Protein 7X9S (pdb70)

B-factor: mean 87.53, std 28.73, range [32.15, 178.32]

Solvent-accessible surface area: 71241 Å² total; per-residue (Å²): 126,116,38,19,9,38,10,2,0,21,29,8,0,54,64,15,36,128,63,108,88,48,120,29,0,38,44,0,0,72,34,1,62,120,49,11,55,59,2,0,0,1,2,7,14,36,0,30,2,15,58,71,42,56,20,43,70,8,0,24,72,16,0,87,35,4,30,110,46,113,93,46,111,24,73,16,16,11,42,126,78,0,28,67,10,54,0,14,49,18,0,0,26,0,17,44,73,71,55,42,85,110,136,0,40,68,25,0,45,99,0,20,77,85,47,59,81,29,83,32,0,2,52,38,2,1,67,6,16,42,64,129,81,114,37,106,90,5,23,48,31,0,92,146,74,144,2,36,95,56,35,81,12,0,22,65,0,5,22,16,0,4,65,76,23,52,15,67,3,0,54,39,0,10,124,43,18,99,130,35,41,93,18,14,16,54,1,7,109,12,15,5,24,2,24,105,103,80,127,2,105,8,46,52,43,0,0,81,21,1,44,85,48,140,22,7,38,12,1,6,3,0,1,1,22,71,48,6,102,96,15,60,0,86,62,10,0,62,134,39,88,25,20,60,4,10,57,13,2,44,96,151,23,44,60,8,62,44,77,73,0,27,78,0,0,54,17,0,10,24,17,53,9,49,145,3,9,98,69,0,22,58,35,66,117,74,22,115,122,36,6,16,0,76,0,0,23,14,11,36,118,63,128,84,27,104,74,0,25,97,20,0,67,98,2,40,2,124,72,6,34,73,86,0,4,13,9,0,0,63,63,12,44,125,53,120,50,74,114,32,0,30,59,6,0,85,82,0,34,82,83,51,48,99,4,5,55,0,17,28,32,0,5,111,16,22,87,176,68,94,15,52,27,3,3,85,0,2,84,72,20,34,113,4,150,68,0,12,51,32,1,16,117,27,5,111,119,92,52,76,108,115,121,155,94,9,100,66,11,2,96,52,2,21,85,98,51,100,89,68,13,37,65,44,0,71,95,45,64,10,84,37,70,58,0,44,48,2,40,128,33,2,44,48,2,65,64,18,6,108,87,88,43,27,79,111,45,1,71,109,35,95,58,24,10,4,29,33,0,0,83,0,0,39,23,0,0,118,8,0,61,134,66,104,42,51,28,62,76,0,0,72,5,0,0,52,101,51,22,161,2,0,15,16,18,23,6,56,0,5,3,3,34,12,31,22,67,61,154,90,39,65,76,98,70,30,82,93,136,85,78,7,11,75,51,88,86,25,177,121,103,42,22,6,33,9,1,0,19,23,8,0,52,46,8,36,129,93,152,83,45,115,22,0,41,46,0,0,80,36,1,70,124,46,8,78,57,1,0,1,0,1,7,18,42,0,25,1,18,59,74,44,56,19,43,65,8,0,17,72,17,0,92,44,5,27,109,61,117,104,24,115,27,62,24,17,10,61,130,78,0,32,52,10,62,0,21,45,16,0,0,25,0,20,35,72,73,59,42,61,111,136,0,34,86,34,0,38,102,0,12,75,73,41,52,78,24,73,25,0,1,53,42,0,1,62,4,10,35,135,119,79,132,44,74,83,2,34,36,23,0,90,146,59,143,0,37,81,55,47,126,14,0,38,34,0,0,28,13,0,1,50,67,23,54,12,42,2,0,56,56,0,21,133,47,17,99,142,41,49,94,24,5,27,65,0,0,57,13,10,6,27,4,24,104,107,78,122,2,103,6,48,55,44,0,0,80,19,0,52,75,38,138,1,4,36,12,0,6,2,0,2,3,21,68,37,5,90,169,12,59,0,72,61,11,0,98,128,46,87,22,12,61,4,8,40,4,4,36,99,158,22,28,52,9,62,40,75,76,0,25,76,0,0,52,19,0,9,21,21,53,1,37,91,1,4,97,85,0,24,76,41,80,130,49,25,102,120,32,5,15,0,69,0,0,23,15,12,42,117,56,131,83,24,73,62,0,36,105,24,0,74,70,5,50,10,117,77,8,33,80,83,0,3,16,11,0,0,59,73,14,46,119,53,85,67,77,89,34,0,41,61,6,0,45,109,0,42,77,72,51,51,104,4,5,57,0,19,54,50,1,2,56,17,20,103,98,74,84,36,35,61,0,6,98,0,2,86,83,21,35,108,3,138,65,0,11,40,10,1,54,127,57,109,126,24,32,72,62,33,134,95,92,176,32,53,68,31,31,84,49,8,55,65,28,8,63,92,95,64,22,98,75,53,2,84,125,40,78,29,32,22,7,39,44,0,0,38,3,0,41,38,12,0,61,68,2,76,91,54,98,61,58,41,60,79,0,0,62,6,2,0,42,89,85,32,160,29,0,16,20,20,23,6,65,0,7,4,5,50,36,40,29,84,49,86,106,45,88,84,46,84,31,108,115,94,84,9,18,72,71,73,85,98,114,111,40,18,6,34,8,2,0,18,23,8,0,55,49,8,35,121,97,153,81,52,113,28,0,43,42,0,0,66,29,1,73,104,46,7,71,56,1,0,2,0,2,8,16,36,0,29,1,16,60,73,48,48,22,40,66,6,0,21,67,15,0,84,61,3,31,98,48,105,112,43,82,43,44,22,24,12,53,127,76,0,38,26,17,53,0,37,56,18,0,0,26,0,28,41,74,72,59,60,84,85,28,0,43,90,33,1,47,36,0,17,85,100,48,64,90,29,75,30,0,1,58,46,3,5,62,7,17,37,62,146,93,56,54,71,112,4,37,53,42,1,54,71,99,142,1,42,87,53,51,135,21,0,43,27,0,5,34,10,2,26,78,66,21,49,12,46,4,1,52,67,0,12,124,56,25,100,82,31,48,91,20,9,23,66,4,12,92,21,11,3,26,13,32,123,101,82,85,4,75,8,42,56,65,1,0,53,20,0,54,89,83,81,42,9,39,12,2,18,3,0,8,7,20,82,54,37,90,100,23,48,0,91,112,20,0,70,97,48,87,27,14,58,3,10,67,17,10,36,84,148,20,23,72,12,64,38,76,80,0,29,70,2,0,53,24,1,10,22,20,55,10,50,72,3,8,60,85,1,51,79,27,25,100,42,24,72,96,33,13,21,0,70,1,0,21,16,20,50,116,55,126,96,27,89,40,1,36,67,47,3,93,82,6,54,28,126,78,5,28,86,86,0,6,22,12,10,0,57,100,16,50,122,50,127,69,50,90,35,0,30,63,15,0,46,50,0,38,85,89,48,51,105,6,4,40,0,16,55,59,4,4,50,30,22,85,170,64,102,25,78,57,2,12,94,0,1,85,77,19,40,109,3,140,66,0,11,44,28,2,61,144,53,114,84,4,97,64,9,1,92,47,0,13,64,57,13,100,83,124,126,18,61,97,48,6,22,64,44,0,61,95,37,66,7,80,84,139,51,1,24,98,3,24,102,13,0,39,106,3,51,64,22,14,116,86,89,44,33,90,55,47,4,96,127,51,90,46,47,15,5,26,18,0,1,87,0,0,35,21,0,0,128,9,0,67,139,56,100,54,62,45,58,80,0,0,63,5,0,0,52,76,50,19,163,2,2,18,20,16,20,5,60,0,7,3,4,49,45,39,27,80,65,90,63,56,67,76,96,68,24,126,155,49,28,155

Organism: Listeria monocytogenes serovar 1/2a (strain ATCC BAA-679 / EGD-e) (NCBI:txid169963)

Sequence (1571 aa):
HYIWAKLSAYHIAELLEQEKRYDESLAIIEEARVIWPNVPEFPLKKANILYVNHQLEDAKEIYQSLLENAAIDYQPIVLYEATNFMPHKMLGTIYLEEKDYTRAMTHFSKAYAENSSDYGVMFQMIMLLSKFHQPKEIFAFMERHHFISSTETGLRLLSMTTQQGYAELSELIVQSLTDVYPPVAEATEVKIATIRNVFPVISESAILFGIKEELIDAADLCLWHYENPQLPIENVMKNSDVGDIYDFIFENGPRISKKRYLFVLERAIALGKGEFADYLLALRNVYHDSINSHIADLFFQYDFADIALDFYNIVDADEVTKQGYINLINYLVDADVLDEALAIAERGIDNFSTDFRFYLWAIKIDTENRANRISEAMDEFPNNRYLAKLLDEVTMLQDTVTNNEIRKLLQEIKKQVTTEIKKMASEAGIDEQTAEEIYHLLTEFYQAVEEHGGIEKYMHSNISWLKIELELLSACYQIAILEDMKVLDISEMLSLNDLRIFPKTPSQLQNTYYKLKKELIQVEDIPKNKTNIFGKVVPHYIWAKLSAYHIAELLEQEKRYDESLAIIEEARVIWPNVPEFPLKKANILYVNHQLEDAKEIYQSLLENAAIDYQPIVLYEATNFMPHKMLGTIYLEEKDYTRAMTHFSKAYAENSSDYGVMFQMIMLLSKFHQPKEIFAFMERHHFISSTETGLRLLSMTTQQGYAELSELIVQSLTDVYPPVAEATEVKIATIRNVFPVISESAILFGIKEELIDAADLCLWHYENPQLPIENVMKNSDVGDIYDFIFENGPRISKKRYLFVLERAIALGKGEFADYLLALRNVYHDSINSHIADLFFQYDFADIALDFYNIVDADEVTKQGYINLINYLVDADVLDEALAIAERGIDNFSTDFRFYLWAIKIDTENRANRISEAMDEFPNNRYLAKLLDEVTEIRKLLQEIEIYHLLTEFYQAVEEHGGIEKYMHSNISWLKIELELLSACYQIAILEDMKVLDISEMLSLNDLRIFPKTPSQLQNTYYKLKKELIQVEDIPKKTNIFGKVVHYIWAKLSAYHIAELLEQEKRYDESLAIIEEARVIWPNVPEFPLKKANILYVNHQLEDAKEIYQSLLENAAIDYQPIVLYEATNFMPHKMLGTIYLEEKDYTRAMTHFSKAYAENSSDYGVMFQMIMLLSKFHQPKEIFAFMERHHFISSTETGLRLLSMTTQQGYAELSELIVQSLTDVYPPVAEATEVKIATIRNVFPVISESAILFGIKEELIDAADLCLWHYENPQLPIENVMKNSDVGDIYDFIFENGPRISKKRYLFVLERAIALGKGEFADYLLALRNVYHDSINSHIADLFFQYDFADIALDFYNIVDADEVTKQGYINLINYLVDADVLDEALAIAERGIDNFSTDFRFYLWAIKIDTENRANRISEAMDEFPNNRYLAKLLDEVTEIRKLLQEIKKQVDNPSSTTEIKKMASEAGIDEQTAEEIYHLLTEFYQAVEEHGGIEKYMHSNISWLKIELELLSACYQIAILEDMKVLDISEMLSLNDLRIFPKTPSQLQNTYYKLKKELIQVEDIPTNIF

Structure (mmCIF, N/CA/C/O backbone):
data_7X9S
#
_entry.id   7X9S
#
_cell.length_a   91.870
_cell.length_b   91.992
_cell.length_c   268.990
_cell.angle_alpha   90.000
_cell.angle_beta   90.000
_cell.angle_gamma   90.000
#
_symmetry.space_group_name_H-M   'P 21 21 21'
#
loop_
_entity.id
_entity.type
_entity.pdbx_description
1 polymer GmaR
2 polymer 'Motility gene repressor MogR'
#
loop_
_atom_site.group_PDB
_atom_site.id
_atom_site.type_symbol
_atom_site.label_atom_id
_atom_site.label_alt_id
_atom_site.label_comp_id
_atom_site.label_asym_id
_atom_site.label_entity_id
_atom_site.label_seq_id
_atom_site.pdbx_PDB_ins_code
_atom_site.Cartn_x
_atom_site.Cartn_y
_atom_site.Cartn_z
_atom_site.occupancy
_atom_site.B_iso_or_equiv
_atom_site.auth_seq_id
_atom_site.auth_comp_id
_atom_site.auth_asym_id
_atom_site.auth_atom_id
_atom_site.pdbx_PDB_model_num
ATOM 1 N N . HIS A 1 9 ? 17.87400 5.06300 -36.95600 1.000 105.11790 233 HIS A N 1
ATOM 2 C CA . HIS A 1 9 ? 18.36000 6.23900 -36.23600 1.000 105.74990 233 HIS A CA 1
ATOM 3 C C . HIS A 1 9 ? 17.45400 7.48300 -36.40000 1.000 101.44005 233 HIS A C 1
ATOM 4 O O . HIS A 1 9 ? 17.89900 8.60600 -36.16600 1.000 106.24553 233 HIS A O 1
ATOM 6 N N . TYR A 1 10 ? 16.18900 7.27700 -36.77800 1.000 90.77182 234 TYR A N 1
ATOM 7 C CA . TYR A 1 10 ? 15.18100 8.33200 -36.84700 1.000 77.37670 234 TYR A CA 1
ATOM 8 C C . TYR A 1 10 ? 14.20000 8.16100 -35.69600 1.000 74.12421 234 TYR A C 1
ATOM 9 O O . TYR A 1 10 ? 13.81100 7.03400 -35.37300 1.000 68.91761 234 TYR A O 1
ATOM 18 N N . ILE A 1 11 ? 13.74100 9.27600 -35.12100 1.000 77.84250 235 ILE A N 1
ATOM 19 C CA . ILE A 1 11 ? 12.90100 9.16600 -33.92600 1.000 72.45711 235 ILE A CA 1
ATOM 20 C C . ILE A 1 11 ? 11.46200 8.78200 -34.28000 1.000 63.29155 235 ILE A C 1
ATOM 21 O O . ILE A 1 11 ? 10.75800 8.18300 -33.45600 1.000 62.24573 235 ILE A O 1
ATOM 26 N N . TRP A 1 12 ? 11.00000 9.09700 -35.49700 1.000 59.78474 236 TRP A N 1
ATOM 27 C CA . TRP A 1 12 ? 9.64600 8.71200 -35.88000 1.000 53.97364 236 TRP A CA 1
ATOM 28 C C . TRP A 1 12 ? 9.49800 7.19700 -35.94100 1.000 55.04179 236 TRP A C 1
ATOM 29 O O . TRP A 1 12 ? 8.45900 6.65100 -35.54500 1.000 49.60157 236 TRP A O 1
ATOM 40 N N . ALA A 1 13 ? 10.53500 6.49300 -36.41400 1.000 57.42423 237 ALA A N 1
ATOM 41 C CA . ALA A 1 13 ? 10.45200 5.03800 -36.47800 1.000 50.11504 237 ALA A CA 1
ATOM 42 C C . ALA A 1 13 ? 10.44800 4.43300 -35.08100 1.000 52.06240 237 ALA A C 1
ATOM 43 O O . ALA A 1 13 ? 9.54300 3.66900 -34.73400 1.000 52.65402 237 ALA A O 1
ATOM 45 N N . LYS A 1 14 ? 11.39700 4.84100 -34.23100 1.000 50.50140 238 LYS A N 1
ATOM 46 C CA . LYS A 1 14 ? 11.44300 4.31700 -32.87400 1.000 42.40012 238 LYS A CA 1
ATOM 47 C C . LYS A 1 14 ? 10.10300 4.49200 -32.18800 1.000 47.15704 238 LYS A C 1
ATOM 48 O O . LYS A 1 14 ? 9.61300 3.57700 -31.52400 1.000 53.24592 238 LYS A O 1
ATOM 54 N N . LEU A 1 15 ? 9.49000 5.66100 -32.34100 1.000 43.84292 239 LEU A N 1
ATOM 55 C CA . LEU A 1 15 ? 8.16800 5.87300 -31.76100 1.000 47.18199 239 LEU A CA 1
ATOM 56 C C . LEU A 1 15 ? 7.08500 5.09000 -32.49600 1.000 46.62029 239 LEU A C 1
ATOM 57 O O . LEU A 1 15 ? 6.11200 4.66500 -31.86900 1.000 47.63028 239 LEU A O 1
ATOM 62 N N . SER A 1 16 ? 7.21500 4.90500 -33.81500 1.000 46.86022 240 SER A N 1
ATOM 63 C CA . SER A 1 16 ? 6.23400 4.09900 -34.54000 1.000 46.7842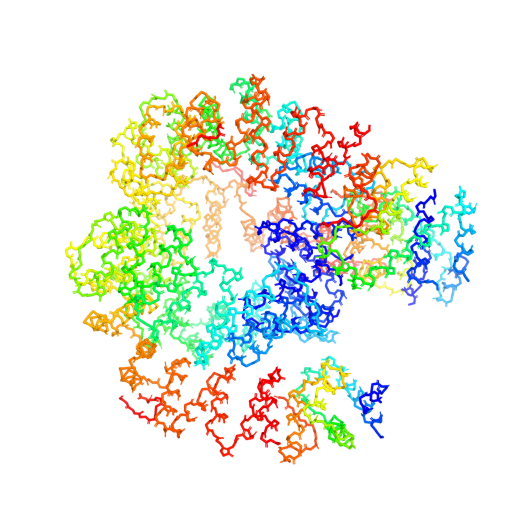1 240 SER A CA 1
ATOM 64 C C . SER A 1 16 ? 6.21200 2.67900 -34.01700 1.000 54.15281 240 SER A C 1
ATOM 65 O O . SER A 1 16 ? 5.14400 2.12400 -33.72600 1.000 56.01792 240 SER A O 1
ATOM 68 N N . ALA A 1 17 ? 7.39900 2.08100 -33.88200 1.000 57.27708 241 ALA A N 1
ATOM 69 C CA . ALA A 1 17 ? 7.50500 0.72700 -33.36000 1.000 52.41970 241 ALA A CA 1
ATOM 70 C C . ALA A 1 17 ? 6.90300 0.64300 -31.96400 1.000 57.24045 241 ALA A C 1
ATOM 71 O O . ALA A 1 17 ? 6.19500 -0.31800 -31.64400 1.000 61.36260 241 ALA A O 1
ATOM 73 N N . TYR A 1 18 ? 7.13000 1.67400 -31.14000 1.000 48.76755 242 TYR A N 1
ATOM 74 C CA . TYR A 1 18 ? 6.54900 1.71000 -29.80500 1.000 40.48934 242 TYR A CA 1
ATOM 75 C C . TYR A 1 18 ? 5.01400 1.77800 -29.86700 1.000 45.73134 242 TYR A C 1
ATOM 76 O O . TYR A 1 18 ? 4.34900 1.03500 -29.13900 1.000 50.99441 242 TYR A O 1
ATOM 85 N N . HIS A 1 19 ? 4.42300 2.64400 -30.74400 1.000 46.27204 243 HIS A N 1
ATOM 86 C CA . HIS A 1 19 ? 2.94900 2.68300 -30.88700 1.000 53.34848 243 HIS A CA 1
ATOM 87 C C . HIS A 1 19 ? 2.46600 1.26800 -31.19300 1.000 67.53034 243 HIS A C 1
ATOM 88 O O . HIS A 1 19 ? 1.47500 0.80400 -30.62100 1.000 65.55678 243 HIS A O 1
ATOM 95 N N . ILE A 1 20 ? 3.20200 0.53500 -32.03100 1.000 37.75672 244 ILE A N 1
ATOM 96 C CA . ILE A 1 20 ? 2.79000 -0.82400 -32.36000 1.000 56.43637 244 ILE A CA 1
ATOM 97 C C . ILE A 1 20 ? 2.95900 -1.75700 -31.16300 1.000 57.80817 244 ILE A C 1
ATOM 98 O O . ILE A 1 20 ? 2.02800 -2.47900 -30.78000 1.000 61.36986 244 ILE A O 1
ATOM 103 N N . ALA A 1 21 ? 4.14100 -1.75300 -30.54800 1.000 56.51948 245 ALA A N 1
ATOM 104 C CA . ALA A 1 21 ? 4.35700 -2.61700 -29.39200 1.000 54.42115 245 ALA A CA 1
ATOM 105 C C . ALA A 1 21 ? 3.30900 -2.36200 -28.32500 1.000 50.44308 245 ALA A C 1
ATOM 106 O O . ALA A 1 21 ? 2.74100 -3.29800 -27.75800 1.000 51.99992 245 ALA A O 1
ATOM 108 N N . GLU A 1 22 ? 3.02100 -1.09700 -28.06500 1.000 49.35444 246 GLU A N 1
ATOM 109 C CA . GLU A 1 22 ? 2.03800 -0.74300 -27.05700 1.000 51.74045 246 GLU A CA 1
ATOM 110 C C . GLU A 1 22 ? 0.64100 -1.14500 -27.47600 1.000 51.20945 246 GLU A C 1
ATOM 111 O O . GLU A 1 22 ? -0.15900 -1.56000 -26.63900 1.000 52.40050 246 GLU A O 1
ATOM 117 N N . LEU A 1 23 ? 0.30900 -0.96600 -28.75200 1.000 47.89179 247 LEU A N 1
ATOM 118 C CA . LEU A 1 23 ? -1.01300 -1.35100 -29.23100 1.000 45.44705 247 LEU A CA 1
ATOM 119 C C . LEU A 1 23 ? -1.23600 -2.84200 -29.04800 1.000 49.33707 247 LEU A C 1
ATOM 120 O O . LEU A 1 23 ? -2.29500 -3.27000 -28.56900 1.000 57.48240 247 LEU A O 1
ATOM 125 N N . LEU A 1 24 ? -0.23800 -3.65100 -29.41500 1.000 47.53453 248 LEU A N 1
ATOM 126 C CA . LEU A 1 24 ? -0.35200 -5.09600 -29.24800 1.000 44.32618 248 LEU A CA 1
ATOM 127 C C . LEU A 1 24 ? -0.48100 -5.48700 -27.78700 1.000 56.83620 248 LEU A C 1
ATOM 128 O O . LEU A 1 24 ? -1.31000 -6.33200 -27.44100 1.000 55.85865 248 LEU A O 1
ATOM 133 N N . GLU A 1 25 ? 0.31100 -4.86300 -26.91000 1.000 57.92853 249 GLU A N 1
ATOM 134 C CA . GLU A 1 25 ? 0.23500 -5.16700 -25.48500 1.000 52.86205 249 GLU A CA 1
ATOM 135 C C . GLU A 1 25 ? -1.14100 -4.82700 -24.93300 1.000 53.49347 249 GLU A C 1
ATOM 136 O O . GLU A 1 25 ? -1.70600 -5.58800 -24.13800 1.000 57.32402 249 GLU A O 1
ATOM 142 N N . GLN A 1 26 ? -1.71300 -3.70300 -25.37500 1.000 42.92722 250 GLN A N 1
ATOM 143 C CA . GLN A 1 26 ? -3.03500 -3.31400 -24.90800 1.000 48.13196 250 GLN A CA 1
ATOM 144 C C . GLN A 1 26 ? -4.09900 -4.30300 -25.35800 1.000 51.78319 250 GLN A C 1
ATOM 145 O O . GLN A 1 26 ? -5.06000 -4.56000 -24.62300 1.000 52.59112 250 GLN A O 1
ATOM 151 N N . GLU A 1 27 ? -3.91700 -4.91000 -26.52400 1.000 55.99490 251 GLU A N 1
ATOM 152 C CA . GLU A 1 27 ? -4.81500 -5.95600 -26.98700 1.000 57.72202 251 GLU A CA 1
ATOM 153 C C . GLU A 1 27 ? -4.45600 -7.32000 -26.38500 1.000 57.40192 251 GLU A C 1
ATOM 154 O O . GLU A 1 27 ? -5.00100 -8.34400 -26.82100 1.000 57.06377 251 GLU A O 1
ATOM 156 N N . LYS A 1 28 ? -3.54300 -7.33200 -25.40300 1.000 50.76904 252 LYS A N 1
ATOM 157 C CA . LYS A 1 28 ? -3.05500 -8.52400 -24.69500 1.000 57.35385 252 LYS A CA 1
ATOM 158 C C . LYS A 1 28 ? -2.36800 -9.51600 -25.63800 1.000 60.71378 252 LYS A C 1
ATOM 159 O O . LYS A 1 28 ? -2.26800 -10.70500 -25.32900 1.000 62.79843 252 LYS A O 1
ATOM 163 N N . ARG A 1 29 ? -1.91100 -9.04600 -26.79900 1.000 60.23013 253 ARG A N 1
ATOM 164 C CA . ARG A 1 29 ? -1.10100 -9.84500 -27.71900 1.000 60.05904 253 ARG A CA 1
ATOM 165 C C . ARG A 1 29 ? 0.38100 -9.78100 -27.33600 1.000 62.62996 253 ARG A C 1
ATOM 166 O O . ARG A 1 29 ? 1.22600 -9.33400 -28.10800 1.000 59.07229 253 ARG A O 1
ATOM 174 N N . TYR A 1 30 ? 0.68900 -10.26800 -26.12900 1.000 61.05439 254 TYR A N 1
ATOM 175 C CA . TYR A 1 30 ? 1.99900 -10.01000 -25.53700 1.000 57.10729 254 TYR A CA 1
ATOM 176 C C . TYR A 1 30 ? 3.11600 -10.63500 -26.35200 1.000 59.92966 254 TYR A C 1
ATOM 177 O O . TYR A 1 30 ? 4.20300 -10.06000 -26.48200 1.000 57.01019 254 TYR A O 1
ATOM 186 N N . ASP A 1 31 ? 2.88600 -11.83700 -26.86900 1.000 64.66797 255 ASP A N 1
ATOM 187 C CA . ASP A 1 31 ? 3.92900 -12.49800 -27.63600 1.000 71.76550 255 ASP A CA 1
ATOM 188 C C . ASP A 1 31 ? 4.26900 -11.69800 -28.88800 1.000 64.02765 255 ASP A C 1
ATOM 189 O O . ASP A 1 31 ? 5.44700 -11.52900 -29.22700 1.000 61.19534 255 ASP A O 1
ATOM 194 N N . GLU A 1 32 ? 3.25500 -11.18000 -29.58000 1.000 61.89726 256 GLU A N 1
ATOM 195 C CA . GLU A 1 32 ? 3.51300 -10.31500 -30.72800 1.000 66.69914 256 GLU A CA 1
ATOM 196 C C . GLU A 1 32 ? 4.20600 -9.02800 -30.29000 1.000 64.55713 256 GLU A C 1
ATOM 197 O O . GLU A 1 32 ? 5.09400 -8.52200 -30.98500 1.000 62.38034 256 GLU A O 1
ATOM 203 N N . SER A 1 33 ? 3.79300 -8.47600 -29.14300 1.000 63.92050 257 SER A N 1
ATOM 204 C CA . SER A 1 33 ? 4.37700 -7.23700 -28.63100 1.000 53.38244 257 SER A CA 1
ATOM 205 C C . SER A 1 33 ? 5.84700 -7.42000 -28.27400 1.000 50.54954 257 SER A C 1
ATOM 206 O O . SER A 1 33 ? 6.69800 -6.60100 -28.64500 1.000 48.43609 257 SER A O 1
ATOM 209 N N . LEU A 1 34 ? 6.16400 -8.49000 -27.53500 1.000 51.72749 258 LEU A N 1
ATOM 210 C CA . LEU A 1 34 ? 7.55300 -8.76900 -27.17700 1.000 53.29166 258 LEU A CA 1
ATOM 211 C C . LEU A 1 34 ? 8.42000 -8.98400 -28.41400 1.000 58.04104 258 LEU A C 1
ATOM 212 O O . LEU A 1 34 ? 9.62800 -8.71900 -28.38800 1.000 59.97104 258 LEU A O 1
ATOM 217 N N . ALA A 1 35 ? 7.83000 -9.49500 -29.49400 1.000 49.93668 259 ALA A N 1
ATOM 218 C CA . ALA A 1 35 ? 8.56000 -9.61300 -30.74300 1.000 51.12371 259 ALA A CA 1
ATOM 219 C C . ALA A 1 35 ? 8.98700 -8.25100 -31.26200 1.000 57.52183 259 ALA A C 1
ATOM 220 O O . ALA A 1 35 ? 10.11500 -8.08500 -31.72600 1.000 66.82330 259 ALA A O 1
ATOM 222 N N . ILE A 1 36 ? 8.10100 -7.25900 -31.19100 1.000 55.52332 260 ILE A N 1
ATOM 223 C CA . ILE A 1 36 ? 8.45600 -5.91700 -31.63500 1.000 55.97447 260 ILE A CA 1
ATOM 224 C C . ILE A 1 36 ? 9.57500 -5.36300 -30.77600 1.000 57.88352 260 ILE A C 1
ATOM 225 O O . ILE A 1 36 ? 10.49700 -4.70400 -31.27100 1.000 54.47523 260 ILE A O 1
ATOM 230 N N . ILE A 1 37 ? 9.49500 -5.61200 -29.46800 1.000 60.54478 261 ILE A N 1
ATOM 231 C CA . ILE A 1 37 ? 10.48800 -5.10600 -28.52300 1.000 52.94124 261 ILE A CA 1
ATOM 232 C C . ILE A 1 37 ? 11.86000 -5.70700 -28.80800 1.000 53.02557 261 ILE A C 1
ATOM 233 O O . ILE A 1 37 ? 12.87500 -5.00200 -28.83500 1.000 46.50558 261 ILE A O 1
ATOM 238 N N . GLU A 1 38 ? 11.91800 -7.02500 -29.00300 1.000 56.73767 262 GLU A N 1
ATOM 239 C CA . GLU A 1 38 ? 13.21400 -7.65800 -29.21300 1.000 58.91152 262 GLU A CA 1
ATOM 240 C C . GLU A 1 38 ? 13.83500 -7.19100 -30.51400 1.000 56.36552 262 GLU A C 1
ATOM 241 O O . GLU A 1 38 ? 15.05300 -7.03500 -30.59700 1.000 59.26495 262 GLU A O 1
ATOM 247 N N . GLU A 1 39 ? 13.00700 -6.91700 -31.51400 1.000 50.58141 263 GLU A N 1
ATOM 248 C CA . GLU A 1 39 ? 13.49300 -6.31900 -32.74600 1.000 57.91408 263 GLU A CA 1
ATOM 249 C C . GLU A 1 39 ? 14.01200 -4.92000 -32.47800 1.000 55.94480 263 GLU A C 1
ATOM 250 O O . GLU A 1 39 ? 15.10100 -4.54800 -32.93600 1.000 53.79058 263 GLU A O 1
ATOM 256 N N . ALA A 1 40 ? 13.26600 -4.15200 -31.68300 1.000 55.53054 264 ALA A N 1
ATOM 257 C CA . ALA A 1 40 ? 13.69900 -2.80700 -31.34500 1.000 56.92053 264 ALA A CA 1
ATOM 258 C C . ALA A 1 40 ? 14.98300 -2.84300 -30.53000 1.000 56.86675 264 ALA A C 1
ATOM 259 O O . ALA A 1 40 ? 15.90200 -2.05300 -30.77900 1.000 61.43854 264 ALA A O 1
ATOM 261 N N . ARG A 1 41 ? 15.09500 -3.79000 -29.59500 1.000 52.15555 265 ARG A N 1
ATOM 262 C CA . ARG A 1 41 ? 16.28600 -3.83600 -28.76300 1.000 50.81005 265 ARG A CA 1
ATOM 263 C C . ARG A 1 41 ? 17.53800 -4.03600 -29.59800 1.000 52.84366 265 ARG A C 1
ATOM 264 O O . ARG A 1 41 ? 18.63000 -3.64700 -29.17900 1.000 54.36947 265 ARG A O 1
ATOM 272 N N . VAL A 1 42 ? 17.39600 -4.61800 -30.77800 1.000 58.47375 266 VAL A N 1
ATOM 273 C CA . VAL A 1 42 ? 18.52300 -4.79800 -31.67700 1.000 62.20717 266 VAL A CA 1
ATOM 274 C C . VAL A 1 42 ? 18.82700 -3.51900 -32.44900 1.000 65.83331 266 VAL A C 1
ATOM 275 O O . VAL A 1 42 ? 19.98200 -3.08700 -32.51700 1.000 72.00871 266 VAL A O 1
ATOM 279 N N . ILE A 1 43 ? 17.79900 -2.90300 -33.04100 1.000 62.84775 267 ILE A N 1
ATOM 280 C CA . ILE A 1 43 ? 17.98800 -1.70900 -33.87100 1.000 67.37059 267 ILE A CA 1
ATOM 281 C C . ILE A 1 43 ? 18.36800 -0.49400 -33.02500 1.000 71.35354 267 ILE A C 1
ATOM 282 O O . ILE A 1 43 ? 19.25300 0.28800 -33.39800 1.000 76.00446 267 ILE A O 1
ATOM 287 N N . TRP A 1 44 ? 17.65200 -0.27600 -31.91500 1.000 64.05618 268 TRP A N 1
ATOM 288 C CA . TRP A 1 44 ? 17.80300 0.90700 -31.06400 1.000 56.98211 268 TRP A CA 1
ATOM 289 C C . TRP A 1 44 ? 18.06000 0.44900 -29.63700 1.000 59.09871 268 TRP A C 1
ATOM 290 O O . TRP A 1 44 ? 17.18900 0.55400 -28.76100 1.000 63.08595 268 TRP A O 1
ATOM 301 N N . PRO A 1 45 ? 19.26100 -0.05300 -29.36100 1.000 57.45381 269 PRO A N 1
ATOM 302 C CA . PRO A 1 45 ? 19.54100 -0.58800 -28.02100 1.000 58.24879 269 PRO A CA 1
ATOM 303 C C . PRO A 1 45 ? 19.53100 0.45300 -26.92500 1.000 61.60239 269 PRO A C 1
ATOM 304 O O . PRO A 1 45 ? 19.41600 0.07400 -25.75300 1.000 63.22727 269 PRO A O 1
ATOM 308 N N . ASN A 1 46 ? 19.72400 1.73600 -27.25600 1.000 64.15625 270 ASN A N 1
ATOM 309 C CA . ASN A 1 46 ? 19.73600 2.80400 -26.26300 1.000 54.21305 270 ASN A CA 1
ATOM 310 C C . ASN A 1 46 ? 18.34600 3.24100 -25.82100 1.000 51.17642 270 ASN A C 1
ATOM 311 O O . ASN A 1 46 ? 18.22800 3.89000 -24.78000 1.000 50.96255 270 ASN A O 1
ATOM 316 N N . VAL A 1 47 ? 17.28900 2.88200 -26.54300 1.000 49.11988 271 VAL A N 1
ATOM 317 C CA . VAL A 1 47 ? 15.97700 3.40100 -26.17300 1.000 53.56513 271 VAL A CA 1
ATOM 318 C C . VAL A 1 47 ? 15.44400 2.58000 -25.00700 1.000 58.92740 271 VAL A C 1
ATOM 319 O O . VAL A 1 47 ? 15.06600 1.41700 -25.19000 1.000 64.67309 271 VAL A O 1
ATOM 323 N N . PRO A 1 48 ? 15.36400 3.15200 -23.80100 1.000 58.30433 272 PRO A N 1
ATOM 324 C CA . PRO A 1 48 ? 14.96900 2.35200 -22.63900 1.000 57.58003 272 PRO A CA 1
ATOM 325 C C . PRO A 1 48 ? 13.49800 2.01600 -22.61500 1.000 57.16717 272 PRO A C 1
ATOM 326 O O . PRO A 1 48 ? 13.10900 1.10200 -21.87500 1.000 62.20116 272 PRO A O 1
ATOM 330 N N . GLU A 1 49 ? 12.66800 2.72800 -23.38100 1.000 52.00341 273 GLU A N 1
ATOM 331 C CA . GLU A 1 49 ? 11.23600 2.48000 -23.30800 1.000 45.56403 273 GLU A CA 1
ATOM 332 C C . GLU A 1 49 ? 10.90900 1.07400 -23.76400 1.000 50.17479 273 GLU A C 1
ATOM 333 O O . GLU A 1 49 ? 9.90800 0.50500 -23.32500 1.000 52.83310 273 GLU A O 1
ATOM 339 N N . PHE A 1 50 ? 11.71900 0.50200 -24.66200 1.000 40.37866 274 PHE A N 1
ATOM 340 C CA . PHE A 1 50 ? 11.45300 -0.87500 -25.08300 1.000 46.66867 274 PHE A CA 1
ATOM 341 C C . PHE A 1 50 ? 11.72400 -1.86400 -23.94900 1.000 48.84952 274 PHE A C 1
ATOM 342 O O . PHE A 1 50 ? 10.79000 -2.58200 -23.54300 1.000 52.18831 274 PHE A O 1
ATOM 350 N N . PRO A 1 51 ? 12.92700 -1.91700 -23.35000 1.000 44.91584 275 PRO A N 1
ATOM 351 C CA . PRO A 1 51 ? 13.12900 -2.85200 -22.23300 1.000 46.39599 275 PRO A CA 1
ATOM 352 C C . PRO A 1 51 ? 12.14200 -2.64400 -21.10600 1.000 50.71968 275 PRO A C 1
ATOM 353 O O . PRO A 1 51 ? 11.65800 -3.61600 -20.51400 1.000 45.15707 275 PRO A O 1
ATOM 357 N N . LEU A 1 52 ? 11.80000 -1.38900 -20.82100 1.000 41.05381 276 LEU A N 1
ATOM 358 C CA . LEU A 1 52 ? 10.82100 -1.11200 -19.78600 1.000 40.21873 276 LEU A CA 1
ATOM 359 C C . LEU A 1 52 ? 9.48400 -1.78100 -20.08100 1.000 48.66234 276 LEU A C 1
ATOM 360 O O . LEU A 1 52 ? 8.73700 -2.08800 -19.14500 1.000 45.07360 276 LEU A O 1
ATOM 365 N N . LYS A 1 53 ? 9.14700 -1.98800 -21.36500 1.000 42.76288 277 LYS A N 1
ATOM 366 C CA . LYS A 1 53 ? 7.88000 -2.63400 -21.70100 1.000 39.16386 277 LYS A CA 1
ATOM 367 C C . LYS A 1 53 ? 7.96000 -4.14100 -21.57400 1.000 46.91667 277 LYS A C 1
ATOM 368 O O . LYS A 1 53 ? 6.99600 -4.78200 -21.13000 1.000 54.15181 277 LYS A O 1
ATOM 374 N N . LYS A 1 54 ? 9.07300 -4.72700 -22.01700 1.000 49.15173 278 LYS A N 1
ATOM 375 C CA . LYS A 1 54 ? 9.31100 -6.14100 -21.76800 1.000 43.15783 278 LYS A CA 1
ATOM 376 C C . LYS A 1 54 ? 9.11400 -6.44600 -20.29100 1.000 54.89661 278 LYS A C 1
ATOM 377 O O . LYS A 1 54 ? 8.37700 -7.36600 -19.92700 1.000 62.96923 278 LYS A O 1
ATOM 383 N N . ALA A 1 55 ? 9.73600 -5.64100 -19.42500 1.000 48.97884 279 ALA A N 1
ATOM 384 C CA . ALA A 1 55 ? 9.61700 -5.82800 -17.98300 1.000 47.95503 279 ALA A CA 1
ATOM 385 C C . ALA A 1 55 ? 8.16800 -5.76900 -17.51800 1.000 48.08175 279 ALA A C 1
ATOM 386 O O . ALA A 1 55 ? 7.74800 -6.55000 -16.65900 1.000 52.64276 279 ALA A O 1
ATOM 388 N N . ASN A 1 56 ? 7.40100 -4.82500 -18.04600 1.000 41.57568 280 ASN A N 1
ATOM 389 C CA . ASN A 1 56 ? 6.00200 -4.69300 -17.65500 1.000 48.42490 280 ASN A CA 1
ATOM 390 C C . ASN A 1 56 ? 5.16300 -5.83700 -18.20300 1.000 44.53903 280 ASN A C 1
ATOM 391 O O . ASN A 1 56 ? 4.27400 -6.35300 -17.51500 1.000 46.65909 280 ASN A O 1
ATOM 396 N N . ILE A 1 57 ? 5.42100 -6.24100 -19.44500 1.000 43.57844 281 ILE A N 1
ATOM 397 C CA . ILE A 1 57 ? 4.70500 -7.38800 -19.98600 1.000 49.37339 281 ILE A CA 1
ATOM 398 C C . ILE A 1 57 ? 5.09100 -8.63600 -19.20800 1.000 53.96254 281 ILE A C 1
ATOM 399 O O . ILE A 1 57 ? 4.23100 -9.44400 -18.84400 1.000 50.80640 281 ILE A O 1
ATOM 404 N N . LEU A 1 58 ? 6.39000 -8.78800 -18.89800 1.000 54.32140 282 LEU A N 1
ATOM 405 C CA . LEU A 1 58 ? 6.83400 -9.92900 -18.10100 1.000 49.39087 282 LEU A CA 1
ATOM 406 C C . LEU A 1 58 ? 6.24400 -9.90100 -16.70800 1.000 48.83191 282 LEU A C 1
ATOM 407 O O . LEU A 1 58 ? 5.92700 -10.95500 -16.14100 1.000 50.94341 282 LEU A O 1
ATOM 412 N N . TYR A 1 59 ? 6.08400 -8.71200 -16.13800 1.000 47.09599 283 TYR A N 1
ATOM 413 C CA . TYR A 1 59 ? 5.53800 -8.63700 -14.79400 1.000 47.60979 283 TYR A CA 1
ATOM 414 C C . TYR A 1 59 ? 4.13500 -9.20600 -14.76000 1.000 49.08454 283 TYR A C 1
ATOM 415 O O . TYR A 1 59 ? 3.87200 -10.15900 -14.02200 1.000 51.18945 283 TYR A O 1
ATOM 424 N N . VAL A 1 60 ? 3.25000 -8.72100 -15.64000 1.000 48.40994 284 VAL A N 1
ATOM 425 C CA . VAL A 1 60 ? 1.86900 -9.17900 -15.54800 1.000 58.57735 284 VAL A CA 1
ATOM 426 C C . VAL A 1 60 ? 1.76700 -10.64400 -15.92700 1.000 67.56357 284 VAL A C 1
ATOM 427 O O . VAL A 1 60 ? 0.81200 -11.32300 -15.53000 1.000 79.53622 284 VAL A O 1
ATOM 431 N N . ASN A 1 61 ? 2.74300 -11.15800 -16.66400 1.000 63.60600 285 ASN A N 1
ATOM 432 C CA . ASN A 1 61 ? 2.76000 -12.55500 -17.04100 1.000 65.42482 285 ASN A CA 1
ATOM 433 C C . ASN A 1 61 ? 3.51500 -13.41400 -16.03500 1.000 57.26345 285 ASN A C 1
ATOM 434 O O . ASN A 1 61 ? 3.80400 -14.57800 -16.32800 1.000 64.39670 285 ASN A O 1
ATOM 439 N N . HIS A 1 62 ? 3.82300 -12.85800 -14.85700 1.000 56.19183 286 HIS A N 1
ATOM 440 C CA . HIS A 1 62 ? 4.25500 -13.58400 -13.66300 1.000 57.95516 286 HIS A CA 1
ATOM 441 C C . HIS A 1 62 ? 5.67700 -14.10100 -13.73900 1.000 58.27568 286 HIS A C 1
ATOM 442 O O . HIS A 1 62 ? 6.05100 -15.00800 -12.98400 1.000 60.46910 286 HIS A O 1
ATOM 449 N N . GLN A 1 63 ? 6.48800 -13.51900 -14.60800 1.000 59.69741 287 GLN A N 1
ATOM 450 C CA . GLN A 1 63 ? 7.90400 -13.84600 -14.67800 1.000 59.86169 287 GLN A CA 1
ATOM 451 C C . GLN A 1 63 ? 8.68100 -12.70700 -14.01200 1.000 54.52787 287 GLN A C 1
ATOM 452 O O . GLN A 1 63 ? 9.38200 -11.91500 -14.64000 1.000 52.87462 287 GLN A O 1
ATOM 458 N N . LEU A 1 64 ? 8.50900 -12.63900 -12.68600 1.000 54.89019 288 LEU A N 1
ATOM 459 C CA . LEU A 1 64 ? 8.98600 -11.50900 -11.89000 1.000 53.16809 288 LEU A CA 1
ATOM 460 C C . LEU A 1 64 ? 10.50700 -11.40700 -11.84700 1.000 53.24307 288 LEU A C 1
ATOM 461 O O . LEU A 1 64 ? 11.05800 -10.30400 -11.80000 1.000 63.85975 288 LEU A O 1
ATOM 466 N N . GLU A 1 65 ? 11.20400 -12.53300 -11.83400 1.000 55.40861 289 GLU A N 1
ATOM 467 C CA . GLU A 1 65 ? 12.66200 -12.49300 -11.78200 1.000 57.25228 289 GLU A CA 1
ATOM 468 C C . GLU A 1 65 ? 13.24700 -11.94500 -13.08500 1.000 57.96406 289 GLU A C 1
ATOM 469 O O . GLU A 1 65 ? 14.24100 -11.21100 -13.06900 1.000 54.45015 289 GLU A O 1
ATOM 475 N N . ASP A 1 66 ? 12.64700 -12.29400 -14.22400 1.000 59.11617 290 ASP A N 1
ATOM 476 C CA . ASP A 1 66 ? 13.06200 -11.71400 -15.49600 1.000 56.74491 290 ASP A CA 1
ATOM 477 C C . ASP A 1 66 ? 12.73200 -10.23600 -15.56400 1.000 58.47723 290 ASP A C 1
ATOM 478 O O . ASP A 1 66 ? 13.48900 -9.45700 -16.15300 1.000 60.95024 290 ASP A O 1
ATOM 483 N N . ALA A 1 67 ? 11.57800 -9.84000 -15.02600 1.000 61.97714 291 ALA A N 1
ATOM 484 C CA . ALA A 1 67 ? 11.25100 -8.42000 -14.94100 1.000 59.56907 291 ALA A CA 1
ATOM 485 C C . ALA A 1 67 ? 12.21200 -7.68400 -14.01000 1.000 58.70751 291 ALA A C 1
ATOM 486 O O . ALA A 1 67 ? 12.69400 -6.59400 -14.34100 1.000 64.21855 291 ALA A O 1
ATOM 488 N N . LYS A 1 68 ? 12.50900 -8.26700 -12.84500 1.000 54.81843 292 LYS A N 1
ATOM 489 C CA . LYS A 1 68 ? 13.45200 -7.65000 -11.92300 1.000 49.63305 292 LYS A CA 1
ATOM 490 C C . LYS A 1 68 ? 14.77400 -7.36900 -12.62300 1.000 60.12331 292 LYS A C 1
ATOM 491 O O . LYS A 1 68 ? 15.30500 -6.25700 -12.55800 1.000 64.14648 292 LYS A O 1
ATOM 497 N N . GLU A 1 69 ? 15.29200 -8.36400 -13.34300 1.000 51.54567 293 GLU A N 1
ATOM 498 C CA . GLU A 1 69 ? 16.54900 -8.20400 -14.05900 1.000 54.27652 293 GLU A CA 1
ATOM 499 C C . GLU A 1 69 ? 16.51800 -6.98800 -14.98300 1.000 62.55700 293 GLU A C 1
ATOM 500 O O . GLU A 1 69 ? 17.49600 -6.23700 -15.06400 1.000 67.61798 293 GLU A O 1
ATOM 506 N N . ILE A 1 70 ? 15.39700 -6.76900 -15.68200 1.000 58.74766 294 ILE A N 1
ATOM 507 C CA . ILE A 1 70 ? 15.31400 -5.65400 -16.62300 1.000 52.65087 294 ILE A CA 1
ATOM 508 C C . ILE A 1 70 ? 15.18800 -4.32400 -15.88600 1.000 52.13404 294 ILE A C 1
ATOM 509 O O . ILE A 1 70 ? 15.87100 -3.35200 -16.22500 1.000 51.68940 294 ILE A O 1
ATOM 514 N N . TYR A 1 71 ? 14.31400 -4.25200 -14.87400 1.000 50.04683 295 TYR A N 1
ATOM 515 C CA . TYR A 1 71 ? 14.15900 -3.00400 -14.12600 1.000 48.38406 295 TYR A CA 1
ATOM 516 C C . TYR A 1 71 ? 15.46500 -2.60400 -13.47400 1.000 58.66842 295 TYR A C 1
ATOM 517 O O . TYR A 1 71 ? 15.87100 -1.43800 -13.53800 1.000 61.29886 295 TYR A O 1
ATOM 526 N N . GLN A 1 72 ? 16.14500 -3.57600 -12.85900 1.000 60.14732 296 GLN A N 1
ATOM 527 C CA . GLN A 1 72 ? 17.44100 -3.32700 -12.24000 1.000 58.50496 296 GLN A CA 1
ATOM 528 C C . GLN A 1 72 ? 18.43200 -2.81600 -13.27200 1.000 60.73233 296 GLN A C 1
ATOM 529 O O . GLN A 1 72 ? 19.26600 -1.96000 -12.97200 1.000 61.34859 296 GLN A O 1
ATOM 535 N N . SER A 1 73 ? 18.37700 -3.36700 -14.48300 1.000 61.71354 297 SER A N 1
ATOM 536 C CA . SER A 1 73 ? 19.23500 -2.91100 -15.56400 1.000 57.04607 297 SER A CA 1
ATOM 537 C C . SER A 1 73 ? 18.87500 -1.50200 -16.01700 1.000 57.03652 297 SER A C 1
ATOM 538 O O . SER A 1 73 ? 19.74500 -0.76300 -16.49100 1.000 55.62979 297 SER A O 1
ATOM 541 N N . LEU A 1 74 ? 17.60500 -1.10900 -15.90300 1.000 58.05033 298 LEU A N 1
ATOM 542 C CA . LEU A 1 74 ? 17.23900 0.24300 -16.31700 1.000 58.52947 298 LEU A CA 1
ATOM 543 C C . LEU A 1 74 ? 17.85300 1.29100 -15.40200 1.000 63.99222 298 LEU A C 1
ATOM 544 O O . LEU A 1 74 ? 18.29600 2.34500 -15.87200 1.000 64.57805 298 LEU A O 1
ATOM 549 N N . LEU A 1 75 ? 17.92200 1.01700 -14.10100 1.000 68.82023 299 LEU A N 1
ATOM 550 C CA . LEU A 1 75 ? 18.64500 1.90400 -13.20200 1.000 64.04101 299 LEU A CA 1
ATOM 551 C C . LEU A 1 75 ? 20.13200 1.58800 -13.30300 1.000 79.09618 299 LEU A C 1
ATOM 552 O O . LEU A 1 75 ? 20.53300 0.43100 -13.14100 1.000 78.21907 299 LEU A O 1
ATOM 557 N N . GLU A 1 76 ? 20.94500 2.60600 -13.58200 1.000 93.55203 300 GLU A N 1
ATOM 558 C CA . GLU A 1 76 ? 22.39600 2.44400 -13.61500 1.000 107.08707 300 GLU A CA 1
ATOM 559 C C . GLU A 1 76 ? 22.80800 1.18600 -14.37200 1.000 110.62763 300 GLU A C 1
ATOM 560 O O . GLU A 1 76 ? 23.12700 0.16600 -13.75200 1.000 98.37898 300 GLU A O 1
ATOM 562 N N . ASN A 1 77 ? 22.74300 1.21500 -15.69600 1.000 130.32122 301 ASN A N 1
ATOM 563 C CA . ASN A 1 77 ? 23.31500 0.15500 -16.51300 1.000 137.62697 301 ASN A CA 1
ATOM 564 C C . ASN A 1 77 ? 24.67700 0.62600 -16.99800 1.000 142.49685 301 ASN A C 1
ATOM 565 O O . ASN A 1 77 ? 24.81600 1.76100 -17.46500 1.000 146.41461 301 ASN A O 1
ATOM 570 N N . ALA A 1 78 ? 25.66600 -0.25000 -16.91100 1.000 129.17733 302 ALA A N 1
ATOM 571 C CA . ALA A 1 78 ? 27.00500 0.10300 -17.34700 1.000 123.55386 302 ALA A CA 1
ATOM 572 C C . ALA A 1 78 ? 27.22400 -0.21300 -18.81800 1.000 124.49020 302 ALA A C 1
ATOM 573 O O . ALA A 1 78 ? 28.10900 0.38100 -19.44100 1.000 130.40603 302 ALA A O 1
ATOM 575 N N . ALA A 1 79 ? 26.43600 -1.13000 -19.38500 1.000 119.58943 303 ALA A N 1
ATOM 576 C CA . ALA A 1 79 ? 26.64300 -1.55300 -20.76500 1.000 113.75061 303 ALA A CA 1
ATOM 577 C C . ALA A 1 79 ? 25.97100 -0.62600 -21.77600 1.000 116.33323 303 ALA A C 1
ATOM 578 O O . ALA A 1 79 ? 26.55700 -0.33300 -22.82300 1.000 117.49448 303 ALA A O 1
ATOM 580 N N . ILE A 1 80 ? 24.76600 -0.12800 -21.48400 1.000 117.29885 304 ILE A N 1
ATOM 581 C CA . ILE A 1 80 ? 24.04100 0.73900 -22.40800 1.000 109.37657 304 ILE A CA 1
ATOM 582 C C . ILE A 1 80 ? 23.80800 2.10200 -21.77300 1.000 108.44047 304 ILE A C 1
ATOM 583 O O . ILE A 1 80 ? 23.46900 2.20400 -20.58800 1.000 116.82947 304 ILE A O 1
ATOM 588 N N . ASP A 1 81 ? 23.96900 3.15000 -22.58000 1.000 99.10738 305 ASP A N 1
ATOM 589 C CA . ASP A 1 81 ? 23.70700 4.52400 -22.15800 1.000 90.45611 305 ASP A CA 1
ATOM 590 C C . ASP A 1 81 ? 22.26400 4.87500 -22.51900 1.000 74.41121 305 ASP A C 1
ATOM 591 O O . ASP A 1 81 ? 21.99200 5.57100 -23.49500 1.000 76.39562 305 ASP A O 1
ATOM 596 N N . TYR A 1 82 ? 21.32100 4.38800 -21.70800 1.000 65.10418 306 TYR A N 1
ATOM 597 C CA . TYR A 1 82 ? 19.90700 4.54300 -22.03900 1.000 60.85848 306 TYR A CA 1
ATOM 598 C C . TYR A 1 82 ? 19.54100 6.02600 -22.11500 1.000 61.63075 306 TYR A C 1
ATOM 599 O O . TYR A 1 82 ? 19.71600 6.77300 -21.15000 1.000 63.14317 306 TYR A O 1
ATOM 608 N N . GLN A 1 83 ? 19.02800 6.45000 -23.26300 1.000 67.45503 307 GLN A N 1
ATOM 609 C CA . GLN A 1 83 ? 18.51100 7.80700 -23.45200 1.000 71.45665 307 GLN A CA 1
ATOM 610 C C . GLN A 1 83 ? 17.05300 7.76000 -23.86500 1.000 66.55080 307 GLN A C 1
ATOM 611 O O . GLN A 1 83 ? 16.75300 7.43800 -25.03200 1.000 66.54657 307 GLN A O 1
ATOM 617 N N . PRO A 1 84 ? 16.12700 8.11100 -22.97400 1.000 59.80354 308 PRO A N 1
ATOM 618 C CA . PRO A 1 84 ? 14.70400 8.01800 -23.31000 1.000 54.69055 308 PRO A CA 1
ATOM 619 C C . PRO A 1 84 ? 14.35400 8.86800 -24.51100 1.000 54.83570 308 PRO A C 1
ATOM 620 O O . PRO A 1 84 ? 15.02400 9.85100 -24.81300 1.000 63.81489 308 PRO A O 1
ATOM 624 N N . ILE A 1 85 ? 13.31200 8.44700 -25.22200 1.000 51.76087 309 ILE A N 1
ATOM 625 C CA . ILE A 1 85 ? 12.82500 9.18600 -26.37800 1.000 55.35377 309 ILE A CA 1
ATOM 626 C C . ILE A 1 85 ? 11.47900 9.85700 -26.08100 1.000 63.03034 309 ILE A C 1
ATOM 627 O O . ILE A 1 85 ? 11.20500 10.92500 -26.64700 1.000 70.44527 309 ILE A O 1
ATOM 632 N N . VAL A 1 86 ? 10.62600 9.26900 -25.24600 1.000 58.90937 310 VAL A N 1
ATOM 633 C CA . VAL A 1 86 ? 9.36300 9.91500 -24.91700 1.000 55.22068 310 VAL A CA 1
ATOM 634 C C . VAL A 1 86 ? 9.00800 9.81500 -23.43600 1.000 60.07473 310 VAL A C 1
ATOM 635 O O . VAL A 1 86 ? 8.44400 10.75300 -22.86200 1.000 67.08646 310 VAL A O 1
ATOM 639 N N . LEU A 1 87 ? 9.33000 8.68600 -22.80300 1.000 57.74632 311 LEU A N 1
ATOM 640 C CA . LEU A 1 87 ? 9.07800 8.48200 -21.37500 1.000 60.21727 311 LEU A CA 1
ATOM 641 C C . LEU A 1 87 ? 10.38500 8.69800 -20.64300 1.000 63.91793 311 LEU A C 1
ATOM 642 O O . LEU A 1 87 ? 11.20300 7.78600 -20.55300 1.000 69.69700 311 LEU A O 1
ATOM 647 N N . TYR A 1 88 ? 10.55500 9.87400 -20.05800 1.000 59.73943 312 TYR A N 1
ATOM 648 C CA . TYR A 1 88 ? 11.85700 10.19000 -19.50300 1.000 63.75895 312 TYR A CA 1
ATOM 649 C C . TYR A 1 88 ? 12.05900 9.60100 -18.12000 1.000 66.23173 312 TYR A C 1
ATOM 650 O O . TYR A 1 88 ? 13.19600 9.55400 -17.64100 1.000 76.44211 312 TYR A O 1
ATOM 659 N N . GLU A 1 89 ? 11.01200 9.05600 -17.52300 1.000 58.11293 313 GLU A N 1
ATOM 660 C CA . GLU A 1 89 ? 11.11000 8.32400 -16.27500 1.000 63.63783 313 GLU A CA 1
ATOM 661 C C . GLU A 1 89 ? 11.37200 6.83100 -16.49600 1.000 64.02656 313 GLU A C 1
ATOM 662 O O . GLU A 1 89 ? 11.27100 6.03500 -15.55400 1.000 66.38804 313 GLU A O 1
ATOM 668 N N . ALA A 1 90 ? 11.67200 6.42800 -17.72800 1.000 61.02742 314 ALA A N 1
ATOM 669 C CA . ALA A 1 90 ? 11.88300 5.01800 -18.01700 1.000 55.13349 314 ALA A CA 1
ATOM 670 C C . ALA A 1 90 ? 13.09100 4.45900 -17.29000 1.000 59.76085 314 ALA A C 1
ATOM 671 O O . ALA A 1 90 ? 13.16400 3.24500 -17.09100 1.000 66.15631 314 ALA A O 1
ATOM 673 N N . THR A 1 91 ? 14.04100 5.30900 -16.90300 1.000 58.64993 315 THR A N 1
ATOM 674 C CA . THR A 1 91 ? 15.25300 4.88400 -16.22000 1.000 57.63079 315 THR A CA 1
ATOM 675 C C . THR A 1 91 ? 15.29800 5.35500 -14.77800 1.000 65.48905 315 THR A C 1
ATOM 676 O O . THR A 1 91 ? 16.33100 5.21400 -14.12600 1.000 71.10060 315 THR A O 1
ATOM 680 N N . ASN A 1 92 ? 14.21300 5.91500 -14.26400 1.000 73.67016 316 ASN A N 1
ATOM 681 C CA . ASN A 1 92 ? 14.22700 6.46500 -12.91700 1.000 76.30898 316 ASN A CA 1
ATOM 682 C C . ASN A 1 92 ? 13.02700 5.99400 -12.12800 1.000 69.41582 316 ASN A C 1
ATOM 683 O O . ASN A 1 92 ? 13.06100 4.95100 -11.47400 1.000 72.23940 316 ASN A O 1
ATOM 688 N N . PHE A 1 93 ? 11.94600 6.75500 -12.23100 1.000 58.59103 317 PHE A N 1
ATOM 689 C CA . PHE A 1 93 ? 10.79100 6.53600 -11.38100 1.000 52.36879 317 PHE A CA 1
ATOM 690 C C . PHE A 1 93 ? 10.15800 5.18700 -11.66300 1.000 54.04963 317 PHE A C 1
ATOM 691 O O . PHE A 1 93 ? 9.85100 4.42700 -10.73800 1.000 56.58634 317 PHE A O 1
ATOM 699 N N . MET A 1 94 ? 9.91800 4.88700 -12.94000 1.000 55.12412 318 MET A N 1
ATOM 700 C CA . MET A 1 94 ? 9.14200 3.70100 -13.27600 1.000 55.84948 318 MET A CA 1
ATOM 701 C C . MET A 1 94 ? 9.87900 2.41400 -12.88000 1.000 52.64757 318 MET A C 1
ATOM 702 O O . MET A 1 94 ? 9.25800 1.53800 -12.25500 1.000 51.09562 318 MET A O 1
ATOM 707 N N . PRO A 1 95 ? 11.18000 2.24700 -13.15700 1.000 51.48273 319 PRO A N 1
ATOM 708 C CA . PRO A 1 95 ? 11.85900 1.06400 -12.59600 1.000 43.62141 319 PRO A CA 1
ATOM 709 C C . PRO A 1 95 ? 11.78300 0.99100 -11.07800 1.000 56.49884 319 PRO A C 1
ATOM 710 O O . PRO A 1 95 ? 11.51800 -0.08200 -10.53600 1.000 62.79746 319 PRO A O 1
ATOM 714 N N . HIS A 1 96 ? 11.95700 2.10000 -10.36600 1.000 50.46234 320 HIS A N 1
ATOM 715 C CA . HIS A 1 96 ? 11.82400 2.05000 -8.91300 1.000 48.72367 320 HIS A CA 1
ATOM 716 C C . HIS A 1 96 ? 10.42000 1.62900 -8.50900 1.000 45.78070 320 HIS A C 1
ATOM 717 O O . HIS A 1 96 ? 10.24700 0.76600 -7.64900 1.000 47.27745 320 HIS A O 1
ATOM 724 N N . LYS A 1 97 ? 9.40200 2.23000 -9.12000 1.000 51.20053 321 LYS A N 1
ATOM 725 C CA . LYS A 1 97 ? 8.03200 1.90600 -8.74600 1.000 52.84411 321 LYS A CA 1
ATOM 726 C C . LYS A 1 97 ? 7.73000 0.43000 -8.95500 1.000 60.54458 321 LYS A C 1
ATOM 727 O O . LYS A 1 97 ? 7.09600 -0.20700 -8.10500 1.000 61.91769 321 LYS A O 1
ATOM 733 N N . MET A 1 98 ? 8.18800 -0.14600 -10.06900 1.000 64.45132 322 MET A N 1
ATOM 734 C CA . MET A 1 98 ? 7.90100 -1.56100 -10.31200 1.000 62.75238 322 MET A CA 1
ATOM 735 C C . MET A 1 98 ? 8.72200 -2.47100 -9.40400 1.000 60.69671 322 MET A C 1
ATOM 736 O O . MET A 1 98 ? 8.20100 -3.46400 -8.88500 1.000 62.36670 322 MET A O 1
ATOM 741 N N . LEU A 1 99 ? 10.00100 -2.15200 -9.19700 1.000 56.29548 323 LEU A N 1
ATOM 742 C CA . LEU A 1 99 ? 10.82700 -2.95200 -8.30400 1.000 53.10238 323 LEU A CA 1
ATOM 743 C C . LEU A 1 99 ? 10.23800 -2.94800 -6.90200 1.000 60.04654 323 LEU A C 1
ATOM 744 O O . LEU A 1 99 ? 10.19300 -3.98500 -6.23000 1.000 64.79050 323 LEU A O 1
ATOM 749 N N . GLY A 1 100 ? 9.75300 -1.79100 -6.45700 1.000 58.35123 324 GLY A N 1
ATOM 750 C CA . GLY A 1 100 ? 9.06400 -1.73700 -5.18300 1.000 60.54460 324 GLY A CA 1
ATOM 751 C C . GLY A 1 100 ? 7.81200 -2.58800 -5.17500 1.000 64.72960 324 GLY A C 1
ATOM 752 O O . GLY A 1 100 ? 7.52500 -3.27300 -4.19600 1.000 71.00378 324 GLY A O 1
ATOM 753 N N . THR A 1 101 ? 7.04200 -2.54800 -6.26200 1.000 65.89659 325 THR A N 1
ATOM 754 C CA . THR A 1 101 ? 5.84200 -3.37500 -6.33700 1.000 66.81713 325 THR A CA 1
ATOM 755 C C . THR A 1 101 ? 6.18900 -4.86300 -6.32100 1.000 64.10822 325 THR A C 1
ATOM 756 O O . THR A 1 101 ? 5.51300 -5.66100 -5.66000 1.000 65.41094 325 THR A O 1
ATOM 760 N N . ILE A 1 102 ? 7.22200 -5.26000 -7.06600 1.000 58.12278 326 ILE A N 1
ATOM 761 C CA . ILE A 1 102 ? 7.61300 -6.66600 -7.08800 1.000 60.71077 326 ILE A CA 1
ATOM 762 C C . ILE A 1 102 ? 8.13300 -7.10000 -5.72300 1.000 63.38443 326 ILE A C 1
ATOM 763 O O . ILE A 1 102 ? 7.73500 -8.14300 -5.19700 1.000 68.52645 326 ILE A O 1
ATOM 768 N N . TYR A 1 103 ? 9.02300 -6.30300 -5.12500 1.000 59.85330 327 TYR A N 1
ATOM 769 C CA . TYR A 1 103 ? 9.59400 -6.68100 -3.83800 1.000 56.29543 327 TYR A CA 1
ATOM 770 C C . TYR A 1 103 ? 8.52300 -6.76600 -2.77300 1.000 63.83763 327 TYR A C 1
ATOM 771 O O . TYR A 1 103 ? 8.65000 -7.55100 -1.82600 1.000 69.11725 327 TYR A O 1
ATOM 780 N N . LEU A 1 104 ? 7.48800 -5.93700 -2.88400 1.000 65.03642 328 LEU A N 1
ATOM 781 C CA . LEU A 1 104 ? 6.35500 -6.06800 -1.98600 1.000 64.48627 328 LEU A CA 1
ATOM 782 C C . LEU A 1 104 ? 5.66300 -7.40200 -2.21200 1.000 70.56312 328 LEU A C 1
ATOM 783 O O . LEU A 1 104 ? 5.45400 -8.17000 -1.27000 1.000 76.86799 328 LEU A O 1
ATOM 788 N N . GLU A 1 105 ? 5.37400 -7.73400 -3.47500 1.000 69.45850 329 GLU A N 1
ATOM 789 C CA . GLU A 1 105 ? 4.74200 -9.02000 -3.75200 1.000 69.74093 329 GLU A CA 1
ATOM 790 C C . GLU A 1 105 ? 5.59800 -10.15800 -3.23700 1.000 66.89001 329 GLU A C 1
ATOM 791 O O . GLU A 1 105 ? 5.06900 -11.14800 -2.73600 1.000 79.85636 329 GLU A O 1
ATOM 793 N N . GLU A 1 106 ? 6.91500 -10.00800 -3.30400 1.000 61.58541 330 GLU A N 1
ATOM 794 C CA . GLU A 1 106 ? 7.87500 -10.98000 -2.80300 1.000 59.40527 330 GLU A CA 1
ATOM 795 C C . GLU A 1 106 ? 8.05800 -10.89300 -1.29700 1.000 61.23083 330 GLU A C 1
ATOM 796 O O . GLU A 1 106 ? 8.90600 -11.60900 -0.75400 1.000 62.42031 330 GLU A O 1
ATOM 802 N N . LYS A 1 107 ? 7.33400 -9.98700 -0.63200 1.000 62.85604 331 LYS A N 1
ATOM 803 C CA . LYS A 1 107 ? 7.35000 -9.80300 0.81800 1.000 64.37323 331 LYS A CA 1
ATOM 804 C C . LYS A 1 107 ? 8.72000 -9.37300 1.34900 1.000 67.87294 331 LYS A C 1
ATOM 805 O O . LYS A 1 107 ? 8.99400 -9.51500 2.53900 1.000 73.52624 331 LYS A O 1
ATOM 807 N N . ASP A 1 108 ? 9.58000 -8.80800 0.49800 1.000 65.32319 332 ASP A N 1
ATOM 808 C CA . ASP A 1 108 ? 10.84800 -8.21000 0.93300 1.000 64.31026 332 ASP A CA 1
ATOM 809 C C . ASP A 1 108 ? 10.60500 -6.75000 1.31300 1.000 70.23223 332 ASP A C 1
ATOM 810 O O . ASP A 1 108 ? 11.00000 -5.81200 0.61800 1.000 74.41058 332 ASP A O 1
ATOM 815 N N . TYR A 1 109 ? 9.97700 -6.57500 2.47700 1.000 68.85323 333 TYR A N 1
ATOM 816 C CA . TYR A 1 109 ? 9.43400 -5.27100 2.84900 1.000 65.32073 333 TYR A CA 1
ATOM 817 C C . TYR A 1 109 ? 10.49800 -4.18600 2.86300 1.000 65.28149 333 TYR A C 1
ATOM 818 O O . TYR A 1 109 ? 10.22900 -3.04500 2.46900 1.000 59.14577 333 TYR A O 1
ATOM 827 N N . THR A 1 110 ? 11.71300 -4.52000 3.29700 1.000 71.54955 334 THR A N 1
ATOM 828 C CA . THR A 1 110 ? 12.77500 -3.52200 3.36300 1.000 73.26633 334 THR A CA 1
ATOM 829 C C . THR A 1 110 ? 13.14300 -3.02800 1.97200 1.000 70.25076 334 THR A C 1
ATOM 830 O O . THR A 1 110 ? 13.27700 -1.82200 1.74100 1.000 69.20200 334 THR A O 1
ATOM 834 N N . ARG A 1 111 ? 13.30800 -3.95000 1.02800 1.000 73.22487 335 ARG A N 1
ATOM 835 C CA . ARG A 1 111 ? 13.65400 -3.54100 -0.32700 1.000 67.42602 335 ARG A CA 1
ATOM 836 C C . ARG A 1 111 ? 12.49200 -2.80400 -0.97000 1.000 63.38100 335 ARG A C 1
ATOM 837 O O . ARG A 1 111 ? 12.69800 -1.86000 -1.73900 1.000 60.72523 335 ARG A O 1
ATOM 845 N N . ALA A 1 112 ? 11.26100 -3.21900 -0.66500 1.000 64.56021 336 ALA A N 1
ATOM 846 C CA . ALA A 1 112 ? 10.10400 -2.53800 -1.23100 1.000 63.76980 336 ALA A CA 1
ATOM 847 C C . ALA A 1 112 ? 10.06500 -1.07900 -0.79100 1.000 71.76014 336 ALA A C 1
ATOM 848 O O . ALA A 1 112 ? 9.88300 -0.17700 -1.62000 1.000 77.67812 336 ALA A O 1
ATOM 850 N N . MET A 1 113 ? 10.29400 -0.82000 0.49900 1.000 71.96971 337 MET A N 1
ATOM 851 C CA . MET A 1 113 ? 10.27600 0.55800 0.97400 1.000 67.52710 337 MET A CA 1
ATOM 852 C C . MET A 1 113 ? 11.38400 1.38300 0.33700 1.000 65.78659 337 MET A C 1
ATOM 853 O O . MET A 1 113 ? 11.18100 2.55600 0.02000 1.000 72.43804 337 MET A O 1
ATOM 858 N N . THR A 1 114 ? 12.55800 0.79500 0.13000 1.000 58.95206 338 THR A N 1
ATOM 859 C CA . THR A 1 114 ? 13.65300 1.56600 -0.44100 1.000 63.26104 338 THR A CA 1
ATOM 860 C C . THR A 1 114 ? 13.30200 2.07600 -1.83300 1.000 66.13886 338 THR A C 1
ATOM 861 O O . THR A 1 114 ? 13.48700 3.25800 -2.13800 1.000 72.50776 338 THR A O 1
ATOM 865 N N . HIS A 1 115 ? 12.76700 1.20000 -2.68400 1.000 65.78739 339 HIS A N 1
ATOM 866 C CA . HIS A 1 115 ? 12.42600 1.59800 -4.04500 1.000 63.42035 339 HIS A CA 1
ATOM 867 C C . HIS A 1 115 ? 11.20500 2.50800 -4.06600 1.000 68.64387 339 HIS A C 1
ATOM 868 O O . HIS A 1 115 ? 11.20100 3.53100 -4.76400 1.000 69.07151 339 HIS A O 1
ATOM 875 N N . PHE A 1 116 ? 10.17600 2.17000 -3.27600 1.000 64.11284 340 PHE A N 1
ATOM 876 C CA . PHE A 1 116 ? 8.98400 3.00600 -3.17500 1.000 57.05755 340 PHE A CA 1
ATOM 877 C C . PHE A 1 116 ? 9.33900 4.42700 -2.75900 1.000 61.50528 340 PHE A C 1
ATOM 878 O O . PHE A 1 116 ? 8.76100 5.39500 -3.26400 1.000 59.92087 340 PHE A O 1
ATOM 886 N N . SER A 1 117 ? 10.25600 4.56000 -1.79600 1.000 64.77325 341 SER A N 1
ATOM 887 C CA . SER A 1 117 ? 10.74400 5.86400 -1.36200 1.000 60.93419 341 SER A CA 1
ATOM 888 C C . SER A 1 117 ? 11.42300 6.60100 -2.49600 1.000 63.76026 341 SER A C 1
ATOM 889 O O . SER A 1 117 ? 11.17200 7.79000 -2.71700 1.000 73.47217 341 SER A O 1
ATOM 892 N N . LYS A 1 118 ? 12.33000 5.91600 -3.19700 1.000 62.92700 342 LYS A N 1
ATOM 893 C CA . LYS A 1 118 ? 13.02800 6.52900 -4.31900 1.000 55.51847 342 LYS A CA 1
ATOM 894 C C . LYS A 1 118 ? 12.03800 6.96100 -5.38900 1.000 53.63962 342 LYS A C 1
ATOM 895 O O . LYS A 1 118 ? 12.10200 8.08600 -5.89000 1.000 59.72601 342 LYS A O 1
ATOM 901 N N . ALA A 1 119 ? 11.09100 6.08500 -5.72700 1.000 55.08865 343 ALA A N 1
ATOM 902 C CA . ALA A 1 119 ? 10.07100 6.43600 -6.70900 1.000 49.92703 343 ALA A CA 1
ATOM 903 C C . ALA A 1 119 ? 9.27700 7.65300 -6.26300 1.000 51.05774 343 ALA A C 1
ATOM 904 O O . ALA A 1 119 ? 8.96100 8.52600 -7.06600 1.000 50.83142 343 ALA A O 1
ATOM 906 N N . TYR A 1 120 ? 8.95300 7.73400 -4.98200 1.000 52.53768 344 TYR A N 1
ATOM 907 C CA . TYR A 1 120 ? 8.23900 8.90300 -4.49100 1.000 54.10608 344 TYR A CA 1
ATOM 908 C C . TYR A 1 120 ? 9.09400 10.15400 -4.59700 1.000 60.22598 344 TYR A C 1
ATOM 909 O O . TYR A 1 120 ? 8.58500 11.23200 -4.91300 1.000 64.68127 344 TYR A O 1
ATOM 918 N N . ALA A 1 121 ? 10.39900 10.02600 -4.35000 1.000 60.97653 345 ALA A N 1
ATOM 919 C CA . ALA A 1 121 ? 11.30000 11.15900 -4.49800 1.000 59.57619 345 ALA A CA 1
ATOM 920 C C . ALA A 1 121 ? 11.27600 11.69200 -5.92000 1.000 80.98812 345 ALA A C 1
ATOM 921 O O . ALA A 1 121 ? 11.25700 12.91000 -6.13800 1.000 88.90774 345 ALA A O 1
ATOM 923 N N . GLU A 1 122 ? 11.27700 10.78900 -6.90200 1.000 78.03489 346 GLU A N 1
ATOM 924 C CA . GLU A 1 122 ? 11.26700 11.19500 -8.30000 1.000 72.51069 346 GLU A CA 1
ATOM 925 C C . GLU A 1 122 ? 9.96300 11.89500 -8.63300 1.000 65.48028 346 GLU A C 1
ATOM 926 O O . GLU A 1 122 ? 9.95500 13.04200 -9.07900 1.000 76.54250 346 GLU A O 1
ATOM 932 N N . ASN A 1 123 ? 8.84900 11.20600 -8.43400 1.000 64.59097 347 ASN A N 1
ATOM 933 C CA . ASN A 1 123 ? 7.51600 11.73100 -8.69400 1.000 62.52752 347 ASN A CA 1
ATOM 934 C C . ASN A 1 123 ? 6.71700 11.59100 -7.39900 1.000 64.65583 347 ASN A C 1
ATOM 935 O O . ASN A 1 123 ? 6.37600 10.47500 -6.98500 1.000 65.70436 347 ASN A O 1
ATOM 940 N N . SER A 1 124 ? 6.39900 12.72100 -6.77200 1.000 68.45661 348 SER A N 1
ATOM 941 C CA . SER A 1 124 ? 5.75600 12.72800 -5.46900 1.000 69.48516 348 SER A CA 1
ATOM 942 C C . SER A 1 124 ? 4.24300 12.72600 -5.55700 1.000 70.17319 348 SER A C 1
ATOM 943 O O . SER A 1 124 ? 3.57100 12.68000 -4.52000 1.000 72.13945 348 SER A O 1
ATOM 946 N N . SER A 1 125 ? 3.69400 12.71900 -6.76300 1.000 72.15658 349 SER A N 1
ATOM 947 C CA . SER A 1 125 ? 2.26400 12.84800 -6.96400 1.000 72.37932 349 SER A CA 1
ATOM 948 C C . SER A 1 125 ? 1.60800 11.56000 -7.41100 1.000 77.00028 349 SER A C 1
ATOM 949 O O . SER A 1 125 ? 0.44000 11.58600 -7.80500 1.000 79.31746 349 SER A O 1
ATOM 952 N N . ASP A 1 126 ? 2.32100 10.44000 -7.39400 1.000 82.16344 350 ASP A N 1
ATOM 953 C CA . ASP A 1 126 ? 1.76700 9.18600 -7.89000 1.000 76.49931 350 ASP A CA 1
ATOM 954 C C . ASP A 1 126 ? 0.99200 8.56600 -6.74000 1.000 69.95968 350 ASP A C 1
ATOM 955 O O . ASP A 1 126 ? 1.57900 8.14800 -5.73700 1.000 67.27054 350 ASP A O 1
ATOM 960 N N . TYR A 1 127 ? -0.33000 8.52000 -6.88200 1.000 66.77921 351 TYR A N 1
ATOM 961 C CA . TYR A 1 127 ? -1.14700 7.89400 -5.86000 1.000 69.30757 351 TYR A CA 1
ATOM 962 C C . TYR A 1 127 ? -0.82800 6.41300 -5.73200 1.000 69.89300 351 TYR A C 1
ATOM 963 O O . TYR A 1 127 ? -1.10600 5.81200 -4.69000 1.000 68.64983 351 TYR A O 1
ATOM 972 N N . GLY A 1 128 ? -0.22900 5.81900 -6.76300 1.000 74.35710 352 GLY A N 1
ATOM 973 C CA . GLY A 1 128 ? 0.10600 4.41000 -6.69200 1.000 76.04484 352 GLY A CA 1
ATOM 974 C C . GLY A 1 128 ? 1.13500 4.10200 -5.62200 1.000 71.71670 352 GLY A C 1
ATOM 975 O O . GLY A 1 128 ? 0.88600 3.27700 -4.74200 1.000 75.19120 352 GLY A O 1
ATOM 976 N N . VAL A 1 129 ? 2.29000 4.78100 -5.66300 1.000 63.90292 353 VAL A N 1
ATOM 977 C CA . VAL A 1 129 ? 3.34600 4.48000 -4.69800 1.000 63.21034 353 VAL A CA 1
ATOM 978 C C . VAL A 1 129 ? 2.93200 4.89900 -3.29100 1.000 66.10534 353 VAL A C 1
ATOM 979 O O . VAL A 1 129 ? 3.27100 4.22300 -2.31200 1.000 74.33779 353 VAL A O 1
ATOM 983 N N . MET A 1 130 ? 2.18300 6.00300 -3.16000 1.000 59.95766 354 MET A N 1
ATOM 984 C CA . MET A 1 130 ? 1.70400 6.42200 -1.84800 1.000 51.61728 354 MET A CA 1
ATOM 985 C C . MET A 1 130 ? 0.79400 5.35900 -1.24000 1.000 57.64958 354 MET A C 1
ATOM 986 O O . MET A 1 130 ? 0.98500 4.95300 -0.08900 1.000 60.68528 354 MET A O 1
ATOM 991 N N . PHE A 1 131 ? -0.18800 4.87600 -2.00800 1.000 58.67273 355 PHE A N 1
ATOM 992 C CA . PHE A 1 131 ? -1.08200 3.84100 -1.49500 1.000 63.43051 355 PHE A CA 1
ATOM 993 C C . PHE A 1 131 ? -0.28100 2.63500 -1.01000 1.000 67.32306 355 PHE A C 1
ATOM 994 O O . PHE A 1 131 ? -0.58400 2.05000 0.03900 1.000 71.12105 355 PHE A O 1
ATOM 1002 N N . GLN A 1 132 ? 0.74700 2.24900 -1.77700 1.000 66.35675 356 GLN A N 1
ATOM 1003 C CA . GLN A 1 132 ? 1.56600 1.08200 -1.45500 1.000 64.84281 356 GLN A CA 1
ATOM 1004 C C . GLN A 1 132 ? 2.42300 1.31500 -0.22300 1.000 67.57232 356 GLN A C 1
ATOM 1005 O O . GLN A 1 132 ? 2.55300 0.42400 0.62100 1.000 73.67181 356 GLN A O 1
ATOM 1011 N N . MET A 1 133 ? 3.05700 2.48700 -0.12600 1.000 65.27869 357 MET A N 1
ATOM 1012 C CA . MET A 1 133 ? 3.84300 2.79400 1.06200 1.000 67.73577 357 MET A CA 1
ATOM 1013 C C . MET A 1 133 ? 2.96400 2.82500 2.30500 1.000 69.81465 357 MET A C 1
ATOM 1014 O O . MET A 1 133 ? 3.32000 2.23900 3.33800 1.000 68.10739 357 MET A O 1
ATOM 1019 N N . ILE A 1 134 ? 1.78800 3.45800 2.20500 1.000 64.42118 358 ILE A N 1
ATOM 1020 C CA . ILE A 1 134 ? 0.87300 3.50900 3.33900 1.000 63.34631 358 ILE A CA 1
ATOM 1021 C C . ILE A 1 134 ? 0.49400 2.09600 3.76900 1.000 74.27062 358 ILE A C 1
ATOM 1022 O O . ILE A 1 134 ? 0.50600 1.76500 4.96200 1.000 81.99562 358 ILE A O 1
ATOM 1027 N N . MET A 1 135 ? 0.17200 1.23300 2.80600 1.000 71.79401 359 MET A N 1
ATOM 1028 C CA . MET A 1 135 ? -0.17500 -0.13700 3.17100 1.000 71.79312 359 MET A CA 1
ATOM 1029 C C . MET A 1 135 ? 1.02900 -0.88200 3.72800 1.000 66.83108 359 MET A C 1
ATOM 1030 O O . MET A 1 135 ? 0.89400 -1.67600 4.66200 1.000 65.44312 359 MET A O 1
ATOM 1035 N N . LEU A 1 136 ? 2.21400 -0.62200 3.18400 1.000 68.19909 360 LEU A N 1
ATOM 1036 C CA . LEU A 1 136 ? 3.41000 -1.29600 3.66500 1.000 66.45465 360 LEU A CA 1
ATOM 1037 C C . LEU A 1 136 ? 3.73600 -0.86300 5.08700 1.000 71.76111 360 LEU A C 1
ATOM 1038 O O . LEU A 1 136 ? 4.09700 -1.69500 5.92600 1.000 80.09396 360 LEU A O 1
ATOM 1043 N N . LEU A 1 137 ? 3.58200 0.43000 5.38900 1.000 67.73463 361 LEU A N 1
ATOM 1044 C CA . LEU A 1 137 ? 3.76500 0.90400 6.76000 1.000 64.05679 361 LEU A CA 1
ATOM 1045 C C . LEU A 1 137 ? 2.73200 0.30400 7.70500 1.000 66.54000 361 LEU A C 1
ATOM 1046 O O . LEU A 1 137 ? 3.02100 0.11600 8.88400 1.000 72.04929 361 LEU A O 1
ATOM 1051 N N . SER A 1 138 ? 1.51900 0.01400 7.21800 1.000 66.47967 362 SER A N 1
ATOM 1052 C CA . SER A 1 138 ? 0.51800 -0.66200 8.04400 1.000 64.13132 362 SER A CA 1
ATOM 1053 C C . SER A 1 138 ? 0.98800 -2.02200 8.52300 1.000 71.42467 362 SER A C 1
ATOM 1054 O O . SER A 1 138 ? 0.47800 -2.52700 9.52800 1.000 83.89940 362 SER A O 1
ATOM 1057 N N . LYS A 1 139 ? 1.91900 -2.64900 7.80200 1.000 75.51809 363 LYS A N 1
ATOM 1058 C CA . LYS A 1 139 ? 2.41300 -3.96200 8.21000 1.000 83.93277 363 LYS A CA 1
ATOM 1059 C C . LYS A 1 139 ? 3.08800 -3.90200 9.57300 1.000 93.29802 363 LYS A C 1
ATOM 1060 O O . LYS A 1 139 ? 2.92500 -4.81100 10.39500 1.000 99.88558 363 LYS A O 1
ATOM 1062 N N . PHE A 1 140 ? 3.84100 -2.83800 9.83700 1.000 92.43897 364 PHE A N 1
ATOM 1063 C CA . PHE A 1 140 ? 4.61000 -2.72800 11.06700 1.000 96.92958 364 PHE A CA 1
ATOM 1064 C C . PHE A 1 140 ? 4.01400 -1.69500 12.01500 1.000 98.34358 364 PHE A C 1
ATOM 1065 O O . PHE A 1 140 ? 3.67000 -2.02300 13.15300 1.000 108.83009 364 PHE A O 1
ATOM 1073 N N . HIS A 1 141 ? 3.87300 -0.45300 11.55400 1.000 88.03313 365 HIS A N 1
ATOM 1074 C CA . HIS A 1 141 ? 3.62500 0.72400 12.37600 1.000 82.40705 365 HIS A CA 1
ATOM 1075 C C . HIS A 1 141 ? 2.13300 0.97700 12.61500 1.000 75.35035 365 HIS A C 1
ATOM 1076 O O . HIS A 1 141 ? 1.26000 0.46200 11.91300 1.000 70.84874 365 HIS A O 1
ATOM 1083 N N . GLN A 1 142 ? 1.85600 1.83200 13.61600 1.000 78.29083 366 GLN A N 1
ATOM 1084 C CA . GLN A 1 142 ? 0.54400 2.28800 14.05800 1.000 79.55804 366 GLN A CA 1
ATOM 1085 C C . GLN A 1 142 ? 0.07900 3.48800 13.23700 1.000 74.60450 366 GLN A C 1
ATOM 1086 O O . GLN A 1 142 ? 0.88500 4.15300 12.57600 1.000 68.10544 366 GLN A O 1
ATOM 1092 N N . PRO A 1 143 ? -1.23200 3.77300 13.22900 1.000 71.68069 367 PRO A N 1
ATOM 1093 C CA . PRO A 1 143 ? -1.72600 4.86100 12.37100 1.000 66.40257 367 PRO A CA 1
ATOM 1094 C C . PRO A 1 143 ? -1.09700 6.21800 12.67400 1.000 69.83951 367 PRO A C 1
ATOM 1095 O O . PRO A 1 143 ? -0.76400 6.96400 11.74200 1.000 63.82373 367 PRO A O 1
ATOM 1099 N N . LYS A 1 144 ? -0.93600 6.56400 13.96000 1.000 72.48236 368 LYS A N 1
ATOM 1100 C CA . LYS A 1 144 ? -0.36600 7.86100 14.30800 1.000 64.33936 368 LYS A CA 1
ATOM 1101 C C . LYS A 1 144 ? 1.04700 7.98300 13.76600 1.000 65.51903 368 LYS A C 1
ATOM 1102 O O . LYS A 1 144 ? 1.45700 9.06000 13.32400 1.000 59.38180 368 LYS A O 1
ATOM 1106 N N . GLU A 1 145 ? 1.81200 6.89100 13.81000 1.000 66.67392 369 GLU A N 1
ATOM 1107 C CA . GLU A 1 145 ? 3.14900 6.88200 13.22300 1.000 68.24233 369 GLU A CA 1
ATOM 1108 C C . GLU A 1 145 ? 3.09600 7.02000 11.69900 1.000 67.72818 369 GLU A C 1
ATOM 1109 O O . GLU A 1 145 ? 3.92000 7.72500 11.10400 1.000 65.89320 369 GLU A O 1
ATOM 1115 N N . ILE A 1 146 ? 2.14600 6.34200 11.04600 1.000 71.41633 370 ILE A N 1
ATOM 1116 C CA . ILE A 1 146 ? 2.03900 6.42900 9.59100 1.000 55.55029 370 ILE A CA 1
ATOM 1117 C C . ILE A 1 146 ? 1.67600 7.84800 9.18200 1.000 54.22897 370 ILE A C 1
ATOM 1118 O O . ILE A 1 146 ? 2.30400 8.43200 8.29500 1.000 60.27231 370 ILE A O 1
ATOM 1123 N N . PHE A 1 147 ? 0.68000 8.44200 9.84900 1.000 54.40855 371 PHE A N 1
ATOM 1124 C CA . PHE A 1 147 ? 0.31600 9.82300 9.53600 1.000 57.43279 371 PHE A CA 1
ATOM 1125 C C . PHE A 1 147 ? 1.49800 10.76400 9.73300 1.000 59.98046 371 PHE A C 1
ATOM 1126 O O . PHE A 1 147 ? 1.69000 11.69400 8.94900 1.000 53.62487 371 PHE A O 1
ATOM 1134 N N . ALA A 1 148 ? 2.31800 10.52100 10.75700 1.000 63.81558 372 ALA A N 1
ATOM 1135 C CA . ALA A 1 148 ? 3.54300 11.28900 10.92000 1.000 56.55487 372 ALA A CA 1
ATOM 1136 C C . ALA A 1 148 ? 4.44000 11.15200 9.70000 1.000 62.01224 372 ALA A C 1
ATOM 1137 O O . ALA A 1 148 ? 5.04700 12.13100 9.25400 1.000 72.72159 372 ALA A O 1
ATOM 1139 N N . PHE A 1 149 ? 4.55000 9.93600 9.15900 1.000 58.25398 373 PHE A N 1
ATOM 1140 C CA . PHE A 1 149 ? 5.34700 9.70200 7.95500 1.000 59.38386 373 PHE A CA 1
ATOM 1141 C C . PHE A 1 149 ? 4.82100 10.49800 6.76700 1.000 63.38220 373 PHE A C 1
ATOM 1142 O O . PHE A 1 149 ? 5.58300 11.18900 6.08700 1.000 67.05087 373 PHE A O 1
ATOM 1150 N N . MET A 1 150 ? 3.51400 10.38900 6.49800 1.000 65.34744 374 MET A N 1
ATOM 1151 C CA . MET A 1 150 ? 2.88900 11.08600 5.37600 1.000 63.45788 374 MET A CA 1
ATOM 1152 C C . MET A 1 150 ? 3.02800 12.59500 5.50300 1.000 75.24026 374 MET A C 1
ATOM 1153 O O . MET A 1 150 ? 3.22500 13.29600 4.50200 1.000 81.66341 374 MET A O 1
ATOM 1158 N N . GLU A 1 151 ? 2.85700 13.12300 6.71400 1.000 77.19791 375 GLU A N 1
ATOM 1159 C CA . GLU A 1 151 ? 3.05000 14.55200 6.92700 1.000 73.24012 375 GLU A CA 1
ATOM 1160 C C . GLU A 1 151 ? 4.51100 14.92800 6.73200 1.000 67.48992 375 GLU A C 1
ATOM 1161 O O . GLU A 1 151 ? 4.82200 15.97300 6.14800 1.000 67.48868 375 GLU A O 1
ATOM 1167 N N . ARG A 1 152 ? 5.41800 14.06500 7.20300 1.000 63.26370 376 ARG A N 1
ATOM 1168 C CA . ARG A 1 152 ? 6.84900 14.33200 7.12100 1.000 62.35147 376 ARG A CA 1
ATOM 1169 C C . ARG A 1 152 ? 7.32300 14.41200 5.67800 1.000 63.90379 376 ARG A C 1
ATOM 1170 O O . ARG A 1 152 ? 8.21300 15.20300 5.35000 1.000 66.59711 376 ARG A O 1
ATOM 1178 N N . HIS A 1 153 ? 6.76900 13.57300 4.81000 1.000 66.75502 377 HIS A N 1
ATOM 1179 C CA . HIS A 1 153 ? 7.17800 13.50800 3.41700 1.000 70.21617 377 HIS A CA 1
ATOM 1180 C C . HIS A 1 153 ? 6.22000 14.25800 2.50300 1.000 70.81497 377 HIS A C 1
ATOM 1181 O O . HIS A 1 153 ? 6.28700 14.10100 1.28300 1.000 74.45022 377 HIS A O 1
ATOM 1188 N N . HIS A 1 154 ? 5.31500 15.04400 3.07100 1.000 68.58801 378 HIS A N 1
ATOM 1189 C CA . HIS A 1 154 ? 4.41600 15.89500 2.30400 1.000 68.09819 378 HIS A CA 1
ATOM 1190 C C . HIS A 1 154 ? 3.56200 15.11200 1.30800 1.000 63.42914 378 HIS A C 1
ATOM 1191 O O . HIS A 1 154 ? 3.40200 15.51300 0.15600 1.000 67.58951 378 HIS A O 1
ATOM 1198 N N . PHE A 1 155 ? 2.98000 14.00000 1.76500 1.000 62.44430 379 PHE A N 1
ATOM 1199 C CA . PHE A 1 155 ? 2.08900 13.23300 0.89500 1.000 61.51591 379 PHE A CA 1
ATOM 1200 C C . PHE A 1 155 ? 0.90600 14.08100 0.45200 1.000 63.00838 379 PHE A C 1
ATOM 1201 O O . PHE A 1 155 ? 0.61500 14.19600 -0.74600 1.000 61.37522 379 PHE A O 1
ATOM 1209 N N . ILE A 1 156 ? 0.23000 14.70500 1.41400 1.000 61.38003 380 ILE A N 1
ATOM 1210 C CA . ILE A 1 156 ? -0.98900 15.46200 1.16600 1.000 60.31585 380 ILE A CA 1
ATOM 1211 C C . ILE A 1 156 ? -0.65200 16.86300 0.69100 1.000 61.09365 380 ILE A C 1
ATOM 1212 O O . ILE A 1 156 ? -0.53900 17.79100 1.49400 1.000 61.14637 380 ILE A O 1
ATOM 1217 N N . SER A 1 157 ? -0.41000 16.98700 -0.61800 1.000 70.07979 381 SER A N 1
ATOM 1218 C CA . SER A 1 157 ? -0.06000 18.26000 -1.24800 1.000 69.27498 381 SER A CA 1
ATOM 1219 C C . SER A 1 157 ? -1.24500 19.21300 -1.36300 1.000 60.25580 381 SER A C 1
ATOM 1220 O O . SER A 1 157 ? -1.05200 20.42600 -1.42700 1.000 60.07676 381 SER A O 1
ATOM 1223 N N . SER A 1 158 ? -2.46200 18.69100 -1.43400 1.000 61.68775 382 SER A N 1
ATOM 1224 C CA . SER A 1 158 ? -3.65200 19.50500 -1.61600 1.000 63.46155 382 SER A CA 1
ATOM 1225 C C . SER A 1 158 ? -4.82900 18.77000 -1.00100 1.000 67.82987 382 SER A C 1
ATOM 1226 O O . SER A 1 158 ? -4.73800 17.59000 -0.64600 1.000 67.13365 382 SER A O 1
ATOM 1229 N N . THR A 1 159 ? -5.95700 19.47300 -0.90300 1.000 73.19763 383 THR A N 1
ATOM 1230 C CA . THR A 1 159 ? -7.15800 18.84700 -0.36600 1.000 80.16529 383 THR A CA 1
ATOM 1231 C C . THR A 1 159 ? -7.65300 17.72800 -1.27300 1.000 79.98072 383 THR A C 1
ATOM 1232 O O . THR A 1 159 ? -8.06000 16.65900 -0.79400 1.000 69.17501 383 THR A O 1
ATOM 1236 N N . GLU A 1 160 ? -7.58300 17.93600 -2.58900 1.000 85.22505 384 GLU A N 1
ATOM 1237 C CA . GLU A 1 160 ? -8.04000 16.89400 -3.49700 1.000 83.75988 384 GLU A CA 1
ATOM 1238 C C . GLU A 1 160 ? -7.15700 15.66200 -3.36800 1.000 79.48821 384 GLU A C 1
ATOM 1239 O O . GLU A 1 160 ? -7.64600 14.52800 -3.43200 1.000 80.29162 384 GLU A O 1
ATOM 1245 N N . THR A 1 161 ? -5.84800 15.86700 -3.17900 1.000 76.40762 385 THR A N 1
ATOM 1246 C CA . THR A 1 161 ? -4.93400 14.74400 -2.98300 1.000 70.57320 385 THR A CA 1
ATOM 1247 C C . THR A 1 161 ? -5.31800 13.95000 -1.74300 1.000 68.94692 385 THR A C 1
ATOM 1248 O O . THR A 1 161 ? -5.31400 12.71200 -1.75800 1.000 62.79745 385 THR A O 1
ATOM 1252 N N . GLY A 1 162 ? -5.64600 14.66000 -0.65500 1.000 68.78046 386 GLY A N 1
ATOM 1253 C CA . GLY A 1 162 ? -6.03000 13.99400 0.57600 1.000 64.94745 386 GLY A CA 1
ATOM 1254 C C . GLY A 1 162 ? -7.31800 13.21000 0.44100 1.000 64.28111 386 GLY A C 1
ATOM 1255 O O . GLY A 1 162 ? -7.45800 12.12400 1.01200 1.000 59.76481 386 GLY A O 1
ATOM 1256 N N . LEU A 1 163 ? -8.27900 13.74900 -0.30900 1.000 67.76036 387 LEU A N 1
ATOM 1257 C CA . LEU A 1 163 ? -9.51500 13.01100 -0.55300 1.000 66.02623 387 LEU A CA 1
ATOM 1258 C C . LEU A 1 163 ? -9.23900 11.74200 -1.35200 1.000 64.22560 387 LEU A C 1
ATOM 1259 O O . LEU A 1 163 ? -9.75300 10.66800 -1.02400 1.000 62.77270 387 LEU A O 1
ATOM 1264 N N . ARG A 1 164 ? -8.44100 11.85100 -2.42200 1.000 64.56071 388 ARG A N 1
ATOM 1265 C CA . ARG A 1 164 ? -8.08800 10.66500 -3.19900 1.000 63.41624 388 ARG A CA 1
ATOM 1266 C C . ARG A 1 164 ? -7.37200 9.64100 -2.33200 1.000 61.02419 388 ARG A C 1
ATOM 1267 O O . ARG A 1 164 ? -7.60000 8.43200 -2.46300 1.000 57.23561 388 ARG A O 1
ATOM 1275 N N . LEU A 1 165 ? -6.51300 10.10400 -1.42500 1.000 66.27545 389 LEU A N 1
ATOM 1276 C CA . LEU A 1 165 ? -5.94900 9.19200 -0.43900 1.000 66.05170 389 LEU A CA 1
ATOM 1277 C C . LEU A 1 165 ? -7.04700 8.63700 0.46300 1.000 69.08196 389 LEU A C 1
ATOM 1278 O O . LEU A 1 165 ? -7.03200 7.45600 0.82300 1.000 67.71764 389 LEU A O 1
ATOM 1283 N N . LEU A 1 166 ? -8.03300 9.47300 0.80600 1.000 68.33920 390 LEU A N 1
ATOM 1284 C CA . LEU A 1 166 ? -9.08800 9.06300 1.73000 1.000 60.05960 390 LEU A CA 1
ATOM 1285 C C . LEU A 1 166 ? -9.97700 7.98000 1.14000 1.000 56.03982 390 LEU A C 1
ATOM 1286 O O . LEU A 1 166 ? -10.37100 7.05000 1.85100 1.000 53.55797 390 LEU A O 1
ATOM 1291 N N . SER A 1 167 ? -10.29100 8.06200 -0.15600 1.000 54.73195 391 SER A N 1
ATOM 1292 C CA . SER A 1 167 ? -11.09800 7.00300 -0.74600 1.000 64.23439 391 SER A CA 1
ATOM 1293 C C . SER A 1 167 ? -10.39800 5.66500 -0.60500 1.000 63.37050 391 SER A C 1
ATOM 1294 O O . SER A 1 167 ? -11.05900 4.64400 -0.40900 1.000 60.41337 391 SER A O 1
ATOM 1297 N N . MET A 1 168 ? -9.05800 5.67000 -0.66100 1.000 67.17108 392 MET A N 1
ATOM 1298 C CA . MET A 1 168 ? -8.26800 4.44900 -0.52100 1.000 64.38122 392 MET A CA 1
ATOM 1299 C C . MET A 1 168 ? -8.30000 3.90800 0.90700 1.000 56.47587 392 MET A C 1
ATOM 1300 O O . MET A 1 168 ? -8.61300 2.73600 1.13000 1.000 58.22382 392 MET A O 1
ATOM 1305 N N . THR A 1 169 ? -7.96700 4.74400 1.89000 1.000 51.18259 393 THR A N 1
ATOM 1306 C CA . THR A 1 169 ? -7.88400 4.27600 3.27200 1.000 51.87994 393 THR A CA 1
ATOM 1307 C C . THR A 1 169 ? -9.24700 3.87300 3.82400 1.000 55.21853 393 THR A C 1
ATOM 1308 O O . THR A 1 169 ? -9.34800 2.92700 4.60800 1.000 65.23087 393 THR A O 1
ATOM 1312 N N . THR A 1 170 ? -10.30600 4.57900 3.45300 1.000 51.98033 394 THR A N 1
ATOM 1313 C CA . THR A 1 170 ? -11.61900 4.20800 3.96800 1.000 54.84463 394 THR A CA 1
ATOM 1314 C C . THR A 1 170 ? -12.06500 2.84100 3.45900 1.000 59.22417 394 THR A C 1
ATOM 1315 O O . THR A 1 170 ? -12.70200 2.08300 4.19600 1.000 59.31604 394 THR A O 1
ATOM 1319 N N . GLN A 1 171 ? -11.76500 2.51600 2.19800 1.000 61.39651 395 GLN A N 1
ATOM 1320 C CA . GLN A 1 171 ? -12.15300 1.21900 1.65000 1.000 61.41202 395 GLN A CA 1
ATOM 1321 C C . GLN A 1 171 ? -11.32700 0.09200 2.24000 1.000 67.30270 395 GLN A C 1
ATOM 1322 O O . GLN A 1 171 ? -11.79400 -1.05300 2.29500 1.000 71.19751 395 GLN A O 1
ATOM 1328 N N . GLN A 1 172 ? -10.10100 0.39100 2.67400 1.000 64.78676 396 GLN A N 1
ATOM 1329 C CA . GLN A 1 172 ? -9.24700 -0.59500 3.32400 1.000 66.19273 396 GLN A CA 1
ATOM 1330 C C . GLN A 1 172 ? -9.60200 -0.82100 4.79200 1.000 67.85840 396 GLN A C 1
ATOM 1331 O O . GLN A 1 172 ? -9.17100 -1.82400 5.37300 1.000 78.06088 396 GLN A O 1
ATOM 1337 N N . GLY A 1 173 ? -10.38200 0.06200 5.40200 1.000 59.36328 397 GLY A N 1
ATOM 1338 C CA . GLY A 1 173 ? -10.72800 -0.09500 6.79600 1.000 61.63487 397 GLY A CA 1
ATOM 1339 C C . GLY A 1 173 ? -9.81600 0.62200 7.76200 1.000 67.27548 397 GLY A C 1
ATOM 1340 O O . GLY A 1 173 ? -9.86100 0.33000 8.96500 1.000 77.17488 397 GLY A O 1
ATOM 1341 N N . TYR A 1 174 ? -9.00400 1.56600 7.27700 1.000 60.90723 398 TYR A N 1
ATOM 1342 C CA . TYR A 1 174 ? -8.05300 2.31600 8.09700 1.000 55.67164 398 TYR A CA 1
ATOM 1343 C C . TYR A 1 174 ? -8.79700 3.47800 8.75100 1.000 57.40577 398 TYR A C 1
ATOM 1344 O O . TYR A 1 174 ? -8.73100 4.63500 8.32300 1.000 53.97129 398 TYR A O 1
ATOM 1353 N N . ALA A 1 175 ? -9.53700 3.15300 9.81100 1.000 60.17731 399 ALA A N 1
ATOM 1354 C CA . ALA A 1 175 ? -10.40700 4.14900 10.42200 1.000 56.60911 399 ALA A CA 1
ATOM 1355 C C . ALA A 1 175 ? -9.60700 5.29300 11.03600 1.000 55.55099 399 ALA A C 1
ATOM 1356 O O . ALA A 1 175 ? -9.86600 6.46600 10.75300 1.000 58.21435 399 ALA A O 1
ATOM 1358 N N . GLU A 1 176 ? -8.60900 4.97400 11.85300 1.000 56.87172 400 GLU A N 1
ATOM 1359 C CA . GLU A 1 176 ? -7.83600 6.02700 12.50500 1.000 62.15579 400 GLU A CA 1
ATOM 1360 C C . GLU A 1 176 ? -7.01600 6.82500 11.50800 1.000 56.64821 400 GLU A C 1
ATOM 1361 O O . GLU A 1 176 ? -6.94500 8.05000 11.60600 1.000 54.87687 400 GLU A O 1
ATOM 1367 N N . LEU A 1 177 ? -6.35700 6.15500 10.56200 1.000 61.25978 401 LEU A N 1
ATOM 1368 C CA . LEU A 1 177 ? -5.57200 6.89900 9.58300 1.000 59.00904 401 LEU A CA 1
ATOM 1369 C C . LEU A 1 177 ? -6.48500 7.83000 8.79700 1.000 58.96652 401 LEU A C 1
ATOM 1370 O O . LEU A 1 177 ? -6.19900 9.02400 8.65400 1.000 51.62861 401 LEU A O 1
ATOM 1375 N N . SER A 1 178 ? -7.61800 7.30500 8.31500 1.000 51.78687 402 SER A N 1
ATOM 1376 C CA . SER A 1 178 ? -8.56500 8.15300 7.60100 1.000 60.13753 402 SER A CA 1
ATOM 1377 C C . SER A 1 178 ? -9.00000 9.31800 8.47400 1.000 62.13621 402 SER A C 1
ATOM 1378 O O . SER A 1 178 ? -9.08100 10.46300 8.00700 1.000 50.99920 402 SER A O 1
ATOM 1381 N N . GLU A 1 179 ? -9.24500 9.05200 9.75800 1.000 55.34876 403 GLU A N 1
ATOM 1382 C CA . GLU A 1 179 ? -9.58200 10.13500 10.66100 1.000 55.74655 403 GLU A CA 1
ATOM 1383 C C . GLU A 1 179 ? -8.46000 11.15500 10.75100 1.000 57.31338 403 GLU A C 1
ATOM 1384 O O . GLU A 1 179 ? -8.71300 12.36200 10.70400 1.000 60.70794 403 GLU A O 1
ATOM 1390 N N . LEU A 1 180 ? -7.21300 10.69700 10.87600 1.000 56.36781 404 LEU A N 1
ATOM 1391 C CA . LEU A 1 180 ? -6.10600 11.64400 10.90400 1.000 58.76009 404 LEU A CA 1
ATOM 1392 C C . LEU A 1 180 ? -6.03700 12.43100 9.61100 1.000 52.77145 404 LEU A C 1
ATOM 1393 O O . LEU A 1 180 ? -5.88300 13.66000 9.63400 1.000 53.34841 404 LEU A O 1
ATOM 1398 N N . ILE A 1 181 ? -6.24400 11.75000 8.48300 1.000 51.60367 405 ILE A N 1
ATOM 1399 C CA . ILE A 1 181 ? -6.07800 12.37900 7.17800 1.000 61.50563 405 ILE A CA 1
ATOM 1400 C C . ILE A 1 181 ? -7.11500 13.46400 6.95900 1.000 69.57398 405 ILE A C 1
ATOM 1401 O O . ILE A 1 181 ? -6.78000 14.57900 6.55000 1.000 73.76094 405 ILE A O 1
ATOM 1406 N N . VAL A 1 182 ? -8.38400 13.16600 7.22300 1.000 74.99492 406 VAL A N 1
ATOM 1407 C CA . VAL A 1 182 ? -9.41600 14.13400 6.86900 1.000 67.83987 406 VAL A CA 1
ATOM 1408 C C . VAL A 1 182 ? -9.36700 15.33000 7.81000 1.000 63.74585 406 VAL A C 1
ATOM 1409 O O . VAL A 1 182 ? -9.58100 16.47100 7.39300 1.000 67.07085 406 VAL A O 1
ATOM 1413 N N . GLN A 1 183 ? -9.06100 15.09700 9.08600 1.000 66.08379 407 GLN A N 1
ATOM 1414 C CA . GLN A 1 183 ? -9.00000 16.20400 10.04100 1.000 75.46774 407 GLN A CA 1
ATOM 1415 C C . GLN A 1 183 ? -7.86000 17.16400 9.73700 1.000 72.95372 407 GLN A C 1
ATOM 1416 O O . GLN A 1 183 ? -7.95000 18.34800 10.07500 1.000 77.10631 407 GLN A O 1
ATOM 1422 N N . SER A 1 184 ? -6.78700 16.68300 9.11300 1.000 65.66686 408 SER A N 1
ATOM 1423 C CA . SER A 1 184 ? -5.68400 17.55200 8.73700 1.000 60.68439 408 SER A CA 1
ATOM 1424 C C . SER A 1 184 ? -5.97900 18.39000 7.50300 1.000 60.75637 408 SER A C 1
ATOM 1425 O O . SER A 1 184 ? -5.19300 19.28500 7.17600 1.000 67.89402 408 SER A O 1
ATOM 1428 N N . LEU A 1 185 ? -7.08500 18.12900 6.81800 1.000 60.54004 409 LEU A N 1
ATOM 1429 C CA . LEU A 1 185 ? -7.44600 18.86100 5.61400 1.000 61.45720 409 LEU A CA 1
ATOM 1430 C C . LEU A 1 185 ? -8.09000 20.18300 6.02500 1.000 68.51419 409 LEU A C 1
ATOM 1431 O O . LEU A 1 185 ? -8.77000 20.27400 7.05600 1.000 65.96783 409 LEU A O 1
ATOM 1436 N N . THR A 1 186 ? -7.87900 21.21500 5.22200 1.000 71.73164 410 THR A N 1
ATOM 1437 C CA . THR A 1 186 ? -8.37100 22.53900 5.56600 1.000 81.80505 410 THR A CA 1
ATOM 1438 C C . THR A 1 186 ? -9.51700 22.94000 4.65100 1.000 94.01984 410 THR A C 1
ATOM 1439 O O . THR A 1 186 ? -9.45600 22.72200 3.43800 1.000 92.85704 410 THR A O 1
ATOM 1443 N N . ASP A 1 187 ? -10.57300 23.48600 5.25000 1.000 109.52769 411 ASP A N 1
ATOM 1444 C CA . ASP A 1 187 ? -11.73200 24.01500 4.53100 1.000 113.57989 411 ASP A CA 1
ATOM 1445 C C . ASP A 1 187 ? -12.30300 23.00600 3.53300 1.000 107.61226 411 ASP A C 1
ATOM 1446 O O . ASP A 1 187 ? -12.41200 23.26900 2.33500 1.000 114.26161 411 ASP A O 1
ATOM 1451 N N . VAL A 1 188 ? -12.63000 21.82100 4.03800 1.000 92.25201 412 VAL A N 1
ATOM 1452 C CA . VAL A 1 188 ? -13.34600 20.80700 3.26900 1.000 84.06763 412 VAL A CA 1
ATOM 1453 C C . VAL A 1 188 ? -14.83400 21.14000 3.23200 1.000 75.92622 412 VAL A C 1
ATOM 1454 O O . VAL A 1 188 ? -15.43700 21.51600 4.25100 1.000 71.59074 412 VAL A O 1
ATOM 1458 N N . TYR A 1 189 ? -15.43000 21.00900 2.05000 1.000 72.42751 413 TYR A N 1
ATOM 1459 C CA . TYR A 1 189 ? -16.86100 21.24000 1.89500 1.000 68.88005 413 TYR A CA 1
ATOM 1460 C C . TYR A 1 189 ? -17.60800 20.29300 2.82900 1.000 72.19889 413 TYR A C 1
ATOM 1461 O O . TYR A 1 189 ? -17.27000 19.10100 2.88800 1.000 74.08655 413 TYR A O 1
ATOM 1470 N N . PRO A 1 190 ? -18.57500 20.78200 3.60100 1.000 69.44553 414 PRO A N 1
ATOM 1471 C CA . PRO A 1 190 ? -19.18000 19.97500 4.66900 1.000 68.46226 414 PRO A CA 1
ATOM 1472 C C . PRO A 1 190 ? -19.78000 18.67000 4.17500 1.000 64.65379 414 PRO A C 1
ATOM 1473 O O . PRO A 1 190 ? -19.63700 17.64900 4.86000 1.000 68.24662 414 PRO A O 1
ATOM 1477 N N . PRO A 1 191 ? -20.47100 18.63400 3.02400 1.000 67.57203 415 PRO A N 1
ATOM 1478 C CA . PRO A 1 191 ? -20.94300 17.31800 2.55500 1.000 68.82855 415 PRO A CA 1
ATOM 1479 C C . PRO A 1 191 ? -19.82100 16.30400 2.41900 1.000 67.62806 415 PRO A C 1
ATOM 1480 O O . PRO A 1 191 ? -20.00300 15.14200 2.80500 1.000 62.34006 415 PRO A O 1
ATOM 1484 N N . VAL A 1 192 ? -18.65400 16.73000 1.91700 1.000 68.14052 416 VAL A N 1
ATOM 1485 C CA . VAL A 1 192 ? -17.51400 15.82400 1.75400 1.000 63.10669 416 VAL A CA 1
ATOM 1486 C C . VAL A 1 192 ? -17.03700 15.31400 3.11000 1.000 56.97480 416 VAL A C 1
ATOM 1487 O O . VAL A 1 192 ? -16.81400 14.11300 3.29900 1.000 53.14438 416 VAL A O 1
ATOM 1491 N N . ALA A 1 193 ? -16.89000 16.22200 4.07800 1.000 54.93737 417 ALA A N 1
ATOM 1492 C CA . ALA A 1 193 ? -16.43600 15.82400 5.40500 1.000 61.03244 417 ALA A CA 1
ATOM 1493 C C . ALA A 1 193 ? -17.43900 14.89100 6.08800 1.000 64.72652 417 ALA A C 1
ATOM 1494 O O . ALA A 1 193 ? -17.04700 13.87500 6.68000 1.000 63.52930 417 ALA A O 1
ATOM 1496 N N . GLU A 1 194 ? -18.73800 15.20800 6.00300 1.000 67.69600 418 GLU A N 1
ATOM 1497 C CA . GLU A 1 194 ? -19.76600 14.35300 6.59800 1.000 72.57012 418 GLU A CA 1
ATOM 1498 C C . GLU A 1 194 ? -19.72500 12.93800 6.02000 1.000 78.11838 418 GLU A C 1
ATOM 1499 O O . GLU A 1 194 ? -19.82900 11.94200 6.75200 1.000 73.27725 418 GLU A O 1
ATOM 1505 N N . ALA A 1 195 ? -19.61500 12.83300 4.69500 1.000 75.07108 419 ALA A N 1
ATOM 1506 C CA . ALA A 1 195 ? -19.51900 11.52300 4.07500 1.000 65.01509 419 ALA A CA 1
ATOM 1507 C C . ALA A 1 195 ? -18.29100 10.77700 4.59200 1.000 69.07550 419 ALA A C 1
ATOM 1508 O O . ALA A 1 195 ? -18.36000 9.57700 4.88400 1.000 68.84650 419 ALA A O 1
ATOM 1510 N N . THR A 1 196 ? -17.16300 11.47700 4.73400 1.000 66.56349 420 THR A N 1
ATOM 1511 C CA . THR A 1 196 ? -15.95600 10.84000 5.25900 1.000 66.28677 420 THR A CA 1
ATOM 1512 C C . THR A 1 196 ? -16.12200 10.44800 6.72100 1.000 68.49861 420 THR A C 1
ATOM 1513 O O . THR A 1 196 ? -15.67900 9.36800 7.13600 1.000 70.80775 420 THR A O 1
ATOM 1517 N N . GLU A 1 197 ? -16.71800 11.32600 7.52900 1.000 62.61605 421 GLU A N 1
ATOM 1518 C CA . GLU A 1 197 ? -16.95300 10.97900 8.92300 1.000 60.15521 421 GLU A CA 1
ATOM 1519 C C . GLU A 1 197 ? -17.86400 9.75900 9.03800 1.000 60.30077 421 GLU A C 1
ATOM 1520 O O . GLU A 1 197 ? -17.61200 8.85800 9.84600 1.000 61.52236 421 GLU A O 1
ATOM 1526 N N . VAL A 1 198 ? -18.90900 9.69100 8.21300 1.000 52.95291 422 VAL A N 1
ATOM 1527 C CA . VAL A 1 198 ? -19.79900 8.53500 8.26500 1.000 58.41684 422 VAL A CA 1
ATOM 1528 C C . VAL A 1 198 ? -19.04500 7.27000 7.85700 1.000 53.29211 422 VAL A C 1
ATOM 1529 O O . VAL A 1 198 ? -19.15600 6.22500 8.50700 1.000 54.16404 422 VAL A O 1
ATOM 1533 N N . LYS A 1 199 ? -18.25000 7.34500 6.78800 1.000 54.50326 423 LYS A N 1
ATOM 1534 C CA . LYS A 1 199 ? -17.50000 6.17100 6.35400 1.000 52.67675 423 LYS A CA 1
ATOM 1535 C C . LYS A 1 199 ? -16.52900 5.70300 7.42500 1.000 56.33393 423 LYS A C 1
ATOM 1536 O O . LYS A 1 199 ? -16.45700 4.50700 7.72200 1.000 58.04200 423 LYS A O 1
ATOM 1542 N N . ILE A 1 200 ? -15.78800 6.62700 8.03400 1.000 52.71390 424 ILE A N 1
ATOM 1543 C CA . ILE A 1 200 ? -14.89900 6.22700 9.12000 1.000 54.17390 424 ILE A CA 1
ATOM 1544 C C . ILE A 1 200 ? -15.69700 5.61400 10.26000 1.000 58.22107 424 ILE A C 1
ATOM 1545 O O . ILE A 1 200 ? -15.28100 4.61700 10.85700 1.000 60.07490 424 ILE A O 1
ATOM 1550 N N . ALA A 1 201 ? -16.85300 6.20200 10.58600 1.000 59.90968 425 ALA A N 1
ATOM 1551 C CA . ALA A 1 201 ? -17.66000 5.68700 11.68700 1.000 56.73948 425 ALA A CA 1
ATOM 1552 C C . ALA A 1 201 ? -18.22100 4.31000 11.38800 1.000 63.54179 425 ALA A C 1
ATOM 1553 O O . ALA A 1 201 ? -18.39500 3.51000 12.31100 1.000 63.85624 425 ALA A O 1
ATOM 1555 N N . THR A 1 202 ? -18.52100 4.02000 10.11600 1.000 67.17027 426 THR A N 1
ATOM 1556 C CA . THR A 1 202 ? -19.02900 2.69600 9.76700 1.000 70.07364 426 THR A CA 1
ATOM 1557 C C . THR A 1 202 ? -17.95800 1.63700 9.96800 1.000 67.18598 426 THR A C 1
ATOM 1558 O O . THR A 1 202 ? -18.25700 0.52800 10.42000 1.000 71.09293 426 THR A O 1
ATOM 1562 N N . ILE A 1 203 ? -16.70100 1.97700 9.67900 1.000 58.15274 427 ILE A N 1
ATOM 1563 C CA . ILE A 1 203 ? -15.60700 1.05500 9.95600 1.000 59.41160 427 ILE A CA 1
ATOM 1564 C C . ILE A 1 203 ? -15.61400 0.68800 11.42600 1.000 61.48510 427 ILE A C 1
ATOM 1565 O O . ILE A 1 203 ? -15.43800 -0.47800 11.79700 1.000 67.69482 427 ILE A O 1
ATOM 1570 N N . ARG A 1 204 ? -15.90100 1.66000 12.27400 1.000 61.18648 428 ARG A N 1
ATOM 1571 C CA . ARG A 1 204 ? -15.90800 1.48400 13.71500 1.000 66.89425 428 ARG A CA 1
ATOM 1572 C C . ARG A 1 204 ? -17.21100 0.90600 14.23100 1.000 72.67561 428 ARG A C 1
ATOM 1573 O O . ARG A 1 204 ? -17.40100 0.85900 15.44900 1.000 80.18809 428 ARG A O 1
ATOM 1581 N N . ASN A 1 205 ? -18.10400 0.47700 13.33700 1.000 72.00586 429 ASN A N 1
ATOM 1582 C CA . ASN A 1 205 ? -19.37100 -0.14500 13.72000 1.000 69.94741 429 ASN A CA 1
ATOM 1583 C C . ASN A 1 205 ? -20.22900 0.81600 14.54500 1.000 70.27843 429 ASN A C 1
ATOM 1584 O O . ASN A 1 205 ? -20.87700 0.43200 15.51900 1.000 71.10472 429 ASN A O 1
ATOM 1589 N N . VAL A 1 206 ? -20.17100 2.08300 14.20200 1.000 71.82805 430 VAL A N 1
ATOM 1590 C CA . VAL A 1 206 ? -21.08300 3.08100 14.74200 1.000 72.32852 430 VAL A CA 1
ATOM 1591 C C . VAL A 1 206 ? -22.28900 3.20100 13.82200 1.000 70.93066 430 VAL A C 1
ATOM 1592 O O . VAL A 1 206 ? -22.15400 3.19700 12.59100 1.000 76.82277 430 VAL A O 1
ATOM 1596 N N . PHE A 1 207 ? -23.46200 3.35100 14.42600 1.000 67.10101 431 PHE A N 1
ATOM 1597 C CA . PHE A 1 207 ? -24.71400 3.48300 13.69700 1.000 67.01702 431 PHE A CA 1
ATOM 1598 C C . PHE A 1 207 ? -24.60200 4.58000 12.64400 1.000 74.51542 431 PHE A C 1
ATOM 1599 O O . PHE A 1 207 ? -24.19700 5.70200 12.97200 1.000 87.23501 431 PHE A O 1
ATOM 1607 N N . PRO A 1 208 ? -24.89800 4.29000 11.36700 1.000 73.34628 432 PRO A N 1
ATOM 1608 C CA . PRO A 1 208 ? -24.64400 5.29200 10.32800 1.000 73.43757 432 PRO A CA 1
ATOM 1609 C C . PRO A 1 208 ? -25.80200 6.25700 10.15900 1.000 79.51030 432 PRO A C 1
ATOM 1610 O O . PRO A 1 208 ? -26.92800 5.85100 9.85200 1.000 79.07057 432 PRO A O 1
ATOM 1614 N N . VAL A 1 209 ? -25.53300 7.54700 10.34200 1.000 76.81313 433 VAL A N 1
ATOM 1615 C CA . VAL A 1 209 ? -26.51200 8.58600 10.05300 1.000 74.06238 433 VAL A CA 1
ATOM 1616 C C . VAL A 1 209 ? -25.85000 9.58300 9.12300 1.000 74.60751 433 VAL A C 1
ATOM 1617 O O . VAL A 1 209 ? -24.87300 10.24000 9.50200 1.000 78.73267 433 VAL A O 1
ATOM 1621 N N . ILE A 1 210 ? -26.40500 9.73100 7.93100 1.000 68.13568 434 ILE A N 1
ATOM 1622 C CA . ILE A 1 210 ? -25.83500 10.61300 6.92900 1.000 68.64794 434 ILE A CA 1
ATOM 1623 C C . ILE A 1 210 ? -26.96500 11.36900 6.25300 1.000 72.58784 434 ILE A C 1
ATOM 1624 O O . ILE A 1 210 ? -28.06300 10.83400 6.07900 1.000 81.90303 434 ILE A O 1
ATOM 1629 N N . SER A 1 211 ? -26.71300 12.63100 5.92200 1.000 69.77153 435 SER A N 1
ATOM 1630 C CA . SER A 1 211 ? -27.71200 13.45900 5.26200 1.000 76.06603 435 SER A CA 1
ATOM 1631 C C . SER A 1 211 ? -27.91700 13.02000 3.81300 1.000 88.73802 435 SER A C 1
ATOM 1632 O O . SER A 1 211 ? -27.02000 12.46000 3.17300 1.000 89.84703 435 SER A O 1
ATOM 1635 N N . GLU A 1 212 ? -29.12000 13.28800 3.29300 1.000 95.26379 436 GLU A N 1
ATOM 1636 C CA . GLU A 1 212 ? -29.41200 12.95800 1.90000 1.000 94.21511 436 GLU A CA 1
ATOM 1637 C C . GLU A 1 212 ? -28.45900 13.67100 0.95200 1.000 93.65620 436 GLU A C 1
ATOM 1638 O O . GLU A 1 212 ? -28.01800 13.08600 -0.04200 1.000 91.88086 436 GLU A O 1
ATOM 1640 N N . SER A 1 213 ? -28.13300 14.93500 1.22900 1.000 98.32398 437 SER A N 1
ATOM 1641 C CA . SER A 1 213 ? -27.19800 15.63800 0.35500 1.000 105.05341 437 SER A CA 1
ATOM 1642 C C . SER A 1 213 ? -25.79800 15.03600 0.44500 1.000 105.28685 437 SER A C 1
ATOM 1643 O O . SER A 1 213 ? -25.10000 14.92100 -0.56900 1.000 109.48681 437 SER A O 1
ATOM 1646 N N . ALA A 1 214 ? -25.36500 14.65600 1.65100 1.000 101.52904 438 ALA A N 1
ATOM 1647 C CA . ALA A 1 214 ? -24.03000 14.08200 1.80900 1.000 96.85971 438 ALA A CA 1
ATOM 1648 C C . ALA A 1 214 ? -23.89200 12.78700 1.02300 1.000 91.62481 438 ALA A C 1
ATOM 1649 O O . ALA A 1 214 ? -22.82800 12.50700 0.45600 1.000 90.56945 438 ALA A O 1
ATOM 1651 N N . ILE A 1 215 ? -24.93700 11.95600 1.03000 1.000 85.81748 439 ILE A N 1
ATOM 1652 C CA . ILE A 1 215 ? -24.92500 10.75100 0.20700 1.000 85.31741 439 ILE A CA 1
ATOM 1653 C C . ILE A 1 215 ? -24.77700 11.13400 -1.25700 1.000 89.70168 439 ILE A C 1
ATOM 1654 O O . ILE A 1 215 ? -23.93500 10.59300 -1.98500 1.000 88.83618 439 ILE A O 1
ATOM 1659 N N . LEU A 1 216 ? -25.60100 12.09200 -1.69800 1.000 94.14284 440 LEU A N 1
ATOM 1660 C CA . LEU A 1 216 ? -25.62900 12.49700 -3.09900 1.000 94.12955 440 LEU A CA 1
ATOM 1661 C C . LEU A 1 216 ? -24.28800 13.05800 -3.53100 1.000 89.70686 440 LEU A C 1
ATOM 1662 O O . LEU A 1 216 ? -23.77200 12.70700 -4.59500 1.000 95.59564 440 LEU A O 1
ATOM 1667 N N . PHE A 1 217 ? -23.69500 13.91500 -2.71200 1.000 82.66002 441 PHE A N 1
ATOM 1668 C CA . PHE A 1 217 ? -22.38200 14.41800 -3.06600 1.000 87.87360 441 PHE A CA 1
ATOM 1669 C C . PHE A 1 217 ? -21.35300 13.29500 -3.02200 1.000 92.97907 441 PHE A C 1
ATOM 1670 O O . PHE A 1 217 ? -20.56000 13.14000 -3.96000 1.000 91.55619 441 PHE A O 1
ATOM 1678 N N . GLY A 1 218 ? -21.42200 12.44900 -1.98300 1.000 96.96317 442 GLY A N 1
ATOM 1679 C CA . GLY A 1 218 ? -20.44700 11.37600 -1.81400 1.000 97.77297 442 GLY A CA 1
ATOM 1680 C C . GLY A 1 218 ? -20.38400 10.42800 -2.99600 1.000 97.80846 442 GLY A C 1
ATOM 1681 O O . GLY A 1 218 ? -19.31200 9.91400 -3.33900 1.000 95.06120 442 GLY A O 1
ATOM 1682 N N . ILE A 1 219 ? -21.54000 10.14200 -3.60000 1.000 98.76938 443 ILE A N 1
ATOM 1683 C CA . ILE A 1 219 ? -21.56500 9.36000 -4.82800 1.000 95.69409 443 ILE A CA 1
ATOM 1684 C C . ILE A 1 219 ? -20.87300 10.11700 -5.95500 1.000 110.83225 443 ILE A C 1
ATOM 1685 O O . ILE A 1 219 ? -19.95400 9.59600 -6.59800 1.000 118.42755 443 ILE A O 1
ATOM 1690 N N . LYS A 1 220 ? -21.25800 11.38000 -6.16300 1.000 115.77741 444 LYS A N 1
ATOM 1691 C CA . LYS A 1 220 ? -20.68700 12.16900 -7.25100 1.000 120.15561 444 LYS A CA 1
ATOM 1692 C C . LYS A 1 220 ? -19.18300 12.36300 -7.08400 1.000 114.96116 444 LYS A C 1
ATOM 1693 O O . LYS A 1 220 ? -18.43800 12.35100 -8.06800 1.000 118.71434 444 LYS A O 1
ATOM 1695 N N . GLU A 1 221 ? -18.71200 12.53900 -5.85700 1.000 101.89204 445 GLU A N 1
ATOM 1696 C CA . GLU A 1 221 ? -17.27700 12.67000 -5.64100 1.000 102.92348 445 GLU A CA 1
ATOM 1697 C C . GLU A 1 221 ? -16.58000 11.33100 -5.56400 1.000 96.69639 445 GLU A C 1
ATOM 1698 O O . GLU A 1 221 ? -15.38800 11.29500 -5.22400 1.000 94.78165 445 GLU A O 1
ATOM 1704 N N . GLU A 1 222 ? -17.29500 10.24500 -5.87200 1.000 94.02472 446 GLU A N 1
ATOM 1705 C CA . GLU A 1 222 ? -16.72300 8.90000 -5.89200 1.000 90.96613 446 GLU A CA 1
ATOM 1706 C C . GLU A 1 222 ? -16.08500 8.54400 -4.54800 1.000 86.85066 446 GLU A C 1
ATOM 1707 O O . GLU A 1 222 ? -15.04800 7.87600 -4.49200 1.000 82.51230 446 GLU A O 1
ATOM 1713 N N . LEU A 1 223 ? -16.66900 9.05000 -3.45800 1.000 87.02042 447 LEU A N 1
ATOM 1714 C CA . LEU A 1 223 ? -16.32500 8.62900 -2.10900 1.000 79.46261 447 LEU A CA 1
ATOM 1715 C C . LEU A 1 223 ? -17.29000 7.58600 -1.56000 1.000 74.90547 447 LEU A C 1
ATOM 1716 O O . LEU A 1 223 ? -16.97600 6.93800 -0.56400 1.000 65.04881 447 LEU A O 1
ATOM 1718 N N . ILE A 1 224 ? -18.44200 7.40200 -2.20500 1.000 81.59506 448 ILE A N 1
ATOM 1719 C CA . ILE A 1 224 ? -19.48500 6.46700 -1.79100 1.000 77.17292 448 ILE A CA 1
ATOM 1720 C C . ILE A 1 224 ? -19.95200 5.69100 -3.01800 1.000 77.85755 448 ILE A C 1
ATOM 1721 O O . ILE A 1 224 ? -20.22700 6.28400 -4.06600 1.000 79.79946 448 ILE A O 1
ATOM 1726 N N . ASP A 1 225 ? -20.09200 4.37400 -2.87600 1.000 77.02439 449 ASP A N 1
ATOM 1727 C CA . ASP A 1 225 ? -20.55000 3.50800 -3.96100 1.000 77.93269 449 ASP A CA 1
ATOM 1728 C C . ASP A 1 225 ? -21.73100 2.66300 -3.48300 1.000 72.01424 449 ASP A C 1
ATOM 1729 O O . ASP A 1 225 ? -22.24500 2.84500 -2.37600 1.000 69.60418 449 ASP A O 1
ATOM 1734 N N . ALA A 1 226 ? -22.22100 1.78700 -4.36200 1.000 57.44269 450 ALA A N 1
ATOM 1735 C CA . ALA A 1 226 ? -23.43100 1.02900 -4.04500 1.000 59.97647 450 ALA A CA 1
ATOM 1736 C C . ALA A 1 226 ? -23.22700 0.11400 -2.84200 1.000 65.58660 450 ALA A C 1
ATOM 1737 O O . ALA A 1 226 ? -24.16200 -0.11500 -2.06500 1.000 67.53201 450 ALA A O 1
ATOM 1739 N N . ALA A 1 227 ? -22.02600 -0.46300 -2.70300 1.000 68.58845 451 ALA A N 1
ATOM 1740 C CA . ALA A 1 227 ? -21.73800 -1.32000 -1.55500 1.000 67.36402 451 ALA A CA 1
ATOM 1741 C C . ALA A 1 227 ? -21.89500 -0.55500 -0.25000 1.000 70.50956 451 ALA A C 1
ATOM 1742 O O . ALA A 1 227 ? -22.49700 -1.05300 0.71100 1.000 70.15251 451 ALA A O 1
ATOM 1744 N N . ASP A 1 228 ? -21.36200 0.66800 -0.21000 1.000 67.88715 452 ASP A N 1
ATOM 1745 C CA . ASP A 1 228 ? -21.50200 1.52100 0.96000 1.000 62.64076 452 ASP A CA 1
ATOM 1746 C C . ASP A 1 228 ? -22.97200 1.75500 1.29500 1.000 62.55515 452 ASP A C 1
ATOM 1747 O O . ASP A 1 228 ? -23.38800 1.62200 2.45100 1.000 64.23536 452 ASP A O 1
ATOM 1752 N N . LEU A 1 229 ? -23.78500 2.07500 0.28800 1.000 62.44411 453 LEU A N 1
ATOM 1753 C CA . LEU A 1 229 ? -25.19500 2.33900 0.55400 1.000 63.51350 453 LEU A CA 1
ATOM 1754 C C . LEU A 1 229 ? -25.90300 1.08700 1.05400 1.000 64.50717 453 LEU A C 1
ATOM 1755 O O . LEU A 1 229 ? -26.70600 1.15500 1.99000 1.000 71.68759 453 LEU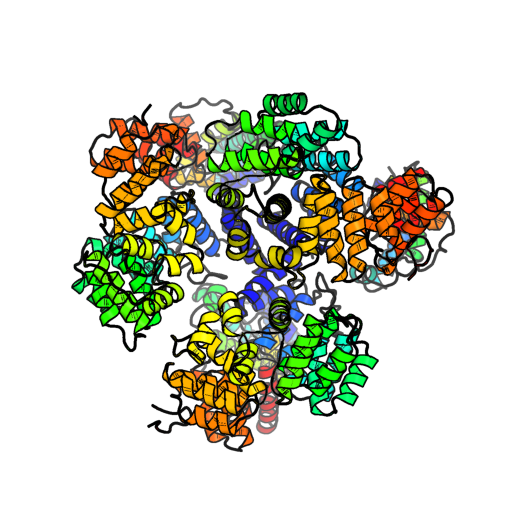 A O 1
ATOM 1760 N N . CYS A 1 230 ? -25.59600 -0.07000 0.47000 1.000 61.21403 454 CYS A N 1
ATOM 1761 C CA . CYS A 1 230 ? -26.24600 -1.30200 0.90300 1.000 61.68361 454 CYS A CA 1
ATOM 1762 C C . CYS A 1 230 ? -25.86300 -1.64700 2.33100 1.000 61.19663 454 CYS A C 1
ATOM 1763 O O . CYS A 1 230 ? -26.72000 -2.00300 3.14500 1.000 65.79213 454 CYS A O 1
ATOM 1766 N N . LEU A 1 231 ? -24.57500 -1.54100 2.65400 1.000 59.42758 455 LEU A N 1
ATOM 1767 C CA . LEU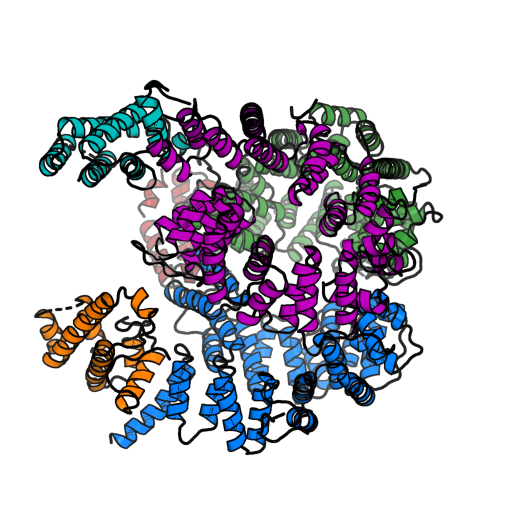 A 1 231 ? -24.14900 -1.76800 4.02500 1.000 53.66619 455 LEU A CA 1
ATOM 1768 C C . LEU A 1 231 ? -24.89400 -0.83400 4.96600 1.000 58.47498 455 LEU A C 1
ATOM 1769 O O . LEU A 1 231 ? -25.47100 -1.27500 5.96100 1.000 59.02797 455 LEU A O 1
ATOM 1774 N N . TRP A 1 232 ? -24.94900 0.45700 4.61500 1.000 65.26045 456 TRP A N 1
ATOM 1775 C CA . TRP A 1 232 ? -25.61700 1.44700 5.45500 1.000 64.10823 456 TRP A CA 1
ATOM 1776 C C . TRP A 1 232 ? -27.09900 1.17500 5.57300 1.000 65.64981 456 TRP A C 1
ATOM 1777 O O . TRP A 1 232 ? -27.67600 1.30000 6.65600 1.000 65.80279 456 TRP A O 1
ATOM 1788 N N . HIS A 1 233 ? -27.74300 0.83800 4.46100 1.000 68.30237 457 HIS A N 1
ATOM 1789 C CA . HIS A 1 233 ? -29.16100 0.54900 4.53500 1.000 71.55496 457 HIS A CA 1
ATOM 1790 C C . HIS A 1 233 ? -29.41500 -0.67400 5.39100 1.000 72.99622 457 HIS A C 1
ATOM 1791 O O . HIS A 1 233 ? -30.33400 -0.68100 6.21200 1.000 83.48877 457 HIS A O 1
ATOM 1798 N N . TYR A 1 234 ? -28.59600 -1.70600 5.23800 1.000 70.03184 458 TYR A N 1
ATOM 1799 C CA . TYR A 1 234 ? -28.74800 -2.88800 6.07400 1.000 73.50386 458 TYR A CA 1
ATOM 1800 C C . TYR A 1 234 ? -28.55400 -2.54700 7.54300 1.000 75.74349 458 TYR A C 1
ATOM 1801 O O . TYR A 1 234 ? -29.23600 -3.09700 8.41700 1.000 83.61503 458 TYR A O 1
ATOM 1810 N N . GLU A 1 235 ? -27.61000 -1.66500 7.83300 1.000 72.44991 459 GLU A N 1
ATOM 1811 C CA . GLU A 1 235 ? -27.34800 -1.27600 9.21000 1.000 72.95432 459 GLU A CA 1
ATOM 1812 C C . GLU A 1 235 ? -28.41600 -0.31900 9.74200 1.000 79.05535 459 GLU A C 1
ATOM 1813 O O . GLU A 1 235 ? -28.70400 -0.33200 10.94500 1.000 79.49678 459 GLU A O 1
ATOM 1819 N N . ASN A 1 236 ? -29.01100 0.50300 8.87600 1.000 80.60193 460 ASN A N 1
ATOM 1820 C CA . ASN A 1 236 ? -29.95700 1.54500 9.28300 1.000 84.10751 460 ASN A CA 1
ATOM 1821 C C . ASN A 1 236 ? -31.04200 1.69500 8.22100 1.000 85.37079 460 ASN A C 1
ATOM 1822 O O . ASN A 1 236 ? -30.83300 2.37900 7.20400 1.000 85.64816 460 ASN A O 1
ATOM 1827 N N . PRO A 1 237 ? -32.21200 1.07500 8.41900 1.000 86.26385 461 PRO A N 1
ATOM 1828 C CA . PRO A 1 237 ? -33.28200 1.16200 7.40200 1.000 87.77188 461 PRO A CA 1
ATOM 1829 C C . PRO A 1 237 ? -33.94900 2.53200 7.28700 1.000 88.62277 461 PRO A C 1
ATOM 1830 O O . PRO A 1 237 ? -34.61800 2.79200 6.27700 1.000 87.53844 461 PRO A O 1
ATOM 1834 N N . GLN A 1 238 ? -33.82700 3.39500 8.29500 1.000 89.21484 462 GLN A N 1
ATOM 1835 C CA . GLN A 1 238 ? -34.38900 4.74000 8.22800 1.000 91.25566 462 GLN A CA 1
ATOM 1836 C C . GLN A 1 238 ? -33.71100 5.60800 7.17500 1.000 93.05612 462 GLN A C 1
ATOM 1837 O O . GLN A 1 238 ? -34.20200 6.70400 6.88400 1.000 95.41768 462 GLN A O 1
ATOM 1839 N N . LEU A 1 239 ? -32.57900 5.17600 6.63700 1.000 92.45354 463 LEU A N 1
ATOM 1840 C CA . LEU A 1 239 ? -31.86700 5.98500 5.66300 1.000 88.00088 463 LEU A CA 1
ATOM 1841 C C . LEU A 1 239 ? -32.60100 6.00000 4.32400 1.000 84.66976 463 LEU A C 1
ATOM 1842 O O . LEU A 1 239 ? -33.19000 4.99600 3.92600 1.000 83.29741 463 LEU A O 1
ATOM 1847 N N . PRO A 1 240 ? -32.56400 7.11000 3.60200 1.000 84.55175 464 PRO A N 1
ATOM 1848 C CA . PRO A 1 240 ? -33.19900 7.18800 2.28000 1.000 83.08666 464 PRO A CA 1
ATOM 1849 C C . PRO A 1 240 ? -32.31600 6.59400 1.18300 1.000 81.93414 464 PRO A C 1
ATOM 1850 O O . PRO A 1 240 ? -31.96700 7.25500 0.20100 1.000 83.73834 464 PRO A O 1
ATOM 1854 N N . ILE A 1 241 ? -31.93700 5.32500 1.34200 1.000 77.96981 465 ILE A N 1
ATOM 1855 C CA . ILE A 1 241 ? -30.99800 4.73900 0.38600 1.000 82.44411 465 ILE A CA 1
ATOM 1856 C C . ILE A 1 241 ? -31.69100 4.28200 -0.90700 1.000 89.86446 465 ILE A C 1
ATOM 1857 O O . ILE A 1 241 ? -31.11200 4.40900 -1.99200 1.000 90.73214 465 ILE A O 1
ATOM 1862 N N . GLU A 1 242 ? -32.93400 3.78700 -0.83900 1.000 93.20746 466 GLU A N 1
ATOM 1863 C CA . GLU A 1 242 ? -33.59900 3.28800 -2.04800 1.000 96.65107 466 GLU A CA 1
ATOM 1864 C C . GLU A 1 242 ? -33.78700 4.38100 -3.09600 1.000 106.02323 466 GLU A C 1
ATOM 1865 O O . GLU A 1 242 ? -33.50600 4.17100 -4.28300 1.000 105.03667 466 GLU A O 1
ATOM 1871 N N . ASN A 1 243 ? -34.28900 5.55000 -2.67900 1.000 115.85383 467 ASN A N 1
ATOM 1872 C CA . ASN A 1 243 ? -34.48600 6.64600 -3.62300 1.000 116.94955 467 ASN A CA 1
ATOM 1873 C C . ASN A 1 243 ? -33.16400 7.06500 -4.24800 1.000 115.30252 467 ASN A C 1
ATOM 1874 O O . ASN A 1 243 ? -33.10400 7.38300 -5.44100 1.000 118.04310 467 ASN A O 1
ATOM 1876 N N . VAL A 1 244 ? -32.09700 7.07800 -3.45200 1.000 105.68601 468 VAL A N 1
ATOM 1877 C CA . VAL A 1 244 ? -30.78200 7.41400 -3.98000 1.000 98.42341 468 VAL A CA 1
ATOM 1878 C C . VAL A 1 244 ? -30.29300 6.33100 -4.93000 1.000 95.90522 468 VAL A C 1
ATOM 1879 O O . VAL A 1 244 ? -29.74200 6.62700 -5.99500 1.000 98.97458 468 VAL A O 1
ATOM 1883 N N . MET A 1 245 ? -30.45300 5.06200 -4.54600 1.000 92.51315 469 MET A N 1
ATOM 1884 C CA . MET A 1 245 ? -29.90500 3.96700 -5.34200 1.000 92.34833 469 MET A CA 1
ATOM 1885 C C . MET A 1 245 ? -30.66400 3.79100 -6.65000 1.000 99.36955 469 MET A C 1
ATOM 1886 O O . MET A 1 245 ? -30.05700 3.49600 -7.68800 1.000 102.05088 469 MET A O 1
ATOM 1891 N N . LYS A 1 246 ? -31.99200 3.95300 -6.62300 1.000 99.86931 470 LYS A N 1
ATOM 1892 C CA . LYS A 1 246 ? -32.76300 3.81300 -7.85400 1.000 102.34794 470 LYS A CA 1
ATOM 1893 C C . LYS A 1 246 ? -32.33500 4.86000 -8.88000 1.000 110.59381 470 LYS A C 1
ATOM 1894 O O . LYS A 1 246 ? -32.14200 4.54100 -10.06100 1.000 113.99702 470 LYS A O 1
ATOM 1896 N N . ASN A 1 247 ? -32.11000 6.09900 -8.42700 1.000 112.04596 471 ASN A N 1
ATOM 1897 C CA . ASN A 1 247 ? -31.67300 7.18400 -9.30100 1.000 116.87980 471 ASN A CA 1
ATOM 1898 C C . ASN A 1 247 ? -30.21100 7.05900 -9.71900 1.000 116.63130 471 ASN A C 1
ATOM 1899 O O . ASN A 1 247 ? -29.78100 7.77200 -10.63100 1.000 123.36806 471 ASN A O 1
ATOM 1904 N N . SER A 1 248 ? -29.42400 6.22500 -9.05000 1.000 111.30239 472 SER A N 1
ATOM 1905 C CA . SER A 1 248 ? -28.00100 6.12000 -9.34000 1.000 110.43792 472 SER A CA 1
ATOM 1906 C C . SER A 1 248 ? -27.67100 5.00500 -10.32400 1.000 105.72605 472 SER A C 1
ATOM 1907 O O . SER A 1 248 ? -26.49500 4.64700 -10.46200 1.000 99.55719 472 SER A O 1
ATOM 1910 N N . ASP A 1 249 ? -28.68000 4.44300 -10.99400 1.000 109.53894 473 ASP A N 1
ATOM 1911 C CA . ASP A 1 249 ? -28.49700 3.36500 -11.97300 1.000 111.30959 473 ASP A CA 1
ATOM 1912 C C . ASP A 1 249 ? -27.93800 2.10200 -11.31900 1.000 110.62111 473 ASP A C 1
ATOM 1913 O O . ASP A 1 249 ? -27.26900 1.29400 -11.97100 1.000 110.96017 473 ASP A O 1
ATOM 1915 N N . VAL A 1 250 ? -28.21600 1.93000 -10.02400 1.000 103.51204 474 VAL A N 1
ATOM 1916 C CA . VAL A 1 250 ? -27.88800 0.71200 -9.28800 1.000 93.91088 474 VAL A CA 1
ATOM 1917 C C . VAL A 1 250 ? -29.10000 0.26600 -8.48200 1.000 93.24172 474 VAL A C 1
ATOM 1918 O O . VAL A 1 250 ? -28.96200 -0.33700 -7.41200 1.000 87.62630 474 VAL A O 1
ATOM 1922 N N . GLY A 1 251 ? -30.29500 0.59000 -8.97000 1.000 101.29751 475 GLY A N 1
ATOM 1923 C CA . GLY A 1 251 ? -31.50000 0.18100 -8.27100 1.000 101.77242 475 GLY A CA 1
ATOM 1924 C C . GLY A 1 251 ? -31.64900 -1.32500 -8.18900 1.000 99.41919 475 GLY A C 1
ATOM 1925 O O . GLY A 1 251 ? -32.25100 -1.84300 -7.24500 1.000 100.96981 475 GLY A O 1
ATOM 1926 N N . ASP A 1 252 ? -31.13800 -2.04400 -9.19100 1.000 87.93566 476 ASP A N 1
ATOM 1927 C CA . ASP A 1 252 ? -31.24400 -3.49600 -9.19500 1.000 84.95622 476 ASP A CA 1
ATOM 1928 C C . ASP A 1 252 ? -30.51400 -4.10700 -8.01000 1.000 82.70890 476 ASP A C 1
ATOM 1929 O O . ASP A 1 252 ? -30.98700 -5.08200 -7.42000 1.000 87.33947 476 ASP A O 1
ATOM 1934 N N . ILE A 1 253 ? -29.35000 -3.55400 -7.65500 1.000 79.38166 477 ILE A N 1
ATOM 1935 C CA . ILE A 1 253 ? -28.60400 -4.04000 -6.49500 1.000 70.60727 477 ILE A CA 1
ATOM 1936 C C . ILE A 1 253 ? -29.44800 -3.90200 -5.23800 1.000 73.75562 477 ILE A C 1
ATOM 1937 O O . ILE A 1 253 ? -29.50500 -4.80600 -4.39600 1.000 71.23396 477 ILE A O 1
ATOM 1942 N N . TYR A 1 254 ? -30.11000 -2.75600 -5.08700 1.000 80.14481 478 TYR A N 1
ATOM 1943 C CA . TYR A 1 254 ? -30.98100 -2.55400 -3.94000 1.000 77.12156 478 TYR A CA 1
ATOM 1944 C C . TYR A 1 254 ? -32.13600 -3.54200 -3.97300 1.000 81.73505 478 TYR A C 1
ATOM 1945 O O . TYR A 1 254 ? -32.48000 -4.13400 -2.94400 1.000 84.12951 478 TYR A O 1
ATOM 1954 N N . ASP A 1 255 ? -32.74500 -3.73300 -5.15000 1.000 86.67950 479 ASP A N 1
ATOM 1955 C CA . ASP A 1 255 ? -33.89200 -4.62800 -5.26100 1.000 93.69109 479 ASP A CA 1
ATOM 1956 C C . ASP A 1 255 ? -33.51100 -6.06900 -4.93800 1.000 94.07037 479 ASP A C 1
ATOM 1957 O O . ASP A 1 255 ? -34.23900 -6.76900 -4.22500 1.000 96.73374 479 ASP A O 1
ATOM 1962 N N . PHE A 1 256 ? -32.35800 -6.52200 -5.43000 1.000 95.45611 480 PHE A N 1
ATOM 1963 C CA . PHE A 1 256 ? -31.94200 -7.90000 -5.19300 1.000 91.08053 480 PHE A CA 1
ATOM 1964 C C . PHE A 1 256 ? -31.67500 -8.13900 -3.71200 1.000 88.97641 480 PHE A C 1
ATOM 1965 O O . PHE A 1 256 ? -32.26000 -9.04400 -3.10400 1.000 101.78189 480 PHE A O 1
ATOM 1973 N N . ILE A 1 257 ? -30.86000 -7.28300 -3.09700 1.000 80.23580 481 ILE A N 1
ATOM 1974 C CA . ILE A 1 257 ? -30.40100 -7.52600 -1.73600 1.000 77.92309 481 ILE A CA 1
ATOM 1975 C C . ILE A 1 257 ? -31.53400 -7.32300 -0.72400 1.000 89.54969 481 ILE A C 1
ATOM 1976 O O . ILE A 1 257 ? -31.59700 -8.01600 0.29800 1.000 96.35929 481 ILE A O 1
ATOM 1981 N N . PHE A 1 258 ? -32.43900 -6.37000 -0.96600 1.000 92.69910 482 PHE A N 1
ATOM 1982 C CA . PHE A 1 258 ? -33.43500 -6.02800 0.04000 1.000 98.51380 482 PHE A CA 1
ATOM 1983 C C . PHE A 1 258 ? -34.89000 -6.28000 -0.34700 1.000 108.40569 482 PHE A C 1
ATOM 1984 O O . PHE A 1 258 ? -35.71100 -6.47800 0.55600 1.000 111.35328 482 PHE A O 1
ATOM 1992 N N . GLU A 1 259 ? -35.24100 -6.29300 -1.63700 1.000 113.21943 483 GLU A N 1
ATOM 1993 C CA . GLU A 1 259 ? -36.64300 -6.35800 -2.05700 1.000 115.27522 483 GLU A CA 1
ATOM 1994 C C . GLU A 1 259 ? -36.97900 -7.64300 -2.81500 1.000 113.58598 483 GLU A C 1
ATOM 1995 O O . GLU A 1 259 ? -37.93200 -7.67200 -3.59700 1.000 113.03804 483 GLU A O 1
ATOM 2001 N N . ASN A 1 260 ? -36.21800 -8.71400 -2.58200 1.000 113.76614 484 ASN A N 1
ATOM 2002 C CA . ASN A 1 260 ? -36.47100 -10.01600 -3.20600 1.000 113.99650 484 ASN A CA 1
ATOM 2003 C C . ASN A 1 260 ? -36.59900 -9.88400 -4.72300 1.000 109.71951 484 ASN A C 1
ATOM 2004 O O . ASN A 1 260 ? -37.45600 -10.50000 -5.36100 1.000 113.48225 484 ASN A O 1
ATOM 2009 N N . GLY A 1 261 ? -35.73200 -9.05500 -5.29700 1.000 102.60622 485 GLY A N 1
ATOM 2010 C CA . GLY A 1 261 ? -35.76800 -8.73800 -6.70100 1.000 100.22118 485 GLY A CA 1
ATOM 2011 C C . GLY A 1 261 ? -34.88400 -9.67400 -7.48800 1.000 98.07734 485 GLY A C 1
ATOM 2012 O O . GLY A 1 261 ? -34.25600 -10.57700 -6.93000 1.000 97.85094 485 GLY A O 1
ATOM 2013 N N . PRO A 1 262 ? -34.79500 -9.45400 -8.79700 1.000 100.32934 486 PRO A N 1
ATOM 2014 C CA . PRO A 1 262 ? -34.07500 -10.38800 -9.67000 1.000 94.84255 486 PRO A CA 1
ATOM 2015 C C . PRO A 1 262 ? -32.56800 -10.26500 -9.53600 1.000 85.38262 486 PRO A C 1
ATOM 2016 O O . PRO A 1 262 ? -32.03300 -9.28400 -9.01900 1.000 81.41768 486 PRO A O 1
ATOM 2020 N N . ARG A 1 263 ? -31.89600 -11.29700 -10.03800 1.000 85.56372 487 ARG A N 1
ATOM 2021 C CA . ARG A 1 263 ? -30.45300 -11.46800 -9.91500 1.000 84.33800 487 ARG A CA 1
ATOM 2022 C C . ARG A 1 263 ? -29.68200 -10.33200 -10.59100 1.000 80.29163 487 ARG A C 1
ATOM 2023 O O . ARG A 1 263 ? -30.07100 -9.82500 -11.64900 1.000 82.01008 487 ARG A O 1
ATOM 2031 N N . ILE A 1 264 ? -28.53300 -9.98800 -10.01400 1.000 76.29285 488 ILE A N 1
ATOM 2032 C CA . ILE A 1 264 ? -27.61800 -9.02000 -10.60700 1.000 78.72491 488 ILE A CA 1
ATOM 2033 C C . ILE A 1 264 ? -26.38400 -9.77600 -11.08900 1.000 72.67742 488 ILE A C 1
ATOM 2034 O O . ILE A 1 264 ? -26.18400 -10.94600 -10.76500 1.000 70.30825 488 ILE A O 1
ATOM 2039 N N . SER A 1 265 ? -25.53200 -9.08500 -11.84800 1.000 72.83171 489 SER A N 1
ATOM 2040 C CA . SER A 1 265 ? -24.37400 -9.76100 -12.41600 1.000 77.88947 489 SER A CA 1
ATOM 2041 C C . SER A 1 265 ? -23.50900 -10.31800 -11.29100 1.000 76.21920 489 SER A C 1
ATOM 2042 O O . SER A 1 265 ? -23.46000 -9.76900 -10.19400 1.000 71.96063 489 SER A O 1
ATOM 2045 N N . LYS A 1 266 ? -22.87400 -11.46200 -11.54600 1.000 85.95234 490 LYS A N 1
ATOM 2046 C CA . LYS A 1 266 ? -22.01300 -12.04800 -10.52500 1.000 83.85702 490 LYS A CA 1
ATOM 2047 C C . LYS A 1 266 ? -20.98000 -11.03200 -10.05300 1.000 82.74626 490 LYS A C 1
ATOM 2048 O O . LYS A 1 266 ? -20.64500 -10.98800 -8.86200 1.000 83.46942 490 LYS A O 1
ATOM 2050 N N . LYS A 1 267 ? -20.48600 -10.18500 -10.97000 1.000 75.95861 491 LYS A N 1
ATOM 2051 C CA . LYS A 1 267 ? -19.48900 -9.18200 -10.59700 1.000 66.67800 491 LYS A CA 1
ATOM 2052 C C . LYS A 1 267 ? -20.03200 -8.20000 -9.55900 1.000 62.11707 491 LYS A C 1
ATOM 2053 O O . LYS A 1 267 ? -19.32700 -7.84600 -8.60600 1.000 58.30029 491 LYS A O 1
ATOM 2055 N N . ARG A 1 268 ? -21.28500 -7.75900 -9.71900 1.000 59.40970 492 ARG A N 1
ATOM 2056 C CA . ARG A 1 268 ? -21.87200 -6.80400 -8.78300 1.000 59.76792 492 ARG A CA 1
ATOM 2057 C C . ARG A 1 268 ? -22.14300 -7.43400 -7.42400 1.000 68.84288 492 ARG A C 1
ATOM 2058 O O . ARG A 1 268 ? -21.87300 -6.81500 -6.38800 1.000 75.90683 492 ARG A O 1
ATOM 2066 N N . TYR A 1 269 ? -22.68000 -8.65500 -7.40000 1.000 68.12005 493 TYR A N 1
ATOM 2067 C CA . TYR A 1 269 ? -22.89800 -9.32200 -6.12200 1.000 65.95904 493 TYR A CA 1
ATOM 2068 C C . TYR A 1 269 ? -21.59000 -9.40600 -5.35500 1.000 67.91685 493 TYR A C 1
ATOM 2069 O O . TYR A 1 269 ? -21.50000 -8.97200 -4.20400 1.000 74.66331 493 TYR A O 1
ATOM 2078 N N . LEU A 1 270 ? -20.54700 -9.91700 -5.99900 1.000 65.55204 494 LEU A N 1
ATOM 2079 C CA . LEU A 1 270 ? -19.26700 -10.04700 -5.32800 1.000 67.58780 494 LEU A CA 1
ATOM 2080 C C . LEU A 1 270 ? -18.67900 -8.69800 -4.93700 1.000 68.93383 494 LEU A C 1
ATOM 2081 O O . LEU A 1 270 ? -17.90100 -8.62600 -3.98000 1.000 72.53575 494 LEU A O 1
ATOM 2086 N N . PHE A 1 271 ? -19.06100 -7.62400 -5.63100 1.000 68.76540 495 PHE A N 1
ATOM 2087 C CA . PHE A 1 271 ? -18.61000 -6.28700 -5.25700 1.000 62.81230 495 PHE A CA 1
ATOM 2088 C C . PHE A 1 271 ? -19.11100 -5.91400 -3.86700 1.000 61.38589 495 PHE A C 1
ATOM 2089 O O . PHE A 1 271 ? -18.34000 -5.45700 -3.01400 1.000 60.02775 495 PHE A O 1
ATOM 2097 N N . VAL A 1 272 ? -20.41200 -6.09900 -3.62600 1.000 59.83758 496 VAL A N 1
ATOM 2098 C CA . VAL A 1 272 ? -20.98300 -5.79000 -2.32100 1.000 58.49543 496 VAL A CA 1
ATOM 2099 C C . VAL A 1 272 ? -20.41600 -6.72200 -1.26400 1.000 57.28457 496 VAL A C 1
ATOM 2100 O O . VAL A 1 272 ? -20.08600 -6.29000 -0.15600 1.000 66.63586 496 VAL A O 1
ATOM 2104 N N . LEU A 1 273 ? -20.26400 -8.00600 -1.59500 1.000 51.37707 497 LEU A N 1
ATOM 2105 C CA . LEU A 1 273 ? -19.69400 -8.94700 -0.64200 1.000 54.45307 497 LEU A CA 1
ATOM 2106 C C . LEU A 1 273 ? -18.26500 -8.57400 -0.27800 1.000 60.72083 497 LEU A C 1
ATOM 2107 O O . LEU A 1 273 ? -17.89800 -8.58000 0.90800 1.000 63.42151 497 LEU A O 1
ATOM 2112 N N . GLU A 1 274 ? -17.45000 -8.21100 -1.27700 1.000 54.31252 498 GLU A N 1
ATOM 2113 C CA . GLU A 1 274 ? -16.05700 -7.86800 -0.99100 1.000 52.24580 498 GLU A CA 1
ATOM 2114 C C . GLU A 1 274 ? -15.95700 -6.70600 -0.02700 1.000 55.01450 498 GLU A C 1
ATOM 2115 O O . GLU A 1 274 ? -15.11500 -6.71500 0.87500 1.000 56.44285 498 GLU A O 1
ATOM 2121 N N . ARG A 1 275 ? -16.77500 -5.67500 -0.22300 1.000 58.53967 499 ARG A N 1
ATOM 2122 C CA . ARG A 1 275 ? -16.74400 -4.56500 0.71300 1.000 54.18779 499 ARG A CA 1
ATOM 2123 C C . ARG A 1 275 ? -17.10700 -5.02300 2.10800 1.000 55.23299 499 ARG A C 1
ATOM 2124 O O . ARG A 1 275 ? -16.48600 -4.59800 3.08900 1.000 61.03675 499 ARG A O 1
ATOM 2132 N N . ALA A 1 276 ? -18.10700 -5.89500 2.21800 1.000 48.77906 500 ALA A N 1
ATOM 2133 C CA . ALA A 1 276 ? -18.50200 -6.37000 3.53400 1.000 49.95875 500 ALA A CA 1
ATOM 2134 C C . ALA A 1 276 ? -17.35000 -7.10300 4.18800 1.000 55.32520 500 ALA A C 1
ATOM 2135 O O . ALA A 1 276 ? -17.03500 -6.86000 5.35900 1.000 57.45450 500 ALA A O 1
ATOM 2137 N N . ILE A 1 277 ? -16.68200 -7.97300 3.42500 1.000 55.13768 501 ILE A N 1
ATOM 2138 C CA . ILE A 1 277 ? -15.54100 -8.72200 3.95000 1.000 56.39855 501 ILE A CA 1
ATOM 2139 C C . ILE A 1 277 ? -14.41400 -7.76800 4.33000 1.000 55.20221 501 ILE A C 1
ATOM 2140 O O . ILE A 1 277 ? -13.78400 -7.91300 5.38300 1.000 53.87237 501 ILE A O 1
ATOM 2145 N N . ALA A 1 278 ? -14.16300 -6.76800 3.48800 1.000 54.32416 502 ALA A N 1
ATOM 2146 C CA . ALA A 1 278 ? -13.06900 -5.83000 3.70700 1.000 52.79271 502 ALA A CA 1
ATOM 2147 C C . ALA A 1 278 ? -13.28100 -4.96600 4.94800 1.000 58.71029 502 ALA A C 1
ATOM 2148 O O . ALA A 1 278 ? -12.31300 -4.59800 5.62200 1.000 62.91010 502 ALA A O 1
ATOM 2150 N N . LEU A 1 279 ? -14.52200 -4.58200 5.23300 1.000 58.93166 503 LEU A N 1
ATOM 2151 C CA . LEU A 1 279 ? -14.82900 -3.74200 6.38700 1.000 60.00692 503 LEU A CA 1
ATOM 2152 C C . LEU A 1 279 ? -15.05600 -4.53700 7.65300 1.000 62.86710 503 LEU A C 1
ATOM 2153 O O . LEU A 1 279 ? -15.32500 -3.93100 8.69600 1.000 68.92179 503 LEU A O 1
ATOM 2158 N N . GLY A 1 280 ? -15.00100 -5.86500 7.58600 1.000 60.16095 504 GLY A N 1
ATOM 2159 C CA . GLY A 1 280 ? -15.23100 -6.63900 8.78200 1.000 51.71032 504 GLY A CA 1
ATOM 2160 C C . GLY A 1 280 ? -16.67800 -6.63900 9.18100 1.000 52.22014 504 GLY A C 1
ATOM 2161 O O . GLY A 1 280 ? -16.98500 -6.61700 10.37400 1.000 61.26458 504 GLY A O 1
ATOM 2162 N N . LYS A 1 281 ? -17.57600 -6.51000 8.21000 1.000 51.28141 505 LYS A N 1
ATOM 2163 C CA . LYS A 1 281 ? -19.01200 -6.53000 8.46400 1.000 51.82855 505 LYS A CA 1
ATOM 2164 C C . LYS A 1 281 ? -19.53000 -7.96300 8.38600 1.000 57.65185 505 LYS A C 1
ATOM 2165 O O . LYS A 1 281 ? -20.18000 -8.37000 7.42500 1.000 65.30574 505 LYS A O 1
ATOM 2171 N N . GLY A 1 282 ? -19.24400 -8.73600 9.44300 1.000 59.46001 506 GLY A N 1
ATOM 2172 C CA . GLY A 1 282 ? -19.60500 -10.14600 9.44000 1.000 54.56748 506 GLY A CA 1
ATOM 2173 C C . GLY A 1 282 ? -21.10400 -10.38900 9.41800 1.000 57.02944 506 GLY A C 1
ATOM 2174 O O . GLY A 1 282 ? -21.58800 -11.28000 8.72100 1.000 55.61171 506 GLY A O 1
ATOM 2175 N N . GLU A 1 283 ? -21.86800 -9.59500 10.16500 1.000 66.54302 507 GLU A N 1
ATOM 2176 C CA . GLU A 1 283 ? -23.31400 -9.77300 10.12700 1.000 63.89458 507 GLU A CA 1
ATOM 2177 C C . GLU A 1 283 ? -23.85600 -9.51400 8.72600 1.000 55.72147 507 GLU A C 1
ATOM 2178 O O . GLU A 1 283 ? -24.62800 -10.30600 8.19400 1.000 56.43291 507 GLU A O 1
ATOM 2184 N N . PHE A 1 284 ? -23.43000 -8.42600 8.09300 1.000 63.88437 508 PHE A N 1
ATOM 2185 C CA . PHE A 1 284 ? -23.88900 -8.14300 6.73500 1.000 62.05826 508 PHE A CA 1
ATOM 2186 C C . PHE A 1 284 ? -23.38600 -9.18700 5.74500 1.000 60.57404 508 PHE A C 1
ATOM 2187 O O . PHE A 1 284 ? -24.13100 -9.61800 4.85800 1.000 62.57658 508 PHE A O 1
ATOM 2195 N N . ALA A 1 285 ? -22.12600 -9.60300 5.88100 1.000 58.81728 509 ALA A N 1
ATOM 2196 C CA . ALA A 1 285 ? -21.55100 -10.56700 4.94800 1.000 57.56288 509 ALA A CA 1
ATOM 2197 C C . ALA A 1 285 ? -22.28500 -11.89600 4.98700 1.000 62.03735 509 ALA A C 1
ATOM 2198 O O . ALA A 1 285 ? -22.54500 -12.49700 3.94100 1.000 64.45789 509 ALA A O 1
ATOM 2200 N N . ASP A 1 286 ? -22.60300 -12.38600 6.18700 1.000 70.81186 510 ASP A N 1
ATOM 2201 C CA . ASP A 1 286 ? -23.35900 -13.62900 6.30000 1.000 79.35774 510 ASP A CA 1
ATOM 2202 C C . ASP A 1 286 ? -24.70100 -13.49200 5.59900 1.000 76.71212 510 ASP A C 1
ATOM 2203 O O . ASP A 1 286 ? -25.11200 -14.38200 4.84700 1.000 81.89286 510 ASP A O 1
ATOM 2208 N N . TYR A 1 287 ? -25.38200 -12.36500 5.81200 1.000 68.03756 511 TYR A N 1
ATOM 2209 C CA . TYR A 1 287 ? -26.64700 -12.10800 5.13600 1.000 65.39984 511 TYR A CA 1
ATOM 2210 C C . TYR A 1 287 ? -26.48000 -12.14400 3.62800 1.000 63.26122 511 TYR A C 1
ATOM 2211 O O . TYR A 1 287 ? -27.29500 -12.73700 2.91600 1.000 67.30859 511 TYR A O 1
ATOM 2220 N N . LEU A 1 288 ? -25.43500 -11.49500 3.11900 1.000 57.56717 512 LEU A N 1
ATOM 2221 C CA . LEU A 1 288 ? -25.19300 -11.51200 1.68100 1.000 60.97296 512 LEU A CA 1
ATOM 2222 C C . LEU A 1 288 ? -24.95000 -12.93900 1.19700 1.000 64.27616 512 LEU A C 1
ATOM 2223 O O . LEU A 1 288 ? -25.49500 -13.36400 0.17200 1.000 56.68230 512 LEU A O 1
ATOM 2228 N N . LEU A 1 289 ? -24.15500 -13.70500 1.95000 1.000 60.14109 513 LEU A N 1
ATOM 2229 C CA . LEU A 1 289 ? -23.89800 -15.09200 1.59500 1.000 58.34230 513 LEU A CA 1
ATOM 2230 C C . LEU A 1 289 ? -25.18500 -15.89300 1.53900 1.000 70.39554 513 LEU A C 1
ATOM 2231 O O . LEU A 1 289 ? -25.27500 -16.87500 0.79000 1.000 77.34593 513 LEU A O 1
ATOM 2236 N N . ALA A 1 290 ? -26.19800 -15.48300 2.30900 1.000 67.07883 514 ALA A N 1
ATOM 2237 C CA . ALA A 1 290 ? -27.45700 -16.20600 2.27900 1.000 68.05776 514 ALA A CA 1
ATOM 2238 C C . ALA A 1 290 ? -28.15600 -16.05500 0.94100 1.000 72.13975 514 ALA A C 1
ATOM 2239 O O . ALA A 1 290 ? -29.04900 -16.85200 0.63400 1.000 84.09197 514 ALA A O 1
ATOM 2241 N N . LEU A 1 291 ? -27.77900 -15.05600 0.14500 1.000 63.34571 515 LEU A N 1
ATOM 2242 C CA . LEU A 1 291 ? -28.40100 -14.82200 -1.14800 1.000 65.34346 515 LEU A CA 1
ATOM 2243 C C . LEU A 1 291 ? -27.74500 -15.59100 -2.29000 1.000 72.78891 515 LEU A C 1
ATOM 2244 O O . LEU A 1 291 ? -28.21800 -15.49000 -3.42700 1.000 77.12941 515 LEU A O 1
ATOM 2249 N N . ARG A 1 292 ? -26.70100 -16.38100 -2.02300 1.000 70.93057 516 ARG A N 1
ATOM 2250 C CA . ARG A 1 292 ? -25.94200 -16.97500 -3.11900 1.000 72.22718 516 ARG A CA 1
ATOM 2251 C C . ARG A 1 292 ? -26.69700 -18.08600 -3.84300 1.000 86.11486 516 ARG A C 1
ATOM 2252 O O . ARG A 1 292 ? -26.33300 -18.41500 -4.97500 1.000 84.90572 516 ARG A O 1
ATOM 2260 N N . ASN A 1 293 ? -27.76800 -18.62300 -3.24400 1.000 103.76802 517 ASN A N 1
ATOM 2261 C CA . ASN A 1 293 ? -28.46900 -19.77400 -3.81700 1.000 113.10937 517 ASN A CA 1
ATOM 2262 C C . ASN A 1 293 ? -28.96700 -19.50100 -5.22600 1.000 109.89906 517 ASN A C 1
ATOM 2263 O O . ASN A 1 293 ? -28.96000 -20.39600 -6.07700 1.000 116.55002 517 ASN A O 1
ATOM 2268 N N . VAL A 1 294 ? -29.43000 -18.28000 -5.48900 1.000 93.99623 518 VAL A N 1
ATOM 2269 C CA . VAL A 1 294 ? -29.97100 -17.96800 -6.80400 1.000 88.94440 518 VAL A CA 1
ATOM 2270 C C . VAL A 1 294 ? -28.88900 -17.97600 -7.88100 1.000 82.39223 518 VAL A C 1
ATOM 2271 O O . VAL A 1 294 ? -29.20300 -18.04000 -9.07900 1.000 81.43790 518 VAL A O 1
ATOM 2275 N N . TYR A 1 295 ? -27.62300 -17.89300 -7.49400 1.000 76.33724 519 TYR A N 1
ATOM 2276 C CA . TYR A 1 295 ? -26.57700 -17.97700 -8.49300 1.000 81.69820 519 TYR A CA 1
ATOM 2277 C C . TYR A 1 295 ? -26.27400 -19.44100 -8.81600 1.000 90.14633 519 TYR A C 1
ATOM 2278 O O . TYR A 1 295 ? -26.79400 -20.37100 -8.19200 1.000 95.21404 519 TYR A O 1
ATOM 2287 N N . HIS A 1 296 ? -25.42900 -19.64500 -9.81900 1.000 93.33679 520 HIS A N 1
ATOM 2288 C CA . HIS A 1 296 ? -24.99300 -20.99300 -10.12900 1.000 99.52150 520 HIS A CA 1
ATOM 2289 C C . HIS A 1 296 ? -24.10400 -21.53300 -9.02400 1.000 100.30912 520 HIS A C 1
ATOM 2290 O O . HIS A 1 296 ? -23.43100 -20.78000 -8.31600 1.000 97.14452 520 HIS A O 1
ATOM 2297 N N . ASP A 1 297 ? -24.08500 -22.86300 -8.89900 1.000 106.60689 521 ASP A N 1
ATOM 2298 C CA . ASP A 1 297 ? -23.26500 -23.49900 -7.87700 1.000 107.78692 521 ASP A CA 1
ATOM 2299 C C . ASP A 1 297 ? -21.81300 -23.07700 -8.00500 1.000 103.67320 521 ASP A C 1
ATOM 2300 O O . ASP A 1 297 ? -21.06200 -23.15000 -7.02800 1.000 101.23286 521 ASP A O 1
ATOM 2305 N N . SER A 1 298 ? -21.41900 -22.61000 -9.19100 1.000 100.72756 522 SER A N 1
ATOM 2306 C CA . SER A 1 298 ? -20.08000 -22.10700 -9.42800 1.000 91.50841 522 SER A CA 1
ATOM 2307 C C . SER A 1 298 ? -19.77900 -20.84800 -8.63500 1.000 90.58051 522 SER A C 1
ATOM 2308 O O . SER A 1 298 ? -18.60400 -20.48400 -8.51800 1.000 95.32484 522 SER A O 1
ATOM 2311 N N . ILE A 1 299 ? -20.79900 -20.16500 -8.10200 1.000 80.81674 523 ILE A N 1
ATOM 2312 C CA . ILE A 1 299 ? -20.54500 -18.89300 -7.42900 1.000 73.01974 523 ILE A CA 1
ATOM 2313 C C . ILE A 1 299 ? -19.65800 -19.08400 -6.20400 1.000 71.30782 523 ILE A C 1
ATOM 2314 O O . ILE A 1 299 ? -18.94700 -18.15600 -5.79300 1.000 70.72459 523 ILE A O 1
ATOM 2319 N N . ASN A 1 300 ? -19.68200 -20.27700 -5.60100 1.000 69.72644 524 ASN A N 1
ATOM 2320 C CA . ASN A 1 300 ? -18.89600 -20.52000 -4.39200 1.000 71.59395 524 ASN A CA 1
ATOM 2321 C C . ASN A 1 300 ? -17.39300 -20.49500 -4.65400 1.000 68.80693 524 ASN A C 1
ATOM 2322 O O . ASN A 1 300 ? -16.61600 -20.23700 -3.72900 1.000 69.69405 524 ASN A O 1
ATOM 2327 N N . SER A 1 301 ? -16.94900 -20.81700 -5.87000 1.000 65.59311 525 SER A N 1
ATOM 2328 C CA . SER A 1 301 ? -15.52200 -20.70500 -6.15200 1.000 68.59760 525 SER A CA 1
ATOM 2329 C C . SER A 1 301 ? -15.06300 -19.26200 -6.04800 1.000 64.40732 525 SER A C 1
ATOM 2330 O O . SER A 1 301 ? -13.97100 -18.97800 -5.54300 1.000 63.33728 525 SER A O 1
ATOM 2333 N N . HIS A 1 302 ? -15.87900 -18.33800 -6.54200 1.000 62.17663 526 HIS A N 1
ATOM 2334 C CA . HIS A 1 302 ? -15.53100 -16.93100 -6.45800 1.000 61.93579 526 HIS A CA 1
ATOM 2335 C C . HIS A 1 302 ? -15.57500 -16.42800 -5.01600 1.000 66.46503 526 HIS A C 1
ATOM 2336 O O . HIS A 1 302 ? -14.67000 -15.70600 -4.57300 1.000 61.71919 526 HIS A O 1
ATOM 2343 N N . ILE A 1 303 ? -16.59900 -16.82200 -4.25800 1.000 65.67157 527 ILE A N 1
ATOM 2344 C CA . ILE A 1 303 ? -16.63900 -16.45900 -2.84900 1.000 49.97035 527 ILE A CA 1
ATOM 2345 C C . ILE A 1 303 ? -15.40800 -16.98300 -2.13100 1.000 54.56147 527 ILE A C 1
ATOM 2346 O O . ILE A 1 303 ? -14.79500 -16.27400 -1.32500 1.000 56.50033 527 ILE A O 1
ATOM 2351 N N . ALA A 1 304 ? -14.99900 -18.21200 -2.44900 1.000 56.78711 528 ALA A N 1
ATOM 2352 C CA . ALA A 1 304 ? -13.79500 -18.79300 -1.86200 1.000 57.28177 528 ALA A CA 1
ATOM 2353 C C . ALA A 1 304 ? -12.57900 -17.92000 -2.11300 1.000 57.36538 528 ALA A C 1
ATOM 2354 O O . ALA A 1 304 ? -11.84400 -17.59100 -1.17800 1.000 59.43820 528 ALA A O 1
ATOM 2356 N N . ASP A 1 305 ? -12.36100 -17.51700 -3.37000 1.000 58.20194 529 ASP A N 1
ATOM 2357 C CA . ASP A 1 305 ? -11.24100 -16.63100 -3.66400 1.000 64.65327 529 ASP A CA 1
ATOM 2358 C C . ASP A 1 305 ? -11.34900 -15.33900 -2.87600 1.000 69.05701 529 ASP A C 1
ATOM 2359 O O . ASP A 1 305 ? -10.35500 -14.84800 -2.33400 1.000 71.02656 529 ASP A O 1
ATOM 2364 N N . LEU A 1 306 ? -12.55500 -14.78100 -2.79900 1.000 71.60544 530 LEU A N 1
ATOM 2365 C CA . LEU A 1 306 ? -12.76000 -13.54400 -2.06400 1.000 68.42888 530 LEU A CA 1
ATOM 2366 C C . LEU A 1 306 ? -12.28700 -13.67500 -0.63200 1.000 64.97369 530 LEU A C 1
ATOM 2367 O O . LEU A 1 306 ? -11.56000 -12.81900 -0.12100 1.000 64.15787 530 LEU A O 1
ATOM 2372 N N . PHE A 1 307 ? -12.68300 -14.75700 0.02700 1.000 63.01717 531 PHE A N 1
ATOM 2373 C CA . PHE A 1 307 ? -12.32100 -14.92700 1.42300 1.000 63.69647 531 PHE A CA 1
ATOM 2374 C C . PHE A 1 307 ? -10.82600 -15.15500 1.56800 1.000 63.75352 531 PHE A C 1
ATOM 2375 O O . PHE A 1 307 ? -10.19600 -14.62600 2.49200 1.000 61.36158 531 PHE A O 1
ATOM 2383 N N . PHE A 1 308 ? -10.23900 -15.91400 0.64300 1.000 61.89353 532 PHE A N 1
ATOM 2384 C CA . PHE A 1 308 ? -8.80400 -16.15200 0.69500 1.000 61.32568 532 PHE A CA 1
ATOM 2385 C C . PHE A 1 308 ? -8.03700 -14.85100 0.52300 1.000 58.22621 532 PHE A C 1
ATOM 2386 O O . PHE A 1 308 ? -6.97300 -14.66500 1.12200 1.000 45.69077 532 PHE A O 1
ATOM 2394 N N . GLN A 1 309 ? -8.55700 -13.95300 -0.31800 1.000 62.56466 533 GLN A N 1
ATOM 2395 C CA . GLN A 1 309 ? -7.88000 -12.69500 -0.60600 1.000 58.85189 533 GLN A CA 1
ATOM 2396 C C . GLN A 1 309 ? -7.68100 -11.87200 0.66000 1.000 63.47297 533 GLN A C 1
ATOM 2397 O O . GLN A 1 309 ? -6.59900 -11.32200 0.88900 1.000 68.94024 533 GLN A O 1
ATOM 2403 N N . TYR A 1 310 ? -8.68400 -11.84400 1.53300 1.000 65.91322 534 TYR A N 1
ATOM 2404 C CA . TYR A 1 310 ? -8.63500 -11.05000 2.75100 1.000 66.19417 534 TYR A CA 1
ATOM 2405 C C . TYR A 1 310 ? -8.17500 -11.86400 3.94500 1.000 74.96356 534 TYR A C 1
ATOM 2406 O O . TYR A 1 310 ? -8.37500 -11.45400 5.09600 1.000 76.23461 534 TYR A O 1
ATOM 2415 N N . ASP A 1 311 ? -7.57300 -13.01900 3.67600 1.000 83.04401 535 ASP A N 1
ATOM 2416 C CA . ASP A 1 311 ? -6.83400 -13.80600 4.65000 1.000 91.44296 535 ASP A CA 1
ATOM 2417 C C . ASP A 1 311 ? -7.78200 -14.51100 5.61200 1.000 86.74800 535 ASP A C 1
ATOM 2418 O O . ASP A 1 311 ? -7.44900 -14.74600 6.77400 1.000 90.92457 535 ASP A O 1
ATOM 2423 N N . PHE A 1 312 ? -8.98800 -14.79900 5.13000 1.000 74.76325 536 PHE A N 1
ATOM 2424 C CA . PHE A 1 312 ? -9.87800 -15.76400 5.76500 1.000 71.24957 536 PHE A CA 1
ATOM 2425 C C . PHE A 1 312 ? -9.71000 -17.12000 5.07600 1.000 74.00043 536 PHE A C 1
ATOM 2426 O O . PHE A 1 312 ? -10.59000 -17.60300 4.37100 1.000 75.77690 536 PHE A O 1
ATOM 2434 N N . ALA A 1 313 ? -8.52900 -17.72000 5.26500 1.000 73.90254 537 ALA A N 1
ATOM 2435 C CA . ALA A 1 313 ? -8.20700 -18.95800 4.55300 1.000 69.31651 537 ALA A CA 1
ATOM 2436 C C . ALA A 1 313 ? -9.05600 -20.13000 5.02600 1.000 68.27036 537 ALA A C 1
ATOM 2437 O O . ALA A 1 313 ? -9.46300 -20.97400 4.21600 1.000 65.39298 537 ALA A O 1
ATOM 2439 N N . ASP A 1 314 ? -9.32300 -20.21000 6.32800 1.000 67.45910 538 ASP A N 1
ATOM 2440 C CA . ASP A 1 314 ? -10.16900 -21.28500 6.83000 1.000 73.54711 538 ASP A CA 1
ATOM 2441 C C . ASP A 1 314 ? -11.56300 -21.20000 6.22400 1.000 76.05359 538 ASP A C 1
ATOM 2442 O O . ASP A 1 314 ? -12.11400 -22.20500 5.76000 1.000 73.11862 538 ASP A O 1
ATOM 2447 N N . ILE A 1 315 ? -12.15100 -20.00000 6.21400 1.000 78.96372 539 ILE A N 1
ATOM 2448 C CA . ILE A 1 315 ? -13.45100 -19.82800 5.57200 1.000 72.11356 539 ILE A CA 1
ATOM 2449 C C . ILE A 1 315 ? -13.34600 -20.10200 4.08100 1.000 69.67160 539 ILE A C 1
ATOM 2450 O O . ILE A 1 315 ? -14.21900 -20.74800 3.49300 1.000 69.22350 539 ILE A O 1
ATOM 2455 N N . ALA A 1 316 ? -12.27800 -19.62100 3.44700 1.000 67.83776 540 ALA A N 1
ATOM 2456 C CA . ALA A 1 316 ? -12.10600 -19.87500 2.02500 1.000 65.08410 540 ALA A CA 1
ATOM 2457 C C . ALA A 1 316 ? -12.00100 -21.36300 1.75400 1.000 67.30791 540 ALA A C 1
ATOM 2458 O O . ALA A 1 316 ? -12.61900 -21.87200 0.81300 1.000 68.47499 540 ALA A O 1
ATOM 2460 N N . LEU A 1 317 ? -11.26900 -22.06200 2.60800 1.000 70.00433 541 LEU A N 1
ATOM 2461 C CA . LEU A 1 317 ? -11.11300 -23.52000 2.40100 1.000 72.37104 541 LEU A CA 1
ATOM 2462 C C . LEU A 1 317 ? -12.48900 -24.16500 2.43600 1.000 73.47173 541 LEU A C 1
ATOM 2463 O O . LEU A 1 317 ? -12.80400 -24.88300 1.52100 1.000 77.77926 541 LEU A O 1
ATOM 2468 N N . ASP A 1 318 ? -13.32300 -23.75100 3.37100 1.000 69.35631 542 ASP A N 1
ATOM 2469 C CA . ASP A 1 318 ? -14.62900 -24.36300 3.51600 1.000 66.13647 542 ASP A CA 1
ATOM 2470 C C . ASP A 1 318 ? -15.46000 -24.20700 2.24700 1.000 64.71518 542 ASP A C 1
ATOM 2471 O O . ASP A 1 318 ? -16.29200 -25.06900 1.94900 1.000 72.31679 542 ASP A O 1
ATOM 2476 N N . PHE A 1 319 ? -15.28100 -23.11200 1.50100 1.000 64.20719 543 PHE A N 1
ATOM 2477 C CA . PHE A 1 319 ? -15.95500 -23.00600 0.20700 1.000 65.22187 543 PHE A CA 1
ATOM 2478 C C . PHE A 1 319 ? -15.27400 -23.85600 -0.86200 1.000 70.08826 543 PHE A C 1
ATOM 2479 O O . PHE A 1 319 ? -15.95400 -24.59700 -1.57800 1.000 78.05520 543 PHE A O 1
ATOM 2487 N N . TYR A 1 320 ? -13.93600 -23.81500 -0.94800 1.000 66.06245 544 TYR A N 1
ATOM 2488 C CA . TYR A 1 320 ? -13.21900 -24.61000 -1.95000 1.000 67.05268 544 TYR A CA 1
ATOM 2489 C C . TYR A 1 320 ? -13.53200 -26.09800 -1.82700 1.000 69.19289 544 TYR A C 1
ATOM 2490 O O . TYR A 1 320 ? -13.51900 -26.82200 -2.83100 1.000 71.94074 544 TYR A O 1
ATOM 2499 N N . ASN A 1 321 ? -13.75600 -26.57600 -0.59900 1.000 65.63272 545 ASN A N 1
ATOM 2500 C CA . ASN A 1 321 ? -14.04600 -27.97900 -0.35500 1.000 70.00937 545 ASN A CA 1
ATOM 2501 C C . ASN A 1 321 ? -15.34200 -28.42300 -1.00100 1.000 66.28159 545 ASN A C 1
ATOM 2502 O O . ASN A 1 321 ? -15.55200 -29.62700 -1.14300 1.000 69.02957 545 ASN A O 1
ATOM 2507 N N . ILE A 1 322 ? -16.23700 -27.50100 -1.34800 1.000 65.39614 546 ILE A N 1
ATOM 2508 C CA . ILE A 1 322 ? -17.53600 -27.86600 -1.89900 1.000 71.92965 546 ILE A CA 1
ATOM 2509 C C . ILE A 1 322 ? -17.71000 -27.37400 -3.34100 1.000 75.21846 546 ILE A C 1
ATOM 2510 O O . ILE A 1 322 ? -18.82400 -27.27300 -3.82600 1.000 80.43852 546 ILE A O 1
ATOM 2515 N N . VAL A 1 323 ? -16.62500 -27.06400 -4.04200 1.000 75.00313 547 VAL A N 1
ATOM 2516 C CA . VAL A 1 323 ? -16.69700 -26.60400 -5.42600 1.000 75.02187 547 VAL A CA 1
ATOM 2517 C C . VAL A 1 323 ? -16.20700 -27.72000 -6.32700 1.000 69.47371 547 VAL A C 1
ATOM 2518 O O . VAL A 1 323 ? -15.17600 -28.34600 -6.04800 1.000 74.30656 547 VAL A O 1
ATOM 2522 N N . ASP A 1 324 ? -16.91700 -27.93200 -7.42900 1.000 66.37126 548 ASP A N 1
ATOM 2523 C CA . ASP A 1 324 ? -16.39400 -28.80500 -8.46100 1.000 79.68079 548 ASP A CA 1
ATOM 2524 C C . ASP A 1 324 ? -15.07000 -28.24800 -8.96500 1.000 82.21170 548 ASP A C 1
ATOM 2525 O O . ASP A 1 324 ? -14.93800 -27.04700 -9.21900 1.000 85.58365 548 ASP A O 1
ATOM 2530 N N . ALA A 1 325 ? -14.08200 -29.13100 -9.11600 1.000 78.22396 549 ALA A N 1
ATOM 2531 C CA . ALA A 1 325 ? -12.75400 -28.68000 -9.52400 1.000 84.05734 549 ALA A CA 1
ATOM 2532 C C . ALA A 1 325 ? -12.78300 -28.01900 -10.89500 1.000 90.31422 549 ALA A C 1
ATOM 2533 O O . ALA A 1 325 ? -11.92600 -27.17700 -11.19500 1.000 92.33049 549 ALA A O 1
ATOM 2535 N N . ASP A 1 326 ? -13.73100 -28.41600 -11.75200 1.000 90.99781 550 ASP A N 1
ATOM 2536 C CA . ASP A 1 326 ? -13.88300 -27.76200 -13.04600 1.000 92.40207 550 ASP A CA 1
ATOM 2537 C C . ASP A 1 326 ? -14.13600 -26.27000 -12.88400 1.000 89.25400 550 ASP A C 1
ATOM 2538 O O . ASP A 1 326 ? -13.73700 -25.48300 -13.75000 1.000 84.55755 550 ASP A O 1
ATOM 2543 N N . GLU A 1 327 ? -14.80600 -25.86200 -11.79700 1.000 90.99693 551 GLU A N 1
ATOM 2544 C CA . GLU A 1 327 ? -15.16300 -24.46500 -11.57300 1.000 92.81616 551 GLU A CA 1
ATOM 2545 C C . GLU A 1 327 ? -14.18000 -23.71200 -10.68300 1.000 84.66059 551 GLU A C 1
ATOM 2546 O O . GLU A 1 327 ? -14.35800 -22.50400 -10.49500 1.000 78.34441 551 GLU A O 1
ATOM 2552 N N . VAL A 1 328 ? -13.17600 -24.38300 -10.11000 1.000 84.39510 552 VAL A N 1
ATOM 2553 C CA . VAL A 1 328 ? -12.17100 -23.67300 -9.32500 1.000 79.33198 552 VAL A CA 1
ATOM 2554 C C . VAL A 1 328 ? -11.36200 -22.78000 -10.25300 1.000 76.48782 552 VAL A C 1
ATOM 2555 O O . VAL A 1 328 ? -10.89100 -23.22400 -11.30800 1.000 73.03460 552 VAL A O 1
ATOM 2559 N N . THR A 1 329 ? -11.16600 -21.52400 -9.84500 1.000 75.12542 553 THR A N 1
ATOM 2560 C CA . THR A 1 329 ? -10.54100 -20.52800 -10.70700 1.000 69.37371 553 THR A CA 1
ATOM 2561 C C . THR A 1 329 ? -9.02400 -20.66400 -10.69900 1.000 67.78836 553 THR A C 1
ATOM 2562 O O . THR A 1 329 ? -8.43200 -21.33100 -9.84500 1.000 68.17396 553 THR A O 1
ATOM 2566 N N . LYS A 1 330 ? -8.39200 -20.01600 -11.68100 1.000 62.07704 554 LYS A N 1
ATOM 2567 C CA . LYS A 1 330 ? -6.93800 -20.06700 -11.75900 1.000 53.62452 554 LYS A CA 1
ATOM 2568 C C . LYS A 1 330 ? -6.28800 -19.46100 -10.52500 1.000 52.66868 554 LYS A C 1
ATOM 2569 O O . LYS A 1 330 ? -5.26900 -19.97200 -10.04800 1.000 52.22176 554 LYS A O 1
ATOM 2575 N N . GLN A 1 331 ? -6.85100 -18.37200 -9.99100 1.000 53.94574 555 GLN A N 1
ATOM 2576 C CA . GLN A 1 331 ? -6.33400 -17.86600 -8.72400 1.000 50.14564 555 GLN A CA 1
ATOM 2577 C C . GLN A 1 331 ? -6.57600 -18.87200 -7.61600 1.000 48.51696 555 GLN A C 1
ATOM 2578 O O . GLN A 1 331 ? -5.73400 -19.04100 -6.72700 1.000 52.93388 555 GLN A O 1
ATOM 2584 N N . GLY A 1 332 ? -7.71800 -19.55600 -7.66600 1.000 48.43537 556 GLY A N 1
ATOM 2585 C CA . GLY A 1 332 ? -8.00400 -20.57100 -6.66800 1.000 52.01107 556 GLY A CA 1
ATOM 2586 C C . GLY A 1 332 ? -6.93500 -21.64300 -6.58800 1.000 50.02007 556 GLY A C 1
ATOM 2587 O O . GLY A 1 332 ? -6.51600 -22.02000 -5.49400 1.000 46.85681 556 GLY A O 1
ATOM 2588 N N . TYR A 1 333 ? -6.45100 -22.11900 -7.74300 1.000 55.15302 557 TYR A N 1
ATOM 2589 C CA . TYR A 1 333 ? -5.33400 -23.06500 -7.74100 1.000 61.50288 557 TYR A CA 1
ATOM 2590 C C . TYR A 1 333 ? -4.13300 -22.45500 -7.03500 1.000 64.43351 557 TYR A C 1
ATOM 2591 O O . TYR A 1 333 ? -3.46500 -23.11400 -6.22600 1.000 65.25463 557 TYR A O 1
ATOM 2600 N N . ILE A 1 334 ? -3.82300 -21.19700 -7.37600 1.000 55.57820 558 ILE A N 1
ATOM 2601 C CA . ILE A 1 334 ? -2.68200 -20.50300 -6.80000 1.000 48.03913 558 ILE A CA 1
ATOM 2602 C C . ILE A 1 334 ? -2.86200 -20.32400 -5.30200 1.000 52.03329 558 ILE A C 1
ATOM 2603 O O . ILE A 1 334 ? -1.88800 -20.40300 -4.53900 1.000 56.10968 558 ILE A O 1
ATOM 2608 N N . ASN A 1 335 ? -4.09500 -20.02300 -4.86000 1.000 49.87148 559 ASN A N 1
ATOM 2609 C CA . ASN A 1 335 ? -4.36200 -19.92900 -3.42400 1.000 55.14564 559 ASN A CA 1
ATOM 2610 C C . ASN A 1 335 ? -4.14400 -21.27000 -2.75200 1.000 59.63832 559 ASN A C 1
ATOM 2611 O O . ASN A 1 335 ? -3.48300 -21.36100 -1.70700 1.000 57.95163 559 ASN A O 1
ATOM 2616 N N . LEU A 1 336 ? -4.73600 -22.31800 -3.33200 1.000 61.73666 560 LEU A N 1
ATOM 2617 C CA . LEU A 1 336 ? -4.66700 -23.66100 -2.77100 1.000 57.31072 560 LEU A CA 1
ATOM 2618 C C . LEU A 1 336 ? -3.23400 -24.17200 -2.72800 1.000 56.85728 560 LEU A C 1
ATOM 2619 O O . LEU A 1 336 ? -2.81900 -24.77200 -1.73300 1.000 49.71702 560 LEU A O 1
ATOM 2624 N N . ILE A 1 337 ? -2.46800 -23.96100 -3.80600 1.000 51.62192 561 ILE A N 1
ATOM 2625 C CA . ILE A 1 337 ? -1.06000 -24.36500 -3.80900 1.000 52.01045 561 ILE A CA 1
ATOM 2626 C C . ILE A 1 337 ? -0.30300 -23.67800 -2.68400 1.000 54.05042 561 ILE A C 1
ATOM 2627 O O . ILE A 1 337 ? 0.49400 -24.30500 -1.97700 1.000 58.44257 561 ILE A O 1
ATOM 2632 N N . ASN A 1 338 ? -0.52100 -22.37400 -2.50900 1.000 54.60695 562 ASN A N 1
ATOM 2633 C CA . ASN A 1 338 ? 0.16300 -21.67100 -1.43200 1.000 55.25739 562 ASN A CA 1
ATOM 2634 C C . ASN A 1 338 ? -0.28800 -22.17400 -0.06500 1.000 63.47949 562 ASN A C 1
ATOM 2635 O O . ASN A 1 338 ? 0.53300 -22.32200 0.84900 1.000 65.84482 562 ASN A O 1
ATOM 2640 N N . TYR A 1 339 ? -1.58300 -22.44600 0.09400 1.000 66.64316 563 TYR A N 1
ATOM 2641 C CA . TYR A 1 339 ? -2.09100 -22.92000 1.37900 1.000 66.59384 563 TYR A CA 1
ATOM 2642 C C . TYR A 1 339 ? -1.47700 -24.25400 1.76500 1.000 66.54822 563 TYR A C 1
ATOM 2643 O O . TYR A 1 339 ? -1.04600 -24.44800 2.90700 1.000 71.90655 563 TYR A O 1
ATOM 2652 N N . LEU A 1 340 ? -1.47800 -25.20300 0.83200 1.000 64.22077 564 LEU A N 1
ATOM 2653 C CA . LEU A 1 340 ? -0.96900 -26.53500 1.12300 1.000 69.70718 564 LEU A CA 1
ATOM 2654 C C . LEU A 1 340 ? 0.51900 -26.50800 1.42900 1.000 77.52387 564 LEU A C 1
ATOM 2655 O O . LEU A 1 340 ? 0.98000 -27.20500 2.34000 1.000 85.86256 564 LEU A O 1
ATOM 2660 N N . VAL A 1 341 ? 1.28800 -25.70000 0.69400 1.000 71.80907 565 VAL A N 1
ATOM 2661 C CA . VAL A 1 341 ? 2.72700 -25.64600 0.94000 1.000 65.80514 565 VAL A CA 1
ATOM 2662 C C . VAL A 1 341 ? 3.00600 -25.13500 2.35400 1.000 75.92682 565 VAL A C 1
ATOM 2663 O O . VAL A 1 341 ? 3.93900 -25.59200 3.02800 1.000 77.04049 565 VAL A O 1
ATOM 2667 N N . ASP A 1 342 ? 2.20800 -24.17400 2.82100 1.000 83.71598 566 ASP A N 1
ATOM 2668 C CA . ASP A 1 342 ? 2.36900 -23.68000 4.18400 1.000 93.34649 566 ASP A CA 1
ATOM 2669 C C . ASP A 1 342 ? 1.93600 -24.71400 5.21500 1.000 90.99876 566 ASP A C 1
ATOM 2670 O O . ASP A 1 342 ? 2.42500 -24.70200 6.35200 1.000 96.88276 566 ASP A O 1
ATOM 2675 N N . ALA A 1 343 ? 1.04000 -25.61400 4.83400 1.000 85.95400 567 ALA A N 1
ATOM 2676 C CA . ALA A 1 343 ? 0.58700 -26.69400 5.69100 1.000 82.86788 567 ALA A CA 1
ATOM 2677 C C . ALA A 1 343 ? 1.44000 -27.93800 5.54300 1.000 84.81363 567 ALA A C 1
ATOM 2678 O O . ALA A 1 343 ? 1.07600 -28.99100 6.07700 1.000 91.08557 567 ALA A O 1
ATOM 2680 N N . ASP A 1 344 ? 2.55300 -27.83900 4.81200 1.000 80.08405 568 ASP A N 1
ATOM 2681 C CA . ASP A 1 344 ? 3.47600 -28.95300 4.57900 1.000 79.70520 568 ASP A CA 1
ATOM 2682 C C . ASP A 1 344 ? 2.76500 -30.13600 3.92400 1.000 71.01319 568 ASP A C 1
ATOM 2683 O O . ASP A 1 344 ? 3.04000 -31.29400 4.22900 1.000 76.84832 568 ASP A O 1
ATOM 2688 N N . VAL A 1 345 ? 1.83500 -29.83900 3.02200 1.000 67.30385 569 VAL A N 1
ATOM 2689 C CA . VAL A 1 345 ? 1.12400 -30.84400 2.23700 1.000 70.36327 569 VAL A CA 1
ATOM 2690 C C . VAL A 1 345 ? 1.61500 -30.79200 0.78000 1.000 72.06344 569 VAL A C 1
ATOM 2691 O O . VAL A 1 345 ? 0.86400 -30.42700 -0.13300 1.000 69.60157 569 VAL A O 1
ATOM 2695 N N . LEU A 1 346 ? 2.90300 -31.10500 0.56000 1.000 68.90074 570 LEU A N 1
ATOM 2696 C CA . LEU A 1 346 ? 3.50200 -30.93900 -0.76000 1.000 65.31452 570 LEU A CA 1
ATOM 2697 C C . LEU A 1 346 ? 2.91900 -31.88500 -1.79900 1.000 67.23118 570 LEU A C 1
ATOM 2698 O O . LEU A 1 346 ? 2.85000 -31.53200 -2.98100 1.000 69.64623 570 LEU A O 1
ATOM 2703 N N . ASP A 1 347 ? 2.52100 -33.08700 -1.39700 1.000 72.65095 571 ASP A N 1
ATOM 2704 C CA . ASP A 1 347 ? 1.93800 -34.02400 -2.34900 1.000 78.98778 571 ASP A CA 1
ATOM 2705 C C . ASP A 1 347 ? 0.66900 -33.45600 -2.97200 1.000 77.56292 571 ASP A C 1
ATOM 2706 O O . ASP A 1 347 ? 0.52600 -33.43100 -4.19900 1.000 76.44822 571 ASP A O 1
ATOM 2711 N N . GLU A 1 348 ? -0.25100 -32.95200 -2.14500 1.000 77.24239 572 GLU A N 1
ATOM 2712 C CA . GLU A 1 348 ? -1.49600 -32.41900 -2.69100 1.000 69.10336 572 GLU A CA 1
ATOM 2713 C C . GLU A 1 348 ? -1.24900 -31.11500 -3.41300 1.000 56.28743 572 GLU A C 1
ATOM 2714 O O . GLU A 1 348 ? -1.89500 -30.83900 -4.42800 1.000 57.75753 572 GLU A O 1
ATOM 2716 N N . ALA A 1 349 ? -0.30800 -30.31100 -2.90300 1.000 56.22113 573 ALA A N 1
ATOM 2717 C CA . ALA A 1 349 ? 0.06100 -29.04700 -3.54300 1.000 55.79533 573 ALA A CA 1
ATOM 2718 C C . ALA A 1 349 ? 0.61400 -29.28100 -4.93900 1.000 58.36892 573 ALA A C 1
ATOM 2719 O O . ALA A 1 349 ? 0.21000 -28.61400 -5.90000 1.000 56.90245 573 ALA A O 1
ATOM 2721 N N . LEU A 1 350 ? 1.53900 -30.24000 -5.06800 1.000 58.61098 574 LEU A N 1
ATOM 2722 C CA . LEU A 1 350 ? 2.09800 -30.56800 -6.37400 1.000 53.33650 574 LEU A CA 1
ATOM 2723 C C . LEU A 1 350 ? 1.02400 -31.03700 -7.34000 1.000 53.83994 574 LEU A C 1
ATOM 2724 O O . LEU A 1 350 ? 1.05800 -30.68700 -8.52400 1.000 54.52370 574 LEU A O 1
ATOM 2729 N N . ALA A 1 351 ? 0.04000 -31.79600 -6.84300 1.000 54.25813 575 ALA A N 1
ATOM 2730 C CA . ALA A 1 351 ? -1.04600 -32.27300 -7.69800 1.000 62.90623 575 ALA A CA 1
ATOM 2731 C C . ALA A 1 351 ? -1.84000 -31.11700 -8.30700 1.000 62.42994 575 ALA A C 1
ATOM 2732 O O . ALA A 1 351 ? -2.23800 -31.18300 -9.47600 1.000 59.38401 575 ALA A O 1
ATOM 2734 N N . ILE A 1 352 ? -2.10400 -30.06600 -7.51800 1.000 60.74758 576 ILE A N 1
ATOM 2735 C CA . ILE A 1 352 ? -2.78500 -28.88400 -8.03600 1.000 59.38949 576 ILE A CA 1
ATOM 2736 C C . ILE A 1 352 ? -1.86600 -28.09900 -8.95900 1.000 60.90978 576 ILE A C 1
ATOM 2737 O O . ILE A 1 352 ? -2.29600 -27.59000 -10.00200 1.000 59.96863 576 ILE A O 1
ATOM 2742 N N . ALA A 1 353 ? -0.59100 -27.95900 -8.58100 1.000 61.51066 577 ALA A N 1
ATOM 2743 C CA . ALA A 1 353 ? 0.34100 -27.26200 -9.45900 1.000 54.76763 577 ALA A CA 1
ATOM 2744 C C . ALA A 1 353 ? 0.40700 -27.96600 -10.79600 1.000 59.75326 577 ALA A C 1
ATOM 2745 O O . ALA A 1 353 ? 0.39200 -27.31700 -11.84900 1.000 47.61540 577 ALA A O 1
ATOM 2747 N N . GLU A 1 354 ? 0.43800 -29.30300 -10.76900 1.000 61.78899 578 GLU A N 1
ATOM 2748 C CA . GLU A 1 354 ? 0.39100 -30.06800 -12.00700 1.000 64.03931 578 GLU A CA 1
ATOM 2749 C C . GLU A 1 354 ? -0.91100 -29.81000 -12.73900 1.000 60.10529 578 GLU A C 1
ATOM 2750 O O . GLU A 1 354 ? -0.92700 -29.66500 -13.96700 1.000 64.70707 578 GLU A O 1
ATOM 2756 N N . ARG A 1 355 ? -2.01500 -29.74500 -11.99700 1.000 52.10315 579 ARG A N 1
ATOM 2757 C CA . ARG A 1 355 ? -3.30000 -29.50600 -12.63300 1.000 53.12422 579 ARG A CA 1
ATOM 2758 C C . ARG A 1 355 ? -3.32400 -28.15500 -13.30800 1.000 58.00760 579 ARG A C 1
ATOM 2759 O O . ARG A 1 355 ? -3.83300 -28.02200 -14.42500 1.000 63.65426 579 ARG A O 1
ATOM 2767 N N . GLY A 1 356 ? -2.75300 -27.14400 -12.64900 1.000 61.77437 580 GLY A N 1
ATOM 2768 C CA . GLY A 1 356 ? -2.64900 -25.83100 -13.26000 1.000 58.91347 580 GLY A CA 1
ATOM 2769 C C . GLY A 1 356 ? -1.89700 -25.86000 -14.57400 1.000 55.97732 580 GLY A C 1
ATOM 2770 O O . GLY A 1 356 ? -2.24500 -25.14900 -15.51800 1.000 58.90258 580 GLY A O 1
ATOM 2771 N N . ILE A 1 357 ? -0.84700 -26.67000 -14.65400 1.000 52.88254 581 ILE A N 1
ATOM 2772 C CA . ILE A 1 357 ? -0.12000 -26.76200 -15.91200 1.000 53.92555 581 ILE A CA 1
ATOM 2773 C C . ILE A 1 357 ? -1.02800 -27.30100 -17.00700 1.000 53.28723 581 ILE A C 1
ATOM 2774 O O . ILE A 1 357 ? -0.98600 -26.83800 -18.15100 1.000 56.13040 581 ILE A O 1
ATOM 2779 N N . ASP A 1 358 ? -1.88300 -28.26500 -16.67900 1.000 59.78555 582 ASP A N 1
ATOM 2780 C CA . ASP A 1 358 ? -2.73400 -28.84100 -17.71400 1.000 73.70326 582 ASP A CA 1
ATOM 2781 C C . ASP A 1 358 ? -3.80500 -27.85200 -18.15300 1.000 55.52116 582 ASP A C 1
ATOM 2782 O O . ASP A 1 358 ? -3.98700 -27.61700 -19.35000 1.000 62.73361 582 ASP A O 1
ATOM 2784 N N . ASN A 1 359 ? -4.48700 -27.22100 -17.19900 1.000 56.98788 583 ASN A N 1
ATOM 2785 C CA . ASN A 1 359 ? -5.56900 -26.29000 -17.53300 1.000 71.39502 583 ASN A CA 1
ATOM 2786 C C . ASN A 1 359 ? -5.05000 -24.92100 -17.98400 1.000 74.39017 583 ASN A C 1
ATOM 2787 O O . ASN A 1 359 ? -5.47700 -24.38900 -19.01400 1.000 83.22301 583 ASN A O 1
ATOM 2792 N N . PHE A 1 360 ? -4.15400 -24.32200 -17.21500 1.000 62.70557 584 PHE A N 1
ATOM 2793 C CA . PHE A 1 360 ? -3.60300 -23.01300 -17.52200 1.000 57.73185 584 PHE A CA 1
ATOM 2794 C C . PHE A 1 360 ? -2.15700 -23.17800 -17.98000 1.000 64.21983 584 PHE A C 1
ATOM 2795 O O . PHE A 1 360 ? -1.21000 -22.82800 -17.27800 1.000 68.00433 584 PHE A O 1
ATOM 2803 N N . SER A 1 361 ? -1.99600 -23.76400 -19.16700 1.000 64.18289 585 SER A N 1
ATOM 2804 C CA . SER A 1 361 ? -0.67800 -24.14100 -19.67200 1.000 58.23430 585 SER A CA 1
ATOM 2805 C C . SER A 1 361 ? 0.25200 -22.95800 -19.90600 1.000 59.72136 585 SER A C 1
ATOM 2806 O O . SER A 1 361 ? 1.46300 -23.16500 -20.04600 1.000 60.66821 585 SER A O 1
ATOM 2809 N N . THR A 1 362 ? -0.27000 -21.73200 -19.96700 1.000 57.70792 586 THR A N 1
ATOM 2810 C CA . THR A 1 362 ? 0.53800 -20.56400 -20.29000 1.000 52.78551 586 THR A CA 1
ATOM 2811 C C . THR A 1 362 ? 0.88100 -19.71000 -19.07900 1.000 55.68529 586 THR A C 1
ATOM 2812 O O . THR A 1 362 ? 1.50800 -18.65800 -19.24200 1.000 61.16327 586 THR A O 1
ATOM 2816 N N . ASP A 1 363 ? 0.46900 -20.11300 -17.88000 1.000 47.92140 587 ASP A N 1
ATOM 2817 C CA . ASP A 1 363 ? 0.70800 -19.32800 -16.67600 1.000 49.77314 587 ASP A CA 1
ATOM 2818 C C . ASP A 1 363 ? 1.99500 -19.79600 -16.00500 1.000 49.89105 587 ASP A C 1
ATOM 2819 O O . ASP A 1 363 ? 2.04300 -20.88700 -15.42900 1.000 47.11329 587 ASP A O 1
ATOM 2824 N N . PHE A 1 364 ? 3.00300 -18.91500 -16.00100 1.000 50.88022 588 PHE A N 1
ATOM 2825 C CA . PHE A 1 364 ? 4.35400 -19.26600 -15.56400 1.000 47.13694 588 PHE A CA 1
ATOM 2826 C C . PHE A 1 364 ? 4.37400 -19.81900 -14.14100 1.000 48.52408 588 PHE A C 1
ATOM 2827 O O . PHE A 1 364 ? 5.25100 -20.61300 -13.78900 1.000 44.90145 588 PHE A O 1
ATOM 2835 N N . ARG A 1 365 ? 3.43700 -19.38500 -13.30400 1.000 48.08986 589 ARG A N 1
ATOM 2836 C CA . ARG A 1 365 ? 3.51700 -19.68900 -11.88200 1.000 50.37191 589 ARG A CA 1
ATOM 2837 C C . ARG A 1 365 ? 3.39700 -21.18600 -11.61300 1.000 53.74052 589 ARG A C 1
ATOM 2838 O O . ARG A 1 365 ? 4.04500 -21.71700 -10.70400 1.000 51.60243 589 ARG A O 1
ATOM 2846 N N . PHE A 1 366 ? 2.54400 -21.87500 -12.36600 1.000 47.85276 590 PHE A N 1
ATOM 2847 C CA . PHE A 1 366 ? 2.33500 -23.29300 -12.12000 1.000 44.05614 590 PHE A CA 1
ATOM 2848 C C . PHE A 1 366 ? 3.58800 -24.11100 -12.41600 1.000 52.18192 590 PHE A C 1
ATOM 2849 O O . PHE A 1 366 ? 3.96100 -24.98400 -11.62100 1.000 56.34465 590 PHE A O 1
ATOM 2857 N N . TYR A 1 367 ? 4.26000 -23.84600 -13.54600 1.000 47.45127 591 TYR A N 1
ATOM 2858 C CA . TYR A 1 367 ? 5.51000 -24.55000 -13.82800 1.000 46.16521 591 TYR A CA 1
ATOM 2859 C C . TYR A 1 367 ? 6.55000 -24.27200 -12.75300 1.000 53.42398 591 TYR A C 1
ATOM 2860 O O . TYR A 1 367 ? 7.36600 -25.14100 -12.41700 1.000 56.22707 591 TYR A O 1
ATOM 2869 N N . LEU A 1 368 ? 6.58100 -23.04100 -12.25700 1.000 50.60456 592 LEU A N 1
ATOM 2870 C CA . LEU A 1 368 ? 7.52300 -22.68900 -11.20700 1.000 51.13738 592 LEU A CA 1
ATOM 2871 C C . LEU A 1 368 ? 7.19800 -23.39900 -9.90600 1.000 48.17696 592 LEU A C 1
ATOM 2872 O O . LEU A 1 368 ? 8.10900 -23.76600 -9.16100 1.000 49.16050 592 LEU A O 1
ATOM 2877 N N . TRP A 1 369 ? 5.91000 -23.57900 -9.59500 1.000 46.80352 593 TRP A N 1
ATOM 2878 C CA . TRP A 1 369 ? 5.56300 -24.29800 -8.37400 1.000 50.70674 593 TRP A CA 1
ATOM 2879 C C . TRP A 1 369 ? 6.02000 -25.73900 -8.45200 1.000 57.39934 593 TRP A C 1
ATOM 2880 O O . TRP A 1 369 ? 6.54600 -26.28700 -7.47500 1.000 65.51706 593 TRP A O 1
ATOM 2891 N N . ALA A 1 370 ? 5.81600 -26.37300 -9.60700 1.000 56.16416 594 ALA A N 1
ATOM 2892 C CA . ALA A 1 370 ? 6.28700 -27.73900 -9.78000 1.000 53.52731 594 ALA A CA 1
ATOM 2893 C C . ALA A 1 370 ? 7.79000 -27.81600 -9.57600 1.000 50.90979 594 ALA A C 1
ATOM 2894 O O . ALA A 1 370 ? 8.28200 -28.70000 -8.87100 1.000 57.15470 594 ALA A O 1
ATOM 2896 N N . ILE A 1 371 ? 8.52700 -26.85700 -10.13100 1.000 47.98043 595 ILE A N 1
ATOM 2897 C CA . ILE A 1 371 ? 9.97500 -26.84800 -9.97900 1.000 54.80939 595 ILE A CA 1
ATOM 2898 C C . ILE A 1 371 ? 10.33800 -26.69900 -8.50500 1.000 56.73026 595 ILE A C 1
ATOM 2899 O O . ILE A 1 371 ? 11.24300 -27.37300 -8.00200 1.000 58.33461 595 ILE A O 1
ATOM 2904 N N . LYS A 1 372 ? 9.63400 -25.81500 -7.79000 1.000 62.26394 596 LYS A N 1
ATOM 2905 C CA . LYS A 1 372 ? 9.93000 -25.60300 -6.37900 1.000 66.09858 596 LYS A CA 1
ATOM 2906 C C . LYS A 1 372 ? 9.60200 -26.84500 -5.56000 1.000 68.44685 596 LYS A C 1
ATOM 2907 O O . LYS A 1 372 ? 10.37100 -27.23800 -4.67200 1.000 76.87596 596 LYS A O 1
ATOM 2913 N N . ILE A 1 373 ? 8.50600 -27.51900 -5.88900 1.000 62.02569 597 ILE A N 1
ATOM 2914 C CA . ILE A 1 373 ? 8.02500 -28.59800 -5.03900 1.000 60.47684 597 ILE A CA 1
ATOM 2915 C C . ILE A 1 373 ? 8.73700 -29.90700 -5.36600 1.000 63.02844 597 ILE A C 1
ATOM 2916 O O . ILE A 1 373 ? 9.34600 -30.53100 -4.49200 1.000 65.88003 597 ILE A O 1
ATOM 2921 N N . ASP A 1 374 ? 8.73400 -30.30300 -6.64100 1.000 66.12151 598 ASP A N 1
ATOM 2922 C CA . ASP A 1 374 ? 9.17200 -31.63500 -7.08100 1.000 66.50349 598 ASP A CA 1
ATOM 2923 C C . ASP A 1 374 ? 10.70500 -31.72000 -7.07000 1.000 62.02626 598 ASP A C 1
ATOM 2924 O O . ASP A 1 374 ? 11.37100 -31.81700 -8.10600 1.000 58.94097 598 ASP A O 1
ATOM 2929 N N . THR A 1 375 ? 11.26400 -31.74600 -5.85400 1.000 58.98027 599 THR A N 1
ATOM 2930 C CA . THR A 1 375 ? 12.71400 -31.66600 -5.69700 1.000 59.11378 599 THR A CA 1
ATOM 2931 C C . THR A 1 375 ? 13.43500 -32.81300 -6.38600 1.000 61.04732 599 THR A C 1
ATOM 2932 O O . THR A 1 375 ? 14.51900 -32.61200 -6.94600 1.000 58.49311 599 THR A O 1
ATOM 2936 N N . GLU A 1 376 ? 12.83100 -34.00400 -6.39200 1.000 66.81069 600 GLU A N 1
ATOM 2937 C CA . GLU A 1 376 ? 13.47600 -35.17700 -6.97300 1.000 66.46959 600 GLU A CA 1
ATOM 2938 C C . GLU A 1 376 ? 13.68600 -35.00100 -8.46600 1.000 64.11364 600 GLU A C 1
ATOM 2939 O O . GLU A 1 376 ? 14.69500 -35.46100 -9.01100 1.000 70.98184 600 GLU A O 1
ATOM 2945 N N . ASN A 1 377 ? 12.74100 -34.34300 -9.14300 1.000 64.14918 601 ASN A N 1
ATOM 2946 C CA . ASN A 1 377 ? 12.76200 -34.14200 -10.58800 1.000 68.10089 601 ASN A CA 1
ATOM 2947 C C . ASN A 1 377 ? 13.04000 -32.70100 -10.98200 1.000 74.17777 601 ASN A C 1
ATOM 2948 O O . ASN A 1 377 ? 12.68300 -32.29600 -12.09500 1.000 75.08423 601 ASN A O 1
ATOM 2953 N N . ARG A 1 378 ? 13.64300 -31.91800 -10.08400 1.000 76.75211 602 ARG A N 1
ATOM 2954 C CA . ARG A 1 378 ? 13.79000 -30.47800 -10.29300 1.000 72.74018 602 ARG A CA 1
ATOM 2955 C C . ARG A 1 378 ? 14.32300 -30.15600 -11.68600 1.000 67.78023 602 ARG A C 1
ATOM 2956 O O . ARG A 1 378 ? 13.70600 -29.39500 -12.43600 1.000 71.74805 602 ARG A O 1
ATOM 2964 N N . ALA A 1 379 ? 15.45100 -30.76200 -12.06200 1.000 62.90522 603 ALA A N 1
ATOM 2965 C CA . ALA A 1 379 ? 16.03800 -30.49900 -13.37300 1.000 50.97527 603 ALA A CA 1
ATOM 2966 C C . ALA A 1 379 ? 15.06500 -30.80000 -14.49900 1.000 50.73864 603 ALA A C 1
ATOM 2967 O O . ALA A 1 379 ? 15.05600 -30.10900 -15.52100 1.000 46.55003 603 ALA A O 1
ATOM 2969 N N . ASN A 1 380 ? 14.28100 -31.86600 -14.36700 1.000 62.94245 604 ASN A N 1
ATOM 2970 C CA . ASN A 1 380 ? 13.30600 -32.15500 -15.40800 1.000 64.68346 604 ASN A CA 1
ATOM 2971 C C . ASN A 1 380 ? 12.17100 -31.13600 -15.38900 1.000 59.96488 604 ASN A C 1
ATOM 2972 O O . ASN A 1 380 ? 11.76200 -30.63800 -16.44300 1.000 57.57847 604 ASN A O 1
ATOM 2977 N N . ARG A 1 381 ? 11.69300 -30.77200 -14.19500 1.000 53.36287 605 ARG A N 1
ATOM 2978 C CA . ARG A 1 381 ? 10.65000 -29.75600 -14.07000 1.000 52.64526 605 ARG A CA 1
ATOM 2979 C C . ARG A 1 381 ? 11.09000 -28.42700 -14.68000 1.000 57.99892 605 ARG A C 1
ATOM 2980 O O . ARG A 1 381 ? 10.26800 -27.69600 -15.24400 1.000 62.25482 605 ARG A O 1
ATOM 2988 N N . ILE A 1 382 ? 12.36500 -28.05900 -14.50400 1.000 55.67469 606 ILE A N 1
ATOM 2989 C CA . ILE A 1 382 ? 12.88900 -26.83600 -15.10900 1.000 52.45353 606 ILE A CA 1
ATOM 2990 C C . ILE A 1 382 ? 12.87300 -26.94400 -16.62500 1.000 53.77242 606 ILE A C 1
ATOM 2991 O O . ILE A 1 382 ? 12.43200 -26.02600 -17.32500 1.000 57.04292 606 ILE A O 1
ATOM 2996 N N . SER A 1 383 ? 13.36600 -28.06800 -17.15500 1.000 51.37987 607 SER A N 1
ATOM 2997 C CA . SER A 1 383 ? 13.41600 -28.25700 -18.60300 1.000 51.23067 607 SER A CA 1
ATOM 2998 C C . SER A 1 383 ? 12.03200 -28.16500 -19.23000 1.000 49.95456 607 SER A C 1
ATOM 2999 O O . SER A 1 383 ? 11.88100 -27.62900 -20.33400 1.000 50.55989 607 SER A O 1
ATOM 3002 N N . GLU A 1 384 ? 11.02200 -28.74400 -18.56700 1.000 47.05164 608 GLU A N 1
ATOM 3003 C CA . GLU A 1 384 ? 9.65100 -28.67500 -19.05700 1.000 47.65709 608 GLU A CA 1
ATOM 3004 C C . GLU A 1 384 ? 9.17200 -27.23500 -19.09400 1.000 47.22339 608 GLU A C 1
ATOM 3005 O O . GLU A 1 384 ? 8.47300 -26.82100 -20.02100 1.000 51.81597 608 GLU A O 1
ATOM 3011 N N . ALA A 1 385 ? 9.52500 -26.45900 -18.07900 1.000 47.68712 609 ALA A N 1
ATOM 3012 C CA . ALA A 1 385 ? 9.12500 -25.06400 -18.06200 1.000 52.62285 609 ALA A CA 1
ATOM 3013 C C . ALA A 1 385 ? 9.74100 -24.29900 -19.23300 1.000 54.02191 609 ALA A C 1
ATOM 3014 O O . ALA A 1 385 ? 9.06500 -23.50100 -19.89600 1.000 53.18501 609 ALA A O 1
ATOM 3016 N N . MET A 1 386 ? 11.01500 -24.55700 -19.52400 1.000 52.18478 610 MET A N 1
ATOM 3017 C CA . MET A 1 386 ? 11.67200 -23.88400 -20.63800 1.000 51.15624 610 MET A CA 1
ATOM 3018 C C . MET A 1 386 ? 10.98600 -24.18700 -21.95500 1.000 51.59289 610 MET A C 1
ATOM 3019 O O . MET A 1 386 ? 10.99400 -23.35600 -22.86700 1.000 57.76304 610 MET A O 1
ATOM 3024 N N . ASP A 1 387 ? 10.44300 -25.39400 -22.09200 1.000 53.26770 611 ASP A N 1
ATOM 3025 C CA . ASP A 1 387 ? 9.76800 -25.74700 -23.32600 1.000 51.00673 611 ASP A CA 1
ATOM 3026 C C . ASP A 1 387 ? 8.61800 -24.79500 -23.58100 1.000 51.67853 611 ASP A C 1
ATOM 3027 O O . ASP A 1 387 ? 8.37900 -24.39700 -24.72100 1.000 58.35533 611 ASP A O 1
ATOM 3032 N N . GLU A 1 388 ? 7.88600 -24.43600 -22.53000 1.000 51.51441 612 GLU A N 1
ATOM 3033 C CA . GLU A 1 388 ? 6.75500 -23.52900 -22.64300 1.000 54.91498 612 GLU A CA 1
ATOM 3034 C C . GLU A 1 388 ? 7.19500 -22.06000 -22.66400 1.000 57.03128 612 GLU A C 1
ATOM 3035 O O . GLU A 1 388 ? 6.50100 -21.21300 -23.24600 1.000 55.36831 612 GLU A O 1
ATOM 3041 N N . PHE A 1 389 ? 8.32600 -21.73000 -22.02700 1.000 54.48063 613 PHE A N 1
ATOM 3042 C CA . PHE A 1 389 ? 8.81800 -20.35500 -21.93500 1.000 52.83871 613 PHE A CA 1
ATOM 3043 C C . PHE A 1 389 ? 10.24000 -20.27800 -22.47300 1.000 55.24999 613 PHE A C 1
ATOM 3044 O O . PHE A 1 389 ? 11.21500 -20.20300 -21.70300 1.000 55.15168 613 PHE A O 1
ATOM 3052 N N . PRO A 1 390 ? 10.39800 -20.31800 -23.79800 1.000 55.95084 614 PRO A N 1
ATOM 3053 C CA . PRO A 1 390 ? 11.73800 -20.37100 -24.38000 1.000 57.79132 614 PRO A CA 1
ATOM 3054 C C . PRO A 1 390 ? 12.50500 -19.06300 -24.34000 1.000 61.92132 614 PRO A C 1
ATOM 3055 O O . PRO A 1 390 ? 13.67700 -19.06400 -24.73400 1.000 65.25088 614 PRO A O 1
ATOM 3059 N N . ASN A 1 391 ? 11.91000 -17.94100 -23.92400 1.000 63.06269 615 ASN A N 1
ATOM 3060 C CA . ASN A 1 391 ? 12.68800 -16.71100 -23.79300 1.000 59.46473 615 ASN A CA 1
ATOM 3061 C C . ASN A 1 391 ? 12.87900 -16.25600 -22.35600 1.000 58.53753 615 ASN A C 1
ATOM 3062 O O . ASN A 1 391 ? 13.31900 -15.12900 -22.13400 1.000 67.87950 615 ASN A O 1
ATOM 3067 N N . ASN A 1 392 ? 12.57600 -17.09900 -21.38400 1.000 57.17952 616 ASN A N 1
ATOM 3068 C CA . ASN A 1 392 ? 12.71200 -16.76500 -19.97600 1.000 53.34242 616 ASN A CA 1
ATOM 3069 C C . ASN A 1 392 ? 14.12000 -17.10500 -19.50100 1.000 62.32321 616 ASN A C 1
ATOM 3070 O O . ASN A 1 392 ? 14.53600 -18.26900 -19.54500 1.000 72.82318 616 ASN A O 1
ATOM 3075 N N . ARG A 1 393 ? 14.83000 -16.09300 -18.99800 1.000 60.66087 617 ARG A N 1
ATOM 3076 C CA . ARG A 1 393 ? 16.22400 -16.27500 -18.61900 1.000 59.96187 617 ARG A CA 1
ATOM 3077 C C . ARG A 1 393 ? 16.36200 -16.94600 -17.26200 1.000 54.20875 617 ARG A C 1
ATOM 3078 O O . ARG A 1 393 ? 17.33500 -17.67300 -17.03400 1.000 50.90629 617 ARG A O 1
ATOM 3086 N N . TYR A 1 394 ? 15.39000 -16.75000 -16.37000 1.000 50.99701 618 TYR A N 1
ATOM 3087 C CA . TYR A 1 394 ? 15.48200 -17.33800 -15.03900 1.000 52.19010 618 TYR A CA 1
ATOM 3088 C C . TYR A 1 394 ? 15.53600 -18.85700 -15.11800 1.000 60.04968 618 TYR A C 1
ATOM 3089 O O . TYR A 1 394 ? 16.40600 -19.49600 -14.50800 1.000 56.68948 618 TYR A O 1
ATOM 3098 N N . LEU A 1 395 ? 14.63700 -19.44900 -15.90500 1.000 61.59913 619 LEU A N 1
ATOM 3099 C CA . LEU A 1 395 ? 14.65700 -20.89200 -16.08900 1.000 51.21291 619 LEU A CA 1
ATOM 3100 C C . LEU A 1 395 ? 16.01800 -21.35000 -16.58700 1.000 50.11887 619 LEU A C 1
ATOM 3101 O O . LEU A 1 395 ? 16.60700 -22.27800 -16.03100 1.000 56.31602 619 LEU A O 1
ATOM 3106 N N . ALA A 1 396 ? 16.55700 -20.67300 -17.60800 1.000 48.31452 620 ALA A N 1
ATOM 3107 C CA . ALA A 1 396 ? 17.85900 -21.05000 -18.15300 1.000 49.11127 620 ALA A CA 1
ATOM 3108 C C . ALA A 1 396 ? 18.95700 -20.95400 -17.10900 1.000 59.15126 620 ALA A C 1
ATOM 3109 O O . ALA A 1 396 ? 19.88900 -21.76400 -17.11400 1.000 66.40137 620 ALA A O 1
ATOM 3111 N N . LYS A 1 397 ? 18.89500 -19.94300 -16.23300 1.000 61.79770 621 LYS A N 1
ATOM 3112 C CA . LYS A 1 397 ? 19.87000 -19.83500 -15.14800 1.000 59.62776 621 LYS A CA 1
ATOM 3113 C C . LYS A 1 397 ? 19.69500 -20.95900 -14.13500 1.000 53.87511 621 LYS A C 1
ATOM 3114 O O . LYS A 1 397 ? 20.68000 -21.45400 -13.58100 1.000 53.29149 621 LYS A O 1
ATOM 3116 N N . LEU A 1 398 ? 18.44700 -21.37500 -13.89100 1.000 55.83296 622 LEU A N 1
ATOM 3117 C CA . LEU A 1 398 ? 18.16600 -22.44700 -12.93800 1.000 53.47197 622 LEU A CA 1
ATOM 3118 C C . LEU A 1 398 ? 18.75700 -23.76800 -13.41200 1.000 62.87766 622 LEU A C 1
ATOM 3119 O O . LEU A 1 398 ? 19.43400 -24.46500 -12.64900 1.000 75.38281 622 LEU A O 1
ATOM 3124 N N . LEU A 1 399 ? 18.51400 -24.12300 -14.68100 1.000 58.35846 623 LEU A N 1
ATOM 3125 C CA . LEU A 1 399 ? 19.04300 -25.36600 -15.23600 1.000 51.70193 623 LEU A CA 1
ATOM 3126 C C . LEU A 1 399 ? 20.55300 -25.40400 -15.18400 1.000 56.26717 623 LEU A C 1
ATOM 3127 O O . LEU A 1 399 ? 21.13700 -26.42700 -14.83300 1.000 65.74760 623 LEU A O 1
ATOM 3132 N N . ASP A 1 400 ? 21.20900 -24.30400 -15.52700 1.000 59.11490 624 ASP A N 1
ATOM 3133 C CA . ASP A 1 400 ? 22.66200 -24.30200 -15.47000 1.000 66.05674 624 ASP A CA 1
ATOM 3134 C C . ASP A 1 400 ? 23.15900 -24.56900 -14.05200 1.000 68.05000 624 ASP A C 1
ATOM 3135 O O . ASP A 1 400 ? 24.17000 -25.25400 -13.86700 1.000 69.70884 624 ASP A O 1
ATOM 3140 N N . GLU A 1 401 ? 22.45300 -24.07100 -13.03300 1.000 67.24660 625 GLU A N 1
ATOM 3141 C CA . GLU A 1 401 ? 22.88300 -24.34600 -11.66700 1.000 72.40141 625 GLU A CA 1
ATOM 3142 C C . GLU A 1 401 ? 22.89100 -25.84400 -11.39800 1.000 72.91442 625 GLU A C 1
ATOM 3143 O O . GLU A 1 401 ? 23.92600 -26.42300 -11.04300 1.000 72.27305 625 GLU A O 1
ATOM 3149 N N . VAL A 1 402 ? 21.74900 -26.50000 -11.60800 1.000 68.48245 626 VAL A N 1
ATOM 3150 C CA . VAL A 1 402 ? 21.68700 -27.94600 -11.42700 1.000 58.42105 626 VAL A CA 1
ATOM 3151 C C . VAL A 1 402 ? 22.63900 -28.64500 -12.40200 1.000 62.31323 626 VAL A C 1
ATOM 3152 O O . VAL A 1 402 ? 23.48600 -29.44600 -11.99800 1.000 68.03221 626 VAL A O 1
ATOM 3154 N N . THR A 1 403 ? 22.60300 -28.25600 -13.67800 1.000 60.84650 627 THR A N 1
ATOM 3155 C CA . THR A 1 403 ? 23.39100 -28.94400 -14.70000 1.000 66.90194 627 THR A CA 1
ATOM 3156 C C . THR A 1 403 ? 24.89200 -28.81400 -14.46900 1.000 69.11595 627 THR A C 1
ATOM 3157 O O . THR A 1 403 ? 25.63400 -29.78000 -14.66900 1.000 67.44815 627 THR A O 1
ATOM 3161 N N . MET A 1 404 ? 25.36700 -27.64600 -14.04900 1.000 80.47799 628 MET A N 1
ATOM 3162 C CA . MET A 1 404 ? 26.80000 -27.51400 -13.79200 1.000 87.12061 628 MET A CA 1
ATOM 3163 C C . MET A 1 404 ? 27.24000 -28.35400 -12.59800 1.000 78.24710 628 MET A C 1
ATOM 3164 O O . MET A 1 404 ? 28.31500 -28.96000 -12.62600 1.000 81.85010 628 MET A O 1
ATOM 3169 N N . LEU A 1 405 ? 26.42800 -28.40400 -11.54300 1.000 66.00692 629 LEU A N 1
ATOM 3170 C CA . LEU A 1 405 ? 26.83600 -29.13200 -10.34800 1.000 64.67123 629 LEU A CA 1
ATOM 3171 C C . LEU A 1 405 ? 26.83300 -30.63600 -10.60100 1.000 70.78405 629 LEU A C 1
ATOM 3172 O O . LEU A 1 405 ? 27.78100 -31.34800 -10.23800 1.000 56.83317 629 LEU A O 1
ATOM 3177 N N . GLN A 1 406 ? 25.76900 -31.14100 -11.22000 1.000 65.96293 630 GLN A N 1
ATOM 3178 C CA . GLN A 1 406 ? 25.76100 -32.53900 -11.61800 1.000 60.23391 630 GLN A CA 1
ATOM 3179 C C . GLN A 1 406 ? 26.93700 -32.83900 -12.53200 1.000 61.36622 630 GLN A C 1
ATOM 3180 O O . GLN A 1 406 ? 27.76900 -33.69500 -12.22900 1.000 63.63982 630 GLN A O 1
ATOM 3186 N N . ASP A 1 407 ? 27.05700 -32.09800 -13.63000 1.000 66.76074 631 ASP A N 1
ATOM 3187 C CA . ASP A 1 407 ? 28.07900 -32.41100 -14.61900 1.000 75.60947 631 ASP A CA 1
ATOM 3188 C C . ASP A 1 407 ? 29.49800 -32.29800 -14.04000 1.000 74.23291 631 ASP A C 1
ATOM 3189 O O . ASP A 1 407 ? 30.42800 -32.89900 -14.58500 1.000 75.21010 631 ASP A O 1
ATOM 3194 N N . THR A 1 408 ? 29.69300 -31.56500 -12.94100 1.000 68.84121 632 THR A N 1
ATOM 3195 C CA . THR A 1 408 ? 31.04200 -31.46200 -12.38600 1.000 70.52795 632 THR A CA 1
ATOM 3196 C C . THR A 1 408 ? 31.39200 -32.66900 -11.53300 1.000 78.07137 632 THR A C 1
ATOM 3197 O O . THR A 1 408 ? 32.52600 -33.15500 -11.57800 1.000 82.37930 632 THR A O 1
ATOM 3201 N N . VAL A 1 409 ? 30.43300 -33.14600 -10.73800 1.000 76.47692 633 VAL A N 1
ATOM 3202 C CA . VAL A 1 409 ? 30.66200 -34.26700 -9.83200 1.000 70.07503 633 VAL A CA 1
ATOM 3203 C C . VAL A 1 409 ? 30.66700 -35.59200 -10.59100 1.000 64.42866 633 VAL A C 1
ATOM 3204 O O . VAL A 1 409 ? 31.43800 -36.50200 -10.27400 1.000 63.23718 633 VAL A O 1
ATOM 3208 N N . THR A 1 410 ? 29.83200 -35.71000 -11.62000 1.000 63.19802 634 THR A N 1
ATOM 3209 C CA . THR A 1 410 ? 29.76500 -36.94700 -12.38200 1.000 69.34873 634 THR A CA 1
ATOM 3210 C C . THR A 1 410 ? 30.97400 -37.10500 -13.29400 1.000 79.60548 634 THR A C 1
ATOM 3211 O O . THR A 1 410 ? 31.54000 -38.20000 -13.38600 1.000 84.55533 634 THR A O 1
ATOM 3215 N N . ASN A 1 411 ? 31.39500 -36.02300 -13.95700 1.000 89.81244 635 ASN A N 1
ATOM 3216 C CA . ASN A 1 411 ? 32.52300 -36.10600 -14.88400 1.000 96.58019 635 ASN A CA 1
ATOM 3217 C C . ASN A 1 411 ? 33.84700 -36.29200 -14.14800 1.000 100.51081 635 ASN A C 1
ATOM 3218 O O . ASN A 1 411 ? 34.74000 -36.98600 -14.64400 1.000 106.69884 635 ASN A O 1
ATOM 3223 N N . ASN A 1 412 ? 34.00100 -35.67300 -12.97900 1.000 93.40221 636 ASN A N 1
ATOM 3224 C CA . ASN A 1 412 ? 35.19800 -35.87000 -12.16000 1.000 90.57620 636 ASN A CA 1
ATOM 3225 C C . ASN A 1 412 ? 34.92300 -36.95200 -11.11000 1.000 84.84719 636 ASN A C 1
ATOM 3226 O O . ASN A 1 412 ? 35.84000 -37.46500 -10.47100 1.000 83.82428 636 ASN A O 1
ATOM 3231 N N . GLU B 2 11 ? 38.01700 -17.75800 -29.80700 1.000 124.14155 5 GLU B N 1
ATOM 3232 C CA . GLU B 2 11 ? 38.80100 -18.54900 -30.75400 1.000 128.86177 5 GLU B CA 1
ATOM 3233 C C . GLU B 2 11 ? 37.89200 -19.49300 -31.53400 1.000 120.03932 5 GLU B C 1
ATOM 3234 O O . GLU B 2 11 ? 37.84000 -19.44200 -32.76000 1.000 117.69553 5 GLU B O 1
ATOM 3236 N N . ILE B 2 12 ? 37.18900 -20.37100 -30.81800 1.000 115.93668 6 ILE B N 1
ATOM 3237 C CA . ILE B 2 12 ? 36.22900 -21.24600 -31.48300 1.000 117.65082 6 ILE B CA 1
ATOM 3238 C C . ILE B 2 12 ? 35.04400 -20.44800 -32.00900 1.000 117.28311 6 ILE B C 1
ATOM 3239 O O . ILE B 2 12 ? 34.51200 -20.74600 -33.08600 1.000 119.17399 6 ILE B O 1
ATOM 3244 N N . ARG B 2 13 ? 34.59400 -19.44200 -31.25100 1.000 114.90813 7 ARG B N 1
ATOM 3245 C CA . ARG B 2 13 ? 33.45600 -18.63700 -31.68700 1.000 108.23431 7 ARG B CA 1
ATOM 3246 C C . ARG B 2 13 ? 33.75100 -17.93600 -33.00900 1.000 112.85184 7 ARG B C 1
ATOM 3247 O O . ARG B 2 13 ? 32.88300 -17.85600 -33.88600 1.000 107.71422 7 ARG B O 1
ATOM 3255 N N . LYS B 2 14 ? 34.97300 -17.41300 -33.16500 1.000 122.40170 8 LYS B N 1
ATOM 3256 C CA . LYS B 2 14 ? 35.37000 -16.77400 -34.41800 1.000 128.06963 8 LYS B CA 1
ATOM 3257 C C . LYS B 2 14 ? 35.38700 -17.76800 -35.58000 1.000 129.34912 8 LYS B C 1
ATOM 3258 O O . LYS B 2 14 ? 35.04100 -17.41000 -36.71400 1.000 131.68746 8 LYS B O 1
ATOM 3260 N N . LEU B 2 15 ? 35.79100 -19.02000 -35.32000 1.000 128.23534 9 LEU B N 1
ATOM 3261 C CA . LEU B 2 15 ? 35.85200 -20.03600 -36.37400 1.000 127.38887 9 LEU B CA 1
ATOM 3262 C C . LEU B 2 15 ? 34.46600 -20.39300 -36.89900 1.000 119.81416 9 LEU B C 1
ATOM 3263 O O . LEU B 2 15 ? 34.25000 -20.46500 -38.11500 1.000 117.81287 9 LEU B O 1
ATOM 3268 N N . LEU B 2 16 ? 33.52000 -20.64600 -35.99500 1.000 115.66533 10 LEU B N 1
ATOM 3269 C CA . LEU B 2 16 ? 32.18700 -21.07200 -36.40500 1.000 108.80557 10 LEU B CA 1
ATOM 3270 C C . LEU B 2 16 ? 31.50400 -20.03600 -37.28300 1.000 109.44348 10 LEU B C 1
ATOM 3271 O O . LEU B 2 16 ? 30.70500 -20.40100 -38.15200 1.000 105.98924 10 LEU B O 1
ATOM 3276 N N . GLN B 2 17 ? 31.78500 -18.74700 -37.06000 1.000 115.70484 11 GLN B N 1
ATOM 3277 C CA . GLN B 2 17 ? 31.22600 -17.70000 -37.91300 1.000 121.52036 11 GLN B CA 1
ATOM 3278 C C . GLN B 2 17 ? 31.65200 -17.88900 -39.37000 1.000 135.16373 11 GLN B C 1
ATOM 3279 O O . GLN B 2 17 ? 30.81200 -17.88400 -40.27900 1.000 136.63536 11 GLN B O 1
ATOM 3285 N N . GLU B 2 18 ? 32.96000 -18.04700 -39.61200 1.000 143.65387 12 GLU B N 1
ATOM 3286 C CA . GLU B 2 18 ? 33.45300 -18.20900 -40.98000 1.000 143.48340 12 GLU B CA 1
ATOM 3287 C C . GLU B 2 18 ? 32.91900 -19.47700 -41.64400 1.000 135.57589 12 GLU B C 1
ATOM 3288 O O . GLU B 2 18 ? 32.74000 -19.50700 -42.86700 1.000 138.69257 12 GLU B O 1
ATOM 3290 N N . ILE B 2 19 ? 32.66400 -20.53000 -40.86500 1.000 126.17760 13 ILE B N 1
ATOM 3291 C CA . ILE B 2 19 ? 32.06600 -21.74100 -41.42100 1.000 121.52540 13 ILE B CA 1
ATOM 3292 C C . ILE B 2 19 ? 30.65800 -21.45400 -41.93500 1.000 121.42834 13 ILE B C 1
ATOM 3293 O O . ILE B 2 19 ? 30.28400 -21.86600 -43.04100 1.000 124.48225 13 ILE B O 1
ATOM 3298 N N . LYS B 2 20 ? 29.84800 -20.76400 -41.12100 1.000 117.18157 14 LYS B N 1
ATOM 3299 C CA . LYS B 2 20 ? 28.47400 -20.43600 -41.49900 1.000 113.45340 14 LYS B CA 1
ATOM 3300 C C . LYS B 2 20 ? 28.41800 -19.56400 -42.75000 1.000 117.86529 14 LYS B C 1
ATOM 3301 O O . LYS B 2 20 ? 27.48800 -19.69700 -43.55500 1.000 121.79437 14 LYS B O 1
ATOM 3303 N N . LYS B 2 21 ? 29.39000 -18.66200 -42.92200 1.000 125.46031 15 LYS B N 1
ATOM 3304 C CA . LYS B 2 21 ? 29.38300 -17.77300 -44.08000 1.000 129.00396 15 LYS B CA 1
ATOM 3305 C C . LYS B 2 21 ? 29.38100 -18.55700 -45.38500 1.000 132.76254 15 LYS B C 1
ATOM 3306 O O . LYS B 2 21 ? 28.62400 -18.22800 -46.30500 1.000 129.86471 15 LYS B O 1
ATOM 3308 N N . GLN B 2 22 ? 30.19800 -19.61300 -45.47500 1.000 136.34788 16 GLN B N 1
ATOM 3309 C CA . GLN B 2 22 ? 30.25100 -20.40600 -46.70100 1.000 138.21968 16 GLN B CA 1
ATOM 3310 C C . GLN B 2 22 ? 28.89200 -21.01600 -47.01900 1.000 135.34450 16 GLN B C 1
ATOM 3311 O O . GLN B 2 22 ? 28.41500 -20.93200 -48.15600 1.000 143.75501 16 GLN B O 1
ATOM 3317 N N . VAL B 2 23 ? 28.24500 -21.61400 -46.02200 1.000 124.28186 17 VAL B N 1
ATOM 3318 C CA . VAL B 2 23 ? 26.91600 -22.18400 -46.20500 1.000 113.65987 17 VAL B CA 1
ATOM 3319 C C . VAL B 2 23 ? 25.87000 -21.08700 -46.42100 1.000 113.53768 17 VAL B C 1
ATOM 3320 O O . VAL B 2 23 ? 25.79900 -20.45800 -47.48000 1.000 116.33851 17 VAL B O 1
ATOM 3322 N N . THR B 2 31 ? 35.70600 -24.57500 -49.03000 1.000 122.41694 25 THR B N 1
ATOM 3323 C CA . THR B 2 31 ? 35.79900 -26.02300 -48.84300 1.000 133.34144 25 THR B CA 1
ATOM 3324 C C . THR B 2 31 ? 37.16400 -26.43200 -48.28400 1.000 137.39586 25 THR B C 1
ATOM 3325 O O . THR B 2 31 ? 37.25100 -26.99200 -47.1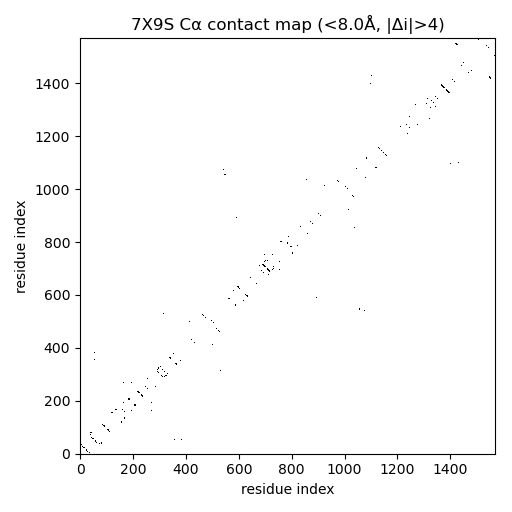9300 1.000 125.04936 25 THR B O 1
ATOM 3327 N N . THR B 2 32 ? 38.22300 -26.20700 -49.06900 1.000 152.95078 26 THR B N 1
ATOM 3328 C CA . THR B 2 32 ? 39.57800 -26.46800 -48.58200 1.000 162.81833 26 THR B CA 1
ATOM 3329 C C . THR B 2 32 ? 40.00000 -25.43400 -47.54200 1.000 168.79684 26 THR B C 1
ATOM 3330 O O . THR B 2 32 ? 40.70900 -25.75700 -46.58100 1.000 171.06787 26 THR B O 1
ATOM 3332 N N . GLU B 2 33 ? 39.57500 -24.18100 -47.73000 1.000 171.99362 27 GLU B N 1
ATOM 3333 C CA . GLU B 2 33 ? 39.98600 -23.08400 -46.85700 1.000 176.24348 27 GLU B CA 1
ATOM 3334 C C . GLU B 2 33 ? 39.54600 -23.28400 -45.40600 1.000 174.31494 27 GLU B C 1
ATOM 3335 O O . GLU B 2 33 ? 40.23100 -22.82000 -44.48500 1.000 178.31847 27 GLU B O 1
ATOM 3337 N N . ILE B 2 34 ? 38.40800 -23.94500 -45.18000 1.000 166.51234 28 ILE B N 1
ATOM 3338 C CA . ILE B 2 34 ? 37.88200 -24.07800 -43.82000 1.000 158.37325 28 ILE B CA 1
ATOM 3339 C C . ILE B 2 34 ? 38.82800 -24.89200 -42.93800 1.000 157.08450 28 ILE B C 1
ATOM 3340 O O . ILE B 2 34 ? 39.09500 -24.51600 -41.79000 1.000 159.62222 28 ILE B O 1
ATOM 3345 N N . LYS B 2 35 ? 39.34200 -26.01900 -43.44900 1.000 151.97798 29 LYS B N 1
ATOM 3346 C CA . LYS B 2 35 ? 40.25600 -26.84700 -42.66100 1.000 147.72546 29 LYS B CA 1
ATOM 3347 C C . LYS B 2 35 ? 41.47500 -26.05300 -42.20900 1.000 149.72325 29 LYS B C 1
ATOM 3348 O O . LYS B 2 35 ? 42.01500 -26.29100 -41.12300 1.000 153.72722 29 LYS B O 1
ATOM 3350 N N . LYS B 2 36 ? 41.96000 -25.14800 -43.06100 1.000 150.56772 30 LYS B N 1
ATOM 3351 C CA . LYS B 2 36 ? 43.09200 -24.29900 -42.69900 1.000 158.77875 30 LYS B CA 1
ATOM 3352 C C . LYS B 2 36 ? 42.74100 -23.32200 -41.57500 1.000 154.68741 30 LYS B C 1
ATOM 3353 O O . LYS B 2 36 ? 43.58300 -23.03100 -40.71800 1.000 159.67197 30 LYS B O 1
ATOM 3355 N N . MET B 2 37 ? 41.51500 -22.79400 -41.56400 1.000 150.12217 31 MET B N 1
ATOM 3356 C CA . MET B 2 37 ? 41.13700 -21.86600 -40.50100 1.000 147.37526 31 MET B CA 1
ATOM 3357 C C . MET B 2 37 ? 41.14500 -22.54900 -39.13700 1.000 146.74070 31 MET B C 1
ATOM 3358 O O . MET B 2 37 ? 41.63900 -21.98500 -38.15500 1.000 148.38502 31 MET B O 1
ATOM 3360 N N . ALA B 2 38 ? 40.61900 -23.77400 -39.06300 1.000 148.16386 32 ALA B N 1
ATOM 3361 C CA . ALA B 2 38 ? 40.58700 -24.50600 -37.79900 1.000 149.67205 32 ALA B CA 1
ATOM 3362 C C . ALA B 2 38 ? 41.99000 -24.84800 -37.31400 1.000 156.97452 32 ALA B C 1
ATOM 3363 O O . ALA B 2 38 ? 42.29700 -24.69800 -36.12500 1.000 156.32963 32 ALA B O 1
ATOM 3365 N N . SER B 2 39 ? 42.85200 -25.31200 -38.22100 1.000 162.65928 33 SER B N 1
ATOM 3366 C CA . SER B 2 39 ? 44.20600 -25.69300 -37.83600 1.000 167.31854 33 SER B CA 1
ATOM 3367 C C . SER B 2 39 ? 44.96800 -24.50900 -37.25200 1.000 167.75343 33 SER B C 1
ATOM 3368 O O . SER B 2 39 ? 45.76200 -24.67400 -36.31900 1.000 172.19944 33 SER B O 1
ATOM 3371 N N . GLU B 2 40 ? 44.73900 -23.30500 -37.78700 1.000 162.72193 34 GLU B N 1
ATOM 3372 C CA . GLU B 2 40 ? 45.41800 -22.12000 -37.26900 1.000 159.40074 34 GLU B CA 1
ATOM 3373 C C . GLU B 2 40 ? 44.99400 -21.80300 -35.83700 1.000 151.59423 34 GLU B C 1
ATOM 3374 O O . GLU B 2 40 ? 45.82400 -21.38800 -35.01800 1.000 152.22841 34 GLU B O 1
ATOM 3376 N N . ALA B 2 41 ? 43.71800 -22.01400 -35.50600 1.000 144.82971 35 ALA B N 1
ATOM 3377 C CA . ALA B 2 41 ? 43.19300 -21.72800 -34.17600 1.000 140.37587 35 ALA B CA 1
ATOM 3378 C C . ALA B 2 41 ? 43.20600 -22.95400 -33.27200 1.000 135.29743 35 ALA B C 1
ATOM 3379 O O . ALA B 2 41 ? 42.53800 -22.96000 -32.23200 1.000 131.05194 35 ALA B O 1
ATOM 3381 N N . GLY B 2 42 ? 43.95000 -23.98900 -33.64900 1.000 137.09522 36 GLY B N 1
ATOM 3382 C CA . GLY B 2 42 ? 44.11100 -25.14600 -32.79300 1.000 140.05038 36 GLY B CA 1
ATOM 3383 C C . GLY B 2 42 ? 42.90000 -26.03800 -32.75100 1.000 143.50067 36 GLY B C 1
ATOM 3384 O O . GLY B 2 42 ? 42.68300 -26.73800 -31.75600 1.000 146.21320 36 GLY B O 1
ATOM 3385 N N . ILE B 2 43 ? 42.10600 -26.04200 -33.81500 1.000 142.58753 37 ILE B N 1
ATOM 3386 C CA . ILE B 2 43 ? 40.91600 -26.87400 -33.90300 1.000 135.30440 37 ILE B CA 1
ATOM 3387 C C . ILE B 2 43 ? 41.17900 -27.99100 -34.90100 1.000 130.99965 37 ILE B C 1
ATOM 3388 O O . ILE B 2 43 ? 41.79200 -27.77400 -35.95200 1.000 126.56962 37 ILE B O 1
ATOM 3393 N N . ASP B 2 44 ? 40.71400 -29.18800 -34.56000 1.000 131.15416 38 ASP B N 1
ATOM 3394 C CA . ASP B 2 44 ? 40.89400 -30.34800 -35.41600 1.000 137.34962 38 ASP B CA 1
ATOM 3395 C C . ASP B 2 44 ? 40.16900 -30.14300 -36.74300 1.000 143.04511 38 ASP B C 1
ATOM 3396 O O . ASP B 2 44 ? 38.97900 -29.81800 -36.76700 1.000 142.43744 38 ASP B O 1
ATOM 3401 N N . GLU B 2 45 ? 40.90500 -30.30900 -37.85000 1.000 148.12188 39 GLU B N 1
ATOM 3402 C CA . GLU B 2 45 ? 40.33500 -30.06300 -39.17400 1.000 153.35692 39 GLU B CA 1
ATOM 3403 C C . GLU B 2 45 ? 39.16100 -30.99500 -39.46300 1.000 155.94604 39 GLU B C 1
ATOM 3404 O O . GLU B 2 45 ? 38.17000 -30.58100 -40.07600 1.000 152.68928 39 GLU B O 1
ATOM 3406 N N . GLN B 2 46 ? 39.26300 -32.26400 -39.05600 1.000 161.57095 40 GLN B N 1
ATOM 3407 C CA . GLN B 2 46 ? 38.17400 -33.20800 -39.29800 1.000 160.10564 40 GLN B CA 1
ATOM 3408 C C . GLN B 2 46 ? 36.90100 -32.79300 -38.56000 1.000 155.86935 40 GLN B C 1
ATOM 3409 O O . GLN B 2 46 ? 35.81400 -32.76200 -39.15000 1.000 153.78776 40 GLN B O 1
ATOM 3411 N N . THR B 2 47 ? 37.01900 -32.45000 -37.26800 1.000 149.79002 41 THR B N 1
ATOM 3412 C CA . THR B 2 47 ? 35.84100 -32.01900 -36.51300 1.000 134.32562 41 THR B CA 1
ATOM 3413 C C . THR B 2 47 ? 35.25000 -30.74800 -37.11200 1.000 129.63621 41 THR B C 1
ATOM 3414 O O . THR B 2 47 ? 34.02600 -30.57600 -37.14200 1.000 126.93241 41 THR B O 1
ATOM 3418 N N . ALA B 2 48 ? 36.10800 -29.84300 -37.58900 1.000 128.62905 42 ALA B N 1
ATOM 3419 C CA . ALA B 2 48 ? 35.61900 -28.67900 -38.32000 1.000 124.70440 42 ALA B CA 1
ATOM 3420 C C . ALA B 2 48 ? 34.97900 -29.09900 -39.63300 1.000 126.21602 42 ALA B C 1
ATOM 3421 O O . ALA B 2 48 ? 33.96300 -28.52800 -40.04600 1.000 121.96304 42 ALA B O 1
ATOM 3423 N N . GLU B 2 49 ? 35.58500 -30.07200 -40.32000 1.000 135.70516 43 GLU B N 1
ATOM 3424 C CA . GLU B 2 49 ? 35.02600 -30.56500 -41.57400 1.000 140.72038 43 GLU B CA 1
ATOM 3425 C C . GLU B 2 49 ? 33.65000 -31.18900 -41.36300 1.000 139.18362 43 GLU B C 1
ATOM 3426 O O . GLU B 2 49 ? 32.74700 -31.00900 -42.19000 1.000 139.16085 43 GLU B O 1
ATOM 3428 N N . GLU B 2 50 ? 33.46900 -31.92000 -40.25800 1.000 129.34089 44 GLU B N 1
ATOM 3429 C CA . GLU B 2 50 ? 32.17200 -32.53500 -39.98200 1.000 121.66086 44 GLU B CA 1
ATOM 3430 C C . GLU B 2 50 ? 31.09100 -31.48200 -39.76500 1.000 117.54148 44 GLU B C 1
ATOM 3431 O O . GLU B 2 50 ? 29.94600 -31.65400 -40.20300 1.000 114.25384 44 GLU B O 1
ATOM 3433 N N . ILE B 2 51 ? 31.44100 -30.38100 -39.10000 1.000 117.66741 45 ILE B N 1
ATOM 3434 C CA . ILE B 2 51 ? 30.48900 -29.30600 -38.83800 1.000 114.26219 45 ILE B CA 1
ATOM 3435 C C . ILE B 2 51 ? 30.04500 -28.63900 -40.13700 1.000 122.12264 45 ILE B C 1
ATOM 3436 O O . ILE B 2 51 ? 28.87300 -28.26800 -40.29000 1.000 118.79781 45 ILE B O 1
ATOM 3441 N N . TYR B 2 52 ? 30.98200 -28.43100 -41.07400 1.000 131.92704 46 TYR B N 1
ATOM 3442 C CA . TYR B 2 52 ? 30.64900 -27.78600 -42.34600 1.000 133.39226 46 TYR B CA 1
ATOM 3443 C C . TYR B 2 52 ? 29.67800 -28.64000 -43.16000 1.000 127.12749 46 TYR B C 1
ATOM 3444 O O . TYR B 2 52 ? 28.72300 -28.11800 -43.74900 1.000 127.16085 46 TYR B O 1
ATOM 3453 N N . HIS B 2 53 ? 29.90900 -29.95600 -43.21200 1.000 122.53004 47 HIS B N 1
ATOM 3454 C CA . HIS B 2 53 ? 28.96400 -30.83300 -43.89700 1.000 120.62470 47 HIS B CA 1
ATOM 3455 C C . HIS B 2 53 ? 27.61400 -30.83800 -43.19300 1.000 112.86606 47 HIS B C 1
ATOM 3456 O O . HIS B 2 53 ? 26.56300 -30.77500 -43.84400 1.000 112.81046 47 HIS B O 1
ATOM 3463 N N . LEU B 2 54 ? 27.62700 -30.90700 -41.86000 1.000 106.98878 48 LEU B N 1
ATOM 3464 C CA . LEU B 2 54 ? 26.38600 -30.93700 -41.09200 1.000 101.12088 48 LEU B CA 1
ATOM 3465 C C . LEU B 2 54 ? 25.60300 -29.63400 -41.22600 1.000 102.00134 48 LEU B C 1
ATOM 3466 O O . LEU B 2 54 ? 24.36600 -29.64800 -41.25100 1.000 99.86717 48 LEU B O 1
ATOM 3471 N N . LEU B 2 55 ? 26.29900 -28.49500 -41.27400 1.000 98.84963 49 LEU B N 1
ATOM 3472 C CA . LEU B 2 55 ? 25.60000 -27.22500 -41.42500 1.000 98.90767 49 LEU B CA 1
ATOM 3473 C C . LEU B 2 55 ? 24.99200 -27.09400 -42.81600 1.000 111.45400 49 LEU B C 1
ATOM 3474 O O . LEU B 2 55 ? 23.81100 -26.75300 -42.95800 1.000 117.30697 49 LEU B O 1
ATOM 3479 N N . THR B 2 56 ? 25.78000 -27.37800 -43.85700 1.000 117.16201 50 THR B N 1
ATOM 3480 C CA . THR B 2 56 ? 25.25900 -27.29800 -45.21900 1.000 118.48359 50 THR B CA 1
ATOM 3481 C C . THR B 2 56 ? 24.09600 -28.26400 -45.42600 1.000 111.54366 50 THR B C 1
ATOM 3482 O O . THR B 2 56 ? 23.09900 -27.91400 -46.06900 1.000 114.68541 50 THR B O 1
ATOM 3486 N N . GLU B 2 57 ? 24.19800 -29.47900 -44.88400 1.000 105.65971 51 GLU B N 1
ATOM 3487 C CA . GLU B 2 57 ? 23.08500 -30.41500 -44.98700 1.000 107.91967 51 GLU B CA 1
ATOM 3488 C C . GLU B 2 57 ? 21.84100 -29.86800 -44.29600 1.000 108.87120 51 GLU B C 1
ATOM 3489 O O . GLU B 2 57 ? 20.72600 -30.00800 -44.81400 1.000 113.17698 51 GLU B O 1
ATOM 3491 N N . PHE B 2 58 ? 22.01600 -29.22000 -43.13700 1.000 107.36103 52 PHE B N 1
ATOM 3492 C CA . PHE B 2 58 ? 20.89200 -28.61500 -42.42000 1.000 108.40453 52 PHE B CA 1
ATOM 3493 C C . PHE B 2 58 ? 20.28100 -27.46200 -43.20600 1.000 114.72691 52 PHE B C 1
ATOM 3494 O O . PHE B 2 58 ? 19.05700 -27.39700 -43.37700 1.000 116.74236 52 PHE B O 1
ATOM 3502 N N . TYR B 2 59 ? 21.12000 -26.54400 -43.70200 1.000 116.76044 53 TYR B N 1
ATOM 3503 C CA . TYR B 2 59 ? 20.60200 -25.39600 -44.44100 1.000 120.61526 53 TYR B CA 1
ATOM 3504 C C . TYR B 2 59 ? 19.91400 -25.84500 -45.72600 1.000 126.90570 53 TYR B C 1
ATOM 3505 O O . TYR B 2 59 ? 18.86200 -25.31000 -46.10000 1.000 131.05720 53 TYR B O 1
ATOM 3514 N N . GLN B 2 60 ? 20.48600 -26.83900 -46.41000 1.000 123.29465 54 GLN B N 1
ATOM 3515 C CA . GLN B 2 60 ? 19.78400 -27.44500 -47.53300 1.000 120.43090 54 GLN B CA 1
ATOM 3516 C C . GLN B 2 60 ? 18.49900 -28.10900 -47.06000 1.000 119.29322 54 GLN B C 1
ATOM 3517 O O . GLN B 2 60 ? 17.45200 -27.98100 -47.70500 1.000 120.96509 54 GLN B O 1
ATOM 3519 N N . ALA B 2 61 ? 18.55900 -28.81100 -45.92300 1.000 117.24103 55 ALA B N 1
ATOM 3520 C CA . ALA B 2 61 ? 17.36200 -29.43300 -45.36300 1.000 123.07610 55 ALA B CA 1
ATOM 3521 C C . ALA B 2 61 ? 16.31400 -28.39800 -44.97800 1.000 132.97023 55 ALA B C 1
ATOM 3522 O O . ALA B 2 61 ? 15.11100 -28.67900 -45.04700 1.000 128.67323 55 ALA B O 1
ATOM 3524 N N . VAL B 2 62 ? 16.74600 -27.20900 -44.54900 1.000 146.54310 56 VAL B N 1
ATOM 3525 C CA . VAL B 2 62 ? 15.79400 -26.15300 -44.21700 1.000 149.08538 56 VAL B CA 1
ATOM 3526 C C . VAL B 2 62 ? 15.02300 -25.73800 -45.45900 1.000 154.66383 56 VAL B C 1
ATOM 3527 O O . VAL B 2 62 ? 13.82600 -25.43000 -45.39500 1.000 157.30270 56 VAL B O 1
ATOM 3529 N N . GLU B 2 63 ? 15.70400 -25.70700 -46.60700 1.000 155.98215 57 GLU B N 1
ATOM 3530 C CA . GLU B 2 63 ? 15.04100 -25.42200 -47.87200 1.000 156.68871 57 GLU B CA 1
ATOM 3531 C C . GLU B 2 63 ? 14.26900 -26.62200 -48.40500 1.000 152.38330 57 GLU B C 1
ATOM 3532 O O . GLU B 2 63 ? 13.27500 -26.44400 -49.11500 1.000 155.55167 57 GLU B O 1
ATOM 3538 N N . GLU B 2 64 ? 14.71300 -27.84300 -48.08900 1.000 146.53074 58 GLU B N 1
ATOM 3539 C CA . GLU B 2 64 ? 13.94800 -29.03100 -48.45900 1.000 147.20634 58 GLU B CA 1
ATOM 3540 C C . GLU B 2 64 ? 12.58300 -29.05400 -47.77900 1.000 147.20929 58 GLU B C 1
ATOM 3541 O O . GLU B 2 64 ? 11.64700 -29.67800 -48.29500 1.000 149.56012 58 GLU B O 1
ATOM 3543 N N . HIS B 2 65 ? 12.45900 -28.41600 -46.61100 1.000 144.52365 59 HIS B N 1
ATOM 3544 C CA . HIS B 2 65 ? 11.18500 -28.27300 -45.91200 1.000 143.91200 59 HIS B CA 1
ATOM 3545 C C . HIS B 2 65 ? 10.48300 -26.95200 -46.22500 1.000 143.58604 59 HIS B C 1
ATOM 3546 O O . HIS B 2 65 ? 9.49300 -26.61500 -45.56700 1.000 146.28329 59 HIS B O 1
ATOM 3553 N N . GLY B 2 66 ? 10.97400 -26.21000 -47.21200 1.000 151.15199 60 GLY B N 1
ATOM 3554 C CA . GLY B 2 66 ? 10.36000 -24.97700 -47.65300 1.000 155.10517 60 GLY B CA 1
ATOM 3555 C C . GLY B 2 66 ? 11.30600 -23.81000 -47.49800 1.000 156.93953 60 GLY B C 1
ATOM 3556 O O . GLY B 2 66 ? 12.36200 -23.76500 -48.13300 1.000 147.35255 60 GLY B O 1
ATOM 3557 N N . GLY B 2 67 ? 10.93900 -22.85200 -46.64600 1.000 167.82811 61 GLY B N 1
ATOM 3558 C CA . GLY B 2 67 ? 11.78300 -21.72300 -46.34000 1.000 168.43322 61 GLY B CA 1
ATOM 3559 C C . GLY B 2 67 ? 12.13100 -21.73400 -44.86000 1.000 162.80808 61 GLY B C 1
ATOM 3560 O O . GLY B 2 67 ? 11.54600 -22.48200 -44.06700 1.000 165.00053 61 GLY B O 1
ATOM 3561 N N . ILE B 2 68 ? 13.11700 -20.91300 -44.49800 1.000 155.47083 62 ILE B N 1
ATOM 3562 C CA . ILE B 2 68 ? 13.49600 -20.81700 -43.09200 1.000 140.01128 62 ILE B CA 1
ATOM 3563 C C . ILE B 2 68 ? 12.30200 -20.36100 -42.25500 1.000 140.00824 62 ILE B C 1
ATOM 3564 O O . ILE B 2 68 ? 12.00300 -20.94100 -41.20400 1.000 139.93696 62 ILE B O 1
ATOM 3569 N N . GLU B 2 69 ? 11.60200 -19.31100 -42.70800 1.000 142.50251 63 GLU B N 1
ATOM 3570 C CA . GLU B 2 69 ? 10.37100 -18.89300 -42.03900 1.000 142.13112 63 GLU B CA 1
ATOM 3571 C C . GLU B 2 69 ? 9.31300 -19.98800 -42.08900 1.000 141.48448 63 GLU B C 1
ATOM 3572 O O . GLU B 2 69 ? 8.57500 -20.19300 -41.11900 1.000 140.56915 63 GLU B O 1
ATOM 3578 N N . LYS B 2 70 ? 9.22300 -20.70000 -43.21400 1.000 141.62247 64 LYS B N 1
ATOM 3579 C CA . LYS B 2 70 ? 8.25300 -21.78400 -43.33200 1.000 141.93102 64 LYS B CA 1
ATOM 3580 C C . LYS B 2 70 ? 8.57400 -22.90500 -42.35200 1.000 134.62261 64 LYS B C 1
ATOM 3581 O O . LYS B 2 70 ? 7.68600 -23.41200 -41.65700 1.000 133.52491 64 LYS B O 1
ATOM 3583 N N . TYR B 2 71 ? 9.84400 -23.31000 -42.29000 1.000 128.84207 65 TYR B N 1
ATOM 3584 C CA . TYR B 2 71 ? 10.23400 -24.38100 -41.37800 1.000 124.42257 65 TYR B CA 1
ATOM 3585 C C . TYR B 2 71 ? 9.93200 -24.02000 -39.92600 1.000 120.58596 65 TYR B C 1
ATOM 3586 O O . TYR B 2 71 ? 9.45200 -24.86400 -39.15800 1.000 118.67917 65 TYR B O 1
ATOM 3595 N N . MET B 2 72 ? 10.20400 -22.77000 -39.53300 1.000 116.87019 66 MET B N 1
ATOM 3596 C CA . MET B 2 72 ? 9.94500 -22.34200 -38.16100 1.000 111.43580 66 MET B CA 1
ATOM 3597 C C . MET B 2 72 ? 8.47500 -22.46200 -37.78900 1.000 120.25152 66 MET B C 1
ATOM 3598 O O . MET B 2 72 ? 8.15100 -22.75000 -36.63200 1.000 121.48979 66 MET B O 1
ATOM 3603 N N . HIS B 2 73 ? 7.57500 -22.22000 -38.73300 1.000 127.66814 67 HIS B N 1
ATOM 3604 C CA . HIS B 2 73 ? 6.14900 -22.28800 -38.45000 1.000 132.51008 67 HIS B CA 1
ATOM 3605 C C . HIS B 2 73 ? 5.55700 -23.67600 -38.68900 1.000 134.13310 67 HIS B C 1
ATOM 3606 O O . HIS B 2 73 ? 4.37800 -23.89300 -38.37800 1.000 131.03091 67 HIS B O 1
ATOM 3613 N N . SER B 2 74 ? 6.34500 -24.62300 -39.20200 1.000 136.69248 68 SER B N 1
ATOM 3614 C CA . SER B 2 74 ? 5.87800 -25.98900 -39.38200 1.000 139.97373 68 SER B CA 1
ATOM 3615 C C . SER B 2 74 ? 5.72500 -26.67300 -38.02600 1.000 141.64157 68 SER B C 1
ATOM 3616 O O . SER B 2 74 ? 6.24600 -26.21100 -37.01000 1.000 142.21650 68 SER B O 1
ATOM 3618 N N . ASN B 2 75 ? 5.01800 -27.80400 -38.01300 1.000 144.05253 69 ASN B N 1
ATOM 3619 C CA . ASN B 2 75 ? 4.84000 -28.53500 -36.76300 1.000 142.71009 69 ASN B CA 1
ATOM 3620 C C . ASN B 2 75 ? 6.09100 -29.29300 -36.34800 1.000 132.68795 69 ASN B C 1
ATOM 3621 O O . ASN B 2 75 ? 6.07600 -29.96200 -35.30800 1.000 131.10969 69 ASN B O 1
ATOM 3626 N N . ILE B 2 76 ? 7.15400 -29.21100 -37.13800 1.000 126.81212 70 ILE B N 1
ATOM 3627 C CA . ILE B 2 76 ? 8.41900 -29.86100 -36.82600 1.000 117.87714 70 ILE B CA 1
ATOM 3628 C C . ILE B 2 76 ? 9.28000 -28.88600 -36.02600 1.000 111.95049 70 ILE B C 1
ATOM 3629 O O . ILE B 2 76 ? 9.65100 -27.81600 -36.52200 1.000 113.02860 70 ILE B O 1
ATOM 3634 N N . SER B 2 77 ? 9.59000 -29.25300 -34.77800 1.000 106.70147 71 SER B N 1
ATOM 3635 C CA . SER B 2 77 ? 10.40200 -28.39900 -33.91400 1.000 102.30621 71 SER B CA 1
ATOM 3636 C C . SER B 2 77 ? 11.88800 -28.52100 -34.22400 1.000 99.15515 71 SER B C 1
ATOM 3637 O O . SER B 2 77 ? 12.60200 -27.51600 -34.27700 1.000 100.67560 71 SER B O 1
ATOM 3640 N N . TRP B 2 78 ? 12.37200 -29.73900 -34.41400 1.000 96.68587 72 TRP B N 1
ATOM 3641 C CA . TRP B 2 78 ? 13.78400 -29.99700 -34.62200 1.000 97.51098 72 TRP B CA 1
ATOM 3642 C C . TRP B 2 78 ? 13.91800 -30.94400 -35.80300 1.000 106.30417 72 TRP B C 1
ATOM 3643 O O . TRP B 2 78 ? 13.00400 -31.71500 -36.10200 1.000 113.87242 72 TRP B O 1
ATOM 3654 N N . LEU B 2 79 ? 15.06200 -30.88800 -36.47100 1.000 105.39651 73 LEU B N 1
ATOM 3655 C CA . LEU B 2 79 ? 15.39300 -31.82800 -37.52900 1.000 108.28628 73 LEU B CA 1
ATOM 3656 C C . LEU B 2 79 ? 16.49700 -32.75800 -37.05600 1.000 110.13998 73 LEU B C 1
ATOM 3657 O O . LEU B 2 79 ? 17.37000 -32.35900 -36.27800 1.000 108.29710 73 LEU B O 1
ATOM 3662 N N . LYS B 2 80 ? 16.44500 -34.01200 -37.51400 1.000 98.41665 74 LYS B N 1
ATOM 3663 C CA . LYS B 2 80 ? 17.51400 -34.93300 -37.15600 1.000 96.73061 74 LYS B CA 1
ATOM 3664 C C . LYS B 2 80 ? 18.85800 -34.33900 -37.54200 1.000 99.01521 74 LYS B C 1
ATOM 3665 O O . LYS B 2 80 ? 19.81100 -34.37400 -36.75500 1.000 97.07285 74 LYS B O 1
ATOM 3667 N N . ILE B 2 81 ? 18.93800 -33.73500 -38.72800 1.000 103.15383 75 ILE B N 1
ATOM 3668 C CA . ILE B 2 81 ? 20.17500 -33.07800 -39.12600 1.000 106.16467 75 ILE B CA 1
ATOM 3669 C C . ILE B 2 81 ? 20.44700 -31.87000 -38.23600 1.000 109.36942 75 ILE B C 1
ATOM 3670 O O . ILE B 2 81 ? 21.60200 -31.58600 -37.89200 1.000 115.32075 75 ILE B O 1
ATOM 3675 N N . GLU B 2 82 ? 19.39800 -31.12900 -37.86200 1.000 105.76308 76 GLU B N 1
ATOM 3676 C CA . GLU B 2 82 ? 19.57600 -30.02400 -36.92100 1.000 100.21332 76 GLU B CA 1
ATOM 3677 C C . GLU B 2 82 ? 20.05500 -30.54200 -35.56600 1.000 94.61923 76 GLU B C 1
ATOM 3678 O O . GLU B 2 82 ? 20.97200 -29.97200 -34.96100 1.000 92.78028 76 GLU B O 1
ATOM 3684 N N . LEU B 2 83 ? 19.45200 -31.63300 -35.08400 1.000 88.43318 77 LEU B N 1
ATOM 3685 C CA . LEU B 2 83 ? 19.88900 -32.23900 -33.83000 1.000 84.19495 77 LEU B CA 1
ATOM 3686 C C . LEU B 2 83 ? 21.31000 -32.78300 -33.93700 1.000 90.69392 77 LEU B C 1
ATOM 3687 O O . LEU B 2 83 ? 22.08000 -32.72100 -32.97300 1.000 93.05796 77 LEU B O 1
ATOM 3692 N N . GLU B 2 84 ? 21.66200 -33.36500 -35.08500 1.000 94.77989 78 GLU B N 1
ATOM 3693 C CA . GLU B 2 84 ? 23.03500 -33.81000 -35.29900 1.000 97.16263 78 GLU B CA 1
ATOM 3694 C C . GLU B 2 84 ? 24.00600 -32.63600 -35.21900 1.000 97.65844 78 GLU B C 1
ATOM 3695 O O . GLU B 2 84 ? 25.04600 -32.71400 -34.55300 1.000 98.53315 78 GLU B O 1
ATOM 3701 N N . LEU B 2 85 ? 23.66000 -31.52500 -35.87800 1.000 97.62451 79 LEU B N 1
ATOM 3702 C CA . LEU B 2 85 ? 24.51600 -30.34000 -35.89400 1.000 100.77198 79 LEU B CA 1
ATOM 3703 C C . LEU B 2 85 ? 24.67800 -29.72000 -34.50800 1.000 93.07322 79 LEU B C 1
ATOM 3704 O O . LEU B 2 85 ? 25.75800 -29.22000 -34.16500 1.000 88.07253 79 LEU B O 1
ATOM 3709 N N . LEU B 2 86 ? 23.61600 -29.73900 -33.70000 1.000 91.58407 80 LEU B N 1
ATOM 3710 C CA . LEU B 2 86 ? 23.67100 -29.16200 -32.35700 1.000 83.67838 80 LEU B CA 1
ATOM 3711 C C . LEU B 2 86 ? 24.66500 -29.91400 -31.47800 1.000 84.33134 80 LEU B C 1
ATOM 3712 O O . LEU B 2 86 ? 25.57000 -29.31200 -30.88500 1.000 83.67078 80 LEU B O 1
ATOM 3717 N N . SER B 2 87 ? 24.48600 -31.23600 -31.36400 1.000 78.11534 81 SER B N 1
ATOM 3718 C CA . SER B 2 87 ? 25.39700 -32.07000 -30.59000 1.000 74.32030 81 SER B CA 1
ATOM 3719 C C . SER B 2 87 ? 26.81500 -32.02000 -31.14300 1.000 81.49512 81 SER B C 1
ATOM 3720 O O . SER B 2 87 ? 27.78400 -32.13800 -30.38100 1.000 86.53734 81 SER B O 1
ATOM 3723 N N . ALA B 2 88 ? 26.96200 -31.87900 -32.46100 1.000 81.20930 82 ALA B N 1
ATOM 3724 C CA . ALA B 2 88 ? 28.29300 -31.71000 -33.02900 1.000 87.03362 82 ALA B CA 1
ATOM 3725 C C . ALA B 2 88 ? 28.91400 -30.39600 -32.58200 1.000 89.36386 82 ALA B C 1
ATOM 3726 O O . ALA B 2 88 ? 30.09400 -30.35900 -32.21400 1.000 93.12824 82 ALA B O 1
ATOM 3728 N N . CYS B 2 89 ? 28.12400 -29.31200 -32.59000 1.000 88.88138 83 CYS B N 1
ATOM 3729 C CA . CYS B 2 89 ? 28.63400 -27.99000 -32.22500 1.000 89.49149 83 CYS B CA 1
ATOM 3730 C C . CYS B 2 89 ? 28.96800 -27.89600 -30.74400 1.000 85.40737 83 CYS B C 1
ATOM 3731 O O . CYS B 2 89 ? 29.97700 -27.28900 -30.37200 1.000 84.59039 83 CYS B O 1
ATOM 3734 N N . TYR B 2 90 ? 28.12900 -28.46600 -29.88100 1.000 80.81692 84 TYR B N 1
ATOM 3735 C CA . TYR B 2 90 ? 28.42600 -28.39400 -28.45900 1.000 81.18784 84 TYR B CA 1
ATOM 3736 C C . TYR B 2 90 ? 29.70500 -29.14600 -28.14200 1.000 88.93777 84 TYR B C 1
ATOM 3737 O O . TYR B 2 90 ? 30.56500 -28.64000 -27.40900 1.000 89.62974 84 TYR B O 1
ATOM 3746 N N . GLN B 2 91 ? 29.87100 -30.33400 -28.72800 1.000 93.22693 85 GLN B N 1
ATOM 3747 C CA . GLN B 2 91 ? 31.05200 -31.13700 -28.43900 1.000 96.11809 85 GLN B CA 1
ATOM 3748 C C . GLN B 2 91 ? 32.32700 -30.37400 -28.77000 1.000 97.80432 85 GLN B C 1
ATOM 3749 O O . GLN B 2 91 ? 33.22800 -30.26300 -27.93200 1.000 97.75987 85 GLN B O 1
ATOM 3755 N N . ILE B 2 92 ? 32.40300 -29.80000 -29.97100 1.000 96.20834 86 ILE B N 1
ATOM 3756 C CA . ILE B 2 92 ? 33.64000 -29.14500 -30.38000 1.000 99.64364 86 ILE B CA 1
ATOM 3757 C C . ILE B 2 92 ? 33.88500 -27.88800 -29.55400 1.000 103.24277 86 ILE B C 1
ATOM 3758 O O . ILE B 2 92 ? 35.03200 -27.55700 -29.23400 1.000 113.42895 86 ILE B O 1
ATOM 3763 N N . ALA B 2 93 ? 32.82100 -27.16600 -29.19400 1.000 95.58389 87 ALA B N 1
ATOM 3764 C CA . ALA B 2 93 ? 32.98400 -25.96300 -28.38400 1.000 90.06218 87 ALA B CA 1
ATOM 3765 C C . ALA B 2 93 ? 33.34500 -26.29800 -26.94400 1.000 92.12546 87 ALA B C 1
ATOM 3766 O O . ALA B 2 93 ? 34.09700 -25.55500 -26.30300 1.000 98.79624 87 ALA B O 1
ATOM 3768 N N . ILE B 2 94 ? 32.79700 -27.38900 -26.40100 1.000 98.02725 88 ILE B N 1
ATOM 3769 C CA . ILE B 2 94 ? 33.07200 -27.73000 -25.00500 1.000 104.75404 88 ILE B CA 1
ATOM 3770 C C . ILE B 2 94 ? 34.54400 -28.06500 -24.80400 1.000 107.66741 88 ILE B C 1
ATOM 3771 O O . ILE B 2 94 ? 35.13800 -27.71100 -23.77500 1.000 86.63365 88 ILE B O 1
ATOM 3776 N N . LEU B 2 95 ? 35.16500 -28.71300 -25.79400 1.000 104.30217 89 LEU B N 1
ATOM 3777 C CA . LEU B 2 95 ? 36.58600 -29.03900 -25.69600 1.000 107.17430 89 LEU B CA 1
ATOM 3778 C C . LEU B 2 95 ? 37.45200 -27.79500 -25.54600 1.000 112.78537 89 LEU B C 1
ATOM 3779 O O . LEU B 2 95 ? 38.60000 -27.90600 -25.10400 1.000 119.22651 89 LEU B O 1
ATOM 3784 N N . GLU B 2 96 ? 36.92000 -26.61700 -25.88200 1.000 115.70699 90 GLU B N 1
ATOM 3785 C CA . GLU B 2 96 ? 37.60600 -25.34000 -25.70700 1.000 128.53753 90 GLU B CA 1
ATOM 3786 C C . GLU B 2 96 ? 37.26100 -24.65800 -24.38400 1.000 134.19753 90 GLU B C 1
ATOM 3787 O O . GLU B 2 96 ? 37.33300 -23.42700 -24.29200 1.000 139.31309 90 GLU B O 1
ATOM 3793 N N . ASP B 2 97 ? 36.85900 -25.43300 -23.36900 1.000 120.76363 91 ASP B N 1
ATOM 3794 C CA . ASP B 2 97 ? 36.55400 -24.91300 -22.02900 1.000 118.40317 91 ASP B CA 1
ATOM 3795 C C . ASP B 2 97 ? 35.49400 -23.81800 -22.08500 1.000 109.83011 91 ASP B C 1
ATOM 3796 O O . ASP B 2 97 ? 35.49600 -22.88600 -21.27600 1.000 107.33446 91 ASP B O 1
ATOM 3798 N N . MET B 2 98 ? 34.59000 -23.92700 -23.05300 1.000 104.95522 92 MET B N 1
ATOM 3799 C CA . MET B 2 98 ? 33.49400 -22.98800 -23.20000 1.000 102.06274 92 MET B CA 1
ATOM 3800 C C . MET B 2 98 ? 32.29200 -23.45000 -22.39300 1.000 94.34237 92 MET B C 1
ATOM 3801 O O . MET B 2 98 ? 31.95700 -24.63600 -22.38100 1.000 96.50435 92 MET B O 1
ATOM 3806 N N . LYS B 2 99 ? 31.64600 -22.50200 -21.72100 1.000 88.94877 93 LYS B N 1
ATOM 3807 C CA . LYS B 2 99 ? 30.51800 -22.83000 -20.86300 1.000 84.42760 93 LYS B CA 1
ATOM 3808 C C . LYS B 2 99 ? 29.29400 -23.21200 -21.70000 1.000 82.59227 93 LYS B C 1
ATOM 3809 O O . LYS B 2 99 ? 29.17600 -22.84600 -22.87100 1.000 85.94907 93 LYS B O 1
ATOM 3811 N N . VAL B 2 100 ? 28.39900 -24.00600 -21.10400 1.000 79.36356 94 VAL B N 1
ATOM 3812 C CA . VAL B 2 100 ? 27.20500 -24.43900 -21.83100 1.000 82.10929 94 VAL B CA 1
ATOM 3813 C C . VAL B 2 100 ? 26.36400 -23.23000 -22.22600 1.000 82.51991 94 VAL B C 1
ATOM 3814 O O . VAL B 2 100 ? 25.97700 -23.07700 -23.39100 1.000 87.01950 94 VAL B O 1
ATOM 3818 N N . LEU B 2 101 ? 26.09200 -22.34300 -21.26000 1.000 78.67662 95 LEU B N 1
ATOM 3819 C CA . LEU B 2 101 ? 25.30500 -21.13700 -21.52100 1.000 73.64504 95 LEU B CA 1
ATOM 3820 C C . LEU B 2 101 ? 25.93300 -20.26400 -22.59800 1.000 77.41510 95 LEU B C 1
ATOM 3821 O O . LEU B 2 101 ? 25.22000 -19.64800 -23.39900 1.000 78.61061 95 LEU B O 1
ATOM 3826 N N . ASP B 2 102 ? 27.26500 -20.18100 -22.61900 1.000 80.27279 96 ASP B N 1
ATOM 3827 C CA . ASP B 2 102 ? 27.94500 -19.41600 -23.65600 1.000 81.71783 96 ASP B CA 1
ATOM 3828 C C . ASP B 2 102 ? 27.74300 -20.04900 -25.02600 1.000 78.93076 96 ASP B C 1
ATOM 3829 O O . ASP B 2 102 ? 27.52100 -19.34300 -26.01600 1.000 78.52549 96 ASP B O 1
ATOM 3834 N N . ILE B 2 103 ? 27.80400 -21.38200 -25.10700 1.000 80.69127 97 ILE B N 1
ATOM 3835 C CA . ILE B 2 103 ? 27.53600 -22.04100 -26.38100 1.000 78.82043 97 ILE B CA 1
ATOM 3836 C C . ILE B 2 103 ? 26.07900 -21.85100 -26.77300 1.000 78.93162 97 ILE B C 1
ATOM 3837 O O . ILE B 2 103 ? 25.75900 -21.62200 -27.94700 1.000 86.71650 97 ILE B O 1
ATOM 3842 N N . SER B 2 104 ? 25.17700 -21.91500 -25.79600 1.000 66.38241 98 SER B N 1
ATOM 3843 C CA . SER B 2 104 ? 23.76400 -21.72800 -26.08800 1.000 60.94686 98 SER B CA 1
ATOM 3844 C C . SER B 2 104 ? 23.51200 -20.37100 -26.73000 1.000 64.63322 98 SER B C 1
ATOM 3845 O O . SER B 2 104 ? 22.89100 -20.27500 -27.79500 1.000 62.84767 98 SER B O 1
ATOM 3848 N N . GLU B 2 105 ? 23.99700 -19.30500 -26.09600 1.000 67.05138 99 GLU B N 1
ATOM 3849 C CA . GLU B 2 105 ? 23.80900 -17.98000 -26.66300 1.000 66.91325 99 GLU B CA 1
ATOM 3850 C C . GLU B 2 105 ? 24.53200 -17.85400 -27.99500 1.000 68.46370 99 GLU B C 1
ATOM 3851 O O . GLU B 2 105 ? 23.98900 -17.29100 -28.95400 1.000 67.18586 99 GLU B O 1
ATOM 3857 N N . MET B 2 106 ? 25.74700 -18.40400 -28.08500 1.000 73.83100 100 MET B N 1
ATOM 3858 C CA . MET B 2 106 ? 26.56200 -18.21900 -29.28400 1.000 77.09032 100 MET B CA 1
ATOM 3859 C C . MET B 2 106 ? 25.91000 -18.84000 -30.51500 1.000 81.44291 100 MET B C 1
ATOM 3860 O O . MET B 2 106 ? 25.89300 -18.23200 -31.59100 1.000 81.10502 100 MET B O 1
ATOM 3865 N N . LEU B 2 107 ? 25.33800 -20.03400 -30.37400 1.000 81.59109 101 LEU B N 1
ATOM 3866 C CA . LEU B 2 107 ? 24.74500 -20.71300 -31.51800 1.000 80.60463 101 LEU B CA 1
ATOM 3867 C C . LEU B 2 107 ? 23.32200 -20.26200 -31.79800 1.000 75.69215 101 LEU B C 1
ATOM 3868 O O . LEU B 2 107 ? 22.75700 -20.65700 -32.82600 1.000 67.34589 101 LEU B O 1
ATOM 3873 N N . SER B 2 108 ? 22.73800 -19.45500 -30.91300 1.000 80.42942 102 SER B N 1
ATOM 3874 C CA . SER B 2 108 ? 21.32800 -19.11300 -30.98600 1.000 78.90502 102 SER B CA 1
ATOM 3875 C C . SER B 2 108 ? 21.09000 -17.92600 -31.91200 1.000 73.38421 102 SER B C 1
ATOM 3876 O O . SER B 2 108 ? 21.99900 -17.38100 -32.53900 1.000 72.39545 102 SER B O 1
ATOM 3879 N N . LEU B 2 109 ? 19.83300 -17.49100 -31.94200 1.000 70.46561 103 LEU B N 1
ATOM 3880 C CA . LEU B 2 109 ? 19.43800 -16.34500 -32.74200 1.000 68.80260 103 LEU B CA 1
ATOM 3881 C C . LEU B 2 109 ? 20.06700 -15.05900 -32.22400 1.000 71.87950 103 LEU B C 1
ATOM 3882 O O . LEU B 2 109 ? 20.22200 -14.10100 -32.98700 1.000 77.08277 103 LEU B O 1
ATOM 3887 N N . ASN B 2 110 ? 20.41000 -15.01100 -30.93100 1.000 74.50517 104 ASN B N 1
ATOM 3888 C CA . ASN B 2 110 ? 20.99500 -13.81700 -30.31600 1.000 80.91379 104 ASN B CA 1
ATOM 3889 C C . ASN B 2 110 ? 22.43800 -13.54100 -30.74100 1.000 85.27975 104 ASN B C 1
ATOM 3890 O O . ASN B 2 110 ? 22.95600 -12.46400 -30.43100 1.000 88.74922 104 ASN B O 1
ATOM 3895 N N . ASP B 2 111 ? 23.12300 -14.50400 -31.36400 1.000 90.53561 105 ASP B N 1
ATOM 3896 C CA . ASP B 2 111 ? 24.50300 -14.32000 -31.81400 1.000 87.86914 105 ASP B CA 1
ATOM 3897 C C . ASP B 2 111 ? 24.66200 -14.75100 -33.27200 1.000 86.80543 105 ASP B C 1
ATOM 3898 O O . ASP B 2 111 ? 24.24500 -14.03600 -34.18800 1.000 88.89768 105 ASP B O 1
ATOM 3903 N N . LEU B 2 112 ? 25.19400 -15.95600 -33.48900 1.000 86.45700 106 LEU B N 1
ATOM 3904 C CA . LEU B 2 112 ? 25.62200 -16.39900 -34.81000 1.000 82.43270 106 LEU B CA 1
ATOM 3905 C C . LEU B 2 112 ? 24.47200 -16.83400 -35.70400 1.000 86.01685 106 LEU B C 1
ATOM 3906 O O . LEU B 2 112 ? 24.70500 -17.07300 -36.89200 1.000 93.39764 106 LEU B O 1
ATOM 3911 N N . ARG B 2 113 ? 23.25400 -16.94000 -35.17000 1.000 81.64994 107 ARG B N 1
ATOM 3912 C CA . ARG B 2 113 ? 22.08500 -17.37700 -35.93800 1.000 83.12851 107 ARG B CA 1
ATOM 3913 C C . ARG B 2 113 ? 22.36000 -18.66700 -36.71700 1.000 87.03696 107 ARG B C 1
ATOM 3914 O O . ARG B 2 113 ? 21.86900 -18.86200 -37.83200 1.000 93.65448 107 ARG B O 1
ATOM 3922 N N . ILE B 2 114 ? 23.14000 -19.57000 -36.11800 1.000 82.78893 108 ILE B N 1
ATOM 3923 C CA . ILE B 2 114 ? 23.31600 -20.89200 -36.71400 1.000 83.39940 108 ILE B CA 1
ATOM 3924 C C . ILE B 2 114 ? 22.02800 -21.69500 -36.60800 1.000 74.83714 108 ILE B C 1
ATOM 3925 O O . ILE B 2 114 ? 21.67600 -22.44100 -37.52600 1.000 71.49592 108 ILE B O 1
ATOM 3930 N N . PHE B 2 115 ? 21.29700 -21.54500 -35.50000 1.000 73.54030 109 PHE B N 1
ATOM 3931 C CA . PHE B 2 115 ? 20.04000 -22.24600 -35.27700 1.000 76.08789 109 PHE B CA 1
ATOM 3932 C C . PHE B 2 115 ? 18.89500 -21.24500 -35.15100 1.000 75.83055 109 PHE B C 1
ATOM 3933 O O . PHE B 2 115 ? 19.04500 -20.22200 -34.47400 1.000 75.85250 109 PHE B O 1
ATOM 3941 N N . PRO B 2 116 ? 17.72500 -21.51700 -35.77000 1.000 72.20107 110 PRO B N 1
ATOM 3942 C CA . PRO B 2 116 ? 16.54200 -20.66100 -35.60400 1.000 72.28169 110 PRO B CA 1
ATOM 3943 C C . PRO B 2 116 ? 15.85900 -20.87300 -34.25500 1.000 73.21498 110 PRO B C 1
ATOM 3944 O O . PRO B 2 116 ? 14.63700 -21.04000 -34.17100 1.000 77.34727 110 PRO B O 1
ATOM 3948 N N . LYS B 2 117 ? 16.65700 -20.85500 -33.18900 1.000 70.13982 111 LYS B N 1
ATOM 3949 C CA . LYS B 2 117 ? 16.21300 -21.21100 -31.85400 1.000 69.91886 111 LYS B CA 1
ATOM 3950 C C . LYS B 2 117 ? 16.75400 -20.18800 -30.86700 1.000 70.04591 111 LYS B C 1
ATOM 3951 O O . LYS B 2 117 ? 17.69200 -19.44400 -31.15900 1.000 68.83551 111 LYS B O 1
ATOM 3957 N N . THR B 2 118 ? 16.16300 -20.17600 -29.68400 1.000 66.50155 112 THR B N 1
ATOM 3958 C CA . THR B 2 118 ? 16.56700 -19.27000 -28.62600 1.000 63.94171 112 THR B CA 1
ATOM 3959 C C . THR B 2 118 ? 17.64700 -19.93200 -27.78200 1.000 70.66646 112 THR B C 1
ATOM 3960 O O . THR B 2 118 ? 17.88000 -21.14200 -27.89300 1.000 73.21993 112 THR B O 1
ATOM 3964 N N . PRO B 2 119 ? 18.36900 -19.16400 -26.95100 1.000 68.75606 113 PRO B N 1
ATOM 3965 C CA . PRO B 2 119 ? 19.37600 -19.80200 -26.08400 1.000 67.24749 113 PRO B CA 1
ATOM 3966 C C . PRO B 2 119 ? 18.76100 -20.81300 -25.13500 1.000 66.24650 113 PRO B C 1
ATOM 3967 O O . PRO B 2 119 ? 19.35700 -21.86900 -24.87800 1.000 53.88163 113 PRO B O 1
ATOM 3971 N N . SER B 2 120 ? 17.57800 -20.49500 -24.59200 1.000 73.46061 114 SER B N 1
ATOM 3972 C CA . SER B 2 120 ? 16.86800 -21.44400 -23.74200 1.000 72.22968 114 SER B CA 1
ATOM 3973 C C . SER B 2 120 ? 16.58500 -22.72700 -24.49700 1.000 64.76707 114 SER B C 1
ATOM 3974 O O . SER B 2 120 ? 16.75400 -23.82300 -23.95800 1.000 68.19880 114 SER B O 1
ATOM 3977 N N . GLN B 2 121 ? 16.22000 -22.60900 -25.76900 1.000 56.89404 115 GLN B N 1
ATOM 3978 C CA . GLN B 2 121 ? 15.94800 -23.79200 -26.57100 1.000 56.88658 115 GLN B CA 1
ATOM 3979 C C . GLN B 2 121 ? 17.20200 -24.61300 -26.83000 1.000 58.37176 115 GLN B C 1
ATOM 3980 O O . GLN B 2 121 ? 17.15300 -25.84200 -26.78800 1.000 61.08843 115 GLN B O 1
ATOM 3986 N N . LEU B 2 122 ? 18.32400 -23.96900 -27.13500 1.000 59.71410 116 LEU B N 1
ATOM 3987 C CA . LEU B 2 122 ? 19.53400 -24.73300 -27.42700 1.000 56.70475 116 LEU B CA 1
ATOM 3988 C C . LEU B 2 122 ? 20.03200 -25.46700 -26.18500 1.000 52.87076 116 LEU B C 1
ATOM 3989 O O . LEU B 2 122 ? 20.33800 -26.66300 -26.23700 1.000 53.13475 116 LEU B O 1
ATOM 3994 N N . GLN B 2 123 ? 20.10400 -24.76800 -25.05300 1.000 52.71872 117 GLN B N 1
ATOM 3995 C CA . GLN B 2 123 ? 20.59400 -25.37700 -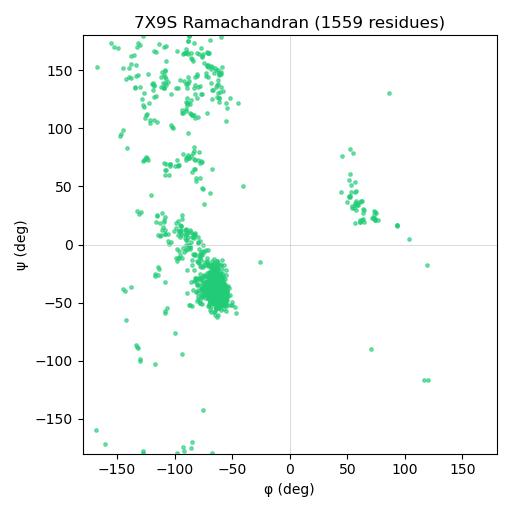23.82000 1.000 53.87200 117 GLN B CA 1
ATOM 3996 C C . GLN B 2 123 ? 19.67200 -26.48800 -23.31600 1.000 58.84428 117 GLN B C 1
ATOM 3997 O O . GLN B 2 123 ? 20.14700 -27.51900 -22.81900 1.000 57.69327 117 GLN B O 1
ATOM 4003 N N . ASN B 2 124 ? 18.35100 -26.29200 -23.43000 1.000 58.56216 118 ASN B N 1
ATOM 4004 C CA . ASN B 2 124 ? 17.39300 -27.31500 -23.01200 1.000 57.87539 118 ASN B CA 1
ATOM 4005 C C . ASN B 2 124 ? 17.51400 -28.57300 -23.86000 1.000 58.15648 118 ASN B C 1
ATOM 4006 O O . ASN B 2 124 ? 17.48600 -29.69000 -23.33800 1.000 66.28172 118 ASN B O 1
ATOM 4011 N N . THR B 2 125 ? 17.60400 -28.41200 -25.17500 1.000 54.42891 119 THR B N 1
ATOM 4012 C CA . THR B 2 125 ? 17.69700 -29.56400 -26.05500 1.000 59.96593 119 THR B CA 1
ATOM 4013 C C . THR B 2 125 ? 19.04900 -30.26300 -25.92500 1.000 66.83290 119 THR B C 1
ATOM 4014 O O . THR B 2 125 ? 19.12400 -31.49700 -26.01000 1.000 73.55204 119 THR B O 1
ATOM 4018 N N . TYR B 2 126 ? 20.13200 -29.50600 -25.72900 1.000 59.58755 120 TYR B N 1
ATOM 4019 C CA . TYR B 2 126 ? 21.39600 -30.16100 -25.40300 1.000 60.03278 120 TYR B CA 1
ATOM 4020 C C . TYR B 2 126 ? 21.27400 -30.96200 -24.11500 1.000 62.68849 120 TYR B C 1
ATOM 4021 O O . TYR B 2 126 ? 21.83500 -32.05400 -23.99200 1.000 61.33918 120 TYR B O 1
ATOM 4030 N N . TYR B 2 127 ? 20.58000 -30.40800 -23.12500 1.000 61.32229 121 TYR B N 1
ATOM 4031 C CA . TYR B 2 127 ? 20.32200 -31.15000 -21.90500 1.000 62.86188 121 TYR B CA 1
ATOM 4032 C C . TYR B 2 127 ? 19.52200 -32.40900 -22.21000 1.000 61.83207 121 TYR B C 1
ATOM 4033 O O . TYR B 2 127 ? 19.86300 -33.49800 -21.73700 1.000 73.38537 121 TYR B O 1
ATOM 4042 N N . LYS B 2 128 ? 18.46500 -32.28600 -23.02100 1.000 61.15730 122 LYS B N 1
ATOM 4043 C CA . LYS B 2 128 ? 17.66500 -33.45400 -23.37600 1.000 63.90171 122 LYS B CA 1
ATOM 4044 C C . LYS B 2 128 ? 18.49300 -34.49600 -24.11800 1.000 67.12375 122 LYS B C 1
ATOM 4045 O O . LYS B 2 128 ? 18.38800 -35.69500 -23.83600 1.000 69.79995 122 LYS B O 1
ATOM 4051 N N . LEU B 2 129 ? 19.33700 -34.06300 -25.05400 1.000 68.90840 123 LEU B N 1
ATOM 4052 C CA . LEU B 2 129 ? 20.20100 -35.00700 -25.75600 1.000 70.43691 123 LEU B CA 1
ATOM 4053 C C . LEU B 2 129 ? 21.15000 -35.71800 -24.79100 1.000 70.11910 123 LEU B C 1
ATOM 4054 O O . LEU B 2 129 ? 21.26000 -36.94500 -24.81400 1.000 75.57529 123 LEU B O 1
ATOM 4059 N N . LYS B 2 130 ? 21.85500 -34.96500 -23.93800 1.000 78.72446 124 LYS B N 1
ATOM 4060 C CA . LYS B 2 130 ? 22.87700 -35.58600 -23.09200 1.000 79.07820 124 LYS B CA 1
ATOM 4061 C C . LYS B 2 130 ? 22.24500 -36.49200 -22.03900 1.000 81.50794 124 LYS B C 1
ATOM 4062 O O . LYS B 2 130 ? 22.78500 -37.56300 -21.72500 1.000 83.32891 124 LYS B O 1
ATOM 4068 N N . LYS B 2 131 ? 21.08300 -36.11200 -21.51600 1.000 79.98628 125 LYS B N 1
ATOM 4069 C CA . LYS B 2 131 ? 20.38000 -36.94400 -20.55100 1.000 84.22653 125 LYS B CA 1
ATOM 4070 C C . LYS B 2 131 ? 19.47600 -37.95700 -21.22900 1.000 91.20867 125 LYS B C 1
ATOM 4071 O O . LYS B 2 131 ? 18.64000 -38.57000 -20.56100 1.000 95.60262 125 LYS B O 1
ATOM 4074 N N . GLU B 2 132 ? 19.60900 -38.11500 -22.54600 1.000 94.27312 126 GLU B N 1
ATOM 4075 C CA . GLU B 2 132 ? 18.87800 -39.12500 -23.31400 1.000 94.31900 126 GLU B CA 1
ATOM 4076 C C . GLU B 2 132 ? 17.37700 -39.06700 -23.04800 1.000 90.66331 126 GLU B C 1
ATOM 4077 O O . GLU B 2 132 ? 16.72100 -40.08900 -22.85900 1.000 86.14809 126 GLU B O 1
ATOM 4083 N N . LEU B 2 133 ? 16.83500 -37.85000 -22.98200 1.000 86.20245 127 LEU B N 1
ATOM 4084 C CA . LEU B 2 133 ? 15.39000 -37.68200 -22.91700 1.000 84.47631 127 LEU B CA 1
ATOM 4085 C C . LEU B 2 133 ? 14.73300 -37.69200 -24.29100 1.000 90.65236 127 LEU B C 1
ATOM 4086 O O . LEU B 2 133 ? 13.51300 -37.88100 -24.36900 1.000 96.71698 127 LEU B O 1
ATOM 4091 N N . ILE B 2 134 ? 15.50000 -37.48000 -25.36500 1.000 90.58342 128 ILE B N 1
ATOM 4092 C CA . ILE B 2 134 ? 15.00600 -37.61300 -26.73200 1.000 94.04317 128 ILE B CA 1
ATOM 4093 C C . ILE B 2 134 ? 16.09400 -38.27600 -27.56200 1.000 103.11479 128 ILE B C 1
ATOM 4094 O O . ILE B 2 134 ? 17.28500 -38.16000 -27.25900 1.000 103.56511 128 ILE B O 1
ATOM 4099 N N . GLN B 2 135 ? 15.68200 -38.99200 -28.60600 1.000 113.28942 129 GLN B N 1
ATOM 4100 C CA . GLN B 2 135 ? 16.63800 -39.57800 -29.53400 1.000 113.39989 129 GLN B CA 1
ATOM 4101 C C . GLN B 2 135 ? 16.87100 -38.59200 -30.67300 1.000 111.56228 129 GLN B C 1
ATOM 4102 O O . GLN B 2 135 ? 16.12400 -37.62800 -30.84900 1.000 112.94262 129 GLN B O 1
ATOM 4104 N N . VAL B 2 136 ? 17.93500 -38.82600 -31.43700 1.000 107.05356 130 VAL B N 1
ATOM 4105 C CA . VAL B 2 136 ? 18.32000 -37.88800 -32.48600 1.000 102.51964 130 VAL B CA 1
ATOM 4106 C C . VAL B 2 136 ? 17.47400 -38.15700 -33.72800 1.000 111.54620 130 VAL B C 1
ATOM 4107 O O . VAL B 2 136 ? 17.94700 -38.68800 -34.73800 1.000 112.96361 130 VAL B O 1
ATOM 4111 N N . GLU B 2 137 ? 16.21000 -37.77600 -33.64500 1.000 118.02294 131 GLU B N 1
ATOM 4112 C CA . GLU B 2 137 ? 15.21700 -37.91700 -34.69200 1.000 122.94190 131 GLU B CA 1
ATOM 4113 C C . GLU B 2 137 ? 14.49500 -36.58700 -34.86000 1.000 121.38205 131 GLU B C 1
ATOM 4114 O O . GLU B 2 137 ? 14.71800 -35.63900 -34.10100 1.000 122.04289 131 GLU B O 1
ATOM 4120 N N . ASP B 2 138 ? 13.63300 -36.50500 -35.87300 1.000 120.24097 132 ASP B N 1
ATOM 4121 C CA . ASP B 2 138 ? 12.77900 -35.32800 -36.00600 1.000 113.28441 132 ASP B CA 1
ATOM 4122 C C . ASP B 2 138 ? 11.83500 -35.23900 -34.81100 1.000 101.00932 132 ASP B C 1
ATOM 4123 O O . ASP B 2 138 ? 11.27200 -36.24600 -34.37600 1.000 95.24622 132 ASP B O 1
ATOM 4128 N N . ILE B 2 139 ? 11.69400 -34.03800 -34.26000 1.000 99.57325 133 ILE B N 1
ATOM 4129 C CA . ILE B 2 139 ? 10.92700 -33.79800 -33.04300 1.000 102.76615 133 ILE B CA 1
ATOM 4130 C C . ILE B 2 139 ? 9.75800 -32.89000 -33.39300 1.000 108.19585 133 ILE B C 1
ATOM 4131 O O . ILE B 2 139 ? 9.97100 -31.82400 -33.97500 1.000 111.70177 133 ILE B O 1
ATOM 4136 N N . PRO B 2 140 ? 8.52100 -33.24200 -33.04900 1.000 108.41729 134 PRO B N 1
ATOM 4137 C CA . PRO B 2 140 ? 7.38600 -32.36700 -33.34100 1.000 112.96947 134 PRO B CA 1
ATOM 4138 C C . PRO B 2 140 ? 7.05200 -31.43000 -32.18200 1.000 116.41020 134 PRO B C 1
ATOM 4139 O O . PRO B 2 140 ? 7.46600 -31.62900 -31.03400 1.000 116.36590 134 PRO B O 1
ATOM 4143 N N . LYS B 2 141 ? 6.26900 -30.40000 -32.50800 1.000 96.54853 135 LYS B N 1
ATOM 4144 C CA . LYS B 2 141 ? 5.77000 -29.45200 -31.51300 1.000 95.27209 135 LYS B CA 1
ATOM 4145 C C . LYS B 2 141 ? 4.46300 -30.00200 -30.96500 1.000 110.62756 135 LYS B C 1
ATOM 4146 O O . LYS B 2 141 ? 3.39700 -29.81600 -31.55800 1.000 111.18753 135 LYS B O 1
ATOM 4152 N N . ASN B 2 142 ? 4.54800 -30.69700 -29.83600 1.000 123.77569 136 ASN B N 1
ATOM 4153 C CA . ASN B 2 142 ? 3.38800 -31.34600 -29.23900 1.000 129.81559 136 ASN B CA 1
ATOM 4154 C C . ASN B 2 142 ? 3.71600 -31.79500 -27.82700 1.000 128.56056 136 ASN B C 1
ATOM 4155 O O . ASN B 2 142 ? 3.73400 -32.98900 -27.54600 1.000 129.06262 136 ASN B O 1
ATOM 4157 N N . LYS B 2 158 ? -19.23900 -33.62100 -9.34400 1.000 127.68805 152 LYS B N 1
ATOM 4158 C CA . LYS B 2 158 ? -19.23500 -33.22600 -7.94000 1.000 124.15258 152 LYS B CA 1
ATOM 4159 C C . LYS B 2 158 ? -17.93800 -33.65000 -7.27000 1.000 117.20240 152 LYS B C 1
ATOM 4160 O O . LYS B 2 158 ? -17.94400 -34.26800 -6.20700 1.000 118.12588 152 LYS B O 1
ATOM 4162 N N . THR B 2 159 ? -16.82200 -33.30700 -7.90000 1.000 109.40678 153 THR B N 1
ATOM 4163 C CA . THR B 2 159 ? -15.50100 -33.71100 -7.44300 1.000 102.50345 153 THR B CA 1
ATOM 4164 C C . THR B 2 159 ? -14.66200 -32.49000 -7.08000 1.000 87.96717 153 THR B C 1
ATOM 4165 O O . THR B 2 159 ? -14.64800 -31.48900 -7.80500 1.000 82.77066 153 THR B O 1
ATOM 4169 N N . ASN B 2 160 ? -13.96500 -32.58000 -5.95300 1.000 79.65393 154 ASN B N 1
ATOM 4170 C CA . ASN B 2 160 ? -13.17200 -31.47300 -5.46700 1.000 74.63915 154 ASN B CA 1
ATOM 4171 C C . ASN B 2 160 ? -11.94000 -31.27600 -6.32300 1.000 83.19200 154 ASN B C 1
ATOM 4172 O O . ASN B 2 160 ? -11.54500 -32.12800 -7.12000 1.000 91.82564 154 ASN B O 1
ATOM 4177 N N . ILE B 2 161 ? -11.32300 -30.11500 -6.13500 1.000 83.40947 155 ILE B N 1
ATOM 4178 C CA . ILE B 2 161 ? -9.94500 -29.95200 -6.55400 1.000 82.28956 155 ILE B CA 1
ATOM 4179 C C . ILE B 2 161 ? -9.09100 -30.94700 -5.79200 1.000 91.46763 155 ILE B C 1
ATOM 4180 O O . ILE B 2 161 ? -8.08400 -31.44400 -6.31300 1.000 99.28730 155 ILE B O 1
ATOM 4185 N N . PHE B 2 162 ? -9.48500 -31.25800 -4.54900 1.000 92.89499 156 PHE B N 1
ATOM 4186 C CA . PHE B 2 162 ? -8.80200 -32.27800 -3.75600 1.000 94.62869 156 PHE B CA 1
ATOM 4187 C C . PHE B 2 162 ? -9.08400 -33.68500 -4.26600 1.000 91.82689 156 PHE B C 1
ATOM 4188 O O . PHE B 2 162 ? -8.21900 -34.56100 -4.16700 1.000 95.66327 156 PHE B O 1
ATOM 4196 N N . GLY B 2 163 ? -10.27200 -33.92400 -4.80700 1.000 85.11859 157 GLY B N 1
ATOM 4197 C CA . GLY B 2 163 ? -10.64700 -35.22300 -5.32700 1.000 80.53060 157 GLY B CA 1
ATOM 4198 C C . GLY B 2 163 ? -11.83500 -35.84900 -4.63400 1.000 80.96948 157 GLY B C 1
ATOM 4199 O O . GLY B 2 163 ? -12.44800 -36.76400 -5.19600 1.000 86.90115 157 GLY B O 1
ATOM 4200 N N . LYS B 2 164 ? -12.19800 -35.37700 -3.44200 1.000 80.60999 158 LYS B N 1
ATOM 4201 C CA . LYS B 2 164 ? -13.31500 -35.93800 -2.69100 1.000 81.94183 158 LYS B CA 1
ATOM 4202 C C . LYS B 2 164 ? -14.64600 -35.61300 -3.38400 1.000 81.64324 158 LYS B C 1
ATOM 4203 O O . LYS B 2 164 ? -14.70200 -34.91900 -4.40100 1.000 73.01558 158 LYS B O 1
ATOM 4206 N N . VAL B 2 165 ? -15.73600 -36.15100 -2.83800 1.000 94.26140 159 VAL B N 1
ATOM 4207 C CA . VAL B 2 165 ? -17.05400 -36.06900 -3.46300 1.000 96.09580 159 VAL B CA 1
ATOM 4208 C C . VAL B 2 165 ? -17.87700 -35.01900 -2.73300 1.000 109.51164 159 VAL B C 1
ATOM 4209 O O . VAL B 2 165 ? -17.97500 -35.03700 -1.50000 1.000 114.59190 159 VAL B O 1
ATOM 4211 N N . VAL B 2 166 ? -18.46100 -34.09800 -3.49600 1.000 113.56808 160 VAL B N 1
ATOM 4212 C CA . VAL B 2 166 ? -19.27700 -33.02100 -2.94400 1.000 112.80903 160 VAL B CA 1
ATOM 4213 C C . VAL B 2 166 ? -20.72900 -33.50000 -2.93800 1.000 119.47432 160 VAL B C 1
ATOM 4214 O O . VAL B 2 166 ? -21.30100 -33.70900 -4.02200 1.000 124.10626 160 VAL B O 1
ATOM 4216 N N . PRO B 2 167 ? -21.34700 -33.70800 -1.76400 1.000 116.24934 161 PRO B N 1
ATOM 4217 C CA . PRO B 2 167 ? -22.75200 -34.12100 -1.64000 1.000 116.21509 161 PRO B CA 1
ATOM 4218 C C . PRO B 2 167 ? -23.72600 -33.11300 -2.24900 1.000 111.20154 161 PRO B C 1
ATOM 4219 O O . PRO B 2 167 ? -24.69700 -32.74800 -1.58700 1.000 111.46419 161 PRO B O 1
ATOM 4223 N N . HIS C 1 9 ? 10.91800 7.07400 -47.61100 1.000 100.35132 233 HIS C N 1
ATOM 4224 C CA . HIS C 1 9 ? 10.49700 7.61700 -48.90300 1.000 104.16743 233 HIS C CA 1
ATOM 4225 C C . HIS C 1 9 ? 9.34400 6.79900 -49.49400 1.000 103.41750 233 HIS C C 1
ATOM 4226 O O . HIS C 1 9 ? 9.09000 6.84100 -50.69900 1.000 106.06963 233 HIS C O 1
ATOM 4228 N N . TYR C 1 10 ? 8.66500 6.05500 -48.62200 1.000 97.82436 234 TYR C N 1
ATOM 4229 C CA . TYR C 1 10 ? 7.42700 5.33500 -48.90100 1.000 86.92739 234 TYR C CA 1
ATOM 4230 C C . TYR C 1 10 ? 6.27000 6.02900 -48.18600 1.000 73.40111 234 TYR C C 1
ATOM 4231 O O . TYR C 1 10 ? 6.46000 6.62000 -47.11600 1.000 68.46386 234 TYR C O 1
ATOM 4240 N N . ILE C 1 11 ? 5.06100 5.93900 -48.75700 1.000 66.71987 235 ILE C N 1
ATOM 4241 C CA . ILE C 1 11 ? 3.94600 6.70400 -48.18000 1.000 64.13475 235 ILE C CA 1
ATOM 4242 C C . ILE C 1 11 ? 3.48900 6.12200 -46.84300 1.000 58.37369 235 ILE C C 1
ATOM 4243 O O . ILE C 1 11 ? 2.98900 6.86200 -45.98700 1.000 55.08695 235 ILE C O 1
ATOM 4248 N N . TRP C 1 12 ? 3.67600 4.81600 -46.61100 1.000 54.88412 236 TRP C N 1
ATOM 4249 C CA . TRP C 1 12 ? 3.32700 4.27900 -45.30000 1.000 48.85793 236 TRP C CA 1
ATOM 4250 C C . TRP C 1 12 ? 4.19500 4.89900 -44.22100 1.000 50.17210 236 TRP C C 1
ATOM 4251 O O . TRP C 1 12 ? 3.72300 5.12800 -43.10700 1.000 51.94203 236 TRP C O 1
ATOM 4262 N N . ALA C 1 13 ? 5.45700 5.19500 -44.53600 1.000 51.39431 237 ALA C N 1
ATOM 4263 C CA . ALA C 1 13 ? 6.33700 5.82900 -43.56400 1.000 47.55762 237 ALA C CA 1
ATOM 4264 C C . ALA C 1 13 ? 5.88400 7.25400 -43.24300 1.000 48.53971 237 ALA C C 1
ATOM 4265 O O . ALA C 1 13 ? 5.84300 7.64300 -42.07300 1.000 48.07398 237 ALA C O 1
ATOM 4267 N N . LYS C 1 14 ? 5.54800 8.05200 -44.26100 1.000 45.26666 238 LYS C N 1
ATOM 4268 C CA . LYS C 1 14 ? 5.09000 9.41500 -44.00900 1.000 47.01815 238 LYS C CA 1
ATOM 4269 C C . LYS C 1 14 ? 3.88700 9.43100 -43.07500 1.000 51.11234 238 LYS C C 1
ATOM 4270 O O . LYS C 1 14 ? 3.84400 10.20600 -42.10700 1.000 44.62647 238 LYS C O 1
ATOM 4276 N N . LEU C 1 15 ? 2.90900 8.55500 -43.33400 1.000 48.89721 239 LEU C N 1
ATOM 4277 C CA . LEU C 1 15 ? 1.69500 8.54500 -42.52800 1.000 45.79824 239 LEU C CA 1
ATOM 4278 C C . LEU C 1 15 ? 1.94800 8.04700 -41.10800 1.000 49.20586 239 LEU C C 1
ATOM 4279 O O . LEU C 1 15 ? 1.27600 8.50000 -40.17200 1.000 41.79942 239 LEU C O 1
ATOM 4284 N N . SER C 1 16 ? 2.89100 7.10400 -40.93900 1.000 54.17291 240 SER C N 1
ATOM 4285 C CA . SER C 1 16 ? 3.31200 6.65300 -39.61100 1.000 45.00637 240 SER C CA 1
ATOM 4286 C C . SER C 1 16 ? 3.93500 7.78600 -38.82000 1.000 43.60626 240 SER C C 1
ATOM 4287 O O . SER C 1 16 ? 3.63400 7.97400 -37.63700 1.000 44.36047 240 SER C O 1
ATOM 4290 N N . ALA C 1 17 ? 4.85900 8.51500 -39.44000 1.000 43.94493 241 ALA C N 1
ATOM 4291 C CA . ALA C 1 17 ? 5.43300 9.66400 -38.76100 1.000 49.75415 241 ALA C CA 1
ATOM 4292 C C . ALA C 1 17 ? 4.34300 10.68600 -38.43400 1.000 58.04472 241 ALA C C 1
ATOM 4293 O O . ALA C 1 17 ? 4.33800 11.28700 -37.35000 1.000 64.01138 241 ALA C O 1
ATOM 4295 N N . TYR C 1 18 ? 3.39300 10.87900 -39.35100 1.000 49.80952 242 TYR C N 1
ATOM 4296 C CA . TYR C 1 18 ? 2.29100 11.77900 -39.06400 1.000 40.52583 242 TYR C CA 1
ATOM 4297 C C . TYR C 1 18 ? 1.43300 11.25400 -37.91900 1.000 48.25687 242 TYR C C 1
ATOM 4298 O O . TYR C 1 18 ? 1.08700 12.02200 -37.01200 1.000 56.24024 242 TYR C O 1
ATOM 4307 N N . HIS C 1 19 ? 1.09800 9.94500 -37.91900 1.000 48.23118 243 HIS C N 1
ATOM 4308 C CA . HIS C 1 19 ? 0.29000 9.39100 -36.82400 1.000 45.79983 243 HIS C CA 1
ATOM 4309 C C . HIS C 1 19 ? 0.98200 9.64800 -35.49100 1.000 48.74149 243 HIS C C 1
ATOM 4310 O O . HIS C 1 19 ? 0.35700 10.14600 -34.54700 1.000 50.15271 243 HIS C O 1
ATOM 4317 N N . ILE C 1 20 ? 2.29800 9.43400 -35.43200 1.000 39.08861 244 ILE C N 1
ATOM 4318 C CA . ILE C 1 20 ? 3.00000 9.63400 -34.17000 1.000 43.22653 244 ILE C CA 1
ATOM 4319 C C . ILE C 1 20 ? 2.97900 11.10300 -33.79100 1.000 42.32879 244 ILE C C 1
ATOM 4320 O O . ILE C 1 20 ? 2.66600 11.45600 -32.64700 1.000 47.40703 244 ILE C O 1
ATOM 4325 N N . ALA C 1 21 ? 3.30900 11.98200 -34.74200 1.000 42.63327 245 ALA C N 1
ATOM 4326 C CA . ALA C 1 21 ? 3.25300 13.42000 -34.47300 1.000 37.96092 245 ALA C CA 1
ATOM 4327 C C . ALA C 1 21 ? 1.87400 13.82500 -33.98800 1.000 35.37887 245 ALA C C 1
ATOM 4328 O O . ALA C 1 21 ? 1.74500 14.59200 -33.03000 1.000 41.75687 245 ALA C O 1
ATOM 4330 N N . GLU C 1 22 ? 0.82800 13.29700 -34.62200 1.000 34.30347 246 GLU C N 1
ATOM 4331 C CA . GLU C 1 22 ? -0.51900 13.63200 -34.19600 1.000 40.05453 246 GLU C CA 1
ATOM 4332 C C . GLU C 1 22 ? -0.82400 13.04900 -32.82200 1.000 48.92828 246 GLU C C 1
ATOM 4333 O O . GLU C 1 22 ? -1.46100 13.70300 -31.99000 1.000 49.92179 246 GLU C O 1
ATOM 4339 N N . LEU C 1 23 ? -0.37800 11.81800 -32.56800 1.000 53.67572 247 LEU C N 1
ATOM 4340 C CA . LEU C 1 23 ? -0.64100 11.18100 -31.28200 1.000 49.12213 247 LEU C CA 1
ATOM 4341 C C . LEU C 1 23 ? -0.00200 11.97200 -30.16100 1.000 45.38637 247 LEU C C 1
ATOM 4342 O O . LEU C 1 23 ? -0.62700 12.23000 -29.13300 1.000 51.30652 247 LEU C O 1
ATOM 4347 N N . LEU C 1 24 ? 1.25700 12.36700 -30.35200 1.000 43.39704 248 LEU C N 1
ATOM 4348 C CA . LEU C 1 24 ? 1.95700 13.15300 -29.34300 1.000 44.48144 248 LEU C CA 1
ATOM 4349 C C . LEU C 1 24 ? 1.27900 14.49500 -29.13500 1.000 49.62799 248 LEU C C 1
ATOM 4350 O O . LEU C 1 24 ? 1.20100 14.99800 -28.00800 1.000 50.33874 248 LEU C O 1
ATOM 4355 N N . GLU C 1 25 ? 0.81000 15.12100 -30.23200 1.000 49.30605 249 GLU C N 1
ATOM 4356 C CA . GLU C 1 25 ? 0.10100 16.38400 -30.08000 1.000 47.69426 249 GLU C CA 1
ATOM 4357 C C . GLU C 1 25 ? -1.18600 16.18800 -29.26700 1.000 48.36659 249 GLU C C 1
ATOM 4358 O O . GLU C 1 25 ? -1.49200 16.99300 -28.37600 1.000 47.85243 249 GLU C O 1
ATOM 4364 N N . GLN C 1 26 ? -1.90300 15.08300 -29.49700 1.000 41.43974 250 GLN C N 1
ATOM 4365 C CA . GLN C 1 26 ? -3.12600 14.82400 -28.74600 1.000 43.35946 250 GLN C CA 1
ATOM 4366 C C . GLN C 1 26 ? -2.83200 14.59000 -27.27000 1.000 44.20259 250 GLN C C 1
ATOM 4367 O O . GLN C 1 26 ? -3.66000 14.91600 -26.40900 1.000 45.51088 250 GLN C O 1
ATOM 4373 N N . GLU C 1 27 ? -1.66200 14.04300 -26.95300 1.000 48.93441 251 GLU C N 1
ATOM 4374 C CA . GLU C 1 27 ? -1.21400 13.90800 -25.57100 1.000 53.13613 251 GLU C CA 1
ATOM 4375 C C . GLU C 1 27 ? -0.53600 15.17600 -25.04700 1.000 48.08019 251 GLU C C 1
ATOM 4376 O O . GLU C 1 27 ? 0.02300 15.14900 -23.95200 1.000 44.62149 251 GLU C O 1
ATOM 4382 N N . LYS C 1 28 ? -0.54400 16.27300 -25.80100 1.000 48.66798 252 LYS C N 1
ATOM 4383 C CA . LYS C 1 28 ? 0.06800 17.53400 -25.38400 1.000 47.96581 252 LYS C CA 1
ATOM 4384 C C . LYS C 1 28 ? 1.57100 17.41100 -25.14200 1.000 49.86871 252 LYS C C 1
ATOM 4385 O O . LYS C 1 28 ? 2.17000 18.27700 -24.49900 1.000 46.43290 252 LYS C O 1
ATOM 4391 N N . ARG C 1 29 ? 2.20200 16.37500 -25.69100 1.000 43.45838 253 ARG C N 1
ATOM 4392 C CA . ARG C 1 29 ? 3.65900 16.25900 -25.68200 1.000 45.68361 253 ARG C CA 1
ATOM 4393 C C . ARG C 1 29 ? 4.24500 17.06200 -26.84700 1.000 59.02880 253 ARG C C 1
ATOM 4394 O O . ARG C 1 29 ? 4.85200 16.52100 -27.77600 1.000 63.27108 253 ARG C O 1
ATOM 4402 N N . TYR C 1 30 ? 4.04300 18.38700 -26.76600 1.000 55.31300 254 TYR C N 1
ATOM 4403 C CA . TYR C 1 30 ? 4.25900 19.27400 -27.90900 1.000 45.95289 254 TYR C CA 1
ATOM 4404 C C . TYR C 1 30 ? 5.70900 19.29500 -28.38100 1.000 51.15289 254 TYR C C 1
ATOM 4405 O O . TYR C 1 30 ? 5.97100 19.36400 -29.59000 1.000 58.62513 254 TYR C O 1
ATOM 4414 N N . ASP C 1 31 ? 6.66700 19.27000 -27.45900 1.000 48.99923 255 ASP C N 1
ATOM 4415 C CA . ASP C 1 31 ? 8.05900 19.26500 -27.88400 1.000 49.10194 255 ASP C CA 1
ATOM 4416 C C . ASP C 1 31 ? 8.38000 18.01000 -28.68700 1.000 51.50750 255 ASP C C 1
ATOM 4417 O O . ASP C 1 31 ? 8.99900 18.08900 -29.75100 1.000 64.98151 255 ASP C O 1
ATOM 4422 N N . GLU C 1 32 ? 7.92500 16.84500 -28.22700 1.000 49.28033 256 GLU C N 1
ATOM 4423 C CA . GLU C 1 32 ? 8.19500 15.62700 -28.98300 1.000 55.05511 256 GLU C CA 1
ATOM 4424 C C . GLU C 1 32 ? 7.51400 15.66400 -30.33400 1.000 55.31242 256 GLU C C 1
ATOM 4425 O O . GLU C 1 32 ? 8.09300 15.23500 -31.33700 1.000 59.85790 256 GLU C O 1
ATOM 4431 N N . SER C 1 33 ? 6.28100 16.16900 -30.37500 1.000 48.47637 257 SER C N 1
ATOM 4432 C CA . SER C 1 33 ? 5.56300 16.26500 -31.63700 1.000 40.06606 257 SER C CA 1
ATOM 4433 C C . SER C 1 33 ? 6.29500 17.17700 -32.60100 1.000 44.48822 257 SER C C 1
ATOM 4434 O O . SER C 1 33 ? 6.41100 16.87500 -33.79600 1.000 40.60378 257 SER C O 1
ATOM 4437 N N . LEU C 1 34 ? 6.74600 18.33600 -32.10900 1.000 47.43304 258 LEU C N 1
ATOM 4438 C CA . LEU C 1 34 ? 7.50700 19.22700 -32.97300 1.000 47.99660 258 LEU C CA 1
ATOM 4439 C C . LEU C 1 34 ? 8.80700 18.57300 -33.43500 1.000 53.19662 258 LEU C C 1
ATOM 4440 O O . LEU C 1 34 ? 9.23400 18.77100 -34.58100 1.000 49.78651 258 LEU C O 1
ATOM 4445 N N . ALA C 1 35 ? 9.40000 17.73100 -32.57900 1.000 49.54009 259 ALA C N 1
ATOM 4446 C CA . ALA C 1 35 ? 10.62200 17.02600 -32.93800 1.000 45.89713 259 ALA C CA 1
ATOM 4447 C C . ALA C 1 35 ? 10.40300 16.11000 -34.13500 1.000 50.55061 259 ALA C C 1
ATOM 4448 O O . ALA C 1 35 ? 11.22500 16.05900 -35.05600 1.000 53.41735 259 ALA C O 1
ATOM 4450 N N . ILE C 1 36 ? 9.30400 15.37200 -34.14800 1.000 53.38016 260 ILE C N 1
ATOM 4451 C CA . ILE C 1 36 ? 9.04600 14.54800 -35.31900 1.000 57.49793 260 ILE C CA 1
ATOM 4452 C C . ILE C 1 36 ? 8.78700 15.41400 -36.53200 1.000 54.05350 260 ILE C C 1
ATOM 4453 O O . ILE C 1 36 ? 9.25500 15.10800 -37.63300 1.000 55.84212 260 ILE C O 1
ATOM 4458 N N . ILE C 1 37 ? 8.06900 16.51900 -36.34900 1.000 50.10822 261 ILE C N 1
ATOM 4459 C CA . ILE C 1 37 ? 7.75700 17.39400 -37.47500 1.000 44.03330 261 ILE C CA 1
ATOM 4460 C C . ILE C 1 37 ? 9.03500 17.95400 -38.09500 1.000 48.16062 261 ILE C C 1
ATOM 4461 O O . ILE C 1 37 ? 9.19800 17.95600 -39.32200 1.000 46.57563 261 ILE C O 1
ATOM 4466 N N . GLU C 1 38 ? 9.96100 18.44400 -37.26400 1.000 53.28560 262 GLU C N 1
ATOM 4467 C CA . GLU C 1 38 ? 11.20100 18.96800 -37.82800 1.000 58.95932 262 GLU C CA 1
ATOM 4468 C C . GLU C 1 38 ? 11.99500 17.86300 -38.49700 1.000 65.43256 262 GLU C C 1
ATOM 4469 O O . GLU C 1 38 ? 12.75000 18.12400 -39.44200 1.000 67.16344 262 GLU C O 1
ATOM 4475 N N . GLU C 1 39 ? 11.86300 16.63200 -37.99300 1.000 69.05850 263 GLU C N 1
ATOM 4476 C CA . GLU C 1 39 ? 12.47500 15.47200 -38.63500 1.000 65.27902 263 GLU C CA 1
ATOM 4477 C C . GLU C 1 39 ? 11.80300 15.16000 -39.96400 1.000 56.01246 263 GLU C C 1
ATOM 4478 O O . GLU C 1 39 ? 12.48000 14.81400 -40.93600 1.000 55.92282 263 GLU C O 1
ATOM 4484 N N . ALA C 1 40 ? 10.46600 15.24600 -40.01800 1.000 49.10661 264 ALA C N 1
ATOM 4485 C CA . ALA C 1 40 ? 9.75800 14.98200 -41.27300 1.000 48.88286 264 ALA C CA 1
ATOM 4486 C C . ALA C 1 40 ? 10.09900 16.02600 -42.31900 1.000 51.08522 264 ALA C C 1
ATOM 4487 O O . ALA C 1 40 ? 10.25500 15.70800 -43.50300 1.000 48.55427 264 ALA C O 1
ATOM 4489 N N . ARG C 1 41 ? 10.22700 17.27900 -41.89500 1.000 52.30881 265 ARG C N 1
ATOM 4490 C CA . ARG C 1 41 ? 10.49600 18.32800 -42.85400 1.000 58.28259 265 ARG C CA 1
ATOM 4491 C C . ARG C 1 41 ? 11.81000 18.08500 -43.59300 1.000 47.52442 265 ARG C C 1
ATOM 4492 O O . ARG C 1 41 ? 11.94800 18.48500 -44.75400 1.000 49.92818 265 ARG C O 1
ATOM 4500 N N . VAL C 1 42 ? 12.77100 17.39100 -42.97600 1.000 50.84923 266 VAL C N 1
ATOM 4501 C CA . VAL C 1 42 ? 13.99800 17.08200 -43.70900 1.000 53.34890 266 VAL C CA 1
ATOM 4502 C C . VAL C 1 42 ? 13.76800 15.92300 -44.65600 1.000 53.00626 266 VAL C C 1
ATOM 4503 O O . VAL C 1 42 ? 14.10700 16.00100 -45.83400 1.000 60.13651 266 VAL C O 1
ATOM 4507 N N . ILE C 1 43 ? 13.15200 14.85000 -44.16500 1.000 56.45356 267 ILE C N 1
ATOM 4508 C CA . ILE C 1 43 ? 12.93300 13.65700 -44.98100 1.000 59.00937 267 ILE C CA 1
ATOM 4509 C C . ILE C 1 43 ? 11.93300 13.93300 -46.09800 1.000 54.63606 267 ILE C C 1
ATOM 4510 O O . ILE C 1 43 ? 12.14000 13.54100 -47.25100 1.000 55.60103 267 ILE C O 1
ATOM 4515 N N . TRP C 1 44 ? 10.81600 14.56300 -45.76800 1.000 48.71348 268 TRP C N 1
ATOM 4516 C CA . TRP C 1 44 ? 9.72300 14.74900 -46.71200 1.000 49.39417 268 TRP C CA 1
ATOM 4517 C C . TRP C 1 44 ? 9.33600 16.21500 -46.78100 1.000 60.37776 268 TRP C C 1
ATOM 4518 O O . TRP C 1 44 ? 8.26100 16.61200 -46.31300 1.000 64.47783 268 TRP C O 1
ATOM 4529 N N . PRO C 1 45 ? 10.17900 17.05000 -47.39300 1.000 64.10886 269 PRO C N 1
ATOM 4530 C CA . PRO C 1 45 ? 9.84800 18.47800 -47.48600 1.000 52.23460 269 PRO C CA 1
ATOM 4531 C C . PRO C 1 45 ? 8.63400 18.78000 -48.33700 1.000 52.74483 269 PRO C C 1
ATOM 4532 O O . PRO C 1 45 ? 8.02600 19.83400 -48.14300 1.000 61.35469 269 PRO C O 1
ATOM 4536 N N . ASN C 1 46 ? 8.23800 17.90200 -49.25300 1.000 55.91951 270 ASN C N 1
ATOM 4537 C CA . ASN C 1 46 ? 7.05500 18.19100 -50.05600 1.000 65.40669 270 ASN C CA 1
ATOM 4538 C C . ASN C 1 46 ? 5.75900 17.96100 -49.28500 1.000 56.15909 270 ASN C C 1
ATOM 4539 O O . ASN C 1 46 ? 4.70000 18.39300 -49.74700 1.000 55.46673 270 ASN C O 1
ATOM 4544 N N . VAL C 1 47 ? 5.80800 17.29600 -48.13300 1.000 56.18694 271 VAL C N 1
ATOM 4545 C CA . VAL C 1 47 ? 4.59800 16.94200 -47.38500 1.000 55.30771 271 VAL C CA 1
ATOM 4546 C C . VAL C 1 47 ? 4.13400 18.12000 -46.53600 1.000 53.40780 271 VAL C C 1
ATOM 4547 O O . VAL C 1 47 ? 4.76500 18.43400 -45.51200 1.000 52.08617 271 VAL C O 1
ATOM 4551 N N . PRO C 1 48 ? 3.01600 18.76300 -46.89900 1.000 49.70903 272 PRO C N 1
ATOM 4552 C CA . PRO C 1 48 ? 2.60500 19.97600 -46.19100 1.000 52.55784 272 PRO C CA 1
ATOM 4553 C C . PRO C 1 48 ? 1.95600 19.72400 -44.84700 1.000 54.25121 272 PRO C C 1
ATOM 4554 O O . PRO C 1 48 ? 1.88700 20.65400 -44.02900 1.000 55.90359 272 PRO C O 1
ATOM 4558 N N . GLU C 1 49 ? 1.47500 18.51300 -44.58800 1.000 49.91594 273 GLU C N 1
ATOM 4559 C CA . GLU C 1 49 ? 0.73100 18.28700 -43.35800 1.000 51.66070 273 GLU C CA 1
ATOM 4560 C C . GLU C 1 49 ? 1.60900 18.48700 -42.13500 1.000 50.33209 273 GLU C C 1
ATOM 4561 O O . GLU C 1 49 ? 1.10300 18.86300 -41.07100 1.000 55.27304 273 GLU C O 1
ATOM 4567 N N . PHE C 1 50 ? 2.92400 18.24000 -42.26600 1.000 36.60244 274 PHE C N 1
ATOM 4568 C CA . PHE C 1 50 ? 3.81800 18.41900 -41.12500 1.000 35.67924 274 PHE C CA 1
ATOM 4569 C C . PHE C 1 50 ? 3.95600 19.88600 -40.75400 1.000 40.16586 274 PHE C C 1
ATOM 4570 O O . PHE C 1 50 ? 3.73500 20.21800 -39.57600 1.000 45.57894 274 PHE C O 1
ATOM 4578 N N . PRO C 1 51 ? 4.31000 20.80900 -41.66600 1.000 41.14827 275 PRO C N 1
ATOM 4579 C CA . PRO C 1 51 ? 4.32800 22.23100 -41.27600 1.000 42.72134 275 PRO C CA 1
ATOM 4580 C C . PRO C 1 51 ? 2.98500 22.72400 -40.76100 1.000 44.19788 275 PRO C C 1
ATOM 4581 O O . PRO C 1 51 ? 2.93400 23.46200 -39.77000 1.000 42.90000 275 PRO C O 1
ATOM 4585 N N . LEU C 1 52 ? 1.88800 22.27800 -41.37600 1.000 37.83257 276 LEU C N 1
ATOM 4586 C CA . LEU C 1 52 ? 0.56500 22.65100 -40.90100 1.000 35.09183 276 LEU C CA 1
ATOM 4587 C C . LEU C 1 52 ? 0.35000 22.24800 -39.45100 1.000 43.15232 276 LEU C C 1
ATOM 4588 O O . LEU C 1 52 ? -0.36300 22.94000 -38.71400 1.000 43.62481 276 LEU C O 1
ATOM 4593 N N . LYS C 1 53 ? 0.96300 21.14800 -39.00800 1.000 49.21914 277 LYS C N 1
ATOM 4594 C CA . LYS C 1 53 ? 0.78800 20.78300 -37.61100 1.000 43.13601 277 LYS C CA 1
ATOM 4595 C C . LYS C 1 53 ? 1.65200 21.66200 -36.73700 1.000 41.18614 277 LYS C C 1
ATOM 4596 O O . LYS C 1 53 ? 1.16600 22.18100 -35.72800 1.000 44.13782 277 LYS C O 1
ATOM 4602 N N . LYS C 1 54 ? 2.90000 21.90700 -37.16200 1.000 34.04887 278 LYS C N 1
ATOM 4603 C CA . LYS C 1 54 ? 3.75700 22.84900 -36.45200 1.000 37.42668 278 LYS C CA 1
ATOM 4604 C C . LYS C 1 54 ? 3.03000 24.15300 -36.22900 1.000 41.14032 278 LYS C C 1
ATOM 4605 O O . LYS C 1 54 ? 2.88200 24.60200 -35.08700 1.000 41.22489 278 LYS C O 1
ATOM 4611 N N . ALA C 1 55 ? 2.47600 24.71600 -37.30600 1.000 39.94839 279 ALA C N 1
ATOM 4612 C CA . ALA C 1 55 ? 1.72900 25.96200 -37.19300 1.000 43.45650 279 ALA C CA 1
ATOM 4613 C C . ALA C 1 55 ? 0.60800 25.82900 -36.18000 1.000 40.83400 279 ALA C C 1
ATOM 4614 O O . ALA C 1 55 ? 0.38000 26.73800 -35.37600 1.000 48.72082 279 ALA C O 1
ATOM 4616 N N . ASN C 1 56 ? -0.09500 24.70000 -36.19600 1.000 36.01334 280 ASN C N 1
ATOM 4617 C CA . ASN C 1 56 ? -1.19100 24.52200 -35.25300 1.000 33.14624 280 ASN C CA 1
ATOM 4618 C C . ASN C 1 56 ? -0.67100 24.39400 -33.83100 1.000 38.81367 280 ASN C C 1
ATOM 4619 O O . ASN C 1 56 ? -1.29300 24.90000 -32.89300 1.000 34.19792 280 ASN C O 1
ATOM 4624 N N . ILE C 1 57 ? 0.46900 23.72700 -33.65100 1.000 36.98824 281 ILE C N 1
ATOM 4625 C CA . ILE C 1 57 ? 1.04400 23.58700 -32.31700 1.000 43.67232 281 ILE C CA 1
ATOM 4626 C C . ILE C 1 57 ? 1.48300 24.94500 -31.79600 1.000 42.21333 281 ILE C C 1
ATOM 4627 O O . ILE C 1 57 ? 1.25400 25.28600 -30.63300 1.000 37.14570 281 ILE C O 1
ATOM 4632 N N . LEU C 1 58 ? 2.12500 25.73700 -32.65700 1.000 41.32669 282 LEU C N 1
ATOM 4633 C CA . LEU C 1 58 ? 2.54400 27.08300 -32.28600 1.000 42.50334 282 LEU C CA 1
ATOM 4634 C C . LEU C 1 58 ? 1.35500 27.98000 -32.01200 1.000 43.70748 282 LEU C C 1
ATOM 4635 O O . LEU C 1 58 ? 1.43300 28.88600 -31.17400 1.000 45.48915 282 LEU C O 1
ATOM 4640 N N . TYR C 1 59 ? 0.26500 27.79100 -32.74900 1.000 38.94087 283 TYR C N 1
ATOM 4641 C CA . TYR C 1 59 ? -0.89500 28.63000 -32.51600 1.000 37.17382 283 TYR C CA 1
ATOM 4642 C C . TYR C 1 59 ? -1.44500 28.39300 -31.12100 1.000 43.47807 283 TYR C C 1
ATOM 4643 O O . TYR C 1 59 ? -1.63100 29.33800 -30.35000 1.000 48.49698 283 TYR C O 1
ATOM 4652 N N . VAL C 1 60 ? -1.68000 27.13100 -30.75800 1.000 37.28261 284 VAL C N 1
ATOM 4653 C CA . VAL C 1 60 ? -2.27900 26.89000 -29.45400 1.000 47.83966 284 VAL C CA 1
ATOM 4654 C C . VAL C 1 60 ? -1.30100 27.20700 -28.34800 1.000 47.62574 284 VAL C C 1
ATOM 4655 O O . VAL C 1 60 ? -1.73100 27.52600 -27.23200 1.000 48.47261 284 VAL C O 1
ATOM 4659 N N . ASN C 1 61 ? -0.00100 27.16400 -28.64700 1.000 40.48501 285 ASN C N 1
ATOM 4660 C CA . ASN C 1 61 ? 1.04400 27.48800 -27.69400 1.000 42.79557 285 ASN C CA 1
ATOM 4661 C C . ASN C 1 61 ? 1.42800 28.94900 -27.71800 1.000 45.83990 285 ASN C C 1
ATOM 4662 O O . ASN C 1 61 ? 2.47800 29.30800 -27.16100 1.000 48.52428 285 ASN C O 1
ATOM 4667 N N . HIS C 1 62 ? 0.61300 29.78100 -28.37300 1.000 43.84883 286 HIS C N 1
ATOM 4668 C CA . HIS C 1 62 ? 0.63900 31.23200 -28.27500 1.000 45.73394 286 HIS C CA 1
ATOM 4669 C C . HIS C 1 62 ? 1.82000 31.86400 -28.97300 1.000 46.54340 286 HIS C C 1
ATOM 4670 O O . HIS C 1 62 ? 2.23500 32.96300 -28.60100 1.000 49.08205 286 HIS C O 1
ATOM 4677 N N . GLN C 1 63 ? 2.40900 31.17400 -29.93700 1.000 44.91915 287 GLN C N 1
ATOM 4678 C CA . GLN C 1 63 ? 3.44800 31.74800 -30.76600 1.000 52.37290 287 GLN C CA 1
ATOM 4679 C C . GLN C 1 63 ? 2.85700 32.07400 -32.13200 1.000 52.03043 287 GLN C C 1
ATOM 4680 O O . GLN C 1 63 ? 3.18600 31.47400 -33.15500 1.000 45.74893 287 GLN C O 1
ATOM 4686 N N . LEU C 1 64 ? 1.98000 33.08900 -32.10800 1.000 53.20696 288 LEU C N 1
ATOM 4687 C CA . LEU C 1 64 ? 1.13600 33.42200 -33.25100 1.000 43.41674 288 LEU C CA 1
ATOM 4688 C C . LEU C 1 64 ? 1.93500 33.91700 -34.44300 1.000 50.14631 288 LEU C C 1
ATOM 4689 O O . LEU C 1 64 ? 1.56300 33.67600 -35.59200 1.000 43.12396 288 LEU C O 1
ATOM 4694 N N . GLU C 1 65 ? 3.01100 34.64400 -34.19600 1.000 61.27430 289 GLU C N 1
ATOM 4695 C CA . GLU C 1 65 ? 3.78400 35.16700 -35.31000 1.000 61.92791 289 GLU C CA 1
ATOM 4696 C C . GLU C 1 65 ? 4.46200 34.04700 -36.06200 1.000 59.94887 289 GLU C C 1
ATOM 4697 O O . GLU C 1 65 ? 4.47500 34.04200 -37.29600 1.000 57.25966 289 GLU C O 1
ATOM 4703 N N . ASP C 1 66 ? 5.00000 33.07100 -35.32500 1.000 68.58764 290 ASP C N 1
ATOM 4704 C CA . ASP C 1 66 ? 5.61500 31.90200 -35.94200 1.000 67.30097 290 ASP C CA 1
ATOM 4705 C C . ASP C 1 66 ? 4.56000 31.03400 -36.60800 1.000 61.23613 290 ASP C C 1
ATOM 4706 O O . ASP C 1 66 ? 4.77700 30.51600 -37.70800 1.000 68.61322 290 ASP C O 1
ATOM 4711 N N . ALA C 1 67 ? 3.40200 30.88500 -35.96000 1.000 55.48463 291 ALA C N 1
ATOM 4712 C CA . ALA C 1 67 ? 2.30400 30.13900 -36.55900 1.000 46.61855 291 ALA C CA 1
ATOM 4713 C C . ALA C 1 67 ? 1.83800 30.80300 -37.83700 1.000 48.87751 291 ALA C C 1
ATOM 4714 O O . ALA C 1 67 ? 1.61600 30.13400 -38.85100 1.000 51.22647 291 ALA C O 1
ATOM 4716 N N . LYS C 1 68 ? 1.68900 32.12500 -37.80400 1.000 55.39770 292 LYS C N 1
ATOM 4717 C CA . LYS C 1 68 ? 1.29300 32.87700 -38.98800 1.000 50.46237 292 LYS C CA 1
ATOM 4718 C C . LYS C 1 68 ? 2.26500 32.64200 -40.13400 1.000 49.84063 292 LYS C C 1
ATOM 4719 O O . LYS C 1 68 ? 1.85200 32.38300 -41.26800 1.000 50.60847 292 LYS C O 1
ATOM 4725 N N . GLU C 1 69 ? 3.56600 32.72000 -39.84900 1.000 44.95654 293 GLU C N 1
ATOM 4726 C CA . GLU C 1 69 ? 4.57700 32.54300 -40.88600 1.000 46.82659 293 GLU C CA 1
ATOM 4727 C C . GLU C 1 69 ? 4.43400 31.18800 -41.58300 1.000 49.82803 293 GLU C C 1
ATOM 4728 O O . GLU C 1 69 ? 4.55100 31.08800 -42.80600 1.000 46.81102 293 GLU C O 1
ATOM 4734 N N . ILE C 1 70 ? 4.15700 30.13500 -40.82600 1.000 52.24239 294 ILE C N 1
ATOM 4735 C CA . ILE C 1 70 ? 4.08400 28.81600 -41.43500 1.000 46.56194 294 ILE C CA 1
ATOM 4736 C C . ILE C 1 70 ? 2.82700 28.70400 -42.28000 1.000 45.99451 294 ILE C C 1
ATOM 4737 O O . ILE C 1 70 ? 2.87200 28.20100 -43.40400 1.000 46.53359 294 ILE C O 1
ATOM 4742 N N . TYR C 1 71 ? 1.68900 29.18400 -41.76200 1.000 40.51753 295 TYR C N 1
ATOM 4743 C CA . TYR C 1 71 ? 0.44200 29.15900 -42.52900 1.000 44.99576 295 TYR C CA 1
ATOM 4744 C C . TYR C 1 71 ? 0.59200 29.94000 -43.81700 1.000 46.46490 295 TYR C C 1
ATOM 4745 O O . TYR C 1 71 ? 0.13300 29.51400 -44.87900 1.000 46.75386 295 TYR C O 1
ATOM 4754 N N . GLN C 1 72 ? 1.21300 31.11100 -43.72200 1.000 46.32942 296 GLN C N 1
ATOM 4755 C CA . GLN C 1 72 ? 1.46600 31.92900 -44.89200 1.000 47.44702 296 GLN C CA 1
ATOM 4756 C C . GLN C 1 72 ? 2.32200 31.17500 -45.88600 1.000 48.64577 296 GLN C C 1
ATOM 4757 O O . GLN C 1 72 ? 1.98600 31.11000 -47.06400 1.000 54.69931 296 GLN C O 1
ATOM 4763 N N . SER C 1 73 ? 3.36700 30.50300 -45.40600 1.000 49.23930 297 SER C N 1
ATOM 4764 C CA . SER C 1 73 ? 4.27200 29.78700 -46.29200 1.000 55.67547 297 SER C CA 1
ATOM 4765 C C . SER C 1 73 ? 3.58200 28.61000 -46.96700 1.000 59.42598 297 SER C C 1
ATOM 4766 O O . SER C 1 73 ? 3.89200 28.29300 -48.11800 1.000 68.66975 297 SER C O 1
ATOM 4769 N N . LEU C 1 74 ? 2.61300 27.98600 -46.29600 1.000 56.98064 298 LEU C N 1
ATOM 4770 C CA . LEU C 1 74 ? 1.86900 26.88900 -46.90300 1.000 52.52788 298 LEU C CA 1
ATOM 4771 C C . LEU C 1 74 ? 1.06000 27.36100 -48.09700 1.000 58.16543 298 LEU C C 1
ATOM 4772 O O . LEU C 1 74 ? 0.84700 26.59400 -49.04200 1.000 62.68950 298 LEU C O 1
ATOM 4777 N N . LEU C 1 75 ? 0.55500 28.59000 -48.04500 1.000 55.90237 299 LEU C N 1
ATOM 4778 C CA . LEU C 1 75 ? -0.03300 29.23100 -49.21100 1.000 58.63584 299 LEU C CA 1
ATOM 4779 C C . LEU C 1 75 ? 1.06100 29.83500 -50.08500 1.000 71.38376 299 LEU C C 1
ATOM 4780 O O . LEU C 1 75 ? 2.02200 30.41300 -49.57800 1.000 76.72998 299 LEU C O 1
ATOM 4785 N N . GLU C 1 76 ? 0.94600 29.65800 -51.39500 1.000 83.56712 300 GLU C N 1
ATOM 4786 C CA . GLU C 1 76 ? 1.89100 30.30200 -52.30200 1.000 103.42227 300 GLU C CA 1
ATOM 4787 C C . GLU C 1 76 ? 3.35500 30.03600 -51.95300 1.000 112.12495 300 GLU C C 1
ATOM 4788 O O . GLU C 1 76 ? 3.98400 30.85200 -51.26600 1.000 104.12582 300 GLU C O 1
ATOM 4790 N N . ASN C 1 77 ? 3.89600 28.88700 -52.37500 1.000 129.51824 301 ASN C N 1
ATOM 4791 C CA . ASN C 1 77 ? 5.32800 28.62300 -52.25500 1.000 137.33256 301 ASN C CA 1
ATOM 4792 C C . ASN C 1 77 ? 5.95200 28.22300 -53.59100 1.000 143.51631 301 ASN C C 1
ATOM 4793 O O . ASN C 1 77 ? 5.43400 27.35000 -54.29500 1.000 149.43492 301 ASN C O 1
ATOM 4798 N N . ALA C 1 78 ? 7.06300 28.88300 -53.93400 1.000 135.68273 302 ALA C N 1
ATOM 4799 C CA . ALA C 1 78 ? 7.87600 28.58500 -55.10600 1.000 131.49374 302 ALA C CA 1
ATOM 4800 C C . ALA C 1 78 ? 9.10800 27.74100 -54.77200 1.000 128.52785 302 ALA C C 1
ATOM 4801 O O . ALA C 1 78 ? 9.79800 27.29000 -55.69600 1.000 133.31854 302 ALA C O 1
ATOM 4803 N N . ALA C 1 79 ? 9.44000 27.58100 -53.47900 1.000 121.50240 303 ALA C N 1
ATOM 4804 C CA . ALA C 1 79 ? 10.58800 26.80400 -53.00300 1.000 118.53364 303 ALA C CA 1
ATOM 4805 C C . ALA C 1 79 ? 10.26300 25.32900 -52.76300 1.000 113.64444 303 ALA C C 1
ATOM 4806 O O . ALA C 1 79 ? 11.07400 24.45200 -53.09300 1.000 110.46266 303 ALA C O 1
ATOM 4808 N N . ILE C 1 80 ? 9.09700 25.04800 -52.17700 1.000 108.68421 304 ILE C N 1
ATOM 4809 C CA . ILE C 1 80 ? 8.59200 23.69800 -51.95200 1.000 100.73859 304 ILE C CA 1
ATOM 4810 C C . ILE C 1 80 ? 7.28300 23.58600 -52.72400 1.000 106.69305 304 ILE C C 1
ATOM 4811 O O . ILE C 1 80 ? 6.45400 24.50400 -52.68900 1.000 105.87358 304 ILE C O 1
ATOM 4813 N N . ASP C 1 81 ? 7.11900 22.49400 -53.46900 1.000 111.87467 305 ASP C N 1
ATOM 4814 C CA . ASP C 1 81 ? 5.85100 22.21100 -54.13800 1.000 110.41661 305 ASP C CA 1
ATOM 4815 C C . ASP C 1 81 ? 5.04200 21.22700 -53.29900 1.000 103.02410 305 ASP C C 1
ATOM 4816 O O . ASP C 1 81 ? 4.90400 20.05300 -53.63300 1.000 108.82924 305 ASP C O 1
ATOM 4821 N N . TYR C 1 82 ? 4.51300 21.74100 -52.18900 1.000 88.67883 306 TYR C N 1
ATOM 4822 C CA . TYR C 1 82 ? 3.71900 20.96200 -51.25400 1.000 75.11523 306 TYR C CA 1
ATOM 4823 C C . TYR C 1 82 ? 2.69800 20.10000 -51.98800 1.000 73.04278 306 TYR C C 1
ATOM 4824 O O . TYR C 1 82 ? 1.90300 20.59800 -52.78400 1.000 78.80885 306 TYR C O 1
ATOM 4833 N N . GLN C 1 83 ? 2.77500 18.79000 -51.76800 1.000 75.61123 307 GLN C N 1
ATOM 4834 C CA . GLN C 1 83 ? 1.84100 17.80000 -52.31500 1.000 83.29487 307 GLN C CA 1
ATOM 4835 C C . GLN C 1 83 ? 1.21200 17.06200 -51.14200 1.000 79.41396 307 GLN C C 1
ATOM 4836 O O . GLN C 1 83 ? 1.86700 16.18500 -50.54900 1.000 82.50900 307 GLN C O 1
ATOM 4842 N N . PRO C 1 84 ? -0.04600 17.34200 -50.78400 1.000 70.34086 308 PRO C N 1
ATOM 4843 C CA . PRO C 1 84 ? -0.63600 16.69400 -49.60900 1.000 59.62273 308 PRO C CA 1
ATOM 4844 C C . PRO C 1 84 ? -0.72700 15.19400 -49.77100 1.000 69.52650 308 PRO C C 1
ATOM 4845 O O . PRO C 1 84 ? -0.87900 14.67300 -50.87600 1.000 78.35666 308 PRO C O 1
ATOM 4849 N N . ILE C 1 85 ? -0.64100 14.50300 -48.64300 1.000 65.22218 309 ILE C N 1
ATOM 4850 C CA . ILE C 1 85 ? -0.72100 13.05500 -48.63800 1.000 68.44583 309 ILE C CA 1
ATOM 4851 C C . ILE C 1 85 ? -1.97500 12.53800 -47.94300 1.000 72.95057 309 ILE C C 1
ATOM 4852 O O . ILE C 1 85 ? -2.40500 11.41600 -48.24300 1.000 84.24251 309 ILE C O 1
ATOM 4857 N N . VAL C 1 86 ? -2.60800 13.32300 -47.08100 1.000 69.61181 310 VAL C N 1
ATOM 4858 C CA . VAL C 1 86 ? -3.84100 12.86700 -46.45000 1.000 73.26002 310 VAL C CA 1
ATOM 4859 C C . VAL C 1 86 ? -4.82200 14.02600 -46.24200 1.000 82.17810 310 VAL C C 1
ATOM 4860 O O . VAL C 1 86 ? -6.03700 13.84900 -46.39800 1.000 90.20854 310 VAL C O 1
ATOM 4864 N N . LEU C 1 87 ? -4.31300 15.21600 -45.88600 1.000 74.34087 311 LEU C N 1
ATOM 4865 C CA . LEU C 1 87 ? -5.13400 16.41900 -45.71200 1.000 66.82632 311 LEU C CA 1
ATOM 4866 C C . LEU C 1 87 ? -4.97600 17.32700 -46.92300 1.000 71.42223 311 LEU C C 1
ATOM 4867 O O . LEU C 1 87 ? -4.00900 18.08400 -47.01800 1.000 71.76011 311 LEU C O 1
ATOM 4872 N N . TYR C 1 88 ? -5.96400 17.29500 -47.81800 1.000 74.11029 312 TYR C N 1
ATOM 4873 C CA . TYR C 1 88 ? -5.87700 18.04100 -49.06200 1.000 77.47504 312 TYR C CA 1
ATOM 4874 C C . TYR C 1 88 ? -6.26800 19.49600 -48.88000 1.000 75.32539 312 TYR C C 1
ATOM 4875 O O . TYR C 1 88 ? -6.04700 20.30600 -49.78600 1.000 81.01587 312 TYR C O 1
ATOM 4884 N N . GLU C 1 89 ? -6.78700 19.84900 -47.71000 1.000 70.45337 313 GLU C N 1
ATOM 4885 C CA . GLU C 1 89 ? -6.99100 21.23100 -47.32700 1.000 62.20148 313 GLU C CA 1
ATOM 4886 C C . GLU C 1 89 ? -5.76200 21.81200 -46.64700 1.000 59.59156 313 GLU C C 1
ATOM 4887 O O . GLU C 1 89 ? -5.81100 22.94500 -46.16800 1.000 64.96932 313 GLU C O 1
ATOM 4893 N N . ALA C 1 90 ? -4.65500 21.07200 -46.60900 1.000 54.57880 314 ALA C N 1
ATOM 4894 C CA . ALA C 1 90 ? -3.47800 21.54200 -45.88500 1.000 56.32741 314 ALA C CA 1
ATOM 4895 C C . ALA C 1 90 ? -2.86700 22.80100 -46.48900 1.000 58.09915 314 ALA C C 1
ATOM 4896 O O . ALA C 1 90 ? -2.12200 23.50300 -45.79600 1.000 55.72340 314 ALA C O 1
ATOM 4898 N N . THR C 1 91 ? -3.11600 23.06700 -47.77200 1.000 56.33222 315 THR C N 1
ATOM 4899 C CA . THR C 1 91 ? -2.53700 24.19900 -48.47800 1.000 59.62563 315 THR C CA 1
ATOM 4900 C C . THR C 1 91 ? -3.56800 25.22900 -48.90700 1.000 78.45700 315 THR C C 1
ATOM 4901 O O . THR C 1 91 ? -3.23400 26.13900 -49.67900 1.000 82.76197 315 THR C O 1
ATOM 4905 N N . ASN C 1 92 ? -4.82100 25.08600 -48.46800 1.000 89.59037 316 ASN C N 1
ATOM 4906 C CA . ASN C 1 92 ? -5.88200 26.01300 -48.85400 1.000 91.54949 316 ASN C CA 1
ATOM 4907 C C . ASN C 1 92 ? -6.69400 26.43100 -47.64400 1.000 76.87370 316 ASN C C 1
ATOM 4908 O O . ASN C 1 92 ? -6.43300 27.45200 -47.00300 1.000 74.84377 316 ASN C O 1
ATOM 4913 N N . PHE C 1 93 ? -7.68800 25.61000 -47.33300 1.000 60.09547 317 PHE C N 1
ATOM 4914 C CA . PHE C 1 93 ? -8.71400 26.02200 -46.39900 1.000 48.24357 317 PHE C CA 1
ATOM 4915 C C . PHE C 1 93 ? -8.13400 26.24600 -45.01500 1.000 44.79776 317 PHE C C 1
ATOM 4916 O O . PHE C 1 93 ? -8.37900 27.28600 -44.39400 1.000 49.82862 317 PHE C O 1
ATOM 4924 N N . MET C 1 94 ? -7.36700 25.27500 -44.50200 1.000 43.84761 318 MET C N 1
ATOM 4925 C CA . MET C 1 94 ? -6.91600 25.38100 -43.11500 1.000 49.85676 318 MET C CA 1
ATOM 4926 C C . MET C 1 94 ? -5.94100 26.54200 -42.90800 1.000 46.02728 318 MET C C 1
ATOM 4927 O O . MET C 1 94 ? -6.14300 27.32100 -41.96300 1.000 46.62669 318 MET C O 1
ATOM 4932 N N . PRO C 1 95 ? -4.92000 26.76100 -43.74800 1.000 47.04628 319 PRO C N 1
ATOM 4933 C CA . PRO C 1 95 ? -4.12000 27.99000 -43.58000 1.000 42.71326 319 PRO C CA 1
ATOM 4934 C C . PRO C 1 95 ? -4.93200 29.27300 -43.67900 1.000 49.87746 319 PRO C C 1
ATOM 4935 O O . PRO C 1 95 ? -4.67300 30.21600 -42.92300 1.000 52.11020 319 PRO C O 1
ATOM 4939 N N . HIS C 1 96 ? -5.90300 29.34800 -44.59400 1.000 54.18264 320 HIS C N 1
ATOM 4940 C CA . HIS C 1 96 ? -6.75100 30.53600 -44.65700 1.000 48.01313 320 HIS C CA 1
ATOM 4941 C C . HIS C 1 96 ? -7.53700 30.69800 -43.36300 1.000 46.86964 320 HIS C C 1
ATOM 4942 O O . HIS C 1 96 ? -7.58100 31.78800 -42.78500 1.000 47.04497 320 HIS C O 1
ATOM 4949 N N . LYS C 1 97 ? -8.16300 29.61600 -42.89300 1.000 40.34244 321 LYS C N 1
ATOM 4950 C CA . LYS C 1 97 ? -8.96400 29.68200 -41.67700 1.000 40.36047 321 LYS C CA 1
ATOM 4951 C C . LYS C 1 97 ? -8.10600 30.07400 -40.48600 1.000 43.92369 321 LYS C C 1
ATOM 4952 O O . LYS C 1 97 ? -8.55000 30.82300 -39.60800 1.000 51.25162 321 LYS C O 1
ATOM 4958 N N . MET C 1 98 ? -6.88600 29.55000 -40.41100 1.000 41.68782 322 MET C N 1
ATOM 4959 C CA . MET C 1 98 ? -6.03000 29.91200 -39.28900 1.000 43.32045 322 MET C CA 1
ATOM 4960 C C . MET C 1 98 ? -5.48400 31.32500 -39.43500 1.000 48.87817 322 MET C C 1
ATOM 4961 O O . MET C 1 98 ? -5.36100 32.05200 -38.44700 1.000 55.26729 322 MET C O 1
ATOM 4966 N N . LEU C 1 99 ? -5.11500 31.72800 -40.64400 1.000 48.25295 323 LEU C N 1
ATOM 4967 C CA . LEU C 1 99 ? -4.66100 33.10000 -40.81200 1.000 50.02245 323 LEU C CA 1
ATOM 4968 C C . LEU C 1 99 ? -5.76800 34.07400 -40.42500 1.000 54.98876 323 LEU C C 1
ATOM 4969 O O . LEU C 1 99 ? -5.51000 35.10900 -39.80400 1.000 57.95025 323 LEU C O 1
ATOM 4974 N N . GLY C 1 100 ? -7.01200 33.75500 -40.78400 1.000 55.52071 324 GLY C N 1
ATOM 4975 C CA . GLY C 1 100 ? -8.12800 34.57600 -40.34800 1.000 55.92061 324 GLY C CA 1
ATOM 4976 C C . GLY C 1 100 ? -8.29100 34.60100 -38.83800 1.000 57.09248 324 GLY C C 1
ATOM 4977 O O . GLY C 1 100 ? -8.53200 35.65600 -38.25000 1.000 56.67270 324 GLY C O 1
ATOM 4978 N N . THR C 1 101 ? -8.15700 33.44200 -38.18800 1.000 58.43508 325 THR C N 1
ATOM 4979 C CA . THR C 1 101 ? -8.26600 33.40200 -36.72900 1.000 55.62844 325 THR C CA 1
ATOM 4980 C C . THR C 1 101 ? -7.17600 34.22700 -36.05900 1.000 50.11836 325 THR C C 1
ATOM 4981 O O . THR C 1 101 ? -7.45000 34.98700 -35.12800 1.000 51.06242 325 THR C O 1
ATOM 4985 N N . ILE C 1 102 ? -5.93800 34.08800 -36.52700 1.000 46.72983 326 ILE C N 1
ATOM 4986 C CA . ILE C 1 102 ? -4.82200 34.82900 -35.95600 1.000 46.48325 326 ILE C CA 1
ATOM 4987 C C . ILE C 1 102 ? -5.01900 36.32300 -36.17600 1.000 54.37820 326 ILE C C 1
ATOM 4988 O O . ILE C 1 102 ? -4.84700 37.13300 -35.25900 1.000 59.39093 326 ILE C O 1
ATOM 4993 N N . TYR C 1 103 ? -5.39000 36.71200 -37.39800 1.000 57.03008 327 TYR C N 1
ATOM 4994 C CA . TYR C 1 103 ? -5.57300 38.13100 -37.67900 1.000 52.83986 327 TYR C CA 1
ATOM 4995 C C . TYR C 1 103 ? -6.73600 38.69400 -36.88800 1.000 55.45763 327 TYR C C 1
ATOM 4996 O O . TYR C 1 103 ? -6.69400 39.84900 -36.46000 1.000 54.95657 327 TYR C O 1
ATOM 5005 N N . LEU C 1 104 ? -7.78500 37.89800 -36.68200 1.000 55.29765 328 LEU C N 1
ATOM 5006 C CA . LEU C 1 104 ? -8.88500 38.35200 -35.84300 1.000 52.27576 328 LEU C CA 1
ATOM 5007 C C . LEU C 1 104 ? -8.42400 38.53700 -34.40900 1.000 59.92575 328 LEU C C 1
ATOM 5008 O O . LEU C 1 104 ? -8.71600 39.56200 -33.77900 1.000 68.69262 328 LEU C O 1
ATOM 5013 N N . GLU C 1 105 ? -7.69500 37.55600 -33.87400 1.000 57.57840 329 GLU C N 1
ATOM 5014 C CA . GLU C 1 105 ? -7.16500 37.72600 -32.53200 1.000 59.21469 329 GLU C CA 1
ATOM 5015 C C . GLU C 1 105 ? -6.25000 38.94000 -32.47300 1.000 61.84591 329 GLU C C 1
ATOM 5016 O O . GLU C 1 105 ? -6.21200 39.63700 -31.45500 1.000 73.15406 329 GLU C O 1
ATOM 5018 N N . GLU C 1 106 ? -5.53900 39.23100 -33.55900 1.000 54.87527 330 GLU C N 1
ATOM 5019 C CA . GLU C 1 106 ? -4.64000 40.37700 -33.61900 1.000 62.24545 330 GLU C CA 1
ATOM 5020 C C . GLU C 1 106 ? -5.35600 41.69700 -33.88300 1.000 69.01158 330 GLU C C 1
ATOM 5021 O O . GLU C 1 106 ? -4.67900 42.72500 -34.03900 1.000 76.49504 330 GLU C O 1
ATOM 5027 N N . LYS C 1 107 ? -6.68800 41.68400 -33.98100 1.000 66.63460 331 LYS C N 1
ATOM 5028 C CA . LYS C 1 107 ? -7.51500 42.86700 -34.21400 1.000 70.99779 331 LYS C CA 1
ATOM 5029 C C . LYS C 1 107 ? -7.25000 43.51200 -35.57600 1.000 67.96522 331 LYS C C 1
ATOM 5030 O O . LYS C 1 107 ? -7.58800 44.67200 -35.78700 1.000 77.46732 331 LYS C O 1
ATOM 5032 N N . ASP C 1 108 ? -6.65700 42.77500 -36.51500 1.000 60.20395 332 ASP C N 1
ATOM 5033 C CA . ASP C 1 108 ? -6.55800 43.19400 -37.91600 1.000 58.05422 332 ASP C CA 1
ATOM 5034 C C . ASP C 1 108 ? -7.78400 42.67500 -38.66800 1.000 60.87909 332 ASP C C 1
ATOM 5035 O O . ASP C 1 108 ? -7.72700 41.71100 -39.43900 1.000 56.90992 332 ASP C O 1
ATOM 5040 N N . TYR C 1 109 ? -8.91300 43.34000 -38.41300 1.000 62.56039 333 TYR C N 1
ATOM 5041 C CA . TYR C 1 109 ? -10.20400 42.82000 -38.85000 1.000 64.68454 333 TYR C CA 1
ATOM 5042 C C . TYR C 1 109 ? -10.28800 42.66700 -40.37100 1.000 67.69765 333 TYR C C 1
ATOM 5043 O O . TYR C 1 109 ? -10.90600 41.71600 -40.87000 1.000 62.45518 333 TYR C O 1
ATOM 5052 N N . THR C 1 110 ? -9.69300 43.60100 -41.12500 1.000 70.38602 334 THR C N 1
ATOM 5053 C CA . THR C 1 110 ? -9.78300 43.55700 -42.58700 1.000 65.83652 334 THR C CA 1
ATOM 5054 C C . THR C 1 110 ? -9.03100 42.36600 -43.17500 1.000 66.13184 334 THR C C 1
ATOM 5055 O O . THR C 1 110 ? -9.56500 41.64600 -44.02800 1.000 68.86931 334 THR C O 1
ATOM 5059 N N . ARG C 1 111 ? -7.79500 42.12900 -42.72400 1.000 65.13195 335 ARG C N 1
ATOM 5060 C CA . ARG C 1 111 ? -7.05400 40.96400 -43.20100 1.000 58.15263 335 ARG C CA 1
ATOM 5061 C C . ARG C 1 111 ? -7.76400 39.70300 -42.75700 1.000 55.51920 335 ARG C C 1
ATOM 5062 O O . ARG C 1 111 ? -7.81700 38.71100 -43.49000 1.000 60.42991 335 ARG C O 1
ATOM 5070 N N . ALA C 1 112 ? -8.33500 39.73800 -41.55200 1.000 50.94906 336 ALA C N 1
ATOM 5071 C CA . ALA C 1 112 ? -9.07600 38.59500 -41.05900 1.000 45.08331 336 ALA C CA 1
ATOM 5072 C C . ALA C 1 112 ? -10.23700 38.27700 -41.98900 1.000 54.84955 336 ALA C C 1
ATOM 5073 O O . ALA C 1 112 ? -10.44800 37.11500 -42.34800 1.000 53.88127 336 ALA C O 1
ATOM 5075 N N . MET C 1 113 ? -10.97200 39.29900 -42.43500 1.000 51.91891 337 MET C N 1
ATOM 5076 C CA . MET C 1 113 ? -12.08700 39.04300 -43.33900 1.000 53.52515 337 MET C CA 1
ATOM 5077 C C . MET C 1 113 ? -11.62600 38.49800 -44.68600 1.000 55.53538 337 MET C C 1
ATOM 5078 O O . MET C 1 113 ? -12.34800 37.70900 -45.30600 1.000 62.97081 337 MET C O 1
ATOM 5083 N N . THR C 1 114 ? -10.46600 38.92900 -45.19000 1.000 49.99576 338 THR C N 1
ATOM 5084 C CA . THR C 1 114 ? -10.04100 38.42400 -46.49100 1.000 59.10090 338 THR C CA 1
ATOM 5085 C C . THR C 1 114 ? -9.82600 36.91600 -46.43300 1.000 69.89802 338 THR C C 1
ATOM 5086 O O . THR C 1 114 ? -10.29900 36.17000 -47.29900 1.000 75.57507 338 THR C O 1
ATOM 5090 N N . HIS C 1 115 ? -9.12300 36.44800 -45.39900 1.000 67.47658 339 HIS C N 1
ATOM 5091 C CA . HIS C 1 115 ? -8.83200 35.02500 -45.26200 1.000 62.76062 339 HIS C CA 1
ATOM 5092 C C . HIS C 1 115 ? -10.08800 34.22800 -44.93000 1.000 64.23225 339 HIS C C 1
ATOM 5093 O O . HIS C 1 115 ? -10.27300 33.11500 -45.43600 1.000 67.52785 339 HIS C O 1
ATOM 5100 N N . PHE C 1 116 ? -10.95300 34.76700 -44.06700 1.000 60.87459 340 PHE C N 1
ATOM 5101 C CA . PHE C 1 116 ? -12.23300 34.11700 -43.80600 1.000 55.93877 340 PHE C CA 1
ATOM 5102 C C . PHE C 1 116 ? -13.02500 33.96000 -45.09800 1.000 57.61417 340 PHE C C 1
ATOM 5103 O O . PHE C 1 116 ? -13.52400 32.87400 -45.41400 1.000 55.81334 340 PHE C O 1
ATOM 5111 N N . SER C 1 117 ? -13.09300 35.03300 -45.89200 1.000 58.10059 341 SER C N 1
ATOM 5112 C CA . SER C 1 117 ? -13.76600 34.95000 -47.17900 1.000 56.93836 341 SER C CA 1
ATOM 5113 C C . SER C 1 117 ? -13.13100 33.87400 -48.03900 1.000 57.84667 341 SER C C 1
ATOM 5114 O O . SER C 1 117 ? -13.83500 33.09800 -48.68900 1.000 65.08371 341 SER C O 1
ATOM 5117 N N . LYS C 1 118 ? -11.79900 33.79400 -48.03700 1.000 55.63560 342 LYS C N 1
ATOM 5118 C CA . LYS C 1 118 ? -11.13000 32.83500 -48.90700 1.000 60.59392 342 LYS C CA 1
ATOM 5119 C C . LYS C 1 118 ? -11.31300 31.41600 -48.40100 1.000 62.08397 342 LYS C C 1
ATOM 5120 O O . LYS C 1 118 ? -11.44200 30.48600 -49.19900 1.000 68.89694 342 LYS C O 1
ATOM 5126 N N . ALA C 1 119 ? -11.31900 31.22500 -47.08400 1.000 60.28679 343 ALA C N 1
ATOM 5127 C CA . ALA C 1 119 ? -11.57500 29.89700 -46.53800 1.000 58.43684 343 ALA C CA 1
ATOM 5128 C C . ALA C 1 119 ? -13.02700 29.48200 -46.75700 1.000 61.05979 343 ALA C C 1
ATOM 5129 O O . ALA C 1 119 ? -13.31100 28.30100 -46.98500 1.000 62.10109 343 ALA C O 1
ATOM 5131 N N . TYR C 1 120 ? -13.96900 30.42700 -46.65400 1.000 58.73621 344 TYR C N 1
ATOM 5132 C CA . TYR C 1 120 ? -15.36000 30.07900 -46.92400 1.000 59.98938 344 TYR C CA 1
ATOM 5133 C C . TYR C 1 120 ? -15.57100 29.68900 -48.37900 1.000 68.82898 344 TYR C C 1
ATOM 5134 O O . TYR C 1 120 ? -16.41600 28.83800 -48.68000 1.000 78.02710 344 TYR C O 1
ATOM 5143 N N . ALA C 1 121 ? -14.86100 30.34000 -49.29800 1.000 70.84708 345 ALA C N 1
ATOM 5144 C CA . ALA C 1 121 ? -14.92900 29.93900 -50.69500 1.000 73.11639 345 ALA C CA 1
ATOM 5145 C C . ALA C 1 121 ? -14.42200 28.51400 -50.87200 1.000 73.64900 345 ALA C C 1
ATOM 5146 O O . ALA C 1 121 ? -15.01300 27.72700 -51.62200 1.000 77.81933 345 ALA C O 1
ATOM 5148 N N . GLU C 1 122 ? -13.33400 28.16600 -50.17500 1.000 69.22775 346 GLU C N 1
ATOM 5149 C CA . GLU C 1 122 ? -12.74100 26.83800 -50.29000 1.000 76.27547 346 GLU C CA 1
ATOM 5150 C C . GLU C 1 122 ? -13.70800 25.78000 -49.77100 1.000 75.21204 346 GLU C C 1
ATOM 5151 O O . GLU C 1 122 ? -14.11100 24.87100 -50.49800 1.000 87.10843 346 GLU C O 1
ATOM 5157 N N . ASN C 1 123 ? -14.08000 25.87600 -48.50000 1.000 64.79271 347 ASN C N 1
ATOM 5158 C CA . ASN C 1 123 ? -15.00000 24.93400 -47.87500 1.000 72.38720 347 ASN C CA 1
ATOM 5159 C C . ASN C 1 123 ? -16.12100 25.77600 -47.28800 1.000 80.21486 347 ASN C C 1
ATOM 5160 O O . ASN C 1 123 ? -15.92400 26.44900 -46.27200 1.000 89.95426 347 ASN C O 1
ATOM 5165 N N . SER C 1 124 ? -17.30200 25.70900 -47.89600 1.000 78.46991 348 SER C N 1
ATOM 5166 C CA . SER C 1 124 ? -18.41900 26.54900 -47.49900 1.000 72.75359 348 SER C CA 1
ATOM 5167 C C . SER C 1 124 ? -19.26300 25.91300 -46.41000 1.000 70.60237 348 SER C C 1
ATOM 5168 O O . SER C 1 124 ? -20.30700 26.46700 -46.06400 1.000 78.46103 348 SER C O 1
ATOM 5171 N N . SER C 1 125 ? -18.86400 24.75000 -45.89000 1.000 64.94089 349 SER C N 1
ATOM 5172 C CA . SER C 1 125 ? -19.65200 24.02500 -44.90300 1.000 65.31250 349 SER C CA 1
ATOM 5173 C C . SER C 1 125 ? -19.03600 24.07200 -43.52100 1.000 71.23305 349 SER C C 1
ATOM 5174 O O . SER C 1 125 ? -19.49400 23.34700 -42.63200 1.000 82.00876 349 SER C O 1
ATOM 5177 N N . ASP C 1 126 ? -18.00200 24.87800 -43.31200 1.000 65.82113 350 ASP C N 1
ATOM 5178 C CA . ASP C 1 126 ? -17.35400 24.94300 -42.00800 1.000 61.37388 350 ASP C CA 1
ATOM 5179 C C . ASP C 1 126 ? -18.13900 25.93200 -41.16000 1.000 61.59561 350 ASP C C 1
ATOM 5180 O O . ASP C 1 126 ? -18.11200 27.13800 -41.42100 1.000 63.93959 350 ASP C O 1
ATOM 5185 N N . TYR C 1 127 ? -18.82200 25.42900 -40.12900 1.000 59.33301 351 TYR C N 1
ATOM 5186 C CA . TYR C 1 127 ? -19.50500 26.34300 -39.22400 1.000 57.21576 351 TYR C CA 1
ATOM 5187 C C . TYR C 1 127 ? -18.52200 27.24700 -38.50200 1.000 54.08944 351 TYR C C 1
ATOM 5188 O O . TYR C 1 127 ? -18.89300 28.34800 -38.09500 1.000 56.06504 351 TYR C O 1
ATOM 5197 N N . GLY C 1 128 ? -17.26100 26.84500 -38.40500 1.000 55.63843 352 GLY C N 1
ATOM 5198 C CA . GLY C 1 128 ? -16.28900 27.69000 -37.73800 1.000 58.03177 352 GLY C CA 1
ATOM 5199 C C . GLY C 1 128 ? -16.07800 29.00600 -38.45500 1.000 53.65625 352 GLY C C 1
ATOM 5200 O O . GLY C 1 128 ? -16.26600 30.07700 -37.87400 1.000 52.59024 352 GLY C O 1
ATOM 5201 N N . VAL C 1 129 ? -15.74000 28.95000 -39.74300 1.000 47.06056 353 VAL C N 1
ATOM 5202 C CA . VAL C 1 129 ? -15.48800 30.20500 -40.43600 1.000 51.28319 353 VAL C CA 1
ATOM 5203 C C . VAL C 1 129 ? -16.77600 31.00200 -40.55500 1.000 53.18251 353 VAL C C 1
ATOM 5204 O O . VAL C 1 129 ? -16.76100 32.22900 -40.45400 1.000 67.95755 353 VAL C O 1
ATOM 5208 N N . MET C 1 130 ? -17.91500 30.33400 -40.73700 1.000 44.73593 354 MET C N 1
ATOM 5209 C CA . MET C 1 130 ? -19.16600 31.07900 -40.77900 1.000 50.10620 354 MET C CA 1
ATOM 5210 C C . MET C 1 130 ? -19.42100 31.78400 -39.46000 1.000 60.87344 354 MET C C 1
ATOM 5211 O O . MET C 1 130 ? -19.70900 32.98600 -39.43500 1.000 67.12611 354 MET C O 1
ATOM 5216 N N . PHE C 1 131 ? -19.31700 31.04700 -38.35000 1.000 61.73547 355 PHE C N 1
ATOM 5217 C CA . PHE C 1 131 ? -19.52000 31.64300 -37.03300 1.000 61.54353 355 PHE C CA 1
ATOM 5218 C C . PHE C 1 131 ? -18.58100 32.82100 -36.81800 1.000 59.94640 355 PHE C C 1
ATOM 5219 O O . PHE C 1 131 ? -18.97900 33.85000 -36.26700 1.000 64.72962 355 PHE C O 1
ATOM 5227 N N . GLN C 1 132 ? -17.31900 32.67600 -37.23400 1.000 53.37612 356 GLN C N 1
ATOM 5228 C CA . GLN C 1 132 ? -16.33000 33.72500 -37.00900 1.000 54.56044 356 GLN C CA 1
ATOM 5229 C C . GLN C 1 132 ? -16.65600 34.96600 -37.81300 1.000 59.64626 356 GLN C C 1
ATOM 5230 O O . GLN C 1 132 ? -16.56800 36.08800 -37.30500 1.000 63.24675 356 GLN C O 1
ATOM 5236 N N . MET C 1 133 ? -17.02700 34.78000 -39.07300 1.000 62.36434 357 MET C N 1
ATOM 5237 C CA . MET C 1 133 ? -17.37900 35.91500 -39.90800 1.000 59.59953 357 MET C CA 1
ATOM 5238 C C . MET C 1 133 ? -18.58000 36.65500 -39.34000 1.000 58.28380 357 MET C C 1
ATOM 5239 O O . MET C 1 133 ? -18.58300 37.88800 -39.29200 1.000 62.07454 357 MET C O 1
ATOM 5244 N N . ILE C 1 134 ? -19.59500 35.92500 -38.86900 1.000 51.37239 358 ILE C N 1
ATOM 5245 C CA . ILE C 1 134 ? -20.77500 36.59400 -38.32600 1.000 53.84195 358 ILE C CA 1
ATOM 5246 C C . ILE C 1 134 ? -20.39000 37.46700 -37.14100 1.000 50.08437 358 ILE C C 1
ATOM 5247 O O . ILE C 1 134 ? -20.76400 38.64200 -37.07100 1.000 52.06474 358 ILE C O 1
ATOM 5252 N N . MET C 1 135 ? -19.58500 36.92900 -36.22900 1.000 47.64992 359 MET C N 1
ATOM 5253 C CA . MET C 1 135 ? -19.20500 37.68000 -35.04100 1.000 52.53353 359 MET C CA 1
ATOM 5254 C C . MET C 1 135 ? -18.32900 38.86900 -35.39900 1.000 62.20365 359 MET C C 1
ATOM 5255 O O . MET C 1 135 ? -18.42900 39.92900 -34.77300 1.000 74.38415 359 MET C O 1
ATOM 5260 N N . LEU C 1 136 ? -17.45800 38.72100 -36.39600 1.000 65.14825 360 LEU C N 1
ATOM 5261 C CA . LEU C 1 136 ? -16.64000 39.85700 -36.81500 1.000 70.95019 360 LEU C CA 1
ATOM 5262 C C . LEU C 1 136 ? -17.48500 40.94300 -37.48200 1.000 73.47861 360 LEU C C 1
ATOM 5263 O O . LEU C 1 136 ? -17.29300 42.13500 -37.21500 1.000 77.83664 360 LEU C O 1
ATOM 5268 N N . LEU C 1 137 ? -18.43900 40.55300 -38.33000 1.000 68.31308 361 LEU C N 1
ATOM 5269 C CA . LEU C 1 137 ? -19.31800 41.53000 -38.95700 1.000 70.68321 361 LEU C CA 1
ATOM 5270 C C . LEU C 1 137 ? -20.19300 42.24500 -37.93100 1.000 84.04172 361 LEU C C 1
ATOM 5271 O O . LEU C 1 137 ? -20.44200 43.45000 -38.05400 1.000 92.17551 361 LEU C O 1
ATOM 5276 N N . SER C 1 138 ? -20.64800 41.52500 -36.89600 1.000 82.07811 362 SER C N 1
ATOM 5277 C CA . SER C 1 138 ? -21.48100 42.13700 -35.85900 1.000 74.81029 362 SER C CA 1
ATOM 5278 C C . SER C 1 138 ? -20.77300 43.26600 -35.14000 1.000 70.02305 362 SER C C 1
ATOM 5279 O O . SER C 1 138 ? -21.43400 44.15700 -34.59600 1.000 73.22762 362 SER C O 1
ATOM 5282 N N . LYS C 1 139 ? -19.44400 43.23900 -35.09500 1.000 68.86745 363 LYS C N 1
ATOM 5283 C CA . LYS C 1 139 ? -18.73200 44.34700 -34.47500 1.000 82.21871 363 LYS C CA 1
ATOM 5284 C C . LYS C 1 139 ? -18.99900 45.65100 -35.21900 1.000 87.06936 363 LYS C C 1
ATOM 5285 O O . LYS C 1 139 ? -19.12900 46.71200 -34.60000 1.000 91.34698 363 LYS C O 1
ATOM 5291 N N . PHE C 1 140 ? -19.11300 45.58200 -36.54700 1.000 85.87353 364 PHE C N 1
ATOM 5292 C CA . PHE C 1 140 ? -19.21600 46.75400 -37.40900 1.000 88.40369 364 PHE C CA 1
ATOM 5293 C C . PHE C 1 140 ? -20.61500 46.95900 -37.97400 1.000 93.53217 364 PHE C C 1
ATOM 5294 O O . PHE C 1 140 ? -21.15900 48.05400 -37.85100 1.000 108.73420 364 PHE C O 1
ATOM 5302 N N . HIS C 1 141 ? -21.19100 45.96800 -38.64500 1.000 83.62640 365 HIS C N 1
ATOM 5303 C CA . HIS C 1 141 ? -22.43200 46.17000 -39.37800 1.000 84.67115 365 HIS C CA 1
ATOM 5304 C C . HIS C 1 141 ? -23.66000 45.90400 -38.50100 1.000 84.98015 365 HIS C C 1
ATOM 5305 O O . HIS C 1 141 ? -23.57800 45.32900 -37.41700 1.000 85.35807 365 HIS C O 1
ATOM 5312 N N . GLN C 1 142 ? -24.81200 46.34200 -38.99100 1.000 91.26982 366 GLN C N 1
ATOM 5313 C CA . GLN C 1 142 ? -26.10700 46.12900 -38.36900 1.000 93.59263 366 GLN C CA 1
ATOM 5314 C C . GLN C 1 142 ? -26.65900 44.77400 -38.78500 1.000 89.15500 366 GLN C C 1
ATOM 5315 O O . GLN C 1 142 ? -26.23600 44.20800 -39.79700 1.000 91.60817 366 GLN C O 1
ATOM 5321 N N . PRO C 1 143 ? -27.60500 44.22000 -38.02100 1.000 81.76249 367 PRO C N 1
ATOM 5322 C CA . PRO C 1 143 ? -28.10200 42.86800 -38.33800 1.000 77.68735 367 PRO C CA 1
ATOM 5323 C C . PRO C 1 143 ? -28.63900 42.71500 -39.75500 1.000 83.78671 367 PRO C C 1
ATOM 5324 O O . PRO C 1 143 ? -28.41200 41.67000 -40.37500 1.000 84.10935 367 PRO C O 1
ATOM 5328 N N . LYS C 1 144 ? -29.36800 43.70500 -40.27800 1.000 87.90292 368 LYS C N 1
ATOM 5329 C CA . LYS C 1 144 ? -29.88400 43.58300 -41.64000 1.000 92.54163 368 LYS C CA 1
ATOM 5330 C C . LYS C 1 144 ? -28.74900 43.49100 -42.66000 1.000 93.11612 368 LYS C C 1
ATOM 5331 O O . LYS C 1 144 ? -28.82700 42.70800 -43.61500 1.000 89.86170 368 LYS C O 1
ATOM 5333 N N . GLU C 1 145 ? -27.68200 44.27500 -42.46800 1.000 97.62938 369 GLU C N 1
ATOM 5334 C CA . GLU C 1 145 ? -26.54000 44.20800 -43.37700 1.000 97.56562 369 GLU C CA 1
ATOM 5335 C C . GLU C 1 145 ? -25.85200 42.85700 -43.30800 1.000 90.49185 369 GLU C C 1
ATOM 5336 O O . GLU C 1 145 ? -25.41200 42.32500 -44.33200 1.000 94.61744 369 GLU C O 1
ATOM 5342 N N . ILE C 1 146 ? -25.73400 42.29100 -42.11000 1.000 83.53321 370 ILE C N 1
ATOM 5343 C CA . ILE C 1 146 ? -25.07200 40.99800 -41.96600 1.000 76.74763 370 ILE C CA 1
ATOM 5344 C C . ILE C 1 146 ? -25.85000 39.91500 -42.68900 1.000 77.19033 370 ILE C C 1
ATOM 5345 O O . ILE C 1 146 ? -25.28300 39.12000 -43.44400 1.000 79.11771 370 ILE C O 1
ATOM 5350 N N . PHE C 1 147 ? -27.16500 39.88000 -42.48500 1.000 78.45700 371 PHE C N 1
ATOM 5351 C CA . PHE C 1 147 ? -27.97700 38.88600 -43.17100 1.000 76.00409 371 PHE C CA 1
ATOM 5352 C C . PHE C 1 147 ? -27.82500 39.02400 -44.67800 1.000 80.02139 371 PHE C C 1
ATOM 5353 O O . PHE C 1 147 ? -27.81400 38.02200 -45.40400 1.000 80.06851 371 PHE C O 1
ATOM 5361 N N . ALA C 1 148 ? -27.68300 40.26100 -45.16900 1.000 87.60604 372 ALA C N 1
ATOM 5362 C CA . ALA C 1 148 ? -27.38100 40.45300 -46.58500 1.000 89.15224 372 ALA C CA 1
ATOM 5363 C C . ALA C 1 148 ? -26.08500 39.75400 -46.95500 1.000 84.05789 372 ALA C C 1
ATOM 5364 O O . ALA C 1 148 ? -26.01800 39.04500 -47.96400 1.000 87.86004 372 ALA C O 1
ATOM 5366 N N . PHE C 1 149 ? -25.06300 39.90100 -46.11300 1.000 75.95888 373 PHE C N 1
ATOM 5367 C CA . PHE C 1 149 ? -23.78900 39.23900 -46.34700 1.000 71.57169 373 PHE C CA 1
ATOM 5368 C C . PHE C 1 149 ? -23.96300 37.72600 -46.39700 1.000 75.96529 373 PHE C C 1
ATOM 5369 O O . PHE C 1 149 ? -23.40800 37.05700 -47.27900 1.000 73.38604 373 PHE C O 1
ATOM 5377 N N . MET C 1 150 ? -24.68800 37.16200 -45.42400 1.000 83.44827 374 MET C N 1
ATOM 5378 C CA . MET C 1 150 ? -24.92000 35.71800 -45.40900 1.000 83.45053 374 MET C CA 1
ATOM 5379 C C . MET C 1 150 ? -25.71000 35.27300 -46.63200 1.000 88.65367 374 MET C C 1
ATOM 5380 O O . MET C 1 150 ? -25.40600 34.23800 -47.23800 1.000 90.34621 374 MET C O 1
ATOM 5385 N N . GLU C 1 151 ? -26.73600 36.03800 -47.00800 1.000 92.59080 375 GLU C N 1
ATOM 5386 C CA . GLU C 1 151 ? -27.50900 35.66800 -48.18300 1.000 96.15996 375 GLU C CA 1
ATOM 5387 C C . GLU C 1 151 ? -26.65700 35.79000 -49.44900 1.000 98.48979 375 GLU C C 1
ATOM 5388 O O . GLU C 1 151 ? -26.72000 34.91900 -50.32300 1.000 105.56350 375 GLU C O 1
ATOM 5394 N N . ARG C 1 152 ? -25.81100 36.83300 -49.53800 1.000 94.83760 376 ARG C N 1
ATOM 5395 C CA . ARG C 1 152 ? -24.90300 36.98700 -50.68100 1.000 87.39623 376 ARG C CA 1
ATOM 5396 C C . ARG C 1 152 ? -23.93700 35.82300 -50.78600 1.000 91.80145 376 ARG C C 1
ATOM 5397 O O . ARG C 1 152 ? -23.57000 35.41900 -51.89500 1.000 97.40652 376 ARG C O 1
ATOM 5405 N N . HIS C 1 153 ? -23.51000 35.28000 -49.65000 1.000 89.80103 377 HIS C N 1
ATOM 5406 C CA . HIS C 1 153 ? -22.52300 34.21500 -49.59500 1.000 86.28889 377 HIS C CA 1
ATOM 5407 C C . HIS C 1 153 ? -23.16600 32.83700 -49.46900 1.000 84.28789 377 HIS C C 1
ATOM 5408 O O . HIS C 1 153 ? -22.45200 31.85800 -49.23600 1.000 83.96411 377 HIS C O 1
ATOM 5415 N N . HIS C 1 154 ? -24.49500 32.74400 -49.59800 1.000 79.49591 378 HIS C N 1
ATOM 5416 C CA . HIS C 1 154 ? -25.21300 31.46600 -49.55700 1.000 80.30967 378 HIS C CA 1
ATOM 5417 C C . HIS C 1 154 ? -24.86600 30.67300 -48.30000 1.000 79.99684 378 HIS C C 1
ATOM 5418 O O . HIS C 1 154 ? -24.60400 29.47200 -48.35500 1.000 82.95969 378 HIS C O 1
ATOM 5425 N N . PHE C 1 155 ? -24.86200 31.35300 -47.15000 1.000 79.28531 379 PHE C N 1
ATOM 5426 C CA . PHE C 1 155 ? -24.54600 30.66900 -45.89600 1.000 73.30609 379 PHE C CA 1
ATOM 5427 C C . PHE C 1 155 ? -25.53100 29.54400 -45.61500 1.000 74.88507 379 PHE C C 1
ATOM 5428 O O . PHE C 1 155 ? -25.12500 28.42500 -45.28500 1.000 75.64809 379 PHE C O 1
ATOM 5436 N N . ILE C 1 156 ? -26.83000 29.81700 -45.76100 1.000 77.05752 380 ILE C N 1
ATOM 5437 C CA . ILE C 1 156 ? -27.87000 28.86600 -45.37600 1.000 81.43151 380 ILE C CA 1
ATOM 5438 C C . ILE C 1 156 ? -28.02400 27.78900 -46.44400 1.000 80.30256 380 ILE C C 1
ATOM 5439 O O . ILE C 1 156 ? -29.00700 27.78400 -47.18700 1.000 75.71578 380 ILE C O 1
ATOM 5444 N N . SER C 1 157 ? -27.12000 26.80400 -46.43900 1.000 89.23670 381 SER C N 1
ATOM 5445 C CA . SER C 1 157 ? -27.09900 25.77800 -47.47800 1.000 98.56198 381 SER C CA 1
ATOM 5446 C C . SER C 1 157 ? -28.31300 24.86500 -47.39900 1.000 105.81344 381 SER C C 1
ATOM 5447 O O . SER C 1 157 ? -28.71600 24.27800 -48.41100 1.000 116.05408 381 SER C O 1
ATOM 5450 N N . SER C 1 158 ? -28.88500 24.71200 -46.21000 1.000 99.49826 382 SER C N 1
ATOM 5451 C CA . SER C 1 158 ? -30.02600 23.83800 -45.98900 1.000 97.15849 382 SER C CA 1
ATOM 5452 C C . SER C 1 158 ? -30.77000 24.35300 -44.77400 1.000 87.10402 382 SER C C 1
ATOM 5453 O O . SER C 1 158 ? -30.32500 25.28400 -44.10500 1.000 83.96917 382 SER C O 1
ATOM 5456 N N . THR C 1 159 ? -31.92500 23.75700 -44.50100 1.000 89.21816 383 THR C N 1
ATOM 5457 C CA . THR C 1 159 ? -32.62900 24.12600 -43.28200 1.000 89.29459 383 THR C CA 1
ATOM 5458 C C . THR C 1 159 ? -31.79700 23.75200 -42.06300 1.000 85.53905 383 THR C C 1
ATOM 5459 O O . THR C 1 159 ? -31.72600 24.51700 -41.09600 1.000 82.14899 383 THR C O 1
ATOM 5463 N N . GLU C 1 160 ? -31.10700 22.60700 -42.11700 1.000 92.16044 384 GLU C N 1
ATOM 5464 C CA . GLU C 1 160 ? -30.26300 22.19500 -40.99400 1.000 94.19700 384 GLU C CA 1
ATOM 5465 C C . GLU C 1 160 ? -29.10100 23.15200 -40.76600 1.000 91.31113 384 GLU C C 1
ATOM 5466 O O . GLU C 1 160 ? -28.80000 23.50800 -39.62100 1.000 93.31173 384 GLU C O 1
ATOM 5472 N N . THR C 1 161 ? -28.44200 23.59000 -41.83700 1.000 86.85721 385 THR C N 1
ATOM 5473 C CA . THR C 1 161 ? -27.33900 24.52700 -41.67400 1.000 79.16114 385 THR C CA 1
ATOM 5474 C C . THR C 1 161 ? -27.82300 25.80200 -41.00200 1.000 74.67785 385 THR C C 1
ATOM 5475 O O . THR C 1 161 ? -27.13000 26.36500 -40.14800 1.000 73.52748 385 THR C O 1
ATOM 5479 N N . GLY C 1 162 ? -29.01800 26.26600 -41.37200 1.000 74.23438 386 GLY C N 1
ATOM 5480 C CA . GLY C 1 162 ? -29.57500 27.43600 -40.72100 1.000 74.25744 386 GLY C CA 1
ATOM 5481 C C . GLY C 1 162 ? -29.85100 27.19700 -39.24900 1.000 76.18858 386 GLY C C 1
ATOM 5482 O O . GLY C 1 162 ? -29.63100 28.07900 -38.41500 1.000 76.92689 386 GLY C O 1
ATOM 5483 N N . LEU C 1 163 ? -30.31800 25.99400 -38.90000 1.000 75.08754 387 LEU C N 1
ATOM 5484 C CA . LEU C 1 163 ? -30.51900 25.69500 -37.48600 1.000 71.14919 387 LEU C CA 1
ATOM 5485 C C . LEU C 1 163 ? -29.19700 25.72700 -36.73900 1.000 71.44919 387 LEU C C 1
ATOM 5486 O O . LEU C 1 163 ? -29.06900 26.41400 -35.72100 1.000 79.92355 387 LEU C O 1
ATOM 5491 N N . ARG C 1 164 ? -28.18300 25.03100 -37.25900 1.000 63.88115 388 ARG C N 1
ATOM 5492 C CA . ARG C 1 164 ? -26.87900 25.05600 -36.61000 1.000 59.50699 388 ARG C CA 1
ATOM 5493 C C . ARG C 1 164 ? -26.35900 26.48300 -36.51500 1.000 63.16670 388 ARG C C 1
ATOM 5494 O O . ARG C 1 164 ? -25.74900 26.86400 -35.51400 1.000 70.19901 388 ARG C O 1
ATOM 5496 N N . LEU C 1 165 ? -26.61900 27.29500 -37.53600 1.000 63.57120 389 LEU C N 1
ATOM 5497 C CA . LEU C 1 165 ? -26.32500 28.72000 -37.45300 1.000 63.58400 389 LEU C CA 1
ATOM 5498 C C . LEU C 1 165 ? -27.15400 29.38700 -36.37000 1.000 65.80656 389 LEU C C 1
ATOM 5499 O O . LEU C 1 165 ? -26.69100 30.31700 -35.70200 1.000 67.18621 389 LEU C O 1
ATOM 5504 N N . LEU C 1 166 ? -28.40300 28.96000 -36.21800 1.000 66.01412 390 LEU C N 1
ATOM 5505 C CA . LEU C 1 166 ? -29.27800 29.59900 -35.24400 1.000 67.54136 390 LEU C CA 1
ATOM 5506 C C . LEU C 1 166 ? -28.81500 29.34000 -33.81800 1.000 63.28817 390 LEU C C 1
ATOM 5507 O O . LEU C 1 166 ? -28.98600 30.19400 -32.94000 1.000 60.51392 390 LEU C O 1
ATOM 5512 N N . SER C 1 167 ? -28.26000 28.15700 -33.57000 1.000 57.71491 391 SER C N 1
ATOM 5513 C CA . SER C 1 167 ? -27.73500 27.84600 -32.25300 1.000 61.05225 391 SER C CA 1
ATOM 5514 C C . SER C 1 167 ? -26.61700 28.80500 -31.86300 1.000 61.53276 391 SER C C 1
ATOM 5515 O O . SER C 1 167 ? -26.51100 29.19300 -30.69600 1.000 64.23097 391 SER C O 1
ATOM 5518 N N . MET C 1 168 ? -25.78200 29.21600 -32.82600 1.000 61.82346 392 MET C N 1
ATOM 5519 C CA . MET C 1 168 ? -24.70300 30.15800 -32.52600 1.000 65.06495 392 MET C CA 1
ATOM 5520 C C . MET C 1 168 ? -25.22700 31.56500 -32.24900 1.000 70.34568 392 MET C C 1
ATOM 5521 O O . MET C 1 168 ? -24.90200 32.15900 -31.21500 1.000 79.89181 392 MET C O 1
ATOM 5526 N N . THR C 1 169 ? -26.03200 32.12100 -33.16000 1.000 68.46902 393 THR C N 1
ATOM 5527 C CA . THR C 1 169 ? -26.43600 33.52200 -33.03700 1.000 71.11503 393 THR C CA 1
ATOM 5528 C C . THR C 1 169 ? -27.29000 33.76800 -31.80200 1.000 74.06146 393 THR C C 1
ATOM 5529 O O . THR C 1 169 ? -27.16900 34.81900 -31.16100 1.000 78.09718 393 THR C O 1
ATOM 5533 N N . THR C 1 170 ? -28.17700 32.82900 -31.46900 1.000 70.51234 394 THR C N 1
ATOM 5534 C CA . THR C 1 170 ? -29.02900 32.99500 -30.29600 1.000 59.24306 394 THR C CA 1
ATOM 5535 C C . THR C 1 170 ? -28.22600 32.94800 -28.99900 1.000 58.52670 394 THR C C 1
ATOM 5536 O O . THR C 1 170 ? -28.54600 33.66500 -28.04600 1.000 72.57472 394 THR C O 1
ATOM 5540 N N . GLN C 1 171 ? -27.20100 32.09600 -28.92800 1.000 47.88405 395 GLN C N 1
ATOM 5541 C CA . GLN C 1 171 ? -26.39700 32.01400 -27.71100 1.000 52.80331 395 GLN C CA 1
ATOM 5542 C C . GLN C 1 171 ? -25.53900 33.25100 -27.51400 1.000 55.83606 395 GLN C C 1
ATOM 5543 O O . GLN C 1 171 ? -25.19400 33.59500 -26.37400 1.000 56.86831 395 GLN C O 1
ATOM 5549 N N . GLN C 1 172 ? -25.17400 33.91500 -28.60800 1.000 58.76507 396 GLN C N 1
ATOM 5550 C CA . GLN C 1 172 ? -24.39900 35.14400 -28.55900 1.000 62.01225 396 GLN C CA 1
ATOM 5551 C C . GLN C 1 172 ? -25.25000 36.35500 -28.20800 1.000 66.53190 396 GLN C C 1
ATOM 5552 O O . GLN C 1 172 ? -24.69300 37.38900 -27.82900 1.000 68.64039 396 GLN C O 1
ATOM 5558 N N . GLY C 1 173 ? -26.57700 36.25000 -28.30300 1.000 68.21467 397 GLY C N 1
ATOM 5559 C CA . GLY C 1 173 ? -27.45000 37.37100 -28.01500 1.000 72.49794 397 GLY C CA 1
ATOM 5560 C C . GLY C 1 173 ? -27.82700 38.20500 -29.21500 1.000 74.45493 397 GLY C C 1
ATOM 5561 O O . GLY C 1 173 ? -28.25200 39.35300 -29.04400 1.000 76.09979 397 GLY C O 1
ATOM 5562 N N . TYR C 1 174 ? -27.64400 37.67400 -30.42300 1.000 73.21414 398 TYR C N 1
ATOM 5563 C CA . TYR C 1 174 ? -27.94400 38.36400 -31.67700 1.000 74.41285 398 TYR C CA 1
ATOM 5564 C C . TYR C 1 174 ? -29.42500 38.15600 -32.01200 1.000 76.71854 398 TYR C C 1
ATOM 5565 O O . TYR C 1 174 ? -29.79900 37.36200 -32.87800 1.000 74.63389 398 TYR C O 1
ATOM 5574 N N . ALA C 1 175 ? -30.29000 38.88700 -31.30300 1.000 80.00615 399 ALA C N 1
ATOM 5575 C CA . ALA C 1 175 ? -31.72700 38.65500 -31.45000 1.000 76.81605 399 ALA C CA 1
ATOM 5576 C C . ALA C 1 175 ? -32.22900 39.05300 -32.83400 1.000 77.12305 399 ALA C C 1
ATOM 5577 O O . ALA C 1 175 ? -32.88300 38.25700 -33.51700 1.000 72.39279 399 ALA C O 1
ATOM 5579 N N . GLU C 1 176 ? -31.89700 40.26400 -33.28700 1.000 82.00126 400 GLU C N 1
ATOM 5580 C CA . GLU C 1 176 ? -32.40400 40.70900 -34.58200 1.000 87.73209 400 GLU C CA 1
ATOM 5581 C C . GLU C 1 176 ? -31.86200 39.83300 -35.70400 1.000 84.72047 400 GLU C C 1
ATOM 5582 O O . GLU C 1 176 ? -32.60600 39.42100 -36.60600 1.000 83.43375 400 GLU C O 1
ATOM 5584 N N . LEU C 1 177 ? -30.57100 39.51900 -35.65400 1.000 79.11483 401 LEU C N 1
ATOM 5585 C CA . LEU C 1 177 ? -29.99500 38.66200 -36.67600 1.000 73.93969 401 LEU C CA 1
ATOM 5586 C C . LEU C 1 177 ? -30.67700 37.30000 -36.67600 1.000 72.42624 401 LEU C C 1
ATOM 5587 O O . LEU C 1 177 ? -31.10800 36.81600 -37.72700 1.000 75.32074 401 LEU C O 1
ATOM 5592 N N . SER C 1 178 ? -30.81200 36.68000 -35.49500 1.000 68.81613 402 SER C N 1
ATOM 5593 C CA . SER C 1 178 ? -31.47300 35.37800 -35.41500 1.000 67.36217 402 SER C CA 1
ATOM 5594 C C . SER C 1 178 ? -32.88500 35.44500 -35.96700 1.000 74.76351 402 SER C C 1
ATOM 5595 O O . SER C 1 178 ? -33.33900 34.51200 -36.63800 1.000 75.23977 402 SER C O 1
ATOM 5598 N N . GLU C 1 179 ? -33.59300 36.54500 -35.69800 1.000 77.50080 403 GLU C N 1
ATOM 5599 C CA . GLU C 1 179 ? -34.93300 36.69800 -36.24500 1.000 76.78777 403 GLU C CA 1
ATOM 5600 C C . GLU C 1 179 ? -34.90800 36.62200 -37.75900 1.000 81.57474 403 GLU C C 1
ATOM 5601 O O . GLU C 1 179 ? -35.68200 35.87300 -38.36500 1.000 85.18856 403 GLU C O 1
ATOM 5607 N N . LEU C 1 180 ? -33.97200 37.33400 -38.38600 1.000 80.16569 404 LEU C N 1
ATOM 5608 C CA . LEU C 1 180 ? -33.87000 37.29400 -39.84000 1.000 82.75174 404 LEU C CA 1
ATOM 5609 C C . LEU C 1 180 ? -33.54900 35.89300 -40.34900 1.000 85.88073 404 LEU C C 1
ATOM 5610 O O . LEU C 1 180 ? -34.04900 35.48000 -41.40400 1.000 94.10098 404 LEU C O 1
ATOM 5615 N N . ILE C 1 181 ? -32.70500 35.15500 -39.62500 1.000 78.30284 405 ILE C N 1
ATOM 5616 C CA . ILE C 1 181 ? -32.29200 33.82500 -40.06600 1.000 74.01032 405 ILE C CA 1
ATOM 5617 C C . ILE C 1 181 ? -33.46500 32.85000 -40.03400 1.000 76.64381 405 ILE C C 1
ATOM 5618 O O . ILE C 1 181 ? -33.67000 32.06800 -40.97000 1.000 77.35103 405 ILE C O 1
ATOM 5623 N N . VAL C 1 182 ? -34.23300 32.84800 -38.94600 1.000 77.91455 406 VAL C N 1
ATOM 5624 C CA . VAL C 1 182 ? -35.27900 31.83800 -38.81800 1.000 82.60778 406 VAL C CA 1
ATOM 5625 C C . VAL C 1 182 ? -36.44700 32.14100 -39.75500 1.000 87.28207 406 VAL C C 1
ATOM 5626 O O . VAL C 1 182 ? -37.06600 31.22400 -40.30700 1.000 90.49594 406 VAL C O 1
ATOM 5630 N N . GLN C 1 183 ? -36.77200 33.42400 -39.95400 1.000 90.21266 407 GLN C N 1
ATOM 5631 C CA . GLN C 1 183 ? -37.87900 33.75600 -40.84700 1.000 96.47874 407 GLN C CA 1
ATOM 5632 C C . GLN C 1 183 ? -37.57200 33.36400 -42.28000 1.000 93.64924 407 GLN C C 1
ATOM 5633 O O . GLN C 1 183 ? -38.49100 33.07500 -43.05400 1.000 101.58283 407 GLN C O 1
ATOM 5639 N N . SER C 1 184 ? -36.29500 33.35700 -42.65100 1.000 86.14750 408 SER C N 1
ATOM 5640 C CA . SER C 1 184 ? -35.87600 32.95400 -43.98300 1.000 93.19048 408 SER C CA 1
ATOM 5641 C C . SER C 1 184 ? -35.85700 31.44300 -44.18600 1.000 95.91519 408 SER C C 1
ATOM 5642 O O . SER C 1 184 ? -35.63000 30.98900 -45.31500 1.000 101.15272 408 SER C O 1
ATOM 5645 N N . LEU C 1 185 ? -36.05600 30.65700 -43.13300 1.000 94.45489 409 LEU C N 1
ATOM 5646 C CA . LEU C 1 185 ? -36.01400 29.20800 -43.26000 1.000 96.48239 409 LEU C CA 1
ATOM 5647 C C . LEU C 1 185 ? -37.34500 28.68600 -43.77600 1.000 105.39419 409 LEU C C 1
ATOM 5648 O O . LEU C 1 185 ? -38.40800 29.20000 -43.42000 1.000 111.97749 409 LEU C O 1
ATOM 5653 N N . THR C 1 186 ? -37.28500 27.64400 -44.59800 1.000 111.06770 410 THR C N 1
ATOM 5654 C CA . THR C 1 186 ? -38.46900 27.06000 -45.21300 1.000 115.53235 410 THR C CA 1
ATOM 5655 C C . THR C 1 186 ? -38.70300 25.69600 -44.58600 1.000 121.49404 410 THR C C 1
ATOM 5656 O O . THR C 1 186 ? -37.75200 24.94600 -44.33500 1.000 120.84046 410 THR C O 1
ATOM 5660 N N . ASP C 1 187 ? -39.96800 25.39100 -44.31000 1.000 127.02021 411 ASP C N 1
ATOM 5661 C CA . ASP C 1 187 ? -40.35200 24.11600 -43.71000 1.000 129.14232 411 ASP C CA 1
ATOM 5662 C C . ASP C 1 187 ? -39.63500 23.88100 -42.38500 1.000 114.63140 411 ASP C C 1
ATOM 5663 O O . ASP C 1 187 ? -39.00000 22.84700 -42.16800 1.000 109.74889 411 ASP C O 1
ATOM 5668 N N . VAL C 1 188 ? -39.74800 24.85200 -41.48800 1.000 108.32768 412 VAL C N 1
ATOM 5669 C CA . VAL C 1 188 ? -39.23600 24.68100 -40.13600 1.000 105.67354 412 VAL C CA 1
ATOM 5670 C C . VAL C 1 188 ? -40.21400 23.81200 -39.36100 1.000 110.80174 412 VAL C C 1
ATOM 5671 O O . VAL C 1 188 ? -41.42600 24.07300 -39.35300 1.000 110.92815 412 VAL C O 1
ATOM 5675 N N . TYR C 1 189 ? -39.69500 22.77500 -38.71000 1.000 111.26415 413 TYR C N 1
ATOM 5676 C CA . TYR C 1 189 ? -40.54700 21.92400 -37.89300 1.000 111.50321 413 TYR C CA 1
ATOM 5677 C C . TYR C 1 189 ? -41.13900 22.78000 -36.77800 1.000 105.84226 413 TYR C C 1
ATOM 5678 O O . TYR C 1 189 ? -40.39300 23.50600 -36.10800 1.000 114.02753 413 TYR C O 1
ATOM 5687 N N . PRO C 1 190 ? -42.45100 22.73800 -36.55400 1.000 94.91648 414 PRO C N 1
ATOM 5688 C CA . PRO C 1 190 ? -43.09800 23.71500 -35.65900 1.000 95.86389 414 PRO C CA 1
ATOM 5689 C C . PRO C 1 190 ? -42.51400 23.73400 -34.25300 1.000 98.43831 414 PRO C C 1
ATOM 5690 O O . PRO C 1 190 ? -42.32800 24.82700 -33.69400 1.000 103.84366 414 PRO C O 1
ATOM 5694 N N . PRO C 1 191 ? -42.21700 22.58200 -33.62400 1.000 94.81448 415 PRO C N 1
ATOM 5695 C CA . PRO C 1 191 ? -41.54600 22.66600 -32.31300 1.000 87.08614 415 PRO C CA 1
ATOM 5696 C C . PRO C 1 191 ? -40.24100 23.44100 -32.36200 1.000 81.57141 415 PRO C C 1
ATOM 5697 O O . PRO C 1 191 ? -39.96900 24.25700 -31.47000 1.000 79.44941 415 PRO C O 1
ATOM 5701 N N . VAL C 1 192 ? -39.44800 23.23900 -33.41600 1.000 79.73951 416 VAL C N 1
ATOM 5702 C CA . VAL C 1 192 ? -38.16500 23.92500 -33.54500 1.000 80.56435 416 VAL C CA 1
ATOM 5703 C C . VAL C 1 192 ? -38.37200 25.43200 -33.63900 1.000 83.51107 416 VAL C C 1
ATOM 5704 O O . VAL C 1 192 ? -37.66200 26.22300 -32.99700 1.000 76.88257 416 VAL C O 1
ATOM 5708 N N . ALA C 1 193 ? -39.34500 25.84700 -34.45700 1.000 88.62530 417 ALA C N 1
ATOM 5709 C CA . ALA C 1 193 ? -39.60300 27.26700 -34.66000 1.000 91.50052 417 ALA C CA 1
ATOM 5710 C C . ALA C 1 193 ? -40.04800 27.94000 -33.37400 1.000 90.00583 417 ALA C C 1
ATOM 5711 O O . ALA C 1 193 ? -39.58700 29.04200 -33.05300 1.000 88.95584 417 ALA C O 1
ATOM 5713 N N . GLU C 1 194 ? -40.94100 27.29700 -32.62300 1.000 91.25799 418 GLU C N 1
ATOM 5714 C CA . GLU C 1 194 ? -41.36200 27.88500 -31.35800 1.000 90.60470 418 GLU C CA 1
ATOM 5715 C C . GLU C 1 194 ? -40.17500 28.08100 -30.44000 1.000 80.42980 418 GLU C C 1
ATOM 5716 O O . GLU C 1 194 ? -39.99500 29.15700 -29.85900 1.000 77.67698 418 GLU C O 1
ATOM 5722 N N . ALA C 1 195 ? -39.32700 27.05900 -30.33400 1.000 76.88096 419 ALA C N 1
ATOM 5723 C CA . ALA C 1 195 ? -38.16200 27.15200 -29.46200 1.000 73.61932 419 ALA C CA 1
ATOM 5724 C C . ALA C 1 195 ? -37.25500 28.30300 -29.87500 1.000 68.65470 419 ALA C C 1
ATOM 5725 O O . ALA C 1 195 ? -36.73000 29.02800 -29.02500 1.000 63.56183 419 ALA C O 1
ATOM 5727 N N . THR C 1 196 ? -37.04300 28.48100 -31.17300 1.000 73.18227 420 THR C N 1
ATOM 5728 C CA . THR C 1 196 ? -36.20100 29.58900 -31.60300 1.000 74.85182 420 THR C CA 1
ATOM 5729 C C . THR C 1 196 ? -36.87000 30.93200 -31.33500 1.000 70.04200 420 THR C C 1
ATOM 5730 O O . THR C 1 196 ? -36.21400 31.87800 -30.88300 1.000 60.72369 420 THR C O 1
ATOM 5734 N N . GLU C 1 197 ? -38.17200 31.03900 -31.60700 1.000 73.20461 421 GLU C N 1
ATOM 5735 C CA . GLU C 1 197 ? -38.86100 32.30200 -31.36400 1.000 71.81978 421 GLU C CA 1
ATOM 5736 C C . GLU C 1 197 ? -38.77000 32.67900 -29.89800 1.000 73.79787 421 GLU C C 1
ATOM 5737 O O . GLU C 1 197 ? -38.54200 33.84700 -29.55900 1.000 75.22579 421 GLU C O 1
ATOM 5739 N N . VAL C 1 198 ? -38.90800 31.68700 -29.01700 1.000 74.84142 422 VAL C N 1
ATOM 5740 C CA . VAL C 1 198 ? -38.85400 31.93400 -27.57900 1.000 73.37465 422 VAL C CA 1
ATOM 5741 C C . VAL C 1 198 ? -37.46400 32.41200 -27.16700 1.000 77.39745 422 VAL C C 1
ATOM 5742 O O . VAL C 1 198 ? -37.32500 33.39500 -26.42900 1.000 82.32701 422 VAL C O 1
ATOM 5746 N N . LYS C 1 199 ? -36.41300 31.74800 -27.66200 1.000 74.03304 423 LYS C N 1
ATOM 5747 C CA . LYS C 1 199 ? -35.05200 32.17000 -27.34000 1.000 70.16498 423 LYS C CA 1
ATOM 5748 C C . LYS C 1 199 ? -34.80900 33.59900 -27.81000 1.000 78.04060 423 LYS C C 1
ATOM 5749 O O . LYS C 1 199 ? -34.28100 34.43500 -27.06500 1.000 79.16028 423 LYS C O 1
ATOM 5755 N N . ILE C 1 200 ? -35.22100 33.90000 -29.04400 1.000 77.69643 424 ILE C N 1
ATOM 5756 C CA . ILE C 1 200 ? -35.12100 35.25800 -29.55400 1.000 72.73913 424 ILE C CA 1
ATOM 5757 C C . ILE C 1 200 ? -35.91500 36.19400 -28.66300 1.000 82.39844 424 ILE C C 1
ATOM 5758 O O . ILE C 1 200 ? -35.44100 37.27100 -28.28400 1.000 89.72907 424 ILE C O 1
ATOM 5763 N N . ALA C 1 201 ? -37.12000 35.77500 -28.27200 1.000 82.32246 425 ALA C N 1
ATOM 5764 C CA . ALA C 1 201 ? -37.94400 36.62000 -27.42300 1.000 82.79515 425 ALA C CA 1
ATOM 5765 C C . ALA C 1 201 ? -37.32200 36.80400 -26.04600 1.000 81.73289 425 ALA C C 1
ATOM 5766 O O . ALA C 1 201 ? -37.50500 37.85900 -25.42700 1.000 87.89258 425 ALA C O 1
ATOM 5768 N N . THR C 1 202 ? -36.59700 35.79500 -25.54700 1.000 69.85535 426 THR C N 1
ATOM 5769 C CA . THR C 1 202 ? -35.94400 35.93200 -24.24800 1.000 67.51375 426 THR C CA 1
ATOM 5770 C C . THR C 1 202 ? -34.79200 36.93300 -24.29700 1.000 67.06842 426 THR C C 1
ATOM 5771 O O . THR C 1 202 ? -34.57600 37.67400 -23.33100 1.000 70.19113 426 THR C O 1
ATOM 5775 N N . ILE C 1 203 ? -34.04900 36.98400 -25.41200 1.000 65.39179 427 ILE C N 1
ATOM 5776 C CA . ILE C 1 203 ? -32.96400 37.96100 -25.54400 1.000 66.02087 427 ILE C CA 1
ATOM 5777 C C . ILE C 1 203 ? -33.49800 39.37400 -25.36900 1.000 73.09116 427 ILE C C 1
ATOM 5778 O O . ILE C 1 203 ? -32.83900 40.23600 -24.76900 1.000 70.77862 427 ILE C O 1
ATOM 5783 N N . ARG C 1 204 ? -34.70400 39.62700 -25.88800 1.000 79.55136 428 ARG C N 1
ATOM 5784 C CA . ARG C 1 204 ? -35.41800 40.89800 -25.84200 1.000 84.47792 428 ARG C CA 1
ATOM 5785 C C . ARG C 1 204 ? -36.17100 41.12200 -24.53200 1.000 89.76097 428 ARG C C 1
ATOM 5786 O O . ARG C 1 204 ? -36.95000 42.08300 -24.44300 1.000 91.72795 428 ARG C O 1
ATOM 5794 N N . ASN C 1 205 ? -35.96200 40.24700 -23.54100 1.000 85.24687 429 ASN C N 1
ATOM 5795 C CA . ASN C 1 205 ? -36.54400 40.37900 -22.20800 1.000 80.33506 429 ASN C CA 1
ATOM 5796 C C . ASN C 1 205 ? -38.06800 40.31900 -22.25900 1.000 75.60029 429 ASN C C 1
ATOM 5797 O O . ASN C 1 205 ? -38.76500 41.05800 -21.55900 1.000 78.26556 429 ASN C O 1
ATOM 5802 N N . VAL C 1 206 ? -38.58900 39.46600 -23.13300 1.000 75.20054 430 VAL C N 1
ATOM 5803 C CA . VAL C 1 206 ? -40.01100 39.14400 -23.16300 1.000 83.44172 430 VAL C CA 1
ATOM 5804 C C . VAL C 1 206 ? -40.26000 37.97200 -22.21800 1.000 89.50603 430 VAL C C 1
ATOM 5805 O O . VAL C 1 206 ? -39.45900 37.02800 -22.14900 1.000 88.72817 430 VAL C O 1
ATOM 5809 N N . PHE C 1 207 ? -41.36500 38.04200 -21.47200 1.000 90.62436 431 PHE C N 1
ATOM 5810 C CA . PHE C 1 207 ? -41.72700 36.98000 -20.54400 1.000 84.80360 431 PHE C CA 1
ATOM 5811 C C . PHE C 1 207 ? -41.80200 35.66100 -21.29700 1.000 77.26082 431 PHE C C 1
ATOM 5812 O O . PHE C 1 207 ? -42.60300 35.54000 -22.23300 1.000 80.04577 431 PHE C O 1
ATOM 5820 N N . PRO C 1 208 ? -41.03500 34.65200 -20.91100 1.000 71.80996 432 PRO C N 1
ATOM 5821 C CA . PRO C 1 208 ? -40.93700 33.44400 -21.74300 1.000 72.07005 432 PRO C CA 1
ATOM 5822 C C . PRO C 1 208 ? -42.03100 32.41000 -21.49500 1.000 77.59811 432 PRO C C 1
ATOM 5823 O O . PRO C 1 208 ? -42.25000 31.93600 -20.37100 1.000 74.46854 432 PRO C O 1
ATOM 5827 N N . VAL C 1 209 ? -42.72800 32.05600 -22.57400 1.000 78.80576 433 VAL C N 1
ATOM 5828 C CA . VAL C 1 209 ? -43.73000 30.99900 -22.56500 1.000 78.61383 433 VAL C CA 1
ATOM 5829 C C . VAL C 1 209 ? -43.38300 30.02900 -23.68400 1.000 76.77321 433 VAL C C 1
ATOM 5830 O O . VAL C 1 209 ? -43.33100 30.42900 -24.85400 1.000 73.90601 433 VAL C O 1
ATOM 5834 N N . ILE C 1 210 ? -43.14500 28.76200 -23.33400 1.000 80.59268 434 ILE C N 1
ATOM 5835 C CA . ILE C 1 210 ? -42.82500 27.73200 -24.31900 1.000 88.80569 434 ILE C CA 1
ATOM 5836 C C . ILE C 1 210 ? -43.54000 26.43400 -23.95400 1.000 99.29759 434 ILE C C 1
ATOM 5837 O O . ILE C 1 210 ? -43.71000 26.11400 -22.77100 1.000 104.40499 434 ILE C O 1
ATOM 5842 N N . SER C 1 211 ? -43.97100 25.70000 -24.98500 1.000 99.21747 435 SER C N 1
ATOM 5843 C CA . SER C 1 211 ? -44.70800 24.44600 -24.83700 1.000 94.49569 435 SER C CA 1
ATOM 5844 C C . SER C 1 211 ? -43.81400 23.32300 -24.31400 1.000 89.72181 435 SER C C 1
ATOM 5845 O O . SER C 1 211 ? -42.59900 23.32000 -24.51900 1.000 87.36197 435 SER C O 1
ATOM 5848 N N . GLU C 1 212 ? -44.42500 22.35600 -23.62400 1.000 89.14122 436 GLU C N 1
ATOM 5849 C CA . GLU C 1 212 ? -43.63700 21.22300 -23.14800 1.000 88.37186 436 GLU C CA 1
ATOM 5850 C C . GLU C 1 212 ? -42.96500 20.49800 -24.31200 1.000 97.21079 436 GLU C C 1
ATOM 5851 O O . GLU C 1 212 ? -41.78300 20.14200 -24.22500 1.000 101.01740 436 GLU C O 1
ATOM 5853 N N . SER C 1 213 ? -43.68100 20.32000 -25.43200 1.000 98.57261 437 SER C N 1
ATOM 5854 C CA . SER C 1 213 ? -43.10100 19.63300 -26.58800 1.000 91.83956 437 SER C CA 1
ATOM 5855 C C . SER C 1 213 ? -41.95500 20.43100 -27.20500 1.000 92.82489 437 SER C C 1
ATOM 5856 O O . SER C 1 213 ? -40.94200 19.85200 -27.61100 1.000 96.51185 437 SER C O 1
ATOM 5858 N N . ALA C 1 214 ? -42.09800 21.75600 -27.29700 1.000 89.12969 438 ALA C N 1
ATOM 5859 C CA . ALA C 1 214 ? -41.04100 22.57800 -27.88700 1.000 83.18374 438 ALA C CA 1
ATOM 5860 C C . ALA C 1 214 ? -39.74300 22.51200 -27.08100 1.000 83.59059 438 ALA C C 1
ATOM 5861 O O . ALA C 1 214 ? -38.65100 22.47600 -27.66000 1.000 86.58274 438 ALA C O 1
ATOM 5863 N N . ILE C 1 215 ? -39.83300 22.52800 -25.74800 1.000 82.51810 439 ILE C N 1
ATOM 5864 C CA . ILE C 1 215 ? -38.62900 22.40800 -24.92600 1.000 85.10451 439 ILE C CA 1
ATOM 5865 C C . ILE C 1 215 ? -37.90600 21.11400 -25.25000 1.000 94.73336 439 ILE C C 1
ATOM 5866 O O . ILE C 1 215 ? -36.68900 21.09800 -25.48600 1.000 96.37858 439 ILE C O 1
ATOM 5871 N N . LEU C 1 216 ? -38.65500 20.00800 -25.28100 1.000 96.54260 440 LEU C N 1
ATOM 5872 C CA . LEU C 1 216 ? -38.03900 18.70000 -25.46500 1.000 92.84208 440 LEU C CA 1
ATOM 5873 C C . LEU C 1 216 ? -37.31600 18.62200 -26.79900 1.000 91.32003 440 LEU C C 1
ATOM 5874 O O . LEU C 1 216 ? -36.17200 18.16200 -26.87000 1.000 90.56363 440 LEU C O 1
ATOM 5879 N N . PHE C 1 217 ? -37.95300 19.09600 -27.87000 1.000 93.56815 441 PHE C N 1
ATOM 5880 C CA . PHE C 1 217 ? -37.27600 19.05100 -29.15600 1.000 99.85567 441 PHE C CA 1
ATOM 5881 C C . PHE C 1 217 ? -36.10300 20.01200 -29.19500 1.000 100.42080 441 PHE C C 1
ATOM 5882 O O . PHE C 1 217 ? -35.08500 19.71800 -29.83400 1.000 103.43497 441 PHE C O 1
ATOM 5890 N N . GLY C 1 218 ? -36.23900 21.17700 -28.55300 1.000 95.83779 442 GLY C N 1
ATOM 5891 C CA . GLY C 1 218 ? -35.15100 22.14000 -28.55900 1.000 88.41621 442 GLY C CA 1
ATOM 5892 C C . GLY C 1 218 ? -33.85500 21.54700 -28.03800 1.000 86.64750 442 GLY C C 1
ATOM 5893 O O . GLY C 1 218 ? -32.77900 21.81300 -28.57900 1.000 83.00770 442 GLY C O 1
ATOM 5894 N N . ILE C 1 219 ? -33.94100 20.72100 -26.98900 1.000 88.12702 443 ILE C N 1
ATOM 5895 C CA . ILE C 1 219 ? -32.75600 20.01200 -26.50900 1.000 88.71697 443 ILE C CA 1
ATOM 5896 C C . ILE C 1 219 ? -32.27700 19.00700 -27.54300 1.000 95.68302 443 ILE C C 1
ATOM 5897 O O . ILE C 1 219 ? -31.07100 18.88600 -27.80100 1.000 95.12211 443 ILE C O 1
ATOM 5902 N N . LYS C 1 220 ? -33.20700 18.24300 -28.12200 1.000 100.35036 444 LYS C N 1
ATOM 5903 C CA . LYS C 1 220 ? -32.82500 17.24900 -29.11400 1.000 103.39409 444 LYS C CA 1
ATOM 5904 C C . LYS C 1 220 ? -32.14400 17.90400 -30.30600 1.000 99.26595 444 LYS C C 1
ATOM 5905 O O . LYS C 1 220 ? -31.10300 17.43000 -30.76700 1.000 99.98163 444 LYS C O 1
ATOM 5907 N N . GLU C 1 221 ? -32.66200 19.04200 -30.76300 1.000 100.68393 445 GLU C N 1
ATOM 5908 C CA . GLU C 1 221 ? -32.03500 19.78100 -31.85300 1.000 102.72536 445 GLU C CA 1
ATOM 5909 C C . GLU C 1 221 ? -30.91100 20.68800 -31.36500 1.000 108.70656 445 GLU C C 1
ATOM 5910 O O . GLU C 1 221 ? -30.42600 21.52500 -32.14000 1.000 109.37428 445 GLU C O 1
ATOM 5912 N N . GLU C 1 222 ? -30.52700 20.55500 -30.09100 1.000 109.99416 446 GLU C N 1
ATOM 5913 C CA . GLU C 1 222 ? -29.40800 21.28800 -29.49900 1.000 102.70959 446 GLU C CA 1
ATOM 5914 C C . GLU C 1 222 ? -29.55500 22.79200 -29.70600 1.000 98.25752 446 GLU C C 1
ATOM 5915 O O . GLU C 1 222 ? -28.56800 23.52200 -29.80000 1.000 99.07134 446 GLU C O 1
ATOM 5921 N N . LEU C 1 223 ? -30.79800 23.26300 -29.74600 1.000 92.12819 447 LEU C N 1
ATOM 5922 C CA . LEU C 1 223 ? -31.10800 24.68200 -29.74200 1.000 85.77203 447 LEU C CA 1
ATOM 5923 C C . LEU C 1 223 ? -31.35700 25.19900 -28.33600 1.000 81.54270 447 LEU C C 1
ATOM 5924 O O . LEU C 1 223 ? -31.44400 26.41500 -28.14100 1.000 83.00551 447 LEU C O 1
ATOM 5929 N N . ILE C 1 224 ? -31.49300 24.29000 -27.37300 1.000 72.42342 448 ILE C N 1
ATOM 5930 C CA . ILE C 1 224 ? -31.74500 24.59100 -25.97300 1.000 63.57282 448 ILE C CA 1
ATOM 5931 C C . ILE C 1 224 ? -30.81700 23.72200 -25.13400 1.000 61.29692 448 ILE C C 1
ATOM 5932 O O . ILE C 1 224 ? -30.67700 22.52300 -25.39700 1.000 54.23833 448 ILE C O 1
ATOM 5937 N N . ASP C 1 225 ? -30.18600 24.31600 -24.12200 1.000 72.75875 449 ASP C N 1
ATOM 5938 C CA . ASP C 1 225 ? -29.31900 23.58400 -23.20200 1.000 76.46812 449 ASP C CA 1
ATOM 5939 C C . ASP C 1 225 ? -29.76400 23.88100 -21.77100 1.000 74.84186 449 ASP C C 1
ATOM 5940 O O . ASP C 1 225 ? -30.73800 24.60400 -21.53300 1.000 73.05252 449 ASP C O 1
ATOM 5945 N N . ALA C 1 226 ? -29.06700 23.29200 -20.80100 1.000 65.66025 450 ALA C N 1
ATOM 5946 C CA . ALA C 1 226 ? -29.52200 23.42400 -19.42400 1.000 58.95048 450 ALA C CA 1
ATOM 5947 C C . ALA C 1 226 ? -29.51600 24.88600 -18.98200 1.000 64.03045 450 ALA C C 1
ATOM 5948 O O . ALA C 1 226 ? -30.42600 25.32600 -18.26700 1.000 65.74727 450 ALA C O 1
ATOM 5950 N N . ALA C 1 227 ? -28.51400 25.66200 -19.42000 1.000 60.14289 451 ALA C N 1
ATOM 5951 C CA . ALA C 1 227 ? -28.45600 27.06700 -19.03200 1.000 53.61962 451 ALA C CA 1
ATOM 5952 C C . ALA C 1 227 ? -29.70000 27.80800 -19.49900 1.000 58.70382 451 ALA C C 1
ATOM 5953 O O . ALA C 1 227 ? -30.30900 28.55800 -18.72500 1.000 59.59410 451 ALA C O 1
ATOM 5955 N N . ASP C 1 228 ? -30.11900 27.57200 -20.74800 1.000 65.23745 452 ASP C N 1
ATOM 5956 C CA . ASP C 1 228 ? -31.36000 28.15900 -21.25000 1.000 71.00772 452 ASP C CA 1
ATOM 5957 C C . ASP C 1 228 ? -32.53000 27.80300 -20.34500 1.000 73.87079 452 ASP C C 1
ATOM 5958 O O . ASP C 1 228 ? -33.37800 28.65300 -20.04700 1.000 75.63185 452 ASP C O 1
ATOM 5963 N N . LEU C 1 229 ? -32.59300 26.54000 -19.91100 1.000 73.11700 453 LEU C N 1
ATOM 5964 C CA . LEU C 1 229 ? -33.70600 26.06300 -19.09700 1.000 68.15763 453 LEU C CA 1
ATOM 5965 C C . LEU C 1 229 ? -33.75400 26.76900 -17.74800 1.000 62.43052 453 LEU C C 1
ATOM 5966 O O . LEU C 1 229 ? -34.84200 27.07800 -17.24200 1.000 57.32362 453 LEU C O 1
ATOM 5971 N N . CYS C 1 230 ? -32.57900 26.99600 -17.13500 1.000 60.31363 454 CYS C N 1
ATOM 5972 C CA . CYS C 1 230 ? -32.50600 27.69300 -15.85400 1.000 59.53386 454 CYS C CA 1
ATOM 5973 C C . CYS C 1 230 ? -32.95300 29.14000 -15.98900 1.000 61.07534 454 CYS C C 1
ATOM 5974 O O . CYS C 1 230 ? -33.73800 29.62800 -15.17000 1.000 61.00822 454 CYS C O 1
ATOM 5977 N N . LEU C 1 231 ? -32.48000 29.83500 -17.03100 1.000 62.06787 455 LEU C N 1
ATOM 5978 C CA . LEU C 1 231 ? -32.94100 31.19400 -17.29300 1.000 57.69793 455 LEU C CA 1
ATOM 5979 C C . LEU C 1 231 ? -34.45400 31.23900 -17.43900 1.000 65.14369 455 LEU C C 1
ATOM 5980 O O . LEU C 1 231 ? -35.12200 32.09100 -16.84600 1.000 68.75716 455 LEU C O 1
ATOM 5985 N N . TRP C 1 232 ? -35.01500 30.31500 -18.22100 1.000 70.22621 456 TRP C N 1
ATOM 5986 C CA . TRP C 1 232 ? -36.46000 30.29400 -18.42000 1.000 71.54193 456 TRP C CA 1
ATOM 5987 C C . TRP C 1 232 ? -37.19400 30.03800 -17.11200 1.000 65.71506 456 TRP C C 1
ATOM 5988 O O . TRP C 1 232 ? -38.22200 30.66500 -16.83600 1.000 64.92961 456 TRP C O 1
ATOM 5999 N N . HIS C 1 233 ? -36.68300 29.12300 -16.29200 1.000 66.04798 457 HIS C N 1
ATOM 6000 C CA . HIS C 1 233 ? -37.34700 28.83900 -15.02500 1.000 70.49272 457 HIS C CA 1
ATOM 6001 C C . HIS C 1 233 ? -37.28400 30.03000 -14.07200 1.000 66.19477 457 HIS C C 1
ATOM 6002 O O . HIS C 1 233 ? -38.27000 30.34700 -13.39700 1.000 71.48085 457 HIS C O 1
ATOM 6009 N N . TYR C 1 234 ? -36.13500 30.69500 -13.99200 1.000 59.75121 458 TYR C N 1
ATOM 6010 C CA . TYR C 1 234 ? -36.03800 31.89600 -13.17100 1.000 58.76605 458 TYR C CA 1
ATOM 6011 C C . TYR C 1 234 ? -37.00800 32.97500 -13.65200 1.000 61.85886 458 TYR C C 1
ATOM 6012 O O . TYR C 1 234 ? -37.61800 33.68100 -12.83700 1.000 64.23757 458 TYR C O 1
ATOM 6021 N N . GLU C 1 235 ? -37.14800 33.13300 -14.97100 1.000 61.83098 459 GLU C N 1
ATOM 6022 C CA . GLU C 1 235 ? -38.03900 34.15200 -15.51300 1.000 66.71629 459 GLU C CA 1
ATOM 6023 C C . GLU C 1 235 ? -39.51200 33.74400 -15.41900 1.000 66.97089 459 GLU C C 1
ATOM 6024 O O . GLU C 1 235 ? -40.38000 34.60900 -15.24100 1.000 71.47030 459 GLU C O 1
ATOM 6030 N N . ASN C 1 236 ? -39.81400 32.45400 -15.54300 1.000 61.56714 460 ASN C N 1
ATOM 6031 C CA . ASN C 1 236 ? -41.19700 31.97500 -15.51700 1.000 68.59681 460 ASN C CA 1
ATOM 6032 C C . ASN C 1 236 ? -41.22600 30.59600 -14.88700 1.000 75.03148 460 ASN C C 1
ATOM 6033 O O . ASN C 1 236 ? -41.05900 29.57800 -15.57400 1.000 73.26135 460 ASN C O 1
ATOM 6038 N N . PRO C 1 237 ? -41.46000 30.51400 -13.57300 1.000 78.75380 461 PRO C N 1
ATOM 6039 C CA . PRO C 1 237 ? -41.47600 29.19500 -12.92500 1.000 78.89181 461 PRO C CA 1
ATOM 6040 C C . PRO C 1 237 ? -42.66100 28.34200 -13.33300 1.000 87.07112 461 PRO C C 1
ATOM 6041 O O . PRO C 1 237 ? -42.59600 27.11800 -13.18200 1.000 87.03340 461 PRO C O 1
ATOM 6045 N N . GLN C 1 238 ? -43.72000 28.93400 -13.89200 1.000 97.27465 462 GLN C N 1
ATOM 6046 C CA . GLN C 1 238 ? -44.85900 28.13500 -14.32900 1.000 99.13127 462 GLN C CA 1
ATOM 6047 C C . GLN C 1 238 ? -44.46800 27.16700 -15.43100 1.000 94.88319 462 GLN C C 1
ATOM 6048 O O . GLN C 1 238 ? -45.22600 26.23800 -15.72200 1.000 100.59422 462 GLN C O 1
ATOM 6054 N N . LEU C 1 239 ? -43.30300 27.35800 -16.04200 1.000 86.89344 463 LEU C N 1
ATOM 6055 C CA . LEU C 1 239 ? -42.87300 26.48700 -17.12200 1.000 80.59935 463 LEU C CA 1
ATOM 6056 C C . LEU C 1 239 ? -42.50700 25.11400 -16.56000 1.000 77.23007 463 LEU C C 1
ATOM 6057 O O . LEU C 1 239 ? -41.93800 25.02400 -15.46500 1.000 76.60576 463 LEU C O 1
ATOM 6062 N N . PRO C 1 240 ? -42.79100 24.03000 -17.29500 1.000 76.08879 464 PRO C N 1
ATOM 6063 C CA . PRO C 1 240 ? -42.49900 22.67100 -16.80800 1.000 73.71575 464 PRO C CA 1
ATOM 6064 C C . PRO C 1 240 ? -41.04100 22.27900 -17.02400 1.000 74.53095 464 PRO C C 1
ATOM 6065 O O . PRO C 1 240 ? -40.72200 21.25100 -17.62100 1.000 74.03068 464 PRO C O 1
ATOM 6069 N N . ILE C 1 241 ? -40.13500 23.10900 -16.51600 1.000 73.15283 465 ILE C N 1
ATOM 6070 C CA . ILE C 1 241 ? -38.72100 22.86300 -16.74600 1.000 70.35957 465 ILE C CA 1
ATOM 6071 C C . ILE C 1 241 ? -38.16700 21.84300 -15.76600 1.000 78.51413 465 ILE C C 1
ATOM 6072 O O . ILE C 1 241 ? -37.25200 21.08400 -16.11400 1.000 86.32104 465 ILE C O 1
ATOM 6077 N N . GLU C 1 242 ? -38.70200 21.78400 -14.54400 1.000 74.65701 466 GLU C N 1
ATOM 6078 C CA . GLU C 1 242 ? -38.15200 20.84400 -13.57500 1.000 72.42910 466 GLU C CA 1
ATOM 6079 C C . GLU C 1 242 ? -38.26800 19.41600 -14.09000 1.000 74.59140 466 GLU C C 1
ATOM 6080 O O . GLU C 1 242 ? -37.28400 18.66600 -14.09000 1.000 71.14068 466 GLU C O 1
ATOM 6086 N N . ASN C 1 243 ? -39.45000 19.04400 -14.59500 1.000 83.97812 467 ASN C N 1
ATOM 6087 C CA . ASN C 1 243 ? -39.63900 17.69300 -15.11900 1.000 93.52518 467 ASN C CA 1
ATOM 6088 C C . ASN C 1 243 ? -38.67300 17.41800 -16.26100 1.000 97.66848 467 ASN C C 1
ATOM 6089 O O . ASN C 1 243 ? -38.15900 16.30100 -16.39500 1.000 101.06890 467 ASN C O 1
ATOM 6091 N N . VAL C 1 244 ? -38.41500 18.42500 -17.09800 1.000 96.48372 468 VAL C N 1
ATOM 6092 C CA . VAL C 1 244 ? -37.45400 18.25400 -18.18200 1.000 99.16228 468 VAL C CA 1
ATOM 6093 C C . VAL C 1 244 ? -36.04700 18.05800 -17.62900 1.000 100.42488 468 VAL C C 1
ATOM 6094 O O . VAL C 1 244 ? -35.30000 17.19800 -18.10700 1.000 107.15001 468 VAL C O 1
ATOM 6098 N N . MET C 1 245 ? -35.65700 18.85300 -16.62900 1.000 93.72774 469 MET C N 1
ATOM 6099 C CA . MET C 1 245 ? -34.27100 18.82900 -16.16500 1.000 93.27872 469 MET C CA 1
ATOM 6100 C C . MET C 1 245 ? -33.94200 17.54700 -15.40100 1.000 102.86522 469 MET C C 1
ATOM 6101 O O . MET C 1 245 ? -32.83500 17.01100 -15.53800 1.000 103.73529 469 MET C O 1
ATOM 6106 N N . LYS C 1 246 ? -34.87000 17.05800 -14.56600 1.000 111.01156 470 LYS C N 1
ATOM 6107 C CA . LYS C 1 246 ? -34.62400 15.81500 -13.83200 1.000 113.96962 470 LYS C CA 1
ATOM 6108 C C . LYS C 1 246 ? -34.50400 14.63200 -14.78200 1.000 117.00082 470 LYS C C 1
ATOM 6109 O O . LYS C 1 246 ? -33.67300 13.74100 -14.57200 1.000 121.70071 470 LYS C O 1
ATOM 6115 N N . ASN C 1 247 ? -35.33900 14.59800 -15.82600 1.000 114.69229 471 ASN C N 1
ATOM 6116 C CA . ASN C 1 247 ? -35.30100 13.53200 -16.82200 1.000 117.33361 471 ASN C CA 1
ATOM 6117 C C . ASN C 1 247 ? -34.12800 13.64800 -17.79100 1.000 116.63075 471 ASN C C 1
ATOM 6118 O O . ASN C 1 247 ? -33.78800 12.65300 -18.44000 1.000 119.65904 471 ASN C O 1
ATOM 6123 N N . SER C 1 248 ? -33.51400 14.82800 -17.91200 1.000 113.36580 472 SER C N 1
ATOM 6124 C CA . SER C 1 248 ? -32.43400 15.08600 -18.86100 1.000 111.52644 472 SER C CA 1
ATOM 6125 C C . SER C 1 248 ? -31.04600 14.95200 -18.25300 1.000 107.94778 472 SER C C 1
ATOM 6126 O O . SER C 1 248 ? -30.07600 15.40700 -18.86900 1.000 107.43931 472 SER C O 1
ATOM 6129 N N . ASP C 1 249 ? -30.93100 14.39500 -17.04500 1.000 105.88322 473 ASP C N 1
ATOM 6130 C CA . ASP C 1 249 ? -29.63800 14.22000 -16.38000 1.000 98.73448 473 ASP C CA 1
ATOM 6131 C C . ASP C 1 249 ? -28.96700 15.56400 -16.08100 1.000 96.77611 473 ASP C C 1
ATOM 6132 O O . ASP C 1 249 ? -27.74000 15.67300 -16.10300 1.000 99.11987 473 ASP C O 1
ATOM 6134 N N . VAL C 1 250 ? -29.76600 16.60700 -15.83800 1.000 95.58042 474 VAL C N 1
ATOM 6135 C CA . VAL C 1 250 ? -29.25900 17.89600 -15.36600 1.000 92.05427 474 VAL C CA 1
ATOM 6136 C C . VAL C 1 250 ? -30.05800 18.31700 -14.14600 1.000 100.94037 474 VAL C C 1
ATOM 6137 O O . VAL C 1 250 ? -30.20600 19.51500 -13.87600 1.000 105.46489 474 VAL C O 1
ATOM 6141 N N . GLY C 1 251 ? -30.58400 17.34000 -13.40500 1.000 98.92203 475 GLY C N 1
ATOM 6142 C CA . GLY C 1 251 ? -31.37200 17.67200 -12.23700 1.000 88.72338 475 GLY C CA 1
ATOM 6143 C C . GLY C 1 251 ? -30.58200 18.39800 -11.16800 1.000 79.89820 475 GLY C C 1
ATOM 6144 O O . GLY C 1 251 ? -31.12600 19.26200 -10.48400 1.000 77.49952 475 GLY C O 1
ATOM 6145 N N . ASP C 1 252 ? -29.29000 18.07300 -11.01400 1.000 81.75485 476 ASP C N 1
ATOM 6146 C CA . ASP C 1 252 ? -28.49300 18.72400 -9.97400 1.000 83.74419 476 ASP C CA 1
ATOM 6147 C C . ASP C 1 252 ? -28.37100 20.21900 -10.22000 1.000 80.28755 476 ASP C C 1
ATOM 6148 O O . ASP C 1 252 ? -28.36900 21.01200 -9.27100 1.000 81.23723 476 ASP C O 1
ATOM 6153 N N . ILE C 1 253 ? -28.24300 20.62200 -11.48600 1.000 76.83498 477 ILE C N 1
ATOM 6154 C CA . ILE C 1 253 ? -28.15000 22.03800 -11.80600 1.000 73.15145 477 ILE C CA 1
ATOM 6155 C C . ILE C 1 253 ? -29.40900 22.75700 -11.34700 1.000 75.15758 477 ILE C C 1
ATOM 6156 O O . ILE C 1 253 ? -29.34500 23.82000 -10.72200 1.000 81.04123 477 ILE C O 1
ATOM 6161 N N . TYR C 1 254 ? -30.57500 22.17400 -11.62800 1.000 70.74344 478 TYR C N 1
ATOM 6162 C CA . TYR C 1 254 ? -31.82300 22.75900 -11.14800 1.000 69.47227 478 TYR C CA 1
ATOM 6163 C C . TYR C 1 254 ? -31.87500 22.75100 -9.62300 1.000 76.68094 478 TYR C C 1
ATOM 6164 O O . TYR C 1 254 ? -32.21800 23.76100 -8.99600 1.000 79.14144 478 TYR C O 1
ATOM 6173 N N . ASP C 1 255 ? -31.51700 21.62200 -9.00800 1.000 81.20872 479 ASP C N 1
ATOM 6174 C CA . ASP C 1 255 ? -31.58400 21.51600 -7.55300 1.000 82.91440 479 ASP C CA 1
ATOM 6175 C C . ASP C 1 255 ? -30.66200 22.52400 -6.88300 1.000 78.10115 479 ASP C C 1
ATOM 6176 O O . ASP C 1 255 ? -31.02200 23.13900 -5.87300 1.000 79.08521 479 ASP C O 1
ATOM 6181 N N . PHE C 1 256 ? -29.46900 22.70700 -7.43400 1.000 73.16452 480 PHE C N 1
ATOM 6182 C CA . PHE C 1 256 ? -28.51900 23.62900 -6.83300 1.000 72.78906 480 PHE C CA 1
ATOM 6183 C C . PHE C 1 256 ? -29.01700 25.06500 -6.93000 1.000 72.87756 480 PHE C C 1
ATOM 6184 O O . PHE C 1 256 ? -29.07300 25.78700 -5.92600 1.000 79.34020 480 PHE C O 1
ATOM 6192 N N . ILE C 1 257 ? -29.41700 25.48000 -8.12900 1.000 65.13417 481 ILE C N 1
ATOM 6193 C CA . ILE C 1 257 ? -29.72800 26.88000 -8.38600 1.000 65.30759 481 ILE C CA 1
ATOM 6194 C C . ILE C 1 257 ? -31.05200 27.28700 -7.74600 1.000 74.69940 481 ILE C C 1
ATOM 6195 O O . ILE C 1 257 ? -31.20400 28.43100 -7.30400 1.000 79.14640 481 ILE C O 1
ATOM 6200 N N . PHE C 1 258 ? -32.04600 26.38900 -7.71400 1.000 76.43658 482 PHE C N 1
ATOM 6201 C CA . PHE C 1 258 ? -33.38600 26.78700 -7.28000 1.000 75.43465 482 PHE C CA 1
ATOM 6202 C C . PHE C 1 258 ? -33.91700 26.11000 -6.03100 1.000 74.14981 482 PHE C C 1
ATOM 6203 O O . PHE C 1 258 ? -34.77200 26.69600 -5.36900 1.000 73.42407 482 PHE C O 1
ATOM 6211 N N . GLU C 1 259 ? -33.49200 24.89700 -5.70900 1.000 76.76656 483 GLU C N 1
ATOM 6212 C CA . GLU C 1 259 ? -34.08900 24.16100 -4.60500 1.000 81.85499 483 GLU C CA 1
ATOM 6213 C C . GLU C 1 259 ? -33.06700 23.80600 -3.53000 1.000 83.82787 483 GLU C C 1
ATOM 6214 O O . GLU C 1 259 ? -33.06100 22.68600 -3.01600 1.000 89.93372 483 GLU C O 1
ATOM 6220 N N . ASN C 1 260 ? -32.18800 24.75200 -3.17800 1.000 84.39319 484 ASN C N 1
ATOM 6221 C CA . ASN C 1 260 ? -31.28600 24.60100 -2.03100 1.000 89.93329 484 ASN C CA 1
ATOM 6222 C C . ASN C 1 260 ? -30.64100 23.21800 -1.99300 1.000 88.64225 484 ASN C C 1
ATOM 6223 O O . ASN C 1 260 ? -30.60700 22.55500 -0.95700 1.000 92.52828 484 ASN C O 1
ATOM 6228 N N . GLY C 1 261 ? -30.16800 22.75500 -3.14200 1.000 88.08901 485 GLY C N 1
ATOM 6229 C CA . GLY C 1 261 ? -29.54600 21.45600 -3.22700 1.000 90.15877 485 GLY C CA 1
ATOM 6230 C C . GLY C 1 261 ? -28.03600 21.54800 -3.17700 1.000 85.20630 485 GLY C C 1
ATOM 6231 O O . GLY C 1 261 ? -27.45700 22.63700 -3.08700 1.000 83.30295 485 GLY C O 1
ATOM 6232 N N . PRO C 1 262 ? -27.36100 20.40800 -3.26000 1.000 83.99611 486 PRO C N 1
ATOM 6233 C CA . PRO C 1 262 ? -25.90600 20.41100 -3.12400 1.000 85.79390 486 PRO C CA 1
ATOM 6234 C C . PRO C 1 262 ? -25.22600 20.95900 -4.36900 1.000 84.32233 486 PRO C C 1
ATOM 6235 O O . PRO C 1 262 ? -25.76100 20.92100 -5.47800 1.000 84.63246 486 PRO C O 1
ATOM 6239 N N . ARG C 1 263 ? -24.00500 21.44600 -4.15900 1.000 82.22101 487 ARG C N 1
ATOM 6240 C CA . ARG C 1 263 ? -23.28000 22.16200 -5.20200 1.000 82.06169 487 ARG C CA 1
ATOM 6241 C C . ARG C 1 263 ? -22.95100 21.27000 -6.39800 1.000 79.37164 487 ARG C C 1
ATOM 6242 O O . ARG C 1 263 ? -22.80700 20.05000 -6.28300 1.000 82.49632 487 ARG C O 1
ATOM 6250 N N . ILE C 1 264 ? -22.83900 21.90500 -7.56000 1.000 75.90288 488 ILE C N 1
ATOM 6251 C CA . ILE C 1 264 ? -22.42700 21.24000 -8.78600 1.000 75.96570 488 ILE C CA 1
ATOM 6252 C C . ILE C 1 264 ? -21.00900 21.69700 -9.09900 1.000 79.59811 488 ILE C C 1
ATOM 6253 O O . ILE C 1 264 ? -20.46900 22.59200 -8.45200 1.000 83.61570 488 ILE C O 1
ATOM 6258 N N . SER C 1 265 ? -20.39400 21.05100 -10.09000 1.000 76.45189 489 SER C N 1
ATOM 6259 C CA . SER C 1 265 ? -19.01900 21.37000 -10.44600 1.000 73.64231 489 SER C CA 1
ATOM 6260 C C . SER C 1 265 ? -18.92000 22.81800 -10.89900 1.000 73.60736 489 SER C C 1
ATOM 6261 O O . SER C 1 265 ? -19.85700 23.36700 -11.48300 1.000 75.67940 489 SER C O 1
ATOM 6264 N N . LYS C 1 266 ? -17.77200 23.44500 -10.61600 1.000 74.23322 490 LYS C N 1
ATOM 6265 C CA . LYS C 1 266 ? -17.58400 24.83900 -11.01400 1.000 71.29996 490 LYS C CA 1
ATOM 6266 C C . LYS C 1 266 ? -17.87000 25.03100 -12.50500 1.000 76.18921 490 LYS C C 1
ATOM 6267 O O . LYS C 1 266 ? -18.45500 26.04700 -12.90500 1.000 75.81105 490 LYS C O 1
ATOM 6269 N N . LYS C 1 267 ? -17.49400 24.04900 -13.34000 1.000 71.13424 491 LYS C N 1
ATOM 6270 C CA . LYS C 1 267 ? -17.73100 24.16000 -14.77900 1.000 62.31206 491 LYS C CA 1
ATOM 6271 C C . LYS C 1 267 ? -19.21600 24.25800 -15.09200 1.000 68.50929 491 LYS C C 1
ATOM 6272 O O . LYS C 1 267 ? -19.63500 25.10200 -15.89400 1.000 75.04862 491 LYS C O 1
ATOM 6274 N N . ARG C 1 268 ? -20.03400 23.43500 -14.43400 1.000 67.16613 492 ARG C N 1
ATOM 6275 C CA . ARG C 1 268 ? -21.47200 23.46500 -14.67700 1.000 64.03386 492 ARG C CA 1
ATOM 6276 C C . ARG C 1 268 ? -22.09200 24.74300 -14.13500 1.000 62.18435 492 ARG C C 1
ATOM 6277 O O . ARG C 1 268 ? -22.98000 25.32900 -14.77000 1.000 59.67283 492 ARG C O 1
ATOM 6285 N N . TYR C 1 269 ? -21.65300 25.17200 -12.94800 1.000 59.62301 493 TYR C N 1
ATOM 6286 C CA . TYR C 1 269 ? -22.10900 26.44500 -12.40300 1.000 59.39981 493 TYR C CA 1
ATOM 6287 C C . TYR C 1 269 ? -21.73700 27.60000 -13.31600 1.000 57.57855 493 TYR C C 1
ATOM 6288 O O . TYR C 1 269 ? -22.60500 28.36900 -13.73800 1.000 58.31238 493 TYR C O 1
ATOM 6297 N N . LEU C 1 270 ? -20.44700 27.72000 -13.65600 1.000 59.08354 494 LEU C N 1
ATOM 6298 C CA . LEU C 1 270 ? -19.99900 28.82000 -14.50500 1.000 62.37039 494 LEU C CA 1
ATOM 6299 C C . LEU C 1 270 ? -20.62500 28.75700 -15.88900 1.000 67.78897 494 LEU C C 1
ATOM 6300 O O . LEU C 1 270 ? -20.73700 29.79000 -16.56300 1.000 64.87403 494 LEU C O 1
ATOM 6305 N N . PHE C 1 271 ? -21.05600 27.56900 -16.31400 1.000 67.99408 495 PHE C N 1
ATOM 6306 C CA . PHE C 1 271 ? -21.75800 27.44300 -17.58300 1.000 61.69342 495 PHE C CA 1
ATOM 6307 C C . PHE C 1 271 ? -23.03100 28.27800 -17.56900 1.000 59.66021 495 PHE C C 1
ATOM 6308 O O . PHE C 1 271 ? -23.30600 29.03200 -18.50600 1.000 59.76253 495 PHE C O 1
ATOM 6316 N N . VAL C 1 272 ? -23.82600 28.14400 -16.50600 1.000 56.87285 496 VAL C N 1
ATOM 6317 C CA . VAL C 1 272 ? -25.07900 28.88200 -16.41500 1.000 53.39028 496 VAL C CA 1
ATOM 6318 C C . VAL C 1 272 ? -24.82700 30.37500 -16.26300 1.000 54.48205 496 VAL C C 1
ATOM 6319 O O . VAL C 1 272 ? -25.53100 31.19300 -16.86500 1.000 53.76355 496 VAL C O 1
ATOM 6323 N N . LEU C 1 273 ? -23.81700 30.75200 -15.46800 1.000 58.18789 497 LEU C N 1
ATOM 6324 C CA . LEU C 1 273 ? -23.48900 32.16500 -15.27200 1.000 53.67778 497 LEU C CA 1
ATOM 6325 C C . LEU C 1 273 ? -23.10300 32.82700 -16.57800 1.000 53.84162 497 LEU C C 1
ATOM 6326 O O . LEU C 1 273 ? -23.53000 33.95300 -16.86900 1.000 45.51242 497 LEU C O 1
ATOM 6331 N N . GLU C 1 274 ? -22.30200 32.13300 -17.38300 1.000 55.85370 498 GLU C N 1
ATOM 6332 C CA . GLU C 1 274 ? -21.87300 32.68700 -18.65600 1.000 51.29657 498 GLU C CA 1
ATOM 6333 C C . GLU C 1 274 ? -23.06300 33.00600 -19.54800 1.000 48.09034 498 GLU C C 1
ATOM 6334 O O . GLU C 1 274 ? -23.14600 34.10500 -20.10400 1.000 51.40196 498 GLU C O 1
ATOM 6340 N N . ARG C 1 275 ? -24.02100 32.08000 -19.65600 1.000 47.23617 499 ARG C N 1
ATOM 6341 C CA . ARG C 1 275 ? -25.18000 32.33500 -20.50600 1.000 51.28568 499 ARG C CA 1
ATOM 6342 C C . ARG C 1 275 ? -25.92100 33.57400 -20.03700 1.000 58.42511 499 ARG C C 1
ATOM 6343 O O . ARG C 1 275 ? -26.39200 34.36700 -20.86200 1.000 63.08507 499 ARG C O 1
ATOM 6351 N N . ALA C 1 276 ? -26.03000 33.75800 -18.71600 1.000 53.80922 500 ALA C N 1
ATOM 6352 C CA . ALA C 1 276 ? -26.66300 34.96100 -18.18900 1.000 58.37609 500 ALA C CA 1
ATOM 6353 C C . ALA C 1 276 ? -25.87300 36.20400 -18.57300 1.000 65.58988 500 ALA C C 1
ATOM 6354 O O . ALA C 1 276 ? -26.45100 37.21200 -18.99600 1.000 73.45536 500 ALA C O 1
ATOM 6356 N N . ILE C 1 277 ? -24.54500 36.15900 -18.42300 1.000 60.46956 501 ILE C N 1
ATOM 6357 C CA . ILE C 1 277 ? -23.72500 37.30900 -18.80000 1.000 61.60576 501 ILE C CA 1
ATOM 6358 C C . ILE C 1 277 ? -23.81600 37.56000 -20.29900 1.000 63.73976 501 ILE C C 1
ATOM 6359 O O . ILE C 1 277 ? -23.97200 38.70200 -20.74200 1.000 66.10785 501 ILE C O 1
ATOM 6364 N N . ALA C 1 278 ? -23.75100 36.49700 -21.10000 1.000 62.57276 502 ALA C N 1
ATOM 6365 C CA . ALA C 1 278 ? -23.75700 36.66800 -22.54700 1.000 58.55244 502 ALA C CA 1
ATOM 6366 C C . ALA C 1 278 ? -25.05500 37.30000 -23.02900 1.000 62.15930 502 ALA C C 1
ATOM 6367 O O . ALA C 1 278 ? -25.04900 38.10200 -23.96700 1.000 73.40463 502 ALA C O 1
ATOM 6369 N N . LEU C 1 279 ? -26.17700 36.95000 -22.41800 1.000 55.25253 503 LEU C N 1
ATOM 6370 C CA . LEU C 1 279 ? -27.46600 37.48700 -22.82800 1.000 55.50122 503 LEU C CA 1
ATOM 6371 C C . LEU C 1 279 ? -27.77900 38.80400 -22.14300 1.000 63.46871 503 LEU C C 1
ATOM 6372 O O . LEU C 1 279 ? -28.84400 39.37500 -22.38600 1.000 71.12764 503 LEU C O 1
ATOM 6377 N N . GLY C 1 280 ? -26.90000 39.27500 -21.26300 1.000 59.31114 504 GLY C N 1
ATOM 6378 C CA . GLY C 1 280 ? -27.17000 40.51100 -20.57000 1.000 59.71851 504 GLY C CA 1
ATOM 6379 C C . GLY C 1 280 ? -28.26300 40.38500 -19.54000 1.000 62.87768 504 GLY C C 1
ATOM 6380 O O . GLY C 1 280 ? -28.89700 41.38600 -19.18900 1.000 71.62866 504 GLY C O 1
ATOM 6381 N N . LYS C 1 281 ? -28.51000 39.16900 -19.05200 1.000 60.58037 505 LYS C N 1
ATOM 6382 C CA . LYS C 1 281 ? -29.52700 38.93200 -18.02900 1.000 67.90000 505 LYS C CA 1
ATOM 6383 C C . LYS C 1 281 ? -28.89600 39.13000 -16.64900 1.000 73.92258 505 LYS C C 1
ATOM 6384 O O . LYS C 1 281 ? -28.63800 38.19400 -15.89300 1.000 78.37386 505 LYS C O 1
ATOM 6390 N N . GLY C 1 282 ? -28.66900 40.40300 -16.32400 1.000 73.27326 506 GLY C N 1
ATOM 6391 C CA . GLY C 1 282 ? -27.96500 40.73900 -15.09800 1.000 73.41725 506 GLY C CA 1
ATOM 6392 C C . GLY C 1 282 ? -28.71100 40.36000 -13.83500 1.000 75.21647 506 GLY C C 1
ATOM 6393 O O . GLY C 1 282 ? -28.09800 39.97800 -12.83900 1.000 75.84980 506 GLY C O 1
ATOM 6394 N N . GLU C 1 283 ? -30.03600 40.50400 -13.84100 1.000 86.02606 507 GLU C N 1
ATOM 6395 C CA . GLU C 1 283 ? -30.83400 40.13500 -12.67300 1.000 94.69362 507 GLU C CA 1
ATOM 6396 C C . GLU C 1 283 ? -30.68700 38.64600 -12.36800 1.000 87.94679 507 GLU C C 1
ATOM 6397 O O . GLU C 1 283 ? -30.50700 38.24800 -11.20900 1.000 82.82615 507 GLU C O 1
ATOM 6403 N N . PHE C 1 284 ? -30.77100 37.80700 -13.40400 1.000 84.81176 508 PHE C N 1
ATOM 6404 C CA . PHE C 1 284 ? -30.50300 36.38500 -13.23400 1.000 80.45318 508 PHE C CA 1
ATOM 6405 C C . PHE C 1 284 ? -29.04900 36.15000 -12.87000 1.000 78.48543 508 PHE C C 1
ATOM 6406 O O . PHE C 1 284 ? -28.73900 35.27800 -12.05300 1.000 81.50147 508 PHE C O 1
ATOM 6414 N N . ALA C 1 285 ? -28.14200 36.90100 -13.49800 1.000 75.44306 509 ALA C N 1
ATOM 6415 C CA . ALA C 1 285 ? -26.72000 36.75200 -13.21300 1.000 70.93328 509 ALA C CA 1
ATOM 6416 C C . ALA C 1 285 ? -26.44400 37.02200 -11.74600 1.000 73.21810 509 ALA C C 1
ATOM 6417 O O . ALA C 1 285 ? -25.65600 36.31200 -11.11000 1.000 74.79416 509 ALA C O 1
ATOM 6419 N N . ASP C 1 286 ? -27.08700 38.05300 -11.20000 1.000 74.98034 510 ASP C N 1
ATOM 6420 C CA . ASP C 1 286 ? -26.98300 38.33500 -9.77600 1.000 78.12678 510 ASP C CA 1
ATOM 6421 C C . ASP C 1 286 ? -27.47500 37.15000 -8.95100 1.000 75.11149 510 ASP C C 1
ATOM 6422 O O . ASP C 1 286 ? -26.81500 36.73100 -7.98900 1.000 73.22904 510 ASP C O 1
ATOM 6427 N N . TYR C 1 287 ? -28.62300 36.58100 -9.33800 1.000 69.37455 511 TYR C N 1
ATOM 6428 C CA . TYR C 1 287 ? -29.20100 35.46000 -8.60500 1.000 60.88795 511 TYR C CA 1
ATOM 6429 C C . TYR C 1 287 ? -28.21700 34.31200 -8.53600 1.000 63.77541 511 TYR C C 1
ATOM 6430 O O . TYR C 1 287 ? -27.98500 33.74000 -7.46600 1.000 68.32810 511 TYR C O 1
ATOM 6439 N N . LEU C 1 288 ? -27.60600 33.98500 -9.67300 1.000 68.24449 512 LEU C N 1
ATOM 6440 C CA . LEU C 1 288 ? -26.60400 32.92700 -9.73500 1.000 67.96111 512 LEU C CA 1
ATOM 6441 C C . LEU C 1 288 ? -25.38100 33.26400 -8.89300 1.000 65.88320 512 LEU C C 1
ATOM 6442 O O . LEU C 1 288 ? -24.84700 32.39600 -8.19000 1.000 64.41389 512 LEU C O 1
ATOM 6447 N N . LEU C 1 289 ? -24.92300 34.52700 -8.96000 1.000 61.29196 513 LEU C N 1
ATOM 6448 C CA . LEU C 1 289 ? -23.73900 34.96000 -8.21600 1.000 60.08762 513 LEU C CA 1
ATOM 6449 C C . LEU C 1 289 ? -23.90400 34.80400 -6.71400 1.000 68.64284 513 LEU C C 1
ATOM 6450 O O . LEU C 1 289 ? -22.90900 34.64300 -5.99700 1.000 73.09293 513 LEU C O 1
ATOM 6455 N N . ALA C 1 290 ? -25.13500 34.86200 -6.21300 1.000 68.45402 514 ALA C N 1
ATOM 6456 C CA . ALA C 1 290 ? -25.34100 34.71400 -4.78200 1.000 68.83104 514 ALA C CA 1
ATOM 6457 C C . ALA C 1 290 ? -25.04200 33.29900 -4.28600 1.000 74.59951 514 ALA C C 1
ATOM 6458 O O . ALA C 1 290 ? -24.83500 33.11300 -3.08300 1.000 81.93902 514 ALA C O 1
ATOM 6460 N N . LEU C 1 291 ? -25.01800 32.30000 -5.16800 1.000 72.78574 515 LEU C N 1
ATOM 6461 C CA . LEU C 1 291 ? -24.76700 30.92000 -4.76300 1.000 74.12257 515 LEU C CA 1
ATOM 6462 C C . LEU C 1 291 ? -23.28600 30.55500 -4.73000 1.000 76.57514 515 LEU C C 1
ATOM 6463 O O . LEU C 1 291 ? -22.95700 29.41200 -4.38900 1.000 70.55842 515 LEU C O 1
ATOM 6468 N N . ARG C 1 292 ? -22.38900 31.49200 -5.06200 1.000 78.62774 516 ARG C N 1
ATOM 6469 C CA . ARG C 1 292 ? -20.97000 31.17500 -5.18600 1.000 78.55535 516 ARG C CA 1
ATOM 6470 C C . ARG C 1 292 ? -20.32000 30.91700 -3.83700 1.000 89.66140 516 ARG C C 1
ATOM 6471 O O . ARG C 1 292 ? -19.19000 30.41800 -3.80000 1.000 90.64099 516 ARG C O 1
ATOM 6479 N N . ASN C 1 293 ? -21.01300 31.23300 -2.73700 1.000 96.82022 517 ASN C N 1
ATOM 6480 C CA . ASN C 1 293 ? -20.44100 31.05800 -1.40900 1.000 101.09671 517 ASN C CA 1
ATOM 6481 C C . ASN C 1 293 ? -19.95700 29.63200 -1.19500 1.000 96.52441 517 ASN C C 1
ATOM 6482 O O . ASN C 1 293 ? -18.92400 29.40500 -0.56100 1.000 98.89894 517 ASN C O 1
ATOM 6487 N N . VAL C 1 294 ? -20.68100 28.65900 -1.74800 1.000 92.30798 518 VAL C N 1
ATOM 6488 C CA . VAL C 1 294 ? -20.37700 27.25200 -1.53000 1.000 93.00753 518 VAL C CA 1
ATOM 6489 C C . VAL C 1 294 ? -19.04900 26.82200 -2.14800 1.000 90.42283 518 VAL C C 1
ATOM 6490 O O . VAL C 1 294 ? -18.52100 25.76300 -1.78400 1.000 95.58828 518 VAL C O 1
ATOM 6494 N N . TYR C 1 295 ? -18.51500 27.57400 -3.10500 1.000 81.69398 519 TYR C N 1
ATOM 6495 C CA . TYR C 1 295 ? -17.25600 27.17800 -3.71400 1.000 84.61924 519 TYR C CA 1
ATOM 6496 C C . TYR C 1 295 ? -16.06500 27.73500 -2.94100 1.000 89.77221 519 TYR C C 1
ATOM 6497 O O . TYR C 1 295 ? -16.20100 28.50900 -1.99000 1.000 91.26065 519 TYR C O 1
ATOM 6506 N N . HIS C 1 296 ? -14.87600 27.32800 -3.37400 1.000 96.62793 520 HIS C N 1
ATOM 6507 C CA . HIS C 1 296 ? -13.65600 27.91900 -2.85700 1.000 102.51865 520 HIS C CA 1
ATOM 6508 C C . HIS C 1 296 ? -13.57900 29.36600 -3.31400 1.000 104.57510 520 HIS C C 1
ATOM 6509 O O . HIS C 1 296 ? -14.12800 29.73800 -4.35500 1.000 100.65300 520 HIS C O 1
ATOM 6516 N N . ASP C 1 297 ? -12.88400 30.19200 -2.53000 1.000 108.98827 521 ASP C N 1
ATOM 6517 C CA . ASP C 1 297 ? -12.77100 31.60300 -2.87700 1.000 106.54586 521 ASP C CA 1
ATOM 6518 C C . ASP C 1 297 ? -12.17400 31.79900 -4.26700 1.000 103.06953 521 ASP C C 1
ATOM 6519 O O . ASP C 1 297 ? -12.33600 32.87100 -4.86000 1.000 103.36571 521 ASP C O 1
ATOM 6524 N N . SER C 1 298 ? -11.52500 30.77000 -4.81400 1.000 99.79358 522 SER C N 1
ATOM 6525 C CA . SER C 1 298 ? -10.97400 30.84500 -6.16000 1.000 96.63101 522 SER C CA 1
ATOM 6526 C C . SER C 1 298 ? -12.04000 31.05700 -7.22500 1.000 86.73768 522 SER C C 1
ATOM 6527 O O . SER C 1 298 ? -11.70200 31.41500 -8.35900 1.000 78.95215 522 SER C O 1
ATOM 6530 N N . ILE C 1 299 ? -13.31300 30.82400 -6.90300 1.000 83.78877 523 ILE C N 1
ATOM 6531 C CA . ILE C 1 299 ? -14.33300 30.89600 -7.94100 1.000 77.19752 523 ILE C CA 1
ATOM 6532 C C . ILE C 1 299 ? -14.42400 32.30100 -8.50400 1.000 75.45599 523 ILE C C 1
ATOM 6533 O O . ILE C 1 299 ? -14.74400 32.48800 -9.68600 1.000 70.51312 523 ILE C O 1
ATOM 6538 N N . ASN C 1 300 ? -14.10100 33.30600 -7.69100 1.000 79.50320 524 ASN C N 1
ATOM 6539 C CA . ASN C 1 300 ? -14.23900 34.67800 -8.15500 1.000 75.89310 524 ASN C CA 1
ATOM 6540 C C . ASN C 1 300 ? -13.24800 34.99900 -9.26200 1.000 74.65422 524 ASN C C 1
ATOM 6541 O O . ASN C 1 300 ? -13.56100 35.78900 -10.15800 1.000 72.55652 524 ASN C O 1
ATOM 6546 N N . SER C 1 301 ? -12.07800 34.36200 -9.25600 1.000 73.30168 525 SER C N 1
ATOM 6547 C CA . SER C 1 301 ? -11.15000 34.56700 -10.35600 1.000 72.71053 525 SER C CA 1
ATOM 6548 C C . SER C 1 301 ? -11.78200 34.13000 -11.66200 1.000 71.42369 525 SER C C 1
ATOM 6549 O O . SER C 1 301 ? -11.58900 34.77200 -12.70200 1.000 72.04909 525 SER C O 1
ATOM 6552 N N . HIS C 1 302 ? -12.53600 33.03100 -11.62500 1.000 70.61871 526 HIS C N 1
ATOM 6553 C CA . HIS C 1 302 ? -13.21800 32.55700 -12.82400 1.000 68.01900 526 HIS C CA 1
ATOM 6554 C C . HIS C 1 302 ? -14.37300 33.47400 -13.20900 1.000 61.92002 526 HIS C C 1
ATOM 6555 O O . HIS C 1 302 ? -14.57500 33.76400 -14.39600 1.000 63.20661 526 HIS C O 1
ATOM 6562 N N . ILE C 1 303 ? -15.14600 33.93200 -12.22700 1.000 55.48452 527 ILE C N 1
ATOM 6563 C CA . ILE C 1 303 ? -16.18100 34.91900 -12.52100 1.000 64.74252 527 ILE C CA 1
ATOM 6564 C C . ILE C 1 303 ? -15.56200 36.18000 -13.10800 1.000 71.02140 527 ILE C C 1
ATOM 6565 O O . ILE C 1 303 ? -16.09000 36.75600 -14.07200 1.000 70.25523 527 ILE C O 1
ATOM 6570 N N . ALA C 1 304 ? -14.40900 36.60000 -12.56700 1.000 75.55854 528 ALA C N 1
ATOM 6571 C CA . ALA C 1 304 ? -13.69100 37.75700 -13.10000 1.000 71.45987 528 ALA C CA 1
ATOM 6572 C C . ALA C 1 304 ? -13.39200 37.58000 -14.57600 1.000 72.20613 528 ALA C C 1
ATOM 6573 O O . ALA C 1 304 ? -13.69800 38.46200 -15.38800 1.000 75.39160 528 ALA C O 1
ATOM 6575 N N . ASP C 1 305 ? -12.79300 36.43400 -14.94400 1.000 65.69221 529 ASP C N 1
ATOM 6576 C CA . ASP C 1 305 ? -12.55200 36.14000 -16.35400 1.000 57.97678 529 ASP C CA 1
ATOM 6577 C C . ASP C 1 305 ? -13.85400 36.10400 -17.13200 1.000 60.20565 529 ASP C C 1
ATOM 6578 O O . ASP C 1 305 ? -13.94200 36.64800 -18.24200 1.000 61.17716 529 ASP C O 1
ATOM 6583 N N . LEU C 1 306 ? -14.88400 35.49400 -16.55100 1.000 56.11978 530 LEU C N 1
ATOM 6584 C CA . LEU C 1 306 ? -16.16800 35.42100 -17.22900 1.000 61.80525 530 LEU C CA 1
ATOM 6585 C C . LEU C 1 306 ? -16.66400 36.81200 -17.60900 1.000 66.77529 530 LEU C C 1
ATOM 6586 O O . LEU C 1 306 ? -17.09100 37.04500 -18.74700 1.000 63.30683 530 LEU C O 1
ATOM 6591 N N . PHE C 1 307 ? -16.59600 37.75600 -16.66300 1.000 70.53342 531 PHE C N 1
ATOM 6592 C CA . PHE C 1 307 ? -17.04400 39.12100 -16.92400 1.000 64.86721 531 PHE C CA 1
ATOM 6593 C C . PHE C 1 307 ? -16.09900 39.86200 -17.86300 1.000 62.90235 531 PHE C C 1
ATOM 6594 O O . PHE C 1 307 ? -16.54600 40.61400 -18.73800 1.000 62.89022 531 PHE C O 1
ATOM 6602 N N . PHE C 1 308 ? -14.78900 39.66600 -17.70200 1.000 57.71986 532 PHE C N 1
ATOM 6603 C CA . PHE C 1 308 ? -13.84300 40.32600 -18.59300 1.000 60.51765 532 PHE C CA 1
ATOM 6604 C C . PHE C 1 308 ? -14.03800 39.85500 -20.02800 1.000 65.97849 532 PHE C C 1
ATOM 6605 O O . PHE C 1 308 ? -13.92200 40.64400 -20.97000 1.000 68.07440 532 PHE C O 1
ATOM 6613 N N . GLN C 1 309 ? -14.34300 38.57300 -20.21300 1.000 68.96267 533 GLN C N 1
ATOM 6614 C CA . GLN C 1 309 ? -14.51300 38.04100 -21.56000 1.000 71.81924 533 GLN C CA 1
ATOM 6615 C C . GLN C 1 309 ? -15.59800 38.78500 -22.32300 1.000 73.32242 533 GLN C C 1
ATOM 6616 O O . GLN C 1 309 ? -15.45800 39.04200 -23.52500 1.000 81.75646 533 GLN C O 1
ATOM 6622 N N . TYR C 1 310 ? -16.67900 39.15200 -21.63900 1.000 64.95930 534 TYR C N 1
ATOM 6623 C CA . TYR C 1 310 ? -17.82900 39.79500 -22.25500 1.000 65.98128 534 TYR C CA 1
ATOM 6624 C C . TYR C 1 310 ? -17.79600 41.31000 -22.11900 1.000 75.67422 534 TYR C C 1
ATOM 6625 O O . TYR C 1 310 ? -18.84200 41.96300 -22.21600 1.000 77.92228 534 TYR C O 1
ATOM 6634 N N . ASP C 1 311 ? -16.61200 41.86700 -21.87400 1.000 84.13332 535 ASP C N 1
ATOM 6635 C CA . ASP C 1 311 ? -16.31900 43.29300 -21.93200 1.000 94.68295 535 ASP C CA 1
ATOM 6636 C C . ASP C 1 311 ? -16.84200 44.04800 -20.72800 1.000 98.56157 535 ASP C C 1
ATOM 6637 O O . ASP C 1 311 ? -16.99400 45.27100 -20.78900 1.000 109.64966 535 ASP C O 1
ATOM 6642 N N . PHE C 1 312 ? -17.09200 43.36100 -19.62000 1.000 85.36663 536 PHE C N 1
ATOM 6643 C CA . PHE C 1 312 ? -17.40200 44.03800 -18.37100 1.000 78.40879 536 PHE C CA 1
ATOM 6644 C C . PHE C 1 312 ? -16.13000 44.14000 -17.53400 1.000 77.26768 536 PHE C C 1
ATOM 6645 O O . PHE C 1 312 ? -16.00000 43.54100 -16.46800 1.000 77.66403 536 PHE C O 1
ATOM 6653 N N . ALA C 1 313 ? -15.19000 44.94800 -18.03200 1.000 73.81801 537 ALA C N 1
ATOM 6654 C CA . ALA C 1 313 ? -13.88900 45.03600 -17.38000 1.000 75.44150 537 ALA C CA 1
ATOM 6655 C C . ALA C 1 313 ? -14.01100 45.62000 -15.97900 1.000 83.76995 537 ALA C C 1
ATOM 6656 O O . ALA C 1 313 ? -13.26200 45.23300 -15.07300 1.000 85.31372 537 ALA C O 1
ATOM 6658 N N . ASP C 1 314 ? -14.93800 46.56500 -15.78200 1.000 88.59492 538 ASP C N 1
ATOM 6659 C CA . ASP C 1 314 ? -15.14500 47.13500 -14.45300 1.000 87.06906 538 ASP C CA 1
ATOM 6660 C C . ASP C 1 314 ? -15.59100 46.06600 -13.46100 1.000 84.00793 538 ASP C C 1
ATOM 6661 O O . ASP C 1 314 ? -14.99100 45.90700 -12.39100 1.000 83.12512 538 ASP C O 1
ATOM 6663 N N . ILE C 1 315 ? -16.59800 45.26900 -13.83200 1.000 80.32055 539 ILE C N 1
ATOM 6664 C CA . ILE C 1 315 ? -17.04900 44.19300 -12.94900 1.000 79.37720 539 ILE C CA 1
ATOM 6665 C C . ILE C 1 315 ? -15.94300 43.17500 -12.69700 1.000 77.13027 539 ILE C C 1
ATOM 6666 O O . ILE C 1 315 ? -15.73400 42.74100 -11.55600 1.000 75.75616 539 ILE C O 1
ATOM 6671 N N . ALA C 1 316 ? -15.20200 42.79500 -13.74000 1.000 75.99354 540 ALA C N 1
ATOM 6672 C CA . ALA C 1 316 ? -14.13500 41.81900 -13.55200 1.000 75.16514 540 ALA C CA 1
ATOM 6673 C C . ALA C 1 316 ? -13.09600 42.33200 -12.57200 1.000 75.63388 540 ALA C C 1
ATOM 6674 O O . ALA C 1 316 ? -12.60900 41.58200 -11.71800 1.000 70.67945 540 ALA C O 1
ATOM 6676 N N . LEU C 1 317 ? -12.73800 43.60900 -12.68600 1.000 80.41130 541 LEU C N 1
ATOM 6677 C CA . LEU C 1 317 ? -11.77100 44.17600 -11.76300 1.000 86.25950 541 LEU C CA 1
ATOM 6678 C C . LEU C 1 317 ? -12.29000 44.14200 -10.34000 1.000 91.94770 541 LEU C C 1
ATOM 6679 O O . LEU C 1 317 ? -11.50100 44.02600 -9.39300 1.000 95.89435 541 LEU C O 1
ATOM 6684 N N . ASP C 1 318 ? -13.60400 44.29400 -10.16500 1.000 89.61931 542 ASP C N 1
ATOM 6685 C CA . ASP C 1 318 ? -14.17200 44.18800 -8.82800 1.000 94.03454 542 ASP C CA 1
ATOM 6686 C C . ASP C 1 318 ? -13.99000 42.77500 -8.28000 1.000 90.96193 542 ASP C C 1
ATOM 6687 O O . ASP C 1 318 ? -13.73700 42.58300 -7.08100 1.000 94.45862 542 ASP C O 1
ATOM 6692 N N . PHE C 1 319 ? -14.10700 41.77000 -9.15100 1.000 80.36666 543 PHE C N 1
ATOM 6693 C CA . PHE C 1 319 ? -13.84700 40.39500 -8.74900 1.000 70.03751 543 PHE C CA 1
ATOM 6694 C C . PHE C 1 319 ? -12.35100 40.12300 -8.61700 1.000 70.62925 543 PHE C C 1
ATOM 6695 O O . PHE C 1 319 ? -11.91100 39.53000 -7.62100 1.000 70.09288 543 PHE C O 1
ATOM 6703 N N . TYR C 1 320 ? -11.55500 40.58500 -9.59000 1.000 64.91154 544 TYR C N 1
ATOM 6704 C CA . TYR C 1 320 ? -10.11100 40.39200 -9.53500 1.000 67.73416 544 TYR C CA 1
ATOM 6705 C C . TYR C 1 320 ? -9.51400 41.01100 -8.27500 1.000 85.08433 544 TYR C C 1
ATOM 6706 O O . TYR C 1 320 ? -8.55200 40.47600 -7.70500 1.000 90.72570 544 TYR C O 1
ATOM 6715 N N . ASN C 1 321 ? -10.06800 42.14900 -7.83200 1.000 88.67071 545 ASN C N 1
ATOM 6716 C CA . ASN C 1 321 ? -9.56800 42.83800 -6.64800 1.000 92.16589 545 ASN C CA 1
ATOM 6717 C C . ASN C 1 321 ? -9.70200 42.00800 -5.37900 1.000 92.72247 545 ASN C C 1
ATOM 6718 O O . ASN C 1 321 ? -8.95000 42.24100 -4.42800 1.000 95.27765 545 ASN C O 1
ATOM 6723 N N . ILE C 1 322 ? -10.60400 41.02700 -5.34700 1.000 93.36603 546 ILE C N 1
ATOM 6724 C CA . ILE C 1 322 ? -10.89500 40.26800 -4.13300 1.000 92.81991 546 ILE C CA 1
ATOM 6725 C C . ILE C 1 322 ? -10.37000 38.83500 -4.24200 1.000 95.55943 546 ILE C C 1
ATOM 6726 O O . ILE C 1 322 ? -10.79600 37.95200 -3.49500 1.000 93.63360 546 ILE C O 1
ATOM 6728 N N . VAL C 1 323 ? -9.43600 38.60200 -5.16300 1.000 97.49174 547 VAL C N 1
ATOM 6729 C CA . VAL C 1 323 ? -8.83900 37.29500 -5.40200 1.000 92.68186 547 VAL C CA 1
ATOM 6730 C C . VAL C 1 323 ? -7.39600 37.32000 -4.91400 1.000 88.45893 547 VAL C C 1
ATOM 6731 O O . VAL C 1 323 ? -6.65400 38.26900 -5.19500 1.000 93.13208 547 VAL C O 1
ATOM 6735 N N . ASP C 1 324 ? -6.99800 36.27200 -4.20000 1.000 83.11577 548 ASP C N 1
ATOM 6736 C CA . ASP C 1 324 ? -5.59200 36.08700 -3.87400 1.000 93.44553 548 ASP C CA 1
ATOM 6737 C C . ASP C 1 324 ? -4.78500 35.90600 -5.15800 1.000 95.75616 548 ASP C C 1
ATOM 6738 O O . ASP C 1 324 ? -5.20300 35.18900 -6.06900 1.000 98.16345 548 ASP C O 1
ATOM 6743 N N . ALA C 1 325 ? -3.60900 36.54500 -5.22400 1.000 94.32717 549 ALA C N 1
ATOM 6744 C CA . ALA C 1 325 ? -2.79100 36.47200 -6.43500 1.000 90.51068 549 ALA C CA 1
ATOM 6745 C C . ALA C 1 325 ? -2.41400 35.04000 -6.76900 1.000 90.19262 549 ALA C C 1
ATOM 6746 O O . ALA C 1 325 ? -2.26200 34.68500 -7.94500 1.000 87.88699 549 ALA C O 1
ATOM 6748 N N . ASP C 1 326 ? -2.23200 34.21400 -5.74300 1.000 91.84032 550 ASP C N 1
ATOM 6749 C CA . ASP C 1 326 ? -2.00000 32.79600 -5.95200 1.000 93.18228 550 ASP C CA 1
ATOM 6750 C C . ASP C 1 326 ? -3.16900 32.16400 -6.68800 1.000 87.46369 550 ASP C C 1
ATOM 6751 O O . ASP C 1 326 ? -3.00500 31.14000 -7.35700 1.000 92.17680 550 ASP C O 1
ATOM 6756 N N . GLU C 1 327 ? -4.35800 32.73500 -6.53800 1.000 82.55681 551 GLU C N 1
ATOM 6757 C CA . GLU C 1 327 ? -5.57900 32.15700 -7.06300 1.000 84.15863 551 GLU C CA 1
ATOM 6758 C C . GLU C 1 327 ? -5.98400 32.70600 -8.43100 1.000 78.57404 551 GLU C C 1
ATOM 6759 O O . GLU C 1 327 ? -6.88600 32.15000 -9.06400 1.000 77.06733 551 GLU C O 1
ATOM 6765 N N . VAL C 1 328 ? -5.33100 33.75500 -8.92300 1.000 75.15512 552 VAL C N 1
ATOM 6766 C CA . VAL C 1 328 ? -5.64700 34.27400 -10.25100 1.000 70.44077 552 VAL C CA 1
ATOM 6767 C C . VAL C 1 328 ? -5.22000 33.28100 -11.32500 1.000 66.22698 552 VAL C C 1
ATOM 6768 O O . VAL C 1 328 ? -4.15400 32.66400 -11.24000 1.000 70.28179 552 VAL C O 1
ATOM 6772 N N . THR C 1 329 ? -6.05400 33.11800 -12.34100 1.000 60.21881 553 THR C N 1
ATOM 6773 C CA . THR C 1 329 ? -5.76300 32.18000 -13.40900 1.000 56.29554 553 THR C CA 1
ATOM 6774 C C . THR C 1 329 ? -4.74900 32.77000 -14.38300 1.000 60.14705 553 THR C C 1
ATOM 6775 O O . THR C 1 329 ? -4.48500 33.97000 -14.39300 1.000 67.88139 553 THR C O 1
ATOM 6779 N N . LYS C 1 330 ? -4.16100 31.89100 -15.19400 1.000 64.01424 554 LYS C N 1
ATOM 6780 C CA . LYS C 1 330 ? -3.22700 32.31300 -16.23800 1.000 58.91959 554 LYS C CA 1
ATOM 6781 C C . LYS C 1 330 ? -3.90300 33.27400 -17.20100 1.000 56.57195 554 LYS C C 1
ATOM 6782 O O . LYS C 1 330 ? -3.31000 34.27800 -17.62000 1.000 57.85544 554 LYS C O 1
ATOM 6788 N N . GLN C 1 331 ? -5.16700 33.00100 -17.52800 1.000 54.21655 555 GLN C N 1
ATOM 6789 C CA . GLN C 1 331 ? -5.90100 33.91900 -18.38000 1.000 54.43338 555 GLN C CA 1
ATOM 6790 C C . GLN C 1 331 ? -6.09300 35.24900 -17.68300 1.000 62.33721 555 GLN C C 1
ATOM 6791 O O . GLN C 1 331 ? -5.98900 36.31400 -18.30900 1.000 61.01654 555 GLN C O 1
ATOM 6797 N N . GLY C 1 332 ? -6.34700 35.20300 -16.37500 1.000 68.37364 556 GLY C N 1
ATOM 6798 C CA . GLY C 1 332 ? -6.52000 36.42900 -15.61900 1.000 65.75430 556 GLY C CA 1
ATOM 6799 C C . GLY C 1 332 ? -5.32800 37.35400 -15.73800 1.000 53.75412 556 GLY C C 1
ATOM 6800 O O . GLY C 1 332 ? -5.48800 38.56900 -15.85300 1.000 54.87865 556 GLY C O 1
ATOM 6801 N N . TYR C 1 333 ? -4.11600 36.79000 -15.71200 1.000 52.95474 557 TYR C N 1
ATOM 6802 C CA . TYR C 1 333 ? -2.92800 37.60700 -15.92100 1.000 57.45800 557 TYR C CA 1
ATOM 6803 C C . TYR C 1 333 ? -2.99100 38.29300 -17.27600 1.000 60.29612 557 TYR C C 1
ATOM 6804 O O . TYR C 1 333 ? -2.79400 39.51100 -17.39100 1.000 60.19067 557 TYR C O 1
ATOM 6813 N N . ILE C 1 334 ? -3.29900 37.52300 -18.31400 1.000 57.51428 558 ILE C N 1
ATOM 6814 C CA . ILE C 1 334 ? -3.31300 38.08600 -19.65400 1.000 57.81157 558 ILE C CA 1
ATOM 6815 C C . ILE C 1 334 ? -4.34900 39.19600 -19.74600 1.000 64.92519 558 ILE C C 1
ATOM 6816 O O . ILE C 1 334 ? -4.11000 40.22800 -20.38000 1.000 64.96421 558 ILE C O 1
ATOM 6821 N N . ASN C 1 335 ? -5.50500 39.01400 -19.09200 1.000 74.68581 559 ASN C N 1
ATOM 6822 C CA . ASN C 1 335 ? -6.53800 40.05200 -19.08900 1.000 76.66042 559 ASN C CA 1
ATOM 6823 C C . ASN C 1 335 ? -6.05800 41.32100 -18.40200 1.000 71.55620 559 ASN C C 1
ATOM 6824 O O . ASN C 1 335 ? -6.15900 42.42300 -18.95500 1.000 70.62799 559 ASN C O 1
ATOM 6829 N N . LEU C 1 336 ? -5.54500 41.17800 -17.18300 1.000 70.98283 560 LEU C N 1
ATOM 6830 C CA . LEU C 1 336 ? -5.13400 42.33700 -16.40400 1.000 72.17781 560 LEU C CA 1
ATOM 6831 C C . LEU C 1 336 ? -4.03200 43.09900 -17.12000 1.000 79.06682 560 LEU C C 1
ATOM 6832 O O . LEU C 1 336 ? -4.06200 44.33300 -17.18500 1.000 88.69497 560 LEU C O 1
ATOM 6837 N N . ILE C 1 337 ? -3.05300 42.37900 -17.67300 1.000 69.52684 561 ILE C N 1
ATOM 6838 C CA . ILE C 1 337 ? -1.97000 43.03000 -18.40400 1.000 66.83712 561 ILE C CA 1
ATOM 6839 C C . ILE C 1 337 ? -2.51400 43.85600 -19.55800 1.000 75.59729 561 ILE C C 1
ATOM 6840 O O . ILE C 1 337 ? -2.15500 45.03000 -19.72100 1.000 85.23690 561 ILE C O 1
ATOM 6845 N N . ASN C 1 338 ? -3.43100 43.28000 -20.34300 1.000 73.03809 562 ASN C N 1
ATOM 6846 C CA . ASN C 1 338 ? -3.98700 44.02100 -21.46900 1.000 72.27949 562 ASN C CA 1
ATOM 6847 C C . ASN C 1 338 ? -4.71400 45.26500 -20.99500 1.000 83.36306 562 ASN C C 1
ATOM 6848 O O . ASN C 1 338 ? -4.60700 46.33300 -21.60800 1.000 88.83997 562 ASN C O 1
ATOM 6853 N N . TYR C 1 339 ? -5.45700 45.13900 -19.89900 1.000 87.35212 563 TYR C N 1
ATOM 6854 C CA . TYR C 1 339 ? -6.18500 46.27200 -19.34900 1.000 89.99146 563 TYR C CA 1
ATOM 6855 C C . TYR C 1 339 ? -5.23200 47.37300 -18.90500 1.000 83.66302 563 TYR C C 1
ATOM 6856 O O . TYR C 1 339 ? -5.43400 48.54800 -19.23000 1.000 85.35744 563 TYR C O 1
ATOM 6865 N N . LEU C 1 340 ? -4.19000 47.00400 -18.14800 1.000 78.60579 564 LEU C N 1
ATOM 6866 C CA . LEU C 1 340 ? -3.24600 47.98800 -17.62400 1.000 84.23597 564 LEU C CA 1
ATOM 6867 C C . LEU C 1 340 ? -2.49100 48.67800 -18.74700 1.000 92.63103 564 LEU C C 1
ATOM 6868 O O . LEU C 1 340 ? -2.24300 49.88900 -18.69300 1.000 93.35053 564 LEU C O 1
ATOM 6873 N N . VAL C 1 341 ? -2.09000 47.91900 -19.76200 1.000 90.25450 565 VAL C N 1
ATOM 6874 C CA . VAL C 1 341 ? -1.45500 48.53600 -20.91600 1.000 87.07940 565 VAL C CA 1
ATOM 6875 C C . VAL C 1 341 ? -2.42200 49.50500 -21.57900 1.000 90.97646 565 VAL C C 1
ATOM 6876 O O . VAL C 1 341 ? -2.03300 50.58800 -22.02100 1.000 90.88955 565 VAL C O 1
ATOM 6880 N N . ASP C 1 342 ? -3.70500 49.14300 -21.62100 1.000 99.74089 566 ASP C N 1
ATOM 6881 C CA . ASP C 1 342 ? -4.72400 50.03400 -22.16200 1.000 108.07018 566 ASP C CA 1
ATOM 6882 C C . ASP C 1 342 ? -4.94400 51.24300 -21.25900 1.000 109.38607 566 ASP C C 1
ATOM 6883 O O . ASP C 1 342 ? -5.40000 52.29200 -21.72700 1.000 115.21859 566 ASP C O 1
ATOM 6888 N N . ALA C 1 343 ? -4.66000 51.10800 -19.96500 1.000 96.66942 567 ALA C N 1
ATOM 6889 C CA . ALA C 1 343 ? -4.74500 52.20900 -19.01600 1.000 91.99352 567 ALA C CA 1
ATOM 6890 C C . ALA C 1 343 ? -3.41300 52.92500 -18.79100 1.000 92.83811 567 ALA C C 1
ATOM 6891 O O . ALA C 1 343 ? -3.31100 53.72000 -17.85800 1.000 96.86606 567 ALA C O 1
ATOM 6893 N N . ASP C 1 344 ? -2.37600 52.60500 -19.56800 1.000 95.75077 568 ASP C N 1
ATOM 6894 C CA . ASP C 1 344 ? -1.04900 53.23900 -19.47200 1.000 96.43784 568 ASP C CA 1
ATOM 6895 C C . ASP C 1 344 ? -0.47400 53.16400 -18.05300 1.000 99.59147 568 ASP C C 1
ATOM 6896 O O . ASP C 1 344 ? 0.28600 54.04200 -17.63200 1.000 103.88291 568 ASP C O 1
ATOM 6898 N N . VAL C 1 345 ? -0.79000 52.07900 -17.34100 1.000 95.35399 569 VAL C N 1
ATOM 6899 C CA . VAL C 1 345 ? -0.27000 51.78400 -16.00800 1.000 89.05874 569 VAL C CA 1
ATOM 6900 C C . VAL C 1 345 ? 0.76500 50.68600 -16.19200 1.000 88.49887 569 VAL C C 1
ATOM 6901 O O . VAL C 1 345 ? 0.65000 49.58600 -15.63800 1.000 86.80080 569 VAL C O 1
ATOM 6905 N N . LEU C 1 346 ? 1.78800 51.00200 -16.98500 1.000 84.84039 570 LEU C N 1
ATOM 6906 C CA . LEU C 1 346 ? 2.75500 50.00400 -17.41200 1.000 80.20066 570 LEU C CA 1
ATOM 6907 C C . LEU C 1 346 ? 3.56700 49.47000 -16.23900 1.000 83.63865 570 LEU C C 1
ATOM 6908 O O . LEU C 1 346 ? 4.04700 48.33600 -16.29200 1.000 89.38165 570 LEU C O 1
ATOM 6913 N N . ASP C 1 347 ? 3.73600 50.26000 -15.17800 1.000 86.40253 571 ASP C N 1
ATOM 6914 C CA . ASP C 1 347 ? 4.47100 49.77400 -14.01500 1.000 85.38133 571 ASP C CA 1
ATOM 6915 C C . ASP C 1 347 ? 3.83400 48.49900 -13.48600 1.000 88.15969 571 ASP C C 1
ATOM 6916 O O . ASP C 1 347 ? 4.50500 47.47000 -13.33300 1.000 84.53040 571 ASP C O 1
ATOM 6918 N N . GLU C 1 348 ? 2.51500 48.54000 -13.26800 1.000 94.86588 572 GLU C N 1
ATOM 6919 C CA . GLU C 1 348 ? 1.78200 47.38600 -12.75700 1.000 93.17253 572 GLU C CA 1
ATOM 6920 C C . GLU C 1 348 ? 1.62800 46.28800 -13.81400 1.000 92.01076 572 GLU C C 1
ATOM 6921 O O . GLU C 1 348 ? 1.60800 45.10000 -13.46600 1.000 84.90370 572 GLU C O 1
ATOM 6923 N N . ALA C 1 349 ? 1.51100 46.66300 -15.09700 1.000 90.43007 573 ALA C N 1
ATOM 6924 C CA . ALA C 1 349 ? 1.40400 45.67300 -16.17000 1.000 77.81873 573 ALA C CA 1
ATOM 6925 C C . ALA C 1 349 ? 2.64600 44.79400 -16.24400 1.000 72.38382 573 ALA C C 1
ATOM 6926 O O . ALA C 1 349 ? 2.54300 43.56100 -16.26800 1.000 74.11991 573 ALA C O 1
ATOM 6928 N N . LEU C 1 350 ? 3.83300 45.41100 -16.26500 1.000 68.17658 574 LEU C N 1
ATOM 6929 C CA . LEU C 1 350 ? 5.07100 44.63500 -16.25500 1.000 67.35115 574 LEU C CA 1
ATOM 6930 C C . LEU C 1 350 ? 5.18100 43.79000 -14.99000 1.000 74.67091 574 LEU C C 1
ATOM 6931 O O . LEU C 1 350 ? 5.71000 42.66700 -15.02000 1.000 71.78446 574 LEU C O 1
ATOM 6936 N N . ALA C 1 351 ? 4.68700 44.31400 -13.86500 1.000 83.00323 575 ALA C N 1
ATOM 6937 C CA . ALA C 1 351 ? 4.73600 43.55400 -12.62200 1.000 83.36361 575 ALA C CA 1
ATOM 6938 C C . ALA C 1 351 ? 3.93300 42.26900 -12.73800 1.000 85.44897 575 ALA C C 1
ATOM 6939 O O . ALA C 1 351 ? 4.35800 41.21200 -12.25200 1.000 88.19426 575 ALA C O 1
ATOM 6941 N N . ILE C 1 352 ? 2.76400 42.34000 -13.37100 1.000 78.88727 576 ILE C N 1
ATOM 6942 C CA . ILE C 1 352 ? 1.98000 41.13300 -13.57300 1.000 76.62237 576 ILE C CA 1
ATOM 6943 C C . ILE C 1 352 ? 2.65100 40.23400 -14.60500 1.000 76.88213 576 ILE C C 1
ATOM 6944 O O . ILE C 1 352 ? 2.65000 39.00400 -14.47000 1.000 75.03856 576 ILE C O 1
ATOM 6949 N N . ALA C 1 353 ? 3.22000 40.82500 -15.65900 1.000 74.98835 577 ALA C N 1
ATOM 6950 C CA . ALA C 1 353 ? 3.93400 40.01900 -16.64600 1.000 69.20233 577 ALA C CA 1
ATOM 6951 C C . ALA C 1 353 ? 5.10500 39.27100 -16.00900 1.000 74.41991 577 ALA C C 1
ATOM 6952 O O . ALA C 1 353 ? 5.33000 38.09100 -16.30600 1.000 72.67787 577 ALA C O 1
ATOM 6954 N N . GLU C 1 354 ? 5.85300 39.92900 -15.11800 1.000 78.78450 578 GLU C N 1
ATOM 6955 C CA . GLU C 1 354 ? 6.94800 39.23800 -14.44500 1.000 74.69540 578 GLU C CA 1
ATOM 6956 C C . GLU C 1 354 ? 6.42600 38.06200 -13.62400 1.000 71.60654 578 GLU C C 1
ATOM 6957 O O . GLU C 1 354 ? 7.03000 36.98500 -13.63200 1.000 68.40977 578 GLU C O 1
ATOM 6959 N N . ARG C 1 355 ? 5.29900 38.24400 -12.91500 1.000 79.11589 579 ARG C N 1
ATOM 6960 C CA . ARG C 1 355 ? 4.69700 37.12900 -12.17800 1.000 83.32132 579 ARG C CA 1
ATOM 6961 C C . ARG C 1 355 ? 4.24000 36.02700 -13.12400 1.000 82.68677 579 ARG C C 1
ATOM 6962 O O . ARG C 1 355 ? 4.35700 34.83900 -12.80200 1.000 81.51904 579 ARG C O 1
ATOM 6970 N N . GLY C 1 356 ? 3.68500 36.40700 -14.28200 1.000 78.14671 580 GLY C N 1
ATOM 6971 C CA . GLY C 1 356 ? 3.31300 35.42100 -15.28300 1.000 67.59117 580 GLY C CA 1
ATOM 6972 C C . GLY C 1 356 ? 4.48200 34.56600 -15.73700 1.000 67.99363 580 GLY C C 1
ATOM 6973 O O . GLY C 1 356 ? 4.33500 33.35800 -15.93300 1.000 71.58849 580 GLY C O 1
ATOM 6974 N N . ILE C 1 357 ? 5.65600 35.17700 -15.92200 1.000 64.36191 581 ILE C N 1
ATOM 6975 C CA . ILE C 1 357 ? 6.84300 34.40100 -16.28500 1.000 63.57643 581 ILE C CA 1
ATOM 6976 C C . ILE C 1 357 ? 7.23100 33.43700 -15.16900 1.000 65.66020 581 ILE C C 1
ATOM 6977 O O . ILE C 1 357 ? 7.66400 32.31100 -15.43100 1.000 66.14566 581 ILE C O 1
ATOM 6982 N N . ASP C 1 358 ? 7.10600 33.86000 -13.91100 1.000 69.43962 582 ASP C N 1
ATOM 6983 C CA . ASP C 1 358 ? 7.50400 32.97500 -12.82100 1.000 74.31366 582 ASP C CA 1
ATOM 6984 C C . ASP C 1 358 ? 6.54700 31.79800 -12.69800 1.000 74.04503 582 ASP C C 1
ATOM 6985 O O . ASP C 1 358 ? 6.98000 30.64200 -12.64500 1.000 81.79880 582 ASP C O 1
ATOM 6987 N N . ASN C 1 359 ? 5.24100 32.06400 -12.72200 1.000 70.26092 583 ASN C N 1
ATOM 6988 C CA . ASN C 1 359 ? 4.26200 30.99900 -12.51900 1.000 71.31658 583 ASN C CA 1
ATOM 6989 C C . ASN C 1 359 ? 4.10200 30.12700 -13.75200 1.000 71.86289 583 ASN C C 1
ATOM 6990 O O . ASN C 1 359 ? 4.18600 28.89600 -13.66500 1.000 71.75232 583 ASN C O 1
ATOM 6995 N N . PHE C 1 360 ? 3.88000 30.74000 -14.90600 1.000 67.99646 584 PHE C N 1
ATOM 6996 C CA . PHE C 1 360 ? 3.65700 29.99800 -16.13600 1.000 67.46736 584 PHE C CA 1
ATOM 6997 C C . PHE C 1 360 ? 4.87800 30.12800 -17.03900 1.000 66.35939 584 PHE C C 1
ATOM 6998 O O . PHE C 1 360 ? 4.79400 30.57300 -18.17700 1.000 56.02943 584 PHE C O 1
ATOM 7006 N N . SER C 1 361 ? 6.00100 29.59200 -16.54900 1.000 78.46771 585 SER C N 1
ATOM 7007 C CA . SER C 1 361 ? 7.32300 29.79200 -17.13400 1.000 77.10382 585 SER C CA 1
ATOM 7008 C C . SER C 1 361 ? 7.41500 29.32800 -18.57900 1.000 71.82378 585 SER C C 1
ATOM 7009 O O . SER C 1 361 ? 8.41000 29.62400 -19.24700 1.000 74.51194 585 SER C O 1
ATOM 7012 N N . THR C 1 362 ? 6.43200 28.57700 -19.06100 1.000 64.22239 586 THR C N 1
ATOM 7013 C CA . THR C 1 362 ? 6.43500 28.05800 -20.41800 1.000 59.20063 586 THR C CA 1
ATOM 7014 C C . THR C 1 362 ? 5.46100 28.76600 -21.35600 1.000 57.60032 586 THR C C 1
ATOM 7015 O O . THR C 1 362 ? 5.33500 28.34700 -22.51300 1.000 62.44675 586 THR C O 1
ATOM 7019 N N . ASP C 1 363 ? 4.75300 29.79900 -20.89100 1.000 53.63147 587 ASP C N 1
ATOM 7020 C CA . ASP C 1 363 ? 3.76700 30.50000 -21.70900 1.000 52.74148 587 ASP C CA 1
ATOM 7021 C C . ASP C 1 363 ? 4.41700 31.70400 -22.38300 1.000 54.90882 587 ASP C C 1
ATOM 7022 O O . ASP C 1 363 ? 4.83100 32.65900 -21.71700 1.000 55.53925 587 ASP C O 1
ATOM 7027 N N . PHE C 1 364 ? 4.46300 31.65900 -23.71400 1.000 55.35789 588 PHE C N 1
ATOM 7028 C CA . PHE C 1 364 ? 5.21200 32.62600 -24.50100 1.000 53.38000 588 PHE C CA 1
ATOM 7029 C C . PHE C 1 364 ? 4.72300 34.04500 -24.26500 1.000 50.15077 588 PHE C C 1
ATOM 7030 O O . PHE C 1 364 ? 5.52400 34.98400 -24.27000 1.000 54.38854 588 PHE C O 1
ATOM 7038 N N . ARG C 1 365 ? 3.42900 34.21400 -23.99100 1.000 46.63389 589 ARG C N 1
ATOM 7039 C CA . ARG C 1 365 ? 2.83700 35.54900 -24.01500 1.000 46.18404 589 ARG C CA 1
ATOM 7040 C C . ARG C 1 365 ? 3.43900 36.46000 -22.95900 1.000 47.39297 589 ARG C C 1
ATOM 7041 O O . ARG C 1 365 ? 3.65500 37.64800 -23.21700 1.000 49.80583 589 ARG C O 1
ATOM 7049 N N . PHE C 1 366 ? 3.71800 35.92800 -21.76400 1.000 52.81320 590 PHE C N 1
ATOM 7050 C CA . PHE C 1 366 ? 4.25300 36.76300 -20.69000 1.000 57.52375 590 PHE C CA 1
ATOM 7051 C C . PHE C 1 366 ? 5.63300 37.27900 -21.04500 1.000 64.82901 590 PHE C C 1
ATOM 7052 O O . PHE C 1 366 ? 5.92900 38.46200 -20.84000 1.000 79.25380 590 PHE C O 1
ATOM 7060 N N . TYR C 1 367 ? 6.48900 36.41800 -21.59900 1.000 58.83796 591 TYR C N 1
ATOM 7061 C CA . TYR C 1 367 ? 7.78700 36.90600 -22.04300 1.000 60.15170 591 TYR C CA 1
ATOM 7062 C C . TYR C 1 367 ? 7.62200 38.00400 -23.08300 1.000 61.23718 591 TYR C C 1
ATOM 7063 O O . TYR C 1 367 ? 8.33400 39.01800 -23.04400 1.000 68.29355 591 TYR C O 1
ATOM 7072 N N . LEU C 1 368 ? 6.66100 37.83900 -23.99700 1.000 52.62972 592 LEU C N 1
ATOM 7073 C CA . LEU C 1 368 ? 6.44200 38.85100 -25.02000 1.000 50.39269 592 LEU C CA 1
ATOM 7074 C C . LEU C 1 368 ? 5.96000 40.14700 -24.40200 1.000 54.73531 592 LEU C C 1
ATOM 7075 O O . LEU C 1 368 ? 6.35100 41.23700 -24.83700 1.000 58.83425 592 LEU C O 1
ATOM 7080 N N . TRP C 1 369 ? 5.13400 40.05100 -23.36600 1.000 55.03886 593 TRP C N 1
ATOM 7081 C CA . TRP C 1 369 ? 4.66100 41.25500 -22.70500 1.000 54.43325 593 TRP C CA 1
ATOM 7082 C C . TRP C 1 369 ? 5.80900 41.99000 -22.02800 1.000 58.82482 593 TRP C C 1
ATOM 7083 O O . TRP C 1 369 ? 5.91200 43.21900 -22.12800 1.000 64.75990 593 TRP C O 1
ATOM 7094 N N . ALA C 1 370 ? 6.70000 41.25500 -21.36000 1.000 58.29618 594 ALA C N 1
ATOM 7095 C CA . ALA C 1 370 ? 7.87200 41.89300 -20.76800 1.000 63.20506 594 ALA C CA 1
ATOM 7096 C C . ALA C 1 370 ? 8.68300 42.62200 -21.82800 1.000 67.39145 594 ALA C C 1
ATOM 7097 O O . ALA C 1 370 ? 9.20300 43.71000 -21.58100 1.000 78.02711 594 ALA C O 1
ATOM 7099 N N . ILE C 1 371 ? 8.83100 42.02400 -23.00400 1.000 65.78043 595 ILE C N 1
ATOM 7100 C CA . ILE C 1 371 ? 9.54900 42.69600 -24.07700 1.000 67.07191 595 ILE C CA 1
ATOM 7101 C C . ILE C 1 371 ? 8.78700 43.93600 -24.52600 1.000 73.72771 595 ILE C C 1
ATOM 7102 O O . ILE C 1 371 ? 9.38200 44.99400 -24.76000 1.000 86.83318 595 ILE C O 1
ATOM 7107 N N . LYS C 1 372 ? 7.45600 43.83100 -24.65500 1.000 68.73652 596 LYS C N 1
ATOM 7108 C CA . LYS C 1 372 ? 6.66800 44.95200 -25.17000 1.000 70.18864 596 LYS C CA 1
ATOM 7109 C C . LYS C 1 372 ? 6.67800 46.14200 -24.21700 1.000 74.64438 596 LYS C C 1
ATOM 7110 O O . LYS C 1 372 ? 6.72600 47.29400 -24.66300 1.000 84.22364 596 LYS C O 1
ATOM 7112 N N . ILE C 1 373 ? 6.64000 45.88700 -22.91200 1.000 68.24757 597 ILE C N 1
ATOM 7113 C CA . ILE C 1 373 ? 6.50500 46.94500 -21.91200 1.000 68.62138 597 ILE C CA 1
ATOM 7114 C C . ILE C 1 373 ? 7.85700 47.51100 -21.51500 1.000 70.53978 597 ILE C C 1
ATOM 7115 O O . ILE C 1 373 ? 8.06200 48.72300 -21.52600 1.000 87.62092 597 ILE C O 1
ATOM 7120 N N . ASP C 1 374 ? 8.79000 46.63700 -21.14000 1.000 68.17624 598 ASP C N 1
ATOM 7121 C CA . ASP C 1 374 ? 10.08100 47.00300 -20.54900 1.000 78.04203 598 ASP C CA 1
ATOM 7122 C C . ASP C 1 374 ? 11.02900 47.50400 -21.64500 1.000 80.79112 598 ASP C C 1
ATOM 7123 O O . ASP C 1 374 ? 11.99700 46.84600 -22.03800 1.000 80.00713 598 ASP C O 1
ATOM 7128 N N . THR C 1 375 ? 10.72600 48.70800 -22.14400 1.000 81.84367 599 THR C N 1
ATOM 7129 C CA . THR C 1 375 ? 11.52600 49.29100 -23.21800 1.000 87.40332 599 THR C CA 1
ATOM 7130 C C . THR C 1 375 ? 12.96700 49.53600 -22.78900 1.000 85.68803 599 THR C C 1
ATOM 7131 O O . THR C 1 375 ? 13.87400 49.48900 -23.62700 1.000 85.55979 599 THR C O 1
ATOM 7135 N N . GLU C 1 376 ? 13.19700 49.82000 -21.50500 1.000 89.27519 600 GLU C N 1
ATOM 7136 C CA . GLU C 1 376 ? 14.55700 50.07300 -21.03500 1.000 98.46818 600 GLU C CA 1
ATOM 7137 C C . GLU C 1 376 ? 15.43800 48.82600 -21.14400 1.000 101.75260 600 GLU C C 1
ATOM 7138 O O . GLU C 1 376 ? 16.60800 48.92500 -21.53600 1.000 106.31962 600 GLU C O 1
ATOM 7140 N N . ASN C 1 377 ? 14.89800 47.64200 -20.83500 1.000 99.66886 601 ASN C N 1
ATOM 7141 C CA . ASN C 1 377 ? 15.67400 46.40100 -20.88100 1.000 102.01494 601 ASN C CA 1
ATOM 7142 C C . ASN C 1 377 ? 15.28300 45.49600 -22.04400 1.000 94.65152 601 ASN C C 1
ATOM 7143 O O . ASN C 1 377 ? 15.54900 44.29200 -21.99100 1.000 86.31918 601 ASN C O 1
ATOM 7148 N N . ARG C 1 378 ? 14.70000 46.06500 -23.10700 1.000 95.68843 602 ARG C N 1
ATOM 7149 C CA . ARG C 1 378 ? 14.10700 45.26400 -24.17900 1.000 88.15836 602 ARG C CA 1
ATOM 7150 C C . ARG C 1 378 ? 15.11600 44.31800 -24.82800 1.000 81.49929 602 ARG C C 1
ATOM 7151 O O . ARG C 1 378 ? 14.78000 43.17700 -25.15900 1.000 73.80443 602 ARG C O 1
ATOM 7159 N N . ALA C 1 379 ? 16.35600 44.76200 -25.02300 1.000 90.02060 603 ALA C N 1
ATOM 7160 C CA . ALA C 1 379 ? 17.33600 43.86000 -25.61500 1.000 96.91978 603 ALA C CA 1
ATOM 7161 C C . ALA C 1 379 ? 17.60800 42.67300 -24.70400 1.000 98.42092 603 ALA C C 1
ATOM 7162 O O . ALA C 1 379 ? 17.69400 41.53300 -25.16800 1.000 94.89922 603 ALA C O 1
ATOM 7164 N N . ASN C 1 380 ? 17.71800 42.91800 -23.39800 1.000 106.78512 604 ASN C N 1
ATOM 7165 C CA . ASN C 1 380 ? 17.95900 41.82400 -22.46600 1.000 103.28670 604 ASN C CA 1
ATOM 7166 C C . ASN C 1 380 ? 16.74500 40.91100 -22.36800 1.000 96.18948 604 ASN C C 1
ATOM 7167 O O . ASN C 1 380 ? 16.89500 39.68800 -22.32700 1.000 97.93118 604 ASN C O 1
ATOM 7169 N N . ARG C 1 381 ? 15.53500 41.48400 -22.35600 1.000 86.95468 605 ARG C N 1
ATOM 7170 C CA . ARG C 1 381 ? 14.31800 40.67400 -22.25900 1.000 75.39476 605 ARG C CA 1
ATOM 7171 C C . ARG C 1 381 ? 14.19800 39.69600 -23.41600 1.000 69.48731 605 ARG C C 1
ATOM 7172 O O . ARG C 1 381 ? 13.83700 38.53100 -23.22000 1.000 72.68823 605 ARG C O 1
ATOM 7180 N N . ILE C 1 382 ? 14.50600 40.14700 -24.62900 1.000 66.02613 606 ILE C N 1
ATOM 7181 C CA . ILE C 1 382 ? 14.45500 39.25800 -25.78400 1.000 58.77963 606 ILE C CA 1
ATOM 7182 C C . ILE C 1 382 ? 15.42700 38.11100 -25.59700 1.000 61.13513 606 ILE C C 1
ATOM 7183 O O . ILE C 1 382 ? 15.07200 36.94100 -25.77000 1.000 64.74975 606 ILE C O 1
ATOM 7188 N N . SER C 1 383 ? 16.65300 38.43200 -25.18500 1.000 61.59897 607 SER C N 1
ATOM 7189 C CA . SER C 1 383 ? 17.66400 37.40500 -24.98200 1.000 64.66147 607 SER C CA 1
ATOM 7190 C C . SER C 1 383 ? 17.16200 36.34500 -24.01400 1.000 65.59601 607 SER C C 1
ATOM 7191 O O . SER C 1 383 ? 17.22800 35.14500 -24.30700 1.000 58.54092 607 SER C O 1
ATOM 7194 N N . GLU C 1 384 ? 16.55500 36.78300 -22.90700 1.000 69.64623 608 GLU C N 1
ATOM 7195 C CA . GLU C 1 384 ? 16.02500 35.85500 -21.91900 1.000 69.25887 608 GLU C CA 1
ATOM 7196 C C . GLU C 1 384 ? 14.90200 34.99700 -22.49900 1.000 62.66330 608 GLU C C 1
ATOM 7197 O O . GLU C 1 384 ? 14.88400 33.77500 -22.29900 1.000 60.17380 608 GLU C O 1
ATOM 7203 N N . ALA C 1 385 ? 13.99000 35.59800 -23.26700 1.000 55.90935 609 ALA C N 1
ATOM 7204 C CA . ALA C 1 385 ? 12.91900 34.81100 -23.87500 1.000 54.05011 609 ALA C CA 1
ATOM 7205 C C . ALA C 1 385 ? 13.47100 33.78100 -24.86300 1.000 61.76984 609 ALA C C 1
ATOM 7206 O O . ALA C 1 385 ? 12.97500 32.65000 -24.92900 1.000 67.57993 609 ALA C O 1
ATOM 7208 N N . MET C 1 386 ? 14.49500 34.15600 -25.64300 1.000 62.02735 610 MET C N 1
ATOM 7209 C CA . MET C 1 386 ? 15.11500 33.23300 -26.59600 1.000 57.55238 610 MET C CA 1
ATOM 7210 C C . MET C 1 386 ? 15.71700 32.01200 -25.91800 1.000 63.11102 610 MET C C 1
ATOM 7211 O O . MET C 1 386 ? 15.71900 30.92200 -26.49600 1.000 61.13660 610 MET C O 1
ATOM 7216 N N . ASP C 1 387 ? 16.28200 32.17200 -24.72000 1.000 74.41259 611 ASP C N 1
ATOM 7217 C CA . ASP C 1 387 ? 16.81400 30.99900 -24.03300 1.000 80.34658 611 ASP C CA 1
ATOM 7218 C C . ASP C 1 387 ? 15.70600 29.98700 -23.78900 1.000 74.88199 611 ASP C C 1
ATOM 7219 O O . ASP C 1 387 ? 15.89000 28.77700 -23.97900 1.000 73.67806 611 ASP C O 1
ATOM 7224 N N . GLU C 1 388 ? 14.53100 30.48200 -23.42800 1.000 66.35169 612 GLU C N 1
ATOM 7225 C CA . GLU C 1 388 ? 13.40400 29.62600 -23.12100 1.000 62.69053 612 GLU C CA 1
ATOM 7226 C C . GLU C 1 388 ? 12.75200 29.08100 -24.38500 1.000 60.00287 612 GLU C C 1
ATOM 7227 O O . GLU C 1 388 ? 12.21700 27.96500 -24.36200 1.000 56.14298 612 GLU C O 1
ATOM 7233 N N . PHE C 1 389 ? 12.80900 29.83600 -25.49400 1.000 53.10863 613 PHE C N 1
ATOM 7234 C CA . PHE C 1 389 ? 12.18000 29.46500 -26.76100 1.000 51.17081 613 PHE C CA 1
ATOM 7235 C C . PHE C 1 389 ? 13.20800 29.42700 -27.88900 1.000 59.43011 613 PHE C C 1
ATOM 7236 O O . PHE C 1 389 ? 13.21100 30.29500 -28.77900 1.000 60.10810 613 PHE C O 1
ATOM 7244 N N . PRO C 1 390 ? 14.07700 28.40300 -27.89700 1.000 61.53914 614 PRO C N 1
ATOM 7245 C CA . PRO C 1 390 ? 15.18000 28.35300 -28.86800 1.000 60.68972 614 PRO C CA 1
ATOM 7246 C C . PRO C 1 390 ? 14.76800 27.97600 -30.27900 1.000 65.67164 614 PRO C C 1
ATOM 7247 O O . PRO C 1 390 ? 15.62900 27.98800 -31.17400 1.000 73.57692 614 PRO C O 1
ATOM 7251 N N . ASN C 1 391 ? 13.50800 27.61400 -30.51700 1.000 57.52289 615 ASN C N 1
ATOM 7252 C CA . ASN C 1 391 ? 13.06500 27.41300 -31.88700 1.000 58.06624 615 ASN C CA 1
ATOM 7253 C C . ASN C 1 391 ? 12.12000 28.52000 -32.34000 1.000 55.53125 615 ASN C C 1
ATOM 7254 O O . ASN C 1 391 ? 11.49500 28.40000 -33.39900 1.000 53.51150 615 ASN C O 1
ATOM 7259 N N . ASN C 1 392 ? 12.02700 29.61300 -31.59000 1.000 59.89806 616 ASN C N 1
ATOM 7260 C CA . ASN C 1 392 ? 11.10600 30.68700 -31.93500 1.000 59.05326 616 ASN C CA 1
ATOM 7261 C C . ASN C 1 392 ? 11.80000 31.67800 -32.84800 1.000 64.14933 616 ASN C C 1
ATOM 7262 O O . ASN C 1 392 ? 12.82400 32.26700 -32.47900 1.000 69.10941 616 ASN C O 1
ATOM 7267 N N . ARG C 1 393 ? 11.22100 31.86500 -34.03500 1.000 62.44796 617 ARG C N 1
ATOM 7268 C CA . ARG C 1 393 ? 11.83400 32.68800 -35.06200 1.000 60.56000 617 ARG C CA 1
ATOM 7269 C C . ARG C 1 393 ? 11.55100 34.16700 -34.85600 1.000 66.14425 617 ARG C C 1
ATOM 7270 O O . ARG C 1 393 ? 12.36700 35.00900 -35.24700 1.000 70.85113 617 ARG C O 1
ATOM 7278 N N . TYR C 1 394 ? 10.40800 34.49400 -34.24500 1.000 65.82276 618 TYR C N 1
ATOM 7279 C CA . TYR C 1 394 ? 10.03600 35.89000 -34.03200 1.000 58.02505 618 TYR C CA 1
ATOM 7280 C C . TYR C 1 394 ? 11.02700 36.58900 -33.12300 1.000 52.49375 618 TYR C C 1
ATOM 7281 O O . TYR C 1 394 ? 11.48300 37.69500 -33.43100 1.000 48.94298 618 TYR C O 1
ATOM 7290 N N . LEU C 1 395 ? 11.39800 35.93800 -32.01600 1.000 50.64671 619 LEU C N 1
ATOM 7291 C CA . LEU C 1 395 ? 12.38800 36.50800 -31.11000 1.000 48.16541 619 LEU C CA 1
ATOM 7292 C C . LEU C 1 395 ? 13.67200 36.84900 -31.84700 1.000 57.48855 619 LEU C C 1
ATOM 7293 O O . LEU C 1 395 ? 14.23900 37.92600 -31.64700 1.000 67.55408 619 LEU C O 1
ATOM 7298 N N . ALA C 1 396 ? 14.14100 35.94700 -32.71200 1.000 67.62199 620 ALA C N 1
ATOM 7299 C CA . ALA C 1 396 ? 15.34800 36.21700 -33.49100 1.000 68.89374 620 ALA C CA 1
ATOM 7300 C C . ALA C 1 396 ? 15.18600 37.47300 -34.33000 1.000 66.88039 620 ALA C C 1
ATOM 7301 O O . ALA C 1 396 ? 16.12800 38.26200 -34.45500 1.000 68.51363 620 ALA C O 1
ATOM 7303 N N . LYS C 1 397 ? 13.99800 37.68000 -34.91100 1.000 58.19913 621 LYS C N 1
ATOM 7304 C CA . LYS C 1 397 ? 13.75700 38.91200 -35.65200 1.000 63.81529 621 LYS C CA 1
ATOM 7305 C C . LYS C 1 397 ? 13.70900 40.11400 -34.71100 1.000 69.91037 621 LYS C C 1
ATOM 7306 O O . LYS C 1 397 ? 14.17300 41.20700 -35.05400 1.000 74.17792 621 LYS C O 1
ATOM 7308 N N . LEU C 1 398 ? 13.16700 39.92600 -33.51300 1.000 69.68750 622 LEU C N 1
ATOM 7309 C CA . LEU C 1 398 ? 13.07100 41.02300 -32.55900 1.000 65.45281 622 LEU C CA 1
ATOM 7310 C C . LEU C 1 398 ? 14.45600 41.45700 -32.10500 1.000 64.93402 622 LEU C C 1
ATOM 7311 O O . LEU C 1 398 ? 14.77600 42.64800 -32.12000 1.000 81.72489 622 LEU C O 1
ATOM 7316 N N . LEU C 1 399 ? 15.29800 40.49900 -31.70600 1.000 54.41362 623 LEU C N 1
ATOM 7317 C CA . LEU C 1 399 ? 16.64500 40.84100 -31.26800 1.000 67.66131 623 LEU C CA 1
ATOM 7318 C C . LEU C 1 399 ? 17.43500 41.52200 -32.36600 1.000 78.58364 623 LEU C C 1
ATOM 7319 O O . LEU C 1 399 ? 18.20200 42.45400 -32.09700 1.000 90.71177 623 LEU C O 1
ATOM 7324 N N . ASP C 1 400 ? 17.30600 41.04500 -33.60400 1.000 75.61898 624 ASP C N 1
ATOM 7325 C CA . ASP C 1 400 ? 18.04200 41.68100 -34.69100 1.000 81.79677 624 ASP C CA 1
ATOM 7326 C C . ASP C 1 400 ? 17.62900 43.13800 -34.85100 1.000 78.81991 624 ASP C C 1
ATOM 7327 O O . ASP C 1 400 ? 18.45800 43.99900 -35.17400 1.000 81.50631 624 ASP C O 1
ATOM 7332 N N . GLU C 1 401 ? 16.34900 43.42700 -34.62400 1.000 73.12686 625 GLU C N 1
ATOM 7333 C CA . GLU C 1 401 ? 15.85700 44.79500 -34.71000 1.000 80.80758 625 GLU C CA 1
ATOM 7334 C C . GLU C 1 401 ? 16.55900 45.69500 -33.70000 1.000 84.33286 625 GLU C C 1
ATOM 7335 O O . GLU C 1 401 ? 17.08700 46.75400 -34.06100 1.000 88.90610 625 GLU C O 1
ATOM 7341 N N . VAL C 1 402 ? 16.56900 45.29200 -32.42500 1.000 82.94439 626 VAL C N 1
ATOM 7342 C CA . VAL C 1 402 ? 17.25800 46.07900 -31.40700 1.000 81.93579 626 VAL C CA 1
ATOM 7343 C C . VAL C 1 402 ? 18.74500 46.16900 -31.73200 1.000 95.51309 626 VAL C C 1
ATOM 7344 O O . VAL C 1 402 ? 19.31100 47.26200 -31.84800 1.000 106.78742 626 VAL C O 1
ATOM 7346 N N . THR C 1 403 ? 19.38400 45.02300 -31.92900 1.000 97.61211 627 THR C N 1
ATOM 7347 C CA . THR C 1 403 ? 20.80600 44.95200 -32.26300 1.000 106.66637 627 THR C CA 1
ATOM 7348 C C . THR C 1 403 ? 21.13500 45.33600 -33.71600 1.000 106.05893 627 THR C C 1
ATOM 7349 O O . THR C 1 403 ? 20.64600 46.33100 -34.25100 1.000 106.77913 627 THR C O 1
ATOM 7353 N N . GLU D 2 11 ? 30.27900 34.64500 -51.09700 1.000 107.72023 5 GLU D N 1
ATOM 7354 C CA . GLU D 2 11 ? 29.99200 33.22100 -50.95600 1.000 110.77822 5 GLU D CA 1
ATOM 7355 C C . GLU D 2 11 ? 30.91400 32.57700 -49.91700 1.000 114.30686 5 GLU D C 1
ATOM 7356 O O . GLU D 2 11 ? 31.78300 31.77000 -50.25400 1.000 111.42042 5 GLU D O 1
ATOM 7358 N N . ILE D 2 12 ? 30.70900 32.95000 -48.65000 1.000 118.84936 6 ILE D N 1
ATOM 7359 C CA . ILE D 2 12 ? 31.45900 32.35300 -47.54600 1.000 120.28924 6 ILE D CA 1
ATOM 7360 C C . ILE D 2 12 ? 30.91600 30.97300 -47.20200 1.000 124.86545 6 ILE D C 1
ATOM 7361 O O . ILE D 2 12 ? 31.66200 30.10900 -46.72000 1.000 122.97669 6 ILE D O 1
ATOM 7363 N N . ARG D 2 13 ? 29.62100 30.74800 -47.44100 1.000 130.13447 7 ARG D N 1
ATOM 7364 C CA . ARG D 2 13 ? 28.99900 29.46900 -47.11000 1.000 133.98372 7 ARG D CA 1
ATOM 7365 C C . ARG D 2 13 ? 29.56100 28.32900 -47.95700 1.000 139.05461 7 ARG D C 1
ATOM 7366 O O . ARG D 2 13 ? 29.72400 27.20800 -47.46100 1.000 148.95028 7 ARG D O 1
ATOM 7368 N N . LYS D 2 14 ? 29.85400 28.58600 -49.23500 1.000 135.97104 8 LYS D N 1
ATOM 7369 C CA . LYS D 2 14 ? 30.35800 27.52300 -50.09600 1.000 127.62028 8 LYS D CA 1
ATOM 7370 C C . LYS D 2 14 ? 31.70100 26.99700 -49.60700 1.000 120.58440 8 LYS D C 1
ATOM 7371 O O . LYS D 2 14 ? 31.97200 25.79500 -49.71600 1.000 122.10413 8 LYS D O 1
ATOM 7373 N N . LEU D 2 15 ? 32.54200 27.87400 -49.05100 1.000 113.43486 9 LEU D N 1
ATOM 7374 C CA . LEU D 2 15 ? 33.80500 27.43800 -48.46500 1.000 109.33906 9 LEU D CA 1
ATOM 7375 C C . LEU D 2 15 ? 33.56200 26.50800 -47.28400 1.000 109.79017 9 LEU D C 1
ATOM 7376 O O . LEU D 2 15 ? 33.93400 25.32900 -47.31900 1.000 109.24083 9 LEU D O 1
ATOM 7378 N N . LEU D 2 16 ? 32.90500 27.02800 -46.23900 1.000 105.72771 10 LEU D N 1
ATOM 7379 C CA . LEU D 2 16 ? 32.74900 26.30100 -44.98200 1.000 101.11833 10 LEU D CA 1
ATOM 7380 C C . LEU D 2 16 ? 32.11000 24.92900 -45.17000 1.000 105.14049 10 LEU D C 1
ATOM 7381 O O . LEU D 2 16 ? 32.33100 24.02900 -44.35000 1.000 107.33248 10 LEU D O 1
ATOM 7386 N N . GLN D 2 17 ? 31.31100 24.74500 -46.22700 1.000 108.47977 11 GLN D N 1
ATOM 7387 C CA . GLN D 2 17 ? 30.72000 23.43000 -46.46900 1.000 113.67111 11 GLN D CA 1
ATOM 7388 C C . GLN D 2 17 ? 31.80400 22.38000 -46.67400 1.000 118.14206 11 GLN D C 1
ATOM 7389 O O . GLN D 2 17 ? 31.66600 21.23800 -46.21800 1.000 118.66827 11 GLN D O 1
ATOM 7395 N N . GLU D 2 18 ? 32.89800 22.75400 -47.34900 1.000 118.34699 12 GLU D N 1
ATOM 7396 C CA . GLU D 2 18 ? 33.99500 21.81400 -47.56000 1.000 123.66484 12 GLU D CA 1
ATOM 7397 C C . GLU D 2 18 ? 34.59800 21.36000 -46.23300 1.000 125.75218 12 GLU D C 1
ATOM 7398 O O . GLU D 2 18 ? 34.99200 20.19700 -46.08400 1.000 124.69760 12 GLU D O 1
ATOM 7400 N N . ILE D 2 19 ? 34.65900 22.25500 -45.25300 1.000 123.61982 13 ILE D N 1
ATOM 7401 C CA . ILE D 2 19 ? 35.15100 21.91100 -43.92500 1.000 115.07606 13 ILE D CA 1
ATOM 7402 C C . ILE D 2 19 ? 34.10300 21.10400 -43.15400 1.000 118.41039 13 ILE D C 1
ATOM 7403 O O . ILE D 2 19 ? 34.19100 19.87900 -43.05800 1.000 125.46689 13 ILE D O 1
ATOM 7408 N N . GLU D 2 50 ? 41.95900 29.41700 -40.57800 1.000 119.82744 44 GLU D N 1
ATOM 7409 C CA . GLU D 2 50 ? 42.17000 28.88300 -39.23400 1.000 125.11405 44 GLU D CA 1
ATOM 7410 C C . GLU D 2 50 ? 40.94500 28.11200 -38.71900 1.000 123.99337 44 GLU D C 1
ATOM 7411 O O . GLU D 2 50 ? 41.02800 27.36800 -37.73400 1.000 125.23230 44 GLU D O 1
ATOM 7417 N N . ILE D 2 51 ? 39.80500 28.29800 -39.39100 1.000 119.49754 45 ILE D N 1
ATOM 7418 C CA . ILE D 2 51 ? 38.56000 27.68100 -38.93900 1.000 111.78812 45 ILE D CA 1
ATOM 7419 C C . ILE D 2 51 ? 38.67000 26.16300 -38.93900 1.000 122.45070 45 ILE D C 1
ATOM 7420 O O . ILE D 2 51 ? 38.05000 25.49100 -38.10700 1.000 122.82235 45 ILE D O 1
ATOM 7422 N N . TYR D 2 52 ? 39.46800 25.59900 -39.85100 1.000 130.92797 46 TYR D N 1
ATOM 7423 C CA . TYR D 2 52 ? 39.55200 24.14600 -39.96300 1.000 137.09715 46 TYR D CA 1
ATOM 7424 C C . TYR D 2 52 ? 40.07200 23.51500 -38.68000 1.000 145.09502 46 TYR D C 1
ATOM 7425 O O . TYR D 2 52 ? 39.63300 22.42500 -38.29700 1.000 152.67139 46 TYR D O 1
ATOM 7427 N N . HIS D 2 53 ? 41.00000 24.18500 -37.99400 1.000 142.49948 47 HIS D N 1
ATOM 7428 C CA . HIS D 2 53 ? 41.54500 23.60800 -36.76900 1.000 141.11813 47 HIS D CA 1
ATOM 7429 C C . HIS D 2 53 ? 40.54300 23.69800 -35.61900 1.000 129.92878 47 HIS D C 1
ATOM 7430 O O . HIS D 2 53 ? 40.46400 22.78400 -34.78800 1.000 131.77652 47 HIS D O 1
ATOM 7432 N N . LEU D 2 54 ? 39.75500 24.77600 -35.56100 1.000 119.33756 48 LEU D N 1
ATOM 7433 C CA . LEU D 2 54 ? 38.79500 24.91900 -34.46800 1.000 117.76167 48 LEU D CA 1
ATOM 7434 C C . LEU D 2 54 ? 37.66200 23.91000 -34.58800 1.000 119.09190 48 LEU D C 1
ATOM 7435 O O . LEU D 2 54 ? 37.31900 23.23200 -33.61300 1.000 122.05626 48 LEU D O 1
ATOM 7440 N N . LEU D 2 55 ? 37.06800 23.79600 -35.77800 1.000 117.96262 49 LEU D N 1
ATOM 7441 C CA . LEU D 2 55 ? 35.98500 22.83800 -35.97100 1.000 120.07839 49 LEU D CA 1
ATOM 7442 C C . LEU D 2 55 ? 36.45400 21.40000 -35.74900 1.000 128.22269 49 LEU D C 1
ATOM 7443 O O . LEU D 2 55 ? 35.66800 20.55800 -35.29600 1.000 131.20442 49 LEU D O 1
ATOM 7448 N N . THR D 2 56 ? 37.72300 21.09700 -36.04900 1.000 131.42667 50 THR D N 1
ATOM 7449 C CA . THR D 2 56 ? 38.22800 19.74500 -35.81100 1.000 140.17083 50 THR D CA 1
ATOM 7450 C C . THR D 2 56 ? 38.59800 19.52600 -34.34500 1.000 140.47343 50 THR D C 1
ATOM 7451 O O . THR D 2 56 ? 38.36700 18.43700 -33.80300 1.000 145.98055 50 THR D O 1
ATOM 7455 N N . GLU D 2 57 ? 39.18400 20.53600 -33.69100 1.000 134.62252 51 GLU D N 1
ATOM 7456 C CA . GLU D 2 57 ? 39.39700 20.44600 -32.24900 1.000 129.86623 51 GLU D CA 1
ATOM 7457 C C . GLU D 2 57 ? 38.07100 20.27800 -31.51800 1.000 122.58692 51 GLU D C 1
ATOM 7458 O O . GLU D 2 57 ? 37.97400 19.50200 -30.56000 1.000 113.80111 51 GLU D O 1
ATOM 7460 N N . PHE D 2 58 ? 37.03500 20.98500 -31.98600 1.000 112.55443 52 PHE D N 1
ATOM 7461 C CA . PHE D 2 58 ? 35.69000 20.90600 -31.41500 1.000 111.03237 52 PHE D CA 1
ATOM 7462 C C . PHE D 2 58 ? 35.09700 19.50700 -31.54500 1.000 119.74700 52 PHE D C 1
ATOM 7463 O O . PHE D 2 58 ? 34.75100 18.87000 -30.54500 1.000 122.72535 52 PHE D O 1
ATOM 7471 N N . TYR D 2 59 ? 34.93800 19.02800 -32.78300 1.000 124.57508 53 TYR D N 1
ATOM 7472 C CA . TYR D 2 59 ? 34.32200 17.72200 -33.00500 1.000 130.39479 53 TYR D CA 1
ATOM 7473 C C . TYR D 2 59 ? 35.11100 16.61600 -32.31800 1.000 141.46730 53 TYR D C 1
ATOM 7474 O O . TYR D 2 59 ? 34.53100 15.63300 -31.84100 1.000 145.00384 53 TYR D O 1
ATOM 7476 N N . GLN D 2 60 ? 36.43900 16.75700 -32.25500 1.000 145.96782 54 GLN D N 1
ATOM 7477 C CA . GLN D 2 60 ? 37.23700 15.82200 -31.47000 1.000 151.86306 54 GLN D CA 1
ATOM 7478 C C . GLN D 2 60 ? 36.98500 16.01400 -29.97800 1.000 153.02099 54 GLN D C 1
ATOM 7479 O O . GLN D 2 60 ? 36.90800 15.03500 -29.22500 1.000 160.61557 54 GLN D O 1
ATOM 7481 N N . ALA D 2 61 ? 36.83400 17.26900 -29.53500 1.000 144.53292 55 ALA D N 1
ATOM 7482 C CA . ALA D 2 61 ? 36.48600 17.53200 -28.14100 1.000 138.53528 55 ALA D CA 1
ATOM 7483 C C . ALA D 2 61 ? 35.09400 17.00900 -27.81100 1.000 136.36439 55 ALA D C 1
ATOM 7484 O O . ALA D 2 61 ? 34.84500 16.53300 -26.69700 1.000 137.94581 55 ALA D O 1
ATOM 7486 N N . VAL D 2 62 ? 34.16600 17.10300 -28.76400 1.000 135.06644 56 VAL D N 1
ATOM 7487 C CA . VAL D 2 62 ? 32.83600 16.53200 -28.56500 1.000 139.10259 56 VAL D CA 1
ATOM 7488 C C . VAL D 2 62 ? 32.94000 15.02400 -28.37900 1.000 145.78498 56 VAL D C 1
ATOM 7489 O O . VAL D 2 62 ? 32.31100 14.44500 -27.48500 1.000 150.92361 56 VAL D O 1
ATOM 7493 N N . GLU D 2 63 ? 33.74800 14.36800 -29.22000 1.000 148.37943 57 GLU D N 1
ATOM 7494 C CA . GLU D 2 63 ? 33.94800 12.93100 -29.08400 1.000 148.01043 57 GLU D CA 1
ATOM 7495 C C . GLU D 2 63 ? 34.50200 12.58700 -27.70900 1.000 154.36797 57 GLU D C 1
ATOM 7496 O O . GLU D 2 63 ? 34.06900 11.61100 -27.08500 1.000 158.69508 57 GLU D O 1
ATOM 7498 N N . GLU D 2 64 ? 35.44100 13.39800 -27.20500 1.000 155.01066 58 GLU D N 1
ATOM 7499 C CA . GLU D 2 64 ? 35.97500 13.17000 -25.86400 1.000 162.28121 58 GLU D CA 1
ATOM 7500 C C . GLU D 2 64 ? 34.90000 13.35000 -24.79800 1.000 163.58541 58 GLU D C 1
ATOM 7501 O O . GLU D 2 64 ? 35.00900 12.78100 -23.70500 1.000 164.97468 58 GLU D O 1
ATOM 7503 N N . HIS D 2 65 ? 33.85600 14.12400 -25.09800 1.000 134.70647 59 HIS D N 1
ATOM 7504 C CA . HIS D 2 65 ? 32.70600 14.26200 -24.20500 1.000 132.50755 59 HIS D CA 1
ATOM 7505 C C . HIS D 2 65 ? 31.59600 13.30900 -24.64600 1.000 134.97635 59 HIS D C 1
ATOM 7506 O O . HIS D 2 65 ? 30.53200 13.70800 -25.11800 1.000 133.02825 59 HIS D O 1
ATOM 7513 N N . GLY D 2 66 ? 31.87700 12.01700 -24.47000 1.000 139.43141 60 GLY D N 1
ATOM 7514 C CA . GLY D 2 66 ? 30.96400 10.95300 -24.84300 1.000 144.06717 60 GLY D CA 1
ATOM 7515 C C . GLY D 2 66 ? 30.83500 10.79600 -26.34200 1.000 148.42112 60 GLY D C 1
ATOM 7516 O O . GLY D 2 66 ? 31.57700 10.03600 -26.96700 1.000 154.03412 60 GLY D O 1
ATOM 7517 N N . GLY D 2 67 ? 29.88200 11.50600 -26.92400 1.000 149.38490 61 GLY D N 1
ATOM 7518 C CA . GLY D 2 67 ? 29.73300 11.57900 -28.35800 1.000 153.35220 61 GLY D CA 1
ATOM 7519 C C . GLY D 2 67 ? 28.91000 12.80200 -28.68600 1.000 154.95720 61 GLY D C 1
ATOM 7520 O O . GLY D 2 67 ? 28.61800 13.62500 -27.81600 1.000 154.20969 61 GLY D O 1
ATOM 7521 N N . ILE D 2 68 ? 28.53100 12.92200 -29.95800 1.000 151.30411 62 ILE D N 1
ATOM 7522 C CA . ILE D 2 68 ? 27.64200 14.02000 -30.33400 1.000 141.18536 62 ILE D CA 1
ATOM 7523 C C . ILE D 2 68 ? 26.28400 13.84500 -29.66100 1.000 129.72851 62 ILE D C 1
ATOM 7524 O O . ILE D 2 68 ? 25.71100 14.80000 -29.11900 1.000 122.32586 62 ILE D O 1
ATOM 7529 N N . GLU D 2 69 ? 25.76600 12.61100 -29.65900 1.000 124.07007 63 GLU D N 1
ATOM 7530 C CA . GLU D 2 69 ? 24.49200 12.34300 -28.99800 1.000 114.95336 63 GLU D CA 1
ATOM 7531 C C . GLU D 2 69 ? 24.60400 12.54900 -27.49200 1.000 110.37245 63 GLU D C 1
ATOM 7532 O O . GLU D 2 69 ? 23.70600 13.13000 -26.86900 1.000 105.90143 63 GLU D O 1
ATOM 7534 N N . LYS D 2 70 ? 25.70900 12.09600 -26.89000 1.000 113.51505 64 LYS D N 1
ATOM 7535 C CA . LYS D 2 70 ? 25.89100 12.27100 -25.45100 1.000 112.17362 64 LYS D CA 1
ATOM 7536 C C . LYS D 2 70 ? 26.08500 13.74100 -25.09400 1.000 118.89324 64 LYS D C 1
ATOM 7537 O O . LYS D 2 70 ? 25.44300 14.25300 -24.16800 1.000 120.84104 64 LYS D O 1
ATOM 7539 N N . TYR D 2 71 ? 26.96000 14.44300 -25.82800 1.000 119.03876 65 TYR D N 1
ATOM 7540 C CA . TYR D 2 71 ? 27.23700 15.84700 -25.52300 1.000 114.38426 65 TYR D CA 1
ATOM 7541 C C . TYR D 2 71 ? 25.97300 16.69600 -25.53100 1.000 110.81565 65 TYR D C 1
ATOM 7542 O O . TYR D 2 71 ? 25.85500 17.63800 -24.74100 1.000 110.16903 65 TYR D O 1
ATOM 7551 N N . MET D 2 72 ? 25.01900 16.37800 -26.40100 1.000 108.67964 66 MET D N 1
ATOM 7552 C CA . MET D 2 72 ? 23.81600 17.19200 -26.48300 1.000 104.04993 66 MET D CA 1
ATOM 7553 C C . MET D 2 72 ? 22.95900 17.07900 -25.22800 1.000 101.87616 66 MET D C 1
ATOM 7554 O O . MET D 2 72 ? 22.28300 18.04400 -24.86200 1.000 103.80147 66 MET D O 1
ATOM 7559 N N . HIS D 2 73 ? 22.98000 15.94600 -24.53900 1.000 100.38020 67 HIS D N 1
ATOM 7560 C CA . HIS D 2 73 ? 22.27900 15.87100 -23.26300 1.000 101.32917 67 HIS D CA 1
ATOM 7561 C C . HIS D 2 73 ? 23.16300 16.18900 -22.06600 1.000 104.06430 67 HIS D C 1
ATOM 7562 O O . HIS D 2 73 ? 22.66000 16.23100 -20.93700 1.000 103.85708 67 HIS D O 1
ATOM 7569 N N . SER D 2 74 ? 24.45200 16.42800 -22.28200 1.000 105.91942 68 SER D N 1
ATOM 7570 C CA . SER D 2 74 ? 25.32500 16.83600 -21.19200 1.000 107.53327 68 SER D CA 1
ATOM 7571 C C . SER D 2 74 ? 24.82500 18.13300 -20.56400 1.000 113.34967 68 SER D C 1
ATOM 7572 O O . SER D 2 74 ? 24.22900 18.98400 -21.23000 1.000 113.56556 68 SER D O 1
ATOM 7574 N N . ASN D 2 75 ? 25.06300 18.27200 -19.25900 1.000 121.68968 69 ASN D N 1
ATOM 7575 C CA . ASN D 2 75 ? 24.70700 19.50300 -18.56500 1.000 120.55638 69 ASN D CA 1
ATOM 7576 C C . ASN D 2 75 ? 25.48500 20.70400 -19.08900 1.000 117.90703 69 ASN D C 1
ATOM 7577 O O . ASN D 2 75 ? 25.10000 21.84300 -18.80000 1.000 117.28116 69 ASN D O 1
ATOM 7579 N N . ILE D 2 76 ? 26.54700 20.47900 -19.85800 1.000 110.49360 70 ILE D N 1
ATOM 7580 C CA . ILE D 2 76 ? 27.35700 21.55200 -20.42500 1.000 107.18556 70 ILE D CA 1
ATOM 7581 C C . ILE D 2 76 ? 26.70600 22.00000 -21.73300 1.000 107.50116 70 ILE D C 1
ATOM 7582 O O . ILE D 2 76 ? 26.68800 21.24700 -22.71000 1.000 104.40392 70 ILE D O 1
ATOM 7584 N N . SER D 2 77 ? 26.18000 23.23500 -21.75600 1.000 107.79116 71 SER D N 1
ATOM 7585 C CA . SER D 2 77 ? 25.46300 23.73700 -22.92700 1.000 84.17138 71 SER D CA 1
ATOM 7586 C C . SER D 2 77 ? 26.39800 24.28800 -23.99700 1.000 98.26890 71 SER D C 1
ATOM 7587 O O . SER D 2 77 ? 26.08300 24.19500 -25.18800 1.000 101.10322 71 SER D O 1
ATOM 7589 N N . TRP D 2 78 ? 27.54000 24.85500 -23.59800 1.000 96.14599 72 TRP D N 1
ATOM 7590 C CA . TRP D 2 78 ? 28.50100 25.47200 -24.50600 1.000 93.23519 72 TRP D CA 1
ATOM 7591 C C . TRP D 2 78 ? 29.91700 25.18500 -24.03500 1.000 91.37610 72 TRP D C 1
ATOM 7592 O O . TRP D 2 78 ? 30.18700 25.20000 -22.83200 1.000 92.82281 72 TRP D O 1
ATOM 7603 N N . LEU D 2 79 ? 30.82400 24.95400 -24.97900 1.000 96.16364 73 LEU D N 1
ATOM 7604 C CA . LEU D 2 79 ? 32.22500 24.70100 -24.66500 1.000 104.15069 73 LEU D CA 1
ATOM 7605 C C . LEU D 2 79 ? 33.08500 25.90000 -25.04800 1.000 117.81886 73 LEU D C 1
ATOM 7606 O O . LEU D 2 79 ? 32.70500 26.72000 -25.88600 1.000 125.75787 73 LEU D O 1
ATOM 7611 N N . LYS D 2 80 ? 34.25900 26.00200 -24.41500 1.000 119.37186 74 LYS D N 1
ATOM 7612 C CA . LYS D 2 80 ? 35.17300 27.09200 -24.74800 1.000 116.34631 74 LYS D CA 1
ATOM 7613 C C . LYS D 2 80 ? 35.70000 26.94400 -26.17000 1.000 119.77525 74 LYS D C 1
ATOM 7614 O O . LYS D 2 80 ? 35.79300 27.93300 -26.90700 1.000 121.73960 74 LYS D O 1
ATOM 7616 N N . ILE D 2 81 ? 36.04100 25.71500 -26.57600 1.000 119.50409 75 ILE D N 1
ATOM 7617 C CA . ILE D 2 81 ? 36.43700 25.46200 -27.96000 1.000 117.94142 75 ILE D CA 1
ATOM 7618 C C . ILE D 2 81 ? 35.26000 25.70100 -28.89300 1.000 120.54415 75 ILE D C 1
ATOM 7619 O O . ILE D 2 81 ? 35.44000 26.12600 -30.04200 1.000 122.60762 75 ILE D O 1
ATOM 7624 N N . GLU D 2 82 ? 34.03800 25.44500 -28.41300 1.000 119.91501 76 GLU D N 1
ATOM 7625 C CA . GLU D 2 82 ? 32.84200 25.73500 -29.19900 1.000 112.01432 76 GLU D CA 1
ATOM 7626 C C . GLU D 2 82 ? 32.61100 27.24000 -29.29500 1.000 105.74153 76 GLU D C 1
ATOM 7627 O O . GLU D 2 82 ? 32.33500 27.76200 -30.38200 1.000 102.39393 76 GLU D O 1
ATOM 7633 N N . LEU D 2 83 ? 32.74100 27.95400 -28.17100 1.000 106.02473 77 LEU D N 1
ATOM 7634 C CA . LEU D 2 83 ? 32.54700 29.40300 -28.16900 1.000 103.12988 77 LEU D CA 1
ATOM 7635 C C . LEU D 2 83 ? 33.64600 30.11400 -28.94800 1.000 101.51273 77 LEU D C 1
ATOM 7636 O O . LEU D 2 83 ? 33.39000 31.12200 -29.61800 1.000 96.67216 77 LEU D O 1
ATOM 7641 N N . GLU D 2 84 ? 34.88100 29.61900 -28.85400 1.000 106.74231 78 GLU D N 1
ATOM 7642 C CA . GLU D 2 84 ? 35.94900 30.15300 -29.69000 1.000 113.29564 78 GLU D CA 1
ATOM 7643 C C . GLU D 2 84 ? 35.57900 30.04000 -31.16300 1.000 113.10180 78 GLU D C 1
ATOM 7644 O O . GLU D 2 84 ? 35.65500 31.02000 -31.91100 1.000 116.60560 78 GLU D O 1
ATOM 7646 N N . LEU D 2 85 ? 35.13500 28.85300 -31.58400 1.000 109.08472 79 LEU D N 1
ATOM 7647 C CA . LEU D 2 85 ? 34.76100 28.62800 -32.97900 1.000 102.47908 79 LEU D CA 1
ATOM 7648 C C . LEU D 2 85 ? 33.62700 29.55500 -33.41100 1.000 98.88331 79 LEU D C 1
ATOM 7649 O O . LEU D 2 85 ? 33.68000 30.14800 -34.49600 1.000 93.16694 79 LEU D O 1
ATOM 7654 N N . LEU D 2 86 ? 32.59900 29.70100 -32.56600 1.000 101.37572 80 LEU D N 1
ATOM 7655 C CA . LEU D 2 86 ? 31.44900 30.53700 -32.90600 1.000 98.27994 80 LEU D CA 1
ATOM 7656 C C . LEU D 2 86 ? 31.84100 32.00500 -33.01300 1.000 103.69167 80 LEU D C 1
ATOM 7657 O O . LEU D 2 86 ? 31.50600 32.67700 -33.99700 1.000 99.77274 80 LEU D O 1
ATOM 7662 N N . SER D 2 87 ? 32.53000 32.52700 -31.99000 1.000 110.72704 81 SER D N 1
ATOM 7663 C CA . SER D 2 87 ? 32.94400 33.92700 -32.00300 1.000 113.18456 81 SER D CA 1
ATOM 7664 C C . SER D 2 87 ? 33.80500 34.23800 -33.22100 1.000 114.55954 81 SER D C 1
ATOM 7665 O O . SER D 2 87 ? 33.73800 35.34100 -33.77600 1.000 115.98161 81 SER D O 1
ATOM 7667 N N . ALA D 2 88 ? 34.61700 33.27400 -33.65400 1.000 108.99588 82 ALA D N 1
ATOM 7668 C CA . ALA D 2 88 ? 35.40600 33.46900 -34.86200 1.000 106.04991 82 ALA D CA 1
ATOM 7669 C C . ALA D 2 88 ? 34.54900 33.30900 -36.11100 1.000 97.87946 82 ALA D C 1
ATOM 7670 O O . ALA D 2 88 ? 34.72400 34.04700 -37.08900 1.000 94.64626 82 ALA D O 1
ATOM 7672 N N . CYS D 2 89 ? 33.61400 32.35200 -36.09400 1.000 101.44994 83 CYS D N 1
ATOM 7673 C CA . CYS D 2 89 ? 32.80500 32.08600 -37.28200 1.000 104.43026 83 CYS D CA 1
ATOM 7674 C C . CYS D 2 89 ? 32.04100 33.32100 -37.73100 1.000 107.96560 83 CYS D C 1
ATOM 7675 O O . CYS D 2 89 ? 31.97200 33.61200 -38.93200 1.000 109.97573 83 CYS D O 1
ATOM 7678 N N . TYR D 2 90 ? 31.46200 34.06500 -36.78700 1.000 104.20281 84 TYR D N 1
ATOM 7679 C CA . TYR D 2 90 ? 30.75700 35.27600 -37.18500 1.000 101.58994 84 TYR D CA 1
ATOM 7680 C C . TYR D 2 90 ? 31.72100 36.29600 -37.77700 1.000 110.78987 84 TYR D C 1
ATOM 7681 O O . TYR D 2 90 ? 31.37800 36.98300 -38.74400 1.000 117.69591 84 TYR D O 1
ATOM 7690 N N . GLN D 2 91 ? 32.94100 36.38500 -37.23300 1.000 109.99447 85 GLN D N 1
ATOM 7691 C CA . GLN D 2 91 ? 33.90400 37.37000 -37.72300 1.000 111.13061 85 GLN D CA 1
ATOM 7692 C C . GLN D 2 91 ? 34.18300 37.17700 -39.21200 1.000 111.15301 85 GLN D C 1
ATOM 7693 O O . GLN D 2 91 ? 34.10600 38.12900 -39.99800 1.000 107.56293 85 GLN D O 1
ATOM 7695 N N . ILE D 2 92 ? 34.48900 35.94500 -39.62600 1.000 113.59409 86 ILE D N 1
ATOM 7696 C CA . ILE D 2 92 ? 34.76300 35.71400 -41.04100 1.000 119.68877 86 ILE D CA 1
ATOM 7697 C C . ILE D 2 92 ? 33.50100 35.89700 -41.87300 1.000 122.56350 86 ILE D C 1
ATOM 7698 O O . ILE D 2 92 ? 33.57500 36.29500 -43.04400 1.000 127.68847 86 ILE D O 1
ATOM 7700 N N . ALA D 2 93 ? 32.32800 35.62400 -41.29200 1.000 117.08572 87 ALA D N 1
ATOM 7701 C CA . ALA D 2 93 ? 31.08200 35.76700 -42.04000 1.000 113.03553 87 ALA D CA 1
ATOM 7702 C C . ALA D 2 93 ? 30.69500 37.23200 -42.20900 1.000 116.93524 87 ALA D C 1
ATOM 7703 O O . ALA D 2 93 ? 30.18300 37.62400 -43.26500 1.000 127.04248 87 ALA D O 1
ATOM 7705 N N . ILE D 2 94 ? 30.92400 38.05800 -41.18400 1.000 114.74544 88 ILE D N 1
ATOM 7706 C CA . ILE D 2 94 ? 30.69300 39.49100 -41.34300 1.000 110.26713 88 ILE D CA 1
ATOM 7707 C C . ILE D 2 94 ? 31.73500 40.09200 -42.27800 1.000 120.98262 88 ILE D C 1
ATOM 7708 O O . ILE D 2 94 ? 31.45500 41.06600 -42.98800 1.000 125.00487 88 ILE D O 1
ATOM 7713 N N . LEU D 2 95 ? 32.94200 39.51600 -42.31300 1.000 128.49208 89 LEU D N 1
ATOM 7714 C CA . LEU D 2 95 ? 33.97400 39.99100 -43.22900 1.000 138.69770 89 LEU D CA 1
ATOM 7715 C C . LEU D 2 95 ? 33.56100 39.83500 -44.68600 1.000 145.67451 89 LEU D C 1
ATOM 7716 O O . LEU D 2 95 ? 34.12100 40.51300 -45.55400 1.000 157.38811 89 LEU D O 1
ATOM 7718 N N . GLU D 2 96 ? 32.59900 38.96100 -44.97700 1.000 141.38396 90 GLU D N 1
ATOM 7719 C CA . GLU D 2 96 ? 32.00200 38.86800 -46.30100 1.000 143.59051 90 GLU D CA 1
ATOM 7720 C C . GLU D 2 96 ? 30.73100 39.70300 -46.42400 1.000 139.98208 90 GLU D C 1
ATOM 7721 O O . GLU D 2 96 ? 29.95600 39.49700 -47.36400 1.000 140.99660 90 GLU D O 1
ATOM 7723 N N . ASP D 2 97 ? 30.50700 40.63600 -45.49900 1.000 135.78039 91 ASP D N 1
ATOM 7724 C CA . ASP D 2 97 ? 29.31600 41.48800 -45.47800 1.000 132.57475 91 ASP D CA 1
ATOM 7725 C C . ASP D 2 97 ? 28.03500 40.64900 -45.55900 1.000 131.29252 91 ASP D C 1
ATOM 7726 O O . ASP D 2 97 ? 27.23100 40.77500 -46.48500 1.000 137.41989 91 ASP D O 1
ATOM 7728 N N . MET D 2 98 ? 27.85900 39.77600 -44.56100 1.000 122.20618 92 MET D N 1
ATOM 7729 C CA . MET D 2 98 ? 26.71000 38.88200 -44.45600 1.000 111.06003 92 MET D CA 1
ATOM 7730 C C . MET D 2 98 ? 25.83200 39.29400 -43.27900 1.000 101.95975 92 MET D C 1
ATOM 7731 O O . MET D 2 98 ? 26.32000 39.79700 -42.26400 1.000 96.41825 92 MET D O 1
ATOM 7736 N N . LYS D 2 99 ? 24.52700 39.06500 -43.41900 1.000 98.21165 93 LYS D N 1
ATOM 7737 C CA . LYS D 2 99 ? 23.56300 39.48100 -42.41000 1.000 90.77905 93 LYS D CA 1
ATOM 7738 C C . LYS D 2 99 ? 23.61100 38.54200 -41.20000 1.000 90.41223 93 LYS D C 1
ATOM 7739 O O . LYS D 2 99 ? 23.54700 37.31900 -41.35300 1.000 90.99824 93 LYS D O 1
ATOM 7741 N N . VAL D 2 100 ? 23.71900 39.12600 -39.99500 1.000 90.37192 94 VAL D N 1
ATOM 7742 C CA . VAL D 2 100 ? 23.88400 38.35400 -38.75600 1.000 80.30643 94 VAL D CA 1
ATOM 7743 C C . VAL D 2 100 ? 22.82800 37.27300 -38.62500 1.000 86.28949 94 VAL D C 1
ATOM 7744 O O . VAL D 2 100 ? 23.13300 36.14000 -38.22800 1.000 91.63660 94 VAL D O 1
ATOM 7748 N N . LEU D 2 101 ? 21.56900 37.60300 -38.92900 1.000 84.35728 95 LEU D N 1
ATOM 7749 C CA . LEU D 2 101 ? 20.52800 36.58300 -38.88000 1.000 83.76165 95 LEU D CA 1
ATOM 7750 C C . LEU D 2 101 ? 20.87200 35.41300 -39.79100 1.000 87.51332 95 LEU D C 1
ATOM 7751 O O . LEU D 2 101 ? 20.72100 34.24600 -39.40300 1.000 89.96440 95 LEU D O 1
ATOM 7756 N N . ASP D 2 102 ? 21.37900 35.70600 -40.98700 1.000 86.13577 96 ASP D N 1
ATOM 7757 C CA . ASP D 2 102 ? 21.72600 34.64600 -41.92700 1.000 93.01959 96 ASP D CA 1
ATOM 7758 C C . ASP D 2 102 ? 22.91500 33.82200 -41.43600 1.000 93.33277 96 ASP D C 1
ATOM 7759 O O . ASP D 2 102 ? 22.95000 32.60100 -41.62700 1.000 94.37679 96 ASP D O 1
ATOM 7764 N N . ILE D 2 103 ? 23.90000 34.46900 -40.80500 1.000 94.87115 97 ILE D N 1
ATOM 7765 C CA . ILE D 2 103 ? 25.04600 33.74200 -40.25500 1.000 94.86522 97 ILE D CA 1
ATOM 7766 C C . ILE D 2 103 ? 24.57300 32.70200 -39.24900 1.000 93.45311 97 ILE D C 1
ATOM 7767 O O . ILE D 2 103 ? 24.98800 31.53400 -39.28200 1.000 94.73756 97 ILE D O 1
ATOM 7772 N N . SER D 2 104 ? 23.68300 33.11900 -38.34800 1.000 87.96352 98 SER D N 1
ATOM 7773 C CA . SER D 2 104 ? 23.13900 32.22500 -37.33300 1.000 81.98610 98 SER D CA 1
ATOM 7774 C C . SER D 2 104 ? 22.49900 30.98900 -37.96100 1.000 81.07493 98 SER D C 1
ATOM 7775 O O . SER D 2 104 ? 22.63400 29.87700 -37.44100 1.000 80.00170 98 SER D O 1
ATOM 7778 N N . GLU D 2 105 ? 21.79800 31.16300 -39.08100 1.000 82.31120 99 GLU D N 1
ATOM 7779 C CA . GLU D 2 105 ? 21.12600 30.03300 -39.71300 1.000 87.16483 99 GLU D CA 1
ATOM 7780 C C . GLU D 2 105 ? 22.11800 29.11100 -40.41100 1.000 88.37819 99 GLU D C 1
ATOM 7781 O O . GLU D 2 105 ? 21.96300 27.88300 -40.37700 1.000 84.93459 99 GLU D O 1
ATOM 7787 N N . MET D 2 106 ? 23.14100 29.68500 -41.04800 1.000 95.09517 100 MET D N 1
ATOM 7788 C CA . MET D 2 106 ? 24.11700 28.88400 -41.78000 1.000 103.61772 100 MET D CA 1
ATOM 7789 C C . MET D 2 106 ? 24.73500 27.81800 -40.88600 1.000 109.19002 100 MET D C 1
ATOM 7790 O O . MET D 2 106 ? 24.71200 26.62500 -41.21200 1.000 113.97674 100 MET D O 1
ATOM 7795 N N . LEU D 2 107 ? 25.26900 28.23300 -39.73600 1.000 91.53435 101 LEU D N 1
ATOM 7796 C CA . LEU D 2 107 ? 26.00400 27.35400 -38.83600 1.000 89.36485 101 LEU D CA 1
ATOM 7797 C C . LEU D 2 107 ? 25.11200 26.41900 -38.02600 1.000 84.54471 101 LEU D C 1
ATOM 7798 O O . LEU D 2 107 ? 25.63400 25.51400 -37.36700 1.000 86.13994 101 LEU D O 1
ATOM 7803 N N . SER D 2 108 ? 23.79700 26.60500 -38.06700 1.000 76.57451 102 SER D N 1
ATOM 7804 C CA . SER D 2 108 ? 22.88500 25.90900 -37.18000 1.000 74.95587 102 SER D CA 1
ATOM 7805 C C . SER D 2 108 ? 22.49100 24.57200 -37.78800 1.000 72.81161 102 SER D C 1
ATOM 7806 O O . SER D 2 108 ? 22.89100 24.23100 -38.90000 1.000 75.78665 102 SER D O 1
ATOM 7809 N N . LEU D 2 109 ? 21.66400 23.81400 -37.06500 1.000 69.99001 103 LEU D N 1
ATOM 7810 C CA . LEU D 2 109 ? 21.25500 22.51000 -37.56500 1.000 80.66572 103 LEU D CA 1
ATOM 7811 C C . LEU D 2 109 ? 20.30100 22.59900 -38.74600 1.000 85.03816 103 LEU D C 1
ATOM 7812 O O . LEU D 2 109 ? 19.93600 21.55700 -39.30200 1.000 91.08707 103 LEU D O 1
ATOM 7817 N N . ASN D 2 110 ? 19.87700 23.80000 -39.13700 1.000 83.54296 104 ASN D N 1
ATOM 7818 C CA . ASN D 2 110 ? 18.97200 23.91800 -40.27500 1.000 90.60658 104 ASN D CA 1
ATOM 7819 C C . ASN D 2 110 ? 19.71700 23.81500 -41.60200 1.000 94.22932 104 ASN D C 1
ATOM 7820 O O . ASN D 2 110 ? 19.19400 23.25200 -42.56900 1.000 101.40774 104 ASN D O 1
ATOM 7825 N N . ASP D 2 111 ? 20.94200 24.33800 -41.66900 1.000 93.33210 105 ASP D N 1
ATOM 7826 C CA . ASP D 2 111 ? 21.69800 24.33300 -42.90900 1.000 92.89967 105 ASP D CA 1
ATOM 7827 C C . ASP D 2 111 ? 22.94400 23.49300 -42.71400 1.000 90.54372 105 ASP D C 1
ATOM 7828 O O . ASP D 2 111 ? 22.86600 22.25700 -42.71000 1.000 93.46266 105 ASP D O 1
ATOM 7833 N N . LEU D 2 112 ? 24.11700 24.11400 -42.53900 1.000 87.96428 106 LEU D N 1
ATOM 7834 C CA . LEU D 2 112 ? 25.38300 23.38700 -42.55800 1.000 91.42228 106 LEU D CA 1
ATOM 7835 C C . LEU D 2 112 ? 25.51200 22.37000 -41.43100 1.000 91.40887 106 LEU D C 1
ATOM 7836 O O . LEU D 2 112 ? 26.34100 21.45800 -41.53100 1.000 93.23090 106 LEU D O 1
ATOM 7841 N N . ARG D 2 113 ? 24.71900 22.50400 -40.36700 1.000 89.95392 107 ARG D N 1
ATOM 7842 C CA . ARG D 2 113 ? 24.80600 21.62500 -39.20100 1.000 86.05984 107 ARG D CA 1
ATOM 7843 C C . ARG D 2 113 ? 26.20000 21.65800 -38.57400 1.000 85.51995 107 ARG D C 1
ATOM 7844 O O . ARG D 2 113 ? 26.68900 20.64600 -38.06800 1.000 89.03078 107 ARG D O 1
ATOM 7852 N N . ILE D 2 114 ? 26.83800 22.83600 -38.59200 1.000 77.72773 108 ILE D N 1
ATOM 7853 C CA . ILE D 2 114 ? 28.17400 22.97400 -38.01100 1.000 81.70271 108 ILE D CA 1
ATOM 7854 C C . ILE D 2 114 ? 28.11500 22.85600 -36.49500 1.000 81.83948 108 ILE D C 1
ATOM 7855 O O . ILE D 2 114 ? 28.92800 22.16000 -35.87900 1.000 87.64875 108 ILE D O 1
ATOM 7860 N N . PHE D 2 115 ? 27.16900 23.56400 -35.87200 1.000 79.60771 109 PHE D N 1
ATOM 7861 C CA . PHE D 2 115 ? 26.88600 23.60000 -34.44600 1.000 71.99056 109 PHE D CA 1
ATOM 7862 C C . PHE D 2 115 ? 25.62500 22.81900 -34.14200 1.000 77.16777 109 PHE D C 1
ATOM 7863 O O . PHE D 2 115 ? 24.62700 22.94100 -34.86400 1.000 83.68003 109 PHE D O 1
ATOM 7871 N N . PRO D 2 116 ? 25.61800 22.07000 -33.06400 1.000 75.90577 110 PRO D N 1
ATOM 7872 C CA . PRO D 2 116 ? 24.38900 21.37700 -32.64900 1.000 76.83696 110 PRO D CA 1
ATOM 7873 C C . PRO D 2 116 ? 23.36200 22.32400 -32.04500 1.000 77.12184 110 PRO D C 1
ATOM 7874 O O . PRO D 2 116 ? 22.63300 21.94800 -31.12100 1.000 76.22681 110 PRO D O 1
ATOM 7878 N N . LYS D 2 117 ? 23.30200 23.55600 -32.55500 1.000 80.08947 111 LYS D N 1
ATOM 7879 C CA . LYS D 2 117 ? 22.51200 24.62800 -31.96600 1.000 81.17764 111 LYS D CA 1
ATOM 7880 C C . LYS D 2 117 ? 21.54400 25.15800 -33.01100 1.000 79.63798 111 LYS D C 1
ATOM 7881 O O . LYS D 2 117 ? 21.84900 25.13000 -34.20400 1.000 81.57743 111 LYS D O 1
ATOM 7887 N N . THR D 2 118 ? 20.35800 25.58800 -32.56500 1.000 75.07181 112 THR D N 1
ATOM 7888 C CA . THR D 2 118 ? 19.42300 26.27300 -33.44600 1.000 68.18012 112 THR D CA 1
ATOM 7889 C C . THR D 2 118 ? 19.97400 27.65000 -33.79200 1.000 64.32924 112 THR D C 1
ATOM 7890 O O . THR D 2 118 ? 20.91600 28.13100 -33.15200 1.000 70.10337 112 THR D O 1
ATOM 7894 N N . PRO D 2 119 ? 19.42300 28.30300 -34.82000 1.000 75.61045 113 PRO D N 1
ATOM 7895 C CA . PRO D 2 119 ? 19.84000 29.68700 -35.07900 1.000 77.56745 113 PRO D CA 1
ATOM 7896 C C . PRO D 2 119 ? 19.53500 30.59700 -33.91100 1.000 78.36610 113 PRO D C 1
ATOM 7897 O O . PRO D 2 119 ? 20.38600 31.40900 -33.53400 1.000 70.30904 113 PRO D O 1
ATOM 7901 N N . SER D 2 120 ? 18.36500 30.44400 -33.27900 1.000 85.87140 114 SER D N 1
ATOM 7902 C CA . SER D 2 120 ? 18.06600 31.30900 -32.14500 1.000 80.71452 114 SER D CA 1
ATOM 7903 C C . SER D 2 120 ? 19.12400 31.16100 -31.06900 1.000 75.89942 114 SER D C 1
ATOM 7904 O O . SER D 2 120 ? 19.46300 32.14100 -30.40600 1.000 76.84053 114 SER D O 1
ATOM 7907 N N . GLN D 2 121 ? 19.69600 29.96200 -30.92200 1.000 72.71257 115 GLN D N 1
ATOM 7908 C CA . GLN D 2 121 ? 20.70700 29.75300 -29.89000 1.000 72.45983 115 GLN D CA 1
ATOM 7909 C C . GLN D 2 121 ? 22.04000 30.36300 -30.28800 1.000 75.03678 115 GLN D C 1
ATOM 7910 O O . GLN D 2 121 ? 22.74500 30.92300 -29.44200 1.000 69.43160 115 GLN D O 1
ATOM 7916 N N . LEU D 2 122 ? 22.40200 30.26500 -31.57300 1.000 85.47206 116 LEU D N 1
ATOM 7917 C CA . LEU D 2 122 ? 23.69800 30.76500 -32.03300 1.000 89.38140 116 LEU D CA 1
ATOM 7918 C C . LEU D 2 122 ? 23.75000 32.28400 -31.99200 1.000 86.57618 116 LEU D C 1
ATOM 7919 O O . LEU D 2 122 ? 24.71000 32.86600 -31.47600 1.000 90.67347 116 LEU D O 1
ATOM 7924 N N . GLN D 2 123 ? 22.73200 32.94400 -32.54600 1.000 77.73330 117 GLN D N 1
ATOM 7925 C CA . GLN D 2 123 ? 22.68100 34.40300 -32.51800 1.000 78.51269 117 GLN D CA 1
ATOM 7926 C C . GLN D 2 123 ? 22.65100 34.92800 -31.09200 1.000 78.45443 117 GLN D C 1
ATOM 7927 O O . GLN D 2 123 ? 23.42400 35.82400 -30.72500 1.000 79.79368 117 GLN D O 1
ATOM 7933 N N . ASN D 2 124 ? 21.73400 34.40000 -30.28300 1.000 75.25506 118 ASN D N 1
ATOM 7934 C CA . ASN D 2 124 ? 21.62300 34.81300 -28.89200 1.000 68.33484 118 ASN D CA 1
ATOM 7935 C C . ASN D 2 124 ? 22.96100 34.67800 -28.17800 1.000 69.78160 118 ASN D C 1
ATOM 7936 O O . ASN D 2 124 ? 23.44600 35.63200 -27.56100 1.000 71.38032 118 ASN D O 1
ATOM 7941 N N . THR D 2 125 ? 23.57900 33.49400 -28.26900 1.000 71.80963 119 THR D N 1
ATOM 7942 C CA . THR D 2 125 ? 24.90300 33.29100 -27.68700 1.000 78.49385 119 THR D CA 1
ATOM 7943 C C . THR D 2 125 ? 25.90400 34.30500 -28.22100 1.000 83.07648 119 THR D C 1
ATOM 7944 O O . THR D 2 125 ? 26.72200 34.83800 -27.46500 1.000 85.62882 119 THR D O 1
ATOM 7948 N N . TYR D 2 126 ? 25.85200 34.59300 -29.52200 1.000 83.36540 120 TYR D N 1
ATOM 7949 C CA . TYR D 2 126 ? 26.73100 35.61200 -30.07800 1.000 87.11277 120 TYR D CA 1
ATOM 7950 C C . TYR D 2 126 ? 26.42800 36.99100 -29.49300 1.000 85.70527 120 TYR D C 1
ATOM 7951 O O . TYR D 2 126 ? 27.34500 37.79500 -29.29500 1.000 86.00811 120 TYR D O 1
ATOM 7960 N N . TYR D 2 127 ? 25.15800 37.27400 -29.19200 1.000 82.75351 121 TYR D N 1
ATOM 7961 C CA . TYR D 2 127 ? 24.81900 38.53200 -28.53000 1.000 79.50307 121 TYR D CA 1
ATOM 7962 C C . TYR D 2 127 ? 25.40000 38.59400 -27.12600 1.000 80.70092 121 TYR D C 1
ATOM 7963 O O . TYR D 2 127 ? 25.93300 39.63100 -26.71900 1.000 85.07194 121 TYR D O 1
ATOM 7972 N N . LYS D 2 128 ? 25.30700 37.49400 -26.37200 1.000 77.26504 122 LYS D N 1
ATOM 7973 C CA . LYS D 2 128 ? 25.90600 37.45600 -25.04300 1.000 78.34544 122 LYS D CA 1
ATOM 7974 C C . LYS D 2 128 ? 27.41600 37.67300 -25.11600 1.000 89.26259 122 LYS D C 1
ATOM 7975 O O . LYS D 2 128 ? 28.00200 38.31500 -24.23600 1.000 96.87932 122 LYS D O 1
ATOM 7981 N N . LEU D 2 129 ? 28.06300 37.15500 -26.16400 1.000 88.08173 123 LEU D N 1
ATOM 7982 C CA . LEU D 2 129 ? 29.51100 37.30100 -26.28800 1.000 89.02469 123 LEU D CA 1
ATOM 7983 C C . LEU D 2 129 ? 29.90300 38.74200 -26.59800 1.000 92.58914 123 LEU D C 1
ATOM 7984 O O . LEU D 2 129 ? 30.85100 39.27500 -26.01000 1.000 96.62484 123 LEU D O 1
ATOM 7989 N N . LYS D 2 130 ? 29.20700 39.38500 -27.54100 1.000 95.36588 124 LYS D N 1
ATOM 7990 C CA . LYS D 2 130 ? 29.53300 40.77500 -27.84600 1.000 96.67210 124 LYS D CA 1
ATOM 7991 C C . LYS D 2 130 ? 29.17600 41.69300 -26.68400 1.000 103.35110 124 LYS D C 1
ATOM 7992 O O . LYS D 2 130 ? 29.89400 42.66600 -26.43000 1.000 111.86732 124 LYS D O 1
ATOM 7994 N N . LYS D 2 131 ? 28.10200 41.38900 -25.95000 1.000 96.72143 125 LYS D N 1
ATOM 7995 C CA . LYS D 2 131 ? 27.72200 42.17700 -24.78500 1.000 93.56692 125 LYS D CA 1
ATOM 7996 C C . LYS D 2 131 ? 28.47500 41.77900 -23.51500 1.000 98.52694 125 LYS D C 1
ATOM 7997 O O . LYS D 2 131 ? 28.15500 42.30800 -22.44900 1.000 106.27125 125 LYS D O 1
ATOM 7999 N N . GLU D 2 132 ? 29.45700 40.87400 -23.60000 1.000 100.78386 126 GLU D N 1
ATOM 8000 C CA . GLU D 2 132 ? 30.25700 40.41800 -22.45300 1.000 104.45637 126 GLU D CA 1
ATOM 8001 C C . GLU D 2 132 ? 29.38900 39.84800 -21.32600 1.000 105.21613 126 GLU D C 1
ATOM 8002 O O . GLU D 2 132 ? 29.84100 39.73500 -20.17900 1.000 104.94093 126 GLU D O 1
ATOM 8004 N N . LEU D 2 133 ? 28.14200 39.48100 -21.65000 1.000 102.37577 127 LEU D N 1
ATOM 8005 C CA . LEU D 2 133 ? 27.23100 38.89100 -20.67800 1.000 100.48558 127 LEU D CA 1
ATOM 8006 C C . LEU D 2 133 ? 27.67200 37.50500 -20.24800 1.000 102.84937 127 LEU D C 1
ATOM 8007 O O . LEU D 2 133 ? 27.28800 37.05300 -19.16700 1.000 105.10628 127 LEU D O 1
ATOM 8012 N N . ILE D 2 134 ? 28.44200 36.81100 -21.07700 1.000 103.61460 128 ILE D N 1
ATOM 8013 C CA . ILE D 2 134 ? 29.05000 35.53900 -20.71100 1.000 104.29875 128 ILE D CA 1
ATOM 8014 C C . ILE D 2 134 ? 30.52400 35.58800 -21.09700 1.000 112.00778 128 ILE D C 1
ATOM 8015 O O . ILE D 2 134 ? 30.90000 36.22600 -22.08900 1.000 111.60929 128 ILE D O 1
ATOM 8020 N N . GLN D 2 135 ? 31.36300 34.94200 -20.29400 1.000 116.62747 129 GLN D N 1
ATOM 8021 C CA . GLN D 2 135 ? 32.79200 34.87600 -20.56300 1.000 123.75820 129 GLN D CA 1
ATOM 8022 C C . GLN D 2 135 ? 33.10700 33.56700 -21.27100 1.000 124.00134 129 GLN D C 1
ATOM 8023 O O . GLN D 2 135 ? 32.61200 32.50700 -20.87700 1.000 118.04523 129 GLN D O 1
ATOM 8025 N N . VAL D 2 136 ? 33.92100 33.65000 -22.32700 1.000 130.98631 130 VAL D N 1
ATOM 8026 C CA . VAL D 2 136 ? 34.27300 32.48400 -23.13500 1.000 131.26180 130 VAL D CA 1
ATOM 8027 C C . VAL D 2 136 ? 34.86200 31.41700 -22.22600 1.000 131.51083 130 VAL D C 1
ATOM 8028 O O . VAL D 2 136 ? 35.99000 31.54600 -21.74100 1.000 136.11591 130 VAL D O 1
ATOM 8032 N N . GLU D 2 137 ? 34.08600 30.37200 -21.97800 1.000 129.30011 131 GLU D N 1
ATOM 8033 C CA . GLU D 2 137 ? 34.51200 29.25700 -21.15100 1.000 129.35644 131 GLU D CA 1
ATOM 8034 C C . GLU D 2 137 ? 33.47700 28.16900 -21.36700 1.000 124.52644 131 GLU D C 1
ATOM 8035 O O . GLU D 2 137 ? 32.75300 28.19800 -22.37100 1.000 123.20229 131 GLU D O 1
ATOM 8037 N N . ASP D 2 138 ? 33.37000 27.21900 -20.44800 1.000 118.57992 132 ASP D N 1
ATOM 8038 C CA . ASP D 2 138 ? 32.28100 26.26000 -20.51700 1.000 114.16127 132 ASP D CA 1
ATOM 8039 C C . ASP D 2 138 ? 31.07300 26.80000 -19.76400 1.000 105.82117 132 ASP D C 1
ATOM 8040 O O . ASP D 2 138 ? 31.20100 27.32700 -18.65300 1.000 110.55505 132 ASP D O 1
ATOM 8045 N N . ILE D 2 139 ? 29.90800 26.68100 -20.38600 1.000 98.60560 133 ILE D N 1
ATOM 8046 C CA . ILE D 2 139 ? 28.66600 27.23900 -19.87700 1.000 92.12922 133 ILE D CA 1
ATOM 8047 C C . ILE D 2 139 ? 27.67100 26.09400 -19.71200 1.000 97.66231 133 ILE D C 1
ATOM 8048 O O . ILE D 2 139 ? 27.37700 25.38900 -20.68100 1.000 103.20664 133 ILE D O 1
ATOM 8050 N N . PRO D 2 140 ? 27.13200 25.85100 -18.50100 1.000 100.52978 134 PRO D N 1
ATOM 8051 C CA . PRO D 2 140 ? 26.23700 24.70000 -18.31000 1.000 101.98229 134 PRO D CA 1
ATOM 8052 C C . PRO D 2 140 ? 24.75400 25.03500 -18.36200 1.000 103.41066 134 PRO D C 1
ATOM 8053 O O . PRO D 2 140 ? 24.35700 26.20200 -18.29500 1.000 102.98098 134 PRO D O 1
ATOM 8057 N N . LYS D 2 141 ? 23.92700 24.00000 -18.46600 1.000 107.36944 135 LYS D N 1
ATOM 8058 C CA . LYS D 2 141 ? 22.48400 24.17100 -18.58700 1.000 104.99625 135 LYS D CA 1
ATOM 8059 C C . LYS D 2 141 ? 21.79800 24.05200 -17.22000 1.000 108.90989 135 LYS D C 1
ATOM 8060 O O . LYS D 2 141 ? 20.65100 24.47300 -17.03500 1.000 107.82856 135 LYS D O 1
ATOM 8062 N N . LYS D 2 158 ? -4.50600 37.60100 2.88800 1.000 134.85747 152 LYS D N 1
ATOM 8063 C CA . LYS D 2 158 ? -5.37800 37.75500 1.72400 1.000 131.50459 152 LYS D CA 1
ATOM 8064 C C . LYS D 2 158 ? -4.85200 38.82100 0.76600 1.000 126.54197 152 LYS D C 1
ATOM 8065 O O . LYS D 2 158 ? -5.49400 39.84900 0.56200 1.000 126.17249 152 LYS D O 1
ATOM 8067 N N . THR D 2 159 ? -3.69400 38.56600 0.16700 1.000 123.22351 153 THR D N 1
ATOM 8068 C CA . THR D 2 159 ? -3.00900 39.56000 -0.65100 1.000 123.25636 153 THR D CA 1
ATOM 8069 C C . THR D 2 159 ? -3.47800 39.51400 -2.11200 1.000 119.38347 153 THR D C 1
ATOM 8070 O O . THR D 2 159 ? -3.70600 38.43600 -2.67300 1.000 116.19898 153 THR D O 1
ATOM 8074 N N . ASN D 2 160 ? -3.61600 40.70000 -2.72000 1.000 117.11643 154 ASN D N 1
ATOM 8075 C CA . ASN D 2 160 ? -4.07800 40.87100 -4.09900 1.000 104.85673 154 ASN D CA 1
ATOM 8076 C C . ASN D 2 160 ? -3.07300 40.32600 -5.09900 1.000 105.19882 154 ASN D C 1
ATOM 8077 O O . ASN D 2 160 ? -1.99100 39.84800 -4.75800 1.000 107.89206 154 ASN D O 1
ATOM 8082 N N . ILE D 2 161 ? -3.43800 40.46100 -6.37500 1.000 104.52675 155 ILE D N 1
ATOM 8083 C CA . ILE D 2 161 ? -2.46100 40.41400 -7.45500 1.000 99.03914 155 ILE D CA 1
ATOM 8084 C C . ILE D 2 161 ? -1.94200 41.80100 -7.80200 1.000 99.97331 155 ILE D C 1
ATOM 8085 O O . ILE D 2 161 ? -1.01600 41.92400 -8.62200 1.000 101.90657 155 ILE D O 1
ATOM 8090 N N . PHE D 2 162 ? -2.50700 42.84900 -7.20400 1.000 101.75560 156 PHE D N 1
ATOM 8091 C CA . PHE D 2 162 ? -2.03000 44.20500 -7.38900 1.000 101.44480 156 PHE D CA 1
ATOM 8092 C C . PHE D 2 162 ? -1.08400 44.63500 -6.28600 1.000 109.08316 156 PHE D C 1
ATOM 8093 O O . PHE D 2 162 ? -0.42500 45.67100 -6.42500 1.000 115.02979 156 PHE D O 1
ATOM 8101 N N . GLY D 2 163 ? -0.99300 43.85400 -5.21100 1.000 109.63018 157 GLY D N 1
ATOM 8102 C CA . GLY D 2 163 ? -0.21500 44.20500 -4.04400 1.000 114.67936 157 GLY D CA 1
ATOM 8103 C C . GLY D 2 163 ? -1.03100 44.69600 -2.86700 1.000 124.75004 157 GLY D C 1
ATOM 8104 O O . GLY D 2 163 ? -0.44600 45.11000 -1.86000 1.000 131.32907 157 GLY D O 1
ATOM 8105 N N . LYS D 2 164 ? -2.35800 44.66500 -2.96100 1.000 123.58325 158 LYS D N 1
ATOM 8106 C CA . LYS D 2 164 ? -3.22500 45.13400 -1.89300 1.000 123.81569 158 LYS D CA 1
ATOM 8107 C C . LYS D 2 164 ? -3.59500 43.95900 -0.98000 1.000 125.43911 158 LYS D C 1
ATOM 8108 O O . LYS D 2 164 ? -3.07100 42.85100 -1.11400 1.000 120.83332 158 LYS D O 1
ATOM 8111 N N . VAL D 2 165 ? -4.48800 44.20100 -0.01600 1.000 135.06753 159 VAL D N 1
ATOM 8112 C CA . VAL D 2 165 ? -4.95300 43.18800 0.92400 1.000 137.57807 159 VAL D CA 1
ATOM 8113 C C . VAL D 2 165 ? -6.47600 43.26400 1.00200 1.000 144.85496 159 VAL D C 1
ATOM 8114 O O . VAL D 2 165 ? -7.10300 44.18300 0.47500 1.000 147.41163 159 VAL D O 1
ATOM 8116 N N . VAL D 2 166 ? -7.06800 42.27500 1.66500 1.000 145.85773 160 VAL D N 1
ATOM 8117 C CA . VAL D 2 166 ? -8.52200 42.17500 1.72600 1.000 141.77105 160 VAL D CA 1
ATOM 8118 C C . VAL D 2 166 ? -8.95300 41.59200 3.06600 1.000 142.70979 160 VAL D C 1
ATOM 8119 O O . VAL D 2 166 ? -8.67500 40.42900 3.35900 1.000 140.86992 160 VAL D O 1
ATOM 8121 N N . HIS E 1 9 ? 11.32500 -4.36400 -44.26000 1.000 97.79653 233 HIS E N 1
ATOM 8122 C CA . HIS E 1 9 ? 11.46400 -5.81300 -44.07900 1.000 103.19252 233 HIS E CA 1
ATOM 8123 C C . HIS E 1 9 ? 11.72100 -6.18200 -42.59700 1.000 108.73669 233 HIS E C 1
ATOM 8124 O O . HIS E 1 9 ? 12.33100 -7.22000 -42.30100 1.000 114.78713 233 HIS E O 1
ATOM 8126 N N . TYR E 1 10 ? 11.30000 -5.28400 -41.69600 1.000 96.80169 234 TYR E N 1
ATOM 8127 C CA . TYR E 1 10 ? 11.26800 -5.45600 -40.24500 1.000 82.51428 234 TYR E CA 1
ATOM 8128 C C . TYR E 1 10 ? 9.81700 -5.59800 -39.78300 1.000 76.34594 234 TYR E C 1
ATOM 8129 O O . TYR E 1 10 ? 8.91500 -4.99900 -40.37300 1.000 72.95037 234 TYR E O 1
ATOM 8138 N N . ILE E 1 11 ? 9.57300 -6.34300 -38.69600 1.000 76.59755 235 ILE E N 1
ATOM 8139 C CA . ILE E 1 11 ? 8.16800 -6.58100 -38.33900 1.000 70.60200 235 ILE E CA 1
ATOM 8140 C C . ILE E 1 11 ? 7.51700 -5.33800 -37.73600 1.000 62.19181 235 ILE E C 1
ATOM 8141 O O . ILE E 1 11 ? 6.29500 -5.17200 -37.83400 1.000 61.95379 235 ILE E O 1
ATOM 8146 N N . TRP E 1 12 ? 8.28700 -4.43900 -37.12100 1.000 60.07147 236 TRP E N 1
ATOM 8147 C CA . TRP E 1 12 ? 7.66100 -3.20600 -36.64800 1.000 57.56247 236 TRP E CA 1
ATOM 8148 C C . TRP E 1 12 ? 7.12800 -2.37100 -37.81700 1.000 60.64798 236 TRP E C 1
ATOM 8149 O O . TRP E 1 12 ? 6.06800 -1.74000 -37.69700 1.000 59.70932 236 TRP E O 1
ATOM 8160 N N . ALA E 1 13 ? 7.83000 -2.37500 -38.95900 1.000 53.11157 237 ALA E N 1
ATOM 8161 C CA . ALA E 1 13 ? 7.39200 -1.59200 -40.11100 1.000 47.64849 237 ALA E CA 1
ATOM 8162 C C . ALA E 1 13 ? 6.11900 -2.16300 -40.73700 1.000 48.19344 237 ALA E C 1
ATOM 8163 O O . ALA E 1 13 ? 5.18900 -1.41500 -41.06300 1.000 49.70231 237 ALA E O 1
ATOM 8165 N N . LYS E 1 14 ? 6.06900 -3.48300 -40.94600 1.000 49.87491 238 LYS E N 1
ATOM 8166 C CA . LYS E 1 14 ? 4.86800 -4.10000 -41.50800 1.000 47.91195 238 LYS E CA 1
ATOM 8167 C C . LYS E 1 14 ? 3.64700 -3.76400 -40.66400 1.000 46.46157 238 LYS E C 1
ATOM 8168 O O . LYS E 1 14 ? 2.58700 -3.40100 -41.19000 1.000 46.50925 238 LYS E O 1
ATOM 8174 N N . LEU E 1 15 ? 3.78100 -3.88000 -39.34400 1.000 43.03540 239 LEU E N 1
ATOM 8175 C CA . LEU E 1 15 ? 2.64900 -3.58100 -38.47700 1.000 48.40290 239 LEU E CA 1
ATOM 8176 C C . LEU E 1 15 ? 2.35400 -2.08500 -38.43400 1.000 52.27836 239 LEU E C 1
ATOM 8177 O O . LEU E 1 15 ? 1.19600 -1.70200 -38.24500 1.000 56.09391 239 LEU E O 1
ATOM 8182 N N . SER E 1 16 ? 3.37700 -1.22800 -38.57300 1.000 49.87697 240 SER E N 1
ATOM 8183 C CA . SER E 1 16 ? 3.13300 0.21100 -38.67700 1.000 43.60617 240 SER E CA 1
ATOM 8184 C C . SER E 1 16 ? 2.28400 0.53200 -39.90100 1.000 44.13913 240 SER E C 1
ATOM 8185 O O . SER E 1 16 ? 1.27300 1.24500 -39.80400 1.000 41.98949 240 SER E O 1
ATOM 8188 N N . ALA E 1 17 ? 2.67700 -0.00600 -41.06800 1.000 40.72743 241 ALA E N 1
ATOM 8189 C CA . ALA E 1 17 ? 1.89300 0.20100 -42.27900 1.000 44.83103 241 ALA E CA 1
ATOM 8190 C C . ALA E 1 17 ? 0.48600 -0.36600 -42.13500 1.000 54.98499 241 ALA E C 1
ATOM 8191 O O . ALA E 1 17 ? -0.49200 0.24500 -42.58800 1.000 54.98287 241 ALA E O 1
ATOM 8193 N N . TYR E 1 18 ? 0.36300 -1.53100 -41.49500 1.000 56.20359 242 TYR E N 1
ATOM 8194 C CA . TYR E 1 18 ? -0.95900 -2.09800 -41.26900 1.000 51.46035 242 TYR E CA 1
ATOM 8195 C C . TYR E 1 18 ? -1.80700 -1.20000 -40.36300 1.000 54.74862 242 TYR E C 1
ATOM 8196 O O . TYR E 1 18 ? -3.00700 -1.03800 -40.61400 1.000 60.03001 242 TYR E O 1
ATOM 8205 N N . HIS E 1 19 ? -1.22000 -0.63700 -39.28400 1.000 54.79101 243 HIS E N 1
ATOM 8206 C CA . HIS E 1 19 ? -1.96800 0.30600 -38.43800 1.000 59.01965 243 HIS E CA 1
ATOM 8207 C C . HIS E 1 19 ? -2.45900 1.48300 -39.27600 1.000 60.50310 243 HIS E C 1
ATOM 8208 O O . HIS E 1 19 ? -3.61800 1.90000 -39.14800 1.000 65.45525 243 HIS E O 1
ATOM 8215 N N . ILE E 1 20 ? -1.60900 2.00100 -40.17500 1.000 45.52856 244 ILE E N 1
ATOM 8216 C CA . ILE E 1 20 ? -2.02000 3.13100 -41.00900 1.000 45.09618 244 ILE E CA 1
ATOM 8217 C C . ILE E 1 20 ? -3.13800 2.71100 -41.94800 1.000 51.99480 244 ILE E C 1
ATOM 8218 O O . ILE E 1 20 ? -4.16900 3.38700 -42.05100 1.000 51.23331 244 ILE E O 1
ATOM 8223 N N . ALA E 1 21 ? -2.95200 1.58600 -42.64300 1.000 57.72056 245 ALA E N 1
ATOM 8224 C CA . ALA E 1 21 ? -3.99200 1.09400 -43.54100 1.000 59.50313 245 ALA E CA 1
ATOM 8225 C C . ALA E 1 21 ? -5.30900 0.89500 -42.80100 1.000 64.51121 245 ALA E C 1
ATOM 8226 O O . ALA E 1 21 ? -6.37300 1.31200 -43.27600 1.000 69.39535 245 ALA E O 1
ATOM 8228 N N . GLU E 1 22 ? -5.25000 0.29600 -41.61300 1.000 62.12179 246 GLU E N 1
ATOM 8229 C CA . GLU E 1 22 ? -6.46900 0.06200 -40.86400 1.000 64.62198 246 GLU E CA 1
ATOM 8230 C C . GLU E 1 22 ? -7.08900 1.37000 -40.40600 1.000 64.48884 246 GLU E C 1
ATOM 8231 O O . GLU E 1 22 ? -8.31500 1.53400 -40.46200 1.000 62.74206 246 GLU E O 1
ATOM 8237 N N . LEU E 1 23 ? -6.25700 2.31800 -39.96400 1.000 61.37914 247 LEU E N 1
ATOM 8238 C CA . LEU E 1 23 ? -6.78000 3.60200 -39.50400 1.000 53.52253 247 LEU E CA 1
ATOM 8239 C C . LEU E 1 23 ? -7.49100 4.31900 -40.63800 1.000 50.93706 247 LEU E C 1
ATOM 8240 O O . LEU E 1 23 ? -8.64100 4.74400 -40.49600 1.000 49.71490 247 LEU E O 1
ATOM 8245 N N . LEU E 1 24 ? -6.85000 4.36700 -41.81000 1.000 48.03317 248 LEU E N 1
ATOM 8246 C CA . LEU E 1 24 ? -7.44700 5.04700 -42.94900 1.000 43.25678 248 LEU E CA 1
ATOM 8247 C C . LEU E 1 24 ? -8.75300 4.38900 -43.34700 1.000 50.32765 248 LEU E C 1
ATOM 8248 O O . LEU E 1 24 ? -9.72100 5.07600 -43.69200 1.000 51.62016 248 LEU E O 1
ATOM 8253 N N . GLU E 1 25 ? -8.79200 3.05500 -43.32700 1.000 57.57371 249 GLU E N 1
ATOM 8254 C CA . GLU E 1 25 ? -10.02400 2.34500 -43.65300 1.000 58.74514 249 GLU E CA 1
ATOM 8255 C C . GLU E 1 25 ? -11.11600 2.66800 -42.64300 1.000 61.05710 249 GLU E C 1
ATOM 8256 O O . GLU E 1 25 ? -12.29300 2.80200 -43.00900 1.000 60.21734 249 GLU E O 1
ATOM 8262 N N . GLN E 1 26 ? -10.74400 2.80200 -41.36200 1.000 56.35734 250 GLN E N 1
ATOM 8263 C CA . GLN E 1 26 ? -11.74500 3.11700 -40.35400 1.000 57.73112 250 GLN E CA 1
ATOM 8264 C C . GLN E 1 26 ? -12.34900 4.48700 -40.59500 1.000 52.80769 250 GLN E C 1
ATOM 8265 O O . GLN E 1 26 ? -13.54000 4.68300 -40.34600 1.000 54.71143 250 GLN E O 1
ATOM 8271 N N . GLU E 1 27 ? -11.57200 5.42400 -41.13500 1.000 55.52675 251 GLU E N 1
ATOM 8272 C CA . GLU E 1 27 ? -12.08600 6.74000 -41.49600 1.000 63.82773 251 GLU E CA 1
ATOM 8273 C C . GLU E 1 27 ? -12.74800 6.75500 -42.86500 1.000 66.91057 251 GLU E C 1
ATOM 8274 O O . GLU E 1 27 ? -13.07400 7.83800 -43.35800 1.000 75.64213 251 GLU E O 1
ATOM 8280 N N . LYS E 1 28 ? -12.90500 5.59700 -43.50500 1.000 63.89532 252 LYS E N 1
ATOM 8281 C CA . LYS E 1 28 ? -13.52800 5.47300 -44.82200 1.000 64.50311 252 LYS E CA 1
ATOM 8282 C C . LYS E 1 28 ? -12.76200 6.24800 -45.89300 1.000 62.68996 252 LYS E C 1
ATOM 8283 O O . LYS E 1 28 ? -13.30700 6.54400 -46.95200 1.000 63.32809 252 LYS E O 1
ATOM 8289 N N . ARG E 1 29 ? -11.49400 6.58100 -45.63600 1.000 61.50175 253 ARG E N 1
ATOM 8290 C CA . ARG E 1 29 ? -10.59800 7.09700 -46.67100 1.000 64.78956 253 ARG E CA 1
ATOM 8291 C C . ARG E 1 29 ? -10.03500 5.90500 -47.44100 1.000 70.50821 253 ARG E C 1
ATOM 8292 O O . ARG E 1 29 ? -8.84500 5.58800 -47.38500 1.000 70.41023 253 ARG E O 1
ATOM 8300 N N . TYR E 1 30 ? -10.94900 5.21200 -48.12800 1.000 68.40508 254 TYR E N 1
ATOM 8301 C CA . TYR E 1 30 ? -10.63900 3.89900 -48.68100 1.000 62.98236 254 TYR E CA 1
ATOM 8302 C C . TYR E 1 30 ? -9.53000 3.96000 -49.71900 1.000 65.79327 254 TYR E C 1
ATOM 8303 O O . TYR E 1 30 ? -8.70800 3.04200 -49.79800 1.000 72.62976 254 TYR E O 1
ATOM 8312 N N . ASP E 1 31 ? -9.51000 5.00100 -50.55800 1.000 65.51521 255 ASP E N 1
ATOM 8313 C CA . ASP E 1 31 ? -8.45900 5.09200 -51.57000 1.000 63.09460 255 ASP E CA 1
ATOM 8314 C C . ASP E 1 31 ? -7.08200 5.23800 -50.93400 1.000 58.99443 255 ASP E C 1
ATOM 8315 O O . ASP E 1 31 ? -6.13900 4.54600 -51.31900 1.000 60.79647 255 ASP E O 1
ATOM 8320 N N . GLU E 1 32 ? -6.94900 6.08800 -49.92300 1.000 58.07285 256 GLU E N 1
ATOM 8321 C CA . GLU E 1 32 ? -5.64700 6.22100 -49.28000 1.000 65.76470 256 GLU E CA 1
ATOM 8322 C C . GLU E 1 32 ? -5.22100 4.89800 -48.64800 1.000 70.21129 256 GLU E C 1
ATOM 8323 O O . GLU E 1 32 ? -4.05100 4.50200 -48.74200 1.000 73.93613 256 GLU E O 1
ATOM 8329 N N . SER E 1 33 ? -6.17100 4.18100 -48.03900 1.000 62.53010 257 SER E N 1
ATOM 8330 C CA . SER E 1 33 ? -5.86100 2.90300 -47.40900 1.000 52.05376 257 SER E CA 1
ATOM 8331 C C . SER E 1 33 ? -5.33000 1.91000 -48.44100 1.000 55.38781 257 SER E C 1
ATOM 8332 O O . SER E 1 33 ? -4.26300 1.31100 -48.25800 1.000 50.85615 257 SER E O 1
ATOM 8335 N N . LEU E 1 34 ? -6.04100 1.78400 -49.57000 1.000 56.61117 258 LEU E N 1
ATOM 8336 C CA . LEU E 1 34 ? -5.63800 0.90500 -50.66300 1.000 52.90363 258 LEU E CA 1
ATOM 8337 C C . LEU E 1 34 ? -4.26200 1.28000 -51.20900 1.000 57.70959 258 LEU E C 1
ATOM 8338 O O . LEU E 1 34 ? -3.56800 0.43200 -51.77200 1.000 62.72710 258 LEU E O 1
ATOM 8343 N N . ALA E 1 35 ? -3.87100 2.55300 -51.10300 1.000 59.78773 259 ALA E N 1
ATOM 8344 C CA . ALA E 1 35 ? -2.52400 2.95200 -51.50100 1.000 57.23703 259 ALA E CA 1
ATOM 8345 C C . ALA E 1 35 ? -1.47700 2.28600 -50.62900 1.000 61.03868 259 ALA E C 1
ATOM 8346 O O . ALA E 1 35 ? -0.46000 1.80200 -51.13200 1.000 69.42407 259 ALA E O 1
ATOM 8348 N N . ILE E 1 36 ? -1.70400 2.26200 -49.31300 1.000 58.90626 260 ILE E N 1
ATOM 8349 C CA . ILE E 1 36 ? -0.78400 1.57800 -48.40900 1.000 57.71854 260 ILE E CA 1
ATOM 8350 C C . ILE E 1 36 ? -0.79800 0.07500 -48.67100 1.000 56.88681 260 ILE E C 1
ATOM 8351 O O . ILE E 1 36 ? 0.25200 -0.58100 -48.67200 1.000 52.18353 260 ILE E O 1
ATOM 8356 N N . ILE E 1 37 ? -1.98200 -0.49000 -48.92100 1.000 54.45376 261 ILE E N 1
ATOM 8357 C CA . ILE E 1 37 ? -2.06700 -1.92300 -49.17400 1.000 54.56322 261 ILE E CA 1
ATOM 8358 C C . ILE E 1 37 ? -1.24700 -2.27600 -50.40800 1.000 62.00654 261 ILE E C 1
ATOM 8359 O O . ILE E 1 37 ? -0.41400 -3.18900 -50.38400 1.000 72.50207 261 ILE E O 1
ATOM 8364 N N . GLU E 1 38 ? -1.45500 -1.53700 -51.50100 1.000 62.60738 262 GLU E N 1
ATOM 8365 C CA . GLU E 1 38 ? -0.74100 -1.82000 -52.73800 1.000 69.71181 262 GLU E CA 1
ATOM 8366 C C . GLU E 1 38 ? 0.74900 -1.57300 -52.57900 1.000 67.99389 262 GLU E C 1
ATOM 8367 O O . GLU E 1 38 ? 1.57800 -2.28800 -53.15900 1.000 74.51859 262 GLU E O 1
ATOM 8373 N N . GLU E 1 39 ? 1.11300 -0.58300 -51.77900 1.000 56.15100 263 GLU E N 1
ATOM 8374 C CA . GLU E 1 39 ? 2.52200 -0.37700 -51.48700 1.000 61.27732 263 GLU E CA 1
ATOM 8375 C C . GLU E 1 39 ? 3.08800 -1.52400 -50.65700 1.000 68.42159 263 GLU E C 1
ATOM 8376 O O . GLU E 1 39 ? 4.19500 -2.00400 -50.92500 1.000 70.74315 263 GLU E O 1
ATOM 8382 N N . ALA E 1 40 ? 2.33600 -1.97800 -49.64400 1.000 67.50469 264 ALA E N 1
ATOM 8383 C CA . ALA E 1 40 ? 2.78100 -3.10300 -48.82500 1.000 62.05882 264 ALA E CA 1
ATOM 8384 C C . ALA E 1 40 ? 2.86700 -4.37500 -49.65300 1.000 65.44680 264 ALA E C 1
ATOM 8385 O O . ALA E 1 40 ? 3.78700 -5.18000 -49.47400 1.000 68.48970 264 ALA E O 1
ATOM 8387 N N . ARG E 1 41 ? 1.92000 -4.56800 -50.57300 1.000 65.56585 265 ARG E N 1
ATOM 8388 C CA . ARG E 1 41 ? 1.93400 -5.77700 -51.37600 1.000 71.87550 265 ARG E CA 1
ATOM 8389 C C . ARG E 1 41 ? 3.22700 -5.89500 -52.16600 1.000 70.94775 265 ARG E C 1
ATOM 8390 O O . ARG E 1 41 ? 3.66700 -7.00700 -52.45900 1.000 79.85659 265 ARG E O 1
ATOM 8398 N N . VAL E 1 42 ? 3.86300 -4.77300 -52.50000 1.000 67.67881 266 VAL E N 1
ATOM 8399 C CA . VAL E 1 42 ? 5.16200 -4.81800 -53.17300 1.000 73.89731 266 VAL E CA 1
ATOM 8400 C C . VAL E 1 42 ? 6.28700 -5.08200 -52.18300 1.000 64.52122 266 VAL E C 1
ATOM 8401 O O . VAL E 1 42 ? 7.19100 -5.87900 -52.44600 1.000 69.15427 266 VAL E O 1
ATOM 8405 N N . ILE E 1 43 ? 6.28200 -4.36700 -51.06100 1.000 60.19195 267 ILE E N 1
ATOM 8406 C CA . ILE E 1 43 ? 7.35700 -4.48400 -50.07800 1.000 64.25347 267 ILE E CA 1
ATOM 8407 C C . ILE E 1 43 ? 7.31000 -5.83900 -49.38500 1.000 63.46982 267 ILE E C 1
ATOM 8408 O O . ILE E 1 43 ? 8.33000 -6.52400 -49.24300 1.000 64.58791 267 ILE E O 1
ATOM 8413 N N . TRP E 1 44 ? 6.13000 -6.23300 -48.93000 1.000 59.78756 268 TRP E N 1
ATOM 8414 C CA . TRP E 1 44 ? 5.93800 -7.44200 -48.13600 1.000 64.13229 268 TRP E CA 1
ATOM 8415 C C . TRP E 1 44 ? 4.85500 -8.28500 -48.79700 1.000 68.08607 268 TRP E C 1
ATOM 8416 O O . TRP E 1 44 ? 3.72600 -8.38000 -48.29900 1.000 64.91544 268 TRP E O 1
ATOM 8427 N N . PRO E 1 45 ? 5.16800 -8.91200 -49.93600 1.000 73.78433 269 PRO E N 1
ATOM 8428 C CA . PRO E 1 45 ? 4.13000 -9.64800 -50.67200 1.000 73.74431 269 PRO E CA 1
ATOM 8429 C C . PRO E 1 45 ? 3.62200 -10.87600 -49.95200 1.000 75.36350 269 PRO E C 1
ATOM 8430 O O . PRO E 1 45 ? 2.50900 -11.32100 -50.25200 1.000 78.31030 269 PRO E O 1
ATOM 8434 N N . ASN E 1 46 ? 4.40800 -11.44100 -49.03100 1.000 73.30995 270 ASN E N 1
ATOM 8435 C CA . ASN E 1 46 ? 4.03400 -12.62400 -48.26700 1.000 72.60451 270 ASN E CA 1
ATOM 8436 C C . ASN E 1 46 ? 3.06800 -12.31500 -47.13400 1.000 63.45300 270 ASN E C 1
ATOM 8437 O O . ASN E 1 46 ? 2.52500 -13.24400 -46.54000 1.000 67.50779 270 ASN E O 1
ATOM 8442 N N . VAL E 1 47 ? 2.86000 -11.04900 -46.79800 1.000 58.51011 271 VAL E N 1
ATOM 8443 C CA . VAL E 1 47 ? 2.00500 -10.68700 -45.67000 1.000 57.69468 271 VAL E CA 1
ATOM 8444 C C . VAL E 1 47 ? 0.54800 -10.68900 -46.11700 1.000 55.45399 271 VAL E C 1
ATOM 8445 O O . VAL E 1 47 ? 0.14500 -9.82000 -46.90600 1.000 59.42738 271 VAL E O 1
ATOM 8449 N N . PRO E 1 48 ? -0.27700 -11.63100 -45.63500 1.000 57.66326 272 PRO E N 1
ATOM 8450 C CA . PRO E 1 48 ? -1.65000 -11.73200 -46.14500 1.000 60.29209 272 PRO E CA 1
ATOM 8451 C C . PRO E 1 48 ? -2.61400 -10.69100 -45.61400 1.000 60.95904 272 PRO E C 1
ATOM 8452 O O . PRO E 1 48 ? -3.65600 -10.47000 -46.24600 1.000 66.15711 272 PRO E O 1
ATOM 8456 N N . GLU E 1 49 ? -2.32800 -10.03900 -44.49100 1.000 60.41889 273 GLU E N 1
ATOM 8457 C CA . GLU E 1 49 ? -3.33700 -9.14500 -43.94200 1.000 61.61474 273 GLU E CA 1
ATOM 8458 C C . GLU E 1 49 ? -3.61200 -7.98300 -44.88200 1.000 64.32560 273 GLU E C 1
ATOM 8459 O O . GLU E 1 49 ? -4.74900 -7.50700 -44.95900 1.000 70.01478 273 GLU E O 1
ATOM 8465 N N . PHE E 1 50 ? -2.60800 -7.54400 -45.64400 1.000 59.74855 274 PHE E N 1
ATOM 8466 C CA . PHE E 1 50 ? -2.84100 -6.43600 -46.56600 1.000 57.13447 274 PHE E CA 1
ATOM 8467 C C . PHE E 1 50 ? -3.82900 -6.82200 -47.66100 1.000 51.64159 274 PHE E C 1
ATOM 8468 O O . PHE E 1 50 ? -4.89100 -6.18100 -47.75700 1.000 53.65834 274 PHE E O 1
ATOM 8476 N N . PRO E 1 51 ? -3.59800 -7.87800 -48.46300 1.000 52.53600 275 PRO E N 1
ATOM 8477 C CA . PRO E 1 51 ? -4.62600 -8.24800 -49.45500 1.000 59.32467 275 PRO E CA 1
ATOM 8478 C C . PRO E 1 51 ? -5.97300 -8.56400 -48.82400 1.000 63.56186 275 PRO E C 1
ATOM 8479 O O . PRO E 1 51 ? -7.01800 -8.25900 -49.42100 1.000 65.55674 275 PRO E O 1
ATOM 8483 N N . LEU E 1 52 ? -5.98300 -9.17900 -47.63500 1.000 57.28027 276 LEU E N 1
ATOM 8484 C CA . LEU E 1 52 ? -7.25300 -9.42100 -46.96700 1.000 52.53646 276 LEU E CA 1
ATOM 8485 C C . LEU E 1 52 ? -7.98400 -8.12000 -46.69700 1.000 53.09370 276 LEU E C 1
ATOM 8486 O O . LEU E 1 52 ? -9.21800 -8.08400 -46.74400 1.000 55.98576 276 LEU E O 1
ATOM 8491 N N . LYS E 1 53 ? -7.24200 -7.03200 -46.44900 1.000 55.39484 277 LYS E N 1
ATOM 8492 C CA . LYS E 1 53 ? -7.88800 -5.74400 -46.20900 1.000 61.27035 277 LYS E CA 1
ATOM 8493 C C . LYS E 1 53 ? -8.35900 -5.13000 -47.50900 1.000 63.62299 277 LYS E C 1
ATOM 8494 O O . LYS E 1 53 ? -9.44400 -4.53700 -47.55800 1.000 60.91838 277 LYS E O 1
ATOM 8500 N N . LYS E 1 54 ? -7.53600 -5.25300 -48.55800 1.000 63.81671 278 LYS E N 1
ATOM 8501 C CA . LYS E 1 54 ? -7.96600 -4.86400 -49.89300 1.000 59.74834 278 LYS E CA 1
ATOM 8502 C C . LYS E 1 54 ? -9.30300 -5.50300 -50.21800 1.000 62.64760 278 LYS E C 1
ATOM 8503 O O . LYS E 1 54 ? -10.26900 -4.81200 -50.55500 1.000 65.24125 278 LYS E O 1
ATOM 8509 N N . ALA E 1 55 ? -9.39000 -6.82400 -50.04200 1.000 65.63164 279 ALA E N 1
ATOM 8510 C CA . ALA E 1 55 ? -10.62600 -7.53900 -50.33100 1.000 67.18902 279 ALA E CA 1
ATOM 8511 C C . ALA E 1 55 ? -11.78500 -6.99400 -49.51500 1.000 64.61719 279 ALA E C 1
ATOM 8512 O O . ALA E 1 55 ? -12.87600 -6.76500 -50.05000 1.000 62.04355 279 ALA E O 1
ATOM 8514 N N . ASN E 1 56 ? -11.55500 -6.73500 -48.22500 1.000 65.33042 280 ASN E N 1
ATOM 8515 C CA . ASN E 1 56 ? -12.63900 -6.22200 -47.40000 1.000 64.74329 280 ASN E CA 1
ATOM 8516 C C . ASN E 1 56 ? -13.06000 -4.84300 -47.87300 1.000 62.92138 280 ASN E C 1
ATOM 8517 O O . ASN E 1 56 ? -14.25300 -4.53600 -47.91600 1.000 70.72578 280 ASN E O 1
ATOM 8522 N N . ILE E 1 57 ? -12.10000 -4.01000 -48.27200 1.000 64.55749 281 ILE E N 1
ATOM 8523 C CA . ILE E 1 57 ? -12.44600 -2.67600 -48.75700 1.000 63.98387 281 ILE E CA 1
ATOM 8524 C C . ILE E 1 57 ? -13.24800 -2.78800 -50.04400 1.000 63.41203 281 ILE E C 1
ATOM 8525 O O . ILE E 1 57 ? -14.30000 -2.15200 -50.19900 1.000 59.81363 281 ILE E O 1
ATOM 8530 N N . LEU E 1 58 ? -12.80000 -3.66300 -50.94700 1.000 63.47594 282 LEU E N 1
ATOM 8531 C CA . LEU E 1 58 ? -13.49500 -3.89500 -52.20500 1.000 62.51734 282 LEU E CA 1
ATOM 8532 C C . LEU E 1 58 ? -14.88000 -4.46500 -51.97600 1.000 69.92581 282 LEU E C 1
ATOM 8533 O O . LEU E 1 58 ? -15.80900 -4.16900 -52.73600 1.000 75.64925 282 LEU E O 1
ATOM 8538 N N . TYR E 1 59 ? -15.03400 -5.31600 -50.96100 1.000 66.96136 283 TYR E N 1
ATOM 8539 C CA . TYR E 1 59 ? -16.34600 -5.89300 -50.71000 1.000 69.16918 283 TYR E CA 1
ATOM 8540 C C . TYR E 1 59 ? -17.33800 -4.81200 -50.29600 1.000 73.73925 283 TYR E C 1
ATOM 8541 O O . TYR E 1 59 ? -18.48100 -4.79200 -50.76600 1.000 90.57948 283 TYR E O 1
ATOM 8550 N N . VAL E 1 60 ? -16.94800 -3.92600 -49.37800 1.000 65.25525 284 VAL E N 1
ATOM 8551 C CA . VAL E 1 60 ? -17.92700 -2.93600 -48.95400 1.000 73.03746 284 VAL E CA 1
ATOM 8552 C C . VAL E 1 60 ? -18.21600 -1.94100 -50.07000 1.000 73.45922 284 VAL E C 1
ATOM 8553 O O . VAL E 1 60 ? -19.31700 -1.37800 -50.11900 1.000 69.02008 284 VAL E O 1
ATOM 8557 N N . ASN E 1 61 ? -17.28400 -1.76600 -51.01100 1.000 68.30083 285 ASN E N 1
ATOM 8558 C CA . ASN E 1 61 ? -17.45700 -0.85700 -52.13600 1.000 67.77800 285 ASN E CA 1
ATOM 8559 C C . ASN E 1 61 ? -18.08400 -1.52000 -53.35600 1.000 74.23416 285 ASN E C 1
ATOM 8560 O O . ASN E 1 61 ? -18.07200 -0.93500 -54.44600 1.000 75.51634 285 ASN E O 1
ATOM 8565 N N . HIS E 1 62 ? -18.63200 -2.72100 -53.19100 1.000 76.49580 286 HIS E N 1
ATOM 8566 C CA . HIS E 1 62 ? -19.48300 -3.38300 -54.16700 1.000 77.83942 286 HIS E CA 1
ATOM 8567 C C . HIS E 1 62 ? -18.69600 -3.91100 -55.36000 1.000 79.30359 286 HIS E C 1
ATOM 8568 O O . HIS E 1 62 ? -19.26300 -4.14700 -56.42900 1.000 86.43525 286 HIS E O 1
ATOM 8575 N N . GLN E 1 63 ? -17.39500 -4.11300 -55.19900 1.000 80.91181 287 GLN E N 1
ATOM 8576 C CA . GLN E 1 63 ? -16.58900 -4.76300 -56.22400 1.000 80.70481 287 GLN E CA 1
ATOM 8577 C C . GLN E 1 63 ? -16.30300 -6.19900 -55.78300 1.000 79.78262 287 GLN E C 1
ATOM 8578 O O . GLN E 1 63 ? -15.17500 -6.60100 -55.48000 1.000 78.24211 287 GLN E O 1
ATOM 8584 N N . LEU E 1 64 ? -17.38900 -6.97700 -55.75400 1.000 77.23549 288 LEU E N 1
ATOM 8585 C CA . LEU E 1 64 ? -17.33500 -8.31600 -55.17600 1.000 76.07295 288 LEU E CA 1
ATOM 8586 C C . LEU E 1 64 ? -16.48400 -9.26700 -55.99400 1.000 73.13747 288 LEU E C 1
ATOM 8587 O O . LEU E 1 64 ? -15.90200 -10.19800 -55.43300 1.000 68.95288 288 LEU E O 1
ATOM 8592 N N . GLU E 1 65 ? -16.44300 -9.11100 -57.31100 1.000 75.59580 289 GLU E N 1
ATOM 8593 C CA . GLU E 1 65 ? -15.64500 -10.05900 -58.06600 1.000 80.45175 289 GLU E CA 1
ATOM 8594 C C . GLU E 1 65 ? -14.16800 -9.87600 -57.76300 1.000 75.59653 289 GLU E C 1
ATOM 8595 O O . GLU E 1 65 ? -13.43100 -10.86000 -57.66400 1.000 78.38039 289 GLU E O 1
ATOM 8601 N N . ASP E 1 66 ? -13.71900 -8.63400 -57.58100 1.000 72.16002 290 ASP E N 1
ATOM 8602 C CA . ASP E 1 66 ? -12.32800 -8.43300 -57.18000 1.000 74.10169 290 ASP E CA 1
ATOM 8603 C C . ASP E 1 66 ? -12.06600 -8.93700 -55.77100 1.000 70.39430 290 ASP E C 1
ATOM 8604 O O . ASP E 1 66 ? -11.02400 -9.55300 -55.51400 1.000 70.57569 290 ASP E O 1
ATOM 8609 N N . ALA E 1 67 ? -12.99300 -8.68500 -54.84500 1.000 69.45106 291 ALA E N 1
ATOM 8610 C CA . ALA E 1 67 ? -12.83100 -9.19800 -53.48800 1.000 65.06745 291 ALA E CA 1
ATOM 8611 C C . ALA E 1 67 ? -12.81800 -10.71900 -53.47600 1.000 64.24694 291 ALA E C 1
ATOM 8612 O O . ALA E 1 67 ? -11.98700 -11.32900 -52.79500 1.000 62.22768 291 ALA E O 1
ATOM 8614 N N . LYS E 1 68 ? -13.72700 -11.34500 -54.23200 1.000 66.83757 292 LYS E N 1
ATOM 8615 C CA . LYS E 1 68 ? -13.74900 -12.79800 -54.33500 1.000 68.43709 292 LYS E CA 1
ATOM 8616 C C . LYS E 1 68 ? -12.40300 -13.32700 -54.79000 1.000 75.82625 292 LYS E C 1
ATOM 8617 O O . LYS E 1 68 ? -11.85400 -14.25300 -54.18900 1.000 85.54452 292 LYS E O 1
ATOM 8623 N N . GLU E 1 69 ? -11.84900 -12.73600 -55.84900 1.000 79.37168 293 GLU E N 1
ATOM 8624 C CA . GLU E 1 69 ? -10.56500 -13.19500 -56.36900 1.000 80.66261 293 GLU E CA 1
ATOM 8625 C C . GLU E 1 69 ? -9.49400 -13.15600 -55.28600 1.000 83.62947 293 GLU E C 1
ATOM 8626 O O . GLU E 1 69 ? -8.62600 -14.03000 -55.22700 1.000 93.15117 293 GLU E O 1
ATOM 8632 N N . ILE E 1 70 ? -9.51500 -12.12700 -54.44300 1.000 76.68767 294 ILE E N 1
ATOM 8633 C CA . ILE E 1 70 ? -8.50700 -12.02400 -53.39600 1.000 73.66109 294 ILE E CA 1
ATOM 8634 C C . ILE E 1 70 ? -8.78200 -13.03000 -52.28000 1.000 77.49143 294 ILE E C 1
ATOM 8635 O O . ILE E 1 70 ? -7.85600 -13.68100 -51.78100 1.000 82.00049 294 ILE E O 1
ATOM 8640 N N . TYR E 1 71 ? -10.04900 -13.18100 -51.87000 1.000 74.65323 295 TYR E N 1
ATOM 8641 C CA . TYR E 1 71 ? -10.37100 -14.16800 -50.83900 1.000 73.60550 295 TYR E CA 1
ATOM 8642 C C . TYR E 1 71 ? -9.98700 -15.56500 -51.30100 1.000 81.76595 295 TYR E C 1
ATOM 8643 O O . TYR E 1 71 ? -9.45800 -16.36500 -50.52100 1.000 88.07382 295 TYR E O 1
ATOM 8652 N N . GLN E 1 72 ? -10.28800 -15.89100 -52.56300 1.000 80.62798 296 GLN E N 1
ATOM 8653 C CA . GLN E 1 72 ? -9.87600 -17.17400 -53.12400 1.000 78.17845 296 GLN E CA 1
ATOM 8654 C C . GLN E 1 72 ? -8.36000 -17.30000 -53.15400 1.000 78.09885 296 GLN E C 1
ATOM 8655 O O . GLN E 1 72 ? -7.81700 -18.32900 -52.75300 1.000 83.84298 296 GLN E O 1
ATOM 8661 N N . SER E 1 73 ? -7.65400 -16.23800 -53.55300 1.000 78.22793 297 SER E N 1
ATOM 8662 C CA . SER E 1 73 ? -6.19600 -16.29800 -53.61500 1.000 77.43262 297 SER E CA 1
ATOM 8663 C C . SER E 1 73 ? -5.57200 -16.42900 -52.23600 1.000 75.36865 297 SER E C 1
ATOM 8664 O O . SER E 1 73 ? -4.46200 -16.94800 -52.11300 1.000 81.27505 297 SER E O 1
ATOM 8667 N N . LEU E 1 74 ? -6.23100 -15.92300 -51.20000 1.000 74.02559 298 LEU E N 1
ATOM 8668 C CA . LEU E 1 74 ? -5.71400 -16.11500 -49.85100 1.000 77.17391 298 LEU E CA 1
ATOM 8669 C C . LEU E 1 74 ? -5.77500 -17.58600 -49.44500 1.000 89.55799 298 LEU E C 1
ATOM 8670 O O . LEU E 1 74 ? -4.88200 -18.08300 -48.75100 1.000 96.07277 298 LEU E O 1
ATOM 8675 N N . LEU E 1 75 ? -6.80500 -18.30100 -49.88900 1.000 90.43379 299 LEU E N 1
ATOM 8676 C CA . LEU E 1 75 ? -6.87200 -19.74600 -49.71700 1.000 94.40142 299 LEU E CA 1
ATOM 8677 C C . LEU E 1 75 ? -5.98400 -20.42500 -50.74700 1.000 111.90662 299 LEU E C 1
ATOM 8678 O O . LEU E 1 75 ? -5.98600 -20.05800 -51.92500 1.000 122.70790 299 LEU E O 1
ATOM 8683 N N . GLU E 1 76 ? -5.23000 -21.42700 -50.29600 1.000 121.54429 300 GLU E N 1
ATOM 8684 C CA . GLU E 1 76 ? -4.29800 -22.14600 -51.16100 1.000 128.31193 300 GLU E CA 1
ATOM 8685 C C . GLU E 1 76 ? -3.33300 -21.15800 -51.81700 1.000 131.87574 300 GLU E C 1
ATOM 8686 O O . GLU E 1 76 ? -3.51200 -20.76200 -52.97600 1.000 128.02078 300 GLU E O 1
ATOM 8688 N N . ASN E 1 77 ? -2.32300 -20.72800 -51.05900 1.000 135.61964 301 ASN E N 1
ATOM 8689 C CA . ASN E 1 77 ? -1.25600 -19.91600 -51.62400 1.000 133.78662 301 ASN E CA 1
ATOM 8690 C C . ASN E 1 77 ? -0.54000 -20.70700 -52.70600 1.000 143.13544 301 ASN E C 1
ATOM 8691 O O . ASN E 1 77 ? -0.07300 -21.82500 -52.46600 1.000 147.38867 301 ASN E O 1
ATOM 8693 N N . ALA E 1 78 ? -0.44700 -20.11700 -53.90000 1.000 146.19108 302 ALA E N 1
ATOM 8694 C CA . ALA E 1 78 ? 0.19800 -20.77300 -55.03500 1.000 154.96478 302 ALA E CA 1
ATOM 8695 C C . ALA E 1 78 ? 1.62900 -20.29400 -55.24300 1.000 159.06215 302 ALA E C 1
ATOM 8696 O O . ALA E 1 78 ? 2.58500 -20.99500 -54.89600 1.000 162.11086 302 ALA E O 1
ATOM 8698 N N . ALA E 1 79 ? 1.77800 -19.09300 -55.80500 1.000 157.98738 303 ALA E N 1
ATOM 8699 C CA . ALA E 1 79 ? 3.09400 -18.54300 -56.10200 1.000 156.96952 303 ALA E CA 1
ATOM 8700 C C . ALA E 1 79 ? 3.70300 -17.82700 -54.90400 1.000 151.51392 303 ALA E C 1
ATOM 8701 O O . ALA E 1 79 ? 4.93100 -17.80100 -54.76700 1.000 152.80945 303 ALA E O 1
ATOM 8703 N N . ILE E 1 80 ? 2.87500 -17.21800 -54.05700 1.000 142.27285 304 ILE E N 1
ATOM 8704 C CA . ILE E 1 80 ? 3.32200 -16.49000 -52.87400 1.000 129.22609 304 ILE E CA 1
ATOM 8705 C C . ILE E 1 80 ? 2.79400 -17.23100 -51.65500 1.000 122.05663 304 ILE E C 1
ATOM 8706 O O . ILE E 1 80 ? 1.59500 -17.17500 -51.35600 1.000 119.25105 304 ILE E O 1
ATOM 8708 N N . ASP E 1 81 ? 3.68800 -17.94000 -50.96400 1.000 119.58118 305 ASP E N 1
ATOM 8709 C CA . ASP E 1 81 ? 3.35200 -18.60100 -49.70800 1.000 118.59822 305 ASP E CA 1
ATOM 8710 C C . ASP E 1 81 ? 3.16900 -17.54500 -48.61800 1.000 116.67651 305 ASP E C 1
ATOM 8711 O O . ASP E 1 81 ? 4.13000 -16.88400 -48.21300 1.000 120.35828 305 ASP E O 1
ATOM 8713 N N . TYR E 1 82 ? 1.93300 -17.40000 -48.13800 1.000 105.44211 306 TYR E N 1
ATOM 8714 C CA . TYR E 1 82 ? 1.55100 -16.36700 -47.17900 1.000 86.07701 306 TYR E CA 1
ATOM 8715 C C . TYR E 1 82 ? 1.87900 -16.74600 -45.73600 1.000 83.87345 306 TYR E C 1
ATOM 8716 O O . TYR E 1 82 ? 1.51500 -17.82800 -45.27200 1.000 88.74518 306 TYR E O 1
ATOM 8725 N N . GLN E 1 83 ? 2.55200 -15.84400 -45.02900 1.000 81.02575 307 GLN E N 1
ATOM 8726 C CA . GLN E 1 83 ? 2.83500 -15.97200 -43.59600 1.000 79.98745 307 GLN E CA 1
ATOM 8727 C C . GLN E 1 83 ? 2.17000 -14.83300 -42.84600 1.000 82.13428 307 GLN E C 1
ATOM 8728 O O . GLN E 1 83 ? 2.61900 -13.67600 -42.96700 1.000 83.55219 307 GLN E O 1
ATOM 8734 N N . PRO E 1 84 ? 1.09400 -15.08000 -42.10100 1.000 82.68693 308 PRO E N 1
ATOM 8735 C CA . PRO E 1 84 ? 0.47400 -13.99900 -41.33200 1.000 76.86704 308 PRO E CA 1
ATOM 8736 C C . PRO E 1 84 ? 1.43100 -13.47500 -40.27300 1.000 80.64746 308 PRO E C 1
ATOM 8737 O O . PRO E 1 84 ? 2.27600 -14.20600 -39.75000 1.000 84.50169 308 PRO E O 1
ATOM 8741 N N . ILE E 1 85 ? 1.28500 -12.18900 -39.95400 1.000 75.89892 309 ILE E N 1
ATOM 8742 C CA . ILE E 1 85 ? 2.09600 -11.56200 -38.92100 1.000 74.31988 309 ILE E CA 1
ATOM 8743 C C . ILE E 1 85 ? 1.28900 -11.11300 -37.70800 1.000 81.46800 309 ILE E C 1
ATOM 8744 O O . ILE E 1 85 ? 1.87800 -10.95000 -36.62800 1.000 87.00375 309 ILE E O 1
ATOM 8749 N N . VAL E 1 86 ? -0.03300 -10.94600 -37.82900 1.000 82.65813 310 VAL E N 1
ATOM 8750 C CA . VAL E 1 86 ? -0.86500 -10.57500 -36.68500 1.000 86.70363 310 VAL E CA 1
ATOM 8751 C C . VAL E 1 86 ? -2.23300 -11.26000 -36.71000 1.000 92.85657 310 VAL E C 1
ATOM 8752 O O . VAL E 1 86 ? -2.72300 -11.70900 -35.66600 1.000 102.90135 310 VAL E O 1
ATOM 8756 N N . LEU E 1 87 ? -2.85300 -11.37700 -37.88600 1.000 88.19053 311 LEU E N 1
ATOM 8757 C CA . LEU E 1 87 ? -4.15100 -12.04600 -38.03100 1.000 86.70992 311 LEU E CA 1
ATOM 8758 C C . LEU E 1 87 ? -3.93200 -13.43400 -38.61600 1.000 90.19430 311 LEU E C 1
ATOM 8759 O O . LEU E 1 87 ? -3.72300 -13.58600 -39.82100 1.000 95.55307 311 LEU E O 1
ATOM 8764 N N . TYR E 1 88 ? -4.00200 -14.45200 -37.77200 1.000 91.99769 312 TYR E N 1
ATOM 8765 C CA . TYR E 1 88 ? -3.63700 -15.77500 -38.24600 1.000 95.36055 312 TYR E CA 1
ATOM 8766 C C . TYR E 1 88 ? -4.77300 -16.47900 -38.96500 1.000 95.77950 312 TYR E C 1
ATOM 8767 O O . TYR E 1 88 ? -4.54000 -17.51800 -39.59200 1.000 102.33664 312 TYR E O 1
ATOM 8776 N N . GLU E 1 89 ? -5.98000 -15.93000 -38.92200 1.000 88.91099 313 GLU E N 1
ATOM 8777 C CA . GLU E 1 89 ? -7.07400 -16.40700 -39.75100 1.000 89.27755 313 GLU E CA 1
ATOM 8778 C C . GLU E 1 89 ? -7.14800 -15.67800 -41.08300 1.000 83.14450 313 GLU E C 1
ATOM 8779 O O . GLU E 1 89 ? -8.12600 -15.84400 -41.81600 1.000 86.67572 313 GLU E O 1
ATOM 8785 N N . ALA E 1 90 ? -6.14200 -14.86500 -41.40700 1.000 73.01483 314 ALA E N 1
ATOM 8786 C CA . ALA E 1 90 ? -6.18000 -14.11500 -42.65500 1.000 68.50323 314 ALA E CA 1
ATOM 8787 C C . ALA E 1 90 ? -6.10800 -15.03500 -43.86300 1.000 74.47153 314 ALA E C 1
ATOM 8788 O O . ALA E 1 90 ? -6.55800 -14.65800 -44.95500 1.000 71.41150 314 ALA E O 1
ATOM 8790 N N . THR E 1 91 ? -5.52800 -16.22800 -43.68500 1.000 77.99724 315 THR E N 1
ATOM 8791 C CA . THR E 1 91 ? -5.36600 -17.22800 -44.73100 1.000 78.57319 315 THR E CA 1
ATOM 8792 C C . THR E 1 91 ? -6.20900 -18.46700 -44.48300 1.000 89.68699 315 THR E C 1
ATOM 8793 O O . THR E 1 91 ? -6.05600 -19.46000 -45.19400 1.000 99.02159 315 THR E O 1
ATOM 8797 N N . ASN E 1 92 ? -7.07700 -18.44400 -43.47900 1.000 90.01293 316 ASN E N 1
ATOM 8798 C CA . ASN E 1 92 ? -7.88300 -19.60800 -43.15400 1.000 90.37131 316 ASN E CA 1
ATOM 8799 C C . ASN E 1 92 ? -9.32900 -19.18200 -42.98200 1.000 95.52032 316 ASN E C 1
ATOM 8800 O O . ASN E 1 92 ? -10.09300 -19.15800 -43.95100 1.000 96.45877 316 ASN E O 1
ATOM 8802 N N . PHE E 1 93 ? -9.68700 -18.78600 -41.75700 1.000 98.01398 317 PHE E N 1
ATOM 8803 C CA . PHE E 1 93 ? -11.08900 -18.59800 -41.39500 1.000 96.34364 317 PHE E CA 1
ATOM 8804 C C . PHE E 1 93 ? -11.73600 -17.44300 -42.15900 1.000 95.36580 317 PHE E C 1
ATOM 8805 O O . PHE E 1 93 ? -12.83600 -17.58800 -42.70400 1.000 95.24188 317 PHE E O 1
ATOM 8813 N N . MET E 1 94 ? -11.08400 -16.27600 -42.18600 1.000 98.96956 318 MET E N 1
ATOM 8814 C CA . MET E 1 94 ? -11.74700 -15.08800 -42.72600 1.000 100.97563 318 MET E CA 1
ATOM 8815 C C . MET E 1 94 ? -12.03500 -15.18500 -44.22300 1.000 98.59668 318 MET E C 1
ATOM 8816 O O . MET E 1 94 ? -13.16700 -14.86500 -44.62900 1.000 101.49186 318 MET E O 1
ATOM 8821 N N . PRO E 1 95 ? -11.10900 -15.62100 -45.08900 1.000 93.61806 319 PRO E N 1
ATOM 8822 C CA . PRO E 1 95 ? -11.48500 -15.76600 -46.50600 1.000 91.76119 319 PRO E CA 1
ATOM 8823 C C . PRO E 1 95 ? -12.67200 -16.69100 -46.71800 1.000 93.06458 319 PRO E C 1
ATOM 8824 O O . PRO E 1 95 ? -13.50600 -16.43100 -47.59600 1.000 92.21849 319 PRO E O 1
ATOM 8828 N N . HIS E 1 96 ? -12.76400 -17.77300 -45.94100 1.000 96.06723 320 HIS E N 1
ATOM 8829 C CA . HIS E 1 96 ? -13.91300 -18.66700 -46.04400 1.000 102.32054 320 HIS E CA 1
ATOM 8830 C C . HIS E 1 96 ? -15.20400 -17.92700 -45.70500 1.000 101.79570 320 HIS E C 1
ATOM 8831 O O . HIS E 1 96 ? -16.17600 -17.96900 -46.47000 1.000 106.17861 320 HIS E O 1
ATOM 8838 N N . LYS E 1 97 ? -15.21200 -17.21300 -44.56700 1.000 96.25027 321 LYS E N 1
ATOM 8839 C CA . LYS E 1 97 ? -16.40600 -16.51200 -44.09400 1.000 91.75048 321 LYS E CA 1
ATOM 8840 C C . LYS E 1 97 ? -16.89300 -15.48100 -45.10500 1.000 91.19906 321 LYS E C 1
ATOM 8841 O O . LYS E 1 97 ? -18.09800 -15.36700 -45.35800 1.000 91.39490 321 LYS E O 1
ATOM 8847 N N . MET E 1 98 ? -15.97400 -14.72700 -45.70200 1.000 90.65843 322 MET E N 1
ATOM 8848 C CA . MET E 1 98 ? -16.39600 -13.71700 -46.66400 1.000 90.20024 322 MET E CA 1
ATOM 8849 C C . MET E 1 98 ? -16.86800 -14.35600 -47.96000 1.000 94.32547 322 MET E C 1
ATOM 8850 O O . MET E 1 98 ? -17.86400 -13.92100 -48.54900 1.000 98.58335 322 MET E O 1
ATOM 8855 N N . LEU E 1 99 ? -16.18000 -15.40100 -48.41000 1.000 90.56054 323 LEU E N 1
ATOM 8856 C CA . LEU E 1 99 ? -16.59300 -16.05800 -49.63700 1.000 87.06431 323 LEU E CA 1
ATOM 8857 C C . LEU E 1 99 ? -18.01900 -16.56900 -49.51300 1.000 91.80494 323 LEU E C 1
ATOM 8858 O O . LEU E 1 99 ? -18.82700 -16.39500 -50.43000 1.000 97.52728 323 LEU E O 1
ATOM 8863 N N . GLY E 1 100 ? -18.36500 -17.14100 -48.35700 1.000 90.03626 324 GLY E N 1
ATOM 8864 C CA . GLY E 1 100 ? -19.74800 -17.51800 -48.11800 1.000 90.21268 324 GLY E CA 1
ATOM 8865 C C . GLY E 1 100 ? -20.67900 -16.32100 -48.14100 1.000 90.84868 324 GLY E C 1
ATOM 8866 O O . GLY E 1 100 ? -21.78100 -16.38800 -48.69000 1.000 87.53564 324 GLY E O 1
ATOM 8867 N N . THR E 1 101 ? -20.23800 -15.20300 -47.56000 1.000 92.62208 325 THR E N 1
ATOM 8868 C CA . THR E 1 101 ? -21.04900 -13.99000 -47.55500 1.000 95.59102 325 THR E CA 1
ATOM 8869 C C . THR E 1 101 ? -21.31100 -13.50100 -48.97000 1.000 95.22130 325 THR E C 1
ATOM 8870 O O . THR E 1 101 ? -22.44400 -13.15400 -49.32400 1.000 102.69441 325 THR E O 1
ATOM 8874 N N . ILE E 1 102 ? -20.26400 -13.46000 -49.79300 1.000 86.15272 326 ILE E N 1
ATOM 8875 C CA . ILE E 1 102 ? -20.42200 -13.01500 -51.16800 1.000 83.21966 326 ILE E CA 1
ATOM 8876 C C . ILE E 1 102 ? -21.30200 -13.99500 -51.93300 1.000 88.83533 326 ILE E C 1
ATOM 8877 O O . ILE E 1 102 ? -22.22300 -13.59200 -52.65100 1.000 93.64096 326 ILE E O 1
ATOM 8882 N N . TYR E 1 103 ? -21.05100 -15.29600 -51.77300 1.000 89.16227 327 TYR E N 1
ATOM 8883 C CA . TYR E 1 103 ? -21.82600 -16.28800 -52.50900 1.000 95.03994 327 TYR E CA 1
ATOM 8884 C C . TYR E 1 103 ? -23.29200 -16.27200 -52.09100 1.000 101.57266 327 TYR E C 1
ATOM 8885 O O . TYR E 1 103 ? -24.18000 -16.51300 -52.91900 1.000 106.75684 327 TYR E O 1
ATOM 8894 N N . LEU E 1 104 ? -23.57200 -15.99500 -50.81500 1.000 101.36711 328 LEU E N 1
ATOM 8895 C CA . LEU E 1 104 ? -24.96600 -15.86500 -50.39800 1.000 104.86239 328 LEU E CA 1
ATOM 8896 C C . LEU E 1 104 ? -25.62300 -14.66300 -51.06600 1.000 105.49274 328 LEU E C 1
ATOM 8897 O O . LEU E 1 104 ? -26.74100 -14.76100 -51.58600 1.000 104.83067 328 LEU E O 1
ATOM 8902 N N . GLU E 1 105 ? -24.94500 -13.50900 -51.05000 1.000 108.64028 329 GLU E N 1
ATOM 8903 C CA . GLU E 1 105 ? -25.47200 -12.33600 -51.74500 1.000 112.27837 329 GLU E CA 1
ATOM 8904 C C . GLU E 1 105 ? -25.59200 -12.59400 -53.24800 1.000 114.69640 329 GLU E C 1
ATOM 8905 O O . GLU E 1 105 ? -26.58000 -12.19900 -53.87900 1.000 115.87642 329 GLU E O 1
ATOM 8907 N N . GLU E 1 106 ? -24.64100 -13.32500 -53.82000 1.000 112.45837 330 GLU E N 1
ATOM 8908 C CA . GLU E 1 106 ? -24.66800 -13.63200 -55.24000 1.000 112.61625 330 GLU E CA 1
ATOM 8909 C C . GLU E 1 106 ? -25.65000 -14.73900 -55.56900 1.000 120.20714 330 GLU E C 1
ATOM 8910 O O . GLU E 1 106 ? -25.72000 -15.15900 -56.73000 1.000 127.21363 330 GLU E O 1
ATOM 8916 N N . LYS E 1 107 ? -26.37600 -15.23400 -54.56900 1.000 119.46450 331 LYS E N 1
ATOM 8917 C CA . LYS E 1 107 ? -27.37800 -16.27900 -54.72500 1.000 125.26037 331 LYS E CA 1
ATOM 8918 C C . LYS E 1 107 ? -26.77200 -17.59600 -55.18900 1.000 127.90086 331 LYS E C 1
ATOM 8919 O O . LYS E 1 107 ? -27.46800 -18.42000 -55.78300 1.000 137.97159 331 LYS E O 1
ATOM 8921 N N . ASP E 1 108 ? -25.47600 -17.80500 -54.96700 1.000 122.81756 332 ASP E N 1
ATOM 8922 C CA . ASP E 1 108 ? -24.87000 -19.11500 -55.20500 1.000 128.49240 332 ASP E CA 1
ATOM 8923 C C . ASP E 1 108 ? -24.96700 -19.91700 -53.90700 1.000 126.99315 332 ASP E C 1
ATOM 8924 O O . ASP E 1 108 ? -23.98600 -20.14600 -53.19800 1.000 122.95491 332 ASP E O 1
ATOM 8929 N N . TYR E 1 109 ? -26.19600 -20.34900 -53.60600 1.000 131.86491 333 TYR E N 1
ATOM 8930 C CA . TYR E 1 109 ? -26.47800 -20.94100 -52.29900 1.000 131.69350 333 TYR E CA 1
ATOM 8931 C C . TYR E 1 109 ? -25.62700 -22.17600 -52.05300 1.000 130.34148 333 TYR E C 1
ATOM 8932 O O . TYR E 1 109 ? -25.19800 -22.42300 -50.91900 1.000 126.37069 333 TYR E O 1
ATOM 8941 N N . THR E 1 110 ? -25.38100 -22.97100 -53.09900 1.000 130.34546 334 THR E N 1
ATOM 8942 C CA . THR E 1 110 ? -24.59700 -24.18900 -52.92400 1.000 129.11367 334 THR E CA 1
ATOM 8943 C C . THR E 1 110 ? -23.15900 -23.86500 -52.51600 1.000 126.14086 334 THR E C 1
ATOM 8944 O O . THR E 1 110 ? -22.62200 -24.45300 -51.57000 1.000 124.28154 334 THR E O 1
ATOM 8946 N N . ARG E 1 111 ? -22.52300 -22.91300 -53.20300 1.000 110.04803 335 ARG E N 1
ATOM 8947 C CA . ARG E 1 111 ? -21.15200 -22.54600 -52.85400 1.000 105.44459 335 ARG E CA 1
ATOM 8948 C C . ARG E 1 111 ? -21.08200 -21.81100 -51.51400 1.000 120.67579 335 ARG E C 1
ATOM 8949 O O . ARG E 1 111 ? -20.11100 -21.97100 -50.76300 1.000 120.68344 335 ARG E O 1
ATOM 8951 N N . ALA E 1 112 ? -22.09600 -20.99300 -51.20300 1.000 112.28059 336 ALA E N 1
ATOM 8952 C CA . ALA E 1 112 ? -22.09500 -20.22500 -49.95700 1.000 106.75174 336 ALA E CA 1
ATOM 8953 C C . ALA E 1 112 ? -22.05000 -21.12900 -48.73400 1.000 114.04576 336 ALA E C 1
ATOM 8954 O O . ALA E 1 112 ? -21.30300 -20.86700 -47.78600 1.000 111.63672 336 ALA E O 1
ATOM 8956 N N . MET E 1 113 ? -22.84900 -22.19400 -48.73400 1.000 121.95508 337 MET E N 1
ATOM 8957 C CA . MET E 1 113 ? -22.85100 -23.11700 -47.60600 1.000 120.52299 337 MET E CA 1
ATOM 8958 C C . MET E 1 113 ? -21.49300 -23.79400 -47.45800 1.000 117.05702 337 MET E C 1
ATOM 8959 O O . MET E 1 113 ? -21.04200 -24.06500 -46.34000 1.000 113.46204 337 MET E O 1
ATOM 8964 N N . THR E 1 114 ? -20.82600 -24.06800 -48.58400 1.000 115.94006 338 THR E N 1
ATOM 8965 C CA . THR E 1 114 ? -19.53700 -24.75100 -48.55500 1.000 114.38922 338 THR E CA 1
ATOM 8966 C C . THR E 1 114 ? -18.51400 -23.94200 -47.78000 1.000 105.99811 338 THR E C 1
ATOM 8967 O O . THR E 1 114 ? -17.77800 -24.47600 -46.94400 1.000 104.72524 338 THR E O 1
ATOM 8971 N N . HIS E 1 115 ? -18.43400 -22.64900 -48.08100 1.000 103.08660 339 HIS E N 1
ATOM 8972 C CA . HIS E 1 115 ? -17.47900 -21.77800 -47.41100 1.000 101.89404 339 HIS E CA 1
ATOM 8973 C C . HIS E 1 115 ? -17.90200 -21.48100 -45.98400 1.000 102.08735 339 HIS E C 1
ATOM 8974 O O . HIS E 1 115 ? -17.05800 -21.45100 -45.08100 1.000 99.79628 339 HIS E O 1
ATOM 8981 N N . PHE E 1 116 ? -19.19800 -21.24900 -45.76000 1.000 105.25487 340 PHE E N 1
ATOM 8982 C CA . PHE E 1 116 ? -19.68000 -21.08500 -44.39300 1.000 106.62976 340 PHE E CA 1
ATOM 8983 C C . PHE E 1 116 ? -19.33900 -22.31300 -43.56300 1.000 108.58931 340 PHE E C 1
ATOM 8984 O O . PHE E 1 116 ? -18.85900 -22.19600 -42.43000 1.000 104.66918 340 PHE E O 1
ATOM 8992 N N . SER E 1 117 ? -19.56800 -23.50300 -44.12600 1.000 116.68294 341 SER E N 1
ATOM 8993 C CA . SER E 1 117 ? -19.22700 -24.74000 -43.43300 1.000 118.05133 341 SER E CA 1
ATOM 8994 C C . SER E 1 117 ? -17.73300 -24.80900 -43.16100 1.000 112.18236 341 SER E C 1
ATOM 8995 O O . SER E 1 117 ? -17.31000 -25.03500 -42.02300 1.000 110.43993 341 SER E O 1
ATOM 8997 N N . LYS E 1 118 ? -16.91400 -24.61100 -44.19400 1.000 110.23725 342 LYS E N 1
ATOM 8998 C CA . LYS E 1 118 ? -15.47500 -24.60800 -43.97500 1.000 107.21704 342 LYS E CA 1
ATOM 8999 C C . LYS E 1 118 ? -15.10100 -23.60000 -42.89900 1.000 101.50328 342 LYS E C 1
ATOM 9000 O O . LYS E 1 118 ? -14.27500 -23.89100 -42.03000 1.000 102.31428 342 LYS E O 1
ATOM 9002 N N . ALA E 1 119 ? -15.74700 -22.43000 -42.90300 1.000 98.35040 343 ALA E N 1
ATOM 9003 C CA . ALA E 1 119 ? -15.37400 -21.36700 -41.97500 1.000 92.38320 343 ALA E CA 1
ATOM 9004 C C . ALA E 1 119 ? -15.77100 -21.70400 -40.54800 1.000 100.11432 343 ALA E C 1
ATOM 9005 O O . ALA E 1 119 ? -15.00900 -21.45000 -39.61100 1.000 95.10104 343 ALA E O 1
ATOM 9007 N N . TYR E 1 120 ? -16.96500 -22.26800 -40.36400 1.000 107.43766 344 TYR E N 1
ATOM 9008 C CA . TYR E 1 120 ? -17.39700 -22.69800 -39.03600 1.000 112.38752 344 TYR E CA 1
ATOM 9009 C C . TYR E 1 120 ? -16.52200 -23.83000 -38.51000 1.000 112.02553 344 TYR E C 1
ATOM 9010 O O . TYR E 1 120 ? -16.39100 -24.00200 -37.29500 1.000 112.54467 344 TYR E O 1
ATOM 9019 N N . ALA E 1 121 ? -15.96700 -24.64700 -39.40400 1.000 111.18219 345 ALA E N 1
ATOM 9020 C CA . ALA E 1 121 ? -15.03300 -25.67500 -38.97000 1.000 112.72377 345 ALA E CA 1
ATOM 9021 C C . ALA E 1 121 ? -13.84500 -25.06500 -38.24800 1.000 119.30054 345 ALA E C 1
ATOM 9022 O O . ALA E 1 121 ? -13.40500 -25.58200 -37.21700 1.000 113.21432 345 ALA E O 1
ATOM 9024 N N . GLU E 1 122 ? -13.30600 -23.97000 -38.78400 1.000 117.12016 346 GLU E N 1
ATOM 9025 C CA . GLU E 1 122 ? -12.14500 -23.32600 -38.18000 1.000 120.70083 346 GLU E CA 1
ATOM 9026 C C . GLU E 1 122 ? -12.49100 -22.68900 -36.84000 1.000 124.56522 346 GLU E C 1
ATOM 9027 O O . GLU E 1 122 ? -11.87900 -23.00600 -35.81500 1.000 130.10187 346 GLU E O 1
ATOM 9033 N N . ASN E 1 123 ? -13.45000 -21.76600 -36.82800 1.000 110.61968 347 ASN E N 1
ATOM 9034 C CA . ASN E 1 123 ? -13.86100 -21.07700 -35.60600 1.000 117.60017 347 ASN E CA 1
ATOM 9035 C C . ASN E 1 123 ? -15.35700 -21.26700 -35.39200 1.000 120.05641 347 ASN E C 1
ATOM 9036 O O . ASN E 1 123 ? -16.17300 -20.73600 -36.15200 1.000 120.17943 347 ASN E O 1
ATOM 9041 N N . SER E 1 124 ? -15.70900 -22.01400 -34.34900 1.000 122.18002 348 SER E N 1
ATOM 9042 C CA . SER E 1 124 ? -17.09400 -22.36800 -34.07000 1.000 118.95474 348 SER E CA 1
ATOM 9043 C C . SER E 1 124 ? -17.79100 -21.35900 -33.17400 1.000 115.19561 348 SER E C 1
ATOM 9044 O O . SER E 1 124 ? -18.94100 -21.58300 -32.79400 1.000 114.94072 348 SER E O 1
ATOM 9047 N N . SER E 1 125 ? -17.13000 -20.26100 -32.82100 1.000 115.61733 349 SER E N 1
ATOM 9048 C CA . SER E 1 125 ? -17.69900 -19.29200 -31.89700 1.000 117.79314 349 SER E CA 1
ATOM 9049 C C . SER E 1 125 ? -18.16600 -18.02500 -32.59800 1.000 116.29627 349 SER E C 1
ATOM 9050 O O . SER E 1 125 ? -18.52800 -17.05800 -31.92200 1.000 117.80766 349 SER E O 1
ATOM 9053 N N . ASP E 1 126 ? -18.18500 -18.01200 -33.93200 1.000 111.01018 350 ASP E N 1
ATOM 9054 C CA . ASP E 1 126 ? -18.59300 -16.84000 -34.69800 1.000 103.79415 350 ASP E CA 1
ATOM 9055 C C . ASP E 1 126 ? -20.10800 -16.87600 -34.86800 1.000 100.86982 350 ASP E C 1
ATOM 9056 O O . ASP E 1 126 ? -20.64100 -17.78000 -35.51500 1.000 99.30141 350 ASP E O 1
ATOM 9061 N N . TYR E 1 127 ? -20.80900 -15.92100 -34.25200 1.000 104.70347 351 TYR E N 1
ATOM 9062 C CA . TYR E 1 127 ? -22.24000 -15.75800 -34.50800 1.000 107.96999 351 TYR E CA 1
ATOM 9063 C C . TYR E 1 127 ? -22.52600 -15.30600 -35.93400 1.000 110.07874 351 TYR E C 1
ATOM 9064 O O . TYR E 1 127 ? -23.66100 -15.43900 -36.39500 1.000 108.75437 351 TYR E O 1
ATOM 9073 N N . GLY E 1 128 ? -21.53800 -14.75200 -36.63300 1.000 116.89573 352 GLY E N 1
ATOM 9074 C CA . GLY E 1 128 ? -21.76700 -14.33200 -38.00500 1.000 112.75569 352 GLY E CA 1
ATOM 9075 C C . GLY E 1 128 ? -22.09100 -15.49400 -38.92200 1.000 107.53996 352 GLY E C 1
ATOM 9076 O O . GLY E 1 128 ? -23.11100 -15.48800 -39.61200 1.000 109.28985 352 GLY E O 1
ATOM 9077 N N . VAL E 1 129 ? -21.23200 -16.51400 -38.93300 1.000 96.61622 353 VAL E N 1
ATOM 9078 C CA . VAL E 1 129 ? -21.45600 -17.64700 -39.82400 1.000 90.19762 353 VAL E CA 1
ATOM 9079 C C . VAL E 1 129 ? -22.67600 -18.44800 -39.39000 1.000 90.86121 353 VAL E C 1
ATOM 9080 O O . VAL E 1 129 ? -23.42900 -18.94800 -40.23300 1.000 80.60402 353 VAL E O 1
ATOM 9084 N N . MET E 1 130 ? -22.89600 -18.57700 -38.07400 1.000 96.10027 354 MET E N 1
ATOM 9085 C CA . MET E 1 130 ? -24.07600 -19.28200 -37.56800 1.000 95.85476 354 MET E CA 1
ATOM 9086 C C . MET E 1 130 ? -25.36600 -18.57800 -37.97900 1.000 100.36200 354 MET E C 1
ATOM 9087 O O . MET E 1 130 ? -26.28900 -19.21900 -38.49000 1.000 109.06384 354 MET E O 1
ATOM 9092 N N . PHE E 1 131 ? -25.45900 -17.26100 -37.73700 1.000 98.42016 355 PHE E N 1
ATOM 9093 C CA . PHE E 1 131 ? -26.64000 -16.50100 -38.15300 1.000 101.19060 355 PHE E CA 1
ATOM 9094 C C . PHE E 1 131 ? -26.86800 -16.66000 -39.64700 1.000 106.23029 355 PHE E C 1
ATOM 9095 O O . PHE E 1 131 ? -28.01100 -16.72100 -40.10900 1.000 110.97511 355 PHE E O 1
ATOM 9103 N N . GLN E 1 132 ? -25.78300 -16.65600 -40.42300 1.000 110.28718 356 GLN E N 1
ATOM 9104 C CA . GLN E 1 132 ? -25.88000 -16.80600 -41.86900 1.000 112.32059 356 GLN E CA 1
ATOM 9105 C C . GLN E 1 132 ? -26.36800 -18.19700 -42.25400 1.000 112.16183 356 GLN E C 1
ATOM 9106 O O . GLN E 1 132 ? -27.22900 -18.34200 -43.13000 1.000 121.52091 356 GLN E O 1
ATOM 9112 N N . MET E 1 133 ? -25.81900 -19.23800 -41.61900 1.000 99.32746 357 MET E N 1
ATOM 9113 C CA . MET E 1 133 ? -26.20800 -20.59500 -41.98200 1.000 92.96217 357 MET E CA 1
ATOM 9114 C C . MET E 1 133 ? -27.68100 -20.87300 -41.70300 1.000 96.27743 357 MET E C 1
ATOM 9115 O O . MET E 1 133 ? -28.37600 -21.47800 -42.53200 1.000 90.56690 357 MET E O 1
ATOM 9120 N N . ILE E 1 134 ? -28.17800 -20.44100 -40.54800 1.000 97.17708 358 ILE E N 1
ATOM 9121 C CA . ILE E 1 134 ? -29.58400 -20.65400 -40.21400 1.000 102.36795 358 ILE E CA 1
ATOM 9122 C C . ILE E 1 134 ? -30.49700 -19.96900 -41.22500 1.000 115.77335 358 ILE E C 1
ATOM 9123 O O . ILE E 1 134 ? -31.52200 -20.52900 -41.64000 1.000 125.82836 358 ILE E O 1
ATOM 9128 N N . MET E 1 135 ? -30.16200 -18.73900 -41.61700 1.000 113.34757 359 MET E N 1
ATOM 9129 C CA . MET E 1 135 ? -31.04400 -17.99500 -42.50800 1.000 114.82792 359 MET E CA 1
ATOM 9130 C C . MET E 1 135 ? -31.07800 -18.57400 -43.92800 1.000 113.79979 359 MET E C 1
ATOM 9131 O O . MET E 1 135 ? -32.15200 -18.62900 -44.54200 1.000 112.18008 359 MET E O 1
ATOM 9136 N N . LEU E 1 136 ? -29.93400 -19.00100 -44.48900 1.000 118.28650 360 LEU E N 1
ATOM 9137 C CA . LEU E 1 136 ? -30.00800 -19.56300 -45.84400 1.000 129.29862 360 LEU E CA 1
ATOM 9138 C C . LEU E 1 136 ? -30.64300 -20.94800 -45.83400 1.000 141.23558 360 LEU E C 1
ATOM 9139 O O . LEU E 1 136 ? -31.34500 -21.31600 -46.78500 1.000 147.37120 360 LEU E O 1
ATOM 9144 N N . LEU E 1 137 ? -30.36000 -21.76200 -44.81100 1.000 142.86326 361 LEU E N 1
ATOM 9145 C CA . LEU E 1 137 ? -31.09400 -23.02000 -44.70800 1.000 143.83165 361 LEU E CA 1
ATOM 9146 C C . LEU E 1 137 ? -32.57800 -22.77400 -44.50200 1.000 145.70368 361 LEU E C 1
ATOM 9147 O O . LEU E 1 137 ? -33.40700 -23.55900 -44.98000 1.000 151.96634 361 LEU E O 1
ATOM 9152 N N . SER E 1 138 ? -32.93200 -21.69100 -43.79800 1.000 140.78881 362 SER E N 1
ATOM 9153 C CA . SER E 1 138 ? -34.33800 -21.32700 -43.67000 1.000 139.23931 362 SER E CA 1
ATOM 9154 C C . SER E 1 138 ? -34.96600 -21.11600 -45.04100 1.000 145.40231 362 SER E C 1
ATOM 9155 O O . SER E 1 138 ? -36.18300 -21.26500 -45.19700 1.000 149.91592 362 SER E O 1
ATOM 9157 N N . LYS E 1 139 ? -34.15400 -20.76700 -46.04500 1.000 145.13878 363 LYS E N 1
ATOM 9158 C CA . LYS E 1 139 ? -34.66200 -20.69000 -47.40900 1.000 146.46109 363 LYS E CA 1
ATOM 9159 C C . LYS E 1 139 ? -35.12700 -22.06100 -47.89100 1.000 148.05237 363 LYS E C 1
ATOM 9160 O O . LYS E 1 139 ? -36.14100 -22.16800 -48.58700 1.000 151.02320 363 LYS E O 1
ATOM 9162 N N . PHE E 1 140 ? -34.40700 -23.12400 -47.52100 1.000 151.30159 364 PHE E N 1
ATOM 9163 C CA . PHE E 1 140 ? -34.71300 -24.46900 -48.00200 1.000 156.24047 364 PHE E CA 1
ATOM 9164 C C . PHE E 1 140 ? -35.32100 -25.38500 -46.94500 1.000 154.82685 364 PHE E C 1
ATOM 9165 O O . PHE E 1 140 ? -36.43600 -25.87600 -47.13900 1.000 161.84873 364 PHE E O 1
ATOM 9173 N N . HIS E 1 141 ? -34.64400 -25.63200 -45.82600 1.000 144.52129 365 HIS E N 1
ATOM 9174 C CA . HIS E 1 141 ? -35.11500 -26.71600 -44.97500 1.000 139.51365 365 HIS E CA 1
ATOM 9175 C C . HIS E 1 141 ? -36.20500 -26.25600 -44.01300 1.000 133.56498 365 HIS E C 1
ATOM 9176 O O . HIS E 1 141 ? -36.41900 -25.06400 -43.77900 1.000 126.67870 365 HIS E O 1
ATOM 9183 N N . GLN E 1 142 ? -36.88800 -27.24800 -43.44000 1.000 136.68161 366 GLN E N 1
ATOM 9184 C CA . GLN E 1 142 ? -37.93000 -27.04100 -42.45500 1.000 133.60084 366 GLN E CA 1
ATOM 9185 C C . GLN E 1 142 ? -37.29200 -26.87900 -41.07800 1.000 130.70880 366 GLN E C 1
ATOM 9186 O O . GLN E 1 142 ? -36.15400 -27.30700 -40.86000 1.000 131.02342 366 GLN E O 1
ATOM 9188 N N . PRO E 1 143 ? -38.00100 -26.25500 -40.12800 1.000 125.21516 367 PRO E N 1
ATOM 9189 C CA . PRO E 1 143 ? -37.36100 -25.93100 -38.84000 1.000 121.93613 367 PRO E CA 1
ATOM 9190 C C . PRO E 1 143 ? -36.78500 -27.12500 -38.09900 1.000 121.51060 367 PRO E C 1
ATOM 9191 O O . PRO E 1 143 ? -35.66700 -27.03500 -37.57900 1.000 116.42708 367 PRO E O 1
ATOM 9195 N N . LYS E 1 144 ? -37.51200 -28.24200 -38.03400 1.000 128.78924 368 LYS E N 1
ATOM 9196 C CA . LYS E 1 144 ? -36.99500 -29.40000 -37.31500 1.000 133.84802 368 LYS E CA 1
ATOM 9197 C C . LYS E 1 144 ? -35.71100 -29.91300 -37.95900 1.000 133.90133 368 LYS E C 1
ATOM 9198 O O . LYS E 1 144 ? -34.74900 -30.25100 -37.25700 1.000 140.25652 368 LYS E O 1
ATOM 9200 N N . GLU E 1 145 ? -35.67000 -29.93900 -39.29700 1.000 140.73824 369 GLU E N 1
ATOM 9201 C CA . GLU E 1 145 ? -34.46000 -30.33700 -40.00800 1.000 136.82453 369 GLU E CA 1
ATOM 9202 C C . GLU E 1 145 ? -33.33100 -29.36400 -39.71400 1.000 137.48300 369 GLU E C 1
ATOM 9203 O O . GLU E 1 145 ? -32.17500 -29.77200 -39.55500 1.000 138.35274 369 GLU E O 1
ATOM 9209 N N . ILE E 1 146 ? -33.65600 -28.06800 -39.64600 1.000 137.04542 370 ILE E N 1
ATOM 9210 C CA . ILE E 1 146 ? -32.65700 -27.04100 -39.36400 1.000 132.02330 370 ILE E CA 1
ATOM 9211 C C . ILE E 1 146 ? -32.09900 -27.20300 -37.95300 1.000 132.39835 370 ILE E C 1
ATOM 9212 O O . ILE E 1 146 ? -30.88800 -27.09100 -37.73400 1.000 133.90486 370 ILE E O 1
ATOM 9217 N N . PHE E 1 147 ? -32.97400 -27.41300 -36.96200 1.000 129.98550 371 PHE E N 1
ATOM 9218 C CA . PHE E 1 147 ? -32.48400 -27.63300 -35.60200 1.000 123.88238 371 PHE E CA 1
ATOM 9219 C C . PHE E 1 147 ? -31.62700 -28.88800 -35.50200 1.000 124.79265 371 PHE E C 1
ATOM 9220 O O . PHE E 1 147 ? -30.69900 -28.93800 -34.68500 1.000 122.56653 371 PHE E O 1
ATOM 9228 N N . ALA E 1 148 ? -31.94000 -29.92200 -36.28300 1.000 125.47450 372 ALA E N 1
ATOM 9229 C CA . ALA E 1 148 ? -31.05000 -31.07400 -36.33300 1.000 120.49268 372 ALA E CA 1
ATOM 9230 C C . ALA E 1 148 ? -29.64500 -30.64000 -36.73100 1.000 115.35543 372 ALA E C 1
ATOM 9231 O O . ALA E 1 148 ? -28.65700 -31.08100 -36.13300 1.000 111.79916 372 ALA E O 1
ATOM 9233 N N . PHE E 1 149 ? -29.55000 -29.72900 -37.70500 1.000 113.82670 373 PHE E N 1
ATOM 9234 C CA . PHE E 1 149 ? -28.26300 -29.19900 -38.14800 1.000 111.27057 373 PHE E CA 1
ATOM 9235 C C . PHE E 1 149 ? -27.52400 -28.53900 -36.99400 1.000 112.40733 373 PHE E C 1
ATOM 9236 O O . PHE E 1 149 ? -26.36300 -28.86100 -36.71600 1.000 113.64901 373 PHE E O 1
ATOM 9244 N N . MET E 1 150 ? -28.19700 -27.62100 -36.29400 1.000 113.70062 374 MET E N 1
ATOM 9245 C CA . MET E 1 150 ? -27.57000 -26.92800 -35.17500 1.000 117.39939 374 MET E CA 1
ATOM 9246 C C . MET E 1 150 ? -27.16900 -27.91200 -34.08200 1.000 126.09241 374 MET E C 1
ATOM 9247 O O . MET E 1 150 ? -26.08300 -27.80000 -33.50300 1.000 126.41471 374 MET E O 1
ATOM 9252 N N . GLU E 1 151 ? -28.04500 -28.87900 -33.78000 1.000 130.19862 375 GLU E N 1
ATOM 9253 C CA . GLU E 1 151 ? -27.72600 -29.90200 -32.78800 1.000 126.50692 375 GLU E CA 1
ATOM 9254 C C . GLU E 1 151 ? -26.60400 -30.81400 -33.27300 1.000 125.61100 375 GLU E C 1
ATOM 9255 O O . GLU E 1 151 ? -25.73300 -31.20300 -32.48600 1.000 122.08479 375 GLU E O 1
ATOM 9257 N N . ARG E 1 152 ? -26.60400 -31.16400 -34.56500 1.000 129.42085 376 ARG E N 1
ATOM 9258 C CA . ARG E 1 152 ? -25.56900 -32.04900 -35.09500 1.000 132.74963 376 ARG E CA 1
ATOM 9259 C C . ARG E 1 152 ? -24.18400 -31.40800 -35.03200 1.000 133.50162 376 ARG E C 1
ATOM 9260 O O . ARG E 1 152 ? -23.19300 -32.08300 -34.73200 1.000 134.99441 376 ARG E O 1
ATOM 9262 N N . HIS E 1 153 ? -24.09100 -30.10800 -35.30000 1.000 133.13395 377 HIS E N 1
ATOM 9263 C CA . HIS E 1 153 ? -22.80600 -29.42200 -35.35600 1.000 133.35298 377 HIS E CA 1
ATOM 9264 C C . HIS E 1 153 ? -22.46100 -28.66000 -34.08200 1.000 132.77820 377 HIS E C 1
ATOM 9265 O O . HIS E 1 153 ? -21.54500 -27.82800 -34.09900 1.000 128.39946 377 HIS E O 1
ATOM 9272 N N . HIS E 1 154 ? -23.18100 -28.91400 -32.99100 1.000 136.27694 378 HIS E N 1
ATOM 9273 C CA . HIS E 1 154 ? -22.87500 -28.34000 -31.67900 1.000 136.57909 378 HIS E CA 1
ATOM 9274 C C . HIS E 1 154 ? -22.84900 -26.81000 -31.72700 1.000 131.01172 378 HIS E C 1
ATOM 9275 O O . HIS E 1 154 ? -21.94800 -26.17000 -31.18000 1.000 128.61211 378 HIS E O 1
ATOM 9282 N N . PHE E 1 155 ? -23.85800 -26.22100 -32.38200 1.000 128.78335 379 PHE E N 1
ATOM 9283 C CA . PHE E 1 155 ? -23.94600 -24.76400 -32.44300 1.000 122.63149 379 PHE E CA 1
ATOM 9284 C C . PHE E 1 155 ? -24.05700 -24.18400 -31.04500 1.000 125.61999 379 PHE E C 1
ATOM 9285 O O . PHE E 1 155 ? -23.32900 -23.25300 -30.67900 1.000 127.11859 379 PHE E O 1
ATOM 9293 N N . ILE E 1 156 ? -24.97800 -24.72200 -30.25200 1.000 123.28188 380 ILE E N 1
ATOM 9294 C CA . ILE E 1 156 ? -25.23800 -24.20800 -28.91800 1.000 119.38020 380 ILE E CA 1
ATOM 9295 C C . ILE E 1 156 ? -24.21300 -24.81700 -27.96400 1.000 127.84494 380 ILE E C 1
ATOM 9296 O O . ILE E 1 156 ? -24.48900 -25.80200 -27.27000 1.000 128.57659 380 ILE E O 1
ATOM 9301 N N . SER E 1 157 ? -23.00500 -24.24100 -27.95500 1.000 136.93942 381 SER E N 1
ATOM 9302 C CA . SER E 1 157 ? -21.92200 -24.73700 -27.10900 1.000 141.88742 381 SER E CA 1
ATOM 9303 C C . SER E 1 157 ? -22.15700 -24.43000 -25.63300 1.000 142.53777 381 SER E C 1
ATOM 9304 O O . SER E 1 157 ? -21.62900 -25.13500 -24.76600 1.000 147.05100 381 SER E O 1
ATOM 9306 N N . SER E 1 158 ? -22.93800 -23.39400 -25.32800 1.000 133.75239 382 SER E N 1
ATOM 9307 C CA . SER E 1 158 ? -23.16400 -22.97900 -23.95200 1.000 123.49152 382 SER E CA 1
ATOM 9308 C C . SER E 1 158 ? -24.56000 -22.38100 -23.84000 1.000 114.94988 382 SER E C 1
ATOM 9309 O O . SER E 1 158 ? -25.23200 -22.12400 -24.84100 1.000 113.51485 382 SER E O 1
ATOM 9311 N N . THR E 1 159 ? -25.00000 -22.16800 -22.60000 1.000 113.73609 383 THR E N 1
ATOM 9312 C CA . THR E 1 159 ? -26.30500 -21.54900 -22.38400 1.000 116.69661 383 THR E CA 1
ATOM 9313 C C . THR E 1 159 ? -26.33100 -20.10700 -22.88200 1.000 117.09588 383 THR E C 1
ATOM 9314 O O . THR E 1 159 ? -27.36300 -19.63400 -23.36800 1.000 115.16787 383 THR E O 1
ATOM 9318 N N . GLU E 1 160 ? -25.22700 -19.37200 -22.71200 1.000 120.32137 384 GLU E N 1
ATOM 9319 C CA . GLU E 1 160 ? -25.15600 -18.01500 -23.25300 1.000 118.22866 384 GLU E CA 1
ATOM 9320 C C . GLU E 1 160 ? -25.14800 -18.02700 -24.77800 1.000 115.30774 384 GLU E C 1
ATOM 9321 O O . GLU E 1 160 ? -25.76600 -17.16500 -25.41500 1.000 114.98551 384 GLU E O 1
ATOM 9327 N N . THR E 1 161 ? -24.44100 -18.99000 -25.37900 1.000 113.93398 385 THR E N 1
ATOM 9328 C CA . THR E 1 161 ? -24.37400 -19.06900 -26.83700 1.000 105.95257 385 THR E CA 1
ATOM 9329 C C . THR E 1 161 ? -25.76000 -19.26000 -27.44000 1.000 102.27813 385 THR E C 1
ATOM 9330 O O . THR E 1 161 ? -26.13700 -18.55800 -28.38200 1.000 99.98384 385 THR E O 1
ATOM 9334 N N . GLY E 1 162 ? -26.55500 -20.16500 -26.85700 1.000 101.46313 386 GLY E N 1
ATOM 9335 C CA . GLY E 1 162 ? -27.89800 -20.41200 -27.36300 1.000 100.73338 386 GLY E CA 1
ATOM 9336 C C . GLY E 1 162 ? -28.80700 -19.20700 -27.24200 1.000 98.84646 386 GLY E C 1
ATOM 9337 O O . GLY E 1 162 ? -29.66200 -18.97100 -28.10000 1.000 99.34601 386 GLY E O 1
ATOM 9338 N N . LEU E 1 163 ? -28.65000 -18.44000 -26.16500 1.000 99.52207 387 LEU E N 1
ATOM 9339 C CA . LEU E 1 163 ? -29.41500 -17.20800 -26.02000 1.000 98.72202 387 LEU E CA 1
ATOM 9340 C C . LEU E 1 163 ? -29.07400 -16.22200 -27.13100 1.000 100.87988 387 LEU E C 1
ATOM 9341 O O . LEU E 1 163 ? -29.96800 -15.63500 -27.75300 1.000 100.75251 387 LEU E O 1
ATOM 9346 N N . ARG E 1 164 ? -27.77700 -16.03100 -27.39900 1.000 102.33946 388 ARG E N 1
ATOM 9347 C CA . ARG E 1 164 ? -27.37000 -15.16300 -28.50000 1.000 103.84301 388 ARG E CA 1
ATOM 9348 C C . ARG E 1 164 ? -27.92700 -15.65600 -29.83500 1.000 100.63100 388 ARG E C 1
ATOM 9349 O O . ARG E 1 164 ? -28.35300 -14.84900 -30.67000 1.000 95.08865 388 ARG E O 1
ATOM 9351 N N . LEU E 1 165 ? -27.95600 -16.97700 -30.04800 1.000 107.03864 389 LEU E N 1
ATOM 9352 C CA . LEU E 1 165 ? -28.64100 -17.50700 -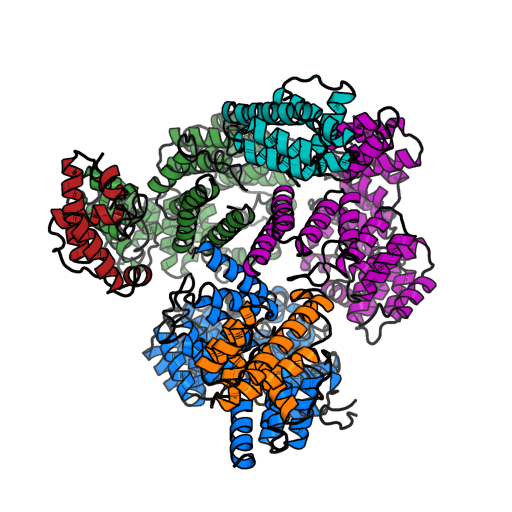31.22300 1.000 110.60639 389 LEU E CA 1
ATOM 9353 C C . LEU E 1 165 ? -30.12800 -17.18800 -31.19000 1.000 115.20055 389 LEU E C 1
ATOM 9354 O O . LEU E 1 165 ? -30.73400 -16.93500 -32.23900 1.000 120.99420 389 LEU E O 1
ATOM 9359 N N . LEU E 1 166 ? -30.74000 -17.21400 -30.00100 1.000 109.71133 390 LEU E N 1
ATOM 9360 C CA . LEU E 1 166 ? -32.18700 -17.02400 -29.91700 1.000 107.45515 390 LEU E CA 1
ATOM 9361 C C . LEU E 1 166 ? -32.59900 -15.60900 -30.32500 1.000 104.39970 390 LEU E C 1
ATOM 9362 O O . LEU E 1 166 ? -33.65200 -15.41900 -30.94700 1.000 105.08146 390 LEU E O 1
ATOM 9364 N N . SER E 1 167 ? -31.79000 -14.60300 -29.97900 1.000 101.55281 391 SER E N 1
ATOM 9365 C CA . SER E 1 167 ? -32.09700 -13.23200 -30.38000 1.000 105.38070 391 SER E CA 1
ATOM 9366 C C . SER E 1 167 ? -32.09700 -13.06700 -31.89500 1.000 109.55911 391 SER E C 1
ATOM 9367 O O . SER E 1 167 ? -32.84900 -12.24200 -32.42700 1.000 114.15689 391 SER E O 1
ATOM 9370 N N . MET E 1 168 ? -31.24100 -13.81100 -32.60100 1.000 108.77309 392 MET E N 1
ATOM 9371 C CA . MET E 1 168 ? -31.21200 -13.73200 -34.06000 1.000 107.54572 392 MET E CA 1
ATOM 9372 C C . MET E 1 168 ? -32.49200 -14.30100 -34.64900 1.000 112.08449 392 MET E C 1
ATOM 9373 O O . MET E 1 168 ? -33.07900 -13.72400 -35.57100 1.000 114.71311 392 MET E O 1
ATOM 9375 N N . THR E 1 169 ? -32.90100 -15.47000 -34.15800 1.000 111.74198 393 THR E N 1
ATOM 9376 C CA . THR E 1 169 ? -34.07500 -16.15000 -34.68400 1.000 111.83612 393 THR E CA 1
ATOM 9377 C C . THR E 1 169 ? -35.35300 -15.35500 -34.42500 1.000 111.84533 393 THR E C 1
ATOM 9378 O O . THR E 1 169 ? -36.22800 -15.28000 -35.29500 1.000 112.87018 393 THR E O 1
ATOM 9382 N N . THR E 1 170 ? -35.46500 -14.73300 -33.25000 1.000 112.40838 394 THR E N 1
ATOM 9383 C CA . THR E 1 170 ? -36.67800 -13.99500 -32.90400 1.000 116.95291 394 THR E CA 1
ATOM 9384 C C . THR E 1 170 ? -36.88200 -12.78100 -33.80200 1.000 121.02509 394 THR E C 1
ATOM 9385 O O . THR E 1 170 ? -38.01100 -12.48900 -34.21000 1.000 122.83898 394 THR E O 1
ATOM 9389 N N . GLN E 1 171 ? -35.80000 -12.07000 -34.12800 1.000 127.28317 395 GLN E N 1
ATOM 9390 C CA . GLN E 1 171 ? -35.90200 -10.87100 -34.95300 1.000 133.59365 395 GLN E CA 1
ATOM 9391 C C . GLN E 1 171 ? -36.24500 -11.19800 -36.39700 1.000 138.24211 395 GLN E C 1
ATOM 9392 O O . GLN E 1 171 ? -36.89900 -10.39500 -37.07100 1.000 139.44699 395 GLN E O 1
ATOM 9398 N N . GLN E 1 172 ? -35.80500 -12.35400 -36.89200 1.000 141.31845 396 GLN E N 1
ATOM 9399 C CA . GLN E 1 172 ? -36.11600 -12.75600 -38.25500 1.000 145.86519 396 GLN E CA 1
ATOM 9400 C C . GLN E 1 172 ? -37.51100 -13.34600 -38.37500 1.000 150.87721 396 GLN E C 1
ATOM 9401 O O . GLN E 1 172 ? -38.02600 -13.46500 -39.49300 1.000 153.78982 396 GLN E O 1
ATOM 9407 N N . GLY E 1 173 ? -38.13500 -13.69400 -37.25500 1.000 152.12330 397 GLY E N 1
ATOM 9408 C CA . GLY E 1 173 ? -39.45200 -14.28400 -37.27500 1.000 151.98386 397 GLY E CA 1
ATOM 9409 C C . GLY E 1 173 ? -39.47800 -15.79200 -37.27500 1.000 151.35831 397 GLY E C 1
ATOM 9410 O O . GLY E 1 173 ? -40.51800 -16.37100 -37.60500 1.000 157.99450 397 GLY E O 1
ATOM 9411 N N . TYR E 1 174 ? -38.37400 -16.45200 -36.91400 1.000 141.21682 398 TYR E N 1
ATOM 9412 C CA . TYR E 1 174 ? -38.31400 -17.91500 -36.91800 1.000 132.55680 398 TYR E CA 1
ATOM 9413 C C . TYR E 1 174 ? -38.90600 -18.44000 -35.60900 1.000 123.94227 398 TYR E C 1
ATOM 9414 O O . TYR E 1 174 ? -38.20900 -18.91900 -34.71400 1.000 124.45813 398 TYR E O 1
ATOM 9423 N N . ALA E 1 175 ? -40.23800 -18.35900 -35.52400 1.000 123.22104 399 ALA E N 1
ATOM 9424 C CA . ALA E 1 175 ? -40.94600 -18.74200 -34.30300 1.000 122.46259 399 ALA E CA 1
ATOM 9425 C C . ALA E 1 175 ? -40.81700 -20.23700 -34.03400 1.000 121.33271 399 ALA E C 1
ATOM 9426 O O . ALA E 1 175 ? -40.65800 -20.65400 -32.88100 1.000 117.32151 399 ALA E O 1
ATOM 9428 N N . GLU E 1 176 ? -40.97400 -21.06300 -35.07100 1.000 124.72939 400 GLU E N 1
ATOM 9429 C CA . GLU E 1 176 ? -40.82700 -22.50200 -34.89000 1.000 125.30506 400 GLU E CA 1
ATOM 9430 C C . GLU E 1 176 ? -39.38300 -22.86200 -34.54700 1.000 125.25142 400 GLU E C 1
ATOM 9431 O O . GLU E 1 176 ? -39.13000 -23.61200 -33.59600 1.000 122.30855 400 GLU E O 1
ATOM 9433 N N . LEU E 1 177 ? -38.42000 -22.30000 -35.28900 1.000 128.46948 401 LEU E N 1
ATOM 9434 C CA . LEU E 1 177 ? -37.00400 -22.57900 -35.04400 1.000 129.17204 401 LEU E CA 1
ATOM 9435 C C . LEU E 1 177 ? -36.55300 -22.11000 -33.66500 1.000 129.10468 401 LEU E C 1
ATOM 9436 O O . LEU E 1 177 ? -35.89200 -22.85600 -32.93500 1.000 126.91608 401 LEU E O 1
ATOM 9441 N N . SER E 1 178 ? -36.86200 -20.85800 -33.30900 1.000 131.35620 402 SER E N 1
ATOM 9442 C CA . SER E 1 178 ? -36.47300 -20.34600 -31.99500 1.000 133.34776 402 SER E CA 1
ATOM 9443 C C . SER E 1 178 ? -37.06200 -21.19100 -30.87300 1.000 137.64883 402 SER E C 1
ATOM 9444 O O . SER E 1 178 ? -36.41200 -21.40200 -29.84200 1.000 135.32456 402 SER E O 1
ATOM 9447 N N . GLU E 1 179 ? -38.29900 -21.66800 -31.04900 1.000 145.66525 403 GLU E N 1
ATOM 9448 C CA . GLU E 1 179 ? -38.91000 -22.53000 -30.04200 1.000 147.07629 403 GLU E CA 1
ATOM 9449 C C . GLU E 1 179 ? -38.08600 -23.79000 -29.81500 1.000 141.42860 403 GLU E C 1
ATOM 9450 O O . GLU E 1 179 ? -37.88000 -24.20000 -28.67300 1.000 143.72260 403 GLU E O 1
ATOM 9456 N N . LEU E 1 180 ? -37.60400 -24.41800 -30.88700 1.000 135.48244 404 LEU E N 1
ATOM 9457 C CA . LEU E 1 180 ? -36.77800 -25.61100 -30.72600 1.000 130.74091 404 LEU E CA 1
ATOM 9458 C C . LEU E 1 180 ? -35.48200 -25.30800 -29.97500 1.000 129.43162 404 LEU E C 1
ATOM 9459 O O . LEU E 1 180 ? -35.01100 -26.13300 -29.18400 1.000 129.93278 404 LEU E O 1
ATOM 9464 N N . ILE E 1 181 ? -34.87900 -24.14200 -30.23000 1.000 128.89881 405 ILE E N 1
ATOM 9465 C CA . ILE E 1 181 ? -33.58500 -23.80700 -29.63100 1.000 126.06425 405 ILE E CA 1
ATOM 9466 C C . ILE E 1 181 ? -33.71300 -23.59600 -28.12400 1.000 122.05545 405 ILE E C 1
ATOM 9467 O O . ILE E 1 181 ? -32.95400 -24.17200 -27.33700 1.000 121.93421 405 ILE E O 1
ATOM 9472 N N . VAL E 1 182 ? -34.68900 -22.78900 -27.69900 1.000 118.65571 406 VAL E N 1
ATOM 9473 C CA . VAL E 1 182 ? -34.74600 -22.37700 -26.29700 1.000 119.02605 406 VAL E CA 1
ATOM 9474 C C . VAL E 1 182 ? -35.13900 -23.54900 -25.40300 1.000 126.16555 406 VAL E C 1
ATOM 9475 O O . VAL E 1 182 ? -34.62700 -23.69200 -24.28600 1.000 127.58027 406 VAL E O 1
ATOM 9479 N N . GLN E 1 183 ? -36.02600 -24.42100 -25.89200 1.000 129.85659 407 GLN E N 1
ATOM 9480 C CA . GLN E 1 183 ? -36.48800 -25.56000 -25.10500 1.000 127.59790 407 GLN E CA 1
ATOM 9481 C C . GLN E 1 183 ? -35.35100 -26.54600 -24.83700 1.000 123.75908 407 GLN E C 1
ATOM 9482 O O . GLN E 1 183 ? -35.39800 -27.29500 -23.85400 1.000 119.62477 407 GLN E O 1
ATOM 9488 N N . SER E 1 184 ? -34.34000 -26.57200 -25.71300 1.000 123.61644 408 SER E N 1
ATOM 9489 C CA . SER E 1 184 ? -33.15500 -27.40900 -25.55900 1.000 123.34464 408 SER E CA 1
ATOM 9490 C C . SER E 1 184 ? -32.15600 -26.86800 -24.54100 1.000 123.73881 408 SER E C 1
ATOM 9491 O O . SER E 1 184 ? -31.16000 -27.54800 -24.26000 1.000 123.73063 408 SER E O 1
ATOM 9494 N N . LEU E 1 185 ? -32.38200 -25.67000 -24.00600 1.000 123.17602 409 LEU E N 1
ATOM 9495 C CA . LEU E 1 185 ? -31.46700 -25.04900 -23.05900 1.000 121.64903 409 LEU E CA 1
ATOM 9496 C C . LEU E 1 185 ? -31.66700 -25.60600 -21.65400 1.000 127.77706 409 LEU E C 1
ATOM 9497 O O . LEU E 1 185 ? -32.78800 -25.91300 -21.23900 1.000 132.95712 409 LEU E O 1
ATOM 9502 N N . THR E 1 186 ? -30.56800 -25.72100 -20.91200 1.000 128.06370 410 THR E N 1
ATOM 9503 C CA . THR E 1 186 ? -30.57900 -26.31200 -19.57800 1.000 131.25331 410 THR E CA 1
ATOM 9504 C C . THR E 1 186 ? -30.29300 -25.25200 -18.52200 1.000 131.04497 410 THR E C 1
ATOM 9505 O O . THR E 1 186 ? -29.37100 -24.44500 -18.68300 1.000 133.53347 410 THR E O 1
ATOM 9509 N N . ASP E 1 187 ? -31.07500 -25.27400 -17.43800 1.000 127.54067 411 ASP E N 1
ATOM 9510 C CA . ASP E 1 187 ? -30.92300 -24.35200 -16.30700 1.000 122.41471 411 ASP E CA 1
ATOM 9511 C C . ASP E 1 187 ? -30.93100 -22.88800 -16.75900 1.000 115.40553 411 ASP E C 1
ATOM 9512 O O . ASP E 1 187 ? -30.04100 -22.10500 -16.42400 1.000 113.85771 411 ASP E O 1
ATOM 9514 N N . VAL E 1 188 ? -31.94900 -22.52200 -17.54100 1.000 111.66961 412 VAL E N 1
ATOM 9515 C CA . VAL E 1 188 ? -32.16400 -21.13300 -17.94800 1.000 107.72765 412 VAL E CA 1
ATOM 9516 C C . VAL E 1 188 ? -32.90700 -20.38400 -16.84900 1.000 109.65495 412 VAL E C 1
ATOM 9517 O O . VAL E 1 188 ? -33.90200 -20.88200 -16.30700 1.000 111.63704 412 VAL E O 1
ATOM 9521 N N . TYR E 1 189 ? -32.43300 -19.17600 -16.54200 1.000 110.46840 413 TYR E N 1
ATOM 9522 C CA . TYR E 1 189 ? -33.05100 -18.33400 -15.52400 1.000 109.95058 413 TYR E CA 1
ATOM 9523 C C . TYR E 1 189 ? -34.50400 -18.01600 -15.89100 1.000 103.29700 413 TYR E C 1
ATOM 9524 O O . TYR E 1 189 ? -34.77700 -17.61100 -17.02900 1.000 100.50040 413 TYR E O 1
ATOM 9533 N N . PRO E 1 190 ? -35.44900 -18.18000 -14.96400 1.000 117.68912 414 PRO E N 1
ATOM 9534 C CA . PRO E 1 190 ? -36.88400 -18.09700 -15.29800 1.000 115.14298 414 PRO E CA 1
ATOM 9535 C C . PRO E 1 190 ? -37.29600 -16.77500 -15.92700 1.000 116.29132 414 PRO E C 1
ATOM 9536 O O . PRO E 1 190 ? -38.12800 -16.78100 -16.84700 1.000 118.55170 414 PRO E O 1
ATOM 9540 N N . PRO E 1 191 ? -36.80400 -15.61600 -15.44900 1.000 115.50049 415 PRO E N 1
ATOM 9541 C CA . PRO E 1 191 ? -37.15800 -14.36900 -16.15600 1.000 114.56545 415 PRO E CA 1
ATOM 9542 C C . PRO E 1 191 ? -36.76900 -14.40700 -17.61900 1.000 117.36250 415 PRO E C 1
ATOM 9543 O O . PRO E 1 191 ? -37.54200 -13.97500 -18.48700 1.000 114.86928 415 PRO E O 1
ATOM 9547 N N . VAL E 1 192 ? -35.57800 -14.94000 -17.90400 1.000 120.21306 416 VAL E N 1
ATOM 9548 C CA . VAL E 1 192 ? -35.10300 -15.07300 -19.27800 1.000 115.15785 416 VAL E CA 1
ATOM 9549 C C . VAL E 1 192 ? -36.00000 -16.03500 -20.05400 1.000 113.75014 416 VAL E C 1
ATOM 9550 O O . VAL E 1 192 ? -36.40300 -15.76300 -21.19200 1.000 107.05269 416 VAL E O 1
ATOM 9554 N N . ALA E 1 193 ? -36.33200 -17.17700 -19.44300 1.000 116.33251 417 ALA E N 1
ATOM 9555 C CA . ALA E 1 193 ? -37.20900 -18.13400 -20.10600 1.000 116.78454 417 ALA E CA 1
ATOM 9556 C C . ALA E 1 193 ? -38.58900 -17.53500 -20.33700 1.000 116.76411 417 ALA E C 1
ATOM 9557 O O . ALA E 1 193 ? -39.16000 -17.66900 -21.42700 1.000 118.56663 417 ALA E O 1
ATOM 9559 N N . GLU E 1 194 ? -39.13800 -16.85800 -19.32600 1.000 116.96056 418 GLU E N 1
ATOM 9560 C CA . GLU E 1 194 ? -40.44400 -16.22600 -19.48400 1.000 116.59538 418 GLU E CA 1
ATOM 9561 C C . GLU E 1 194 ? -40.41500 -15.18400 -20.59600 1.000 116.58840 418 GLU E C 1
ATOM 9562 O O . GLU E 1 194 ? -41.32100 -15.12700 -21.43500 1.000 113.07700 418 GLU E O 1
ATOM 9568 N N . ALA E 1 195 ? -39.38200 -14.34000 -20.61200 1.000 119.86402 419 ALA E N 1
ATOM 9569 C CA . ALA E 1 195 ? -39.25400 -13.35100 -21.67700 1.000 121.21829 419 ALA E CA 1
ATOM 9570 C C . ALA E 1 195 ? -39.09600 -14.01300 -23.04500 1.000 128.95005 419 ALA E C 1
ATOM 9571 O O . ALA E 1 195 ? -39.71200 -13.57700 -24.02700 1.000 128.48123 419 ALA E O 1
ATOM 9573 N N . THR E 1 196 ? -38.27800 -15.07500 -23.12900 1.000 136.37149 420 THR E N 1
ATOM 9574 C CA . THR E 1 196 ? -38.05600 -15.76400 -24.40300 1.000 133.48162 420 THR E CA 1
ATOM 9575 C C . THR E 1 196 ? -39.32200 -16.44000 -24.89900 1.000 127.62746 420 THR E C 1
ATOM 9576 O O . THR E 1 196 ? -39.64100 -16.37700 -26.09200 1.000 125.74180 420 THR E O 1
ATOM 9580 N N . GLU E 1 197 ? -40.04300 -17.10400 -24.00000 1.000 125.24757 421 GLU E N 1
ATOM 9581 C CA . GLU E 1 197 ? -41.29200 -17.73800 -24.38800 1.000 125.56311 421 GLU E CA 1
ATOM 9582 C C . GLU E 1 197 ? -42.27700 -16.70500 -24.93000 1.000 128.09594 421 GLU E C 1
ATOM 9583 O O . GLU E 1 197 ? -42.94400 -16.94900 -25.94100 1.000 132.46621 421 GLU E O 1
ATOM 9589 N N . VAL E 1 198 ? -42.34600 -15.52800 -24.29600 1.000 125.55474 422 VAL E N 1
ATOM 9590 C CA . VAL E 1 198 ? -43.27400 -14.48000 -24.72900 1.000 119.88063 422 VAL E CA 1
ATOM 9591 C C . VAL E 1 198 ? -42.89400 -13.93100 -26.10200 1.000 115.86177 422 VAL E C 1
ATOM 9592 O O . VAL E 1 198 ? -43.76200 -13.71300 -26.95500 1.000 117.10969 422 VAL E O 1
ATOM 9596 N N . LYS E 1 199 ? -41.60500 -13.67100 -26.33300 1.000 113.25550 423 LYS E N 1
ATOM 9597 C CA . LYS E 1 199 ? -41.18600 -13.13100 -27.62500 1.000 109.29938 423 LYS E CA 1
ATOM 9598 C C . LYS E 1 199 ? -41.53200 -14.08300 -28.76900 1.000 112.16606 423 LYS E C 1
ATOM 9599 O O . LYS E 1 199 ? -41.99100 -13.64900 -29.83300 1.000 110.53514 423 LYS E O 1
ATOM 9601 N N . ILE E 1 200 ? -41.31400 -15.38600 -28.56900 1.000 112.88485 424 ILE E N 1
ATOM 9602 C CA . ILE E 1 200 ? -41.64900 -16.37400 -29.59300 1.000 115.29142 424 ILE E CA 1
ATOM 9603 C C . ILE E 1 200 ? -43.13700 -16.34400 -29.92400 1.000 119.73484 424 ILE E C 1
ATOM 9604 O O . ILE E 1 200 ? -43.52600 -16.35700 -31.09800 1.000 119.85445 424 ILE E O 1
ATOM 9609 N N . ALA E 1 201 ? -43.98700 -16.28200 -28.89900 1.000 124.12526 425 ALA E N 1
ATOM 9610 C CA . ALA E 1 201 ? -45.43600 -16.31700 -29.09500 1.000 129.75213 425 ALA E CA 1
ATOM 9611 C C . ALA E 1 201 ? -45.96300 -15.08800 -29.82900 1.000 134.87709 425 ALA E C 1
ATOM 9612 O O . ALA E 1 201 ? -47.03800 -15.15500 -30.43700 1.000 139.44793 425 ALA E O 1
ATOM 9614 N N . THR E 1 202 ? -45.25700 -13.95300 -29.74700 1.000 137.57347 426 THR E N 1
ATOM 9615 C CA . THR E 1 202 ? -45.72500 -12.73200 -30.40200 1.000 135.95399 426 THR E CA 1
ATOM 9616 C C . THR E 1 202 ? -45.77500 -12.87800 -31.91700 1.000 138.45425 426 THR E C 1
ATOM 9617 O O . THR E 1 202 ? -46.64900 -12.28800 -32.56400 1.000 145.16948 426 THR E O 1
ATOM 9621 N N . ILE E 1 203 ? -44.83900 -13.63100 -32.50400 1.000 130.43281 427 ILE E N 1
ATOM 9622 C CA . ILE E 1 203 ? -44.90300 -13.91500 -33.93600 1.000 121.21564 427 ILE E CA 1
ATOM 9623 C C . ILE E 1 203 ? -46.20300 -14.63600 -34.27400 1.000 123.31860 427 ILE E C 1
ATOM 9624 O O . ILE E 1 203 ? -46.78100 -14.42400 -35.34700 1.000 127.13368 427 ILE E O 1
ATOM 9629 N N . ARG E 1 204 ? -46.69000 -15.48400 -33.36400 1.000 125.36156 428 ARG E N 1
ATOM 9630 C CA . ARG E 1 204 ? -47.92400 -16.24300 -33.53700 1.000 130.62412 428 ARG E CA 1
ATOM 9631 C C . ARG E 1 204 ? -49.17000 -15.41500 -33.24600 1.000 137.35306 428 ARG E C 1
ATOM 9632 O O . ARG E 1 204 ? -50.27600 -15.97200 -33.19400 1.000 146.04862 428 ARG E O 1
ATOM 9640 N N . ASN E 1 205 ? -48.99500 -14.11400 -33.01100 1.000 133.58155 429 ASN E N 1
ATOM 9641 C CA . ASN E 1 205 ? -50.08500 -13.15400 -32.86400 1.000 134.06577 429 ASN E CA 1
ATOM 9642 C C . ASN E 1 205 ? -51.02300 -13.52300 -31.71800 1.000 138.72266 429 ASN E C 1
ATOM 9643 O O . ASN E 1 205 ? -52.23100 -13.28500 -31.79100 1.000 145.66587 429 ASN E O 1
ATOM 9648 N N . VAL E 1 206 ? -50.48400 -14.10500 -30.65700 1.000 138.78079 430 VAL E N 1
ATOM 9649 C CA . VAL E 1 206 ? -51.24400 -14.34100 -29.43500 1.000 143.61355 430 VAL E CA 1
ATOM 9650 C C . VAL E 1 206 ? -51.11600 -13.10100 -28.56700 1.000 140.63175 430 VAL E C 1
ATOM 9651 O O . VAL E 1 206 ? -50.08000 -12.42100 -28.59400 1.000 134.61516 430 VAL E O 1
ATOM 9655 N N . PHE E 1 207 ? -52.19000 -12.75700 -27.85600 1.000 143.15231 431 PHE E N 1
ATOM 9656 C CA . PHE E 1 207 ? -52.14800 -11.58300 -26.99500 1.000 138.85339 431 PHE E CA 1
ATOM 9657 C C . PHE E 1 207 ? -50.96700 -11.71400 -26.04500 1.000 142.20825 431 PHE E C 1
ATOM 9658 O O . PHE E 1 207 ? -50.94000 -12.64800 -25.22900 1.000 147.97349 431 PHE E O 1
ATOM 9660 N N . PRO E 1 208 ? -49.98600 -10.80800 -26.10400 1.000 137.37636 432 PRO E N 1
ATOM 9661 C CA . PRO E 1 208 ? -48.76100 -10.99400 -25.31700 1.000 133.92692 432 PRO E CA 1
ATOM 9662 C C . PRO E 1 208 ? -48.84900 -10.39900 -23.92100 1.000 134.29526 432 PRO E C 1
ATOM 9663 O O . PRO E 1 208 ? -49.20800 -9.22900 -23.75400 1.000 137.95140 432 PRO E O 1
ATOM 9667 N N . VAL E 1 209 ? -48.56900 -11.21100 -22.90600 1.000 131.60446 433 VAL E N 1
ATOM 9668 C CA . VAL E 1 209 ? -48.47500 -10.75300 -21.52200 1.000 130.63511 433 VAL E CA 1
ATOM 9669 C C . VAL E 1 209 ? -47.14800 -11.23400 -20.94900 1.000 127.37186 433 VAL E C 1
ATOM 9670 O O . VAL E 1 209 ? -46.84000 -12.43000 -21.00700 1.000 133.39589 433 VAL E O 1
ATOM 9672 N N . ILE E 1 210 ? -46.35300 -10.30600 -20.42100 1.000 117.68638 434 ILE E N 1
ATOM 9673 C CA . ILE E 1 210 ? -45.04900 -10.62300 -19.85500 1.000 112.16195 434 ILE E CA 1
ATOM 9674 C C . ILE E 1 210 ? -44.94400 -9.90400 -18.52100 1.000 121.04606 434 ILE E C 1
ATOM 9675 O O . ILE E 1 210 ? -45.43600 -8.78200 -18.36400 1.000 126.72781 434 ILE E O 1
ATOM 9677 N N . SER E 1 211 ? -44.28000 -10.54100 -17.56000 1.000 124.93655 435 SER E N 1
ATOM 9678 C CA . SER E 1 211 ? -44.20400 -9.94300 -16.23900 1.000 130.46900 435 SER E CA 1
ATOM 9679 C C . SER E 1 211 ? -43.39300 -8.66000 -16.30700 1.000 141.58211 435 SER E C 1
ATOM 9680 O O . SER E 1 211 ? -42.47400 -8.52600 -17.11800 1.000 139.75707 435 SER E O 1
ATOM 9682 N N . GLU E 1 212 ? -43.75400 -7.70200 -15.45200 1.000 156.01645 436 GLU E N 1
ATOM 9683 C CA . GLU E 1 212 ? -43.00400 -6.45300 -15.41200 1.000 157.38987 436 GLU E CA 1
ATOM 9684 C C . GLU E 1 212 ? -41.54600 -6.72200 -15.07800 1.000 153.49603 436 GLU E C 1
ATOM 9685 O O . GLU E 1 212 ? -40.64300 -6.12100 -15.67200 1.000 154.73199 436 GLU E O 1
ATOM 9687 N N . SER E 1 213 ? -41.29800 -7.63200 -14.13400 1.000 148.11249 437 SER E N 1
ATOM 9688 C CA . SER E 1 213 ? -39.92800 -8.00500 -13.80000 1.000 141.14479 437 SER E CA 1
ATOM 9689 C C . SER E 1 213 ? -39.26500 -8.77300 -14.93800 1.000 134.05026 437 SER E C 1
ATOM 9690 O O . SER E 1 213 ? -38.08100 -8.56500 -15.22500 1.000 129.54244 437 SER E O 1
ATOM 9693 N N . ALA E 1 214 ? -40.00500 -9.67400 -15.58900 1.000 135.75241 438 ALA E N 1
ATOM 9694 C CA . ALA E 1 214 ? -39.42600 -10.45700 -16.67600 1.000 132.65577 438 ALA E CA 1
ATOM 9695 C C . ALA E 1 214 ? -38.96800 -9.56200 -17.82100 1.000 130.58128 438 ALA E C 1
ATOM 9696 O O . ALA E 1 214 ? -37.90100 -9.78800 -18.40500 1.000 130.80379 438 ALA E O 1
ATOM 9698 N N . ILE E 1 215 ? -39.75800 -8.53200 -18.14500 1.000 129.03895 439 ILE E N 1
ATOM 9699 C CA . ILE E 1 215 ? -39.39400 -7.58900 -19.20300 1.000 124.34400 439 ILE E CA 1
ATOM 9700 C C . ILE E 1 215 ? -38.04600 -6.94100 -18.90800 1.000 127.61223 439 ILE E C 1
ATOM 9701 O O . ILE E 1 215 ? -37.17300 -6.85200 -19.78000 1.000 125.59150 439 ILE E O 1
ATOM 9706 N N . LEU E 1 216 ? -37.86700 -6.46200 -17.67300 1.000 135.12166 440 LEU E N 1
ATOM 9707 C CA . LEU E 1 216 ? -36.65200 -5.73200 -17.31000 1.000 136.48775 440 LEU E CA 1
ATOM 9708 C C . LEU E 1 216 ? -35.40800 -6.59700 -17.47100 1.000 137.75494 440 LEU E C 1
ATOM 9709 O O . LEU E 1 216 ? -34.36100 -6.11200 -17.91800 1.000 138.70570 440 LEU E O 1
ATOM 9711 N N . PHE E 1 217 ? -35.49300 -7.87600 -17.09100 1.000 135.78752 441 PHE E N 1
ATOM 9712 C CA . PHE E 1 217 ? -34.33900 -8.75800 -17.23000 1.000 132.53195 441 PHE E CA 1
ATOM 9713 C C . PHE E 1 217 ? -33.99400 -8.98900 -18.69700 1.000 128.05588 441 PHE E C 1
ATOM 9714 O O . PHE E 1 217 ? -32.81300 -9.00800 -19.06500 1.000 131.19877 441 PHE E O 1
ATOM 9722 N N . GLY E 1 218 ? -35.00900 -9.16300 -19.54600 1.000 121.24499 442 GLY E N 1
ATOM 9723 C CA . GLY E 1 218 ? -34.75700 -9.39000 -20.96000 1.000 114.80850 442 GLY E CA 1
ATOM 9724 C C . GLY E 1 218 ? -33.99600 -8.25800 -21.62600 1.000 115.51094 442 GLY E C 1
ATOM 9725 O O . GLY E 1 218 ? -33.12300 -8.49800 -22.46200 1.000 116.63462 442 GLY E O 1
ATOM 9726 N N . ILE E 1 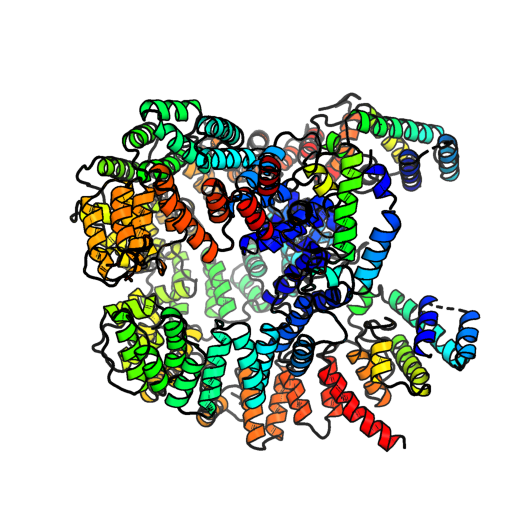219 ? -34.31500 -7.00900 -21.26900 1.000 116.79349 443 ILE E N 1
ATOM 9727 C CA . ILE E 1 219 ? -33.56600 -5.87000 -21.80300 1.000 117.25137 443 ILE E CA 1
ATOM 9728 C C . ILE E 1 219 ? -32.11700 -5.90500 -21.32700 1.000 128.71856 443 ILE E C 1
ATOM 9729 O O . ILE E 1 219 ? -31.18100 -5.74200 -22.12000 1.000 122.17549 443 ILE E O 1
ATOM 9734 N N . LYS E 1 220 ? -31.91100 -6.12500 -20.02100 1.000 147.57207 444 LYS E N 1
ATOM 9735 C CA . LYS E 1 220 ? -30.55600 -6.13900 -19.47400 1.000 155.52201 444 LYS E CA 1
ATOM 9736 C C . LYS E 1 220 ? -29.71200 -7.21700 -20.13900 1.000 157.66395 444 LYS E C 1
ATOM 9737 O O . LYS E 1 220 ? -28.52200 -7.01000 -20.40600 1.000 162.73378 444 LYS E O 1
ATOM 9739 N N . GLU E 1 221 ? -30.31300 -8.36800 -20.42000 1.000 152.16708 445 GLU E N 1
ATOM 9740 C CA . GLU E 1 221 ? -29.66400 -9.45000 -21.14400 1.000 151.16595 445 GLU E CA 1
ATOM 9741 C C . GLU E 1 221 ? -29.78000 -9.30100 -22.65800 1.000 144.92351 445 GLU E C 1
ATOM 9742 O O . GLU E 1 221 ? -29.49100 -10.25800 -23.38500 1.000 144.06935 445 GLU E O 1
ATOM 9748 N N . GLU E 1 222 ? -30.23000 -8.13800 -23.14000 1.000 140.78576 446 GLU E N 1
ATOM 9749 C CA . GLU E 1 222 ? -30.28100 -7.81500 -24.57100 1.000 134.30500 446 GLU E CA 1
ATOM 9750 C C . GLU E 1 222 ? -31.12000 -8.80500 -25.38300 1.000 123.82408 446 GLU E C 1
ATOM 9751 O O . GLU E 1 222 ? -30.81300 -9.09800 -26.54000 1.000 118.76012 446 GLU E O 1
ATOM 9753 N N . LEU E 1 223 ? -32.18100 -9.34200 -24.79300 1.000 122.71252 447 LEU E N 1
ATOM 9754 C CA . LEU E 1 223 ? -33.16100 -10.10900 -25.54500 1.000 121.33361 447 LEU E CA 1
ATOM 9755 C C . LEU E 1 223 ? -34.37500 -9.28000 -25.95600 1.000 122.09566 447 LEU E C 1
ATOM 9756 O O . LEU E 1 223 ? -35.14900 -9.72500 -26.81200 1.000 121.65037 447 LEU E O 1
ATOM 9758 N N . ILE E 1 224 ? -34.53100 -8.07600 -25.40200 1.000 123.13216 448 ILE E N 1
ATOM 9759 C CA . ILE E 1 224 ? -35.68500 -7.21500 -25.63700 1.000 119.48341 448 ILE E CA 1
ATOM 9760 C C . ILE E 1 224 ? -35.18400 -5.82200 -26.00300 1.000 116.83900 448 ILE E C 1
ATOM 9761 O O . ILE E 1 224 ? -34.27900 -5.29000 -25.34900 1.000 121.62244 448 ILE E O 1
ATOM 9766 N N . ASP E 1 225 ? -35.78200 -5.22100 -27.03300 1.000 106.16801 449 ASP E N 1
ATOM 9767 C CA . ASP E 1 225 ? -35.41800 -3.87800 -27.47000 1.000 101.98949 449 ASP E CA 1
ATOM 9768 C C . ASP E 1 225 ? -36.66800 -3.00200 -27.53900 1.000 99.81374 449 ASP E C 1
ATOM 9769 O O . ASP E 1 225 ? -37.78400 -3.44200 -27.24100 1.000 97.63730 449 ASP E O 1
ATOM 9774 N N . ALA E 1 226 ? -36.46700 -1.73700 -27.92600 1.000 102.79842 450 ALA E N 1
ATOM 9775 C CA . ALA E 1 226 ? -37.56200 -0.77000 -27.91900 1.000 105.96162 450 ALA E CA 1
ATOM 9776 C C . ALA E 1 226 ? -38.67000 -1.17500 -28.87800 1.000 111.30410 450 ALA E C 1
ATOM 9777 O O . ALA E 1 226 ? -39.85500 -0.99300 -28.57800 1.000 115.36783 450 ALA E O 1
ATOM 9779 N N . ALA E 1 227 ? -38.30200 -1.72100 -30.03900 1.000 114.24160 451 ALA E N 1
ATOM 9780 C CA . ALA E 1 227 ? -39.30600 -2.15500 -31.00400 1.000 114.84015 451 ALA E CA 1
ATOM 9781 C C . ALA E 1 227 ? -40.21800 -3.21700 -30.41000 1.000 115.46462 451 ALA E C 1
ATOM 9782 O O . ALA E 1 227 ? -41.44000 -3.17000 -30.59400 1.000 120.35604 451 ALA E O 1
ATOM 9784 N N . ASP E 1 228 ? -39.64300 -4.18000 -29.68800 1.000 108.83720 452 ASP E N 1
ATOM 9785 C CA . ASP E 1 228 ? -40.45100 -5.22700 -29.07500 1.000 110.18863 452 ASP E CA 1
ATOM 9786 C C . ASP E 1 228 ? -41.48800 -4.64800 -28.12100 1.000 114.61831 452 ASP E C 1
ATOM 9787 O O . ASP E 1 228 ? -42.66300 -5.03200 -28.15400 1.000 119.92174 452 ASP E O 1
ATOM 9792 N N . LEU E 1 229 ? -41.06600 -3.72300 -27.25700 1.000 113.84400 453 LEU E N 1
ATOM 9793 C CA . LEU E 1 229 ? -41.97700 -3.17800 -26.25400 1.000 115.96210 453 LEU E CA 1
ATOM 9794 C C . LEU E 1 229 ? -43.09500 -2.35400 -26.88500 1.000 113.47031 453 LEU E C 1
ATOM 9795 O O . LEU E 1 229 ? -44.24300 -2.41800 -26.43100 1.000 116.93888 453 LEU E O 1
ATOM 9800 N N . CYS E 1 230 ? -42.78400 -1.57100 -27.92200 1.000 110.98905 454 CYS E N 1
ATOM 9801 C CA . CYS E 1 230 ? -43.81000 -0.74200 -28.55300 1.000 118.53485 454 CYS E CA 1
ATOM 9802 C C . CYS E 1 230 ? -44.89400 -1.58500 -29.21500 1.000 118.50180 454 CYS E C 1
ATOM 9803 O O . CYS E 1 230 ? -46.08600 -1.27200 -29.10200 1.000 121.65559 454 CYS E O 1
ATOM 9806 N N . LEU E 1 231 ? -44.50300 -2.63800 -29.93800 1.000 113.36224 455 LEU E N 1
ATOM 9807 C CA . LEU E 1 231 ? -45.49800 -3.55100 -30.49300 1.000 111.05769 455 LEU E CA 1
ATOM 9808 C C . LEU E 1 231 ? -46.35600 -4.15500 -29.38400 1.000 113.78252 455 LEU E C 1
ATOM 9809 O O . LEU E 1 231 ? -47.58300 -4.24900 -29.51400 1.000 117.23341 455 LEU E O 1
ATOM 9814 N N . TRP E 1 232 ? -45.72200 -4.57000 -28.28500 1.000 110.24572 456 TRP E N 1
ATOM 9815 C CA . TRP E 1 232 ? -46.45700 -5.14900 -27.16700 1.000 113.56082 456 TRP E CA 1
ATOM 9816 C C . TRP E 1 232 ? -47.43900 -4.14700 -26.57200 1.000 121.63104 456 TRP E C 1
ATOM 9817 O O . TRP E 1 232 ? -48.55000 -4.52200 -26.18000 1.000 124.81991 456 TRP E O 1
ATOM 9828 N N . HIS E 1 233 ? -47.04500 -2.87300 -26.47300 1.000 125.83353 457 HIS E N 1
ATOM 9829 C CA . HIS E 1 233 ? -47.97800 -1.87200 -25.96400 1.000 131.63126 457 HIS E CA 1
ATOM 9830 C C . HIS E 1 233 ? -49.15400 -1.69400 -26.91600 1.000 136.38145 457 HIS E C 1
ATOM 9831 O O . HIS E 1 233 ? -50.29700 -1.54500 -26.47300 1.000 143.51887 457 HIS E O 1
ATOM 9838 N N . TYR E 1 234 ? -48.89300 -1.67800 -28.22600 1.000 137.47870 458 TYR E N 1
ATOM 9839 C CA . TYR E 1 234 ? -49.98900 -1.63800 -29.19200 1.000 143.15378 458 TYR E CA 1
ATOM 9840 C C . TYR E 1 234 ? -50.85400 -2.89200 -29.09800 1.000 150.60944 458 TYR E C 1
ATOM 9841 O O . TYR E 1 234 ? -52.08700 -2.81400 -29.17700 1.000 155.62241 458 TYR E O 1
ATOM 9850 N N . GLU E 1 235 ? -50.22400 -4.06100 -28.93900 1.000 147.65537 459 GLU E N 1
ATOM 9851 C CA . GLU E 1 235 ? -50.99300 -5.29500 -28.84100 1.000 146.10914 459 GLU E CA 1
ATOM 9852 C C . GLU E 1 235 ? -51.67700 -5.40600 -27.48100 1.000 144.54535 459 GLU E C 1
ATOM 9853 O O . GLU E 1 235 ? -52.78700 -5.93600 -27.39600 1.000 147.38972 459 GLU E O 1
ATOM 9859 N N . ASN E 1 236 ? -51.05300 -4.89000 -26.41700 1.000 145.45280 460 ASN E N 1
ATOM 9860 C CA . ASN E 1 236 ? -51.62400 -4.94800 -25.06900 1.000 152.06406 460 ASN E CA 1
ATOM 9861 C C . ASN E 1 236 ? -51.21100 -3.67700 -24.32800 1.000 148.00699 460 ASN E C 1
ATOM 9862 O O . ASN E 1 236 ? -50.11500 -3.60900 -23.74800 1.000 147.62368 460 ASN E O 1
ATOM 9867 N N . PRO E 1 237 ? -52.06100 -2.64400 -24.32700 1.000 141.04439 461 PRO E N 1
ATOM 9868 C CA . PRO E 1 237 ? -51.70000 -1.39900 -23.62900 1.000 136.10853 461 PRO E CA 1
ATOM 9869 C C . PRO E 1 237 ? -51.68800 -1.52000 -22.11200 1.000 137.63837 461 PRO E C 1
ATOM 9870 O O . PRO E 1 237 ? -51.11200 -0.64900 -21.44700 1.000 138.97712 461 PRO E O 1
ATOM 9874 N N . GLN E 1 238 ? -52.32000 -2.55200 -21.54200 1.000 138.16189 462 GLN E N 1
ATOM 9875 C CA . GLN E 1 238 ? -52.33700 -2.72600 -20.09100 1.000 138.82192 462 GLN E CA 1
ATOM 9876 C C . GLN E 1 238 ? -50.96000 -3.03100 -19.49900 1.000 137.14058 462 GLN E C 1
ATOM 9877 O O . GLN E 1 238 ? -50.78200 -2.88400 -18.28700 1.000 139.22866 462 GLN E O 1
ATOM 9879 N N . LEU E 1 239 ? -49.98800 -3.43800 -20.31600 1.000 136.86397 463 LEU E N 1
ATOM 9880 C CA . LEU E 1 239 ? -48.65300 -3.75700 -19.82100 1.000 133.84490 463 LEU E CA 1
ATOM 9881 C C . LEU E 1 239 ? -47.90300 -2.48400 -19.42700 1.000 132.66398 463 LEU E C 1
ATOM 9882 O O . LEU E 1 239 ? -48.06600 -1.43900 -20.06100 1.000 135.67174 463 LEU E O 1
ATOM 9887 N N . PRO E 1 240 ? -47.02700 -2.55600 -18.41400 1.000 129.37368 464 PRO E N 1
ATOM 9888 C CA . PRO E 1 240 ? -46.35600 -1.34300 -17.90800 1.000 132.65444 464 PRO E CA 1
ATOM 9889 C C . PRO E 1 240 ? -45.20400 -0.88400 -18.79500 1.000 127.84621 464 PRO E C 1
ATOM 9890 O O . PRO E 1 240 ? -44.06900 -0.71600 -18.35100 1.000 127.92328 464 PRO E O 1
ATOM 9894 N N . ILE E 1 241 ? -45.50400 -0.63900 -20.06600 1.000 125.92297 465 ILE E N 1
ATOM 9895 C CA . ILE E 1 241 ? -44.42900 -0.28900 -20.98200 1.000 125.36592 465 ILE E CA 1
ATOM 9896 C C . ILE E 1 241 ? -44.04600 1.18500 -20.85600 1.000 132.84703 465 ILE E C 1
ATOM 9897 O O . ILE E 1 241 ? -42.86400 1.52600 -20.98600 1.000 132.36405 465 ILE E O 1
ATOM 9902 N N . GLU E 1 242 ? -45.00900 2.07400 -20.57400 1.000 139.10127 466 GLU E N 1
ATOM 9903 C CA . GLU E 1 242 ? -44.69100 3.49800 -20.44200 1.000 138.62303 466 GLU E CA 1
ATOM 9904 C C . GLU E 1 242 ? -43.70700 3.72200 -19.30300 1.000 140.61694 466 GLU E C 1
ATOM 9905 O O . GLU E 1 242 ? -42.72400 4.46000 -19.44100 1.000 139.57966 466 GLU E O 1
ATOM 9911 N N . ASN E 1 243 ? -43.97600 3.10000 -18.15500 1.000 144.76430 467 ASN E N 1
ATOM 9912 C CA . ASN E 1 243 ? -43.07400 3.19400 -17.01400 1.000 148.12382 467 ASN E CA 1
ATOM 9913 C C . ASN E 1 243 ? -41.71200 2.58300 -17.32700 1.000 145.28384 467 ASN E C 1
ATOM 9914 O O . ASN E 1 243 ? -40.67100 3.12800 -16.93800 1.000 145.33699 467 ASN E O 1
ATOM 9919 N N . VAL E 1 244 ? -41.70100 1.45200 -18.03400 1.000 142.63436 468 VAL E N 1
ATOM 9920 C CA . VAL E 1 244 ? -40.44700 0.78600 -18.37600 1.000 138.89038 468 VAL E CA 1
ATOM 9921 C C . VAL E 1 244 ? -39.63000 1.61000 -19.36600 1.000 134.77173 468 VAL E C 1
ATOM 9922 O O . VAL E 1 244 ? -38.42200 1.79600 -19.18900 1.000 137.08268 468 VAL E O 1
ATOM 9926 N N . MET E 1 245 ? -40.27200 2.12500 -20.41600 1.000 130.09866 469 MET E N 1
ATOM 9927 C CA . MET E 1 245 ? -39.52100 2.76800 -21.49300 1.000 127.48638 469 MET E CA 1
ATOM 9928 C C . MET E 1 245 ? -38.90100 4.09600 -21.05800 1.000 131.87380 469 MET E C 1
ATOM 9929 O O . MET E 1 245 ? -37.78700 4.43000 -21.48300 1.000 128.18599 469 MET E O 1
ATOM 9934 N N . LYS E 1 246 ? -39.60800 4.87500 -20.22900 1.000 136.26333 470 LYS E N 1
ATOM 9935 C CA . LYS E 1 246 ? -39.08800 6.17600 -19.80800 1.000 138.32951 470 LYS E CA 1
ATOM 9936 C C . LYS E 1 246 ? -37.79800 6.04200 -19.00300 1.000 148.33868 470 LYS E C 1
ATOM 9937 O O . LYS E 1 246 ? -36.86400 6.83400 -19.18000 1.000 148.89999 470 LYS E O 1
ATOM 9939 N N . ASN E 1 247 ? -37.72700 5.05200 -18.10900 1.000 156.53786 471 ASN E N 1
ATOM 9940 C CA . ASN E 1 247 ? -36.52800 4.85000 -17.30200 1.000 160.97380 471 ASN E CA 1
ATOM 9941 C C . ASN E 1 247 ? -35.38000 4.22700 -18.08700 1.000 157.60903 471 ASN E C 1
ATOM 9942 O O . ASN E 1 247 ? -34.23200 4.28900 -17.62800 1.000 162.62159 471 ASN E O 1
ATOM 9944 N N . SER E 1 248 ? -35.66300 3.62700 -19.24400 1.000 145.79731 472 SER E N 1
ATOM 9945 C CA . SER E 1 248 ? -34.66900 2.92800 -20.05100 1.000 134.94273 472 SER E CA 1
ATOM 9946 C C . SER E 1 248 ? -34.06600 3.79100 -21.15400 1.000 126.84739 472 SER E C 1
ATOM 9947 O O . SER E 1 248 ? -33.39800 3.25000 -22.04100 1.000 119.07506 472 SER E O 1
ATOM 9950 N N . ASP E 1 249 ? -34.30000 5.10600 -21.13000 1.000 126.86833 473 ASP E N 1
ATOM 9951 C CA . ASP E 1 249 ? -33.76000 6.04800 -22.11500 1.000 123.27707 473 ASP E CA 1
ATOM 9952 C C . ASP E 1 249 ? -34.30100 5.80600 -23.52600 1.000 117.79201 473 ASP E C 1
ATOM 9953 O O . ASP E 1 249 ? -33.62300 6.09300 -24.51800 1.000 115.17880 473 ASP E O 1
ATOM 9955 N N . VAL E 1 250 ? -35.52300 5.28300 -23.63200 1.000 117.66779 474 VAL E N 1
ATOM 9956 C CA . VAL E 1 250 ? -36.20100 5.15300 -24.91900 1.000 116.70042 474 VAL E CA 1
ATOM 9957 C C . VAL E 1 250 ? -37.60900 5.71400 -24.79100 1.000 125.20785 474 VAL E C 1
ATOM 9958 O O . VAL E 1 250 ? -38.51700 5.31800 -25.53200 1.000 124.25663 474 VAL E O 1
ATOM 9962 N N . GLY E 1 251 ? -37.79600 6.64500 -23.85500 1.000 131.83834 475 GLY E N 1
ATOM 9963 C CA . GLY E 1 251 ? -39.11600 7.20900 -23.64300 1.000 136.13428 475 GLY E CA 1
ATOM 9964 C C . GLY E 1 251 ? -39.64500 7.97300 -24.84000 1.000 137.24888 475 GLY E C 1
ATOM 9965 O O . GLY E 1 251 ? -40.85300 7.98100 -25.09000 1.000 137.50793 475 GLY E O 1
ATOM 9966 N N . ASP E 1 252 ? -38.75300 8.61200 -25.60200 1.000 137.75301 476 ASP E N 1
ATOM 9967 C CA . ASP E 1 252 ? -39.19000 9.40600 -26.74600 1.000 137.83775 476 ASP E CA 1
ATOM 9968 C C . ASP E 1 252 ? -39.92600 8.55100 -27.76800 1.000 138.62761 476 ASP E C 1
ATOM 9969 O O . ASP E 1 252 ? -40.89900 9.00600 -28.38200 1.000 145.78968 476 ASP E O 1
ATOM 9974 N N . ILE E 1 253 ? -39.47400 7.31400 -27.97300 1.000 129.27307 477 ILE E N 1
ATOM 9975 C CA . ILE E 1 253 ? -40.16400 6.42700 -28.90100 1.000 119.62906 477 ILE E CA 1
ATOM 9976 C C . ILE E 1 253 ? -41.59100 6.17400 -28.42400 1.000 116.64681 477 ILE E C 1
ATOM 9977 O O . ILE E 1 253 ? -42.54500 6.24300 -29.20800 1.000 115.95403 477 ILE E O 1
ATOM 9982 N N . TYR E 1 254 ? -41.76500 5.89100 -27.12800 1.000 116.29315 478 TYR E N 1
ATOM 9983 C CA . TYR E 1 254 ? -43.11500 5.69400 -26.59900 1.000 121.16894 478 TYR E CA 1
ATOM 9984 C C . TYR E 1 254 ? -43.93000 6.98500 -26.66100 1.000 125.00167 478 TYR E C 1
ATOM 9985 O O . TYR E 1 254 ? -45.10800 6.96800 -27.04200 1.000 123.85247 478 TYR E O 1
ATOM 9994 N N . ASP E 1 255 ? -43.33100 8.10900 -26.25300 1.000 128.48441 479 ASP E N 1
ATOM 9995 C CA . ASP E 1 255 ? -44.04800 9.38400 -26.26400 1.000 130.48486 479 ASP E CA 1
ATOM 9996 C C . ASP E 1 255 ? -44.43600 9.78600 -27.68800 1.000 130.31721 479 ASP E C 1
ATOM 9997 O O . ASP E 1 255 ? -45.52700 10.32700 -27.91100 1.000 137.14732 479 ASP E O 1
ATOM 10002 N N . PHE E 1 256 ? -43.55200 9.54100 -28.66400 1.000 123.68806 480 PHE E N 1
ATOM 10003 C CA . PHE E 1 256 ? -43.84000 9.88700 -30.05900 1.000 119.71740 480 PHE E CA 1
ATOM 10004 C C . PHE E 1 256 ? -44.95600 9.02000 -30.64500 1.000 114.73588 480 PHE E C 1
ATOM 10005 O O . PHE E 1 256 ? -45.89000 9.53300 -31.27000 1.000 117.09027 480 PHE E O 1
ATOM 10013 N N . ILE E 1 257 ? -44.85100 7.70000 -30.49000 1.000 106.91159 481 ILE E N 1
ATOM 10014 C CA . ILE E 1 257 ? -45.73700 6.77100 -31.18700 1.000 103.74430 481 ILE E CA 1
ATOM 10015 C C . ILE E 1 257 ? -47.12700 6.72700 -30.55600 1.000 111.94437 481 ILE E C 1
ATOM 10016 O O . ILE E 1 257 ? -48.13400 6.62100 -31.26300 1.000 116.52524 481 ILE E O 1
ATOM 10021 N N . PHE E 1 258 ? -47.22000 6.80800 -29.22800 1.000 115.91900 482 PHE E N 1
ATOM 10022 C CA . PHE E 1 258 ? -48.48600 6.56700 -28.54500 1.000 123.84763 482 PHE E CA 1
ATOM 10023 C C . PHE E 1 258 ? -49.05800 7.78600 -27.84700 1.000 132.47870 482 PHE E C 1
ATOM 10024 O O . PHE E 1 258 ? -50.27600 7.86300 -27.67500 1.000 136.93217 482 PHE E O 1
ATOM 10032 N N . GLU E 1 259 ? -48.22100 8.73900 -27.44500 1.000 134.99325 483 GLU E N 1
ATOM 10033 C CA . GLU E 1 259 ? -48.67200 9.87300 -26.65500 1.000 141.50175 483 GLU E CA 1
ATOM 10034 C C . GLU E 1 259 ? -48.51100 11.17900 -27.41500 1.000 145.45049 483 GLU E C 1
ATOM 10035 O O . GLU E 1 259 ? -48.35900 12.23500 -26.79400 1.000 152.30332 483 GLU E O 1
ATOM 10041 N N . ASN E 1 260 ? -48.51200 11.11900 -28.75000 1.000 141.19995 484 ASN E N 1
ATOM 10042 C CA . ASN E 1 260 ? -48.56200 12.31700 -29.58400 1.000 141.25247 484 ASN E CA 1
ATOM 10043 C C . ASN E 1 260 ? -47.32600 13.18400 -29.34000 1.000 137.20995 484 ASN E C 1
ATOM 10044 O O . ASN E 1 260 ? -47.40100 14.41300 -29.31700 1.000 141.16204 484 ASN E O 1
ATOM 10049 N N . GLY E 1 261 ? -46.17600 12.53500 -29.13900 1.000 126.57374 485 GLY E N 1
ATOM 10050 C CA . GLY E 1 261 ? -44.97200 13.22200 -28.73100 1.000 121.55185 485 GLY E CA 1
ATOM 10051 C C . GLY E 1 261 ? -44.15300 13.76000 -29.88700 1.000 117.16358 485 GLY E C 1
ATOM 10052 O O . GLY E 1 261 ? -44.50700 13.59600 -31.05900 1.000 115.74045 485 GLY E O 1
ATOM 10053 N N . PRO E 1 262 ? -43.03500 14.41300 -29.57300 1.000 117.05189 486 PRO E N 1
ATOM 10054 C CA . PRO E 1 262 ? -42.22600 15.06100 -30.61100 1.000 118.81833 486 PRO E CA 1
ATOM 10055 C C . PRO E 1 262 ? -41.40100 14.06200 -31.40600 1.000 121.73049 486 PRO E C 1
ATOM 10056 O O . PRO E 1 262 ? -41.14700 12.93800 -30.97100 1.000 119.40011 486 PRO E O 1
ATOM 10060 N N . ARG E 1 263 ? -40.95200 14.52100 -32.57600 1.000 128.96077 487 ARG E N 1
ATOM 10061 C CA . ARG E 1 263 ? -40.31700 13.64800 -33.56000 1.000 128.07849 487 ARG E CA 1
ATOM 10062 C C . ARG E 1 263 ? -39.05500 12.99800 -33.00100 1.000 126.86159 487 ARG E C 1
ATOM 10063 O O . ARG E 1 263 ? -38.33800 13.57400 -32.17900 1.000 133.05702 487 ARG E O 1
ATOM 10071 N N . ILE E 1 264 ? -38.79700 11.77600 -33.44900 1.000 115.99976 488 ILE E N 1
ATOM 10072 C CA . ILE E 1 264 ? -37.56400 11.07500 -33.13600 1.000 111.70726 488 ILE E CA 1
ATOM 10073 C C . ILE E 1 264 ? -36.76900 10.91400 -34.42700 1.000 110.73378 488 ILE E C 1
ATOM 10074 O O . ILE E 1 264 ? -37.23700 11.24200 -35.51900 1.000 110.86072 488 ILE E O 1
ATOM 10079 N N . SER E 1 265 ? -35.53900 10.42400 -34.28900 1.000 110.81819 489 SER E N 1
ATOM 10080 C CA . SER E 1 265 ? -34.67600 10.25800 -35.45000 1.000 106.55246 489 SER E CA 1
ATOM 10081 C C . SER E 1 265 ? -35.31600 9.28700 -36.43200 1.000 105.45504 489 SER E C 1
ATOM 10082 O O . SER E 1 265 ? -36.03300 8.36500 -36.03400 1.000 108.07506 489 SER E O 1
ATOM 10085 N N . LYS E 1 266 ? -35.10700 9.53600 -37.72800 1.000 101.38059 490 LYS E N 1
ATOM 10086 C CA . LYS E 1 266 ? -35.61300 8.61200 -38.73900 1.000 95.68586 490 LYS E CA 1
ATOM 10087 C C . LYS E 1 266 ? -35.08200 7.20100 -38.49900 1.000 100.54587 490 LYS E C 1
ATOM 10088 O O . LYS E 1 266 ? -35.81200 6.21900 -38.67000 1.000 99.97734 490 LYS E O 1
ATOM 10090 N N . LYS E 1 267 ? -33.81600 7.08400 -38.07300 1.000 102.15114 491 LYS E N 1
ATOM 10091 C CA . LYS E 1 267 ? -33.21700 5.77200 -37.83500 1.000 98.67558 491 LYS E CA 1
ATOM 10092 C C . LYS E 1 267 ? -33.96900 5.01100 -36.75300 1.000 97.61951 491 LYS E C 1
ATOM 10093 O O . LYS E 1 267 ? -34.16200 3.79200 -36.85900 1.000 93.13746 491 LYS E O 1
ATOM 10095 N N . ARG E 1 268 ? -34.36700 5.71200 -35.68800 1.000 103.86845 492 ARG E N 1
ATOM 10096 C CA . ARG E 1 268 ? -35.11600 5.08900 -34.60000 1.000 107.14792 492 ARG E CA 1
ATOM 10097 C C . ARG E 1 268 ? -36.54000 4.76300 -35.02600 1.000 106.78981 492 ARG E C 1
ATOM 10098 O O . ARG E 1 268 ? -37.06600 3.69400 -34.68900 1.000 107.00851 492 ARG E O 1
ATOM 10106 N N . TYR E 1 269 ? -37.18800 5.68500 -35.74600 1.000 107.01795 493 TYR E N 1
ATOM 10107 C CA . TYR E 1 269 ? -38.53600 5.43100 -36.24800 1.000 107.84203 493 TYR E CA 1
ATOM 10108 C C . TYR E 1 269 ? -38.56100 4.21900 -37.17100 1.000 107.71589 493 TYR E C 1
ATOM 10109 O O . TYR E 1 269 ? -39.37500 3.30600 -36.99400 1.000 108.97860 493 TYR E O 1
ATOM 10118 N N . LEU E 1 270 ? -37.67300 4.19600 -38.16700 1.000 106.23793 494 LEU E N 1
ATOM 10119 C CA . LEU E 1 270 ? -37.62800 3.09400 -39.12500 1.000 101.86893 494 LEU E CA 1
ATOM 10120 C C . LEU E 1 270 ? -37.27600 1.77000 -38.46000 1.000 100.78519 494 LEU E C 1
ATOM 10121 O O . LEU E 1 270 ? -37.53500 0.71100 -39.03900 1.000 96.80880 494 LEU E O 1
ATOM 10126 N N . PHE E 1 271 ? -36.66100 1.81800 -37.27300 1.000 107.30882 495 PHE E N 1
ATOM 10127 C CA . PHE E 1 271 ? -36.33400 0.60900 -36.51900 1.000 106.81725 495 PHE E CA 1
ATOM 10128 C C . PHE E 1 271 ? -37.58500 -0.16500 -36.12700 1.000 108.67359 495 PHE E C 1
ATOM 10129 O O . PHE E 1 271 ? -37.68000 -1.37400 -36.36800 1.000 110.52431 495 PHE E O 1
ATOM 10137 N N . VAL E 1 272 ? -38.55700 0.51000 -35.51400 1.000 107.49322 496 VAL E N 1
ATOM 10138 C CA . VAL E 1 272 ? -39.76400 -0.19600 -35.11000 1.000 107.12766 496 VAL E CA 1
ATOM 10139 C C . VAL E 1 272 ? -40.54000 -0.65300 -36.33500 1.000 103.97996 496 VAL E C 1
ATOM 10140 O O . VAL E 1 272 ? -41.10500 -1.75100 -36.35200 1.000 107.73824 496 VAL E O 1
ATOM 10144 N N . LEU E 1 273 ? -40.56600 0.16700 -37.38700 1.000 102.48103 497 LEU E N 1
ATOM 10145 C CA . LEU E 1 273 ? -41.27600 -0.22300 -38.60000 1.000 105.90517 497 LEU E CA 1
ATOM 10146 C C . LEU E 1 273 ? -40.65500 -1.47300 -39.22200 1.000 108.87090 497 LEU E C 1
ATOM 10147 O O . LEU E 1 273 ? -41.37300 -2.33500 -39.74200 1.000 113.70515 497 LEU E O 1
ATOM 10152 N N . GLU E 1 274 ? -39.32200 -1.56800 -39.22300 1.000 105.63639 498 GLU E N 1
ATOM 10153 C CA . GLU E 1 274 ? -38.67300 -2.77500 -39.73400 1.000 106.33554 498 GLU E CA 1
ATOM 10154 C C . GLU E 1 274 ? -39.07300 -3.99800 -38.92300 1.000 105.92345 498 GLU E C 1
ATOM 10155 O O . GLU E 1 274 ? -39.39000 -5.05300 -39.48500 1.000 111.02318 498 GLU E O 1
ATOM 10161 N N . ARG E 1 275 ? -39.05500 -3.87700 -37.59500 1.000 102.24178 499 ARG E N 1
ATOM 10162 C CA . ARG E 1 275 ? -39.46000 -4.99600 -36.75100 1.000 102.38645 499 ARG E CA 1
ATOM 10163 C C . ARG E 1 275 ? -40.89800 -5.38700 -37.02900 1.000 109.47194 499 ARG E C 1
ATOM 10164 O O . ARG E 1 275 ? -41.23600 -6.57800 -37.04500 1.000 117.13734 499 ARG E O 1
ATOM 10172 N N . ALA E 1 276 ? -41.75600 -4.39300 -37.26100 1.000 109.49694 500 ALA E N 1
ATOM 10173 C CA . ALA E 1 276 ? -43.15500 -4.66800 -37.56200 1.000 112.24367 500 ALA E CA 1
ATOM 10174 C C . ALA E 1 276 ? -43.28500 -5.50300 -38.82800 1.000 112.78551 500 ALA E C 1
ATOM 10175 O O . ALA E 1 276 ? -44.02100 -6.49600 -38.86000 1.000 118.41564 500 ALA E O 1
ATOM 10177 N N . ILE E 1 277 ? -42.55700 -5.12700 -39.87700 1.000 106.66065 501 ILE E N 1
ATOM 10178 C CA . ILE E 1 277 ? -42.61700 -5.87100 -41.13000 1.000 99.88148 501 ILE E CA 1
ATOM 10179 C C . ILE E 1 277 ? -42.09100 -7.29100 -40.93600 1.000 91.47385 501 ILE E C 1
ATOM 10180 O O . ILE E 1 277 ? -42.74700 -8.26800 -41.32100 1.000 88.27426 501 ILE E O 1
ATOM 10185 N N . ALA E 1 278 ? -40.95300 -7.43100 -40.24800 1.000 89.06233 502 ALA E N 1
ATOM 10186 C CA . ALA E 1 278 ? -40.35000 -8.74900 -40.05500 1.000 92.25256 502 ALA E CA 1
ATOM 10187 C C . ALA E 1 278 ? -41.24700 -9.67100 -39.23500 1.000 97.64672 502 ALA E C 1
ATOM 10188 O O . ALA E 1 278 ? -41.28100 -10.88400 -39.46900 1.000 100.10306 502 ALA E O 1
ATOM 10190 N N . LEU E 1 279 ? -41.95700 -9.12300 -38.25700 1.000 99.75286 503 LEU E N 1
ATOM 10191 C CA . LEU E 1 279 ? -42.82000 -9.91400 -37.39600 1.000 109.41587 503 LEU E CA 1
ATOM 10192 C C . LEU E 1 279 ? -44.21800 -10.11200 -37.97300 1.000 131.92047 503 LEU E C 1
ATOM 10193 O O . LEU E 1 279 ? -45.03200 -10.81500 -37.35800 1.000 133.06146 503 LEU E O 1
ATOM 10195 N N . GLY E 1 280 ? -44.51800 -9.50600 -39.12400 1.000 147.30195 504 GLY E N 1
ATOM 10196 C CA . GLY E 1 280 ? -45.81800 -9.66400 -39.75400 1.000 153.77954 504 GLY E CA 1
ATOM 10197 C C . GLY E 1 280 ? -46.96300 -8.94900 -39.07400 1.000 152.59260 504 GLY E C 1
ATOM 10198 O O . GLY E 1 280 ? -48.12000 -9.33600 -39.25900 1.000 157.08076 504 GLY E O 1
ATOM 10199 N N . LYS E 1 281 ? -46.67500 -7.90600 -38.29600 1.000 137.17421 505 LYS E N 1
ATOM 10200 C CA . LYS E 1 281 ? -47.71100 -7.12900 -37.62100 1.000 127.09805 505 LYS E CA 1
ATOM 10201 C C . LYS E 1 281 ? -48.16500 -6.01600 -38.56400 1.000 126.83827 505 LYS E C 1
ATOM 10202 O O . LYS E 1 281 ? -47.78800 -4.84900 -38.43500 1.000 122.17932 505 LYS E O 1
ATOM 10204 N N . GLY E 1 282 ? -48.97800 -6.40400 -39.55200 1.000 131.29886 506 GLY E N 1
ATOM 10205 C CA . GLY E 1 282 ? -49.44100 -5.44400 -40.54700 1.000 134.35050 506 GLY E CA 1
ATOM 10206 C C . GLY E 1 282 ? -50.33600 -4.36600 -39.96100 1.000 138.21821 506 GLY E C 1
ATOM 10207 O O . GLY E 1 282 ? -50.28700 -3.20700 -40.38400 1.000 130.32668 506 GLY E O 1
ATOM 10208 N N . GLU E 1 283 ? -51.18400 -4.74000 -38.99800 1.000 150.09419 507 GLU E N 1
ATOM 10209 C CA . GLU E 1 283 ? -52.04200 -3.75700 -38.34600 1.000 156.99509 507 GLU E CA 1
ATOM 10210 C C . GLU E 1 283 ? -51.20800 -2.69600 -37.64100 1.000 153.16999 507 GLU E C 1
ATOM 10211 O O . GLU E 1 283 ? -51.48600 -1.49800 -37.76000 1.000 159.88899 507 GLU E O 1
ATOM 10213 N N . PHE E 1 284 ? -50.17200 -3.11700 -36.91300 1.000 147.04120 508 PHE E N 1
ATOM 10214 C CA . PHE E 1 284 ? -49.26900 -2.15400 -36.29200 1.000 141.26541 508 PHE E CA 1
ATOM 10215 C C . PHE E 1 284 ? -48.53500 -1.33400 -37.34500 1.000 130.67494 508 PHE E C 1
ATOM 10216 O O . PHE E 1 284 ? -48.32200 -0.12800 -37.17000 1.000 130.03769 508 PHE E O 1
ATOM 10224 N N . ALA E 1 285 ? -48.12800 -1.97500 -38.44200 1.000 122.11961 509 ALA E N 1
ATOM 10225 C CA . ALA E 1 285 ? -47.41800 -1.26200 -39.49700 1.000 113.40696 509 ALA E CA 1
ATOM 10226 C C . ALA E 1 285 ? -48.25800 -0.12200 -40.05300 1.000 112.90700 509 ALA E C 1
ATOM 10227 O O . ALA E 1 285 ? -47.73800 0.97000 -40.30800 1.000 111.07161 509 ALA E O 1
ATOM 10229 N N . ASP E 1 286 ? -49.55700 -0.35800 -40.25600 1.000 115.92789 510 ASP E N 1
ATOM 10230 C CA . ASP E 1 286 ? -50.42500 0.72000 -40.71200 1.000 118.39303 510 ASP E CA 1
ATOM 10231 C C . ASP E 1 286 ? -50.39500 1.89000 -39.73200 1.000 117.83130 510 ASP E C 1
ATOM 10232 O O . ASP E 1 286 ? -50.25300 3.04800 -40.14400 1.000 114.94309 510 ASP E O 1
ATOM 10234 N N . TYR E 1 287 ? -50.47400 1.59900 -38.42600 1.000 120.26070 511 TYR E N 1
ATOM 10235 C CA . TYR E 1 287 ? -50.44400 2.65600 -37.41500 1.000 126.47919 511 TYR E CA 1
ATOM 10236 C C . TYR E 1 287 ? -49.15800 3.46600 -37.51200 1.000 122.15858 511 TYR E C 1
ATOM 10237 O O . TYR E 1 287 ? -49.18800 4.70100 -37.56600 1.000 124.30630 511 TYR E O 1
ATOM 10246 N N . LEU E 1 288 ? -48.01400 2.78200 -37.55100 1.000 116.73301 512 LEU E N 1
ATOM 10247 C CA . LEU E 1 288 ? -46.74200 3.48500 -37.67000 1.000 113.10340 512 LEU E CA 1
ATOM 10248 C C . LEU E 1 288 ? -46.66800 4.25800 -38.97600 1.000 121.17228 512 LEU E C 1
ATOM 10249 O O . LEU E 1 288 ? -46.14600 5.38000 -39.01300 1.000 123.94465 512 LEU E O 1
ATOM 10254 N N . LEU E 1 289 ? -47.18400 3.67200 -40.06200 1.000 122.12349 513 LEU E N 1
ATOM 10255 C CA . LEU E 1 289 ? -47.17900 4.36600 -41.34100 1.000 116.32726 513 LEU E CA 1
ATOM 10256 C C . LEU E 1 289 ? -47.91100 5.69600 -41.23900 1.000 119.35801 513 LEU E C 1
ATOM 10257 O O . LEU E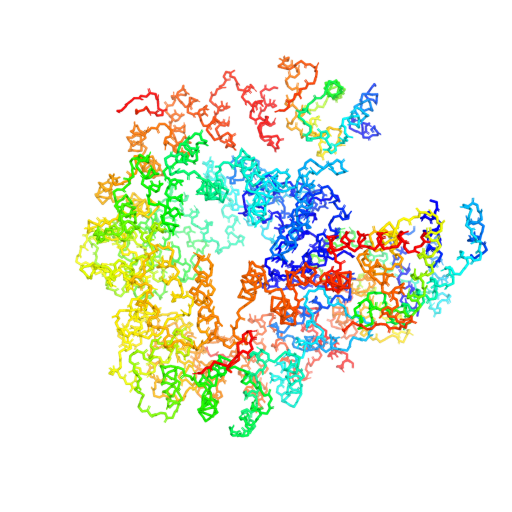 1 289 ? -47.54900 6.65600 -41.92700 1.000 119.72962 513 LEU E O 1
ATOM 10262 N N . ALA E 1 290 ? -48.89100 5.78800 -40.33200 1.000 121.80915 514 ALA E N 1
ATOM 10263 C CA . ALA E 1 290 ? -49.66100 7.01400 -40.14300 1.000 129.56258 514 ALA E CA 1
ATOM 10264 C C . ALA E 1 290 ? -48.84200 8.15100 -39.54500 1.000 128.52912 514 ALA E C 1
ATOM 10265 O O . ALA E 1 290 ? -49.25500 9.31200 -39.64300 1.000 133.19615 514 ALA E O 1
ATOM 10267 N N . LEU E 1 291 ? -47.70900 7.85600 -38.92000 1.000 121.13039 515 LEU E N 1
ATOM 10268 C CA . LEU E 1 291 ? -46.89000 8.89300 -38.31600 1.000 116.22644 515 LEU E CA 1
ATOM 10269 C C . LEU E 1 291 ? -45.92500 9.51900 -39.31400 1.000 119.16698 515 LEU E C 1
ATOM 10270 O O . LEU E 1 291 ? -45.14200 10.39600 -38.93300 1.000 122.27760 515 LEU E O 1
ATOM 10272 N N . ARG E 1 292 ? -45.96700 9.09800 -40.58400 1.000 119.74530 516 ARG E N 1
ATOM 10273 C CA . ARG E 1 292 ? -44.98200 9.54700 -41.56300 1.000 115.35891 516 ARG E CA 1
ATOM 10274 C C . ARG E 1 292 ? -45.16000 11.00800 -41.96700 1.000 118.71879 516 ARG E C 1
ATOM 10275 O O . ARG E 1 292 ? -44.22500 11.59600 -42.52400 1.000 119.56433 516 ARG E O 1
ATOM 10277 N N . ASN E 1 293 ? -46.32800 11.60800 -41.71200 1.000 125.65361 517 ASN E N 1
ATOM 10278 C CA . ASN E 1 293 ? -46.53400 12.99400 -42.12300 1.000 129.70141 517 ASN E CA 1
ATOM 10279 C C . ASN E 1 293 ? -45.50900 13.91800 -41.47300 1.000 132.91480 517 ASN E C 1
ATOM 10280 O O . ASN E 1 293 ? -44.99400 14.83700 -42.11900 1.000 132.55739 517 ASN E O 1
ATOM 10282 N N . VAL E 1 294 ? -45.15900 13.64700 -40.21000 1.000 137.46600 518 VAL E N 1
ATOM 10283 C CA . VAL E 1 294 ? -44.27500 14.51300 -39.42900 1.000 137.39310 518 VAL E CA 1
ATOM 10284 C C . VAL E 1 294 ? -42.85800 14.55300 -39.97000 1.000 133.91786 518 VAL E C 1
ATOM 10285 O O . VAL E 1 294 ? -42.09700 15.47400 -39.64400 1.000 132.34065 518 VAL E O 1
ATOM 10287 N N . TYR E 1 295 ? -42.46900 13.55900 -40.75000 1.000 150.17137 519 TYR E N 1
ATOM 10288 C CA . TYR E 1 295 ? -41.15000 13.52700 -41.35000 1.000 145.75313 519 TYR E CA 1
ATOM 10289 C C . TYR E 1 295 ? -41.14700 14.25500 -42.69100 1.000 137.34253 519 TYR E C 1
ATOM 10290 O O . TYR E 1 295 ? -42.18000 14.72300 -43.18100 1.000 135.75650 519 TYR E O 1
ATOM 10299 N N . HIS E 1 296 ? -39.95200 14.36700 -43.27100 1.000 129.49135 520 HIS E N 1
ATOM 10300 C CA . HIS E 1 296 ? -39.82600 14.91100 -44.61400 1.000 125.96362 520 HIS E CA 1
ATOM 10301 C C . HIS E 1 296 ? -40.44300 13.95200 -45.62500 1.000 118.72236 520 HIS E C 1
ATOM 10302 O O . HIS E 1 296 ? -40.45800 12.73600 -45.42400 1.000 109.75158 520 HIS E O 1
ATOM 10304 N N . ASP E 1 297 ? -40.93700 14.51500 -46.73400 1.000 121.92064 521 ASP E N 1
ATOM 10305 C CA . ASP E 1 297 ? -41.61600 13.71800 -47.75400 1.000 122.57031 521 ASP E CA 1
ATOM 10306 C C . ASP E 1 297 ? -40.73400 12.62000 -48.33200 1.000 117.30980 521 ASP E C 1
ATOM 10307 O O . ASP E 1 297 ? -41.26100 11.64900 -48.88900 1.000 112.65585 521 ASP E O 1
ATOM 10309 N N . SER E 1 298 ? -39.41000 12.75300 -48.21800 1.000 119.84517 522 SER E N 1
ATOM 10310 C CA . SER E 1 298 ? -38.48800 11.72300 -48.68400 1.000 123.56706 522 SER E CA 1
ATOM 10311 C C . SER E 1 298 ? -38.57000 10.42900 -47.87800 1.000 122.90004 522 SER E C 1
ATOM 10312 O O . SER E 1 298 ? -38.04300 9.40900 -48.33500 1.000 121.04935 522 SER E O 1
ATOM 10315 N N . ILE E 1 299 ? -39.21200 10.44400 -46.70500 1.000 122.69991 523 ILE E N 1
ATOM 10316 C CA . ILE E 1 299 ? -39.21700 9.27800 -45.81700 1.000 118.44763 523 ILE E CA 1
ATOM 10317 C C . ILE E 1 299 ? -39.86300 8.06800 -46.48000 1.000 113.99286 523 ILE E C 1
ATOM 10318 O O . ILE E 1 299 ? -39.57900 6.92200 -46.10600 1.000 107.84498 523 ILE E O 1
ATOM 10323 N N . ASN E 1 300 ? -40.75200 8.28900 -47.45100 1.000 118.62797 524 ASN E N 1
ATOM 10324 C CA . ASN E 1 300 ? -41.43600 7.16300 -48.07600 1.000 123.06816 524 ASN E CA 1
ATOM 10325 C C . ASN E 1 300 ? -40.46800 6.28200 -48.86300 1.000 124.36339 524 ASN E C 1
ATOM 10326 O O . ASN E 1 300 ? -40.70900 5.07700 -49.00200 1.000 125.23126 524 ASN E O 1
ATOM 10328 N N . SER E 1 301 ? -39.38000 6.85500 -49.39000 1.000 122.37087 525 SER E N 1
ATOM 10329 C CA . SER E 1 301 ? -38.36600 6.04200 -50.06200 1.000 120.23677 525 SER E CA 1
ATOM 10330 C C . SER E 1 301 ? -37.69400 5.08100 -49.09000 1.000 110.05681 525 SER E C 1
ATOM 10331 O O . SER E 1 301 ? -37.39400 3.93700 -49.44500 1.000 100.94375 525 SER E O 1
ATOM 10334 N N . HIS E 1 302 ? -37.43900 5.53400 -47.86100 1.000 114.52996 526 HIS E N 1
ATOM 10335 C CA . HIS E 1 302 ? -36.83300 4.65600 -46.86400 1.000 116.04248 526 HIS E CA 1
ATOM 10336 C C . HIS E 1 302 ? -37.77500 3.51800 -46.50900 1.000 122.90932 526 HIS E C 1
ATOM 10337 O O . HIS E 1 302 ? -37.35400 2.36100 -46.38800 1.000 120.06965 526 HIS E O 1
ATOM 10344 N N . ILE E 1 303 ? -39.05800 3.83300 -46.34100 1.000 132.17431 527 ILE E N 1
ATOM 10345 C CA . ILE E 1 303 ? -40.06500 2.79800 -46.14400 1.000 137.58750 527 ILE E CA 1
ATOM 10346 C C . ILE E 1 303 ? -40.11200 1.87700 -47.36100 1.000 139.10138 527 ILE E C 1
ATOM 10347 O O . ILE E 1 303 ? -40.30000 0.65900 -47.23700 1.000 138.62388 527 ILE E O 1
ATOM 10352 N N . ALA E 1 304 ? -39.96500 2.45300 -48.56000 1.000 138.38106 528 ALA E N 1
ATOM 10353 C CA . ALA E 1 304 ? -39.93600 1.66300 -49.78900 1.000 138.74426 528 ALA E CA 1
ATOM 10354 C C . ALA E 1 304 ? -38.81700 0.62700 -49.76800 1.000 133.17592 528 ALA E C 1
ATOM 10355 O O . ALA E 1 304 ? -39.04800 -0.55800 -50.04800 1.000 134.72617 528 ALA E O 1
ATOM 10357 N N . ASP E 1 305 ? -37.60000 1.05200 -49.43700 1.000 126.54067 529 ASP E N 1
ATOM 10358 C CA . ASP E 1 305 ? -36.48300 0.11600 -49.33700 1.000 119.18390 529 ASP E CA 1
ATOM 10359 C C . ASP E 1 305 ? -36.77700 -0.96300 -48.30600 1.000 116.09557 529 ASP E C 1
ATOM 10360 O O . ASP E 1 305 ? -36.46000 -2.14100 -48.51300 1.000 115.81478 529 ASP E O 1
ATOM 10365 N N . LEU E 1 306 ? -37.36400 -0.55700 -47.18500 1.000 111.21384 530 LEU E N 1
ATOM 10366 C CA . LEU E 1 306 ? -37.71800 -1.49200 -46.12300 1.000 105.54479 530 LEU E CA 1
ATOM 10367 C C . LEU E 1 306 ? -38.64000 -2.59700 -46.61300 1.000 107.44567 530 LEU E C 1
ATOM 10368 O O . LEU E 1 306 ? -38.50600 -3.75200 -46.19400 1.000 105.48182 530 LEU E O 1
ATOM 10373 N N . PHE E 1 307 ? -39.63600 -2.24900 -47.43100 1.000 113.18835 531 PHE E N 1
ATOM 10374 C CA . PHE E 1 307 ? -40.56700 -3.26400 -47.91000 1.000 116.59871 531 PHE E CA 1
ATOM 10375 C C . PHE E 1 307 ? -39.92000 -4.20900 -48.91900 1.000 117.04909 531 PHE E C 1
ATOM 10376 O O . PHE E 1 307 ? -40.20700 -5.41100 -48.90700 1.000 119.71536 531 PHE E O 1
ATOM 10384 N N . PHE E 1 308 ? -39.06200 -3.70500 -49.80900 1.000 118.13009 532 PHE E N 1
ATOM 10385 C CA . PHE E 1 308 ? -38.39100 -4.62500 -50.72400 1.000 127.44832 532 PHE E CA 1
ATOM 10386 C C . PHE E 1 308 ? -37.49500 -5.59200 -49.95900 1.000 128.71828 532 PHE E C 1
ATOM 10387 O O . PHE E 1 308 ? -37.44000 -6.78500 -50.28300 1.000 135.10726 532 PHE E O 1
ATOM 10395 N N . GLN E 1 309 ? -36.83200 -5.11100 -48.90600 1.000 121.21343 533 GLN E N 1
ATOM 10396 C CA . GLN E 1 309 ? -35.89000 -5.94900 -48.17000 1.000 116.22986 533 GLN E CA 1
ATOM 10397 C C . GLN E 1 309 ? -36.55800 -7.22200 -47.65800 1.000 119.80700 533 GLN E C 1
ATOM 10398 O O . GLN E 1 309 ? -35.92700 -8.28400 -47.60600 1.000 120.39665 533 GLN E O 1
ATOM 10404 N N . TYR E 1 310 ? -37.82800 -7.13400 -47.25400 1.000 123.67312 534 TYR E N 1
ATOM 10405 C CA . TYR E 1 310 ? -38.56900 -8.27400 -46.73200 1.000 132.60643 534 TYR E CA 1
ATOM 10406 C C . TYR E 1 310 ? -39.47100 -8.92700 -47.78000 1.000 149.57786 534 TYR E C 1
ATOM 10407 O O . TYR E 1 310 ? -40.40700 -9.64900 -47.41700 1.000 155.41291 534 TYR E O 1
ATOM 10416 N N . ASP E 1 311 ? -39.21800 -8.66500 -49.06800 1.000 159.69148 535 ASP E N 1
ATOM 10417 C CA . ASP E 1 311 ? -39.82700 -9.35100 -50.21200 1.000 165.32848 535 ASP E CA 1
ATOM 10418 C C . ASP E 1 311 ? -41.27900 -8.94700 -50.44400 1.000 163.58868 535 ASP E C 1
ATOM 10419 O O . ASP E 1 311 ? -42.04000 -9.69600 -51.07300 1.000 167.45704 535 ASP E O 1
ATOM 10424 N N . PHE E 1 312 ? -41.68400 -7.78100 -49.94400 1.000 152.62901 536 PHE E N 1
ATOM 10425 C CA . PHE E 1 312 ? -42.99800 -7.21000 -50.24400 1.000 143.76316 536 PHE E CA 1
ATOM 10426 C C . PHE E 1 312 ? -42.85500 -6.14700 -51.33700 1.000 132.21942 536 PHE E C 1
ATOM 10427 O O . PHE E 1 312 ? -43.03100 -4.94600 -51.11900 1.000 123.71257 536 PHE E O 1
ATOM 10435 N N . ALA E 1 313 ? -42.51600 -6.62900 -52.54000 1.000 131.78986 537 ALA E N 1
ATOM 10436 C CA . ALA E 1 313 ? -42.22800 -5.74600 -53.67100 1.000 125.76633 537 ALA E CA 1
ATOM 10437 C C . ALA E 1 313 ? -43.46800 -4.99400 -54.12900 1.000 124.82241 537 ALA E C 1
ATOM 10438 O O . ALA E 1 313 ? -43.37000 -3.84900 -54.58900 1.000 121.83333 537 ALA E O 1
ATOM 10440 N N . ASP E 1 314 ? -44.63600 -5.63500 -54.05700 1.000 126.85543 538 ASP E N 1
ATOM 10441 C CA . ASP E 1 314 ? -45.87100 -4.95100 -54.42300 1.000 129.19585 538 ASP E CA 1
ATOM 10442 C C . ASP E 1 314 ? -46.09800 -3.73900 -53.52600 1.000 127.82576 538 ASP E C 1
ATOM 10443 O O . ASP E 1 314 ? -46.37400 -2.63600 -54.01100 1.000 130.16599 538 ASP E O 1
ATOM 10445 N N . ILE E 1 315 ? -45.97400 -3.92600 -52.20900 1.000 125.67475 539 ILE E N 1
ATOM 10446 C CA . ILE E 1 315 ? -46.07500 -2.79900 -51.28300 1.000 123.21506 539 ILE E CA 1
ATOM 10447 C C . ILE E 1 315 ? -44.92500 -1.82400 -51.50400 1.000 122.95642 539 ILE E C 1
ATOM 10448 O O . ILE E 1 315 ? -45.10700 -0.60400 -51.43300 1.000 123.42354 539 ILE E O 1
ATOM 10450 N N . ALA E 1 316 ? -43.71700 -2.34700 -51.74100 1.000 119.49374 540 ALA E N 1
ATOM 10451 C CA . ALA E 1 316 ? -42.56500 -1.48600 -51.98700 1.000 115.25009 540 ALA E CA 1
ATOM 10452 C C . ALA E 1 316 ? -42.76100 -0.63700 -53.23600 1.000 121.08606 540 ALA E C 1
ATOM 10453 O O . ALA E 1 316 ? -42.34800 0.52800 -53.27100 1.000 120.86500 540 ALA E O 1
ATOM 10455 N N . LEU E 1 317 ? -43.35200 -1.22100 -54.28900 1.000 125.54115 541 LEU E N 1
ATOM 10456 C CA . LEU E 1 317 ? -43.57600 -0.48300 -55.53200 1.000 125.29933 541 LEU E CA 1
ATOM 10457 C C . LEU E 1 317 ? -44.51400 0.70800 -55.33400 1.000 128.71091 541 LEU E C 1
ATOM 10458 O O . LEU E 1 317 ? -44.33400 1.75600 -55.96400 1.000 128.81023 541 LEU E O 1
ATOM 10460 N N . ASP E 1 318 ? -45.52800 0.56600 -54.47300 1.000 130.73749 542 ASP E N 1
ATOM 10461 C CA . ASP E 1 318 ? -46.46900 1.66400 -54.24600 1.000 132.11207 542 ASP E CA 1
ATOM 10462 C C . ASP E 1 318 ? -45.80600 2.86800 -53.57600 1.000 129.01619 542 ASP E C 1
ATOM 10463 O O . ASP E 1 318 ? -46.15500 4.01500 -53.88100 1.000 130.45730 542 ASP E O 1
ATOM 10465 N N . PHE E 1 319 ? -44.85500 2.63300 -52.65700 1.000 125.47440 543 PHE E N 1
ATOM 10466 C CA . PHE E 1 319 ? -44.11600 3.74000 -52.04300 1.000 119.40813 543 PHE E CA 1
ATOM 10467 C C . PHE E 1 319 ? -43.11500 4.34300 -53.01700 1.000 118.96431 543 PHE E C 1
ATOM 10468 O O . PHE E 1 319 ? -42.96500 5.57100 -53.08500 1.000 118.76367 543 PHE E O 1
ATOM 10476 N N . TYR E 1 320 ? -42.39000 3.48500 -53.74300 1.000 117.38459 544 TYR E N 1
ATOM 10477 C CA . TYR E 1 320 ? -41.44400 3.94900 -54.75100 1.000 117.72040 544 TYR E CA 1
ATOM 10478 C C . TYR E 1 320 ? -42.14500 4.76300 -55.83100 1.000 124.48265 544 TYR E C 1
ATOM 10479 O O . TYR E 1 320 ? -41.58400 5.73600 -56.35200 1.000 122.17014 544 TYR E O 1
ATOM 10488 N N . ASN E 1 321 ? -43.36700 4.35500 -56.20000 1.000 134.76927 545 ASN E N 1
ATOM 10489 C CA . ASN E 1 321 ? -44.14800 5.06400 -57.20900 1.000 142.40740 545 ASN E CA 1
ATOM 10490 C C . ASN E 1 321 ? -44.51200 6.47300 -56.75600 1.000 144.91776 545 ASN E C 1
ATOM 10491 O O . ASN E 1 321 ? -44.85200 7.31000 -57.60100 1.000 152.57927 545 ASN E O 1
ATOM 10496 N N . ILE E 1 322 ? -44.45700 6.74700 -55.44900 1.000 138.76907 546 ILE E N 1
ATOM 10497 C CA . ILE E 1 322 ? -44.88200 8.01900 -54.87500 1.000 131.43999 546 ILE E CA 1
ATOM 10498 C C . ILE E 1 322 ? -43.70200 8.80800 -54.30900 1.000 122.86569 546 ILE E C 1
ATOM 10499 O O . ILE E 1 322 ? -43.90200 9.70100 -53.49600 1.000 125.15930 546 ILE E O 1
ATOM 10501 N N . VAL E 1 323 ? -42.47200 8.48900 -54.71300 1.000 116.61896 547 VAL E N 1
ATOM 10502 C CA . VAL E 1 323 ? -41.27400 9.18200 -54.24400 1.000 115.67230 547 VAL E CA 1
ATOM 10503 C C . VAL E 1 323 ? -40.69700 10.01100 -55.38400 1.000 121.04046 547 VAL E C 1
ATOM 10504 O O . VAL E 1 323 ? -40.58000 9.53000 -56.51800 1.000 128.48379 547 VAL E O 1
ATOM 10506 N N . ASP E 1 324 ? -40.32100 11.25200 -55.07700 1.000 123.38877 548 ASP E N 1
ATOM 10507 C CA . ASP E 1 324 ? -39.60700 12.08800 -56.03700 1.000 135.50085 548 ASP E CA 1
ATOM 10508 C C . ASP E 1 324 ? -38.25900 11.45500 -56.38500 1.000 141.99928 548 ASP E C 1
ATOM 10509 O O . ASP E 1 324 ? -37.58900 10.87000 -55.52800 1.000 138.75572 548 ASP E O 1
ATOM 10514 N N . ALA E 1 325 ? -37.88100 11.55300 -57.66800 1.000 144.59191 549 ALA E N 1
ATOM 10515 C CA . ALA E 1 325 ? -36.66600 10.90600 -58.16500 1.000 137.74160 549 ALA E CA 1
ATOM 10516 C C . ALA E 1 325 ? -35.39900 11.38300 -57.45900 1.000 133.16385 549 ALA E C 1
ATOM 10517 O O . ALA E 1 325 ? -34.46600 10.59300 -57.26500 1.000 127.39831 549 ALA E O 1
ATOM 10519 N N . ASP E 1 326 ? -35.34000 12.66000 -57.07700 1.000 137.92463 550 ASP E N 1
ATOM 10520 C CA . ASP E 1 326 ? -34.16400 13.18000 -56.38400 1.000 139.59116 550 ASP E CA 1
ATOM 10521 C C . ASP E 1 326 ? -33.93300 12.47400 -55.05500 1.000 136.58802 550 ASP E C 1
ATOM 10522 O O . ASP E 1 326 ? -32.78500 12.27600 -54.64000 1.000 135.58016 550 ASP E O 1
ATOM 10527 N N . GLU E 1 327 ? -35.01000 12.09400 -54.37400 1.000 134.75381 551 GLU E N 1
ATOM 10528 C CA . GLU E 1 327 ? -34.95600 11.56300 -53.01900 1.000 130.48331 551 GLU E CA 1
ATOM 10529 C C . GLU E 1 327 ? -34.98900 10.04300 -52.94700 1.000 122.39343 551 GLU E C 1
ATOM 10530 O O . GLU E 1 327 ? -34.90400 9.49400 -51.84800 1.000 119.98849 551 GLU E O 1
ATOM 10536 N N . VAL E 1 328 ? -35.13800 9.34800 -54.07500 1.000 120.22731 552 VAL E N 1
ATOM 10537 C CA . VAL E 1 328 ? -35.06000 7.89600 -54.03900 1.000 118.69991 552 VAL E CA 1
ATOM 10538 C C . VAL E 1 328 ? -33.65900 7.51400 -53.59900 1.000 115.41135 552 VAL E C 1
ATOM 10539 O O . VAL E 1 328 ? -32.66800 8.10700 -54.04100 1.000 115.77213 552 VAL E O 1
ATOM 10543 N N . THR E 1 329 ? -33.56400 6.52400 -52.71800 1.000 115.91152 553 THR E N 1
ATOM 10544 C CA . THR E 1 329 ? -32.26700 6.20300 -52.14600 1.000 115.13424 553 THR E CA 1
ATOM 10545 C C . THR E 1 329 ? -31.41200 5.43900 -53.14700 1.000 113.35535 553 THR E C 1
ATOM 10546 O O . THR E 1 329 ? -31.90600 4.89100 -54.13600 1.000 121.35420 553 THR E O 1
ATOM 10550 N N . LYS E 1 330 ? -30.10200 5.42700 -52.88500 1.000 105.57678 554 LYS E N 1
ATOM 10551 C CA . LYS E 1 330 ? -29.18200 4.67000 -53.73100 1.000 98.45890 554 LYS E CA 1
ATOM 10552 C C . LYS E 1 330 ? -29.55300 3.19200 -53.73400 1.000 93.45038 554 LYS E C 1
ATOM 10553 O O . LYS E 1 330 ? -29.46300 2.52000 -54.77000 1.000 85.19094 554 LYS E O 1
ATOM 10559 N N . GLN E 1 331 ? -29.98200 2.67400 -52.57800 1.000 99.12163 555 GLN E N 1
ATOM 10560 C CA . GLN E 1 331 ? -30.41700 1.28500 -52.49700 1.000 104.49285 555 GLN E CA 1
ATOM 10561 C C . GLN E 1 331 ? -31.68500 1.06500 -53.30600 1.000 120.17708 555 GLN E C 1
ATOM 10562 O O . GLN E 1 331 ? -31.85700 0.01000 -53.93100 1.000 121.81845 555 GLN E O 1
ATOM 10568 N N . GLY E 1 332 ? -32.58000 2.05800 -53.30400 1.000 131.97243 556 GLY E N 1
ATOM 10569 C CA . GLY E 1 332 ? -33.80300 1.95300 -54.08200 1.000 133.00503 556 GLY E CA 1
ATOM 10570 C C . GLY E 1 332 ? -33.53500 1.66800 -55.54400 1.000 132.22176 556 GLY E C 1
ATOM 10571 O O . GLY E 1 332 ? -34.25400 0.89300 -56.17700 1.000 135.21936 556 GLY E O 1
ATOM 10572 N N . TYR E 1 333 ? -32.49300 2.28800 -56.09700 1.000 127.50501 557 TYR E N 1
ATOM 10573 C CA . TYR E 1 333 ? -32.10800 2.01000 -57.47400 1.000 125.21888 557 TYR E CA 1
ATOM 10574 C C . TYR E 1 333 ? -31.79100 0.53100 -57.67000 1.000 125.79165 557 TYR E C 1
ATOM 10575 O O . TYR E 1 333 ? -32.28600 -0.09900 -58.61100 1.000 129.45830 557 TYR E O 1
ATOM 10584 N N . ILE E 1 334 ? -30.97400 -0.04500 -56.78100 1.000 122.72529 558 ILE E N 1
ATOM 10585 C CA . ILE E 1 334 ? -30.59200 -1.45200 -56.92700 1.000 118.88217 558 ILE E CA 1
ATOM 10586 C C . ILE E 1 334 ? -31.82000 -2.34800 -56.84100 1.000 117.43908 558 ILE E C 1
ATOM 10587 O O . ILE E 1 334 ? -31.96100 -3.31000 -57.60900 1.000 116.95859 558 ILE E O 1
ATOM 10592 N N . ASN E 1 335 ? -32.74000 -2.03200 -55.92800 1.000 115.78622 559 ASN E N 1
ATOM 10593 C CA . ASN E 1 335 ? -33.96700 -2.81400 -55.81400 1.000 115.54027 559 ASN E CA 1
ATOM 10594 C C . ASN E 1 335 ? -34.78900 -2.74300 -57.09300 1.000 114.93502 559 ASN E C 1
ATOM 10595 O O . ASN E 1 335 ? -35.20700 -3.77300 -57.63700 1.000 115.70595 559 ASN E O 1
ATOM 10600 N N . LEU E 1 336 ? -35.03200 -1.52900 -57.58900 1.000 113.03585 560 LEU E N 1
ATOM 10601 C CA . LEU E 1 336 ? -35.86500 -1.37200 -58.77500 1.000 112.90616 560 LEU E CA 1
ATOM 10602 C C . LEU E 1 336 ? -35.24000 -2.06000 -59.98000 1.000 117.30493 560 LEU E C 1
ATOM 10603 O O . LEU E 1 336 ? -35.91500 -2.80500 -60.70100 1.000 122.94363 560 LEU E O 1
ATOM 10608 N N . ILE E 1 337 ? -33.93600 -1.85800 -60.18600 1.000 111.72982 561 ILE E N 1
ATOM 10609 C CA . ILE E 1 337 ? -33.25900 -2.50300 -61.30500 1.000 108.60004 561 ILE E CA 1
ATOM 10610 C C . ILE E 1 337 ? -33.41700 -4.01400 -61.21900 1.000 114.70542 561 ILE E C 1
ATOM 10611 O O . ILE E 1 337 ? -33.76300 -4.67100 -62.20900 1.000 120.67244 561 ILE E O 1
ATOM 10616 N N . ASN E 1 338 ? -33.22100 -4.58400 -60.02800 1.000 113.88716 562 ASN E N 1
ATOM 10617 C CA . ASN E 1 338 ? -33.37400 -6.02800 -59.87500 1.000 115.55354 562 ASN E CA 1
ATOM 10618 C C . ASN E 1 338 ? -34.80400 -6.47300 -60.15100 1.000 119.51071 562 ASN E C 1
ATOM 10619 O O . ASN E 1 338 ? -35.02500 -7.52100 -60.77100 1.000 120.17392 562 ASN E O 1
ATOM 10624 N N . TYR E 1 339 ? -35.78700 -5.70300 -59.67900 1.000 122.46673 563 TYR E N 1
ATOM 10625 C CA . TYR E 1 339 ? -37.18000 -6.04000 -59.95100 1.000 135.36211 563 TYR E CA 1
ATOM 10626 C C . TYR E 1 339 ? -37.46300 -6.00400 -61.44700 1.000 140.78875 563 TYR E C 1
ATOM 10627 O O . TYR E 1 339 ? -38.10500 -6.91100 -61.99200 1.000 143.12051 563 TYR E O 1
ATOM 10636 N N . LEU E 1 340 ? -37.01000 -4.94400 -62.12500 1.000 137.40642 564 LEU E N 1
ATOM 10637 C CA . LEU E 1 340 ? -37.24900 -4.83000 -63.56100 1.000 133.35810 564 LEU E CA 1
ATOM 10638 C C . LEU E 1 340 ? -36.54900 -5.95100 -64.31700 1.000 131.96029 564 LEU E C 1
ATOM 10639 O O . LEU E 1 340 ? -37.09000 -6.48800 -65.29300 1.000 133.42109 564 LEU E O 1
ATOM 10644 N N . VAL E 1 341 ? -35.33300 -6.29900 -63.89100 1.000 127.17083 565 VAL E N 1
ATOM 10645 C CA . VAL E 1 341 ? -34.59700 -7.39500 -64.51700 1.000 126.32188 565 VAL E CA 1
ATOM 10646 C C . VAL E 1 341 ? -35.33400 -8.72300 -64.33700 1.000 140.10778 565 VAL E C 1
ATOM 10647 O O . VAL E 1 341 ? -35.39200 -9.54500 -65.26100 1.000 140.98654 565 VAL E O 1
ATOM 10651 N N . ASP E 1 342 ? -35.91300 -8.95600 -63.15300 1.000 150.01279 566 ASP E N 1
ATOM 10652 C CA . ASP E 1 342 ? -36.70900 -10.16900 -62.96200 1.000 157.25073 566 ASP E CA 1
ATOM 10653 C C . ASP E 1 342 ? -38.01800 -10.12200 -63.74000 1.000 161.68127 566 ASP E C 1
ATOM 10654 O O . ASP E 1 342 ? -38.57500 -11.17500 -64.07400 1.000 165.94214 566 ASP E O 1
ATOM 10659 N N . ALA E 1 343 ? -38.52500 -8.92900 -64.02900 1.000 158.67654 567 ALA E N 1
ATOM 10660 C CA . ALA E 1 343 ? -39.74200 -8.77300 -64.81100 1.000 160.52493 567 ALA E CA 1
ATOM 10661 C C . ALA E 1 343 ? -39.47400 -8.65000 -66.30400 1.000 160.93382 567 ALA E C 1
ATOM 10662 O O . ALA E 1 343 ? -40.41300 -8.40600 -67.06700 1.000 166.25082 567 ALA E O 1
ATOM 10664 N N . ASP E 1 344 ? -38.22100 -8.81300 -66.73100 1.000 158.70787 568 ASP E N 1
ATOM 10665 C CA . ASP E 1 344 ? -37.84200 -8.73800 -68.14600 1.000 162.00969 568 ASP E CA 1
ATOM 10666 C C . ASP E 1 344 ? -38.23800 -7.40000 -68.77600 1.000 162.27666 568 ASP E C 1
ATOM 10667 O O . ASP E 1 344 ? -38.62100 -7.33100 -69.94700 1.000 163.90650 568 ASP E O 1
ATOM 10672 N N . VAL E 1 345 ? -38.14300 -6.32500 -67.99000 1.000 156.86876 569 VAL E N 1
ATOM 10673 C CA . VAL E 1 345 ? -38.39800 -4.97200 -68.47300 1.000 151.66692 569 VAL E CA 1
ATOM 10674 C C . VAL E 1 345 ? -37.05200 -4.26000 -68.55000 1.000 140.97320 569 VAL E C 1
ATOM 10675 O O . VAL E 1 345 ? -36.83500 -3.23800 -67.88900 1.000 140.92828 569 VAL E O 1
ATOM 10679 N N . LEU E 1 346 ? -36.13900 -4.80800 -69.36000 1.000 135.82044 570 LEU E N 1
ATOM 10680 C CA . LEU E 1 346 ? -34.76100 -4.32700 -69.38800 1.000 128.77721 570 LEU E CA 1
ATOM 10681 C C . LEU E 1 346 ? -34.66300 -2.89400 -69.90000 1.000 128.57118 570 LEU E C 1
ATOM 10682 O O . LEU E 1 346 ? -33.70800 -2.18100 -69.56100 1.000 123.80009 570 LEU E O 1
ATOM 10684 N N . ASP E 1 347 ? -35.62200 -2.46500 -70.72900 1.000 133.99013 571 ASP E N 1
ATOM 10685 C CA . ASP E 1 347 ? -35.59800 -1.10900 -71.27100 1.000 136.56468 571 ASP E CA 1
ATOM 10686 C C . ASP E 1 347 ? -35.58800 -0.06700 -70.15500 1.000 134.87431 571 ASP E C 1
ATOM 10687 O O . ASP E 1 347 ? -34.75100 0.84300 -70.14600 1.000 135.22558 571 ASP E O 1
ATOM 10689 N N . GLU E 1 348 ? -36.51100 -0.19000 -69.19800 1.000 130.17036 572 GLU E N 1
ATOM 10690 C CA . GLU E 1 348 ? -36.56700 0.75700 -68.09000 1.000 126.25562 572 GLU E CA 1
ATOM 10691 C C . GLU E 1 348 ? -35.43100 0.53800 -67.08400 1.000 121.61679 572 GLU E C 1
ATOM 10692 O O . GLU E 1 348 ? -34.96600 1.50000 -66.45700 1.000 116.53536 572 GLU E O 1
ATOM 10694 N N . ALA E 1 349 ? -34.98500 -0.71100 -66.90000 1.000 118.17123 573 ALA E N 1
ATOM 10695 C CA . ALA E 1 349 ? -33.87000 -0.98500 -65.99300 1.000 106.90399 573 ALA E CA 1
ATOM 10696 C C . ALA E 1 349 ? -32.59600 -0.26500 -66.44100 1.000 107.20993 573 ALA E C 1
ATOM 10697 O O . ALA E 1 349 ? -31.90600 0.35800 -65.62400 1.000 100.30833 573 ALA E O 1
ATOM 10699 N N . LEU E 1 350 ? -32.26600 -0.34300 -67.74000 1.000 113.18308 574 LEU E N 1
ATOM 10700 C CA . LEU E 1 350 ? -31.10200 0.37500 -68.26600 1.000 109.33217 574 LEU E CA 1
ATOM 10701 C C . LEU E 1 350 ? -31.23000 1.88100 -68.04600 1.000 112.59310 574 LEU E C 1
ATOM 10702 O O . LEU E 1 350 ? -30.22200 2.57600 -67.86000 1.000 103.26174 574 LEU E O 1
ATOM 10704 N N . ALA E 1 351 ? -32.45500 2.40600 -68.12900 1.000 126.14899 575 ALA E N 1
ATOM 10705 C CA . ALA E 1 351 ? -32.70200 3.81900 -67.85700 1.000 133.45988 575 ALA E CA 1
ATOM 10706 C C . ALA E 1 351 ? -32.44400 4.17000 -66.39300 1.000 130.63428 575 ALA E C 1
ATOM 10707 O O . ALA E 1 351 ? -31.93700 5.25700 -66.09100 1.000 132.90059 575 ALA E O 1
ATOM 10709 N N . ILE E 1 352 ? -32.81400 3.27900 -65.46700 1.000 125.77201 576 ILE E N 1
ATOM 10710 C CA . ILE E 1 352 ? -32.60600 3.55000 -64.04300 1.000 123.38774 576 ILE E CA 1
ATOM 10711 C C . ILE E 1 352 ? -31.12200 3.51500 -63.67300 1.000 114.51537 576 ILE E C 1
ATOM 10712 O O . ILE E 1 352 ? -30.63800 4.37300 -62.92100 1.000 111.16218 576 ILE E O 1
ATOM 10717 N N . ALA E 1 353 ? -30.37800 2.52700 -64.17600 1.000 107.86290 577 ALA E N 1
ATOM 10718 C CA . ALA E 1 353 ? -28.94800 2.46900 -63.89100 1.000 97.80979 577 ALA E CA 1
ATOM 10719 C C . ALA E 1 353 ? -28.21500 3.68600 -64.44700 1.000 101.30204 577 ALA E C 1
ATOM 10720 O O . ALA E 1 353 ? -27.31400 4.22700 -63.79400 1.000 102.06809 577 ALA E O 1
ATOM 10722 N N . GLU E 1 354 ? -28.59800 4.13900 -65.64900 1.000 102.08575 578 GLU E N 1
ATOM 10723 C CA . GLU E 1 354 ? -27.93700 5.28800 -66.26800 1.000 98.45784 578 GLU E CA 1
ATOM 10724 C C . GLU E 1 354 ? -28.06000 6.54700 -65.41100 1.000 97.61081 578 GLU E C 1
ATOM 10725 O O . GLU E 1 354 ? -27.06600 7.25300 -65.19100 1.000 92.60204 578 GLU E O 1
ATOM 10727 N N . ARG E 1 355 ? -29.26200 6.83200 -64.89600 1.000 104.78629 579 ARG E N 1
ATOM 10728 C CA . ARG E 1 355 ? -29.44500 7.99100 -64.02400 1.000 109.92438 579 ARG E CA 1
ATOM 10729 C C . ARG E 1 355 ? -28.64500 7.83900 -62.73800 1.000 109.00842 579 ARG E C 1
ATOM 10730 O O . ARG E 1 355 ? -28.08200 8.81500 -62.22600 1.000 108.06248 579 ARG E O 1
ATOM 10732 N N . GLY E 1 356 ? -28.59700 6.61700 -62.19700 1.000 108.85452 580 GLY E N 1
ATOM 10733 C CA . GLY E 1 356 ? -27.78400 6.36000 -61.01900 1.000 104.04212 580 GLY E CA 1
ATOM 10734 C C . GLY E 1 356 ? -26.32300 6.71300 -61.22000 1.000 101.12485 580 GLY E C 1
ATOM 10735 O O . GLY E 1 356 ? -25.67700 7.24600 -60.31800 1.000 103.75441 580 GLY E O 1
ATOM 10736 N N . ILE E 1 357 ? -25.78800 6.43400 -62.40800 1.000 95.85684 581 ILE E N 1
ATOM 10737 C CA . ILE E 1 357 ? -24.40300 6.79100 -62.70000 1.000 92.57255 581 ILE E CA 1
ATOM 10738 C C . ILE E 1 357 ? -24.21000 8.29600 -62.57500 1.000 96.28328 581 ILE E C 1
ATOM 10739 O O . ILE E 1 357 ? -23.16600 8.77300 -62.10800 1.000 92.78482 581 ILE E O 1
ATOM 10744 N N . ASP E 1 358 ? -25.21600 9.06700 -62.98900 1.000 104.01857 582 ASP E N 1
ATOM 10745 C CA . ASP E 1 358 ? -25.12900 10.51700 -62.88500 1.000 112.08844 582 ASP E CA 1
ATOM 10746 C C . ASP E 1 358 ? -25.15000 10.95800 -61.42300 1.000 118.74135 582 ASP E C 1
ATOM 10747 O O . ASP E 1 358 ? -24.38100 11.84200 -61.02600 1.000 121.26690 582 ASP E O 1
ATOM 10749 N N . ASN E 1 359 ? -26.02900 10.36200 -60.61300 1.000 121.25000 583 ASN E N 1
ATOM 10750 C CA . ASN E 1 359 ? -26.16200 10.74000 -59.20600 1.000 123.94443 583 ASN E CA 1
ATOM 10751 C C . ASN E 1 359 ? -25.05300 10.14600 -58.33700 1.000 119.89566 583 ASN E C 1
ATOM 10752 O O . ASN E 1 359 ? -24.42300 10.85600 -57.54400 1.000 120.30440 583 ASN E O 1
ATOM 10757 N N . PHE E 1 360 ? -24.82800 8.84100 -58.44900 1.000 113.93633 584 PHE E N 1
ATOM 10758 C CA . PHE E 1 360 ? -23.86400 8.11500 -57.62200 1.000 107.36526 584 PHE E CA 1
ATOM 10759 C C . PHE E 1 360 ? -22.66100 7.70700 -58.46800 1.000 105.00357 584 PHE E C 1
ATOM 10760 O O . PHE E 1 360 ? -22.42300 6.52200 -58.72700 1.000 100.17802 584 PHE E O 1
ATOM 10768 N N . SER E 1 361 ? -21.86900 8.70900 -58.86100 1.000 106.17514 585 SER E N 1
ATOM 10769 C CA . SER E 1 361 ? -20.83100 8.50000 -59.86400 1.000 104.60477 585 SER E CA 1
ATOM 10770 C C . SER E 1 361 ? -19.80100 7.45400 -59.45700 1.000 99.54353 585 SER E C 1
ATOM 10771 O O . SER E 1 361 ? -19.10200 6.92100 -60.32400 1.000 94.12117 585 SER E O 1
ATOM 10773 N N . THR E 1 362 ? -19.70900 7.12000 -58.17600 1.000 100.65260 586 THR E N 1
ATOM 10774 C CA . THR E 1 362 ? -18.67300 6.21200 -57.71900 1.000 93.18539 586 THR E CA 1
ATOM 10775 C C . THR E 1 362 ? -19.17100 4.81600 -57.39400 1.000 84.67243 586 THR E C 1
ATOM 10776 O O . THR E 1 362 ? -18.35700 3.97100 -57.01300 1.000 85.97298 586 THR E O 1
ATOM 10780 N N . ASP E 1 363 ? -20.45300 4.51700 -57.55400 1.000 75.51794 587 ASP E N 1
ATOM 10781 C CA . ASP E 1 363 ? -20.92300 3.21700 -57.10200 1.000 78.56398 587 ASP E CA 1
ATOM 10782 C C . ASP E 1 363 ? -20.79600 2.20800 -58.23400 1.000 83.65048 587 ASP E C 1
ATOM 10783 O O . ASP E 1 363 ? -21.49200 2.30400 -59.25400 1.000 86.01703 587 ASP E O 1
ATOM 10788 N N . PHE E 1 364 ? -19.93000 1.21800 -58.02000 1.000 83.10908 588 PHE E N 1
ATOM 10789 C CA . PHE E 1 364 ? -19.57000 0.27600 -59.07200 1.000 83.11282 588 PHE E CA 1
ATOM 10790 C C . PHE E 1 364 ? -20.78500 -0.46700 -59.61600 1.000 77.81904 588 PHE E C 1
ATOM 10791 O O . PHE E 1 364 ? -20.79700 -0.85300 -60.78700 1.000 77.55121 588 PHE E O 1
ATOM 10799 N N . ARG E 1 365 ? -21.81300 -0.66500 -58.78600 1.000 77.21859 589 ARG E N 1
ATOM 10800 C CA . ARG E 1 365 ? -22.92700 -1.54200 -59.14300 1.000 77.07418 589 ARG E CA 1
ATOM 10801 C C . ARG E 1 365 ? -23.69600 -1.03500 -60.35500 1.000 80.16174 589 ARG E C 1
ATOM 10802 O O . ARG E 1 365 ? -24.19100 -1.83400 -61.15800 1.000 78.24597 589 ARG E O 1
ATOM 10810 N N . PHE E 1 366 ? -23.85900 0.28100 -60.47300 1.000 85.44928 590 PHE E N 1
ATOM 10811 C CA . PHE E 1 366 ? -24.63600 0.83100 -61.58000 1.000 94.02475 590 PHE E CA 1
ATOM 10812 C C . PHE E 1 366 ? -23.95600 0.58200 -62.91900 1.000 92.67147 590 PHE E C 1
ATOM 10813 O O . PHE E 1 366 ? -24.59700 0.14700 -63.88500 1.000 93.52629 590 PHE E O 1
ATOM 10821 N N . TYR E 1 367 ? -22.64600 0.82800 -62.98600 1.000 90.07686 591 TYR E N 1
ATOM 10822 C CA . TYR E 1 367 ? -21.91000 0.56100 -64.21500 1.000 88.29637 591 TYR E CA 1
ATOM 10823 C C . TYR E 1 367 ? -22.00700 -0.90700 -64.58700 1.000 92.82568 591 TYR E C 1
ATOM 10824 O O . TYR E 1 367 ? -22.17200 -1.24900 -65.76400 1.000 97.63811 591 TYR E O 1
ATOM 10833 N N . LEU E 1 368 ? -21.95000 -1.78400 -63.58500 1.000 90.98109 592 LEU E N 1
ATOM 10834 C CA . LEU E 1 368 ? -22.04100 -3.21700 -63.83400 1.000 92.34103 592 LEU E CA 1
ATOM 10835 C C . LEU E 1 368 ? -23.40700 -3.59100 -64.38600 1.000 99.49793 592 LEU E C 1
ATOM 10836 O O . LEU E 1 368 ? -23.51600 -4.50000 -65.21600 1.000 103.68954 592 LEU E O 1
ATOM 10841 N N . TRP E 1 369 ? -24.46800 -2.93100 -63.89800 1.000 101.32937 593 TRP E N 1
ATOM 10842 C CA . TRP E 1 369 ? -25.81400 -3.19100 -64.40400 1.000 100.48562 593 TRP E CA 1
ATOM 10843 C C . TRP E 1 369 ? -25.96700 -2.71300 -65.83800 1.000 101.16389 593 TRP E C 1
ATOM 10844 O O . TRP E 1 369 ? -26.61100 -3.38200 -66.65500 1.000 103.44796 593 TRP E O 1
ATOM 10855 N N . ALA E 1 370 ? -25.41100 -1.54000 -66.15200 1.000 98.04387 594 ALA E N 1
ATOM 10856 C CA . ALA E 1 370 ? -25.43500 -1.06400 -67.52900 1.000 96.78149 594 ALA E CA 1
ATOM 10857 C C . ALA E 1 370 ? -24.77200 -2.07000 -68.45400 1.000 90.66659 594 ALA E C 1
ATOM 10858 O O . ALA E 1 370 ? -25.27100 -2.34800 -69.54700 1.000 90.65319 594 ALA E O 1
ATOM 10860 N N . ILE E 1 371 ? -23.65000 -2.63800 -68.01500 1.000 88.65094 595 ILE E N 1
ATOM 10861 C CA . ILE E 1 371 ? -22.92600 -3.61400 -68.81900 1.000 86.71813 595 ILE E CA 1
ATOM 10862 C C . ILE E 1 371 ? -23.75200 -4.88100 -69.01700 1.000 89.16740 595 ILE E C 1
ATOM 10863 O O . ILE E 1 371 ? -23.82900 -5.41700 -70.12800 1.000 94.85906 595 ILE E O 1
ATOM 10868 N N . LYS E 1 372 ? -24.38900 -5.37500 -67.95300 1.000 85.17991 596 LYS E N 1
ATOM 10869 C CA . LYS E 1 372 ? -25.16200 -6.61100 -68.06500 1.000 87.45308 596 LYS E CA 1
ATOM 10870 C C . LYS E 1 372 ? -26.37700 -6.42700 -68.96500 1.000 90.79995 596 LYS E C 1
ATOM 10871 O O . LYS E 1 372 ? -26.77600 -7.35700 -69.67600 1.000 96.84864 596 LYS E O 1
ATOM 10873 N N . ILE E 1 373 ? -27.00200 -5.25700 -68.91800 1.000 90.29893 597 ILE E N 1
ATOM 10874 C CA . ILE E 1 373 ? -28.23900 -5.02200 -69.65500 1.000 97.77530 597 ILE E CA 1
ATOM 10875 C C . ILE E 1 373 ? -27.95600 -4.55700 -71.07800 1.000 106.15133 597 ILE E C 1
ATOM 10876 O O . ILE E 1 373 ? -28.47200 -5.12700 -72.04300 1.000 112.61435 597 ILE E O 1
ATOM 10881 N N . ASP E 1 374 ? -27.12500 -3.52100 -71.22700 1.000 107.58912 598 ASP E N 1
ATOM 10882 C CA . ASP E 1 374 ? -26.89600 -2.85600 -72.51200 1.000 112.96682 598 ASP E CA 1
ATOM 10883 C C . ASP E 1 374 ? -25.94400 -3.70500 -73.36000 1.000 119.47002 598 ASP E C 1
ATOM 10884 O O . ASP E 1 374 ? -24.78200 -3.36400 -73.59100 1.000 119.97380 598 ASP E O 1
ATOM 10889 N N . THR E 1 375 ? -26.46400 -4.85000 -73.81800 1.000 128.52956 599 THR E N 1
ATOM 10890 C CA . THR E 1 375 ? -25.65500 -5.78800 -74.59600 1.000 131.04892 599 THR E CA 1
ATOM 10891 C C . THR E 1 375 ? -25.19800 -5.18500 -75.91900 1.000 134.17275 599 THR E C 1
ATOM 10892 O O . THR E 1 375 ? -24.10200 -5.50100 -76.40400 1.000 131.09271 599 THR E O 1
ATOM 10896 N N . GLU E 1 376 ? -26.02000 -4.31400 -76.50800 1.000 135.96657 600 GLU E N 1
ATOM 10897 C CA . GLU E 1 376 ? -25.68900 -3.71200 -77.79300 1.000 135.20427 600 GLU E CA 1
ATOM 10898 C C . GLU E 1 376 ? -24.41400 -2.88400 -77.69400 1.000 133.06138 600 GLU E C 1
ATOM 10899 O O . GLU E 1 376 ? -23.61100 -2.85000 -78.63300 1.000 134.16246 600 GLU E O 1
ATOM 10905 N N . ASN E 1 377 ? -24.21600 -2.20200 -76.56700 1.000 131.64844 601 ASN E N 1
ATOM 10906 C CA . ASN E 1 377 ? -23.05500 -1.34800 -76.35300 1.000 128.77500 601 ASN E CA 1
ATOM 10907 C C . ASN E 1 377 ? -22.09100 -1.91100 -75.31100 1.000 123.57362 601 ASN E C 1
ATOM 10908 O O . ASN E 1 377 ? -21.38000 -1.13800 -74.66300 1.000 126.42896 601 ASN E O 1
ATOM 10913 N N . ARG E 1 378 ? -22.05600 -3.23700 -75.13900 1.000 118.04703 602 ARG E N 1
ATOM 10914 C CA . ARG E 1 378 ? -21.34400 -3.88800 -74.03700 1.000 109.24948 602 ARG E CA 1
ATOM 10915 C C . ARG E 1 378 ? -19.92400 -3.36700 -73.81800 1.000 101.16914 602 ARG E C 1
ATOM 10916 O O . ARG E 1 378 ? -19.58100 -2.90500 -72.72800 1.000 94.05286 602 ARG E O 1
ATOM 10924 N N . ALA E 1 379 ? -19.07900 -3.46300 -74.84700 1.000 103.70473 603 ALA E N 1
ATOM 10925 C CA . ALA E 1 379 ? -17.69900 -3.00400 -74.73200 1.000 99.73884 603 ALA E CA 1
ATOM 10926 C C . ALA E 1 379 ? -17.62100 -1.51200 -74.42600 1.000 105.25673 603 ALA E C 1
ATOM 10927 O O . ALA E 1 379 ? -16.73000 -1.07700 -73.69100 1.000 104.15924 603 ALA E O 1
ATOM 10929 N N . ASN E 1 380 ? -18.53700 -0.70900 -74.98200 1.000 115.59051 604 ASN E N 1
ATOM 10930 C CA . ASN E 1 380 ? -18.51600 0.72700 -74.70200 1.000 119.09031 604 ASN E CA 1
ATOM 10931 C C . ASN E 1 380 ? -18.79200 1.00900 -73.22800 1.000 117.59149 604 ASN E C 1
ATOM 10932 O O . ASN E 1 380 ? -18.16400 1.88800 -72.63000 1.000 118.78576 604 ASN E O 1
ATOM 10937 N N . ARG E 1 381 ? -19.74400 0.29100 -72.62900 1.000 107.41130 605 ARG E N 1
ATOM 10938 C CA . ARG E 1 381 ? -20.00700 0.46400 -71.20500 1.000 99.62348 605 ARG E CA 1
ATOM 10939 C C . ARG E 1 381 ? -18.79800 0.07300 -70.35900 1.000 93.84248 605 ARG E C 1
ATOM 10940 O O . ARG E 1 381 ? -18.48200 0.74100 -69.36700 1.000 94.36288 605 ARG E O 1
ATOM 10948 N N . ILE E 1 382 ? -18.11500 -1.01300 -70.73000 1.000 87.81009 606 ILE E N 1
ATOM 10949 C CA . ILE E 1 382 ? -16.94600 -1.46100 -69.97200 1.000 83.70284 606 ILE E CA 1
ATOM 10950 C C . ILE E 1 382 ? -15.84800 -0.40400 -69.99600 1.000 84.66452 606 ILE E C 1
ATOM 10951 O O . ILE E 1 382 ? -15.23200 -0.09900 -68.96800 1.000 83.94490 606 ILE E O 1
ATOM 10956 N N . SER E 1 383 ? -15.56000 0.14500 -71.17600 1.000 87.76204 607 SER E N 1
ATOM 10957 C CA . SER E 1 383 ? -14.52200 1.16700 -71.26500 1.000 89.43241 607 SER E CA 1
ATOM 10958 C C . SER E 1 383 ? -14.87300 2.36800 -70.38700 1.000 91.44091 607 SER E C 1
ATOM 10959 O O . SER E 1 383 ? -13.99800 2.94300 -69.72700 1.000 86.10386 607 SER E O 1
ATOM 10962 N N . GLU E 1 384 ? -16.15600 2.76200 -70.37600 1.000 94.23594 608 GLU E N 1
ATOM 10963 C CA . GLU E 1 384 ? -16.59900 3.85900 -69.51900 1.000 94.08054 608 GLU E CA 1
ATOM 10964 C C . GLU E 1 384 ? -16.40000 3.50900 -68.05000 1.000 90.97820 608 GLU E C 1
ATOM 10965 O O . GLU E 1 384 ? -15.95500 4.34600 -67.25800 1.000 97.04675 608 GLU E O 1
ATOM 10971 N N . ALA E 1 385 ? -16.74400 2.27500 -67.66500 1.000 86.37255 609 ALA E N 1
ATOM 10972 C CA . ALA E 1 385 ? -16.54000 1.83400 -66.28700 1.000 79.38191 609 ALA E CA 1
ATOM 10973 C C . ALA E 1 385 ? -15.05600 1.77100 -65.93700 1.000 77.34816 609 ALA E C 1
ATOM 10974 O O . ALA E 1 385 ? -14.64400 2.23100 -64.86600 1.000 72.15224 609 ALA E O 1
ATOM 10976 N N . MET E 1 386 ? -14.23300 1.24000 -66.84800 1.000 82.17407 610 MET E N 1
ATOM 10977 C CA . MET E 1 386 ? -12.79200 1.19900 -66.62400 1.000 84.02879 610 MET E CA 1
ATOM 10978 C C . MET E 1 386 ? -12.21000 2.58900 -66.44200 1.000 88.45262 610 MET E C 1
ATOM 10979 O O . MET E 1 386 ? -11.18400 2.74400 -65.77200 1.000 93.06443 610 MET E O 1
ATOM 10984 N N . ASP E 1 387 ? -12.78100 3.59100 -67.11200 1.000 89.83788 611 ASP E N 1
ATOM 10985 C CA . ASP E 1 387 ? -12.34200 4.96400 -66.90000 1.000 90.29305 611 ASP E CA 1
ATOM 10986 C C . ASP E 1 387 ? -12.58000 5.38700 -65.46100 1.000 94.50811 611 ASP E C 1
ATOM 10987 O O . ASP E 1 387 ? -11.71800 6.01900 -64.84000 1.000 98.27456 611 ASP E O 1
ATOM 10992 N N . GLU E 1 388 ? -13.73100 5.00400 -64.90100 1.000 102.17034 612 GLU E N 1
ATOM 10993 C CA . GLU E 1 388 ? -14.12200 5.42100 -63.55600 1.000 109.50849 612 GLU E CA 1
ATOM 10994 C C . GLU E 1 388 ? -13.44400 4.61300 -62.45100 1.000 105.49341 612 GLU E C 1
ATOM 10995 O O . GLU E 1 388 ? -13.20700 5.14900 -61.36300 1.000 111.70484 612 GLU E O 1
ATOM 11001 N N . PHE E 1 389 ? -13.12800 3.33900 -62.69400 1.000 88.95528 613 PHE E N 1
ATOM 11002 C CA . PHE E 1 389 ? -12.53400 2.45300 -61.69200 1.000 76.47288 613 PHE E CA 1
ATOM 11003 C C . PHE E 1 389 ? -11.22800 1.87700 -62.23300 1.000 69.19277 613 PHE E C 1
ATOM 11004 O O . PHE E 1 389 ? -11.14900 0.68900 -62.57000 1.000 67.20093 613 PHE E O 1
ATOM 11012 N N . PRO E 1 390 ? -10.16700 2.68200 -62.29100 1.000 67.38288 614 PRO E N 1
ATOM 11013 C CA . PRO E 1 390 ? -8.95100 2.24800 -62.99400 1.000 74.78419 614 PRO E CA 1
ATOM 11014 C C . PRO E 1 390 ? -8.13500 1.18100 -62.27900 1.000 80.15162 614 PRO E C 1
ATOM 11015 O O . PRO E 1 390 ? -7.11700 0.75100 -62.83900 1.000 86.86078 614 PRO E O 1
ATOM 11019 N N . ASN E 1 391 ? -8.49300 0.77100 -61.06100 1.000 79.79284 615 ASN E N 1
ATOM 11020 C CA . ASN E 1 391 ? -7.81000 -0.34200 -60.40600 1.000 79.21752 615 ASN E CA 1
ATOM 11021 C C . ASN E 1 391 ? -8.67600 -1.58700 -60.30000 1.000 77.72164 615 ASN E C 1
ATOM 11022 O O . ASN E 1 391 ? -8.34900 -2.51000 -59.54800 1.000 80.96680 615 ASN E O 1
ATOM 11027 N N . ASN E 1 392 ? -9.76200 -1.64200 -61.05000 1.000 76.52685 616 ASN E N 1
ATOM 11028 C CA . ASN E 1 392 ? -10.68800 -2.75700 -60.96800 1.000 78.90642 616 ASN E CA 1
ATOM 11029 C C . ASN E 1 392 ? -10.27000 -3.84800 -61.93900 1.000 85.56304 616 ASN E C 1
ATOM 11030 O O . ASN E 1 392 ? -10.27000 -3.62700 -63.15600 1.000 92.89492 616 ASN E O 1
ATOM 11035 N N . ARG E 1 393 ? -9.98000 -5.04300 -61.40300 1.000 82.37606 617 ARG E N 1
ATOM 11036 C CA . ARG E 1 393 ? -9.47000 -6.14200 -62.22200 1.000 77.66258 617 ARG E CA 1
ATOM 11037 C C . ARG E 1 393 ? -10.58700 -6.87300 -62.96300 1.000 78.18727 617 ARG E C 1
ATOM 11038 O O . ARG E 1 393 ? -10.36300 -7.37100 -64.07400 1.000 78.25669 617 ARG E O 1
ATOM 11046 N N . TYR E 1 394 ? -11.79800 -6.91100 -62.39800 1.000 74.34119 618 TYR E N 1
ATOM 11047 C CA . TYR E 1 394 ? -12.89500 -7.61700 -63.05400 1.000 73.86464 618 TYR E CA 1
ATOM 11048 C C . TYR E 1 394 ? -13.21800 -7.00600 -64.41000 1.000 81.75950 618 TYR E C 1
ATOM 11049 O O . TYR E 1 394 ? -13.39000 -7.72400 -65.40600 1.000 78.74514 618 TYR E O 1
ATOM 11058 N N . LEU E 1 395 ? -13.30800 -5.67500 -64.46600 1.000 85.62841 619 LEU E N 1
ATOM 11059 C CA . LEU E 1 395 ? -13.54100 -5.01000 -65.74200 1.000 82.67066 619 LEU E CA 1
ATOM 11060 C C . LEU E 1 395 ? -12.48700 -5.41700 -66.76000 1.000 76.10320 619 LEU E C 1
ATOM 11061 O O . LEU E 1 395 ? -12.81500 -5.73100 -67.90800 1.000 79.40548 619 LEU E O 1
ATOM 11066 N N . ALA E 1 396 ? -11.21900 -5.46600 -66.34000 1.000 67.40679 620 ALA E N 1
ATOM 11067 C CA . ALA E 1 396 ? -10.14600 -5.83100 -67.25700 1.000 68.64463 620 ALA E CA 1
ATOM 11068 C C . ALA E 1 396 ? -10.38100 -7.20800 -67.87500 1.000 73.58989 620 ALA E C 1
ATOM 11069 O O . ALA E 1 396 ? -10.15300 -7.40800 -69.07500 1.000 73.95635 620 ALA E O 1
ATOM 11071 N N . LYS E 1 397 ? -10.85300 -8.16600 -67.07900 1.000 73.43648 621 LYS E N 1
ATOM 11072 C CA . LYS E 1 397 ? -11.18600 -9.47000 -67.63100 1.000 70.57230 621 LYS E CA 1
ATOM 11073 C C . LYS E 1 397 ? -12.39500 -9.37800 -68.55400 1.000 79.43112 621 LYS E C 1
ATOM 11074 O O . LYS E 1 397 ? -12.49600 -10.14600 -69.51900 1.000 89.18883 621 LYS E O 1
ATOM 11076 N N . LEU E 1 398 ? -13.33600 -8.47500 -68.26200 1.000 75.85610 622 LEU E N 1
ATOM 11077 C CA . LEU E 1 398 ? -14.51700 -8.34100 -69.11100 1.000 77.63247 622 LEU E CA 1
ATOM 11078 C C . LEU E 1 398 ? -14.14800 -7.82800 -70.50100 1.000 81.25032 622 LEU E C 1
ATOM 11079 O O . LEU E 1 398 ? -14.62900 -8.34500 -71.51600 1.000 83.68488 622 LEU E O 1
ATOM 11084 N N . LEU E 1 399 ? -13.31700 -6.78700 -70.56700 1.000 81.47633 623 LEU E N 1
ATOM 11085 C CA . LEU E 1 399 ? -12.91300 -6.25000 -71.86100 1.000 75.39294 623 LEU E CA 1
ATOM 11086 C C . LEU E 1 399 ? -12.21600 -7.30600 -72.70500 1.000 83.10222 623 LEU E C 1
ATOM 11087 O O . LEU E 1 399 ? -12.35800 -7.31800 -73.93100 1.000 82.25258 623 LEU E O 1
ATOM 11092 N N . ASP E 1 400 ? -11.40700 -8.15900 -72.07100 1.000 88.21684 624 ASP E N 1
ATOM 11093 C CA . ASP E 1 400 ? -10.72600 -9.22800 -72.79400 1.000 91.14780 624 ASP E CA 1
ATOM 11094 C C . ASP E 1 400 ? -11.72900 -10.19500 -73.40800 1.000 95.44426 624 ASP E C 1
ATOM 11095 O O . ASP E 1 400 ? -11.53500 -10.66500 -74.53700 1.000 99.87581 624 ASP E O 1
ATOM 11100 N N . GLU E 1 401 ? -12.80500 -10.51000 -72.67300 1.000 97.30089 625 GLU E N 1
ATOM 11101 C CA . GLU E 1 401 ? -13.87100 -11.36400 -73.20200 1.000 100.44263 625 GLU E CA 1
ATOM 11102 C C . GLU E 1 401 ? -14.59300 -10.70300 -74.37500 1.000 99.54139 625 GLU E C 1
ATOM 11103 O O . GLU E 1 401 ? -14.79100 -11.32700 -75.42200 1.000 107.02903 625 GLU E O 1
ATOM 11109 N N . VAL E 1 402 ? -15.03400 -9.45300 -74.20500 1.000 94.65156 626 VAL E N 1
ATOM 11110 C CA . VAL E 1 402 ? -15.67100 -8.74500 -75.31100 1.000 91.59612 626 VAL E CA 1
ATOM 11111 C C . VAL E 1 402 ? -14.70700 -8.65600 -76.49100 1.000 93.87302 626 VAL E C 1
ATOM 11112 O O . VAL E 1 402 ? -15.07500 -8.92600 -77.63800 1.000 106.68634 626 VAL E O 1
ATOM 11114 N N . THR E 1 403 ? -13.46200 -8.27400 -76.22900 1.000 84.89114 627 THR E N 1
ATOM 11115 C CA . THR E 1 403 ? -12.43500 -8.19900 -77.26600 1.000 86.95827 627 THR E CA 1
ATOM 11116 C C . THR E 1 403 ? -11.98000 -9.58300 -77.73100 1.000 89.69965 627 THR E C 1
ATOM 11117 O O . THR E 1 403 ? -12.76600 -10.39200 -78.23000 1.000 98.20139 627 THR E O 1
ATOM 11121 N N . GLU F 2 11 ? 11.13800 -12.98400 -73.86800 1.000 77.65147 5 GLU F N 1
ATOM 11122 C CA . GLU F 2 11 ? 12.27300 -12.23300 -73.30700 1.000 75.52272 5 GLU F CA 1
ATOM 11123 C C . GLU F 2 11 ? 12.12900 -10.73900 -73.58700 1.000 74.81754 5 GLU F C 1
ATOM 11124 O O . GLU F 2 11 ? 13.07100 -9.97500 -73.39500 1.000 70.32996 5 GLU F O 1
ATOM 11126 N N . ILE F 2 12 ? 10.94100 -10.33500 -74.04900 1.000 75.36665 6 ILE F N 1
ATOM 11127 C CA . ILE F 2 12 ? 10.67400 -8.92700 -74.32800 1.000 70.59728 6 ILE F CA 1
ATOM 11128 C C . ILE F 2 12 ? 10.68100 -8.12500 -73.03500 1.000 80.68376 6 ILE F C 1
ATOM 11129 O O . ILE F 2 12 ? 11.12200 -6.96800 -73.00300 1.000 85.45812 6 ILE F O 1
ATOM 11134 N N . ARG F 2 13 ? 10.17500 -8.71800 -71.94900 1.000 84.86712 7 ARG F N 1
ATOM 11135 C CA . ARG F 2 13 ? 10.15700 -8.02000 -70.67100 1.000 82.01862 7 ARG F CA 1
ATOM 11136 C C . ARG F 2 13 ? 11.56600 -7.66200 -70.21900 1.000 76.08865 7 ARG F C 1
ATOM 11137 O O . ARG F 2 13 ? 11.79400 -6.56800 -69.69900 1.000 77.37872 7 ARG F O 1
ATOM 11145 N N . LYS F 2 14 ? 12.52100 -8.58000 -70.38700 1.000 73.97558 8 LYS F N 1
ATOM 11146 C CA . LYS F 2 14 ? 13.90700 -8.27100 -70.04100 1.000 73.37938 8 LYS F CA 1
ATOM 11147 C C . LYS F 2 14 ? 14.46000 -7.16200 -70.92500 1.000 72.01176 8 LYS F C 1
ATOM 11148 O O . LYS F 2 14 ? 15.23300 -6.31700 -70.45800 1.000 73.22968 8 LYS F O 1
ATOM 11150 N N . LEU F 2 15 ? 14.08800 -7.15500 -72.20900 1.000 69.76195 9 LEU F N 1
ATOM 11151 C CA . LEU F 2 15 ? 14.55700 -6.10500 -73.10900 1.000 72.77425 9 LEU F CA 1
ATOM 11152 C C . LEU F 2 15 ? 13.95600 -4.75800 -72.73700 1.000 77.11934 9 LEU F C 1
ATOM 11153 O O . LEU F 2 15 ? 14.67700 -3.76300 -72.59600 1.000 78.28463 9 LEU F O 1
ATOM 11158 N N . LEU F 2 16 ? 12.63200 -4.71600 -72.55900 1.000 76.33734 10 LEU F N 1
ATOM 11159 C CA . LEU F 2 16 ? 11.95300 -3.45700 -72.26800 1.000 76.43256 10 LEU F CA 1
ATOM 11160 C C . LEU F 2 16 ? 12.46800 -2.84400 -70.97300 1.000 80.46877 10 LEU F C 1
ATOM 11161 O O . LEU F 2 16 ? 12.55200 -1.61700 -70.85000 1.000 83.68567 10 LEU F O 1
ATOM 11166 N N . GLN F 2 17 ? 12.81100 -3.68800 -69.99600 1.000 81.29010 11 GLN F N 1
ATOM 11167 C CA . GLN F 2 17 ? 13.40600 -3.21100 -68.75400 1.000 82.84967 11 GLN F CA 1
ATOM 11168 C C . GLN F 2 17 ? 14.74800 -2.52400 -69.00600 1.000 93.08439 11 GLN F C 1
ATOM 11169 O O . GLN F 2 17 ? 14.94900 -1.36400 -68.61800 1.000 98.93129 11 GLN F O 1
ATOM 11175 N N . GLU F 2 18 ? 15.67700 -3.22500 -69.66800 1.000 90.71480 12 GLU F N 1
ATOM 11176 C CA . GLU F 2 18 ? 16.99800 -2.65200 -69.92000 1.000 90.94122 12 GLU F CA 1
ATOM 11177 C C . GLU F 2 18 ? 16.90600 -1.41000 -70.79000 1.000 87.65547 12 GLU F C 1
ATOM 11178 O O . GLU F 2 18 ? 17.79600 -0.55500 -70.73700 1.000 88.38742 12 GLU F O 1
ATOM 11180 N N . ILE F 2 19 ? 15.87500 -1.32100 -71.63800 1.000 83.39733 13 ILE F N 1
ATOM 11181 C CA . ILE F 2 19 ? 15.64700 -0.08700 -72.38300 1.000 83.60194 13 ILE F CA 1
ATOM 11182 C C . ILE F 2 19 ? 15.33400 1.03500 -71.40900 1.000 90.61080 13 ILE F C 1
ATOM 11183 O O . ILE F 2 19 ? 15.90200 2.13000 -71.49900 1.000 100.66565 13 ILE F O 1
ATOM 11188 N N . LYS F 2 20 ? 14.44300 0.77600 -70.44300 1.000 86.14592 14 LYS F N 1
ATOM 11189 C CA . LYS F 2 20 ? 14.14400 1.82000 -69.47100 1.000 79.52852 14 LYS F CA 1
ATOM 11190 C C . LYS F 2 20 ? 15.40400 2.21600 -68.71900 1.000 93.78243 14 LYS F C 1
ATOM 11191 O O . LYS F 2 20 ? 15.66700 3.40800 -68.53100 1.000 93.66748 14 LYS F O 1
ATOM 11193 N N . LYS F 2 21 ? 16.23400 1.23500 -68.34700 1.000 98.42583 15 LYS F N 1
ATOM 11194 C CA . LYS F 2 21 ? 17.47100 1.54800 -67.63300 1.000 106.77776 15 LYS F CA 1
ATOM 11195 C C . LYS F 2 21 ? 18.38600 2.42900 -68.47900 1.000 125.17544 15 LYS F C 1
ATOM 11196 O O . LYS F 2 21 ? 18.97500 3.39100 -67.97100 1.000 132.16654 15 LYS F O 1
ATOM 11198 N N . GLN F 2 22 ? 18.52600 2.10800 -69.76800 1.000 131.83170 16 GLN F N 1
ATOM 11199 C CA . GLN F 2 22 ? 19.36000 2.91600 -70.65300 1.000 136.36395 16 GLN F CA 1
ATOM 11200 C C . GLN F 2 22 ? 18.82600 4.33600 -70.78100 1.000 132.43081 16 GLN F C 1
ATOM 11201 O O . GLN F 2 22 ? 19.60600 5.29400 -70.84400 1.000 142.54887 16 GLN F O 1
ATOM 11207 N N . VAL F 2 23 ? 17.50400 4.49600 -70.84000 1.000 118.35986 17 VAL F N 1
ATOM 11208 C CA . VAL F 2 23 ? 16.93100 5.83400 -70.96800 1.000 109.22749 17 VAL F CA 1
ATOM 11209 C C . VAL F 2 23 ? 17.25000 6.67900 -69.74500 1.000 105.19458 17 VAL F C 1
ATOM 11210 O O . VAL F 2 23 ? 17.69600 7.82600 -69.86200 1.000 106.93348 17 VAL F O 1
ATOM 11214 N N . ASP F 2 24 ? 17.03200 6.12000 -68.55100 1.000 104.66012 18 ASP F N 1
ATOM 11215 C CA . ASP F 2 24 ? 17.09400 6.90800 -67.32100 1.000 110.87746 18 ASP F CA 1
ATOM 11216 C C . ASP F 2 24 ? 18.52000 7.32800 -66.98300 1.000 111.53780 18 ASP F C 1
ATOM 11217 O O . ASP F 2 24 ? 18.72500 8.37000 -66.35400 1.000 117.33663 18 ASP F O 1
ATOM 11222 N N . ASN F 2 25 ? 19.50700 6.53400 -67.37700 1.000 107.67728 19 ASN F N 1
ATOM 11223 C CA . ASN F 2 25 ? 20.91800 6.88300 -67.21500 1.000 117.81943 19 ASN F CA 1
ATOM 11224 C C . ASN F 2 25 ? 21.66200 6.41900 -68.46100 1.000 128.70380 19 ASN F C 1
ATOM 11225 O O . ASN F 2 25 ? 22.24900 5.32900 -68.49000 1.000 130.63725 19 ASN F O 1
ATOM 11227 N N . PRO F 2 26 ? 21.64000 7.22500 -69.53900 1.000 133.96739 20 PRO F N 1
ATOM 11228 C CA . PRO F 2 26 ? 22.31700 6.91200 -70.81000 1.000 132.85452 20 PRO F CA 1
ATOM 11229 C C . PRO F 2 26 ? 23.83300 6.73400 -70.67700 1.000 134.89170 20 PRO F C 1
ATOM 11230 O O . PRO F 2 26 ? 24.56900 7.71500 -70.54500 1.000 137.03679 20 PRO F O 1
ATOM 11234 N N . SER F 2 29 ? 27.71200 4.96600 -77.01300 1.000 148.23450 23 SER F N 1
ATOM 11235 C CA . SER F 2 29 ? 26.37700 5.16400 -77.56000 1.000 145.00765 23 SER F CA 1
ATOM 11236 C C . SER F 2 29 ? 25.42500 4.07700 -77.07400 1.000 136.40885 23 SER F C 1
ATOM 11237 O O . SER F 2 29 ? 25.68800 2.88300 -77.23100 1.000 129.16381 23 SER F O 1
ATOM 11239 N N . SER F 2 30 ? 24.31300 4.51400 -76.47900 1.000 136.93102 24 SER F N 1
ATOM 11240 C CA . SER F 2 30 ? 23.32600 3.59300 -75.92500 1.000 131.36904 24 SER F CA 1
ATOM 11241 C C . SER F 2 30 ? 22.49200 2.92300 -77.01100 1.000 127.26321 24 SER F C 1
ATOM 11242 O O . SER F 2 30 ? 21.98800 1.81500 -76.79900 1.000 122.16282 24 SER F O 1
ATOM 11244 N N . THR F 2 31 ? 22.33600 3.57900 -78.16700 1.000 130.05055 25 THR F N 1
ATOM 11245 C CA . THR F 2 31 ? 21.55800 3.01900 -79.27400 1.000 120.97371 25 THR F CA 1
ATOM 11246 C C . THR F 2 31 ? 22.07300 1.63500 -79.66300 1.000 117.06764 25 THR F C 1
ATOM 11247 O O . THR F 2 31 ? 21.32400 0.65100 -79.64900 1.000 110.67384 25 THR F O 1
ATOM 11251 N N . THR F 2 32 ? 23.36200 1.54500 -80.00400 1.000 113.87604 26 THR F N 1
ATOM 11252 C CA . THR F 2 32 ? 23.94600 0.27200 -80.41200 1.000 99.61591 26 THR F CA 1
ATOM 11253 C C . THR F 2 32 ? 23.85000 -0.78300 -79.31700 1.000 96.88896 26 THR F C 1
ATOM 11254 O O . THR F 2 32 ? 23.63100 -1.96400 -79.60500 1.000 93.74976 26 THR F O 1
ATOM 11258 N N . GLU F 2 33 ? 24.01000 -0.38700 -78.05400 1.000 113.84790 27 GLU F N 1
ATOM 11259 C CA . GLU F 2 33 ? 23.98200 -1.37700 -76.98400 1.000 115.99592 27 GLU F CA 1
ATOM 11260 C C . GLU F 2 33 ? 22.62500 -2.06700 -76.91800 1.000 117.38571 27 GLU F C 1
ATOM 11261 O O . GLU F 2 33 ? 22.54900 -3.27300 -76.66100 1.000 118.14585 27 GLU F O 1
ATOM 11263 N N . ILE F 2 34 ? 21.54100 -1.31800 -77.15700 1.000 104.64530 28 ILE F N 1
ATOM 11264 C CA . ILE F 2 34 ? 20.20000 -1.90400 -77.13500 1.000 90.44631 28 ILE F CA 1
ATOM 11265 C C . ILE F 2 34 ? 20.01100 -2.86500 -78.30100 1.000 87.34116 28 ILE F C 1
ATOM 11266 O O . ILE F 2 34 ? 19.43800 -3.95500 -78.14400 1.000 75.88340 28 ILE F O 1
ATOM 11271 N N . LYS F 2 35 ? 20.45400 -2.46000 -79.49700 1.000 92.36995 29 LYS F N 1
ATOM 11272 C CA . LYS F 2 35 ? 20.31300 -3.32400 -80.65700 1.000 88.59232 29 LYS F CA 1
ATOM 11273 C C . LYS F 2 35 ? 20.97500 -4.67200 -80.39900 1.000 89.29948 29 LYS F C 1
ATOM 11274 O O . LYS F 2 35 ? 20.37200 -5.72500 -80.64300 1.000 86.79020 29 LYS F O 1
ATOM 11276 N N . LYS F 2 36 ? 22.16300 -4.65800 -79.78800 1.000 89.97361 30 LYS F N 1
ATOM 11277 C CA . LYS F 2 36 ? 22.85100 -5.90800 -79.49000 1.000 86.62571 30 LYS F CA 1
ATOM 11278 C C . LYS F 2 36 ? 22.05000 -6.74800 -78.50300 1.000 85.16301 30 LYS F C 1
ATOM 11279 O O . LYS F 2 36 ? 22.03400 -7.98000 -78.59900 1.000 83.41683 30 LYS F O 1
ATOM 11281 N N . MET F 2 37 ? 21.39400 -6.10400 -77.53300 1.000 91.65630 31 MET F N 1
ATOM 11282 C CA . MET F 2 37 ? 20.54200 -6.84900 -76.60900 1.000 98.67083 31 MET F CA 1
ATOM 11283 C C . MET F 2 37 ? 19.32600 -7.41800 -77.33000 1.000 102.79438 31 MET F C 1
ATOM 11284 O O . MET F 2 37 ? 18.95000 -8.57300 -77.10400 1.000 107.19327 31 MET F O 1
ATOM 11286 N N . ALA F 2 38 ? 18.71200 -6.62900 -78.21900 1.000 101.51141 32 ALA F N 1
ATOM 11287 C CA . ALA F 2 38 ? 17.53200 -7.10700 -78.93600 1.000 97.09999 32 ALA F CA 1
ATOM 11288 C C . ALA F 2 38 ? 17.86800 -8.27900 -79.85400 1.000 90.85243 32 ALA F C 1
ATOM 11289 O O . ALA F 2 38 ? 17.13600 -9.27600 -79.88400 1.000 90.54254 32 ALA F O 1
ATOM 11291 N N . SER F 2 39 ? 18.97000 -8.18000 -80.60700 1.000 87.00197 33 SER F N 1
ATOM 11292 C CA . SER F 2 39 ? 19.34700 -9.25900 -81.51800 1.000 85.24096 33 SER F CA 1
ATOM 11293 C C . SER F 2 39 ? 19.63700 -10.54600 -80.76600 1.000 82.45004 33 SER F C 1
ATOM 11294 O O . SER F 2 39 ? 19.28100 -11.63600 -81.22700 1.000 87.60553 33 SER F O 1
ATOM 11297 N N . GLU F 2 40 ? 20.29400 -10.44200 -79.61100 1.000 82.07484 34 GLU F N 1
ATOM 11298 C CA . GLU F 2 40 ? 20.57000 -11.62800 -78.81400 1.000 80.75886 34 GLU F CA 1
ATOM 11299 C C . GLU F 2 40 ? 19.27500 -12.25300 -78.31600 1.000 91.40534 34 GLU F C 1
ATOM 11300 O O . GLU F 2 40 ? 19.18000 -13.48200 -78.20800 1.000 98.21783 34 GLU F O 1
ATOM 11302 N N . ALA F 2 41 ? 18.26400 -11.42700 -78.02400 1.000 87.72191 35 ALA F N 1
ATOM 11303 C CA . ALA F 2 41 ? 16.98200 -11.88900 -77.50800 1.000 79.07665 35 ALA F CA 1
ATOM 11304 C C . ALA F 2 41 ? 15.91300 -12.06900 -78.58800 1.000 77.32817 35 ALA F C 1
ATOM 11305 O O . ALA F 2 41 ? 14.74100 -12.24200 -78.25700 1.000 80.97557 35 ALA F O 1
ATOM 11307 N N . GLY F 2 42 ? 16.27700 -12.03800 -79.86100 1.000 81.29152 36 GLY F N 1
ATOM 11308 C CA . GLY F 2 42 ? 15.32400 -12.38100 -80.90600 1.000 88.32352 36 GLY F CA 1
ATOM 11309 C C . GLY F 2 42 ? 14.23600 -11.37000 -81.19700 1.000 82.09671 36 GLY F C 1
ATOM 11310 O O . GLY F 2 42 ? 13.17000 -11.74600 -81.70600 1.000 80.45488 36 GLY F O 1
ATOM 11311 N N . ILE F 2 43 ? 14.48100 -10.09500 -80.90400 1.000 74.52307 37 ILE F N 1
ATOM 11312 C CA . ILE F 2 43 ? 13.54900 -9.01600 -81.19300 1.000 75.22955 37 ILE F CA 1
ATOM 11313 C C . ILE F 2 43 ? 14.13200 -8.12300 -82.28400 1.000 78.85993 37 ILE F C 1
ATOM 11314 O O . ILE F 2 43 ? 15.35100 -7.93500 -82.36000 1.000 79.31329 37 ILE F O 1
ATOM 11319 N N . ASP F 2 44 ? 13.26300 -7.61800 -83.15800 1.000 78.80229 38 ASP F N 1
ATOM 11320 C CA . ASP F 2 44 ? 13.70100 -6.77400 -84.26000 1.000 82.03097 38 ASP F CA 1
ATOM 11321 C C . ASP F 2 44 ? 14.36900 -5.51300 -83.72100 1.000 81.58944 38 ASP F C 1
ATOM 11322 O O . ASP F 2 44 ? 13.78400 -4.79400 -82.91300 1.000 81.98739 38 ASP F O 1
ATOM 11327 N N . GLU F 2 45 ? 15.60500 -5.25000 -84.16800 1.000 76.29146 39 GLU F N 1
ATOM 11328 C CA . GLU F 2 45 ? 16.35500 -4.08900 -83.68900 1.000 77.28234 39 GLU F CA 1
ATOM 11329 C C . GLU F 2 45 ? 15.65800 -2.78300 -84.02300 1.000 81.49840 39 GLU F C 1
ATOM 11330 O O . GLU F 2 45 ? 15.62900 -1.85900 -83.20300 1.000 85.70387 39 GLU F O 1
ATOM 11336 N N . GLN F 2 46 ? 15.11400 -2.67300 -85.23100 1.000 83.98906 40 GLN F N 1
ATOM 11337 C CA . GLN F 2 46 ? 14.45500 -1.43200 -85.60500 1.000 95.04327 40 GLN F CA 1
ATOM 11338 C C . GLN F 2 46 ? 13.30600 -1.13700 -84.65500 1.000 95.83923 40 GLN F C 1
ATOM 11339 O O . GLN F 2 46 ? 13.18100 -0.01500 -84.15400 1.000 100.51024 40 GLN F O 1
ATOM 11345 N N . THR F 2 47 ? 12.48600 -2.14600 -84.35300 1.000 95.21303 41 THR F N 1
ATOM 11346 C CA . THR F 2 47 ? 11.38000 -1.95000 -83.42000 1.000 94.85557 41 THR F CA 1
ATOM 11347 C C . THR F 2 47 ? 11.88200 -1.58400 -82.02300 1.000 91.44504 41 THR F C 1
ATOM 11348 O O . THR F 2 47 ? 11.26100 -0.76900 -81.33000 1.000 93.54052 41 THR F O 1
ATOM 11352 N N . ALA F 2 48 ? 13.00100 -2.17800 -81.58800 1.000 83.03666 42 ALA F N 1
ATOM 11353 C CA . ALA F 2 48 ? 13.58600 -1.81100 -80.29700 1.000 78.66295 42 ALA F CA 1
ATOM 11354 C C . ALA F 2 48 ? 14.16700 -0.40200 -80.30900 1.000 79.80653 42 ALA F C 1
ATOM 11355 O O . ALA F 2 48 ? 13.96400 0.36600 -79.36000 1.000 78.63747 42 ALA F O 1
ATOM 11357 N N . GLU F 2 49 ? 14.89900 -0.04300 -81.37000 1.000 80.56211 43 GLU F N 1
ATOM 11358 C CA . GLU F 2 49 ? 15.47700 1.29700 -81.44600 1.000 80.90092 43 GLU F CA 1
ATOM 11359 C C . GLU F 2 49 ? 14.38500 2.35800 -81.44500 1.000 81.67748 43 GLU F C 1
ATOM 11360 O O . GLU F 2 49 ? 14.55900 3.43600 -80.86700 1.000 79.77838 43 GLU F O 1
ATOM 11362 N N . GLU F 2 50 ? 13.25900 2.08200 -82.10900 1.000 82.08045 44 GLU F N 1
ATOM 11363 C CA . GLU F 2 50 ? 12.16300 3.04100 -82.08700 1.000 83.01747 44 GLU F CA 1
ATOM 11364 C C . GLU F 2 50 ? 11.60500 3.19200 -80.67700 1.000 86.91277 44 GLU F C 1
ATOM 11365 O O . GLU F 2 50 ? 11.18100 4.28500 -80.28300 1.000 90.72860 44 GLU F O 1
ATOM 11371 N N . ILE F 2 51 ? 11.57900 2.10300 -79.90400 1.000 81.88840 45 ILE F N 1
ATOM 11372 C CA . ILE F 2 51 ? 11.07100 2.19800 -78.53800 1.000 78.44508 45 ILE F CA 1
ATOM 11373 C C . ILE F 2 51 ? 11.96000 3.10600 -77.70400 1.000 82.44584 45 ILE F C 1
ATOM 11374 O O . ILE F 2 51 ? 11.46700 3.94100 -76.94000 1.000 88.23517 45 ILE F O 1
ATOM 11379 N N . TYR F 2 52 ? 13.28100 2.97900 -77.85400 1.000 80.93791 46 TYR F N 1
ATOM 11380 C CA . TYR F 2 52 ? 14.20100 3.81700 -77.08700 1.000 81.65243 46 TYR F CA 1
ATOM 11381 C C . TYR F 2 52 ? 14.03500 5.29300 -77.43500 1.000 84.09551 46 TYR F C 1
ATOM 11382 O O . TYR F 2 52 ? 14.08900 6.15400 -76.54900 1.000 82.79530 46 TYR F O 1
ATOM 11391 N N . HIS F 2 53 ? 13.85700 5.60800 -78.72000 1.000 84.49984 47 HIS F N 1
ATOM 11392 C CA . HIS F 2 53 ? 13.56100 6.98300 -79.11600 1.000 87.30038 47 HIS F CA 1
ATOM 11393 C C . HIS F 2 53 ? 12.20000 7.42500 -78.58800 1.000 80.78045 47 HIS F C 1
ATOM 11394 O O . HIS F 2 53 ? 12.05500 8.54300 -78.08400 1.000 83.33444 47 HIS F O 1
ATOM 11401 N N . LEU F 2 54 ? 11.18900 6.56200 -78.69600 1.000 76.56774 48 LEU F N 1
ATOM 11402 C CA . LEU F 2 54 ? 9.86100 6.90000 -78.19300 1.000 82.15544 48 LEU F CA 1
ATOM 11403 C C . LEU F 2 54 ? 9.86400 7.05900 -76.68200 1.000 85.14595 48 LEU F C 1
ATOM 11404 O O . LEU F 2 54 ? 9.17800 7.93800 -76.14500 1.000 88.53264 48 LEU F O 1
ATOM 11409 N N . LEU F 2 55 ? 10.62200 6.21200 -75.97900 1.000 87.30031 49 LEU F N 1
ATOM 11410 C CA . LEU F 2 55 ? 10.67500 6.30400 -74.52500 1.000 83.52369 49 LEU F CA 1
ATOM 11411 C C . LEU F 2 55 ? 11.40200 7.56800 -74.08100 1.000 89.86684 49 LEU F C 1
ATOM 11412 O O . LEU F 2 55 ? 10.92100 8.28200 -73.19300 1.000 97.78807 49 LEU F O 1
ATOM 11417 N N . THR F 2 56 ? 12.56500 7.86500 -74.67700 1.000 92.18434 50 THR F N 1
ATOM 11418 C CA . THR F 2 56 ? 13.27400 9.09100 -74.31200 1.000 99.89868 50 THR F CA 1
ATOM 11419 C C . THR F 2 56 ? 12.44900 10.32600 -74.64700 1.000 96.80031 50 THR F C 1
ATOM 11420 O O . THR F 2 56 ? 12.40100 11.27500 -73.85900 1.000 96.53244 50 THR F O 1
ATOM 11424 N N . GLU F 2 57 ? 11.79100 10.33700 -75.80700 1.000 98.29801 51 GLU F N 1
ATOM 11425 C CA . GLU F 2 57 ? 10.93600 11.47000 -76.15200 1.000 108.02210 51 GLU F CA 1
ATOM 11426 C C . GLU F 2 57 ? 9.79100 11.62700 -75.15300 1.000 110.08781 51 GLU F C 1
ATOM 11427 O O . GLU F 2 57 ? 9.40400 12.75300 -74.82300 1.000 119.72843 51 GLU F O 1
ATOM 11433 N N . PHE F 2 58 ? 9.21700 10.51500 -74.67900 1.000 101.99607 52 PHE F N 1
ATOM 11434 C CA . PHE F 2 58 ? 8.17900 10.58400 -73.64700 1.000 100.19945 52 PHE F CA 1
ATOM 11435 C C . PHE F 2 58 ? 8.74000 11.09200 -72.32300 1.000 104.57842 52 PHE F C 1
ATOM 11436 O O . PHE F 2 58 ? 8.15100 11.97400 -71.68300 1.000 108.50790 52 PHE F O 1
ATOM 11444 N N . TYR F 2 59 ? 9.85500 10.51200 -71.87000 1.000 102.00761 53 TYR F N 1
ATOM 11445 C CA . TYR F 2 59 ? 10.45300 10.94800 -70.61300 1.000 101.39136 53 TYR F CA 1
ATOM 11446 C C . TYR F 2 59 ? 11.00900 12.36500 -70.72800 1.000 102.67636 53 TYR F C 1
ATOM 11447 O O . TYR F 2 59 ? 10.98600 13.12300 -69.75200 1.000 104.96324 53 TYR F O 1
ATOM 11456 N N . GLN F 2 60 ? 11.55500 12.72800 -71.89400 1.000 103.75909 54 GLN F N 1
ATOM 11457 C CA . GLN F 2 60 ? 11.95500 14.11900 -72.10300 1.000 109.07643 54 GLN F CA 1
ATOM 11458 C C . GLN F 2 60 ? 10.75600 15.04700 -72.00800 1.000 106.45342 54 GLN F C 1
ATOM 11459 O O . GLN F 2 60 ? 10.83000 16.10600 -71.37400 1.000 111.37458 54 GLN F O 1
ATOM 11461 N N . ALA F 2 61 ? 9.63500 14.65500 -72.61500 1.000 96.75126 55 ALA F N 1
ATOM 11462 C CA . ALA F 2 61 ? 8.42300 15.45800 -72.53700 1.000 96.20417 55 ALA F CA 1
ATOM 11463 C C . ALA F 2 61 ? 7.88400 15.57100 -71.11200 1.000 103.75244 55 ALA F C 1
ATOM 11464 O O . ALA F 2 61 ? 7.25100 16.57700 -70.78200 1.000 106.01750 55 ALA F O 1
ATOM 11466 N N . VAL F 2 62 ? 8.08000 14.55400 -70.26200 1.000 102.26671 56 VAL F N 1
ATOM 11467 C CA . VAL F 2 62 ? 7.59200 14.67800 -68.88300 1.000 103.50923 56 VAL F CA 1
ATOM 11468 C C . VAL F 2 62 ? 8.31300 15.81200 -68.16000 1.000 114.66841 56 VAL F C 1
ATOM 11469 O O . VAL F 2 62 ? 7.72600 16.48500 -67.30300 1.000 115.09877 56 VAL F O 1
ATOM 11473 N N . GLU F 2 63 ? 9.59100 16.04000 -68.47900 1.000 126.98480 57 GLU F N 1
ATOM 11474 C CA . GLU F 2 63 ? 10.30000 17.17100 -67.89400 1.000 142.53426 57 GLU F CA 1
ATOM 11475 C C . GLU F 2 63 ? 9.83500 18.48800 -68.49400 1.000 148.53738 57 GLU F C 1
ATOM 11476 O O . GLU F 2 63 ? 9.89000 19.52200 -67.82100 1.000 154.45260 57 GLU F O 1
ATOM 11482 N N . GLU F 2 64 ? 9.38800 18.47200 -69.75400 1.000 147.58520 58 GLU F N 1
ATOM 11483 C CA . GLU F 2 64 ? 8.78300 19.66100 -70.34300 1.000 145.93976 58 GLU F CA 1
ATOM 11484 C C . GLU F 2 64 ? 7.50400 20.04800 -69.61100 1.000 144.60836 58 GLU F C 1
ATOM 11485 O O . GLU F 2 64 ? 7.14100 21.23100 -69.56900 1.000 150.06580 58 GLU F O 1
ATOM 11487 N N . HIS F 2 65 ? 6.81200 19.06800 -69.03500 1.000 140.15451 59 HIS F N 1
ATOM 11488 C CA . HIS F 2 65 ? 5.62100 19.30500 -68.23400 1.000 139.66420 59 HIS F CA 1
ATOM 11489 C C . HIS F 2 65 ? 5.91700 19.38000 -66.73900 1.000 142.24344 59 HIS F C 1
ATOM 11490 O O . HIS F 2 65 ? 4.97900 19.41900 -65.93500 1.000 136.36243 59 HIS F O 1
ATOM 11497 N N . GLY F 2 66 ? 7.18900 19.36800 -66.34600 1.000 152.02952 60 GLY F N 1
ATOM 11498 C CA . GLY F 2 66 ? 7.54900 19.54500 -64.95300 1.000 154.59380 60 GLY F CA 1
ATOM 11499 C C . GLY F 2 66 ? 8.23100 18.32800 -64.37200 1.000 152.38957 60 GLY F C 1
ATOM 11500 O O . GLY F 2 66 ? 9.30900 17.93000 -64.82300 1.000 155.34597 60 GLY F O 1
ATOM 11501 N N . GLY F 2 67 ? 7.58800 17.71300 -63.38600 1.000 146.10636 61 GLY F N 1
ATOM 11502 C CA . GLY F 2 67 ? 8.09200 16.48500 -62.81200 1.000 140.63455 61 GLY F CA 1
ATOM 11503 C C . GLY F 2 67 ? 7.09200 15.38400 -63.08300 1.000 132.55701 61 GLY F C 1
ATOM 11504 O O . GLY F 2 67 ? 5.95700 15.67900 -63.46700 1.000 133.75677 61 GLY F O 1
ATOM 11505 N N . ILE F 2 68 ? 7.48500 14.12000 -62.90600 1.000 123.12690 62 ILE F N 1
ATOM 11506 C CA . ILE F 2 68 ? 6.55000 13.02200 -63.14500 1.000 110.49737 62 ILE F CA 1
ATOM 11507 C C . ILE F 2 68 ? 5.32900 13.16900 -62.24700 1.000 105.43026 62 ILE F C 1
ATOM 11508 O O . ILE F 2 68 ? 4.18400 13.05900 -62.69900 1.000 93.15358 62 ILE F O 1
ATOM 11513 N N . GLU F 2 69 ? 5.55800 13.46500 -60.96700 1.000 110.00510 63 GLU F N 1
ATOM 11514 C CA . GLU F 2 69 ? 4.44800 13.68300 -60.05100 1.000 108.93599 63 GLU F CA 1
ATOM 11515 C C . GLU F 2 69 ? 3.55700 14.81500 -60.53900 1.000 108.53622 63 GLU F C 1
ATOM 11516 O O . GLU F 2 69 ? 2.33500 14.76600 -60.36800 1.000 112.31630 63 GLU F O 1
ATOM 11518 N N . LYS F 2 70 ? 4.14700 15.84300 -61.15200 1.000 109.29095 64 LYS F N 1
ATOM 11519 C CA . LYS F 2 70 ? 3.34900 16.94400 -61.68700 1.000 113.88870 64 LYS F CA 1
ATOM 11520 C C . LYS F 2 70 ? 2.45900 16.48700 -62.84400 1.000 116.17335 64 LYS F C 1
ATOM 11521 O O . LYS F 2 70 ? 1.26800 16.82200 -62.89100 1.000 116.73792 64 LYS F O 1
ATOM 11523 N N . TYR F 2 71 ? 3.03000 15.74200 -63.80300 1.000 116.57382 65 TYR F N 1
ATOM 11524 C CA . TYR F 2 71 ? 2.27600 15.28800 -64.97700 1.000 113.38648 65 TYR F CA 1
ATOM 11525 C C . TYR F 2 71 ? 1.09200 14.41200 -64.57600 1.000 106.47307 65 TYR F C 1
ATOM 11526 O O . TYR F 2 71 ? 0.00100 14.52400 -65.15300 1.000 102.18833 65 TYR F O 1
ATOM 11535 N N . MET F 2 72 ? 1.29000 13.52900 -63.59500 1.000 104.00760 66 MET F N 1
ATOM 11536 C CA . MET F 2 72 ? 0.21600 12.63300 -63.18500 1.000 106.06889 66 MET F CA 1
ATOM 11537 C C . MET F 2 72 ? -0.98100 13.41800 -62.65800 1.000 114.51805 66 MET F C 1
ATOM 11538 O O . MET F 2 72 ? -2.13300 13.07300 -62.94600 1.000 116.36136 66 MET F O 1
ATOM 11543 N N . HIS F 2 73 ? -0.72200 14.50800 -61.92700 1.000 118.34275 67 HIS F N 1
ATOM 11544 C CA . HIS F 2 73 ? -1.75100 15.33900 -61.31000 1.000 115.58401 67 HIS F CA 1
ATOM 11545 C C . HIS F 2 73 ? -2.24300 16.45900 -62.22100 1.000 118.86684 67 HIS F C 1
ATOM 11546 O O . HIS F 2 73 ? -3.16000 17.19200 -61.83400 1.000 120.74411 67 HIS F O 1
ATOM 11553 N N . SER F 2 74 ? -1.66100 16.61000 -63.41000 1.000 118.43662 68 SER F N 1
ATOM 11554 C CA . SER F 2 74 ? -2.13600 17.57800 -64.38700 1.000 117.48684 68 SER F CA 1
ATOM 11555 C C . SER F 2 74 ? -3.48000 17.13500 -64.96800 1.000 123.13760 68 SER F C 1
ATOM 11556 O O . SER F 2 74 ? -3.90100 15.98200 -64.82400 1.000 124.33810 68 SER F O 1
ATOM 11559 N N . ASN F 2 75 ? -4.16200 18.07600 -65.62800 1.000 126.37593 69 ASN F N 1
ATOM 11560 C CA . ASN F 2 75 ? -5.45500 17.80500 -66.25000 1.000 126.30934 69 ASN F CA 1
ATOM 11561 C C . ASN F 2 75 ? -5.35100 17.07000 -67.58600 1.000 123.07400 69 ASN F C 1
ATOM 11562 O O . ASN F 2 75 ? -6.38900 16.71100 -68.15500 1.000 116.75475 69 ASN F O 1
ATOM 11564 N N . ILE F 2 76 ? -4.14400 16.81700 -68.08600 1.000 125.92444 70 ILE F N 1
ATOM 11565 C CA . ILE F 2 76 ? -3.95200 16.07400 -69.32700 1.000 129.13050 70 ILE F CA 1
ATOM 11566 C C . ILE F 2 76 ? -3.83800 14.58700 -68.98900 1.000 123.99955 70 ILE F C 1
ATOM 11567 O O . ILE F 2 76 ? -3.03900 14.18900 -68.13300 1.000 123.87704 70 ILE F O 1
ATOM 11572 N N . SER F 2 77 ? -4.71900 13.77400 -69.58200 1.000 117.45514 71 SER F N 1
ATOM 11573 C CA . SER F 2 77 ? -4.74400 12.34600 -69.27700 1.000 111.91083 71 SER F CA 1
ATOM 11574 C C . SER F 2 77 ? -3.61900 11.59600 -69.97300 1.000 109.37610 71 SER F C 1
ATOM 11575 O O . SER F 2 77 ? -2.98300 10.72500 -69.36800 1.000 106.54210 71 SER F O 1
ATOM 11577 N N . TRP F 2 78 ? -3.38800 11.89700 -71.25000 1.000 112.28236 72 TRP F N 1
ATOM 11578 C CA . TRP F 2 78 ? -2.41200 11.20200 -72.07400 1.000 108.46299 72 TRP F CA 1
ATOM 11579 C C . TRP F 2 78 ? -1.63600 12.20600 -72.91000 1.000 113.24626 72 TRP F C 1
ATOM 11580 O O . TRP F 2 78 ? -2.12400 13.29200 -73.22900 1.000 114.93050 72 TRP F O 1
ATOM 11591 N N . LEU F 2 79 ? -0.43000 11.81600 -73.30100 1.000 117.27259 73 LEU F N 1
ATOM 11592 C CA . LEU F 2 79 ? 0.36600 12.58900 -74.23900 1.000 122.12294 73 LEU F CA 1
ATOM 11593 C C . LEU F 2 79 ? 0.40600 11.86000 -75.57100 1.000 124.96973 73 LEU F C 1
ATOM 11594 O O . LEU F 2 79 ? 0.43300 10.62700 -75.61000 1.000 125.61688 73 LEU F O 1
ATOM 11599 N N . LYS F 2 80 ? 0.40500 12.62500 -76.66400 1.000 117.31595 74 LYS F N 1
ATOM 11600 C CA . LYS F 2 80 ? 0.51000 12.00900 -77.98000 1.000 111.28517 74 LYS F CA 1
ATOM 11601 C C . LYS F 2 80 ? 1.74800 11.13700 -78.06500 1.000 103.82091 74 LYS F C 1
ATOM 11602 O O . LYS F 2 80 ? 1.70200 10.02700 -78.60800 1.000 103.39806 74 LYS F O 1
ATOM 11604 N N . ILE F 2 81 ? 2.86100 11.61100 -77.51100 1.000 94.62767 75 ILE F N 1
ATOM 11605 C CA . ILE F 2 81 ? 4.07500 10.80800 -77.51500 1.000 90.63143 75 ILE F CA 1
ATOM 11606 C C . ILE F 2 81 ? 3.88700 9.55000 -76.66700 1.000 93.50072 75 ILE F C 1
ATOM 11607 O O . ILE F 2 81 ? 4.35700 8.46700 -77.03200 1.000 91.75223 75 ILE F O 1
ATOM 11612 N N . GLU F 2 82 ? 3.19100 9.66500 -75.53000 1.000 99.63192 76 GLU F N 1
ATOM 11613 C CA . GLU F 2 82 ? 2.89900 8.47900 -74.72600 1.000 101.47440 76 GLU F CA 1
ATOM 11614 C C . GLU F 2 82 ? 2.02300 7.49900 -75.49800 1.000 102.36743 76 GLU F C 1
ATOM 11615 O O . GLU F 2 82 ? 2.25800 6.28400 -75.47100 1.000 101.12079 76 GLU F O 1
ATOM 11617 N N . LEU F 2 83 ? 1.00800 8.01000 -76.19700 1.000 102.53420 77 LEU F N 1
ATOM 11618 C CA . LEU F 2 83 ? 0.14900 7.14100 -76.99000 1.000 98.82755 77 LEU F CA 1
ATOM 11619 C C . LEU F 2 83 ? 0.93300 6.45900 -78.09800 1.000 94.16923 77 LEU F C 1
ATOM 11620 O O . LEU F 2 83 ? 0.68000 5.29200 -78.41600 1.000 91.83123 77 LEU F O 1
ATOM 11625 N N . GLU F 2 84 ? 1.87600 7.17800 -78.71000 1.000 92.63527 78 GLU F N 1
ATOM 11626 C CA . GLU F 2 84 ? 2.73900 6.56800 -79.71500 1.000 88.86281 78 GLU F CA 1
ATOM 11627 C C . GLU F 2 84 ? 3.53500 5.42000 -79.10800 1.000 86.85556 78 GLU F C 1
ATOM 11628 O O . GLU F 2 84 ? 3.61500 4.32800 -79.68100 1.000 85.53476 78 GLU F O 1
ATOM 11634 N N . LEU F 2 85 ? 4.12000 5.65300 -77.92700 1.000 86.96156 79 LEU F N 1
ATOM 11635 C CA . LEU F 2 85 ? 4.87600 4.61400 -77.23500 1.000 78.12454 79 LEU F CA 1
ATOM 11636 C C . LEU F 2 85 ? 3.97000 3.46400 -76.84500 1.000 75.72960 79 LEU F C 1
ATOM 11637 O O . LEU F 2 85 ? 4.40200 2.30700 -76.80800 1.000 72.48172 79 LEU F O 1
ATOM 11642 N N . LEU F 2 86 ? 2.71400 3.77000 -76.51000 1.000 82.58219 80 LEU F N 1
ATOM 11643 C CA . LEU F 2 86 ? 1.77200 2.72400 -76.12900 1.000 83.89805 80 LEU F CA 1
ATOM 11644 C C . LEU F 2 86 ? 1.50700 1.78000 -77.29100 1.000 87.41739 80 LEU F C 1
ATOM 11645 O O . LEU F 2 86 ? 1.66500 0.56200 -77.16000 1.000 90.68152 80 LEU F O 1
ATOM 11650 N N . SER F 2 87 ? 1.10900 2.32800 -78.44700 1.000 87.87857 81 SER F N 1
ATOM 11651 C CA . SER F 2 87 ? 0.85800 1.48500 -79.61300 1.000 77.66000 81 SER F CA 1
ATOM 11652 C C . SER F 2 87 ? 2.11800 0.73400 -80.01800 1.000 74.01555 81 SER F C 1
ATOM 11653 O O . SER F 2 87 ? 2.06000 -0.45400 -80.34800 1.000 75.55001 81 SER F O 1
ATOM 11655 N N . ALA F 2 88 ? 3.27600 1.38000 -79.90100 1.000 69.84140 82 ALA F N 1
ATOM 11656 C CA . ALA F 2 88 ? 4.53000 0.71700 -80.23900 1.000 70.29293 82 ALA F CA 1
ATOM 11657 C C . ALA F 2 88 ? 4.82800 -0.44600 -79.30100 1.000 69.28143 82 ALA F C 1
ATOM 11658 O O . ALA F 2 88 ? 5.31700 -1.48800 -79.74500 1.000 64.56604 82 ALA F O 1
ATOM 11660 N N . CYS F 2 89 ? 4.58300 -0.27400 -77.99800 1.000 74.53993 83 CYS F N 1
ATOM 11661 C CA . CYS F 2 89 ? 4.89900 -1.32100 -77.02300 1.000 76.30564 83 CYS F CA 1
ATOM 11662 C C . CYS F 2 89 ? 3.96700 -2.52300 -77.13300 1.000 73.00245 83 CYS F C 1
ATOM 11663 O O . CYS F 2 89 ? 4.40700 -3.66700 -76.97500 1.000 73.45172 83 CYS F O 1
ATOM 11666 N N . TYR F 2 90 ? 2.67400 -2.29100 -77.35000 1.000 71.90092 84 TYR F N 1
ATOM 11667 C CA . TYR F 2 90 ? 1.76100 -3.42200 -77.45400 1.000 79.81103 84 TYR F CA 1
ATOM 11668 C C . TYR F 2 90 ? 2.08200 -4.27100 -78.67000 1.000 81.96489 84 TYR F C 1
ATOM 11669 O O . TYR F 2 90 ? 2.11200 -5.50200 -78.58200 1.000 82.39701 84 TYR F O 1
ATOM 11678 N N . GLN F 2 91 ? 2.35900 -3.62400 -79.80100 1.000 86.05641 85 GLN F N 1
ATOM 11679 C CA . GLN F 2 91 ? 2.64400 -4.35400 -81.02900 1.000 85.93456 85 GLN F CA 1
ATOM 11680 C C . GLN F 2 91 ? 3.82300 -5.30500 -80.85400 1.000 81.39171 85 GLN F C 1
ATOM 11681 O O . GLN F 2 91 ? 3.72100 -6.49600 -81.16700 1.000 85.78490 85 GLN F O 1
ATOM 11687 N N . ILE F 2 92 ? 4.95000 -4.80800 -80.34300 1.000 67.99356 86 ILE F N 1
ATOM 11688 C CA . ILE F 2 92 ? 6.11500 -5.68300 -80.25800 1.000 70.00028 86 ILE F CA 1
ATOM 11689 C C . ILE F 2 92 ? 5.87400 -6.78200 -79.23600 1.000 77.01151 86 ILE F C 1
ATOM 11690 O O . ILE F 2 92 ? 6.37100 -7.90700 -79.39000 1.000 73.26822 86 ILE F O 1
ATOM 11695 N N . ALA F 2 93 ? 5.12100 -6.48000 -78.17600 1.000 72.61124 87 ALA F N 1
ATOM 11696 C CA . ALA F 2 93 ? 4.79300 -7.50000 -77.19000 1.000 73.55358 87 ALA F CA 1
ATOM 11697 C C . ALA F 2 93 ? 3.79600 -8.50900 -77.75500 1.000 70.62287 87 ALA F C 1
ATOM 11698 O O . ALA F 2 93 ? 3.91600 -9.71300 -77.49900 1.000 74.16862 87 ALA F O 1
ATOM 11700 N N . ILE F 2 94 ? 2.81800 -8.04800 -78.54100 1.000 77.02754 88 ILE F N 1
ATOM 11701 C CA . ILE F 2 94 ? 1.87100 -8.98400 -79.14200 1.000 79.56828 88 ILE F CA 1
ATOM 11702 C C . ILE F 2 94 ? 2.59200 -9.89400 -80.12500 1.000 75.78485 88 ILE F C 1
ATOM 11703 O O . ILE F 2 94 ? 2.34100 -11.10200 -80.17200 1.000 78.73009 88 ILE F O 1
ATOM 11708 N N . LEU F 2 95 ? 3.52000 -9.33300 -80.90800 1.000 84.70021 89 LEU F N 1
ATOM 11709 C CA . LEU F 2 95 ? 4.32000 -10.13800 -81.82300 1.000 91.59351 89 LEU F CA 1
ATOM 11710 C C . LEU F 2 95 ? 5.19300 -11.13400 -81.07600 1.000 96.83934 89 LEU F C 1
ATOM 11711 O O . LEU F 2 95 ? 5.63700 -12.12300 -81.67200 1.000 104.76053 89 LEU F O 1
ATOM 11716 N N . GLU F 2 96 ? 5.40600 -10.92500 -79.77600 1.000 82.06609 90 GLU F N 1
ATOM 11717 C CA . GLU F 2 96 ? 6.14600 -11.86300 -78.94800 1.000 83.21389 90 GLU F CA 1
ATOM 11718 C C . GLU F 2 96 ? 5.23200 -12.85500 -78.25300 1.000 81.32011 90 GLU F C 1
ATOM 11719 O O . GLU F 2 96 ? 5.63200 -13.46000 -77.25900 1.000 85.26790 90 GLU F O 1
ATOM 11725 N N . ASP F 2 97 ? 4.02700 -13.05000 -78.78500 1.000 81.69132 91 ASP F N 1
ATOM 11726 C CA . ASP F 2 97 ? 3.03900 -14.00900 -78.28500 1.000 82.98369 91 ASP F CA 1
ATOM 11727 C C . ASP F 2 97 ? 2.65500 -13.77200 -76.81900 1.000 76.02157 91 ASP F C 1
ATOM 11728 O O . ASP F 2 97 ? 2.27300 -14.71100 -76.11800 1.000 71.27572 91 ASP F O 1
ATOM 11730 N N . MET F 2 98 ? 2.70200 -12.52200 -76.34600 1.000 76.01171 92 MET F N 1
ATOM 11731 C CA . MET F 2 98 ? 2.23200 -12.18900 -75.00100 1.000 77.27504 92 MET F CA 1
ATOM 11732 C C . MET F 2 98 ? 0.75800 -11.82600 -75.02700 1.000 68.70011 92 MET F C 1
ATOM 11733 O O . MET F 2 98 ? 0.30700 -11.09000 -75.90600 1.000 72.88914 92 MET F O 1
ATOM 11738 N N . LYS F 2 99 ? 0.02000 -12.31100 -74.03700 1.000 62.17794 93 LYS F N 1
ATOM 11739 C CA . LYS F 2 99 ? -1.40200 -12.03800 -74.00100 1.000 61.12835 93 LYS F CA 1
ATOM 11740 C C . LYS F 2 99 ? -1.61600 -10.56400 -73.65600 1.000 69.66353 93 LYS F C 1
ATOM 11741 O O . LYS F 2 99 ? -0.76400 -9.91800 -73.04200 1.000 68.09508 93 LYS F O 1
ATOM 11743 N N . VAL F 2 100 ? -2.75800 -10.02300 -74.09000 1.000 70.50832 94 VAL F N 1
ATOM 11744 C CA . VAL F 2 100 ? -2.99100 -8.58400 -73.97500 1.000 68.54058 94 VAL F CA 1
ATOM 11745 C C . VAL F 2 100 ? -2.99400 -8.14300 -72.51800 1.000 72.44852 94 VAL F C 1
ATOM 11746 O O . VAL F 2 100 ? -2.30600 -7.18500 -72.14900 1.000 72.77944 94 VAL F O 1
ATOM 11750 N N . LEU F 2 101 ? -3.75600 -8.83900 -71.66700 1.000 70.73392 95 LEU F N 1
ATOM 11751 C CA . LEU F 2 101 ? -3.82300 -8.47300 -70.25200 1.000 68.59229 95 LEU F CA 1
ATOM 11752 C C . LEU F 2 101 ? -2.44400 -8.49900 -69.60000 1.000 73.68248 95 LEU F C 1
ATOM 11753 O O . LEU F 2 101 ? -2.16600 -7.70500 -68.69400 1.000 82.63968 95 LEU F O 1
ATOM 11758 N N . ASP F 2 102 ? -1.58900 -9.44000 -70.00500 1.000 71.54715 96 ASP F N 1
ATOM 11759 C CA . ASP F 2 102 ? -0.21900 -9.47600 -69.49600 1.000 76.96663 96 ASP F CA 1
ATOM 11760 C C . ASP F 2 102 ? 0.61000 -8.28900 -69.97700 1.000 72.98470 96 ASP F C 1
ATOM 11761 O O . ASP F 2 102 ? 1.42400 -7.75400 -69.21700 1.000 75.39578 96 ASP F O 1
ATOM 11766 N N . ILE F 2 103 ? 0.44100 -7.86200 -71.22900 1.000 69.93818 97 ILE F N 1
ATOM 11767 C CA . ILE F 2 103 ? 1.20400 -6.70200 -71.68500 1.000 67.51632 97 ILE F CA 1
ATOM 11768 C C . ILE F 2 103 ? 0.81000 -5.46600 -70.88800 1.000 64.96996 97 ILE F C 1
ATOM 11769 O O . ILE F 2 103 ? 1.65500 -4.62500 -70.55500 1.000 62.21504 97 ILE F O 1
ATOM 11774 N N . SER F 2 104 ? -0.47800 -5.34300 -70.57000 1.000 66.23649 98 SER F N 1
ATOM 11775 C CA . SER F 2 104 ? -0.95200 -4.22800 -69.76200 1.000 69.70908 98 SER F CA 1
ATOM 11776 C C . SER F 2 104 ? -0.25700 -4.19900 -68.41100 1.000 70.79856 98 SER F C 1
ATOM 11777 O O . SER F 2 104 ? 0.29700 -3.16900 -68.00400 1.000 74.59755 98 SER F O 1
ATOM 11780 N N . GLU F 2 105 ? -0.26700 -5.33200 -67.70400 1.000 65.90235 99 GLU F N 1
ATOM 11781 C CA . GLU F 2 105 ? 0.35700 -5.38300 -66.38800 1.000 68.27036 99 GLU F CA 1
ATOM 11782 C C . GLU F 2 105 ? 1.84300 -5.07200 -66.48400 1.000 73.43576 99 GLU F C 1
ATOM 11783 O O . GLU F 2 105 ? 2.38100 -4.32100 -65.66100 1.000 75.34479 99 GLU F O 1
ATOM 11789 N N . MET F 2 106 ? 2.51200 -5.61300 -67.50900 1.000 71.96903 100 MET F N 1
ATOM 11790 C CA . MET F 2 106 ? 3.96000 -5.46100 -67.62900 1.000 71.28581 100 MET F CA 1
ATOM 11791 C C . MET F 2 106 ? 4.36900 -4.01300 -67.87000 1.000 69.54476 100 MET F C 1
ATOM 11792 O O . MET F 2 106 ? 5.40300 -3.57100 -67.36400 1.000 68.41786 100 MET F O 1
ATOM 11797 N N . LEU F 2 107 ? 3.60700 -3.27100 -68.67800 1.000 69.15321 101 LEU F N 1
ATOM 11798 C CA . LEU F 2 107 ? 3.96400 -1.88500 -68.95800 1.000 69.42586 101 LEU F CA 1
ATOM 11799 C C . LEU F 2 107 ? 3.46900 -0.90200 -67.91100 1.000 77.34430 101 LEU F C 1
ATOM 11800 O O . LEU F 2 107 ? 3.94200 0.24100 -67.89300 1.000 80.11463 101 LEU F O 1
ATOM 11805 N N . SER F 2 108 ? 2.57400 -1.31600 -67.02400 1.000 66.75012 102 SER F N 1
ATOM 11806 C CA . SER F 2 108 ? 1.90500 -0.39000 -66.12600 1.000 66.26141 102 SER F CA 1
ATOM 11807 C C . SER F 2 108 ? 2.74800 -0.13400 -64.87600 1.000 67.92807 102 SER F C 1
ATOM 11808 O O . SER F 2 108 ? 3.92900 -0.48300 -64.79100 1.000 63.78002 102 SER F O 1
ATOM 11811 N N . LEU F 2 109 ? 2.12900 0.52700 -63.90000 1.000 74.39345 103 LEU F N 1
ATOM 11812 C CA . LEU F 2 109 ? 2.77500 0.80700 -62.62400 1.000 74.41906 103 LEU F CA 1
ATOM 11813 C C . LEU F 2 109 ? 3.02600 -0.45400 -61.81800 1.000 78.09320 103 LEU F C 1
ATOM 11814 O O . LEU F 2 109 ? 3.92100 -0.47100 -60.96900 1.000 90.25600 103 LEU F O 1
ATOM 11819 N N . ASN F 2 110 ? 2.23800 -1.50300 -62.04000 1.000 70.99410 104 ASN F N 1
ATOM 11820 C CA . ASN F 2 110 ? 2.39800 -2.72700 -61.26500 1.000 69.38771 104 ASN F CA 1
ATOM 11821 C C . ASN F 2 110 ? 3.66600 -3.50000 -61.62100 1.000 68.98035 104 ASN F C 1
ATOM 11822 O O . ASN F 2 110 ? 4.06100 -4.38800 -60.85900 1.000 67.87949 104 ASN F O 1
ATOM 11827 N N . ASP F 2 111 ? 4.30600 -3.20600 -62.75700 1.000 71.52248 105 ASP F N 1
ATOM 11828 C CA . ASP F 2 111 ? 5.49400 -3.95600 -63.15100 1.000 71.70133 105 ASP F CA 1
ATOM 11829 C C . ASP F 2 111 ? 6.66600 -3.05000 -63.52000 1.000 72.92199 105 ASP F C 1
ATOM 11830 O O . ASP F 2 111 ? 7.39800 -2.58300 -62.64400 1.000 79.27888 105 ASP F O 1
ATOM 11835 N N . LEU F 2 112 ? 6.86300 -2.82500 -64.82400 1.000 68.23157 106 LEU F N 1
ATOM 11836 C CA . LEU F 2 112 ? 8.04400 -2.14800 -65.34500 1.000 62.01258 106 LEU F CA 1
ATOM 11837 C C . LEU F 2 112 ? 7.98300 -0.63800 -65.19500 1.000 67.19543 106 LEU F C 1
ATOM 11838 O O . LEU F 2 112 ? 9.00000 0.02200 -65.42100 1.000 70.67050 106 LEU F O 1
ATOM 11843 N N . ARG F 2 113 ? 6.83400 -0.07700 -64.82600 1.000 71.86902 107 ARG F N 1
ATOM 11844 C CA . ARG F 2 113 ? 6.69500 1.37200 -64.71000 1.000 76.43377 107 ARG F CA 1
ATOM 11845 C C . ARG F 2 113 ? 7.15200 2.07500 -65.98800 1.000 74.92529 107 ARG F C 1
ATOM 11846 O O . ARG F 2 113 ? 7.89800 3.05400 -65.94700 1.000 80.26717 107 ARG F O 1
ATOM 11854 N N . ILE F 2 114 ? 6.78900 1.51600 -67.14300 1.000 70.45289 108 ILE F N 1
ATOM 11855 C CA . ILE F 2 114 ? 7.03800 2.22900 -68.39200 1.000 69.43320 108 ILE F CA 1
ATOM 11856 C C . ILE F 2 114 ? 6.10200 3.43000 -68.50700 1.000 75.99112 108 ILE F C 1
ATOM 11857 O O . ILE F 2 114 ? 6.48500 4.48600 -69.02700 1.000 82.04235 108 ILE F O 1
ATOM 11862 N N . PHE F 2 115 ? 4.85100 3.27900 -68.04600 1.000 74.78129 109 PHE F N 1
ATOM 11863 C CA . PHE F 2 115 ? 3.79100 4.28200 -68.05200 1.000 74.16659 109 PHE F CA 1
ATOM 11864 C C . PHE F 2 115 ? 3.32800 4.58100 -66.63400 1.000 78.39479 109 PHE F C 1
ATOM 11865 O O . PHE F 2 115 ? 3.12900 3.65100 -65.84600 1.000 78.07466 109 PHE F O 1
ATOM 11873 N N . PRO F 2 116 ? 3.08500 5.84900 -66.29000 1.000 85.51494 110 PRO F N 1
ATOM 11874 C CA . PRO F 2 116 ? 2.51600 6.17700 -64.97700 1.000 84.81035 110 PRO F CA 1
ATOM 11875 C C . PRO F 2 116 ? 1.02900 5.85000 -64.91700 1.000 91.67759 110 PRO F C 1
ATOM 11876 O O . PRO F 2 116 ? 0.21100 6.67200 -64.51100 1.000 97.88774 110 PRO F O 1
ATOM 11880 N N . LYS F 2 117 ? 0.67200 4.64400 -65.36300 1.000 88.87192 111 LYS F N 1
ATOM 11881 C CA . LYS F 2 117 ? -0.72200 4.25300 -65.51000 1.000 83.08091 111 LYS F CA 1
ATOM 11882 C C . LYS F 2 117 ? -0.90700 2.82900 -65.01000 1.000 79.27527 111 LYS F C 1
ATOM 11883 O O . LYS F 2 117 ? 0.05500 2.07500 -64.87700 1.000 79.94570 111 LYS F O 1
ATOM 11889 N N . THR F 2 118 ? -2.15700 2.46600 -64.73600 1.000 76.27005 112 THR F N 1
ATOM 11890 C CA . THR F 2 118 ? -2.50500 1.13000 -64.26500 1.000 73.45065 112 THR F CA 1
ATOM 11891 C C . THR F 2 118 ? -2.82500 0.22700 -65.44300 1.000 74.49266 112 THR F C 1
ATOM 11892 O O . THR F 2 118 ? -3.03100 0.70500 -66.55900 1.000 83.31380 112 THR F O 1
ATOM 11896 N N . PRO F 2 119 ? -2.87000 -1.09900 -65.23000 1.000 74.84855 113 PRO F N 1
ATOM 11897 C CA . PRO F 2 119 ? -3.20300 -1.99900 -66.34500 1.000 69.90119 113 PRO F CA 1
ATOM 11898 C C . PRO F 2 119 ? -4.56600 -1.73300 -66.95900 1.000 94.11401 113 PRO F C 1
ATOM 11899 O O . PRO F 2 119 ? -4.70900 -1.77500 -68.18900 1.000 84.06628 113 PRO F O 1
ATOM 11903 N N . SER F 2 120 ? -5.57600 -1.46100 -66.12100 1.000 93.77815 114 SER F N 1
ATOM 11904 C CA . SER F 2 120 ? -6.90800 -1.12600 -66.62000 1.000 93.08868 114 SER F CA 1
ATOM 11905 C C . SER F 2 120 ? -6.86800 0.12000 -67.49500 1.000 90.12979 114 SER F C 1
ATOM 11906 O O . SER F 2 120 ? -7.57600 0.20100 -68.50000 1.000 90.70821 114 SER F O 1
ATOM 11909 N N . GLN F 2 121 ? -6.05500 1.10800 -67.11900 1.000 86.29861 115 GLN F N 1
ATOM 11910 C CA . GLN F 2 121 ? -5.91000 2.30600 -67.93900 1.000 86.86683 115 GLN F CA 1
ATOM 11911 C C . GLN F 2 121 ? -5.18700 2.00800 -69.24800 1.000 89.19221 115 GLN F C 1
ATOM 11912 O O . GLN F 2 121 ? -5.57200 2.52500 -70.30500 1.000 91.97233 115 GLN F O 1
ATOM 11918 N N . LEU F 2 122 ? -4.12200 1.20200 -69.19800 1.000 85.17983 116 LEU F N 1
ATOM 11919 C CA . LEU F 2 122 ? -3.36800 0.89600 -70.41100 1.000 80.56076 116 LEU F CA 1
ATOM 11920 C C . LEU F 2 122 ? -4.20300 0.07300 -71.38400 1.000 77.31828 116 LEU F C 1
ATOM 11921 O O . LEU F 2 122 ? -4.31700 0.41000 -72.56800 1.000 74.09786 116 LEU F O 1
ATOM 11926 N N . GLN F 2 123 ? -4.81600 -1.00100 -70.88700 1.000 77.66038 117 GLN F N 1
ATOM 11927 C CA . GLN F 2 123 ? -5.61300 -1.87800 -71.73500 1.000 74.79480 117 GLN F CA 1
ATOM 11928 C C . GLN F 2 123 ? -6.82300 -1.14500 -72.29900 1.000 78.04087 117 GLN F C 1
ATOM 11929 O O . GLN F 2 123 ? -7.23700 -1.40800 -73.43300 1.000 85.87530 117 GLN F O 1
ATOM 11935 N N . ASN F 2 124 ? -7.43100 -0.25200 -71.50800 1.000 75.08099 118 ASN F N 1
ATOM 11936 C CA . ASN F 2 124 ? -8.53800 0.55200 -72.01800 1.000 73.96143 118 ASN F CA 1
ATOM 11937 C C . ASN F 2 124 ? -8.06900 1.51400 -73.09500 1.000 75.26892 118 ASN F C 1
ATOM 11938 O O . ASN F 2 124 ? -8.73100 1.67100 -74.12600 1.000 76.85152 118 ASN F O 1
ATOM 11943 N N . THR F 2 125 ? -6.93500 2.17300 -72.86900 1.000 78.63559 119 THR F N 1
ATOM 11944 C CA . THR F 2 125 ? -6.44100 3.13900 -73.84300 1.000 84.75225 119 THR F CA 1
ATOM 11945 C C . THR F 2 125 ? -5.98700 2.46200 -75.13700 1.000 85.76065 119 THR F C 1
ATOM 11946 O O . THR F 2 125 ? -6.22300 2.99200 -76.22700 1.000 87.84338 119 THR F O 1
ATOM 11950 N N . TYR F 2 126 ? -5.35200 1.28600 -75.04500 1.000 88.26512 120 TYR F N 1
ATOM 11951 C CA . TYR F 2 126 ? -5.01800 0.52600 -76.25100 1.000 87.45983 120 TYR F CA 1
ATOM 11952 C C . TYR F 2 126 ? -6.27200 0.17000 -77.04300 1.000 83.38257 120 TYR F C 1
ATOM 11953 O O . TYR F 2 126 ? -6.27100 0.20500 -78.28000 1.000 83.30920 120 TYR F O 1
ATOM 11962 N N . TYR F 2 127 ? -7.34300 -0.20000 -76.34200 1.000 81.65227 121 TYR F N 1
ATOM 11963 C CA . TYR F 2 127 ? -8.62200 -0.45000 -76.99300 1.000 89.98588 121 TYR F CA 1
ATOM 11964 C C . TYR F 2 127 ? -9.13000 0.80500 -77.69900 1.000 98.75938 121 TYR F C 1
ATOM 11965 O O . TYR F 2 127 ? -9.53900 0.75100 -78.86700 1.000 99.53239 121 TYR F O 1
ATOM 11974 N N . LYS F 2 128 ? -9.07100 1.95600 -77.01600 1.000 103.42929 122 LYS F N 1
ATOM 11975 C CA . LYS F 2 128 ? -9.54000 3.21100 -77.60400 1.000 105.53084 122 LYS F CA 1
ATOM 11976 C C . LYS F 2 128 ? -8.77700 3.54400 -78.88700 1.000 103.95703 122 LYS F C 1
ATOM 11977 O O . LYS F 2 128 ? -9.36900 3.99500 -79.87200 1.000 106.26030 122 LYS F O 1
ATOM 11983 N N . LEU F 2 129 ? -7.45900 3.33400 -78.89200 1.000 101.25312 123 LEU F N 1
ATOM 11984 C CA . LEU F 2 129 ? -6.67300 3.55500 -80.10000 1.000 99.18873 123 LEU F CA 1
ATOM 11985 C C . LEU F 2 129 ? -7.10300 2.61900 -81.22200 1.000 103.90233 123 LEU F C 1
ATOM 11986 O O . LEU F 2 129 ? -7.42000 3.07000 -82.32700 1.000 109.62973 123 LEU F O 1
ATOM 11991 N N . LYS F 2 130 ? -7.15000 1.30800 -80.94900 1.000 102.70101 124 LYS F N 1
ATOM 11992 C CA . LYS F 2 130 ? -7.36900 0.33900 -82.02400 1.000 100.01893 124 LYS F CA 1
ATOM 11993 C C . LYS F 2 130 ? -8.78000 0.42700 -82.59900 1.000 106.67805 124 LYS F C 1
ATOM 11994 O O . LYS F 2 130 ? -8.96300 0.26100 -83.81100 1.000 113.45644 124 LYS F O 1
ATOM 11996 N N . LYS F 2 131 ? -9.78200 0.70600 -81.77200 1.000 106.51561 125 LYS F N 1
ATOM 11997 C CA . LYS F 2 131 ? -11.14400 0.88000 -82.26200 1.000 112.59618 125 LYS F CA 1
ATOM 11998 C C . LYS F 2 131 ? -11.42700 2.31300 -82.70400 1.000 123.36913 125 LYS F C 1
ATOM 11999 O O . LYS F 2 131 ? -12.59200 2.65800 -82.92700 1.000 129.83606 125 LYS F O 1
ATOM 12001 N N . GLU F 2 132 ? -10.38700 3.14400 -82.83300 1.000 128.10356 126 GLU F N 1
ATOM 12002 C CA . GLU F 2 132 ? -10.51300 4.53600 -83.27600 1.000 129.78383 126 GLU F CA 1
ATOM 12003 C C . GLU F 2 132 ? -11.55000 5.29200 -82.44400 1.000 131.07462 126 GLU F C 1
ATOM 12004 O O . GLU F 2 132 ? -12.34400 6.07700 -82.96300 1.000 135.45550 126 GLU F O 1
ATOM 12006 N N . LEU F 2 133 ? -11.54700 5.04900 -81.13100 1.000 126.85447 127 LEU F N 1
ATOM 12007 C CA . LEU F 2 133 ? -12.36800 5.83800 -80.22400 1.000 122.29002 127 LEU F CA 1
ATOM 12008 C C . LEU F 2 133 ? -11.69600 7.15200 -79.83300 1.000 125.01263 127 LEU F C 1
ATOM 12009 O O . LEU F 2 133 ? -12.39000 8.07600 -79.39800 1.000 129.24323 127 LEU F O 1
ATOM 12011 N N . ILE F 2 134 ? -10.36800 7.24100 -79.94300 1.000 120.32779 128 ILE F N 1
ATOM 12012 C CA . ILE F 2 134 ? -9.63700 8.50000 -79.84400 1.000 115.68426 128 ILE F CA 1
ATOM 12013 C C . ILE F 2 134 ? -8.45700 8.45000 -80.80600 1.000 117.43504 128 ILE F C 1
ATOM 12014 O O . ILE F 2 134 ? -7.91900 7.37900 -81.09700 1.000 119.48560 128 ILE F O 1
ATOM 12019 N N . GLN F 2 135 ? -8.04500 9.61800 -81.28800 1.000 117.63060 129 GLN F N 1
ATOM 12020 C CA . GLN F 2 135 ? -6.90100 9.71600 -82.18200 1.000 117.54801 129 GLN F CA 1
ATOM 12021 C C . GLN F 2 135 ? -5.63200 9.91700 -81.36200 1.000 115.36132 129 GLN F C 1
ATOM 12022 O O . GLN F 2 135 ? -5.67500 10.14000 -80.15300 1.000 113.79623 129 GLN F O 1
ATOM 12024 N N . VAL F 2 136 ? -4.48300 9.78900 -82.02500 1.000 117.98928 130 VAL F N 1
ATOM 12025 C CA . VAL F 2 136 ? -3.19900 9.87500 -81.33300 1.000 114.76241 130 VAL F CA 1
ATOM 12026 C C . VAL F 2 136 ? -2.87500 11.34600 -81.10700 1.000 121.87218 130 VAL F C 1
ATOM 12027 O O . VAL F 2 136 ? -2.00500 11.92400 -81.77000 1.000 123.60912 130 VAL F O 1
ATOM 12031 N N . GLU F 2 137 ? -3.59500 11.96100 -80.17800 1.000 127.38161 131 GLU F N 1
ATOM 12032 C CA . GLU F 2 137 ? -3.40000 13.34100 -79.77500 1.000 136.09518 131 GLU F CA 1
ATOM 12033 C C . GLU F 2 137 ? -3.32400 13.35100 -78.26000 1.000 138.99399 131 GLU F C 1
ATOM 12034 O O . GLU F 2 137 ? -3.55500 12.33400 -77.60000 1.000 139.25810 131 GLU F O 1
ATOM 12040 N N . ASP F 2 138 ? -2.97900 14.49900 -77.69900 1.000 141.77616 132 ASP F N 1
ATOM 12041 C CA . ASP F 2 138 ? -3.08000 14.64300 -76.25700 1.000 138.93993 132 ASP F CA 1
ATOM 12042 C C . ASP F 2 138 ? -4.55200 14.61000 -75.85700 1.000 133.78189 132 ASP F C 1
ATOM 12043 O O . ASP F 2 138 ? -5.38900 15.26200 -76.49100 1.000 137.82099 132 ASP F O 1
ATOM 12048 N N . ILE F 2 139 ? -4.87600 13.82600 -74.83400 1.000 124.97451 133 ILE F N 1
ATOM 12049 C CA . ILE F 2 139 ? -6.24700 13.63300 -74.37900 1.000 120.81609 133 ILE F CA 1
ATOM 12050 C C . ILE F 2 139 ? -6.34400 14.15300 -72.95100 1.000 125.03381 133 ILE F C 1
ATOM 12051 O O . ILE F 2 139 ? -5.54900 13.74600 -72.10200 1.000 129.52747 133 ILE F O 1
ATOM 12053 N N . PRO F 2 140 ? -7.29700 15.04800 -72.63500 1.000 123.71807 134 PRO F N 1
ATOM 12054 C CA . PRO F 2 140 ? -7.44300 15.58900 -71.27500 1.000 120.71812 134 PRO F CA 1
ATOM 12055 C C . PRO F 2 140 ? -8.43600 14.84000 -70.38100 1.000 112.85280 134 PRO F C 1
ATOM 12056 O O . PRO F 2 140 ? -8.46900 15.11500 -69.17400 1.000 107.99111 134 PRO F O 1
ATOM 12060 N N . THR F 2 159 ? -42.46300 14.98300 -59.73200 1.000 138.97424 153 THR F N 1
ATOM 12061 C CA . THR F 2 159 ? -41.90700 14.15200 -60.79700 1.000 138.90779 153 THR F CA 1
ATOM 12062 C C . THR F 2 159 ? -41.31100 12.84900 -60.24200 1.000 140.26849 153 THR F C 1
ATOM 12063 O O . THR F 2 159 ? -40.52000 12.86700 -59.29600 1.000 139.32752 153 THR F O 1
ATOM 12067 N N . ASN F 2 160 ? -41.68600 11.72300 -60.84800 1.000 138.47630 154 ASN F N 1
ATOM 12068 C CA . ASN F 2 160 ? -41.27600 10.40300 -60.39000 1.000 134.27328 154 ASN F CA 1
ATOM 12069 C C . ASN F 2 160 ? -39.83600 10.09600 -60.79600 1.000 137.22910 154 ASN F C 1
ATOM 12070 O O . ASN F 2 160 ? -39.21000 10.81000 -61.58400 1.000 138.66834 154 ASN F O 1
ATOM 12075 N N . ILE F 2 161 ? -39.30800 9.00500 -60.22700 1.000 138.69426 155 ILE F N 1
ATOM 12076 C CA . ILE F 2 161 ? -38.07600 8.40800 -60.73800 1.000 133.64800 155 ILE F CA 1
ATOM 12077 C C . ILE F 2 161 ? -38.24600 7.98700 -62.18900 1.000 128.97980 155 ILE F C 1
ATOM 12078 O O . ILE F 2 161 ? -37.29700 8.05700 -62.98400 1.000 130.03817 155 ILE F O 1
ATOM 12083 N N . PHE F 2 162 ? -39.44900 7.56500 -62.56200 1.000 127.74590 156 PHE F N 1
ATOM 12084 C CA . PHE F 2 162 ? -39.77400 7.25200 -63.94200 1.000 124.66073 156 PHE F CA 1
ATOM 12085 C C . PHE F 2 162 ? -39.83900 8.53000 -64.77500 1.000 119.70475 156 PHE F C 1
ATOM 12086 O O . PHE F 2 162 ? -38.87500 8.90300 -65.44300 1.000 119.48007 156 PHE F O 1
#

CATH classification: 1.20.120.1030

InterPro domains:
  IPR001173 Glycosyltransferase 2-like [PF00535] (6-127)
  IPR011990 Tetratricopeptide-like helical domain superfamily [G3DSA:1.25.40.10] (169-239)
  IPR011990 Tetratricopeptide-like helical domain superfamily [G3DSA:1.25.40.10] (240-382)
  IPR011990 Tetratricopeptide-like helical domain superfamily [SSF48452] (181-352)
  IPR011990 Tetratricopeptide-like helical domain superfamily [SSF48452] (313-613)
  IPR019734 Tetratricopeptide repeat [PS50005] (199-232)
  IPR019734 Tetratricopeptide repeat [PS50005] (317-350)
  IPR019734 Tetratricopeptide repeat [SM00028] (199-232)
  IPR019734 Tetratricopeptide repeat [SM00028] (238-271)
  IPR019734 Tetratricopeptide repeat [SM00028] (317-350)
  IPR029044 Nucleotide-diphospho-sugar transferases [G3DSA:3.90.550.10] (1-168)
  IPR029044 Nucleotide-diphospho-sugar transferases [SSF53448] (2-104)

Foldseek 3Di:
DDLVVLVVLVVVLVVCVVVVVNVVSLVSLVVCCVVPVQALVSLLVVLVNCVVLPLNVLSLVSLVCLADPPPHNRDHSPPRCSSFLSSLQVQLVSCVVVVVLVSNVVSLVRNCVVPVQDVSSVLVVLVSCVVPDDLVVSLVVCVVSVSPVALLSLVVVLLSCLLQLVLVNSVVSNVPHPPDDVLSVQLSVQSSVVLVVHQGDHDPVSQVVCVVSVSDDPLNLVSNCVSPVVDPSLVVCVVVVNNQVVCVLPVVHDDDDLVVLVVSLLSCLSSVVVVVNVSSVVSCVPDPLLSLLVVLLSCVVSPVNVVSVVSVVRHDPVSNDLVNLVSVLVVCVVVVNLVVSLVSLVVCCVVVVSRLVSLVSNLVRVVVCNLVSLVVSCVNVVPNVVSVVVNCVVVVVVCVVVVD/DVLVLVLVLVVVCQVVSLVVQVVVVAHSVLSHVLSVLLVVVCVVCVVCPHVVNSVPDQWPAALSRLVNLVSQCVRVVVVVDDLLRSLCSCEPNHSPSDPHHSVVSSVVVVCVVVVVDDSHTDGNDCADPVGDHVD/DDLVVVVVLVVVLVVCVVVVVNVVSLVSLVVCCVVPVLELVSLLVVLVSCVVLPLNVSSLVSLVCLEDDPPHNRDHDPDPCSSFQSSLQSNLVSCVVVVVLVSNVVSLVRNCVVPVQDVSSVLVVLVSVVVPDDLVVSVVVCVVSVNCVALLSLLVVLLSCLLQLVLVNSVVSLVPHDPDDVLCSQLSVQSSCVLVVHQGDHDPSSQVVCVVSVSDDVLNLQSNCVSPVVDPSQVVCVVVVNNQVVCQLPVVHDDDDLVSLVVNLLSCLSSVVVVVNVSSVVSCPNDDLLSLLVVLVSCVVSPNNVVSVVSVVSDDPVSHDLVNLVSVLVVCVVVVVLVVSLVSLVVSCVPVVSRLVSLVSNLVRVVVCNLVSLVVSCVSVVPRVVSVVSNVVVD/DVLVVCLVQVLNVLLVVVQVVCVVQVHVVNSVPDQFPAALSRLVSLLVQVVVVVVVVHDLLVSLCSCDCNHSVSDPHHSVGSSVSNVCVVVVVDDRHTHGHCADPVGHHD/DDLVVLVVLVVVLVVCVVVVVNVVSLVSLVVCCVVPVQALVSLLVVLVSCVVLPLNVSSLVSLVCLEPPDPHHHDYDPDPCSSFQVSLLVNLVSCVVVVVLVSNVVSLVRNCVVPVQDVSSVLVVLVSVVVPDDLVVSVCVCVVSVSCVDLLSLLVVLLSCLLQLVLVNSVVSNVPHDPDDVLQVQVSVQSSCVLVVDLGDHDPVSQVVCVVSPSDDPLNLQVNCVSPVVDPSCVVCVVVVNNQVVCVLPVVHDDDDLVVLVVSLLSCVSSVVVVVNVSSVVSCVNDPLLSLLVVLLSCVVSPNNVVSVVSVVRHDPVSNDLSNLVSVLVVCVVVVVLVVSLVSLVVSCVVVVSRLVSLVSNLVRVVVCNLVSLVVSCVNVVVRVVSVVVNVVVD/DVLVLVLVLVVCLVPHVPLVVSLVVCVVVVAHSVLSSVLSVLLNVVVVVCVVQPHVVSVVPDQWPDALSRLVSLLSQQVRVVVVVDDLLVSLCCCEPNHSVSDPHHSVVSSVSNVCDVVVVDDSHTHGVPPD

Radius of gyration: 38.59 Å; Cα contacts (8 Å, |Δi|>4): 1961; chains: 6; bounding box: 98×93×100 Å

Nearest PDB structures (foldseek):
  7x9s-assembly1_B  TM=1.007E+00  e=1.675E-21  Listeria monocytogenes
  7x9s-assembly3_F  TM=9.848E-01  e=3.026E-17  Listeria monocytogenes
  3fdq-assembly1_B  TM=9.721E-01  e=3.776E-17  Listeria monocytogenes
  7x9s-assembly2_D  TM=9.708E-01  e=1.338E-14  Listeria monocytogenes
  7x9s-assembly1_A  TM=9.971E-01  e=1.085E-46  Listeria monocytogenes

Secondary structure (DSSP, 8-state):
--HHHHHHHHHHHHHHHHTT-HHHHHHHHHHHHHH-TT-THHHHHHHHHHHHTT-HHHHHHHHHHHSS-SS-----SS-GGGGTHHHHHHHHHHHHHTT-HHHHHHHHHHHHHH-TT-HHHHHHHHHHHHHHS-HHHHHHHHHHTT---SHHHHHHHHHHHHHHT-HHHHHHHHHTSSS--HHHHHHHHHHHHHHTTPPP---HHHHHHHHHTTS--HHHHHHHHHH-TTS-HHHHHHHTT-HHHHHHHHS------HHHHHHHHHHHHHHT-HHHHHHHHTTGGGS-TTHHHHHHHHHHHTT-HHHHHHHHTTS-GGG--HHHHHHHHHHHHHTT-HHHHHHHHHHHHHHSTT-HHHHHHHHHH-GGGHHHHHHHHHHH-TT-HHHHHHHHHHHHHHHHHHH-/-HHHHHHHHHHH--HHHHHHHHHTT--HHHHHHHHHHHHHHHHHHHHTS-HHHHHHSSEEE-HHHHHHHHHHHHHHHTTT--HHHHHHHHSTTTT-SSSS-HHHHHHHHHHHHTTSS-SS-EE---B-SSS-B--/--HHHHHHHHHHHHHHHHTT-HHHHHHHHHHHHHH-TT-THHHHHHHHHHHHTT-HHHHHHHHHHHSS-SS-----SS-TTTTTHHHHHHHHHHHHHTT-HHHHHHHHHHHHHH-TT-HHHHHHHHHHHHHHS-HHHHHHHHHHTT---SHHHHHHHHHHHHHHT-HHHHHHHHHT-SS--HHHHHHHHHHHHHHTTPPP---HHHHHHHHHTTS--HHHHHHHHHH-TTSTHHHHHHHTT-HHHHHHHHS------HHHHHHHHHHHHHTT-HHHHHHHHGGGGGS-TTHHHHHHHHHHHTT-HHHHHHHHTTS-GGG--HHHHHHHHHHHHHTT-HHHHHHHHHHHHHHTTT-HHHHHHHHHH--TTHHHHHHHHHHH-TT-HHHHHHHHHH-/-HHHHHHH--HHHHHHHHHHHHHHSS-HHHHHHSSEEE-HHHHHHHHHHHHHHHHTT--HHHHHHHHSTTTT--SSS-HHHHHHHHHHHHTTSS-SS-EE--B-SSS-B-/--HHHHHHHHHHHHHHHHTT-HHHHHHHHHHHHHH-TT-THHHHHHHHHHHHTT-HHHHHHHHHHHSS-SSS----SS-TTTTTHHHHHHHHHHHHHTT-HHHHHHHHHHHHHH-TT-HHHHHHHHHHHHHHS-HHHHHHHHHHTT---SHHHHHHHHHHHHHHT-HHHHHHHHHT-SS--HHHHHHHHHHHHHHTTPPP---HHHHHHHHHTTS--HHHHHHHHHH-TTSSHHHHHHHTT-HHHHHHHHS------HHHHHHHHHHHHHHT-HHHHHHHHGGGGGS-TTHHHHHHHHHHHTT-HHHHHHHHTTSBGGGS-HHHHHHHHHHHHHTT-HHHHHHHHHHHHHHSTT-HHHHHHHHHH-GGGHHHHHHHHHHH-TT-HHHHHHHHHH-/-HHHHHHHHHHHHH---HHHHHHHHHHHTT--HHHHHHHHHHHHHHHHHHHHTS-HHHHHHSS--B-HHHHHHHHHHHHHHHHTT--HHHHHHHHSTTTT-SSSS-HHHHHHHHHHHHTTSS-SS-B--B--